Protein 1V8B (pdb70)

Foldseek 3Di:
DAADADDLVLQVVLVVVLVVLVLLQLLLVVLCVPLQVVLLCAPFEEFEAAQQFSLVLSLLVSNVSSHYAFEYEYNDQQQHDRSSQSNSCPDPNYHYYYYHNDDLLSRVVSLVVSQACDDDAQRGGQEYEYELCPNVCLLLVLLVQLVVCVPVVDAQALVPVPDPSVSSSSVVSRVVCVVPSCVSVNHLQNHLEYEYQDPNNVVVQQVCVVVVSQSHEYEDLCPQCLRLQQQLAQQLLPLVVVLVCLQPVDQLAQAEAEEEDQDSNNNNVVVNSVVSHHQYEYEYDDPVSQVVCVVVVHHYDQLVVCLQRHQEYEYAHLDACRAEPVSVLRHAAAREYEYQHADQGNHPLVCQVPDPPKDWADPDFQWIWIQHNVGGIYIYGNSRHRSSSNSHNGGRSNSVSSSSSSVVVVVSVSSVCSVDPPTDSHYHYDDPLSSVVSVVSCCVVVVHDDDFQDPVRCVVQVADRSDPSDDPPDDD/DAADADDLVLQVVLVVVLVVLVLLQLLLVVLCVPLQVVLLCAPFEEFEEAQQFSLVLSLLVSNVSSHYAFEYEYNDQQQHDRSSQSNSSPDPNYHYYYYHNDDLLSRVVSLVVSQACDDDAQRGGQEYEYELCPNVCLLLVLLVQLVVCVPVVDAQALVPVPDPSVSSSSVVSRVVCVVPSCVSVNHLQNHLEYEYQDPNNVVVQQVCVVVVSQSHEYEDLCVQCLRLQQCLAQQLLPLVVVLVCLQPVDQLAQAEAEEEDQDSNNNNVVVNSVVSHHQYEYEYPDPVSVVVQVVVVHHYDQLVVCLQRHQEYEYAHLDAQRAEPVSVLRHAAAREYEYQHADQGNHPLVCQVPDPPKDWADPDFQWIWIQHNVGGIYIYGNSRHRSSSNRHNGGRSNSVSSSSSSNVVVVSVSSVCSVDPPGDSHYHYDDLLSNVVSVVSCCVVVVHDDDFQDPVRCVVQVADRSDPSDDPPDDD/DAADADDLVLQVVLVVVLVVLVLLQLLLVVLCVPLQVVLLCAPFEEFEAAQQFSLVLSLLVSNVSSHYAFEYEYNDQQQHDRSSQSNSCPDPNYHYYYYHNDDLLSRVVSLVVSQACDDDAQRGGQEYEYELCPNVCLLLVLLVQLVVCVPVVDAQALVPVPDPSVSSSSVVSRVVCVVPSCVSVNHLQNHLEYEYQDPNNVVVQQVCVVVVSQSHEYEDLCPQCLRLQQCLAQQLLPLVVVLVCLQPVDQLAQAEAEEEDQDSNNNNVVVNSVVSHHQYEYEYDDPVSQVVQVVVVHHYDQLVVCLQRHQEYEYAHSDAQRAEPVSVLRHAAAREYEYQHADQGPHPLVCQVPDPPKDWADPDFQWIWIQHNVGGIYIYGNSRHRSSSRSHNGGRSNSVSSSSSSVVVVVSVSSVCSVDPPGDSHYHYDDPLSSVVSVVSCCVVVVHDDDFQDPVRCVVQVADRSDPSDDPPDDD/DAADADDLVLQVVLVVVLVVLVLLQLLLVVLCVPLQVVLLCAPFEEFEAAQQFSLVLSLLVSNVSSHYAFQYEYNDQQQHDRSSQSNSSPDPNYHYQYYHNDDLLSRVVSLVVSQACDDDAQGGGQEYEYELCPNVCLLLVLLVQLVVCVPVVDAQALVPVPDPSVSSSSVVSRVVCVVPSCVSVNHLQNHLEYEYQDPNNVVVQVVCVVVPSQSHEYEDLCPQCLRLQQCLAQQLLPLVVVLVCLQPVDQLAQAEAEEEDQDSNNNNVVVNSVVSHHQYEYEYDDPVSQVVCVVVVHHYDQLVVCLQRHQEYEYAHSDAQRAEPVSVLRHAAAREYEYQHADQGPHPLVCQVPDPPKDWADPDFQWIWIQHNVGGIYIYGNSRHRSSSNRHNGGRSNSVSSSSSSNVVVSSVSSVCSVDPPTDSHYHYDDPLSNVVSVVSCCVVVVHDDDFQDPVRCVVQVADRSDPSDDPPDDD

Secondary structure (DSSP, 8-state):
---B-S-GGGHHHHHHHHHHHGGG-HHHHHHHHHSTTT-TTTT-EEEEES--SHHHHHHHHHHHHTT-EEEEE-SSSS---HHHHHHHTTSTTEEEE--TT--HHHHHHHHHHHH--SSSSS-S-SEEEESSSHHHHHHHHHHHHHHHHHHH-----GGG-SSHHHHHHHHHHHHHHTT-TTHHHHHHTT--EEEE-SHHHHHHHHHHHHTT---SEEEE-TTSHHHHTTIIIIIHHHHHHHHHHHHH----TTSEEEEE--SHHHHHHHHHHHHHT-EEEEE-S-HHHHHHHHTTTPEE--HHHHTTT-SEEEE--SSSSSB-HHHHTTPPTT-EEEE-SSTTTSB-HHHHHTSTT-EEEEEETTEEEEE-TTS-EEEEEGGGSBHHHHSS--S-HHHHHHHHHHHHHHHHHHHHTTTSSS--SSEE---HHHHHHHHHHHHGGGT--PPPPPHHHHHHHT--TTS--S-TT---/---B-S-GGGHHHHHHHHHHHGGG-HHHHHHHHHSTTT-TTTT-EEEEES--SHHHHHHHHHHHHTT-EEEEE-SSSS---HHHHHHHTTSTTEEEE--TT--HHHHHHHHHHHH--SSSSS-S-SEEEESSSHHHHHHHHHHHHHHHHHHH-----GGG-SSHHHHHHHHHHHHHHTT-TTHHHHHHTT--EEEE-SHHHHHHHHHHHHTT---SEEEE-TTSHHHHTTIIIIIHHHHHHHHHHHHH----TTSEEEEE--SHHHHHHHHHHHHHT-EEEEE-S-HHHHHHHHTTTPEE--HHHHTTT-SEEEE-S-SS-SB-HHHHTTPPTT-EEEE-SSTTTSB-HHHHHTSTT-EEEEEETTEEEEE-TTS-EEEEEGGGSBHHHHTS--S-HHHHHHHHHHHHHHHHHHHHTTTSSS--SSEE---HHHHHHHHHHHHTTTT--PPPPPHHHHHHHT--TTS--S-TT---/---B-S-GGGHHHHHHHHHHHGGG-HHHHHHHHHSTTT-TTTT-EEEEES--SHHHHHHHHHHHHTT-EEEEE-SSTTT--HHHHHHHTTSTTEEEE--TT--HHHHHHHHHHHH--SSSSS-S-SEEEESSSHHHHHHHHHHHHHHHHHHH-----GGG-SSHHHHHHHHHHHHHHTT-TTHHHHHHTT--EEEE-SHHHHHHHHHHHHTT---SEEEE-TTSHHHHTTIIIIIHHHHHHHHHHHHH----TTSEEEEE--SHHHHHHHHHHHHHT-EEEEE-S-HHHHHHHHTTTPEE--HHHHTTT-SEEEE--SSSSSB-HHHHTTPPTT-EEEE-SSTTTSB-HHHHHTSTT-EEEEEETTEEEEE-TTS-EEEEEGGGSBHHHHSS--S-HHHHHHHHHHHHHHHHHHHHTTTSSS--SSEE---HHHHHHHHHHHHTTTT--PPPPPHHHHHHHT--TTS--S-TT---/---B-S-GGGHHHHHHHHHHHGGG-HHHHHHHHHSTTT-TTTT-EEEEES--SHHHHHHHHHHHHTT-EEEEE-SSTTT--HHHHHHHTTSTTEEEE--TT--HHHHHHHHHHHH--SSSSS-S-SEEEESSSHHHHHHHHHHHHHHHHHHH-----GGG-SSHHHHHHHHHHHHHHTT-TTHHHHHHTT--EEEE-SHHHHHHHHHHHHTT---SEEEESTTSHHHHTTIIIIIHHHHHHHHHHHHH----TT-EEEEE--SHHHHHHHHHHHHHT-EEEEE-S-HHHHHHHHTTTPEE--HHHHTTT-SEEEE----SSSB-HHHHTTPPTT-EEEE-SSTTTSB-HHHHHTSTT-EEEEEETTEEEEE-TTS-EEEEEGGGSBHHHHTS--S-HHHHHHHHHHHHHHHHHHHHTTTSSS--SSEE---HHHHHHHHHHHHGGGT--PPPPPHHHHHHHT--TTS--S-TT---

Solvent-accessible surface area: 64092 Å² total; per-residue (Å²): 169,169,24,93,30,135,51,99,74,57,12,92,63,0,70,28,20,6,78,10,11,54,65,5,0,25,0,0,33,75,0,32,121,68,60,11,153,96,65,23,0,114,105,0,40,0,0,0,0,5,18,0,12,13,13,0,0,0,1,0,19,0,0,36,88,0,11,2,70,2,29,0,0,1,16,14,12,21,5,2,17,20,54,0,0,0,0,0,20,74,32,136,97,10,7,0,9,0,30,62,77,4,75,30,130,61,6,3,107,1,1,31,17,0,0,25,36,57,126,63,135,82,21,3,1,29,0,0,1,0,20,6,4,6,0,2,35,0,0,15,63,0,26,90,34,0,108,60,55,104,96,122,110,95,46,0,50,15,135,106,33,176,53,99,39,42,113,19,12,9,51,23,0,67,72,5,2,102,163,65,52,66,29,0,33,77,2,7,131,102,10,47,0,0,0,0,6,40,82,19,0,4,45,62,1,75,68,24,39,156,127,128,72,12,64,4,7,0,1,1,0,2,32,10,1,0,6,14,20,2,8,10,21,14,0,7,10,6,0,0,2,0,0,3,2,44,5,14,23,9,0,2,3,0,4,2,0,0,0,1,7,9,16,22,34,0,41,0,0,0,33,1,0,51,25,10,2,5,11,11,22,0,10,13,33,0,1,0,0,0,1,10,0,0,3,47,22,9,30,0,15,31,14,83,103,5,0,84,88,0,12,2,0,2,0,14,47,24,7,20,35,27,0,56,29,98,12,0,42,91,0,47,55,13,1,3,0,2,0,11,24,8,52,18,61,0,2,28,6,65,87,0,28,126,74,166,70,27,95,58,51,91,8,40,90,14,3,8,11,0,24,2,77,103,41,36,58,0,3,2,0,0,100,0,29,27,0,6,21,4,20,14,33,2,24,2,4,0,1,22,0,4,0,2,0,0,1,0,10,0,1,8,32,2,26,103,30,82,132,75,140,105,39,102,73,91,30,50,96,23,60,28,100,20,10,6,55,0,0,82,15,0,9,169,42,1,48,11,38,49,46,130,6,58,98,94,15,18,156,63,47,51,39,97,87,91,15,54,28,47,52,114,119,44,30,6,142,165,15,98,29,131,53,99,75,57,13,92,64,0,69,25,17,6,72,8,10,55,59,6,0,24,0,0,31,65,0,33,124,66,58,10,151,95,67,23,0,112,107,0,38,0,1,0,0,5,21,0,12,12,10,0,0,0,1,0,19,0,1,36,89,0,12,2,67,2,16,0,1,2,16,18,15,24,5,2,19,20,54,0,0,0,0,0,18,76,32,134,98,10,21,0,5,0,29,58,79,4,75,29,129,60,7,3,105,0,1,30,17,0,0,24,35,52,123,64,136,84,20,4,0,28,0,0,0,0,21,8,3,6,0,1,36,0,0,14,65,0,25,90,37,0,107,59,55,102,97,123,110,94,47,0,50,16,134,107,32,176,68,101,43,42,113,19,12,8,52,24,0,67,74,5,2,102,161,64,51,66,27,0,34,79,3,7,130,100,10,47,0,0,0,0,4,39,81,25,0,4,50,61,1,72,75,25,40,157,127,128,73,11,64,4,6,0,2,1,0,2,28,10,2,0,6,13,21,2,8,11,21,13,0,7,13,6,0,0,1,0,0,3,3,44,6,16,31,14,1,2,2,0,5,2,0,0,0,0,8,9,15,20,34,0,40,0,0,0,33,0,0,52,24,8,2,5,12,10,22,0,10,13,33,0,1,0,0,0,1,8,0,0,3,47,22,9,30,0,15,32,13,81,104,5,0,85,88,0,13,2,1,2,0,13,48,22,8,22,37,27,0,59,29,100,13,1,45,92,1,44,52,13,1,3,0,2,0,11,24,9,64,24,63,0,3,28,5,75,86,0,29,128,74,167,68,28,97,57,48,94,12,48,97,18,3,8,12,0,24,3,77,102,40,37,56,0,5,2,0,0,105,1,38,26,0,6,24,6,19,15,33,2,24,2,3,0,2,23,0,3,0,2,0,1,1,0,9,0,0,7,30,2,28,104,30,84,131,72,140,102,37,106,78,91,28,51,96,21,53,27,100,19,11,7,57,0,0,80,13,0,9,167,39,1,48,11,38,51,46,132,6,55,101,93,16,16,155,55,43,46,39,96,87,91,14,54,29,48,51,114,118,43,31,5,162,177,23,98,29,132,52,98,74,57,12,93,66,0,68,28,20,6,78,10,11,54,63,4,0,26,0,0,32,72,0,32,122,69,61,11,151,96,66,23,0,113,106,0,39,0,0,0,0,4,18,0,13,12,12,0,0,0,1,0,20,0,1,37,88,0,11,2,70,2,25,0,0,1,16,14,13,23,5,2,19,20,55,0,0,0,0,0,18,72,34,133,100,10,8,0,10,0,28,62,77,3,76,29,130,60,6,3,104,0,0,31,18,0,0,26,38,55,126,63,135,81,22,4,0,28,0,0,1,0,21,6,3,5,0,1,35,0,0,15,64,0,25,90,37,0,109,60,54,101,100,125,110,94,46,1,49,15,133,107,33,175,53,97,38,42,113,20,12,9,51,24,0,68,73,4,2,101,163,65,53,65,29,0,34,76,2,6,131,101,12,47,0,0,0,0,6,39,84,19,0,5,43,61,1,71,66,25,39,152,126,127,71,11,64,4,6,0,1,1,0,3,27,9,1,0,7,13,19,1,9,9,20,14,0,6,12,6,0,0,1,0,0,3,2,44,5,12,24,10,1,2,3,0,4,2,0,0,0,0,8,9,15,21,32,0,39,0,0,0,33,1,0,51,25,12,1,5,12,11,22,0,10,13,35,0,1,0,0,0,1,8,0,0,3,45,21,9,30,1,15,29,14,84,102,5,0,86,89,0,12,2,0,2,0,14,46,22,7,21,36,28,0,57,28,98,13,1,44,92,0,46,57,13,0,3,0,2,0,11,23,8,50,17,60,0,2,29,5,67,87,0,29,129,71,165,68,26,95,58,53,93,9,39,90,14,2,7,11,0,24,2,78,102,41,36,57,0,3,2,0,0,101,0,31,28,0,6,22,5,18,14,34,2,24,2,4,0,1,22,0,4,0,2,0,0,1,0,9,0,0,6,31,2,27,102,30,83,131,75,140,103,38,103,75,90,30,52,89,22,57,28,100,18,9,6,52,0,0,80,13,0,10,169,39,1,47,12,40,51,45,130,5,56,100,96,16,17,157,56,39,36,37,97,89,92,14,54,28,48,46,114,113,42,27,5,147,181,22,95,30,131,53,99,75,56,12,90,68,0,69,34,29,6,84,8,12,54,70,6,0,26,0,0,32,72,0,33,124,67,62,11,153,94,67,20,0,112,105,0,39,0,0,0,0,5,19,0,15,12,17,0,0,0,1,0,19,0,0,36,89,0,10,2,68,2,18,0,1,1,16,16,13,24,6,2,19,21,60,0,0,0,0,0,18,74,31,135,97,10,15,0,7,0,29,65,82,3,75,30,129,62,6,3,106,0,1,31,18,0,0,24,32,55,124,63,136,83,21,4,0,28,0,0,0,0,21,6,2,5,0,1,35,0,0,15,66,0,25,90,35,0,106,59,54,102,98,124,109,95,48,0,51,16,132,106,32,176,53,98,38,43,111,21,13,8,52,23,0,66,73,5,2,102,164,63,52,64,28,0,34,77,4,7,130,103,11,49,0,0,0,0,6,39,80,20,0,4,42,60,1,70,59,24,41,145,128,129,73,12,63,2,5,0,1,1,0,3,24,8,1,0,5,12,20,1,9,8,21,14,0,6,11,6,0,0,1,0,0,4,2,44,5,12,21,9,0,2,3,0,4,1,0,0,0,0,7,10,15,20,32,0,40,0,0,0,31,1,0,53,24,8,2,5,10,11,23,0,11,14,35,0,1,0,0,0,1,9,0,0,4,46,22,8,29,0,14,31,14,82,103,4,0,84,87,0,14,2,1,2,0,14,49,20,7,21,38,29,0,59,29,100,14,1,43,92,0,45,49,11,1,3,0,2,0,11,24,7,51,18,60,0,2,28,5,67,86,0,29,128,74,167,68,28,95,58,53,96,8,37,92,17,2,8,10,0,22,3,77,104,41,37,56,0,3,2,0,0,102,0,32,28,0,6,24,5,21,14,40,2,25,2,7,0,1,25,0,4,0,2,0,0,1,0,8,0,0,7,29,2,26,101,31,84,133,74,140,100,39,102,78,94,29,52,89,20,51,27,98,17,10,6,50,0,0,79,12,0,9,169,42,1,49,11,39,51,46,132,6,56,101,94,15,18,157,56,41,42,39,98,88,90,14,54,29,47,48,117,117,44,29,3

Sequence (1904 aa):
NKSKVKDISLAPFGKMQMEISENEMPGLMRIREEYGKDQPLKNAKITGCLHMTVECALLIETLQKLGAQIRWCSCNIYSTADYAAAAVSTLENVTVFAWKNETLEEYWWCVESALTWGDGDDNGPDMIVDDGGDATLLVHKGVEYEKLYEEKNILPDPEKAKNEEERCFLTLLKNSILKNPKKWTNIAKKIIGVSEETTTGVLRLKKMDKQNELLFTAINVNDAVTKQKYDNVYGCRHSLPDGLMRATDFLISGKIVVICGYGDVGKGCASSMKGLGARVYITEIDPICAIQAVMEGFNVVTLDEIVDKGDFFITCTGNVDVIKLEHLLKMKNNAVVGNIGHFDDEIQVNELFNYKGIHIENVKPQVDRITLPNGNKIIVLARGRLLNLGCATGHPAFVMSFSFCNQTFAQLDLWQNKDTNKYENKVYLLPKHLDEKVALYHLKKLNASLTELDDNQCQFLGVNKSGPFKSNEYRYNKSKVKDISLAPFGKMQMEISENEMPGLMRIREEYGKDQPLKNAKITGCLHMTVECALLIETLQKLGAQIRWCSCNIYSTADYAAAAVSTLENVTVFAWKNETLEEYWWCVESALTWGDGDDNGPDMIVDDGGDATLLVHKGVEYEKLYEEKNILPDPEKAKNEEERCFLTLLKNSILKNPKKWTNIAKKIIGVSEETTTGVLRLKKMDKQNELLFTAINVNDAVTKQKYDNVYGCRHSLPDGLMRATDFLISGKIVVICGYGDVGKGCASSMKGLGARVYITEIDPICAIQAVMEGFNVVTLDEIVDKGDFFITCTGNVDVIKLEHLLKMKNNAVVGNIGHFDDEIQVNELFNYKGIHIENVKPQVDRITLPNGNKIIVLARGRLLNLGCATGHPAFVMSFSFCNQTFAQLDLWQNKDTNKYENKVYLLPKHLDEKVALYHLKKLNASLTELDDNQCQFLGVNKSGPFKSNEYRYNKSKVKDISLAPFGKMQMEISENEMPGLMRIREEYGKDQPLKNAKITGCLHMTVECALLIETLQKLGAQIRWCSCNIYSTADYAAAAVSTLENVTVFAWKNETLEEYWWCVESALTWGDGDDNGPDMIVDDGGDATLLVHKGVEYEKLYEEKNILPDPEKAKNEEERCFLTLLKNSILKNPKKWTNIAKKIIGVSEETTTGVLRLKKMDKQNELLFTAINVNDAVTKQKYDNVYGCRHSLPDGLMRATDFLISGKIVVICGYGDVGKGCASSMKGLGARVYITEIDPICAIQAVMEGFNVVTLDEIVDKGDFFITCTGNVDVIKLEHLLKMKNNAVVGNIGHFDDEIQVNELFNYKGIHIENVKPQVDRITLPNGNKIIVLARGRLLNLGCATGHPAFVMSFSFCNQTFAQLDLWQNKDTNKYENKVYLLPKHLDEKVALYHLKKLNASLTELDDNQCQFLGVNKSGPFKSNEYRYNKSKVKDISLAPFGKMQMEISENEMPGLMRIREEYGKDQPLKNAKITGCLHMTVECALLIETLQKLGAQIRWCSCNIYSTADYAAAAVSTLENVTVFAWKNETLEEYWWCVESALTWGDGDDNGPDMIVDDGGDATLLVHKGVEYEKLYEEKNILPDPEKAKNEEERCFLTLLKNSILKNPKKWTNIAKKIIGVSEETTTGVLRLKKMDKQNELLFTAINVNDAVTKQKYDNVYGCRHSLPDGLMRATDFLISGKIVVICGYGDVGKGCASSMKGLGARVYITEIDPICAIQAVMEGFNVVTLDEIVDKGDFFITCTGNVDVIKLEHLLKMKNNAVVGNIGHFDDEIQVNELFNYKGIHIENVKPQVDRITLPNGNKIIVLARGRLLNLGCATGHPAFVMSFSFCNQTFAQLDLWQNKDTNKYENKVYLLPKHLDEKVALYHLKKLNASLTELDDNQCQFLGVNKSGPFKSNEYRY

InterPro domains:
  IPR000043 Adenosylhomocysteinase-like [MF_00563] (1-471)
  IPR000043 Adenosylhomocysteinase-like [PF05221] (7-478)
  IPR000043 Adenosylhomocysteinase-like [PIRSF001109] (4-479)
  IPR000043 Adenosylhomocysteinase-like [PTHR23420] (4-479)
  IPR000043 Adenosylhomocysteinase-like [SM00996] (5-478)
  IPR000043 Adenosylhomocysteinase-like [TIGR00936] (7-471)
  IPR000043 Adenosylhomocysteinase-like [cd00401] (15-467)
  IPR015878 S-adenosyl-L-homocysteine hydrolase, NAD binding domain [PF00670] (235-397)
  IPR015878 S-adenosyl-L-homocysteine hydrolase, NAD binding domain [SM00997] (235-397)
  IPR020082 S-adenosyl-L-homocysteine hydrolase, conserved site [PS00738] (77-91)
  IPR020082 S-adenosyl-L-homocysteine hydrolase, conserved site [PS00739] (257-274)
  IPR036291 NAD(P)-binding domain superfamily [SSF51735] (235-397)
  IPR042172 Adenosylhomocysteinase-like superfamily [G3DSA:3.40.50.1480] (7-479)

Radius of gyration: 36.86 Å; Cα contacts (8 Å, |Δi|>4): 4460; chains: 4; bounding box: 95×100×90 Å

Organism: Plasmodium falciparum (isolate 3D7) (NCBI:txid36329)

CATH classification: 3.40.50.1480 (+1 more: 3.40.50.720)

Nearest PDB structures (foldseek):
  1v8b-assembly1_D  TM=1.001E+00  e=9.497E-91  Plasmodium falciparum 3D7
  5utu-assembly2_H  TM=9.697E-01  e=5.002E-62  Cryptosporidium parvum Iowa II
  5utu-assembly1_C  TM=9.689E-01  e=4.061E-62  Cryptosporidium parvum Iowa II
  5v96-assembly1_A  TM=9.818E-01  e=4.703E-61  Naegleria fowleri
  6uk3-assembly2_D  TM=9.795E-01  e=4.907E-60  Acanthamoeba castellanii str. Neff

B-factor: mean 31.06, std 13.35, range [5.22, 86.13]

Structure (mmCIF, N/CA/C/O backbone):
data_1V8B
#
_entry.id   1V8B
#
_cell.length_a   77.090
_cell.length_b   86.150
_cell.length_c   333.800
_cell.angle_alpha   90.00
_cell.angle_beta   90.00
_cell.angle_gamma   90.00
#
_symmetry.space_group_name_H-M   'P 21 21 21'
#
loop_
_entity.id
_entity.type
_entity.pdbx_description
1 polymer adenosylhomocysteinase
2 non-polymer NICOTINAMIDE-ADENINE-DINUCLEOTIDE
3 non-polymer ADENOSINE
4 water water
#
loop_
_atom_site.group_PDB
_atom_site.id
_atom_site.type_symbol
_atom_site.label_atom_id
_atom_site.label_alt_id
_atom_site.label_comp_id
_atom_site.label_asym_id
_atom_site.label_entity_id
_atom_site.label_seq_id
_atom_site.pdbx_PDB_ins_code
_atom_site.Cartn_x
_atom_site.Cartn_y
_atom_site.Cartn_z
_atom_site.occupancy
_atom_site.B_iso_or_equiv
_atom_site.auth_seq_id
_atom_site.auth_comp_id
_atom_site.auth_asym_id
_atom_site.auth_atom_id
_atom_site.pdbx_PDB_model_num
ATOM 1 N N . ASN A 1 4 ? 33.626 17.771 84.648 1.00 43.39 4 ASN A N 1
ATOM 2 C CA . ASN A 1 4 ? 32.358 17.568 83.887 1.00 43.13 4 ASN A CA 1
ATOM 3 C C . ASN A 1 4 ? 31.380 18.702 84.230 1.00 40.59 4 ASN A C 1
ATOM 4 O O . ASN A 1 4 ? 30.160 18.547 84.147 1.00 41.12 4 ASN A O 1
ATOM 9 N N . LYS A 1 5 ? 31.940 19.841 84.622 1.00 36.68 5 LYS A N 1
ATOM 10 C CA . LYS A 1 5 ? 31.158 21.013 84.989 1.00 33.78 5 LYS A CA 1
ATOM 11 C C . LYS A 1 5 ? 31.249 22.099 83.914 1.00 31.91 5 LYS A C 1
ATOM 12 O O . LYS A 1 5 ? 32.294 22.725 83.746 1.00 32.65 5 LYS A O 1
ATOM 18 N N . SER A 1 6 ? 30.164 22.329 83.187 1.00 28.35 6 SER A N 1
ATOM 19 C CA . SER A 1 6 ? 30.176 23.365 82.173 1.00 26.30 6 SER A CA 1
ATOM 20 C C . SER A 1 6 ? 30.331 24.724 82.820 1.00 25.77 6 SER A C 1
ATOM 21 O O . SER A 1 6 ? 29.967 24.919 83.981 1.00 25.63 6 SER A O 1
ATOM 24 N N . LYS A 1 7 ? 30.854 25.665 82.047 1.00 26.42 7 LYS A N 1
ATOM 25 C CA . LYS A 1 7 ? 31.044 27.024 82.516 1.00 28.55 7 LYS A CA 1
ATOM 26 C C . LYS A 1 7 ? 30.381 27.977 81.523 1.00 29.48 7 LYS A C 1
ATOM 27 O O . LYS A 1 7 ? 30.869 28.178 80.407 1.00 29.26 7 LYS A O 1
ATOM 33 N N . VAL A 1 8 ? 29.255 28.549 81.940 1.00 31.35 8 VAL A N 1
ATOM 34 C CA . VAL A 1 8 ? 28.493 29.482 81.119 1.00 31.31 8 VAL A CA 1
ATOM 35 C C . VAL A 1 8 ? 28.088 30.699 81.938 1.00 32.25 8 VAL A C 1
ATOM 36 O O . VAL A 1 8 ? 28.071 30.659 83.164 1.00 34.28 8 VAL A O 1
ATOM 40 N N . LYS A 1 9 ? 27.760 31.778 81.245 1.00 33.54 9 LYS A N 1
ATOM 41 C CA . LYS A 1 9 ? 27.364 33.021 81.887 1.00 34.38 9 LYS A CA 1
ATOM 42 C C . LYS A 1 9 ? 26.220 32.805 82.887 1.00 35.37 9 LYS A C 1
ATOM 43 O O . LYS A 1 9 ? 26.411 32.920 84.095 1.00 36.42 9 LYS A O 1
ATOM 49 N N . ASP A 1 10 ? 25.037 32.472 82.384 1.00 35.77 10 ASP A N 1
ATOM 50 C CA . ASP A 1 10 ? 23.877 32.274 83.246 1.00 36.38 10 ASP A CA 1
ATOM 51 C C . ASP A 1 10 ? 23.002 31.116 82.777 1.00 35.88 10 ASP A C 1
ATOM 52 O O . ASP A 1 10 ? 22.323 31.199 81.754 1.00 37.17 10 ASP A O 1
ATOM 57 N N . ILE A 1 11 ? 23.009 30.039 83.552 1.00 35.40 11 ILE A N 1
ATOM 58 C CA . ILE A 1 11 ? 22.253 28.845 83.211 1.00 33.20 11 ILE A CA 1
ATOM 59 C C . ILE A 1 11 ? 20.738 29.041 83.167 1.00 31.27 11 ILE A C 1
ATOM 60 O O . ILE A 1 11 ? 20.018 28.191 82.656 1.00 30.72 11 ILE A O 1
ATOM 65 N N . SER A 1 12 ? 20.247 30.158 83.684 1.00 29.41 12 SER A N 1
ATOM 66 C CA . SER A 1 12 ? 18.808 30.380 83.680 1.00 28.86 12 SER A CA 1
ATOM 67 C C . SER A 1 12 ? 18.266 30.763 82.297 1.00 28.43 12 SER A C 1
ATOM 68 O O . SER A 1 12 ? 17.053 30.802 82.088 1.00 27.04 12 SER A O 1
ATOM 71 N N . LEU A 1 13 ? 19.157 31.049 81.355 1.00 27.95 13 LEU A N 1
ATOM 72 C CA . LEU A 1 13 ? 18.732 31.415 80.009 1.00 27.69 13 LEU A CA 1
ATOM 73 C C . LEU A 1 13 ? 18.413 30.160 79.188 1.00 28.13 13 LEU A C 1
ATOM 74 O O . LEU A 1 13 ? 17.942 30.257 78.057 1.00 30.50 13 LEU A O 1
ATOM 79 N N . ALA A 1 14 ? 18.662 28.987 79.762 1.00 25.96 14 ALA A N 1
ATOM 80 C CA . ALA A 1 14 ? 18.410 27.730 79.071 1.00 25.89 14 ALA A CA 1
ATOM 81 C C . ALA A 1 14 ? 17.051 27.659 78.373 1.00 27.07 14 ALA A C 1
ATOM 82 O O . ALA A 1 14 ? 16.967 27.287 77.204 1.00 27.13 14 ALA A O 1
ATOM 84 N N . PRO A 1 15 ? 15.961 27.998 79.080 1.00 28.09 15 PRO A N 1
ATOM 85 C CA . PRO A 1 15 ? 14.648 27.936 78.429 1.00 26.68 15 PRO A CA 1
ATOM 86 C C . PRO A 1 15 ? 14.526 28.822 77.170 1.00 27.10 15 PRO A C 1
ATOM 87 O O . PRO A 1 15 ? 13.935 28.403 76.167 1.00 26.51 15 PRO A O 1
ATOM 91 N N . PHE A 1 16 ? 15.081 30.034 77.218 1.00 25.00 16 PHE A N 1
ATOM 92 C CA . PHE A 1 16 ? 15.029 30.938 76.073 1.00 24.92 16 PHE A CA 1
ATOM 93 C C . PHE A 1 16 ? 15.780 30.307 74.908 1.00 24.22 16 PHE A C 1
ATOM 94 O O . PHE A 1 16 ? 15.329 30.362 73.765 1.00 24.23 16 PHE A O 1
ATOM 102 N N . GLY A 1 17 ? 16.925 29.702 75.211 1.00 23.91 17 GLY A N 1
ATOM 103 C CA . GLY A 1 17 ? 17.721 29.062 74.184 1.00 22.04 17 GLY A CA 1
ATOM 104 C C . GLY A 1 17 ? 16.997 27.869 73.606 1.00 24.08 17 GLY A C 1
ATOM 105 O O . GLY A 1 17 ? 17.039 27.629 72.396 1.00 25.42 17 GLY A O 1
ATOM 106 N N . LYS A 1 18 ? 16.322 27.122 74.474 1.00 24.55 18 LYS A N 1
ATOM 107 C CA . LYS A 1 18 ? 15.569 25.940 74.056 1.00 24.85 18 LYS A CA 1
ATOM 108 C C . LYS A 1 18 ? 14.477 26.294 73.042 1.00 22.88 18 LYS A C 1
ATOM 109 O O . LYS A 1 18 ? 14.266 25.574 72.072 1.00 20.37 18 LYS A O 1
ATOM 115 N N . MET A 1 19 ? 13.780 27.399 73.289 1.00 23.19 19 MET A N 1
ATOM 116 C CA . MET A 1 19 ? 12.718 27.863 72.409 1.00 24.44 19 MET A CA 1
ATOM 117 C C . MET A 1 19 ? 13.305 28.209 71.035 1.00 24.56 19 MET A C 1
ATOM 118 O O . MET A 1 19 ? 12.734 27.862 70.005 1.00 22.50 19 MET A O 1
ATOM 123 N N . GLN A 1 20 ? 14.452 28.884 71.029 1.00 25.53 20 GLN A N 1
ATOM 124 C CA . GLN A 1 20 ? 15.119 29.245 69.785 1.00 26.50 20 GLN A CA 1
ATOM 125 C C . GLN A 1 20 ? 15.525 27.992 69.022 1.00 26.90 20 GLN A C 1
ATOM 126 O O . GLN A 1 20 ? 15.371 27.922 67.802 1.00 27.01 20 GLN A O 1
ATOM 132 N N . MET A 1 21 ? 16.041 26.998 69.740 1.00 26.84 21 MET A N 1
ATOM 133 C CA . MET A 1 21 ? 16.468 25.759 69.103 1.00 27.89 21 MET A CA 1
ATOM 134 C C . MET A 1 21 ? 15.301 25.026 68.462 1.00 28.26 21 MET A C 1
ATOM 135 O O . MET A 1 21 ? 15.422 24.486 67.364 1.00 30.30 21 MET A O 1
ATOM 140 N N . GLU A 1 22 ? 14.169 25.007 69.151 1.00 28.76 22 GLU A N 1
ATOM 141 C CA . GLU A 1 22 ? 12.990 24.318 68.643 1.00 29.66 22 GLU A CA 1
ATOM 142 C C . GLU A 1 22 ? 12.502 24.964 67.345 1.00 28.47 22 GLU A C 1
ATOM 143 O O . GLU A 1 22 ? 12.092 24.277 66.408 1.00 27.25 22 GLU A O 1
ATOM 149 N N . ILE A 1 23 ? 12.557 26.287 67.295 1.00 25.33 23 ILE A N 1
ATOM 150 C CA . ILE A 1 23 ? 12.136 26.996 66.110 1.00 25.02 23 ILE A CA 1
ATOM 151 C C . ILE A 1 23 ? 13.120 26.817 64.949 1.00 25.40 23 ILE A C 1
ATOM 152 O O . ILE A 1 23 ? 12.719 26.496 63.829 1.00 26.01 23 ILE A O 1
ATOM 157 N N . SER A 1 24 ? 14.407 27.004 65.211 1.00 26.01 24 SER A N 1
ATOM 158 C CA . SER A 1 24 ? 15.403 26.878 64.156 1.00 26.26 24 SER A CA 1
ATOM 159 C C . SER A 1 24 ? 15.443 25.474 63.575 1.00 26.15 24 SER A C 1
ATOM 160 O O . SER A 1 24 ? 15.992 25.262 62.497 1.00 26.18 24 SER A O 1
ATOM 163 N N . GLU A 1 25 ? 14.846 24.521 64.282 1.00 26.67 25 GLU A N 1
ATOM 164 C CA . GLU A 1 25 ? 14.804 23.143 63.819 1.00 28.27 25 GLU A CA 1
ATOM 165 C C . GLU A 1 25 ? 14.134 23.066 62.459 1.00 28.77 25 GLU A C 1
ATOM 166 O O . GLU A 1 25 ? 14.554 22.304 61.595 1.00 30.26 25 GLU A O 1
ATOM 172 N N . ASN A 1 26 ? 13.088 23.858 62.266 1.00 29.00 26 ASN A N 1
ATOM 173 C CA . ASN A 1 26 ? 12.383 23.855 60.990 1.00 29.04 26 ASN A CA 1
ATOM 174 C C . ASN A 1 26 ? 13.220 24.494 59.874 1.00 27.54 26 ASN A C 1
ATOM 175 O O . ASN A 1 26 ? 12.993 24.232 58.691 1.00 27.46 26 ASN A O 1
ATOM 180 N N . GLU A 1 27 ? 14.200 25.311 60.252 1.00 25.24 27 GLU A N 1
ATOM 181 C CA . GLU A 1 27 ? 15.064 25.965 59.274 1.00 24.09 27 GLU A CA 1
ATOM 182 C C . GLU A 1 27 ? 16.286 25.117 58.912 1.00 23.96 27 GLU A C 1
ATOM 183 O O . GLU A 1 27 ? 17.087 25.512 58.063 1.00 23.52 27 GLU A O 1
ATOM 189 N N . MET A 1 28 ? 16.428 23.955 59.544 1.00 21.83 28 MET A N 1
ATOM 190 C CA . MET A 1 28 ? 17.568 23.093 59.264 1.00 22.90 28 MET A CA 1
ATOM 191 C C . MET A 1 28 ? 17.118 21.700 58.872 1.00 23.94 28 MET A C 1
ATOM 192 O O . MET A 1 28 ? 17.382 20.731 59.579 1.00 25.65 28 MET A O 1
ATOM 197 N N . PRO A 1 29 ? 16.433 21.580 57.724 1.00 25.45 29 PRO A N 1
ATOM 198 C CA . PRO A 1 29 ? 15.953 20.274 57.261 1.00 26.13 29 PRO A CA 1
ATOM 199 C C . PRO A 1 29 ? 17.079 19.272 57.008 1.00 25.94 29 PRO A C 1
ATOM 200 O O . PRO A 1 29 ? 16.858 18.069 57.069 1.00 26.28 29 PRO A O 1
ATOM 204 N N . GLY A 1 30 ? 18.279 19.772 56.726 1.00 26.16 30 GLY A N 1
ATOM 205 C CA . GLY A 1 30 ? 19.408 18.889 56.492 1.00 26.98 30 GLY A CA 1
ATOM 206 C C . GLY A 1 30 ? 19.810 18.138 57.758 1.00 27.92 30 GLY A C 1
ATOM 207 O O . GLY A 1 30 ? 19.885 16.911 57.757 1.00 27.16 30 GLY A O 1
ATOM 208 N N . LEU A 1 31 ? 20.066 18.868 58.841 1.00 27.30 31 LEU A N 1
ATOM 209 C CA . LEU A 1 31 ? 20.451 18.235 60.087 1.00 28.17 31 LEU A CA 1
ATOM 210 C C . LEU A 1 31 ? 19.363 17.322 60.605 1.00 29.88 31 LEU A C 1
ATOM 211 O O . LEU A 1 31 ? 19.647 16.242 61.134 1.00 30.97 31 LEU A O 1
ATOM 216 N N . MET A 1 32 ? 18.114 17.753 60.469 1.00 30.74 32 MET A N 1
ATOM 217 C CA . MET A 1 32 ? 16.993 16.947 60.943 1.00 32.23 32 MET A CA 1
ATOM 218 C C . MET A 1 32 ? 16.906 15.637 60.164 1.00 33.91 32 MET A C 1
ATOM 219 O O . MET A 1 32 ? 16.509 14.619 60.721 1.00 34.99 32 MET A O 1
ATOM 224 N N . ARG A 1 33 ? 17.276 15.665 58.884 1.00 34.41 33 ARG A N 1
ATOM 225 C CA . ARG A 1 33 ? 17.245 14.460 58.065 1.00 36.60 33 ARG A CA 1
ATOM 226 C C . ARG A 1 33 ? 18.310 13.480 58.535 1.00 36.95 33 ARG A C 1
ATOM 227 O O . ARG A 1 33 ? 18.112 12.262 58.490 1.00 37.19 33 ARG A O 1
ATOM 235 N N . ILE A 1 34 ? 19.444 14.015 58.977 1.00 36.88 34 ILE A N 1
ATOM 236 C CA . ILE A 1 34 ? 20.534 13.182 59.471 1.00 37.85 34 ILE A CA 1
ATOM 237 C C . ILE A 1 34 ? 20.056 12.433 60.715 1.00 37.90 34 ILE A C 1
ATOM 238 O O . ILE A 1 34 ? 20.306 11.241 60.861 1.00 37.85 34 ILE A O 1
ATOM 243 N N . ARG A 1 35 ? 19.372 13.143 61.608 1.00 37.33 35 ARG A N 1
ATOM 244 C CA . ARG A 1 35 ? 18.861 12.537 62.825 1.00 40.13 35 ARG A CA 1
ATOM 245 C C . ARG A 1 35 ? 17.866 11.418 62.527 1.00 43.89 35 ARG A C 1
ATOM 246 O O . ARG A 1 35 ? 17.788 10.431 63.260 1.00 42.92 35 ARG A O 1
ATOM 254 N N . GLU A 1 36 ? 17.097 11.579 61.455 1.00 47.75 36 GLU A N 1
ATOM 255 C CA . GLU A 1 36 ? 16.102 10.589 61.072 1.00 51.86 36 GLU A CA 1
ATOM 256 C C . GLU A 1 36 ? 16.710 9.342 60.449 1.00 53.55 36 GLU A C 1
ATOM 257 O O . GLU A 1 36 ? 16.136 8.266 60.553 1.00 54.24 36 GLU A O 1
ATOM 263 N N . GLU A 1 37 ? 17.862 9.481 59.798 1.00 56.20 37 GLU A N 1
ATOM 264 C CA . GLU A 1 37 ? 18.511 8.336 59.169 1.00 59.44 37 GLU A CA 1
ATOM 265 C C . GLU A 1 37 ? 19.478 7.611 60.098 1.00 60.31 37 GLU A C 1
ATOM 266 O O . GLU A 1 37 ? 19.297 6.431 60.386 1.00 60.68 37 GLU A O 1
ATOM 272 N N . TYR A 1 38 ? 20.503 8.320 60.563 1.00 61.70 38 TYR A N 1
ATOM 273 C CA . TYR A 1 38 ? 21.502 7.729 61.447 1.00 63.15 38 TYR A CA 1
ATOM 274 C C . TYR A 1 38 ? 21.136 7.945 62.911 1.00 63.59 38 TYR A C 1
ATOM 275 O O . TYR A 1 38 ? 22.000 7.922 63.786 1.00 64.44 38 TYR A O 1
ATOM 284 N N . GLY A 1 39 ? 19.850 8.145 63.176 1.00 64.06 39 GLY A N 1
ATOM 285 C CA . GLY A 1 39 ? 19.405 8.382 64.540 1.00 64.06 39 GLY A CA 1
ATOM 286 C C . GLY A 1 39 ? 19.437 7.185 65.471 1.00 63.78 39 GLY A C 1
ATOM 287 O O . GLY A 1 39 ? 20.322 7.072 66.321 1.00 64.84 39 GLY A O 1
ATOM 288 N N . LYS A 1 40 ? 18.469 6.289 65.318 1.00 63.04 40 LYS A N 1
ATOM 289 C CA . LYS A 1 40 ? 18.387 5.107 66.166 1.00 62.46 40 LYS A CA 1
ATOM 290 C C . LYS A 1 40 ? 19.574 4.158 66.012 1.00 60.77 40 LYS A C 1
ATOM 291 O O . LYS A 1 40 ? 19.707 3.198 66.770 1.00 60.56 40 LYS A O 1
ATOM 297 N N . ASP A 1 41 ? 20.438 4.434 65.040 1.00 58.63 41 ASP A N 1
ATOM 298 C CA . ASP A 1 41 ? 21.610 3.602 64.793 1.00 55.81 41 ASP A CA 1
ATOM 299 C C . ASP A 1 41 ? 22.750 3.904 65.767 1.00 53.28 41 ASP A C 1
ATOM 300 O O . ASP A 1 41 ? 23.540 3.020 66.096 1.00 52.48 41 ASP A O 1
ATOM 305 N N . GLN A 1 42 ? 22.835 5.154 66.220 1.00 50.34 42 GLN A N 1
ATOM 306 C CA . GLN A 1 42 ? 23.884 5.573 67.152 1.00 46.48 42 GLN A CA 1
ATOM 307 C C . GLN A 1 42 ? 25.286 5.256 66.622 1.00 43.47 42 GLN A C 1
ATOM 308 O O . GLN A 1 42 ? 26.084 4.621 67.307 1.00 43.32 42 GLN A O 1
ATOM 314 N N . PRO A 1 43 ? 25.611 5.722 65.401 1.00 41.09 43 PRO A N 1
ATOM 315 C CA . PRO A 1 43 ? 26.920 5.476 64.786 1.00 38.62 43 PRO A CA 1
ATOM 316 C C . PRO A 1 43 ? 28.100 6.143 65.495 1.00 37.36 43 PRO A C 1
ATOM 317 O O . PRO A 1 43 ? 29.237 5.717 65.327 1.00 36.89 43 PRO A O 1
ATOM 321 N N . LEU A 1 44 ? 27.839 7.184 66.278 1.00 34.25 44 LEU A N 1
ATOM 322 C CA . LEU A 1 44 ? 28.925 7.854 66.975 1.00 33.38 44 LEU A CA 1
ATOM 323 C C . LEU A 1 44 ? 28.983 7.434 68.437 1.00 32.55 44 LEU A C 1
ATOM 324 O O . LEU A 1 44 ? 29.621 8.095 69.252 1.00 30.61 44 LEU A O 1
ATOM 329 N N . LYS A 1 45 ? 28.331 6.322 68.764 1.00 33.14 45 LYS A N 1
ATOM 330 C CA . LYS A 1 45 ? 28.300 5.833 70.140 1.00 33.42 45 LYS A CA 1
ATOM 331 C C . LYS A 1 45 ? 29.698 5.654 70.721 1.00 32.56 45 LYS A C 1
ATOM 332 O O . LYS A 1 45 ? 30.549 5.005 70.114 1.00 32.05 45 LYS A O 1
ATOM 338 N N . ASN A 1 46 ? 29.917 6.238 71.898 1.00 32.45 46 ASN A N 1
ATOM 339 C CA . ASN A 1 46 ? 31.194 6.164 72.611 1.00 33.11 46 ASN A CA 1
ATOM 340 C C . ASN A 1 46 ? 32.283 7.076 72.038 1.00 31.80 46 ASN A C 1
ATOM 341 O O . ASN A 1 46 ? 33.420 7.075 72.515 1.00 32.87 46 ASN A O 1
ATOM 346 N N . ALA A 1 47 ? 31.945 7.845 71.009 1.00 28.76 47 ALA A N 1
ATOM 347 C CA . ALA A 1 47 ? 32.922 8.752 70.421 1.00 25.47 47 ALA A CA 1
ATOM 348 C C . ALA A 1 47 ? 33.026 10.008 71.288 1.00 24.47 47 ALA A C 1
ATOM 349 O O . ALA A 1 47 ? 32.017 10.517 71.774 1.00 24.50 47 ALA A O 1
ATOM 351 N N . LYS A 1 48 ? 34.252 10.482 71.495 1.00 21.66 48 LYS A N 1
ATOM 352 C CA . LYS A 1 48 ? 34.498 11.676 72.289 1.00 22.52 48 LYS A CA 1
ATOM 353 C C . LYS A 1 48 ? 34.853 12.798 71.323 1.00 22.40 48 LYS A C 1
ATOM 354 O O . LYS A 1 48 ? 35.920 12.787 70.706 1.00 23.61 48 LYS A O 1
ATOM 360 N N . ILE A 1 49 ? 33.950 13.761 71.189 1.00 19.54 49 ILE A N 1
ATOM 361 C CA . ILE A 1 49 ? 34.161 14.859 70.270 1.00 16.29 49 ILE A CA 1
ATOM 362 C C . ILE A 1 49 ? 34.321 16.199 70.976 1.00 16.05 49 ILE A C 1
ATOM 363 O O . ILE A 1 49 ? 33.505 16.565 71.820 1.00 16.11 49 ILE A O 1
ATOM 368 N N . THR A 1 50 ? 35.394 16.908 70.631 1.00 15.19 50 THR A N 1
ATOM 369 C CA . THR A 1 50 ? 35.669 18.228 71.179 1.00 15.97 50 THR A CA 1
ATOM 370 C C . THR A 1 50 ? 35.447 19.216 70.048 1.00 18.46 50 THR A C 1
ATOM 371 O O . THR A 1 50 ? 35.968 19.044 68.946 1.00 18.08 50 THR A O 1
ATOM 375 N N . GLY A 1 51 ? 34.668 20.252 70.313 1.00 19.16 51 GLY A N 1
ATOM 376 C CA . GLY A 1 51 ? 34.416 21.227 69.277 1.00 18.83 51 GLY A CA 1
ATOM 377 C C . GLY A 1 51 ? 34.924 22.589 69.683 1.00 19.51 51 GLY A C 1
ATOM 378 O O . GLY A 1 51 ? 35.003 22.905 70.870 1.00 19.84 51 GLY A O 1
ATOM 379 N N . CYS A 1 52 ? 35.292 23.383 68.687 1.00 18.98 52 CYS A N 1
ATOM 380 C CA . CYS A 1 52 ? 35.778 24.740 68.897 1.00 20.10 52 CYS A CA 1
ATOM 381 C C . CYS A 1 52 ? 35.138 25.529 67.751 1.00 22.07 52 CYS A C 1
ATOM 382 O O . CYS A 1 52 ? 35.751 25.771 66.712 1.00 21.82 52 CYS A O 1
ATOM 385 N N . LEU A 1 53 ? 33.889 25.912 67.961 1.00 22.23 53 LEU A N 1
ATOM 386 C CA . LEU A 1 53 ? 33.127 26.611 66.959 1.00 23.24 53 LEU A CA 1
ATOM 387 C C . LEU A 1 53 ? 32.126 27.559 67.616 1.00 23.39 53 LEU A C 1
ATOM 388 O O . LEU A 1 53 ? 31.569 27.246 68.671 1.00 25.26 53 LEU A O 1
ATOM 393 N N . HIS A 1 54 ? 31.907 28.711 66.987 1.00 21.00 54 HIS A N 1
ATOM 394 C CA . HIS A 1 54 ? 30.976 29.714 67.494 1.00 20.99 54 HIS A CA 1
ATOM 395 C C . HIS A 1 54 ? 29.782 29.089 68.201 1.00 22.96 54 HIS A C 1
ATOM 396 O O . HIS A 1 54 ? 28.981 28.370 67.590 1.00 23.42 54 HIS A O 1
ATOM 403 N N . MET A 1 55 ? 29.660 29.376 69.490 1.00 21.51 55 MET A N 1
ATOM 404 C CA . MET A 1 55 ? 28.580 28.827 70.293 1.00 22.11 55 MET A CA 1
ATOM 405 C C . MET A 1 55 ? 27.289 29.610 70.090 1.00 21.12 55 MET A C 1
ATOM 406 O O . MET A 1 55 ? 26.879 30.391 70.947 1.00 22.55 55 MET A O 1
ATOM 411 N N . THR A 1 56 ? 26.653 29.385 68.949 1.00 19.67 56 THR A N 1
ATOM 412 C CA . THR A 1 56 ? 25.405 30.053 68.590 1.00 17.46 56 THR A CA 1
ATOM 413 C C . THR A 1 56 ? 24.270 29.043 68.618 1.00 16.49 56 THR A C 1
ATOM 414 O O . THR A 1 56 ? 24.498 27.866 68.871 1.00 13.26 56 THR A O 1
ATOM 418 N N . VAL A 1 57 ? 23.056 29.510 68.341 1.00 17.19 57 VAL A N 1
ATOM 419 C CA . VAL A 1 57 ? 21.894 28.634 68.291 1.00 19.16 57 VAL A CA 1
ATOM 420 C C . VAL A 1 57 ? 22.065 27.550 67.224 1.00 19.09 57 VAL A C 1
ATOM 421 O O . VAL A 1 57 ? 21.724 26.401 67.458 1.00 19.95 57 VAL A O 1
ATOM 425 N N . GLU A 1 58 ? 22.591 27.919 66.060 1.00 19.56 58 GLU A N 1
ATOM 426 C CA . GLU A 1 58 ? 22.788 26.962 64.979 1.00 20.34 58 GLU A CA 1
ATOM 427 C C . GLU A 1 58 ? 23.781 25.894 65.422 1.00 21.55 58 GLU A C 1
ATOM 428 O O . GLU A 1 58 ? 23.662 24.721 65.064 1.00 22.10 58 GLU A O 1
ATOM 434 N N . CYS A 1 59 ? 24.771 26.316 66.201 1.00 21.75 59 CYS A N 1
ATOM 435 C CA . CYS A 1 59 ? 25.788 25.407 66.701 1.00 20.72 59 CYS A CA 1
ATOM 436 C C . CYS A 1 59 ? 25.182 24.470 67.739 1.00 19.32 59 CYS A C 1
ATOM 437 O O . CYS A 1 59 ? 25.571 23.293 67.848 1.00 15.79 59 CYS A O 1
ATOM 440 N N . ALA A 1 60 ? 24.228 24.997 68.501 1.00 16.56 60 ALA A N 1
ATOM 441 C CA . ALA A 1 60 ? 23.555 24.201 69.522 1.00 18.52 60 ALA A CA 1
ATOM 442 C C . ALA A 1 60 ? 22.867 23.009 68.851 1.00 19.84 60 ALA A C 1
ATOM 443 O O . ALA A 1 60 ? 22.935 21.885 69.347 1.00 19.22 60 ALA A O 1
ATOM 445 N N . LEU A 1 61 ? 22.217 23.263 67.715 1.00 19.95 61 LEU A N 1
ATOM 446 C CA . LEU A 1 61 ? 21.532 22.216 66.976 1.00 20.12 61 LEU A CA 1
ATOM 447 C C . LEU A 1 61 ? 22.508 21.201 66.390 1.00 21.47 61 LEU A C 1
ATOM 448 O O . LEU A 1 61 ? 22.149 20.040 66.188 1.00 23.46 61 LEU A O 1
ATOM 453 N N . LEU A 1 62 ? 23.734 21.630 66.105 1.00 20.48 62 LEU A N 1
ATOM 454 C CA . LEU A 1 62 ? 24.728 20.705 65.591 1.00 18.25 62 LEU A CA 1
ATOM 455 C C . LEU A 1 62 ? 25.147 19.802 66.762 1.00 18.25 62 LEU A C 1
ATOM 456 O O . LEU A 1 62 ? 25.221 18.591 66.603 1.00 17.03 62 LEU A O 1
ATOM 461 N N . ILE A 1 63 ? 25.390 20.393 67.936 1.00 20.65 63 ILE A N 1
ATOM 462 C CA . ILE A 1 63 ? 25.784 19.634 69.126 1.00 21.85 63 ILE A CA 1
ATOM 463 C C . ILE A 1 63 ? 24.730 18.575 69.423 1.00 22.92 63 ILE A C 1
ATOM 464 O O . ILE A 1 63 ? 25.050 17.406 69.616 1.00 23.01 63 ILE A O 1
ATOM 469 N N . GLU A 1 64 ? 23.474 19.003 69.471 1.00 23.15 64 GLU A N 1
ATOM 470 C CA . GLU A 1 64 ? 22.364 18.111 69.766 1.00 24.13 64 GLU A CA 1
ATOM 471 C C . GLU A 1 64 ? 22.285 16.957 68.768 1.00 23.59 64 GLU A C 1
ATOM 472 O O . GLU A 1 64 ? 21.947 15.830 69.135 1.00 25.48 64 GLU A O 1
ATOM 478 N N . THR A 1 65 ? 22.608 17.232 67.510 1.00 22.51 65 THR A N 1
ATOM 479 C CA . THR A 1 65 ? 22.595 16.198 66.484 1.00 20.15 65 THR A CA 1
ATOM 480 C C . THR A 1 65 ? 23.694 15.173 66.763 1.00 21.63 65 THR A C 1
ATOM 481 O O . THR A 1 65 ? 23.454 13.967 66.707 1.00 23.30 65 THR A O 1
ATOM 485 N N . LEU A 1 66 ? 24.896 15.656 67.064 1.00 21.56 66 LEU A N 1
ATOM 486 C CA . LEU A 1 66 ? 26.013 14.770 67.356 1.00 21.56 66 LEU A CA 1
ATOM 487 C C . LEU A 1 66 ? 25.709 13.907 68.589 1.00 22.89 66 LEU A C 1
ATOM 488 O O . LEU A 1 66 ? 25.950 12.701 68.579 1.00 22.90 66 LEU A O 1
ATOM 493 N N . GLN A 1 67 ? 25.162 14.507 69.640 1.00 24.16 67 GLN A N 1
ATOM 494 C CA . GLN A 1 67 ? 24.868 13.733 70.837 1.00 28.15 67 GLN A CA 1
ATOM 495 C C . GLN A 1 67 ? 23.711 12.765 70.585 1.00 28.59 67 GLN A C 1
ATOM 496 O O . GLN A 1 67 ? 23.705 11.650 71.111 1.00 27.58 67 GLN A O 1
ATOM 502 N N . LYS A 1 68 ? 22.753 13.171 69.754 1.00 28.53 68 LYS A N 1
ATOM 503 C CA . LYS A 1 68 ? 21.639 12.295 69.430 1.00 27.85 68 LYS A CA 1
ATOM 504 C C . LYS A 1 68 ? 22.157 11.142 68.585 1.00 27.90 68 LYS A C 1
ATOM 505 O O . LYS A 1 68 ? 21.466 10.148 68.386 1.00 28.26 68 LYS A O 1
ATOM 511 N N . LEU A 1 69 ? 23.372 11.284 68.074 1.00 27.43 69 LEU A N 1
ATOM 512 C CA . LEU A 1 69 ? 23.974 10.228 67.278 1.00 28.21 69 LEU A CA 1
ATOM 513 C C . LEU A 1 69 ? 24.771 9.297 68.189 1.00 28.46 69 LEU A C 1
ATOM 514 O O . LEU A 1 69 ? 25.382 8.340 67.718 1.00 27.30 69 LEU A O 1
ATOM 519 N N . GLY A 1 70 ? 24.786 9.614 69.484 1.00 28.37 70 GLY A N 1
ATOM 520 C CA . GLY A 1 70 ? 25.473 8.784 70.454 1.00 29.07 70 GLY A CA 1
ATOM 521 C C . GLY A 1 70 ? 26.829 9.229 70.953 1.00 28.75 70 GLY A C 1
ATOM 522 O O . GLY A 1 70 ? 27.485 8.485 71.679 1.00 30.89 70 GLY A O 1
ATOM 523 N N . ALA A 1 71 ? 27.257 10.433 70.592 1.00 29.13 71 ALA A N 1
ATOM 524 C CA . ALA A 1 71 ? 28.575 10.923 71.011 1.00 27.59 71 ALA A CA 1
ATOM 525 C C . ALA A 1 71 ? 28.592 11.781 72.270 1.00 26.21 71 ALA A C 1
ATOM 526 O O . ALA A 1 71 ? 27.574 12.338 72.670 1.00 25.61 71 ALA A O 1
ATOM 528 N N . GLN A 1 72 ? 29.768 11.874 72.887 1.00 25.82 72 GLN A N 1
ATOM 529 C CA . GLN A 1 72 ? 29.961 12.696 74.079 1.00 26.83 72 GLN A CA 1
ATOM 530 C C . GLN A 1 72 ? 30.671 13.928 73.545 1.00 24.53 72 GLN A C 1
ATOM 531 O O . GLN A 1 72 ? 31.539 13.823 72.672 1.00 23.25 72 GLN A O 1
ATOM 537 N N . ILE A 1 73 ? 30.310 15.084 74.084 1.00 20.85 73 ILE A N 1
ATOM 538 C CA . ILE A 1 73 ? 30.852 16.331 73.603 1.00 20.60 73 ILE A CA 1
ATOM 539 C C . ILE A 1 73 ? 31.343 17.317 74.646 1.00 19.67 73 ILE A C 1
ATOM 540 O O . ILE A 1 73 ? 30.737 17.463 75.702 1.00 20.23 73 ILE A O 1
ATOM 545 N N . ARG A 1 74 ? 32.452 17.984 74.333 1.00 17.51 74 ARG A N 1
ATOM 546 C CA . ARG A 1 74 ? 33.009 19.042 75.176 1.00 17.93 74 ARG A CA 1
ATOM 547 C C . ARG A 1 74 ? 33.134 20.137 74.131 1.00 17.56 74 ARG A C 1
ATOM 548 O O . ARG A 1 74 ? 33.632 19.900 73.033 1.00 17.59 74 ARG A O 1
ATOM 556 N N . TRP A 1 75 ? 32.685 21.336 74.459 1.00 15.78 75 TRP A N 1
ATOM 557 C CA . TRP A 1 75 ? 32.694 22.379 73.465 1.00 15.80 75 TRP A CA 1
ATOM 558 C C . TRP A 1 75 ? 33.134 23.731 73.988 1.00 16.25 75 TRP A C 1
ATOM 559 O O . TRP A 1 75 ? 33.014 24.013 75.177 1.00 16.87 75 TRP A O 1
ATOM 570 N N . CYS A 1 76 ? 33.665 24.553 73.086 1.00 16.09 76 CYS A N 1
ATOM 571 C CA . CYS A 1 76 ? 34.094 25.911 73.409 1.00 17.98 76 CYS A CA 1
ATOM 572 C C . CYS A 1 76 ? 33.861 26.751 72.162 1.00 17.98 76 CYS A C 1
ATOM 573 O O . CYS A 1 76 ? 33.662 26.212 71.073 1.00 18.37 76 CYS A O 1
ATOM 576 N N . SER A 1 77 ? 33.863 28.067 72.318 1.00 19.15 77 SER A N 1
ATOM 577 C CA . SER A 1 77 ? 33.644 28.959 71.184 1.00 22.43 77 SER A CA 1
ATOM 578 C C . SER A 1 77 ? 34.992 29.243 70.533 1.00 22.55 77 SER A C 1
ATOM 579 O O . SER A 1 77 ? 36.020 29.080 71.178 1.00 23.85 77 SER A O 1
ATOM 582 N N . CYS A 1 78 ? 35.004 29.650 69.265 1.00 23.77 78 CYS A N 1
ATOM 583 C CA . CYS A 1 78 ? 36.276 29.948 68.598 1.00 25.16 78 CYS A CA 1
ATOM 584 C C . CYS A 1 78 ? 36.491 31.451 68.462 1.00 25.37 78 CYS A C 1
ATOM 585 O O . CYS A 1 78 ? 37.410 31.898 67.779 1.00 26.67 78 CYS A O 1
ATOM 588 N N . ASN A 1 79 ? 35.637 32.218 69.131 1.00 25.18 79 ASN A N 1
ATOM 589 C CA . ASN A 1 79 ? 35.707 33.671 69.113 1.00 24.20 79 ASN A CA 1
ATOM 590 C C . ASN A 1 79 ? 35.158 34.193 70.444 1.00 23.84 79 ASN A C 1
ATOM 591 O O . ASN A 1 79 ? 34.179 33.661 70.960 1.00 24.64 79 ASN A O 1
ATOM 596 N N . ILE A 1 80 ? 35.770 35.235 70.993 1.00 21.82 80 ILE A N 1
ATOM 597 C CA . ILE A 1 80 ? 35.336 35.769 72.282 1.00 22.91 80 ILE A CA 1
ATOM 598 C C . ILE A 1 80 ? 34.061 36.599 72.293 1.00 23.99 80 ILE A C 1
ATOM 599 O O . ILE A 1 80 ? 33.640 37.029 73.360 1.00 25.46 80 ILE A O 1
ATOM 604 N N . TYR A 1 81 ? 33.455 36.834 71.131 1.00 23.61 81 TYR A N 1
ATOM 605 C CA . TYR A 1 81 ? 32.229 37.634 71.051 1.00 23.25 81 TYR A CA 1
ATOM 606 C C . TYR A 1 81 ? 31.085 36.892 70.382 1.00 23.57 81 TYR A C 1
ATOM 607 O O . TYR A 1 81 ? 29.939 37.305 70.493 1.00 25.28 81 TYR A O 1
ATOM 616 N N . SER A 1 82 ? 31.390 35.796 69.697 1.00 24.09 82 SER A N 1
ATOM 617 C CA . SER A 1 82 ? 30.368 35.073 68.948 1.00 25.04 82 SER A CA 1
ATOM 618 C C . SER A 1 82 ? 29.394 34.215 69.732 1.00 25.05 82 SER A C 1
ATOM 619 O O . SER A 1 82 ? 28.361 33.820 69.199 1.00 25.66 82 SER A O 1
ATOM 622 N N . THR A 1 83 ? 29.708 33.926 70.987 1.00 24.14 83 THR A N 1
ATOM 623 C CA . THR A 1 83 ? 28.839 33.095 71.811 1.00 22.42 83 THR A CA 1
ATOM 624 C C . THR A 1 83 ? 27.490 33.706 72.182 1.00 22.63 83 THR A C 1
ATOM 625 O O . THR A 1 83 ? 27.406 34.853 72.619 1.00 23.18 83 THR A O 1
ATOM 629 N N . ALA A 1 84 ? 26.426 32.936 72.001 1.00 21.76 84 ALA A N 1
ATOM 630 C CA . ALA A 1 84 ? 25.104 33.401 72.403 1.00 22.26 84 ALA A CA 1
ATOM 631 C C . ALA A 1 84 ? 24.867 32.694 73.750 1.00 22.54 84 ALA A C 1
ATOM 632 O O . ALA A 1 84 ? 24.670 31.473 73.797 1.00 21.63 84 ALA A O 1
ATOM 634 N N . ASP A 1 85 ? 24.900 33.465 74.834 1.00 22.24 85 ASP A N 1
ATOM 635 C CA . ASP A 1 85 ? 24.730 32.935 76.183 1.00 21.69 85 ASP A CA 1
ATOM 636 C C . ASP A 1 85 ? 23.528 32.019 76.364 1.00 21.28 85 ASP A C 1
ATOM 637 O O . ASP A 1 85 ? 23.626 30.982 77.035 1.00 21.59 85 ASP A O 1
ATOM 642 N N . TYR A 1 86 ? 22.396 32.394 75.779 1.00 19.20 86 TYR A N 1
ATOM 643 C CA . TYR A 1 86 ? 21.204 31.571 75.886 1.00 18.32 86 TYR A CA 1
ATOM 644 C C . TYR A 1 86 ? 21.395 30.249 75.163 1.00 18.64 86 TYR A C 1
ATOM 645 O O . TYR A 1 86 ? 20.794 29.245 75.539 1.00 19.43 86 TYR A O 1
ATOM 654 N N . ALA A 1 87 ? 22.241 30.230 74.135 1.00 18.80 87 ALA A N 1
ATOM 655 C CA . ALA A 1 87 ? 22.495 28.984 73.406 1.00 18.80 87 ALA A CA 1
ATOM 656 C C . ALA A 1 87 ? 23.441 28.091 74.205 1.00 18.77 87 ALA A C 1
ATOM 657 O O . ALA A 1 87 ? 23.268 26.875 74.255 1.00 18.02 87 ALA A O 1
ATOM 659 N N . ALA A 1 88 ? 24.450 28.711 74.813 1.00 19.48 88 ALA A N 1
ATOM 660 C CA . ALA A 1 88 ? 25.424 27.987 75.614 1.00 19.79 88 ALA A CA 1
ATOM 661 C C . ALA A 1 88 ? 24.722 27.334 76.805 1.00 19.79 88 ALA A C 1
ATOM 662 O O . ALA A 1 88 ? 24.978 26.180 77.131 1.00 19.46 88 ALA A O 1
ATOM 664 N N . ALA A 1 89 ? 23.837 28.081 77.451 1.00 20.12 89 ALA A N 1
ATOM 665 C CA . ALA A 1 89 ? 23.112 27.558 78.596 1.00 20.23 89 ALA A CA 1
ATOM 666 C C . ALA A 1 89 ? 22.222 26.386 78.174 1.00 21.61 89 ALA A C 1
ATOM 667 O O . ALA A 1 89 ? 22.193 25.351 78.838 1.00 22.22 89 ALA A O 1
ATOM 669 N N . ALA A 1 90 ? 21.511 26.539 77.060 1.00 21.06 90 ALA A N 1
ATOM 670 C CA . ALA A 1 90 ? 20.627 25.480 76.575 1.00 21.15 90 ALA A CA 1
ATOM 671 C C . ALA A 1 90 ? 21.374 24.196 76.219 1.00 21.37 90 ALA A C 1
ATOM 672 O O . ALA A 1 90 ? 20.935 23.104 76.556 1.00 21.83 90 ALA A O 1
ATOM 674 N N . VAL A 1 91 ? 22.496 24.321 75.527 1.00 21.95 91 VAL A N 1
ATOM 675 C CA . VAL A 1 91 ? 23.244 23.139 75.136 1.00 22.94 91 VAL A CA 1
ATOM 676 C C . VAL A 1 91 ? 23.945 22.471 76.324 1.00 22.65 91 VAL A C 1
ATOM 677 O O . VAL A 1 91 ? 24.074 21.252 76.365 1.00 22.80 91 VAL A O 1
ATOM 681 N N . SER A 1 92 ? 24.383 23.262 77.294 1.00 22.79 92 SER A N 1
ATOM 682 C CA . SER A 1 92 ? 25.054 22.708 78.463 1.00 25.00 92 SER A CA 1
ATOM 683 C C . SER A 1 92 ? 24.090 21.850 79.274 1.00 27.48 92 SER A C 1
ATOM 684 O O . SER A 1 92 ? 24.492 21.162 80.210 1.00 29.79 92 SER A O 1
ATOM 687 N N . THR A 1 93 ? 22.814 21.903 78.918 1.00 28.63 93 THR A N 1
ATOM 688 C CA . THR A 1 93 ? 21.784 21.132 79.597 1.00 30.21 93 THR A CA 1
ATOM 689 C C . THR A 1 93 ? 21.726 19.689 79.106 1.00 32.03 93 THR A C 1
ATOM 690 O O . THR A 1 93 ? 21.367 18.796 79.863 1.00 31.29 93 THR A O 1
ATOM 694 N N . LEU A 1 94 ? 22.064 19.466 77.837 1.00 33.98 94 LEU A N 1
ATOM 695 C CA . LEU A 1 94 ? 22.024 18.125 77.265 1.00 36.51 94 LEU A CA 1
ATOM 696 C C . LEU A 1 94 ? 22.936 17.137 77.994 1.00 37.17 94 LEU A C 1
ATOM 697 O O . LEU A 1 94 ? 23.924 17.523 78.623 1.00 36.87 94 LEU A O 1
ATOM 702 N N . GLU A 1 95 ? 22.581 15.859 77.910 1.00 37.70 95 GLU A N 1
ATOM 703 C CA . GLU A 1 95 ? 23.342 14.795 78.548 1.00 38.50 95 GLU A CA 1
ATOM 704 C C . GLU A 1 95 ? 24.623 14.569 77.761 1.00 35.89 95 GLU A C 1
ATOM 705 O O . GLU A 1 95 ? 24.616 14.615 76.534 1.00 34.83 95 GLU A O 1
ATOM 711 N N . ASN A 1 96 ? 25.721 14.320 78.464 1.00 33.04 96 ASN A N 1
ATOM 712 C CA . ASN A 1 96 ? 26.995 14.063 77.807 1.00 30.61 96 ASN A CA 1
ATOM 713 C C . ASN A 1 96 ? 27.539 15.251 77.019 1.00 26.43 96 ASN A C 1
ATOM 714 O O . ASN A 1 96 ? 28.298 15.074 76.070 1.00 24.53 96 ASN A O 1
ATOM 719 N N . VAL A 1 97 ? 27.152 16.461 77.409 1.00 24.03 97 VAL A N 1
ATOM 720 C CA . VAL A 1 97 ? 27.635 17.659 76.733 1.00 19.83 97 VAL A CA 1
ATOM 721 C C . VAL A 1 97 ? 28.150 18.653 77.766 1.00 18.15 97 VAL A C 1
ATOM 722 O O . VAL A 1 97 ? 27.436 19.009 78.694 1.00 18.35 97 VAL A O 1
ATOM 726 N N . THR A 1 98 ? 29.401 19.075 77.622 1.00 17.50 98 THR A N 1
ATOM 727 C CA . THR A 1 98 ? 29.984 20.040 78.547 1.00 17.19 98 THR A CA 1
ATOM 728 C C . THR A 1 98 ? 30.438 21.209 77.686 1.00 16.61 98 THR A C 1
ATOM 729 O O . THR A 1 98 ? 31.048 21.027 76.628 1.00 13.02 98 THR A O 1
ATOM 733 N N . VAL A 1 99 ? 30.141 22.409 78.162 1.00 16.13 99 VAL A N 1
ATOM 734 C CA . VAL A 1 99 ? 30.434 23.623 77.431 1.00 16.75 99 VAL A CA 1
ATOM 735 C C . VAL A 1 99 ? 31.221 24.652 78.229 1.00 17.65 99 VAL A C 1
ATOM 736 O O . VAL A 1 99 ? 30.947 24.871 79.406 1.00 18.63 99 VAL A O 1
ATOM 740 N N . PHE A 1 100 ? 32.195 25.286 77.579 1.00 18.11 100 PHE A N 1
ATOM 741 C CA . PHE A 1 100 ? 33.003 26.335 78.203 1.00 17.00 100 PHE A CA 1
ATOM 742 C C . PHE A 1 100 ? 32.998 27.506 77.227 1.00 18.47 100 PHE A C 1
ATOM 743 O O . PHE A 1 100 ? 33.838 27.581 76.334 1.00 18.46 100 PHE A O 1
ATOM 751 N N . ALA A 1 101 ? 32.035 28.408 77.391 1.00 19.88 101 ALA A N 1
ATOM 752 C CA . ALA A 1 101 ? 31.912 29.557 76.505 1.00 19.57 101 ALA A CA 1
ATOM 753 C C . ALA A 1 101 ? 30.909 30.598 76.994 1.00 20.37 101 ALA A C 1
ATOM 754 O O . ALA A 1 101 ? 29.879 30.273 77.592 1.00 20.03 101 ALA A O 1
ATOM 756 N N . TRP A 1 102 ? 31.227 31.857 76.724 1.00 21.28 102 TRP A N 1
ATOM 757 C CA . TRP A 1 102 ? 30.371 32.968 77.098 1.00 22.94 102 TRP A CA 1
ATOM 758 C C . TRP A 1 102 ? 30.803 34.205 76.330 1.00 24.77 102 TRP A C 1
ATOM 759 O O . TRP A 1 102 ? 31.974 34.351 75.976 1.00 24.15 102 TRP A O 1
ATOM 770 N N . LYS A 1 103 ? 29.844 35.083 76.059 1.00 26.23 103 LYS A N 1
ATOM 771 C CA . LYS A 1 103 ? 30.102 36.314 75.327 1.00 28.44 103 LYS A CA 1
ATOM 772 C C . LYS A 1 103 ? 30.990 37.264 76.137 1.00 28.38 103 LYS A C 1
ATOM 773 O O . LYS A 1 103 ? 30.855 37.364 77.355 1.00 28.20 103 LYS A O 1
ATOM 779 N N . ASN A 1 104 ? 31.902 37.942 75.444 1.00 29.37 104 ASN A N 1
ATOM 780 C CA . ASN A 1 104 ? 32.825 38.903 76.041 1.00 30.13 104 ASN A CA 1
ATOM 781 C C . ASN A 1 104 ? 33.886 38.292 76.950 1.00 29.78 104 ASN A C 1
ATOM 782 O O . ASN A 1 104 ? 34.246 38.877 77.968 1.00 28.69 104 ASN A O 1
ATOM 787 N N . GLU A 1 105 ? 34.388 37.117 76.591 1.00 29.67 105 GLU A N 1
ATOM 788 C CA . GLU A 1 105 ? 35.428 36.483 77.392 1.00 30.96 105 GLU A CA 1
ATOM 789 C C . GLU A 1 105 ? 36.772 37.141 77.085 1.00 30.41 105 GLU A C 1
ATOM 790 O O . GLU A 1 105 ? 36.974 37.687 75.992 1.00 30.52 105 GLU A O 1
ATOM 796 N N . THR A 1 106 ? 37.680 37.118 78.055 1.00 28.62 106 THR A N 1
ATOM 797 C CA . THR A 1 106 ? 39.001 37.703 77.858 1.00 27.10 106 THR A CA 1
ATOM 798 C C . THR A 1 106 ? 39.841 36.690 77.094 1.00 27.09 106 THR A C 1
ATOM 799 O O . THR A 1 106 ? 39.487 35.510 77.020 1.00 25.20 106 THR A O 1
ATOM 803 N N . LEU A 1 107 ? 40.958 37.151 76.540 1.00 26.96 107 LEU A N 1
ATOM 804 C CA . LEU A 1 107 ? 41.848 36.279 75.780 1.00 28.78 107 LEU A CA 1
ATOM 805 C C . LEU A 1 107 ? 42.416 35.153 76.647 1.00 29.78 107 LEU A C 1
ATOM 806 O O . LEU A 1 107 ? 42.608 34.027 76.175 1.00 28.92 107 LEU A O 1
ATOM 811 N N . GLU A 1 108 ? 42.672 35.453 77.917 1.00 31.11 108 GLU A N 1
ATOM 812 C CA . GLU A 1 108 ? 43.189 34.452 78.843 1.00 31.63 108 GLU A CA 1
ATOM 813 C C . GLU A 1 108 ? 42.107 33.390 79.031 1.00 30.02 108 GLU A C 1
ATOM 814 O O . GLU A 1 108 ? 42.378 32.191 78.972 1.00 28.60 108 GLU A O 1
ATOM 820 N N . GLU A 1 109 ? 40.875 33.842 79.243 1.00 28.27 109 GLU A N 1
ATOM 821 C CA . GLU A 1 109 ? 39.761 32.924 79.442 1.00 28.30 109 GLU A CA 1
ATOM 822 C C . GLU A 1 109 ? 39.472 32.102 78.190 1.00 26.90 109 GLU A C 1
ATOM 823 O O . GLU A 1 109 ? 39.026 30.949 78.274 1.00 25.82 109 GLU A O 1
ATOM 829 N N . TYR A 1 110 ? 39.733 32.703 77.031 1.00 23.76 110 TYR A N 1
ATOM 830 C CA . TYR A 1 110 ? 39.507 32.045 75.750 1.00 20.82 110 TYR A CA 1
ATOM 831 C C . TYR A 1 110 ? 40.357 30.780 75.610 1.00 19.08 110 TYR A C 1
ATOM 832 O O . TYR A 1 110 ? 39.849 29.704 75.291 1.00 18.47 110 TYR A O 1
ATOM 841 N N . TRP A 1 111 ? 41.656 30.903 75.840 1.00 17.53 111 TRP A N 1
ATOM 842 C CA . TRP A 1 111 ? 42.520 29.740 75.711 1.00 18.61 111 TRP A CA 1
ATOM 843 C C . TRP A 1 111 ? 42.238 28.692 76.797 1.00 18.43 111 TRP A C 1
ATOM 844 O O . TRP A 1 111 ? 42.396 27.489 76.576 1.00 17.34 111 TRP A O 1
ATOM 855 N N . TRP A 1 112 ? 41.794 29.162 77.957 1.00 18.08 112 TRP A N 1
ATOM 856 C CA . TRP A 1 112 ? 41.438 28.280 79.049 1.00 18.27 112 TRP A CA 1
ATOM 857 C C . TRP A 1 112 ? 40.301 27.360 78.584 1.00 17.64 112 TRP A C 1
ATOM 858 O O . TRP A 1 112 ? 40.326 26.161 78.840 1.00 16.35 112 TRP A O 1
ATOM 869 N N . CYS A 1 113 ? 39.313 27.933 77.896 1.00 17.45 113 CYS A N 1
ATOM 870 C CA . CYS A 1 113 ? 38.168 27.184 77.387 1.00 16.87 113 CYS A CA 1
ATOM 871 C C . CYS A 1 113 ? 38.577 26.177 76.332 1.00 17.52 113 CYS A C 1
ATOM 872 O O . CYS A 1 113 ? 38.079 25.052 76.311 1.00 19.08 113 CYS A O 1
ATOM 875 N N . VAL A 1 114 ? 39.478 26.583 75.447 1.00 17.51 114 VAL A N 1
ATOM 876 C CA . VAL A 1 114 ? 39.946 25.686 74.411 1.00 17.64 114 VAL A CA 1
ATOM 877 C C . VAL A 1 114 ? 40.604 24.491 75.082 1.00 19.04 114 VAL A C 1
ATOM 878 O O . VAL A 1 114 ? 40.279 23.345 74.773 1.00 20.80 114 VAL A O 1
ATOM 882 N N . GLU A 1 115 ? 41.530 24.770 75.998 1.00 19.68 115 GLU A N 1
ATOM 883 C CA . GLU A 1 115 ? 42.254 23.719 76.718 1.00 21.98 115 GLU A CA 1
ATOM 884 C C . GLU A 1 115 ? 41.294 22.814 77.497 1.00 20.91 115 GLU A C 1
ATOM 885 O O . GLU A 1 115 ? 41.409 21.590 77.445 1.00 19.60 115 GLU A O 1
ATOM 891 N N . SER A 1 116 ? 40.348 23.424 78.205 1.00 19.21 116 SER A N 1
ATOM 892 C CA . SER A 1 116 ? 39.372 22.668 78.966 1.00 19.28 116 SER A CA 1
ATOM 893 C C . SER A 1 116 ? 38.554 21.768 78.033 1.00 20.39 116 SER A C 1
ATOM 894 O O . SER A 1 116 ? 38.267 20.607 78.356 1.00 20.98 116 SER A O 1
ATOM 897 N N . ALA A 1 117 ? 38.182 22.286 76.867 1.00 18.89 117 ALA A N 1
ATOM 898 C CA . ALA A 1 117 ? 37.400 21.493 75.922 1.00 18.66 117 ALA A CA 1
ATOM 899 C C . ALA A 1 117 ? 38.186 20.301 75.376 1.00 20.06 117 ALA A C 1
ATOM 900 O O . ALA A 1 117 ? 37.615 19.251 75.093 1.00 21.18 117 ALA A O 1
ATOM 902 N N . LEU A 1 118 ? 39.496 20.456 75.217 1.00 21.20 118 LEU A N 1
ATOM 903 C CA . LEU A 1 118 ? 40.325 19.361 74.699 1.00 20.87 118 LEU A CA 1
ATOM 904 C C . LEU A 1 118 ? 40.737 18.352 75.773 1.00 21.50 118 LEU A C 1
ATOM 905 O O . LEU A 1 118 ? 41.157 17.242 75.458 1.00 20.43 118 LEU A O 1
ATOM 910 N N . THR A 1 119 ? 40.613 18.735 77.038 1.00 23.44 119 THR A N 1
ATOM 911 C CA . THR A 1 119 ? 41.011 17.857 78.127 1.00 26.13 119 THR A CA 1
ATOM 912 C C . THR A 1 119 ? 39.866 17.021 78.707 1.00 27.02 119 THR A C 1
ATOM 913 O O . THR A 1 119 ? 38.982 17.537 79.379 1.00 26.62 119 THR A O 1
ATOM 917 N N . TRP A 1 120 ? 39.890 15.723 78.430 1.00 30.31 120 TRP A N 1
ATOM 918 C CA . TRP A 1 120 ? 38.867 14.815 78.923 1.00 35.16 120 TRP A CA 1
ATOM 919 C C . TRP A 1 120 ? 39.321 14.057 80.169 1.00 39.74 120 TRP A C 1
ATOM 920 O O . TRP A 1 120 ? 39.694 12.884 80.092 1.00 40.79 120 TRP A O 1
ATOM 931 N N . GLY A 1 121 ? 39.302 14.728 81.314 1.00 44.89 121 GLY A N 1
ATOM 932 C CA . GLY A 1 121 ? 39.702 14.075 82.546 1.00 51.71 121 GLY A CA 1
ATOM 933 C C . GLY A 1 121 ? 41.179 14.165 82.877 1.00 56.65 121 GLY A C 1
ATOM 934 O O . GLY A 1 121 ? 41.747 15.255 82.931 1.00 58.32 121 GLY A O 1
ATOM 935 N N . ASP A 1 122 ? 41.803 13.013 83.108 1.00 60.71 122 ASP A N 1
ATOM 936 C CA . ASP A 1 122 ? 43.226 12.966 83.444 1.00 64.14 122 ASP A CA 1
ATOM 937 C C . ASP A 1 122 ? 43.811 11.563 83.302 1.00 65.41 122 ASP A C 1
ATOM 938 O O . ASP A 1 122 ? 43.093 10.567 83.393 1.00 65.31 122 ASP A O 1
ATOM 943 N N . GLY A 1 123 ? 45.119 11.493 83.075 1.00 66.96 123 GLY A N 1
ATOM 944 C CA . GLY A 1 123 ? 45.775 10.209 82.926 1.00 68.88 123 GLY A CA 1
ATOM 945 C C . GLY A 1 123 ? 45.703 9.677 81.509 1.00 70.03 123 GLY A C 1
ATOM 946 O O . GLY A 1 123 ? 45.793 10.438 80.542 1.00 70.54 123 GLY A O 1
ATOM 947 N N . ASP A 1 124 ? 45.539 8.364 81.388 1.00 70.80 124 ASP A N 1
ATOM 948 C CA . ASP A 1 124 ? 45.456 7.708 80.087 1.00 71.60 124 ASP A CA 1
ATOM 949 C C . ASP A 1 124 ? 44.235 8.219 79.315 1.00 70.03 124 ASP A C 1
ATOM 950 O O . ASP A 1 124 ? 43.175 8.448 79.903 1.00 70.42 124 ASP A O 1
ATOM 955 N N . ASP A 1 125 ? 44.386 8.394 78.005 1.00 66.85 125 ASP A N 1
ATOM 956 C CA . ASP A 1 125 ? 43.292 8.883 77.172 1.00 63.75 125 ASP A CA 1
ATOM 957 C C . ASP A 1 125 ? 42.720 10.153 77.777 1.00 59.90 125 ASP A C 1
ATOM 958 O O . ASP A 1 125 ? 41.605 10.170 78.294 1.00 60.09 125 ASP A O 1
ATOM 963 N N . ASN A 1 126 ? 43.499 11.221 77.698 1.00 54.87 126 ASN A N 1
ATOM 964 C CA . ASN A 1 126 ? 43.105 12.493 78.256 1.00 50.31 126 ASN A CA 1
ATOM 965 C C . ASN A 1 126 ? 42.591 13.439 77.166 1.00 47.08 126 ASN A C 1
ATOM 966 O O . ASN A 1 126 ? 42.192 14.567 77.452 1.00 46.05 126 ASN A O 1
ATOM 971 N N . GLY A 1 127 ? 42.586 12.969 75.919 1.00 43.56 127 GLY A N 1
ATOM 972 C CA . GLY A 1 127 ? 42.129 13.799 74.814 1.00 38.89 127 GLY A CA 1
ATOM 973 C C . GLY A 1 127 ? 40.920 13.265 74.065 1.00 35.99 127 GLY A C 1
ATOM 974 O O . GLY A 1 127 ? 40.421 12.192 74.383 1.00 36.44 127 GLY A O 1
ATOM 975 N N . PRO A 1 128 ? 40.422 13.991 73.054 1.00 33.31 128 PRO A N 1
ATOM 976 C CA . PRO A 1 128 ? 39.256 13.548 72.282 1.00 31.15 128 PRO A CA 1
ATOM 977 C C . PRO A 1 128 ? 39.570 12.560 71.162 1.00 30.18 128 PRO A C 1
ATOM 978 O O . PRO A 1 128 ? 40.730 12.315 70.849 1.00 29.91 128 PRO A O 1
ATOM 982 N N . ASP A 1 129 ? 38.524 11.985 70.574 1.00 28.81 129 ASP A N 1
ATOM 983 C CA . ASP A 1 129 ? 38.692 11.058 69.467 1.00 28.74 129 ASP A CA 1
ATOM 984 C C . ASP A 1 129 ? 38.673 11.851 68.157 1.00 29.10 129 ASP A C 1
ATOM 985 O O . ASP A 1 129 ? 39.385 11.515 67.210 1.00 28.36 129 ASP A O 1
ATOM 990 N N . MET A 1 130 ? 37.856 12.903 68.108 1.00 27.60 130 MET A N 1
ATOM 991 C CA . MET A 1 130 ? 37.737 13.731 66.913 1.00 25.67 130 MET A CA 1
ATOM 992 C C . MET A 1 130 ? 37.539 15.188 67.281 1.00 24.53 130 MET A C 1
ATOM 993 O O . MET A 1 130 ? 37.053 15.511 68.362 1.00 23.25 130 MET A O 1
ATOM 998 N N . ILE A 1 131 ? 37.912 16.072 66.370 1.00 23.22 131 ILE A N 1
ATOM 999 C CA . ILE A 1 131 ? 37.775 17.488 66.627 1.00 22.12 131 ILE A CA 1
ATOM 1000 C C . ILE A 1 131 ? 37.019 18.215 65.528 1.00 22.35 131 ILE A C 1
ATOM 1001 O O . ILE A 1 131 ? 37.180 17.915 64.344 1.00 21.87 131 ILE A O 1
ATOM 1006 N N . VAL A 1 132 ? 36.175 19.158 65.942 1.00 21.78 132 VAL A N 1
ATOM 1007 C CA . VAL A 1 132 ? 35.427 19.999 65.017 1.00 21.28 132 VAL A CA 1
ATOM 1008 C C . VAL A 1 132 ? 36.002 21.382 65.287 1.00 22.91 132 VAL A C 1
ATOM 1009 O O . VAL A 1 132 ? 35.819 21.938 66.371 1.00 21.07 132 VAL A O 1
ATOM 1013 N N . ASP A 1 133 ? 36.729 21.916 64.312 1.00 25.46 133 ASP A N 1
ATOM 1014 C CA . ASP A 1 133 ? 37.359 23.219 64.470 1.00 29.06 133 ASP A CA 1
ATOM 1015 C C . ASP A 1 133 ? 36.812 24.237 63.483 1.00 30.99 133 ASP A C 1
ATOM 1016 O O . ASP A 1 133 ? 36.263 23.898 62.428 1.00 30.26 133 ASP A O 1
ATOM 1021 N N . ASP A 1 134 ? 36.987 25.499 63.840 1.00 32.59 134 ASP A N 1
ATOM 1022 C CA . ASP A 1 134 ? 36.542 26.598 63.013 1.00 33.64 134 ASP A CA 1
ATOM 1023 C C . ASP A 1 134 ? 37.585 27.696 63.171 1.00 32.53 134 ASP A C 1
ATOM 1024 O O . ASP A 1 134 ? 37.445 28.579 64.013 1.00 32.97 134 ASP A O 1
ATOM 1029 N N . GLY A 1 135 ? 38.636 27.624 62.360 1.00 31.20 135 GLY A N 1
ATOM 1030 C CA . GLY A 1 135 ? 39.698 28.604 62.438 1.00 29.70 135 GLY A CA 1
ATOM 1031 C C . GLY A 1 135 ? 40.993 27.898 62.770 1.00 30.74 135 GLY A C 1
ATOM 1032 O O . GLY A 1 135 ? 42.073 28.442 62.551 1.00 31.38 135 GLY A O 1
ATOM 1033 N N . GLY A 1 136 ? 40.880 26.687 63.315 1.00 29.86 136 GLY A N 1
ATOM 1034 C CA . GLY A 1 136 ? 42.058 25.903 63.652 1.00 29.36 136 GLY A CA 1
ATOM 1035 C C . GLY A 1 136 ? 42.732 26.162 64.990 1.00 29.26 136 GLY A C 1
ATOM 1036 O O . GLY A 1 136 ? 43.843 25.687 65.205 1.00 29.55 136 GLY A O 1
ATOM 1037 N N . ASP A 1 137 ? 42.089 26.904 65.888 1.00 28.63 137 ASP A N 1
ATOM 1038 C CA . ASP A 1 137 ? 42.700 27.174 67.187 1.00 27.76 137 ASP A CA 1
ATOM 1039 C C . ASP A 1 137 ? 42.912 25.901 68.025 1.00 27.97 137 ASP A C 1
ATOM 1040 O O . ASP A 1 137 ? 43.963 25.738 68.639 1.00 27.63 137 ASP A O 1
ATOM 1045 N N . ALA A 1 138 ? 41.932 25.001 68.049 1.00 27.58 138 ALA A N 1
ATOM 1046 C CA . ALA A 1 138 ? 42.079 23.764 68.808 1.00 26.72 138 ALA A CA 1
ATOM 1047 C C . ALA A 1 138 ? 43.211 22.939 68.192 1.00 26.83 138 ALA A C 1
ATOM 1048 O O . ALA A 1 138 ? 44.075 22.419 68.891 1.00 28.02 138 ALA A O 1
ATOM 1050 N N . THR A 1 139 ? 43.202 22.834 66.872 1.00 25.97 139 THR A N 1
ATOM 1051 C CA . THR A 1 139 ? 44.216 22.077 66.158 1.00 25.89 139 THR A CA 1
ATOM 1052 C C . THR A 1 139 ? 45.594 22.697 66.390 1.00 26.38 139 THR A C 1
ATOM 1053 O O . THR A 1 139 ? 46.592 21.989 66.518 1.00 27.32 139 THR A O 1
ATOM 1057 N N . LEU A 1 140 ? 45.640 24.023 66.443 1.00 26.26 140 LEU A N 1
ATOM 1058 C CA . LEU A 1 140 ? 46.886 24.749 66.665 1.00 27.61 140 LEU A CA 1
ATOM 1059 C C . LEU A 1 140 ? 47.479 24.394 68.037 1.00 28.51 140 LEU A C 1
ATOM 1060 O O . LEU A 1 140 ? 48.646 24.005 68.146 1.00 27.96 140 LEU A O 1
ATOM 1065 N N . LEU A 1 141 ? 46.662 24.541 69.079 1.00 28.61 141 LEU A N 1
ATOM 1066 C CA . LEU A 1 141 ? 47.074 24.248 70.449 1.00 27.91 141 LEU A CA 1
ATOM 1067 C C . LEU A 1 141 ? 47.698 22.862 70.541 1.00 27.26 141 LEU A C 1
ATOM 1068 O O . LEU A 1 141 ? 48.735 22.681 71.167 1.00 28.08 141 LEU A O 1
ATOM 1073 N N . VAL A 1 142 ? 47.068 21.885 69.903 1.00 27.22 142 VAL A N 1
ATOM 1074 C CA . VAL A 1 142 ? 47.582 20.528 69.937 1.00 26.53 142 VAL A CA 1
ATOM 1075 C C . VAL A 1 142 ? 48.917 20.404 69.211 1.00 26.80 142 VAL A C 1
ATOM 1076 O O . VAL A 1 142 ? 49.854 19.828 69.751 1.00 27.41 142 VAL A O 1
ATOM 1080 N N . HIS A 1 143 ? 49.013 20.943 67.998 1.00 26.87 143 HIS A N 1
ATOM 1081 C CA . HIS A 1 143 ? 50.264 20.864 67.246 1.00 27.68 143 HIS A CA 1
ATOM 1082 C C . HIS A 1 143 ? 51.395 21.645 67.901 1.00 27.29 143 HIS A C 1
ATOM 1083 O O . HIS A 1 143 ? 52.526 21.172 67.934 1.00 27.40 143 HIS A O 1
ATOM 1090 N N . LYS A 1 144 ? 51.101 22.840 68.406 1.00 26.70 144 LYS A N 1
ATOM 1091 C CA . LYS A 1 144 ? 52.122 23.647 69.070 1.00 29.11 144 LYS A CA 1
ATOM 1092 C C . LYS A 1 144 ? 52.514 22.999 70.388 1.00 29.94 144 LYS A C 1
ATOM 1093 O O . LYS A 1 144 ? 53.675 23.040 70.796 1.00 29.50 144 LYS A O 1
ATOM 1099 N N . GLY A 1 145 ? 51.529 22.405 71.055 1.00 30.63 145 GLY A N 1
ATOM 1100 C CA . GLY A 1 145 ? 51.785 21.751 72.321 1.00 30.44 145 GLY A CA 1
ATOM 1101 C C . GLY A 1 145 ? 52.785 20.635 72.132 1.00 29.61 145 GLY A C 1
ATOM 1102 O O . GLY A 1 145 ? 53.724 20.498 72.902 1.00 30.07 145 GLY A O 1
ATOM 1103 N N . VAL A 1 146 ? 52.581 19.835 71.097 1.00 29.32 146 VAL A N 1
ATOM 1104 C CA . VAL A 1 146 ? 53.477 18.734 70.815 1.00 30.36 146 VAL A CA 1
ATOM 1105 C C . VAL A 1 146 ? 54.844 19.243 70.388 1.00 33.09 146 VAL A C 1
ATOM 1106 O O . VAL A 1 146 ? 55.862 18.641 70.717 1.00 34.19 146 VAL A O 1
ATOM 1110 N N . GLU A 1 147 ? 54.863 20.353 69.656 1.00 35.28 147 GLU A N 1
ATOM 1111 C CA . GLU A 1 147 ? 56.108 20.940 69.178 1.00 36.75 147 GLU A CA 1
ATOM 1112 C C . GLU A 1 147 ? 56.967 21.456 70.335 1.00 36.29 147 GLU A C 1
ATOM 1113 O O . GLU A 1 147 ? 58.153 21.148 70.419 1.00 34.81 147 GLU A O 1
ATOM 1119 N N . TYR A 1 148 ? 56.364 22.239 71.223 1.00 36.11 148 TYR A N 1
ATOM 1120 C CA . TYR A 1 148 ? 57.086 22.783 72.365 1.00 35.72 148 TYR A CA 1
ATOM 1121 C C . TYR A 1 148 ? 57.441 21.723 73.410 1.00 34.87 148 TYR A C 1
ATOM 1122 O O . TYR A 1 148 ? 58.418 21.873 74.137 1.00 32.27 148 TYR A O 1
ATOM 1131 N N . GLU A 1 149 ? 56.649 20.661 73.495 1.00 34.20 149 GLU A N 1
ATOM 1132 C CA . GLU A 1 149 ? 56.935 19.607 74.449 1.00 34.68 149 GLU A CA 1
ATOM 1133 C C . GLU A 1 149 ? 58.201 18.894 74.034 1.00 35.73 149 GLU A C 1
ATOM 1134 O O . GLU A 1 149 ? 58.967 18.440 74.880 1.00 34.75 149 GLU A O 1
ATOM 1140 N N . LYS A 1 150 ? 58.427 18.800 72.728 1.00 38.02 150 LYS A N 1
ATOM 1141 C CA . LYS A 1 150 ? 59.629 18.143 72.228 1.00 39.81 150 LYS A CA 1
ATOM 1142 C C . LYS A 1 150 ? 60.842 19.058 72.395 1.00 39.55 150 LYS A C 1
ATOM 1143 O O . LYS A 1 150 ? 61.941 18.595 72.695 1.00 39.29 150 LYS A O 1
ATOM 1149 N N . LEU A 1 151 ? 60.623 20.357 72.222 1.00 39.27 151 LEU A N 1
ATOM 1150 C CA . LEU A 1 151 ? 61.681 21.347 72.354 1.00 40.11 151 LEU A CA 1
ATOM 1151 C C . LEU A 1 151 ? 62.176 21.371 73.795 1.00 40.81 151 LEU A C 1
ATOM 1152 O O . LEU A 1 151 ? 63.358 21.571 74.058 1.00 40.71 151 LEU A O 1
ATOM 1157 N N . TYR A 1 152 ? 61.256 21.168 74.728 1.00 41.70 152 TYR A N 1
ATOM 1158 C CA . TYR A 1 152 ? 61.592 21.164 76.144 1.00 42.20 152 TYR A CA 1
ATOM 1159 C C . TYR A 1 152 ? 62.309 19.867 76.531 1.00 42.97 152 TYR A C 1
ATOM 1160 O O . TYR A 1 152 ? 63.220 19.879 77.349 1.00 41.02 152 TYR A O 1
ATOM 1169 N N . GLU A 1 153 ? 61.897 18.760 75.925 1.00 46.31 153 GLU A N 1
ATOM 1170 C CA . GLU A 1 153 ? 62.488 17.458 76.193 1.00 50.33 153 GLU A CA 1
ATOM 1171 C C . GLU A 1 153 ? 63.863 17.308 75.549 1.00 51.78 153 GLU A C 1
ATOM 1172 O O . GLU A 1 153 ? 64.511 16.281 75.709 1.00 53.65 153 GLU A O 1
ATOM 1178 N N . GLU A 1 154 ? 64.309 18.325 74.819 1.00 53.50 154 GLU A N 1
ATOM 1179 C CA . GLU A 1 154 ? 65.604 18.262 74.150 1.00 54.53 154 GLU A CA 1
ATOM 1180 C C . GLU A 1 154 ? 66.563 19.371 74.552 1.00 53.36 154 GLU A C 1
ATOM 1181 O O . GLU A 1 154 ? 67.727 19.113 74.839 1.00 52.80 154 GLU A O 1
ATOM 1187 N N . LYS A 1 155 ? 66.074 20.605 74.565 1.00 53.46 155 LYS A N 1
ATOM 1188 C CA . LYS A 1 155 ? 66.904 21.752 74.918 1.00 53.63 155 LYS A CA 1
ATOM 1189 C C . LYS A 1 155 ? 66.442 22.356 76.240 1.00 52.98 155 LYS A C 1
ATOM 1190 O O . LYS A 1 155 ? 66.977 23.363 76.694 1.00 52.88 155 LYS A O 1
ATOM 1196 N N . ASN A 1 156 ? 65.441 21.736 76.851 1.00 53.11 156 ASN A N 1
ATOM 1197 C CA . ASN A 1 156 ? 64.896 22.221 78.114 1.00 53.20 156 ASN A CA 1
ATOM 1198 C C . ASN A 1 156 ? 64.477 23.674 77.989 1.00 53.53 156 ASN A C 1
ATOM 1199 O O . ASN A 1 156 ? 64.624 24.455 78.928 1.00 53.40 156 ASN A O 1
ATOM 1204 N N . ILE A 1 157 ? 63.948 24.026 76.822 1.00 54.09 157 ILE A N 1
ATOM 1205 C CA . ILE A 1 157 ? 63.501 25.388 76.559 1.00 54.72 157 ILE A CA 1
ATOM 1206 C C . ILE A 1 157 ? 61.976 25.513 76.599 1.00 53.87 157 ILE A C 1
ATOM 1207 O O . ILE A 1 157 ? 61.260 24.685 76.041 1.00 52.91 157 ILE A O 1
ATOM 1212 N N . LEU A 1 158 ? 61.491 26.555 77.264 1.00 53.91 158 LEU A N 1
ATOM 1213 C CA . LEU A 1 158 ? 60.058 26.782 77.387 1.00 55.22 158 LEU A CA 1
ATOM 1214 C C . LEU A 1 158 ? 59.586 27.955 76.547 1.00 56.43 158 LEU A C 1
ATOM 1215 O O . LEU A 1 158 ? 60.345 28.884 76.285 1.00 56.44 158 LEU A O 1
ATOM 1220 N N . PRO A 1 159 ? 58.320 27.921 76.104 1.00 58.01 159 PRO A N 1
ATOM 1221 C CA . PRO A 1 159 ? 57.776 29.013 75.294 1.00 60.06 159 PRO A CA 1
ATOM 1222 C C . PRO A 1 159 ? 57.624 30.272 76.146 1.00 62.86 159 PRO A C 1
ATOM 1223 O O . PRO A 1 159 ? 56.810 30.306 77.069 1.00 63.23 159 PRO A O 1
ATOM 1227 N N . ASP A 1 160 ? 58.406 31.305 75.846 1.00 65.79 160 ASP A N 1
ATOM 1228 C CA . ASP A 1 160 ? 58.339 32.542 76.620 1.00 68.69 160 ASP A CA 1
ATOM 1229 C C . ASP A 1 160 ? 57.342 33.547 76.052 1.00 69.61 160 ASP A C 1
ATOM 1230 O O . ASP A 1 160 ? 57.449 33.967 74.899 1.00 69.08 160 ASP A O 1
ATOM 1235 N N . PRO A 1 161 ? 56.354 33.945 76.865 1.00 70.73 161 PRO A N 1
ATOM 1236 C CA . PRO A 1 161 ? 55.351 34.909 76.416 1.00 72.49 161 PRO A CA 1
ATOM 1237 C C . PRO A 1 161 ? 55.977 36.286 76.206 1.00 73.82 161 PRO A C 1
ATOM 1238 O O . PRO A 1 161 ? 55.291 37.252 75.877 1.00 74.16 161 PRO A O 1
ATOM 1242 N N . GLU A 1 162 ? 57.290 36.360 76.396 1.00 75.53 162 GLU A N 1
ATOM 1243 C CA . GLU A 1 162 ? 58.033 37.602 76.229 1.00 77.22 162 GLU A CA 1
ATOM 1244 C C . GLU A 1 162 ? 58.042 37.959 74.746 1.00 77.11 162 GLU A C 1
ATOM 1245 O O . GLU A 1 162 ? 57.790 39.100 74.369 1.00 76.96 162 GLU A O 1
ATOM 1251 N N . LYS A 1 163 ? 58.340 36.962 73.916 1.00 77.38 163 LYS A N 1
ATOM 1252 C CA . LYS A 1 163 ? 58.397 37.124 72.464 1.00 77.27 163 LYS A CA 1
ATOM 1253 C C . LYS A 1 163 ? 56.997 37.208 71.865 1.00 77.21 163 LYS A C 1
ATOM 1254 O O . LYS A 1 163 ? 56.787 36.879 70.694 1.00 75.90 163 LYS A O 1
ATOM 1260 N N . ALA A 1 164 ? 56.042 37.643 72.679 1.00 77.75 164 ALA A N 1
ATOM 1261 C CA . ALA A 1 164 ? 54.660 37.767 72.239 1.00 78.12 164 ALA A CA 1
ATOM 1262 C C . ALA A 1 164 ? 54.500 38.888 71.218 1.00 78.22 164 ALA A C 1
ATOM 1263 O O . ALA A 1 164 ? 54.630 40.069 71.544 1.00 78.08 164 ALA A O 1
ATOM 1265 N N . LYS A 1 165 ? 54.215 38.502 69.980 1.00 78.03 165 LYS A N 1
ATOM 1266 C CA . LYS A 1 165 ? 54.027 39.449 68.890 1.00 78.01 165 LYS A CA 1
ATOM 1267 C C . LYS A 1 165 ? 52.585 39.947 68.899 1.00 77.16 165 LYS A C 1
ATOM 1268 O O . LYS A 1 165 ? 52.134 40.608 67.962 1.00 76.72 165 LYS A O 1
ATOM 1274 N N . ASN A 1 166 ? 51.871 39.622 69.971 1.00 76.65 166 ASN A N 1
ATOM 1275 C CA . ASN A 1 166 ? 50.475 40.004 70.119 1.00 75.41 166 ASN A CA 1
ATOM 1276 C C . ASN A 1 166 ? 49.957 39.616 71.506 1.00 73.67 166 ASN A C 1
ATOM 1277 O O . ASN A 1 166 ? 50.484 38.703 72.139 1.00 73.71 166 ASN A O 1
ATOM 1282 N N . GLU A 1 167 ? 48.924 40.312 71.969 1.00 71.51 167 GLU A N 1
ATOM 1283 C CA . GLU A 1 167 ? 48.337 40.056 73.282 1.00 69.67 167 GLU A CA 1
ATOM 1284 C C . GLU A 1 167 ? 47.735 38.647 73.365 1.00 66.89 167 GLU A C 1
ATOM 1285 O O . GLU A 1 167 ? 47.910 37.938 74.355 1.00 66.02 167 GLU A O 1
ATOM 1291 N N . GLU A 1 168 ? 47.028 38.250 72.316 1.00 63.73 168 GLU A N 1
ATOM 1292 C CA . GLU A 1 168 ? 46.405 36.941 72.276 1.00 61.26 168 GLU A CA 1
ATOM 1293 C C . GLU A 1 168 ? 47.452 35.836 72.211 1.00 59.53 168 GLU A C 1
ATOM 1294 O O . GLU A 1 168 ? 47.241 34.739 72.725 1.00 58.77 168 GLU A O 1
ATOM 1300 N N . GLU A 1 169 ? 48.583 36.127 71.577 1.00 57.66 169 GLU A N 1
ATOM 1301 C CA . GLU A 1 169 ? 49.660 35.149 71.454 1.00 55.62 169 GLU A CA 1
ATOM 1302 C C . GLU A 1 169 ? 50.376 35.013 72.792 1.00 53.16 169 GLU A C 1
ATOM 1303 O O . GLU A 1 169 ? 50.935 33.962 73.110 1.00 52.09 169 GLU A O 1
ATOM 1309 N N . ARG A 1 170 ? 50.353 36.085 73.573 1.00 50.16 170 ARG A N 1
ATOM 1310 C CA . ARG A 1 170 ? 50.984 36.068 74.878 1.00 48.77 170 ARG A CA 1
ATOM 1311 C C . ARG A 1 170 ? 50.231 35.069 75.752 1.00 45.47 170 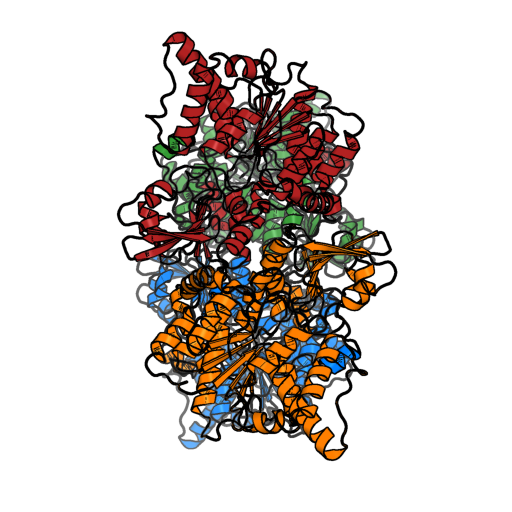ARG A C 1
ATOM 1312 O O . ARG A 1 170 ? 50.837 34.224 76.404 1.00 44.39 170 ARG A O 1
ATOM 1320 N N . CYS A 1 171 ? 48.907 35.160 75.752 1.00 42.15 171 CYS A N 1
ATOM 1321 C CA . CYS A 1 171 ? 48.096 34.254 76.544 1.00 40.93 171 CYS A CA 1
ATOM 1322 C C . CYS A 1 171 ? 48.236 32.823 76.059 1.00 38.18 171 CYS A C 1
ATOM 1323 O O . CYS A 1 171 ? 48.164 31.889 76.848 1.00 38.65 171 CYS A O 1
ATOM 1326 N N . PHE A 1 172 ? 48.437 32.663 74.757 1.00 35.68 172 PHE A N 1
ATOM 1327 C CA . PHE A 1 172 ? 48.588 31.346 74.148 1.00 33.99 172 PHE A CA 1
ATOM 1328 C C . PHE A 1 172 ? 49.882 30.670 74.594 1.00 33.82 172 PHE A C 1
ATOM 1329 O O . PHE A 1 172 ? 49.897 29.490 74.937 1.00 34.18 172 PHE A O 1
ATOM 1337 N N . LEU A 1 173 ? 50.970 31.430 74.570 1.00 33.44 173 LEU A N 1
ATOM 1338 C CA . LEU A 1 173 ? 52.263 30.919 74.965 1.00 32.46 173 LEU A CA 1
ATOM 1339 C C . LEU A 1 173 ? 52.287 30.702 76.468 1.00 31.66 173 LEU A C 1
ATOM 1340 O O . LEU A 1 173 ? 52.928 29.773 76.955 1.00 33.27 173 LEU A O 1
ATOM 1345 N N . THR A 1 174 ? 51.583 31.554 77.204 1.00 30.50 174 THR A N 1
ATOM 1346 C CA . THR A 1 174 ? 51.514 31.423 78.655 1.00 29.49 174 THR A CA 1
ATOM 1347 C C . THR A 1 174 ? 50.829 30.102 78.982 1.00 29.23 174 THR A C 1
ATOM 1348 O O . THR A 1 174 ? 51.307 29.332 79.812 1.00 29.36 174 THR A O 1
ATOM 1352 N N . LEU A 1 175 ? 49.707 29.847 78.314 1.00 28.97 175 LEU A N 1
ATOM 1353 C CA . LEU A 1 175 ? 48.939 28.620 78.512 1.00 29.18 175 LEU A CA 1
ATOM 1354 C C . LEU A 1 175 ? 49.803 27.395 78.240 1.00 29.79 175 LEU A C 1
ATOM 1355 O O . LEU A 1 175 ? 49.767 26.418 78.991 1.00 28.20 175 LEU A O 1
ATOM 1360 N N . LEU A 1 176 ? 50.573 27.450 77.156 1.00 30.76 176 LEU A N 1
ATOM 1361 C CA . LEU A 1 176 ? 51.438 26.335 76.792 1.00 32.52 176 LEU A CA 1
ATOM 1362 C C . LEU A 1 176 ? 52.586 26.149 77.772 1.00 31.78 176 LEU A C 1
ATOM 1363 O O . LEU A 1 176 ? 52.941 25.027 78.108 1.00 31.80 176 LEU A O 1
ATOM 1368 N N . LYS A 1 177 ? 53.171 27.252 78.223 1.00 33.26 177 LYS A N 1
ATOM 1369 C CA . LYS A 1 177 ? 54.270 27.182 79.170 1.00 34.16 177 LYS A CA 1
ATOM 1370 C C . LYS A 1 177 ? 53.804 26.495 80.453 1.00 33.63 177 LYS A C 1
ATOM 1371 O O . LYS A 1 177 ? 54.460 25.581 80.955 1.00 33.35 177 LYS A O 1
ATOM 1377 N N . ASN A 1 178 ? 52.665 26.936 80.977 1.00 33.47 178 ASN A N 1
ATOM 1378 C CA . ASN A 1 178 ? 52.106 26.363 82.199 1.00 33.99 178 ASN A CA 1
ATOM 1379 C C . ASN A 1 178 ? 51.708 24.917 82.000 1.00 33.34 178 ASN A C 1
ATOM 1380 O O . ASN A 1 178 ? 51.830 24.092 82.907 1.00 33.89 178 ASN A O 1
ATOM 1385 N N . SER A 1 179 ? 51.219 24.617 80.807 1.00 32.35 179 SER A N 1
ATOM 1386 C CA . SER A 1 179 ? 50.812 23.264 80.483 1.00 31.86 179 SER A CA 1
ATOM 1387 C C . SER A 1 179 ? 52.013 22.312 80.556 1.00 32.45 179 SER A C 1
ATOM 1388 O O . SER A 1 179 ? 51.916 21.225 81.122 1.00 31.96 179 SER A O 1
ATOM 1391 N N . ILE A 1 180 ? 53.144 22.737 79.997 1.00 32.80 180 ILE A N 1
ATOM 1392 C CA . ILE A 1 180 ? 54.353 21.922 79.979 1.00 34.37 180 ILE A CA 1
ATOM 1393 C C . ILE A 1 180 ? 54.989 21.778 81.369 1.00 35.32 180 ILE A C 1
ATOM 1394 O O . ILE A 1 180 ? 55.533 20.724 81.699 1.00 34.38 180 ILE A O 1
ATOM 1399 N N . LEU A 1 181 ? 54.898 22.823 82.188 1.00 36.28 181 LEU A N 1
ATOM 1400 C CA . LEU A 1 181 ? 55.450 22.784 83.538 1.00 37.48 181 LEU A CA 1
ATOM 1401 C C . LEU A 1 181 ? 54.580 21.932 84.452 1.00 37.85 181 LEU A C 1
ATOM 1402 O O . LEU A 1 181 ? 54.922 21.685 85.611 1.00 39.81 181 LEU A O 1
ATOM 1407 N N . LYS A 1 182 ? 53.444 21.488 83.937 1.00 37.23 182 LYS A N 1
ATOM 1408 C CA . LYS A 1 182 ? 52.544 20.673 84.734 1.00 36.20 182 LYS A CA 1
ATOM 1409 C C . LYS A 1 182 ? 52.608 19.224 84.267 1.00 34.21 182 LYS A C 1
ATOM 1410 O O . LYS A 1 182 ? 52.533 18.301 85.078 1.00 32.92 182 LYS A O 1
ATOM 1416 N N . ASN A 1 183 ? 52.759 19.047 82.957 1.00 31.41 183 ASN A N 1
ATOM 1417 C CA . ASN A 1 183 ? 52.849 17.733 82.335 1.00 31.06 183 ASN A CA 1
ATOM 1418 C C . ASN A 1 183 ? 53.423 17.908 80.928 1.00 31.65 183 ASN A C 1
ATOM 1419 O O . ASN A 1 183 ? 52.690 18.159 79.974 1.00 33.13 183 ASN A O 1
ATOM 1424 N N . PRO A 1 184 ? 54.750 17.780 80.789 1.00 31.76 184 PRO A N 1
ATOM 1425 C CA . PRO A 1 184 ? 55.490 17.916 79.532 1.00 31.37 184 PRO A CA 1
ATOM 1426 C C . PRO A 1 184 ? 55.226 16.854 78.471 1.00 31.19 184 PRO A C 1
ATOM 1427 O O . PRO A 1 184 ? 55.961 16.763 77.491 1.00 32.93 184 PRO A O 1
ATOM 1431 N N . LYS A 1 185 ? 54.190 16.049 78.662 1.00 30.32 185 LYS A N 1
ATOM 1432 C CA . LYS A 1 185 ? 53.863 15.031 77.676 1.00 31.16 185 LYS A CA 1
ATOM 1433 C C . LYS A 1 185 ? 52.361 14.976 77.405 1.00 29.96 185 LYS A C 1
ATOM 1434 O O . LYS A 1 185 ? 51.873 14.101 76.687 1.00 29.75 185 LYS A O 1
ATOM 1440 N N . LYS A 1 186 ? 51.637 15.939 77.964 1.00 29.61 186 LYS A N 1
ATOM 1441 C CA . LYS A 1 186 ? 50.186 16.015 77.808 1.00 28.55 186 LYS A CA 1
ATOM 1442 C C . LYS A 1 186 ? 49.723 15.982 76.362 1.00 27.92 186 LYS A C 1
ATOM 1443 O O . LYS A 1 186 ? 48.984 15.082 75.961 1.00 29.00 186 LYS A O 1
ATOM 1449 N N . TRP A 1 187 ? 50.156 16.970 75.584 1.00 27.17 187 TRP A N 1
ATOM 1450 C CA . TRP A 1 187 ? 49.754 17.065 74.179 1.00 27.77 187 TRP A CA 1
ATOM 1451 C C . TRP A 1 187 ? 50.317 15.963 73.281 1.00 27.46 187 TRP A C 1
ATOM 1452 O O . TRP A 1 187 ? 49.650 15.505 72.347 1.00 25.90 187 TRP A O 1
ATOM 1463 N N . THR A 1 188 ? 51.534 15.526 73.573 1.00 27.48 188 THR A N 1
ATOM 1464 C CA . THR A 1 188 ? 52.144 14.469 72.784 1.00 29.97 188 THR A CA 1
ATOM 1465 C C . THR A 1 188 ? 51.284 13.210 72.885 1.00 30.03 188 THR A C 1
ATOM 1466 O O . THR A 1 188 ? 51.011 12.549 71.882 1.00 30.51 188 THR A O 1
ATOM 1470 N N . ASN A 1 189 ? 50.837 12.892 74.095 1.00 28.98 189 ASN A N 1
ATOM 1471 C CA . ASN A 1 189 ? 50.003 11.714 74.301 1.00 29.46 189 ASN A CA 1
ATOM 1472 C C . ASN A 1 189 ? 48.610 11.866 73.709 1.00 28.37 189 ASN A C 1
ATOM 1473 O O . ASN A 1 189 ? 48.066 10.924 73.139 1.00 29.91 189 ASN A O 1
ATOM 1478 N N . ILE A 1 190 ? 48.045 13.058 73.841 1.00 28.42 190 ILE A N 1
ATOM 1479 C CA . ILE A 1 190 ? 46.724 13.340 73.302 1.00 28.46 190 ILE A CA 1
ATOM 1480 C C . ILE A 1 190 ? 46.675 13.237 71.771 1.00 28.64 190 ILE A C 1
ATOM 1481 O O . ILE A 1 190 ? 45.818 12.545 71.221 1.00 29.01 190 ILE A O 1
ATOM 1486 N N . ALA A 1 191 ? 47.606 13.905 71.095 1.00 29.26 191 ALA A N 1
ATOM 1487 C CA . ALA A 1 191 ? 47.661 13.895 69.637 1.00 30.54 191 ALA A CA 1
ATOM 1488 C C . ALA A 1 191 ? 47.698 12.492 69.052 1.00 31.66 191 ALA A C 1
ATOM 1489 O O . ALA A 1 191 ? 47.243 12.265 67.932 1.00 32.61 191 ALA A O 1
ATOM 1491 N N . LYS A 1 192 ? 48.231 11.545 69.812 1.00 34.13 192 LYS A N 1
ATOM 1492 C CA . LYS A 1 192 ? 48.334 10.172 69.336 1.00 35.68 192 LYS A CA 1
ATOM 1493 C C . LYS A 1 192 ? 47.008 9.423 69.243 1.00 35.04 192 LYS A C 1
ATOM 1494 O O . LYS A 1 192 ? 46.886 8.465 68.476 1.00 33.43 192 LYS A O 1
ATOM 1500 N N . LYS A 1 193 ? 46.011 9.864 70.004 1.00 34.95 193 LYS A N 1
ATOM 1501 C CA . LYS A 1 193 ? 44.707 9.200 69.994 1.00 33.99 193 LYS A CA 1
ATOM 1502 C C . LYS A 1 193 ? 43.660 9.878 69.101 1.00 32.25 193 LYS A C 1
ATOM 1503 O O . LYS A 1 193 ? 42.587 9.317 68.866 1.00 31.70 193 LYS A O 1
ATOM 1509 N N . ILE A 1 194 ? 43.974 11.072 68.600 1.00 29.60 194 ILE A N 1
ATOM 1510 C CA . ILE A 1 194 ? 43.056 11.816 67.737 1.00 26.44 194 ILE A CA 1
ATOM 1511 C C . ILE A 1 194 ? 42.910 11.189 66.345 1.00 24.88 194 ILE A C 1
ATOM 1512 O O . ILE A 1 194 ? 43.870 11.101 65.587 1.00 24.27 194 ILE A O 1
ATOM 1517 N N . ILE A 1 195 ? 41.696 10.744 66.035 1.00 24.43 195 ILE A N 1
ATOM 1518 C CA . ILE A 1 195 ? 41.371 10.126 64.755 1.00 24.71 195 ILE A CA 1
ATOM 1519 C C . ILE A 1 195 ? 41.546 11.153 63.637 1.00 26.13 195 ILE A C 1
ATOM 1520 O O . ILE A 1 195 ? 42.101 10.855 62.579 1.00 27.60 195 ILE A O 1
ATOM 1525 N N . GLY A 1 196 ? 41.048 12.362 63.881 1.00 24.72 196 GLY A N 1
ATOM 1526 C CA . GLY A 1 196 ? 41.134 13.415 62.892 1.00 23.89 196 GLY A CA 1
ATOM 1527 C C . GLY A 1 196 ? 40.320 14.642 63.258 1.00 24.51 196 GLY A C 1
ATOM 1528 O O . GLY A 1 196 ? 39.621 14.669 64.275 1.00 23.13 196 GLY A O 1
ATOM 1529 N N . VAL A 1 197 ? 40.427 15.669 62.422 1.00 24.03 197 VAL A N 1
ATOM 1530 C CA . VAL A 1 197 ? 39.713 16.923 62.621 1.00 23.64 197 VAL A CA 1
ATOM 1531 C C . VAL A 1 197 ? 39.057 17.357 61.308 1.00 24.70 197 VAL A C 1
ATOM 1532 O O . VAL A 1 197 ? 39.495 16.973 60.219 1.00 23.96 197 VAL A O 1
ATOM 1536 N N . SER A 1 198 ? 37.999 18.152 61.407 1.00 25.85 198 SER A N 1
ATOM 1537 C CA . SER A 1 198 ? 37.326 18.659 60.212 1.00 26.76 198 SER A CA 1
ATOM 1538 C C . SER A 1 198 ? 37.248 20.178 60.342 1.00 26.80 198 SER A C 1
ATOM 1539 O O . SER A 1 198 ? 36.657 20.689 61.287 1.00 27.24 198 SER A O 1
ATOM 1542 N N . GLU A 1 199 ? 37.877 20.880 59.399 1.00 28.85 199 GLU A N 1
ATOM 1543 C CA . GLU A 1 199 ? 37.939 22.347 59.371 1.00 28.61 199 GLU A CA 1
ATOM 1544 C C . GLU A 1 199 ? 36.772 22.972 58.629 1.00 28.59 199 GLU A C 1
ATOM 1545 O O . GLU A 1 199 ? 36.458 22.595 57.503 1.00 27.91 199 GLU A O 1
ATOM 1551 N N . GLU A 1 200 ? 36.191 23.979 59.262 1.00 29.71 200 GLU A N 1
ATOM 1552 C CA . GLU A 1 200 ? 35.037 24.699 58.757 1.00 30.76 200 GLU A CA 1
ATOM 1553 C C . GLU A 1 200 ? 35.328 25.920 57.866 1.00 30.07 200 GLU A C 1
ATOM 1554 O O . GLU A 1 200 ? 34.634 26.158 56.874 1.00 28.67 200 GLU A O 1
ATOM 1560 N N . THR A 1 201 ? 36.357 26.686 58.208 1.00 28.77 201 THR A N 1
ATOM 1561 C CA . THR A 1 201 ? 36.647 27.906 57.471 1.00 26.49 201 THR A CA 1
ATOM 1562 C C . THR A 1 201 ? 37.923 27.979 56.629 1.00 24.43 201 THR A C 1
ATOM 1563 O O . THR A 1 201 ? 38.882 27.237 56.833 1.00 23.77 201 THR A O 1
ATOM 1567 N N . THR A 1 202 ? 37.912 28.902 55.676 1.00 23.44 202 THR A N 1
ATOM 1568 C CA . THR A 1 202 ? 39.026 29.106 54.759 1.00 24.47 202 THR A CA 1
ATOM 1569 C C . THR A 1 202 ? 40.356 29.343 55.464 1.00 24.10 202 THR A C 1
ATOM 1570 O O . THR A 1 202 ? 41.395 28.844 55.034 1.00 23.68 202 THR A O 1
ATOM 1574 N N . THR A 1 203 ? 40.325 30.116 56.543 1.00 25.12 203 THR A N 1
ATOM 1575 C CA . THR A 1 203 ? 41.532 30.409 57.303 1.00 23.50 203 THR A CA 1
ATOM 1576 C C . THR A 1 203 ? 42.109 29.157 57.960 1.00 23.42 203 THR A C 1
ATOM 1577 O O . THR A 1 203 ? 43.315 28.935 57.927 1.00 23.22 203 THR A O 1
ATOM 1581 N N . GLY A 1 204 ? 41.246 28.343 58.559 1.00 22.44 204 GLY A N 1
ATOM 1582 C CA . GLY A 1 204 ? 41.718 27.132 59.191 1.00 22.37 204 GLY A CA 1
ATOM 1583 C C . GLY A 1 204 ? 42.308 26.196 58.154 1.00 24.73 204 GLY A C 1
ATOM 1584 O O . GLY A 1 204 ? 43.312 25.534 58.419 1.00 25.14 204 GLY A O 1
ATOM 1585 N N . VAL A 1 205 ? 41.696 26.143 56.971 1.00 24.07 205 VAL A N 1
ATOM 1586 C CA . VAL A 1 205 ? 42.184 25.273 55.916 1.00 25.62 205 VAL A CA 1
ATOM 1587 C C . VAL A 1 205 ? 43.555 25.728 55.449 1.00 26.06 205 VAL A C 1
ATOM 1588 O O . VAL A 1 205 ? 44.435 24.915 55.162 1.00 26.38 205 VAL A O 1
ATOM 1592 N N . LEU A 1 206 ? 43.749 27.035 55.385 1.00 27.56 206 LEU A N 1
ATOM 1593 C CA . LEU A 1 206 ? 45.034 27.559 54.967 1.00 29.14 206 LEU A CA 1
ATOM 1594 C C . LEU A 1 206 ? 46.099 27.076 55.954 1.00 30.13 206 LEU A C 1
ATOM 1595 O O . LEU A 1 206 ? 47.187 26.671 55.547 1.00 30.21 206 LEU A O 1
ATOM 1600 N N . ARG A 1 207 ? 45.775 27.091 57.249 1.00 30.79 207 ARG A N 1
ATOM 1601 C CA . ARG A 1 207 ? 46.708 26.627 58.278 1.00 31.17 207 ARG A CA 1
ATOM 1602 C C . ARG A 1 207 ? 47.042 25.145 58.113 1.00 29.37 207 ARG A C 1
ATOM 1603 O O . ARG A 1 207 ? 48.199 24.748 58.227 1.00 27.64 207 ARG A O 1
ATOM 1611 N N . LEU A 1 208 ? 46.022 24.332 57.859 1.00 29.13 208 LEU A N 1
ATOM 1612 C CA . LEU A 1 208 ? 46.214 22.895 57.692 1.00 31.43 208 LEU A CA 1
ATOM 1613 C C . LEU A 1 208 ? 47.062 22.576 56.473 1.00 32.43 208 LEU A C 1
ATOM 1614 O O . LEU A 1 208 ? 47.932 21.709 56.524 1.00 31.94 208 LEU A O 1
ATOM 1619 N N . LYS A 1 209 ? 46.798 23.277 55.376 1.00 34.48 209 LYS A N 1
ATOM 1620 C CA . LYS A 1 209 ? 47.549 23.062 54.150 1.00 36.49 209 LYS A CA 1
ATOM 1621 C C . LYS A 1 209 ? 49.024 23.394 54.342 1.00 36.63 209 LYS A C 1
ATOM 1622 O O . LYS A 1 209 ? 49.886 22.723 53.780 1.00 37.17 209 LYS A O 1
ATOM 1628 N N . LYS A 1 210 ? 49.321 24.421 55.131 1.00 37.20 210 LYS A N 1
ATOM 1629 C CA . LYS A 1 210 ? 50.714 24.786 55.359 1.00 39.61 210 LYS A CA 1
ATOM 1630 C C . LYS A 1 210 ? 51.410 23.753 56.231 1.00 39.31 210 LYS A C 1
ATOM 1631 O O . LYS A 1 210 ? 52.589 23.463 56.035 1.00 38.66 210 LYS A O 1
ATOM 1637 N N . MET A 1 211 ? 50.684 23.185 57.185 1.00 40.43 211 MET A N 1
ATOM 1638 C CA . MET A 1 211 ? 51.274 22.161 58.035 1.00 42.30 211 MET A CA 1
ATOM 1639 C C . MET A 1 211 ? 51.483 20.885 57.218 1.00 42.73 211 MET A C 1
ATOM 1640 O O . MET A 1 211 ? 52.529 20.250 57.312 1.00 41.45 211 MET A O 1
ATOM 1645 N N . ASP A 1 212 ? 50.483 20.527 56.416 1.00 43.97 212 ASP A N 1
ATOM 1646 C CA . ASP A 1 212 ? 50.541 19.335 55.582 1.00 46.81 212 ASP A CA 1
ATOM 1647 C C . ASP A 1 212 ? 51.653 19.450 54.549 1.00 48.44 212 ASP A C 1
ATOM 1648 O O . ASP A 1 212 ? 52.281 18.460 54.167 1.00 48.68 212 ASP A O 1
ATOM 1653 N N . LYS A 1 213 ? 51.893 20.672 54.101 1.00 50.04 213 LYS A N 1
ATOM 1654 C CA . LYS A 1 213 ? 52.925 20.921 53.115 1.00 51.74 213 LYS A CA 1
ATOM 1655 C C . LYS A 1 213 ? 54.292 20.640 53.734 1.00 52.14 213 LYS A C 1
ATOM 1656 O O . LYS A 1 213 ? 55.194 20.144 53.064 1.00 51.71 213 LYS A O 1
ATOM 1662 N N . GLN A 1 214 ? 54.439 20.950 55.017 1.00 52.64 214 GLN A N 1
ATOM 1663 C CA . GLN A 1 214 ? 55.701 20.712 55.706 1.00 54.34 214 GLN A CA 1
ATOM 1664 C C . GLN A 1 214 ? 55.663 19.425 56.523 1.00 53.62 214 GLN A C 1
ATOM 1665 O O . GLN A 1 214 ? 56.502 19.206 57.397 1.00 53.19 214 GLN A O 1
ATOM 1671 N N . ASN A 1 215 ? 54.685 18.576 56.223 1.00 52.57 215 ASN A N 1
ATOM 1672 C CA . ASN A 1 215 ? 54.510 17.309 56.920 1.00 51.99 215 ASN A CA 1
ATOM 1673 C C . ASN A 1 215 ? 54.506 17.472 58.436 1.00 50.14 215 ASN A C 1
ATOM 1674 O O . ASN A 1 215 ? 55.240 16.788 59.141 1.00 50.07 215 ASN A O 1
ATOM 1679 N N . GLU A 1 216 ? 53.677 18.382 58.934 1.00 48.19 216 GLU A N 1
ATOM 1680 C CA . GLU A 1 216 ? 53.581 18.603 60.368 1.00 46.76 216 GLU A CA 1
ATOM 1681 C C . GLU A 1 216 ? 52.273 18.061 60.928 1.00 44.69 216 GLU A C 1
ATOM 1682 O O . GLU A 1 216 ? 52.101 17.997 62.141 1.00 44.72 216 GLU A O 1
ATOM 1688 N N . LEU A 1 217 ? 51.356 17.671 60.046 1.00 42.13 217 LEU A N 1
ATOM 1689 C CA . LEU A 1 217 ? 50.075 17.123 60.477 1.00 40.54 217 LEU A CA 1
ATOM 1690 C C . LEU A 1 217 ? 50.245 15.862 61.315 1.00 39.49 217 LEU A C 1
ATOM 1691 O O . LEU A 1 217 ? 50.890 14.906 60.885 1.00 40.64 217 LEU A O 1
ATOM 1696 N N . LEU A 1 218 ? 49.645 15.859 62.503 1.00 37.19 218 LEU A N 1
ATOM 1697 C CA . LEU A 1 218 ? 49.731 14.716 63.406 1.00 34.52 218 LEU A CA 1
ATOM 1698 C C . LEU A 1 218 ? 48.568 13.751 63.218 1.00 32.78 218 LEU A C 1
ATOM 1699 O O . LEU A 1 218 ? 48.612 12.617 63.698 1.00 32.39 218 LEU A O 1
ATOM 1704 N N . PHE A 1 219 ? 47.531 14.205 62.519 1.00 29.92 219 PHE A N 1
ATOM 1705 C CA . PHE A 1 219 ? 46.360 13.378 62.286 1.00 27.10 219 PHE A CA 1
ATOM 1706 C C . PHE A 1 219 ? 45.588 13.831 61.062 1.00 26.69 219 PHE A C 1
ATOM 1707 O O . PHE A 1 219 ? 45.896 14.870 60.481 1.00 28.28 219 PHE A O 1
ATOM 1715 N N . THR A 1 220 ? 44.597 13.039 60.663 1.00 24.73 220 THR A N 1
ATOM 1716 C CA . THR A 1 220 ? 43.784 13.350 59.496 1.00 22.39 220 THR A CA 1
ATOM 1717 C C . THR A 1 220 ? 43.007 14.652 59.628 1.00 22.56 220 THR A C 1
ATOM 1718 O O . THR A 1 220 ? 42.512 14.994 60.703 1.00 22.31 220 THR A O 1
ATOM 1722 N N . ALA A 1 221 ? 42.897 15.372 58.521 1.00 21.91 221 ALA A N 1
ATOM 1723 C CA . ALA A 1 221 ? 42.162 16.623 58.504 1.00 22.86 221 ALA A CA 1
ATOM 1724 C C . ALA A 1 221 ? 41.214 16.617 57.320 1.00 24.55 221 ALA A C 1
ATOM 1725 O O . ALA A 1 221 ? 41.608 16.315 56.190 1.00 24.96 221 ALA A O 1
ATOM 1727 N N . ILE A 1 222 ? 39.951 16.917 57.574 1.00 26.60 222 ILE A N 1
ATOM 1728 C CA . ILE A 1 222 ? 38.995 16.960 56.482 1.00 26.41 222 ILE A CA 1
ATOM 1729 C C . ILE A 1 222 ? 38.638 18.405 56.203 1.00 25.43 222 ILE A C 1
ATOM 1730 O O . ILE A 1 222 ? 38.226 19.138 57.101 1.00 25.98 222 ILE A O 1
ATOM 1735 N N . ASN A 1 223 ? 38.816 18.799 54.948 1.00 25.49 223 ASN A N 1
ATOM 1736 C CA . ASN A 1 223 ? 38.540 20.154 54.488 1.00 25.33 223 ASN A CA 1
ATOM 1737 C C . ASN A 1 223 ? 37.051 20.294 54.175 1.00 25.64 223 ASN A C 1
ATOM 1738 O O . ASN A 1 223 ? 36.610 20.032 53.058 1.00 26.56 223 ASN A O 1
ATOM 1743 N N . VAL A 1 224 ? 36.283 20.711 55.173 1.00 25.42 224 VAL A N 1
ATOM 1744 C CA . VAL A 1 224 ? 34.843 20.875 55.030 1.00 23.52 224 VAL A CA 1
ATOM 1745 C C . VAL A 1 224 ? 34.528 22.168 54.290 1.00 24.15 224 VAL A C 1
ATOM 1746 O O . VAL A 1 224 ? 33.525 22.263 53.581 1.00 24.63 224 VAL A O 1
ATOM 1750 N N . ASN A 1 225 ? 35.396 23.162 54.444 1.00 23.93 225 ASN A N 1
ATOM 1751 C CA . ASN A 1 225 ? 35.184 24.449 53.790 1.00 25.42 225 ASN A CA 1
ATOM 1752 C C . ASN A 1 225 ? 35.199 24.425 52.249 1.00 25.90 225 ASN A C 1
ATOM 1753 O O . ASN A 1 225 ? 34.501 25.213 51.626 1.00 24.99 225 ASN A O 1
ATOM 1758 N N . ASP A 1 226 ? 35.974 23.541 51.627 1.00 27.39 226 ASP A N 1
ATOM 1759 C CA . ASP A 1 226 ? 36.010 23.495 50.167 1.00 29.46 226 ASP A CA 1
ATOM 1760 C C . ASP A 1 226 ? 34.871 22.668 49.549 1.00 29.46 226 ASP A C 1
ATOM 1761 O O . ASP A 1 226 ? 34.854 22.424 48.341 1.00 30.62 226 ASP A O 1
ATOM 1766 N N . ALA A 1 227 ? 33.929 22.217 50.369 1.00 27.74 227 ALA A N 1
ATOM 1767 C CA . ALA A 1 227 ? 32.806 21.463 49.836 1.00 26.09 227 ALA A CA 1
ATOM 1768 C C . ALA A 1 227 ? 31.925 22.495 49.118 1.00 26.26 227 ALA A C 1
ATOM 1769 O O . ALA A 1 227 ? 31.722 23.602 49.622 1.00 22.90 227 ALA A O 1
ATOM 1771 N N . VAL A 1 228 ? 31.410 22.135 47.944 1.00 24.49 228 VAL A N 1
ATOM 1772 C CA . VAL A 1 228 ? 30.564 23.036 47.169 1.00 24.25 228 VAL A CA 1
ATOM 1773 C C . VAL A 1 228 ? 29.404 23.625 47.975 1.00 24.57 228 VAL A C 1
ATOM 1774 O O . VAL A 1 228 ? 29.218 24.846 48.021 1.00 24.13 228 VAL A O 1
ATOM 1778 N N . THR A 1 229 ? 28.627 22.753 48.609 1.00 25.37 229 THR A N 1
ATOM 1779 C CA . THR A 1 229 ? 27.477 23.184 49.391 1.00 26.59 229 THR A CA 1
ATOM 1780 C C . THR A 1 229 ? 27.873 23.937 50.648 1.00 27.57 229 THR A C 1
ATOM 1781 O O . THR A 1 229 ? 27.051 24.185 51.535 1.00 29.37 229 THR A O 1
ATOM 1785 N N . LYS A 1 230 ? 29.138 24.308 50.732 1.00 25.53 230 LYS A N 1
ATOM 1786 C CA . LYS A 1 230 ? 29.580 25.062 51.882 1.00 23.89 230 LYS A CA 1
ATOM 1787 C C . LYS A 1 230 ? 30.158 26.386 51.401 1.00 23.04 230 LYS A C 1
ATOM 1788 O O . LYS A 1 230 ? 29.617 27.443 51.701 1.00 24.42 230 LYS A O 1
ATOM 1794 N N . GLN A 1 231 ? 31.241 26.341 50.642 1.00 21.98 231 GLN A N 1
ATOM 1795 C CA . GLN A 1 231 ? 31.831 27.581 50.174 1.00 24.90 231 GLN A CA 1
ATOM 1796 C C . GLN A 1 231 ? 30.885 28.396 49.271 1.00 25.77 231 GLN A C 1
ATOM 1797 O O . GLN A 1 231 ? 30.887 29.616 49.340 1.00 26.75 231 GLN A O 1
ATOM 1803 N N . LYS A 1 232 ? 30.070 27.731 48.449 1.00 25.85 232 LYS A N 1
ATOM 1804 C CA . LYS A 1 232 ? 29.144 28.420 47.558 1.00 24.78 232 LYS A CA 1
ATOM 1805 C C . LYS A 1 232 ? 27.853 28.894 48.219 1.00 24.85 232 LYS A C 1
ATOM 1806 O O . LYS A 1 232 ? 27.177 29.764 47.684 1.00 27.86 232 LYS A O 1
ATOM 1812 N N . TYR A 1 233 ? 27.499 28.323 49.365 1.00 23.61 233 TYR A N 1
ATOM 1813 C CA . TYR A 1 233 ? 26.256 28.697 50.038 1.00 23.51 233 TYR A CA 1
ATOM 1814 C C . TYR A 1 233 ? 26.524 29.533 51.293 1.00 24.37 233 TYR A C 1
ATOM 1815 O O . TYR A 1 233 ? 26.083 30.685 51.404 1.00 23.13 233 TYR A O 1
ATOM 1824 N N . ASP A 1 234 ? 27.254 28.927 52.228 1.00 22.64 234 ASP A N 1
ATOM 1825 C CA . ASP A 1 234 ? 27.632 29.541 53.496 1.00 22.62 234 ASP A CA 1
ATOM 1826 C C . ASP A 1 234 ? 28.388 30.856 53.284 1.00 23.51 234 ASP A C 1
ATOM 1827 O O . ASP A 1 234 ? 27.925 31.930 53.679 1.00 23.12 234 ASP A O 1
ATOM 1832 N N . ASN A 1 235 ? 29.549 30.759 52.646 1.00 22.13 235 ASN A N 1
ATOM 1833 C CA . ASN A 1 235 ? 30.385 31.921 52.418 1.00 22.54 235 ASN A CA 1
ATOM 1834 C C . ASN A 1 235 ? 29.736 33.031 51.593 1.00 23.46 235 ASN A C 1
ATOM 1835 O O . ASN A 1 235 ? 30.074 34.201 51.766 1.00 23.59 235 ASN A O 1
ATOM 1840 N N . VAL A 1 236 ? 28.808 32.677 50.708 1.00 21.89 236 VAL A N 1
ATOM 1841 C CA . VAL A 1 236 ? 28.137 33.660 49.864 1.00 19.05 236 VAL A CA 1
ATOM 1842 C C . VAL A 1 236 ? 26.812 34.165 50.433 1.00 19.24 236 VAL A C 1
ATOM 1843 O O . VAL A 1 236 ? 26.689 35.325 50.838 1.00 18.82 236 VAL A O 1
ATOM 1847 N N . TYR A 1 237 ? 25.824 33.280 50.473 1.00 19.16 237 TYR A N 1
ATOM 1848 C CA . TYR A 1 237 ? 24.500 33.632 50.957 1.00 18.19 237 TYR A CA 1
ATOM 1849 C C . TYR A 1 237 ? 24.457 33.965 52.441 1.00 16.50 237 TYR A C 1
ATOM 1850 O O . TYR A 1 237 ? 23.654 34.796 52.861 1.00 16.41 237 TYR A O 1
ATOM 1859 N N . GLY A 1 238 ? 25.315 33.323 53.229 1.00 14.52 238 GLY A N 1
ATOM 1860 C CA . GLY A 1 238 ? 25.350 33.601 54.655 1.00 12.65 238 GLY A CA 1
ATOM 1861 C C . GLY A 1 238 ? 25.826 35.017 54.948 1.00 14.47 238 GLY A C 1
ATOM 1862 O O . GLY A 1 238 ? 25.230 35.739 55.749 1.00 12.79 238 GLY A O 1
ATOM 1863 N N . CYS A 1 239 ? 26.905 35.431 54.294 1.00 14.75 239 CYS A N 1
ATOM 1864 C CA . CYS A 1 239 ? 27.425 36.767 54.520 1.00 15.91 239 CYS A CA 1
ATOM 1865 C C . CYS A 1 239 ? 26.506 37.807 53.910 1.00 14.54 239 CYS A C 1
ATOM 1866 O O . CYS A 1 239 ? 26.438 38.932 54.395 1.00 13.91 239 CYS A O 1
ATOM 1869 N N . ARG A 1 240 ? 25.800 37.434 52.848 1.00 13.61 240 ARG A N 1
ATOM 1870 C CA . ARG A 1 240 ? 24.856 38.350 52.225 1.00 13.86 240 ARG A CA 1
ATOM 1871 C C . ARG A 1 240 ? 23.812 38.707 53.277 1.00 15.65 240 ARG A C 1
ATOM 1872 O O . ARG A 1 240 ? 23.264 39.805 53.290 1.00 16.61 240 ARG A O 1
ATOM 1880 N N . HIS A 1 241 ? 23.534 37.761 54.166 1.00 15.87 241 HIS A N 1
ATOM 1881 C CA . HIS A 1 241 ? 22.562 37.986 55.220 1.00 15.04 241 HIS A CA 1
ATOM 1882 C C . HIS A 1 241 ? 23.167 38.611 56.488 1.00 13.34 241 HIS A C 1
ATOM 1883 O O . HIS A 1 241 ? 22.688 39.635 56.956 1.00 14.36 241 HIS A O 1
ATOM 1890 N N . SER A 1 242 ? 24.218 38.018 57.046 1.00 12.24 242 SER A N 1
ATOM 1891 C CA . SER A 1 242 ? 24.767 38.554 58.287 1.00 12.29 242 SER A CA 1
ATOM 1892 C C . SER A 1 242 ? 25.619 39.810 58.221 1.00 11.57 242 SER A C 1
ATOM 1893 O O . SER A 1 242 ? 25.879 40.401 59.257 1.00 11.14 242 SER A O 1
ATOM 1896 N N . LEU A 1 243 ? 26.057 40.235 57.037 1.00 12.87 243 LEU A N 1
ATOM 1897 C CA . LEU A 1 243 ? 26.854 41.461 56.978 1.00 13.12 243 LEU A CA 1
ATOM 1898 C C . LEU A 1 243 ? 25.973 42.659 57.301 1.00 13.78 243 LEU A C 1
ATOM 1899 O O . LEU A 1 243 ? 26.234 43.395 58.259 1.00 14.27 243 LEU A O 1
ATOM 1904 N N . PRO A 1 244 ? 24.905 42.869 56.517 1.00 14.66 244 PRO A N 1
ATOM 1905 C CA . PRO A 1 244 ? 24.043 44.015 56.811 1.00 15.19 244 PRO A CA 1
ATOM 1906 C C . PRO A 1 244 ? 23.389 43.914 58.188 1.00 17.08 244 PRO A C 1
ATOM 1907 O O . PRO A 1 244 ? 23.170 44.919 58.862 1.00 17.67 244 PRO A O 1
ATOM 1911 N N . ASP A 1 245 ? 23.105 42.692 58.619 1.00 19.53 245 ASP A N 1
ATOM 1912 C CA . ASP A 1 245 ? 22.488 42.494 59.923 1.00 19.86 245 ASP A CA 1
ATOM 1913 C C . ASP A 1 245 ? 23.411 42.973 61.038 1.00 18.35 245 ASP A C 1
ATOM 1914 O O . ASP A 1 245 ? 22.972 43.657 61.961 1.00 19.96 245 ASP A O 1
ATOM 1919 N N . GLY A 1 246 ? 24.687 42.619 60.949 1.00 16.59 246 GLY A N 1
ATOM 1920 C CA . GLY A 1 246 ? 25.635 43.048 61.960 1.00 13.93 246 GLY A CA 1
ATOM 1921 C C . GLY A 1 246 ? 25.812 44.547 61.899 1.00 13.89 246 GLY A C 1
ATOM 1922 O O . GLY A 1 246 ? 25.889 45.212 62.926 1.00 15.16 246 GLY A O 1
ATOM 1923 N N . LEU A 1 247 ? 25.866 45.087 60.688 1.00 14.76 247 LEU A N 1
ATOM 1924 C CA . LEU A 1 247 ? 26.032 46.518 60.507 1.00 15.30 247 LEU A CA 1
ATOM 1925 C C . LEU A 1 247 ? 24.859 47.283 61.088 1.00 16.68 247 LEU A C 1
ATOM 1926 O O . LEU A 1 247 ? 25.047 48.272 61.798 1.00 18.66 247 LEU A O 1
ATOM 1931 N N . MET A 1 248 ? 23.648 46.820 60.799 1.00 18.18 248 MET A N 1
ATOM 1932 C CA . MET A 1 248 ? 22.444 47.488 61.298 1.00 20.94 248 MET A CA 1
ATOM 1933 C C . MET A 1 248 ? 22.296 47.459 62.815 1.00 21.44 248 MET A C 1
ATOM 1934 O O . MET A 1 248 ? 21.918 48.464 63.415 1.00 22.70 248 MET A O 1
ATOM 1939 N N . ARG A 1 249 ? 22.587 46.319 63.437 1.00 21.36 249 ARG A N 1
ATOM 1940 C CA . ARG A 1 249 ? 22.460 46.224 64.887 1.00 22.35 249 ARG A CA 1
ATOM 1941 C C . ARG A 1 249 ? 23.521 47.014 65.614 1.00 21.83 249 ARG A C 1
ATOM 1942 O O . ARG A 1 249 ? 23.267 47.588 66.670 1.00 23.68 249 ARG A O 1
ATOM 1950 N N . ALA A 1 250 ? 24.709 47.065 65.034 1.00 22.42 250 ALA A N 1
ATOM 1951 C CA . ALA A 1 250 ? 25.813 47.772 65.650 1.00 19.88 250 ALA A CA 1
ATOM 1952 C C . ALA A 1 250 ? 25.728 49.282 65.529 1.00 20.16 250 ALA A C 1
ATOM 1953 O O . ALA A 1 250 ? 26.096 49.988 66.454 1.00 21.12 250 ALA A O 1
ATOM 1955 N N . THR A 1 251 ? 25.244 49.785 64.400 1.00 19.70 251 THR A N 1
ATOM 1956 C CA . THR A 1 251 ? 25.196 51.234 64.208 1.00 18.06 251 THR A CA 1
ATOM 1957 C C . THR A 1 251 ? 23.826 51.825 63.866 1.00 20.00 251 THR A C 1
ATOM 1958 O O . THR A 1 251 ? 23.569 52.996 64.144 1.00 20.57 251 THR A O 1
ATOM 1962 N N . ASP A 1 252 ? 22.953 51.024 63.266 1.00 20.37 252 ASP A N 1
ATOM 1963 C CA . ASP A 1 252 ? 21.648 51.500 62.846 1.00 21.10 252 ASP A CA 1
ATOM 1964 C C . ASP A 1 252 ? 21.801 52.550 61.742 1.00 21.62 252 ASP A C 1
ATOM 1965 O O . ASP A 1 252 ? 20.860 53.290 61.469 1.00 23.72 252 ASP A O 1
ATOM 1970 N N . PHE A 1 253 ? 22.973 52.624 61.111 1.00 18.86 253 PHE A N 1
ATOM 1971 C CA . PHE A 1 253 ? 23.196 53.600 60.044 1.00 18.24 253 PHE A CA 1
ATOM 1972 C C . PHE A 1 253 ? 22.562 53.178 58.725 1.00 18.57 253 PHE A C 1
ATOM 1973 O O . PHE A 1 253 ? 22.404 51.990 58.444 1.00 19.58 253 PHE A O 1
ATOM 1981 N N . LEU A 1 254 ? 22.225 54.163 57.905 1.00 18.38 254 LEU A N 1
ATOM 1982 C CA . LEU A 1 254 ? 21.649 53.897 56.598 1.00 19.15 254 LEU A CA 1
ATOM 1983 C C . LEU A 1 254 ? 22.770 53.344 55.727 1.00 19.13 254 LEU A C 1
ATOM 1984 O O . LEU A 1 254 ? 23.913 53.770 55.852 1.00 20.95 254 LEU A O 1
ATOM 1989 N N . ILE A 1 255 ? 22.453 52.388 54.861 1.00 20.13 255 ILE A N 1
ATOM 1990 C CA . ILE A 1 255 ? 23.459 51.817 53.970 1.00 19.96 255 ILE A CA 1
ATOM 1991 C C . ILE A 1 255 ? 23.266 52.327 52.540 1.00 20.12 255 ILE A C 1
ATOM 1992 O O . ILE A 1 255 ? 24.242 52.574 51.836 1.00 20.83 255 ILE A O 1
ATOM 1997 N N . SER A 1 256 ? 22.011 52.512 52.129 1.00 19.03 256 SER A N 1
ATOM 1998 C CA . SER A 1 256 ? 21.695 53.008 50.791 1.00 16.95 256 SER A CA 1
ATOM 1999 C C . SER A 1 256 ? 22.329 54.366 50.547 1.00 15.99 256 SER A C 1
ATOM 2000 O O . SER A 1 256 ? 22.272 55.240 51.412 1.00 15.66 256 SER A O 1
ATOM 2003 N N . GLY A 1 257 ? 22.912 54.548 49.366 1.00 13.74 257 GLY A N 1
ATOM 2004 C CA . GLY A 1 257 ? 23.527 55.822 49.044 1.00 16.85 257 GLY A CA 1
ATOM 2005 C C . GLY A 1 257 ? 24.871 56.057 49.705 1.00 16.89 257 GLY A C 1
ATOM 2006 O O . GLY A 1 257 ? 25.539 57.052 49.428 1.00 19.58 257 GLY A O 1
ATOM 2007 N N . LYS A 1 258 ? 25.276 55.145 50.579 1.00 17.02 258 LYS A N 1
ATOM 2008 C CA . LYS A 1 258 ? 26.560 55.279 51.268 1.00 17.23 258 LYS A CA 1
ATOM 2009 C C . LYS A 1 258 ? 27.675 54.584 50.492 1.00 16.55 258 LYS A C 1
ATOM 2010 O O . LYS A 1 258 ? 27.438 53.637 49.738 1.00 16.65 258 LYS A O 1
ATOM 2016 N N . ILE A 1 259 ? 28.896 55.061 50.687 1.00 15.25 259 ILE A N 1
ATOM 2017 C CA . ILE A 1 259 ? 30.045 54.474 50.034 1.00 13.44 259 ILE A CA 1
ATOM 2018 C C . ILE A 1 259 ? 30.541 53.318 50.895 1.00 13.22 259 ILE A C 1
ATOM 2019 O O . ILE A 1 259 ? 30.938 53.499 52.054 1.00 11.26 259 ILE A O 1
ATOM 2024 N N . VAL A 1 260 ? 30.475 52.123 50.324 1.00 12.15 260 VAL A N 1
ATOM 2025 C CA . VAL A 1 260 ? 30.898 50.918 51.023 1.00 14.56 260 VAL A CA 1
ATOM 2026 C C . VAL A 1 260 ? 32.118 50.340 50.339 1.00 14.63 260 VAL A C 1
ATOM 2027 O O . VAL A 1 260 ? 32.087 50.065 49.149 1.00 16.76 260 VAL A O 1
ATOM 2031 N N . VAL A 1 261 ? 33.189 50.159 51.100 1.00 15.09 261 VAL A N 1
ATOM 2032 C CA . VAL A 1 261 ? 34.425 49.634 50.565 1.00 13.35 261 VAL A CA 1
ATOM 2033 C C . VAL A 1 261 ? 34.585 48.215 51.071 1.00 14.84 261 VAL A C 1
ATOM 2034 O O . VAL A 1 261 ? 34.609 47.980 52.279 1.00 17.14 261 VAL A O 1
ATOM 2038 N N . ILE A 1 262 ? 34.641 47.271 50.138 1.00 14.55 262 ILE A N 1
ATOM 2039 C CA . ILE A 1 262 ? 34.818 45.862 50.461 1.00 15.28 262 ILE A CA 1
ATOM 2040 C C . ILE A 1 262 ? 36.219 45.469 49.984 1.00 16.22 262 ILE A C 1
ATOM 2041 O O . ILE A 1 262 ? 36.557 45.669 48.813 1.00 18.15 262 ILE A O 1
ATOM 2046 N N . CYS A 1 263 ? 37.044 44.934 50.877 1.00 16.71 263 CYS A N 1
ATOM 2047 C CA . CYS A 1 263 ? 38.386 44.505 50.485 1.00 16.83 263 CYS A CA 1
ATOM 2048 C C . CYS A 1 263 ? 38.331 43.002 50.290 1.00 15.61 263 CYS A C 1
ATOM 2049 O O . CYS A 1 263 ? 38.001 42.260 51.212 1.00 17.10 263 CYS A O 1
ATOM 2052 N N . GLY A 1 264 ? 38.647 42.555 49.085 1.00 13.09 264 GLY A N 1
ATOM 2053 C CA . GLY A 1 264 ? 38.588 41.133 48.817 1.00 14.86 264 GLY A CA 1
ATOM 2054 C C . GLY A 1 264 ? 37.285 40.790 48.112 1.00 15.33 264 GLY A C 1
ATOM 2055 O O . GLY A 1 264 ? 36.206 41.174 48.573 1.00 15.55 264 GLY A O 1
ATOM 2056 N N . TYR A 1 265 ? 37.373 40.091 46.987 1.00 13.93 265 TYR A N 1
ATOM 2057 C CA . TYR A 1 265 ? 36.174 39.721 46.259 1.00 14.73 265 TYR A CA 1
ATOM 2058 C C . TYR A 1 265 ? 36.159 38.223 45.959 1.00 15.08 265 TYR A C 1
ATOM 2059 O O . TYR A 1 265 ? 36.001 37.802 44.813 1.00 15.66 265 TYR A O 1
ATOM 2068 N N . GLY A 1 266 ? 36.346 37.434 47.010 1.00 13.90 266 GLY A N 1
ATOM 2069 C CA . GLY A 1 266 ? 36.307 35.994 46.898 1.00 14.37 266 GLY A CA 1
ATOM 2070 C C . GLY A 1 266 ? 34.892 35.614 47.293 1.00 15.23 266 GLY A C 1
ATOM 2071 O O . GLY A 1 266 ? 33.974 36.410 47.114 1.00 15.63 266 GLY A O 1
ATOM 2072 N N . ASP A 1 267 ? 34.696 34.430 47.861 1.00 17.05 267 ASP A N 1
ATOM 2073 C CA . ASP A 1 267 ? 33.351 34.011 48.248 1.00 18.76 267 ASP A CA 1
ATOM 2074 C C . ASP A 1 267 ? 32.618 34.975 49.188 1.00 17.95 267 ASP A C 1
ATOM 2075 O O . ASP A 1 267 ? 31.482 35.380 48.916 1.00 18.02 267 ASP A O 1
ATOM 2080 N N . VAL A 1 268 ? 33.266 35.359 50.279 1.00 14.72 268 VAL A N 1
ATOM 2081 C CA . VAL A 1 268 ? 32.665 36.270 51.241 1.00 12.61 268 VAL A CA 1
ATOM 2082 C C . VAL A 1 268 ? 32.433 37.662 50.649 1.00 14.34 268 VAL A C 1
ATOM 2083 O O . VAL A 1 268 ? 31.372 38.256 50.842 1.00 14.25 268 VAL A O 1
ATOM 2087 N N . GLY A 1 269 ? 33.431 38.184 49.939 1.00 14.43 269 GLY A N 1
ATOM 2088 C CA . GLY A 1 269 ? 33.295 39.497 49.330 1.00 13.93 269 GLY A CA 1
ATOM 2089 C C . GLY A 1 269 ? 32.143 39.530 48.347 1.00 13.67 269 GLY A C 1
ATOM 2090 O O . GLY A 1 269 ? 31.397 40.502 48.311 1.00 13.71 269 GLY A O 1
ATOM 2091 N N . LYS A 1 270 ? 31.995 38.481 47.541 1.00 15.05 270 LYS A N 1
ATOM 2092 C CA . LYS A 1 270 ? 30.900 38.418 46.579 1.00 15.64 270 LYS A CA 1
ATOM 2093 C C . LYS A 1 270 ? 29.554 38.491 47.303 1.00 15.96 270 LYS A C 1
ATOM 2094 O O . LYS A 1 270 ? 28.653 39.209 46.872 1.00 16.81 270 LYS A O 1
ATOM 2100 N N . GLY A 1 271 ? 29.427 37.756 48.408 1.00 17.40 271 GLY A N 1
ATOM 2101 C CA . GLY A 1 271 ? 28.184 37.756 49.166 1.00 15.51 271 GLY A CA 1
ATOM 2102 C C . GLY A 1 271 ? 27.909 39.103 49.808 1.00 14.82 271 GLY A C 1
ATOM 2103 O O . GLY A 1 271 ? 26.800 39.627 49.735 1.00 16.76 271 GLY A O 1
ATOM 2104 N N . CYS A 1 272 ? 28.926 39.678 50.432 1.00 14.34 272 CYS A N 1
ATOM 2105 C CA . CYS A 1 272 ? 28.777 40.977 51.066 1.00 16.36 272 CYS A CA 1
ATOM 2106 C C . CYS A 1 272 ? 28.377 42.035 50.056 1.00 15.69 272 CYS A C 1
ATOM 2107 O O . CYS A 1 272 ? 27.455 42.820 50.286 1.00 14.77 272 CYS A O 1
ATOM 2110 N N . ALA A 1 273 ? 29.074 42.055 48.929 1.00 15.33 273 ALA A N 1
ATOM 2111 C CA . ALA A 1 273 ? 28.785 43.047 47.903 1.00 15.56 273 ALA A CA 1
ATOM 2112 C C . ALA A 1 273 ? 27.383 42.897 47.336 1.00 15.79 273 ALA A C 1
ATOM 2113 O O . ALA A 1 273 ? 26.728 43.898 47.046 1.00 16.90 273 ALA A O 1
ATOM 2115 N N . SER A 1 274 ? 26.907 41.661 47.189 1.00 16.42 274 SER A N 1
ATOM 2116 C CA . SER A 1 274 ? 25.565 41.472 46.641 1.00 17.07 274 SER A CA 1
ATOM 2117 C C . SER A 1 274 ? 24.485 42.097 47.533 1.00 17.73 274 SER A C 1
ATOM 2118 O O . SER A 1 274 ? 23.550 42.724 47.035 1.00 18.42 274 SER A O 1
ATOM 2121 N N . SER A 1 275 ? 24.615 41.945 48.848 1.00 18.26 275 SER A N 1
ATOM 2122 C CA . SER A 1 275 ? 23.617 42.513 49.744 1.00 20.01 275 SER A CA 1
ATOM 2123 C C . SER A 1 275 ? 23.728 44.040 49.765 1.00 19.13 275 SER A C 1
ATOM 2124 O O . SER A 1 275 ? 22.718 44.729 49.717 1.00 19.25 275 SER A O 1
ATOM 2127 N N . MET A 1 276 ? 24.945 44.572 49.821 1.00 19.95 276 MET A N 1
ATOM 2128 C CA . MET A 1 276 ? 25.129 46.020 49.814 1.00 19.67 276 MET A CA 1
ATOM 2129 C C . MET A 1 276 ? 24.576 46.615 48.517 1.00 19.99 276 MET A C 1
ATOM 2130 O O . MET A 1 276 ? 23.975 47.686 48.521 1.00 21.85 276 MET A O 1
ATOM 2135 N N . LYS A 1 277 ? 24.776 45.930 47.398 1.00 21.31 277 LYS A N 1
ATOM 2136 C CA . LYS A 1 277 ? 24.263 46.428 46.119 1.00 21.78 277 LYS A CA 1
ATOM 2137 C C . LYS A 1 277 ? 22.742 46.462 46.119 1.00 21.29 277 LYS A C 1
ATOM 2138 O O . LYS A 1 277 ? 22.150 47.420 45.642 1.00 21.56 277 LYS A O 1
ATOM 2144 N N . GLY A 1 278 ? 22.124 45.405 46.649 1.00 20.53 278 GLY A N 1
ATOM 2145 C CA . GLY A 1 278 ? 20.674 45.321 46.704 1.00 18.73 278 GLY A CA 1
ATOM 2146 C C . GLY A 1 278 ? 20.015 46.388 47.561 1.00 19.96 278 GLY A C 1
ATOM 2147 O O . GLY A 1 278 ? 18.856 46.732 47.337 1.00 20.05 278 GLY A O 1
ATOM 2148 N N . LEU A 1 279 ? 20.747 46.900 48.547 1.00 18.37 279 LEU A N 1
ATOM 2149 C CA . LEU A 1 279 ? 20.245 47.943 49.423 1.00 19.14 279 LEU A CA 1
ATOM 2150 C C . LEU A 1 279 ? 20.399 49.328 48.802 1.00 19.06 279 LEU A C 1
ATOM 2151 O O . LEU A 1 279 ? 19.797 50.295 49.270 1.00 19.16 279 LEU A O 1
ATOM 2156 N N . GLY A 1 280 ? 21.227 49.435 47.769 1.00 16.38 280 GLY A N 1
ATOM 2157 C CA . GLY A 1 280 ? 21.417 50.722 47.123 1.00 13.41 280 GLY A CA 1
ATOM 2158 C C . GLY A 1 280 ? 22.690 51.457 47.498 1.00 12.57 280 GLY A C 1
ATOM 2159 O O . GLY A 1 280 ? 22.779 52.672 47.321 1.00 13.97 280 GLY A O 1
ATOM 2160 N N . ALA A 1 281 ? 23.682 50.740 48.011 1.00 11.95 281 ALA A N 1
ATOM 2161 C CA . ALA A 1 281 ? 24.940 51.372 48.373 1.00 12.02 281 ALA A CA 1
ATOM 2162 C C . ALA A 1 281 ? 25.842 51.516 47.147 1.00 13.33 281 ALA A C 1
ATOM 2163 O O . ALA A 1 281 ? 25.624 50.873 46.125 1.00 11.44 281 ALA A O 1
ATOM 2165 N N . ARG A 1 282 ? 26.844 52.383 47.247 1.00 15.59 282 ARG A N 1
ATOM 2166 C CA . ARG A 1 282 ? 27.802 52.554 46.164 1.00 17.24 282 ARG A CA 1
ATOM 2167 C C . ARG A 1 282 ? 28.972 51.689 46.584 1.00 17.99 282 ARG A C 1
ATOM 2168 O O . ARG A 1 282 ? 29.698 52.021 47.530 1.00 19.70 282 ARG A O 1
ATOM 2176 N N . VAL A 1 283 ? 29.149 50.577 45.882 1.00 15.42 283 VAL A N 1
ATOM 2177 C CA . VAL A 1 283 ? 30.188 49.620 46.233 1.00 16.63 283 VAL A CA 1
ATOM 2178 C C . VAL A 1 283 ? 31.538 49.793 45.548 1.00 15.89 283 VAL A C 1
ATOM 2179 O O . VAL A 1 283 ? 31.621 49.953 44.335 1.00 15.11 283 VAL A O 1
ATOM 2183 N N . TYR A 1 284 ? 32.593 49.770 46.355 1.00 14.17 284 TYR A N 1
ATOM 2184 C CA . TYR A 1 284 ? 33.954 49.868 45.856 1.00 13.92 284 TYR A CA 1
ATOM 2185 C C . TYR A 1 284 ? 34.651 48.612 46.326 1.00 12.71 284 TYR A C 1
ATOM 2186 O O . TYR A 1 284 ? 34.485 48.192 47.466 1.00 14.26 284 TYR A O 1
ATOM 2195 N N . ILE A 1 285 ? 35.425 48.010 45.440 1.00 12.46 285 ILE A N 1
ATOM 2196 C CA . ILE A 1 285 ? 36.114 46.772 45.752 1.00 10.24 285 ILE A CA 1
ATOM 2197 C C . ILE A 1 285 ? 37.629 46.926 45.613 1.00 10.97 285 ILE A C 1
ATOM 2198 O O . ILE A 1 285 ? 38.106 47.658 44.740 1.00 8.51 285 ILE A O 1
ATOM 2203 N N . THR A 1 286 ? 38.381 46.260 46.488 1.00 10.41 286 THR A N 1
ATOM 2204 C CA . THR A 1 286 ? 39.839 46.257 46.366 1.00 13.04 286 THR A CA 1
ATOM 2205 C C . THR A 1 286 ? 40.169 44.782 46.163 1.00 14.13 286 THR A C 1
ATOM 2206 O O . THR A 1 286 ? 39.516 43.920 46.741 1.00 16.15 286 THR A O 1
ATOM 2210 N N . GLU A 1 287 ? 41.164 44.494 45.335 1.00 14.50 287 GLU A N 1
ATOM 2211 C CA . GLU A 1 287 ? 41.540 43.121 45.068 1.00 15.28 287 GLU A CA 1
ATOM 2212 C C . GLU A 1 287 ? 42.989 43.038 44.653 1.00 16.07 287 GLU A C 1
ATOM 2213 O O . GLU A 1 287 ? 43.547 44.004 44.132 1.00 19.81 287 GLU A O 1
ATOM 2219 N N . ILE A 1 288 ? 43.588 41.873 44.872 1.00 13.69 288 ILE A N 1
ATOM 2220 C CA . ILE A 1 288 ? 44.962 41.630 44.456 1.00 13.54 288 ILE A CA 1
ATOM 2221 C C . ILE A 1 288 ? 44.953 40.643 43.283 1.00 14.85 288 ILE A C 1
ATOM 2222 O O . ILE A 1 288 ? 45.926 40.547 42.545 1.00 16.16 288 ILE A O 1
ATOM 2227 N N . ASP A 1 289 ? 43.851 39.911 43.128 1.00 15.80 289 ASP A N 1
ATOM 2228 C CA . ASP A 1 289 ? 43.704 38.907 42.075 1.00 16.49 289 ASP A CA 1
ATOM 2229 C C . ASP A 1 289 ? 42.944 39.479 40.876 1.00 18.23 289 ASP A C 1
ATOM 2230 O O . ASP A 1 289 ? 41.766 39.801 40.975 1.00 19.75 289 ASP A O 1
ATOM 2235 N N . PRO A 1 290 ? 43.611 39.586 39.711 1.00 18.80 290 PRO A N 1
ATOM 2236 C CA . PRO A 1 290 ? 42.982 40.133 38.494 1.00 19.41 290 PRO A CA 1
ATOM 2237 C C . PRO A 1 290 ? 41.681 39.474 38.019 1.00 18.94 290 PRO A C 1
ATOM 2238 O O . PRO A 1 290 ? 40.819 40.144 37.457 1.00 18.89 290 PRO A O 1
ATOM 2242 N N . ILE A 1 291 ? 41.546 38.172 38.239 1.00 17.49 291 ILE A N 1
ATOM 2243 C CA . ILE A 1 291 ? 40.353 37.464 37.814 1.00 17.58 291 ILE A CA 1
ATOM 2244 C C . ILE A 1 291 ? 39.143 37.910 38.631 1.00 18.78 291 ILE A C 1
ATOM 2245 O O . ILE A 1 291 ? 38.076 38.185 38.082 1.00 19.03 291 ILE A O 1
ATOM 2250 N N . CYS A 1 292 ? 39.315 37.985 39.946 1.00 19.19 292 CYS A N 1
ATOM 2251 C CA . CYS A 1 292 ? 38.241 38.418 40.827 1.00 19.40 292 CYS A CA 1
ATOM 2252 C C . CYS A 1 292 ? 37.921 39.888 40.555 1.00 19.11 292 CYS A C 1
ATOM 2253 O O . CYS A 1 292 ? 36.758 40.297 40.612 1.00 20.55 292 CYS A O 1
ATOM 2256 N N . ALA A 1 293 ? 38.945 40.682 40.250 1.00 16.73 293 ALA A N 1
ATOM 2257 C CA . ALA A 1 293 ? 38.733 42.099 39.982 1.00 14.95 293 ALA A CA 1
ATOM 2258 C C . ALA A 1 293 ? 37.800 42.309 38.797 1.00 13.46 293 ALA A C 1
ATOM 2259 O O . ALA A 1 293 ? 36.941 43.185 38.819 1.00 14.56 293 ALA A O 1
ATOM 2261 N N . ILE A 1 294 ? 37.968 41.510 37.756 1.00 13.14 294 ILE A N 1
ATOM 2262 C CA . ILE A 1 294 ? 37.101 41.640 36.595 1.00 15.30 294 ILE A CA 1
ATOM 2263 C C . ILE A 1 294 ? 35.673 41.210 36.951 1.00 14.07 294 ILE A C 1
ATOM 2264 O O . ILE A 1 294 ? 34.709 41.795 36.467 1.00 12.16 294 ILE A O 1
ATOM 2269 N N . GLN A 1 295 ? 35.532 40.202 37.807 1.00 12.17 295 GLN A N 1
ATOM 2270 C CA . GLN A 1 295 ? 34.201 39.779 38.192 1.00 11.62 295 GLN A CA 1
ATOM 2271 C C . GLN A 1 295 ? 33.534 40.953 38.891 1.00 11.20 295 GLN A C 1
ATOM 2272 O O . GLN A 1 295 ? 32.370 41.232 38.666 1.00 13.47 295 GLN A O 1
ATOM 2278 N N . ALA A 1 296 ? 34.284 41.641 39.741 1.00 8.37 296 ALA A N 1
ATOM 2279 C CA . ALA A 1 296 ? 33.744 42.777 40.467 1.00 9.79 296 ALA A CA 1
ATOM 2280 C C . ALA A 1 296 ? 33.294 43.899 39.525 1.00 11.37 296 ALA A C 1
ATOM 2281 O O . ALA A 1 296 ? 32.236 44.502 39.724 1.00 12.35 296 ALA A O 1
ATOM 2283 N N . VAL A 1 297 ? 34.088 44.179 38.500 1.00 11.97 297 VAL A N 1
ATOM 2284 C CA . VAL A 1 297 ? 33.740 45.234 37.558 1.00 14.12 297 VAL A CA 1
ATOM 2285 C C . VAL A 1 297 ? 32.499 44.874 36.754 1.00 16.15 297 VAL A C 1
ATOM 2286 O O . VAL A 1 297 ? 31.661 45.729 36.489 1.00 16.27 297 VAL A O 1
ATOM 2290 N N . MET A 1 298 ? 32.382 43.605 36.371 1.00 17.81 298 MET A N 1
ATOM 2291 C CA . MET A 1 298 ? 31.241 43.161 35.592 1.00 18.55 298 MET A CA 1
ATOM 2292 C C . MET A 1 298 ? 29.921 43.184 36.363 1.00 20.48 298 MET A C 1
ATOM 2293 O O . MET A 1 298 ? 28.859 42.948 35.780 1.00 20.61 298 MET A O 1
ATOM 2298 N N . GLU A 1 299 ? 29.977 43.454 37.666 1.00 19.39 299 GLU A N 1
ATOM 2299 C CA . GLU A 1 299 ? 28.757 43.535 38.460 1.00 21.10 299 GLU A CA 1
ATOM 2300 C C . GLU A 1 299 ? 28.387 44.982 38.701 1.00 19.82 299 GLU A C 1
ATOM 2301 O O . GLU A 1 299 ? 27.427 45.270 39.408 1.00 19.70 299 GLU A O 1
ATOM 2307 N N . GLY A 1 300 ? 29.165 45.888 38.113 1.00 20.94 300 GLY A N 1
ATOM 2308 C CA . GLY A 1 300 ? 28.909 47.312 38.261 1.00 19.42 300 GLY A CA 1
ATOM 2309 C C . GLY A 1 300 ? 29.671 47.973 39.394 1.00 19.27 300 GLY A C 1
ATOM 2310 O O . GLY A 1 300 ? 29.432 49.138 39.710 1.00 19.93 300 GLY A O 1
ATOM 2311 N N . PHE A 1 301 ? 30.598 47.237 39.997 1.00 19.27 301 PHE A N 1
ATOM 2312 C CA . PHE A 1 301 ? 31.384 47.755 41.116 1.00 19.54 301 PHE A CA 1
ATOM 2313 C C . PHE A 1 301 ? 32.658 48.432 40.634 1.00 20.38 301 PHE A C 1
ATOM 2314 O O . PHE A 1 301 ? 33.202 48.069 39.598 1.00 21.92 301 PHE A O 1
ATOM 2322 N N . ASN A 1 302 ? 33.136 49.418 41.384 1.00 19.33 302 ASN A N 1
ATOM 2323 C CA . ASN A 1 302 ? 34.359 50.109 41.010 1.00 19.37 302 ASN A CA 1
ATOM 2324 C C . ASN A 1 302 ? 35.552 49.506 41.764 1.00 17.93 302 ASN A C 1
ATOM 2325 O O . ASN A 1 302 ? 35.576 49.505 42.992 1.00 19.49 302 ASN A O 1
ATOM 2330 N N . VAL A 1 303 ? 36.528 48.979 41.031 1.00 15.21 303 VAL A N 1
ATOM 2331 C CA . VAL A 1 303 ? 37.705 48.387 41.652 1.00 14.79 303 VAL A CA 1
ATOM 2332 C C . VAL A 1 303 ? 38.787 49.459 41.812 1.00 16.09 303 VAL A C 1
ATOM 2333 O O . VAL A 1 303 ? 39.172 50.117 40.842 1.00 18.83 303 VAL A O 1
ATOM 2337 N N . VAL A 1 304 ? 39.257 49.644 43.045 1.00 14.94 304 VAL A N 1
ATOM 2338 C CA . VAL A 1 304 ? 40.272 50.658 43.347 1.00 13.97 304 VAL A CA 1
ATOM 2339 C C . VAL A 1 304 ? 41.198 50.213 44.469 1.00 14.96 304 VAL A C 1
ATOM 2340 O O . VAL A 1 304 ? 40.991 49.167 45.093 1.00 13.71 304 VAL A O 1
ATOM 2344 N N . THR A 1 305 ? 42.227 51.016 44.716 1.00 15.33 305 THR A N 1
ATOM 2345 C CA . THR A 1 305 ? 43.143 50.734 45.809 1.00 18.41 305 THR A CA 1
ATOM 2346 C C . THR A 1 305 ? 42.578 51.512 46.997 1.00 19.31 305 THR A C 1
ATOM 2347 O O . THR A 1 305 ? 41.940 52.552 46.823 1.00 17.97 305 THR A O 1
ATOM 2351 N N . LEU A 1 306 ? 42.785 50.989 48.197 1.00 21.57 306 LEU A N 1
ATOM 2352 C CA . LEU A 1 306 ? 42.278 51.625 49.396 1.00 24.64 306 LEU A CA 1
ATOM 2353 C C . LEU A 1 306 ? 42.685 53.097 49.446 1.00 25.49 306 LEU A C 1
ATOM 2354 O O . LEU A 1 306 ? 41.864 53.963 49.732 1.00 26.63 306 LEU A O 1
ATOM 2359 N N . ASP A 1 307 ? 43.942 53.383 49.139 1.00 27.42 307 ASP A N 1
ATOM 2360 C CA . ASP A 1 307 ? 44.449 54.754 49.152 1.00 31.43 307 ASP A CA 1
ATOM 2361 C C . ASP A 1 307 ? 43.595 55.724 48.354 1.00 30.54 307 ASP A C 1
ATOM 2362 O O . ASP A 1 307 ? 43.526 56.903 48.687 1.00 31.43 307 ASP A O 1
ATOM 2367 N N . GLU A 1 308 ? 42.953 55.224 47.301 1.00 29.82 308 GLU A N 1
ATOM 2368 C CA . GLU A 1 308 ? 42.114 56.050 46.434 1.00 28.16 308 GLU A CA 1
ATOM 2369 C C . GLU A 1 308 ? 40.733 56.388 47.003 1.00 27.26 308 GLU A C 1
ATOM 2370 O O . GLU A 1 308 ? 40.155 57.411 46.644 1.00 25.91 308 GLU A O 1
ATOM 2376 N N . ILE A 1 309 ? 40.206 55.551 47.896 1.00 25.35 309 ILE A N 1
ATOM 2377 C CA . ILE A 1 309 ? 38.865 55.782 48.434 1.00 24.41 309 ILE A CA 1
ATOM 2378 C C . ILE A 1 309 ? 38.780 55.963 49.960 1.00 23.90 309 ILE A C 1
ATOM 2379 O O . ILE A 1 309 ? 37.747 56.378 50.483 1.00 24.29 309 ILE A O 1
ATOM 2384 N N . VAL A 1 310 ? 39.869 55.673 50.661 1.00 24.41 310 VAL A N 1
ATOM 2385 C CA . VAL A 1 310 ? 39.901 55.769 52.115 1.00 25.59 310 VAL A CA 1
ATOM 2386 C C . VAL A 1 310 ? 39.453 57.106 52.706 1.00 27.46 310 VAL A C 1
ATOM 2387 O O . VAL A 1 310 ? 39.134 57.172 53.884 1.00 29.89 310 VAL A O 1
ATOM 2391 N N . ASP A 1 311 ? 39.417 58.161 51.901 1.00 29.44 311 ASP A N 1
ATOM 2392 C CA . ASP A 1 311 ? 39.003 59.471 52.390 1.00 30.48 311 ASP A CA 1
ATOM 2393 C C . ASP A 1 311 ? 37.501 59.723 52.379 1.00 29.60 311 ASP A C 1
ATOM 2394 O O . ASP A 1 311 ? 37.005 60.516 53.174 1.00 29.71 311 ASP A O 1
ATOM 2399 N N . LYS A 1 312 ? 36.777 59.076 51.471 1.00 28.45 312 LYS A N 1
ATOM 2400 C CA . LYS A 1 312 ? 35.337 59.287 51.385 1.00 27.80 312 LYS A CA 1
ATOM 2401 C C . LYS A 1 312 ? 34.503 58.088 51.833 1.00 24.80 312 LYS A C 1
ATOM 2402 O O . LYS A 1 312 ? 33.287 58.202 51.970 1.00 25.15 312 LYS A O 1
ATOM 2408 N N . GLY A 1 313 ? 35.145 56.948 52.065 1.00 21.13 313 GLY A N 1
ATOM 2409 C CA . GLY A 1 313 ? 34.411 55.763 52.472 1.00 18.60 313 GLY A CA 1
ATOM 2410 C C . GLY A 1 313 ? 33.604 55.902 53.741 1.00 17.52 313 GLY A C 1
ATOM 2411 O O . GLY A 1 313 ? 34.068 56.510 54.704 1.00 17.31 313 GLY A O 1
ATOM 2412 N N . ASP A 1 314 ? 32.387 55.358 53.743 1.00 18.04 314 ASP A N 1
ATOM 2413 C CA . ASP A 1 314 ? 31.516 55.415 54.933 1.00 17.72 314 ASP A CA 1
ATOM 2414 C C . ASP A 1 314 ? 31.628 54.110 55.719 1.00 17.30 314 ASP A C 1
ATOM 2415 O O . ASP A 1 314 ? 31.537 54.105 56.951 1.00 17.55 314 ASP A O 1
ATOM 2420 N N . PHE A 1 315 ? 31.802 53.007 54.992 1.00 15.08 315 PHE A N 1
ATOM 2421 C CA . PHE A 1 315 ? 31.943 51.692 55.600 1.00 16.53 315 PHE A CA 1
ATOM 2422 C C . PHE A 1 315 ? 33.143 50.991 54.972 1.00 17.03 315 PHE A C 1
ATOM 2423 O O . PHE A 1 315 ? 33.339 51.058 53.759 1.00 18.83 315 PHE A O 1
ATOM 2431 N N . PHE A 1 316 ? 33.940 50.332 55.806 1.00 15.93 316 PHE A N 1
ATOM 2432 C CA . PHE A 1 316 ? 35.100 49.587 55.342 1.00 16.03 316 PHE A CA 1
ATOM 2433 C C . PHE A 1 316 ? 35.006 48.193 55.902 1.00 16.45 316 PHE A C 1
ATOM 2434 O O . PHE A 1 316 ? 35.093 48.028 57.108 1.00 14.97 316 PHE A O 1
ATOM 2442 N N . ILE A 1 317 ? 34.817 47.207 55.025 1.00 15.45 317 ILE A N 1
ATOM 2443 C CA . ILE A 1 317 ? 34.690 45.817 55.425 1.00 16.20 317 ILE A CA 1
ATOM 2444 C C . ILE A 1 317 ? 35.788 44.984 54.772 1.00 16.68 317 ILE A C 1
ATOM 2445 O O . ILE A 1 317 ? 35.963 45.019 53.554 1.00 19.50 317 ILE A O 1
ATOM 2450 N N . THR A 1 318 ? 36.530 44.240 55.584 1.00 13.44 318 THR A N 1
ATOM 2451 C CA . THR A 1 318 ? 37.603 43.393 55.090 1.00 12.46 318 THR A CA 1
ATOM 2452 C C . THR A 1 318 ? 37.135 41.928 55.015 1.00 13.94 318 THR A C 1
ATOM 2453 O O . THR A 1 318 ? 36.624 41.388 55.997 1.00 13.90 318 THR A O 1
ATOM 2457 N N . CYS A 1 319 ? 37.312 41.297 53.850 1.00 16.12 319 CYS A N 1
ATOM 2458 C CA . CYS A 1 319 ? 36.921 39.890 53.617 1.00 18.91 319 CYS A CA 1
ATOM 2459 C C . CYS A 1 319 ? 38.057 39.168 52.899 1.00 18.64 319 CYS A C 1
ATOM 2460 O O . CYS A 1 319 ? 37.805 38.309 52.056 1.00 17.79 319 CYS A O 1
ATOM 2463 N N . THR A 1 320 ? 39.297 39.507 53.223 1.00 19.26 320 THR A N 1
ATOM 2464 C CA . THR A 1 320 ? 40.434 38.916 52.528 1.00 21.19 320 THR A CA 1
ATOM 2465 C C . THR A 1 320 ? 41.017 37.660 53.146 1.00 22.55 320 THR A C 1
ATOM 2466 O O . THR A 1 320 ? 41.544 36.799 52.439 1.00 23.27 320 THR A O 1
ATOM 2470 N N . GLY A 1 321 ? 40.923 37.550 54.466 1.00 24.76 321 GLY A N 1
ATOM 2471 C CA . GLY A 1 321 ? 41.501 36.403 55.136 1.00 24.36 321 GLY A CA 1
ATOM 2472 C C . GLY A 1 321 ? 43.017 36.541 55.117 1.00 25.33 321 GLY A C 1
ATOM 2473 O O . GLY A 1 321 ? 43.732 35.558 55.288 1.00 24.10 321 GLY A O 1
ATOM 2474 N N . ASN A 1 322 ? 43.497 37.774 54.925 1.00 27.17 322 ASN A N 1
ATOM 2475 C CA . ASN A 1 322 ? 44.929 38.102 54.853 1.00 27.28 322 ASN A CA 1
ATOM 2476 C C . ASN A 1 322 ? 45.281 38.987 56.052 1.00 27.78 322 ASN A C 1
ATOM 2477 O O . ASN A 1 322 ? 44.442 39.207 56.920 1.00 28.96 322 ASN A O 1
ATOM 2482 N N . VAL A 1 323 ? 46.507 39.502 56.098 1.00 27.02 323 VAL A N 1
ATOM 2483 C CA . VAL A 1 323 ? 46.919 40.363 57.202 1.00 26.85 323 VAL A CA 1
ATOM 2484 C C . VAL A 1 323 ? 47.249 41.783 56.748 1.00 26.53 323 VAL A C 1
ATOM 2485 O O . VAL A 1 323 ? 47.622 42.012 55.599 1.00 25.33 323 VAL A O 1
ATOM 2489 N N . ASP A 1 324 ? 47.106 42.734 57.664 1.00 26.70 324 ASP A N 1
ATOM 2490 C CA . ASP A 1 324 ? 47.408 44.134 57.384 1.00 28.29 324 ASP A CA 1
ATOM 2491 C C . ASP A 1 324 ? 46.764 44.692 56.109 1.00 27.29 324 ASP A C 1
ATOM 2492 O O . ASP A 1 324 ? 47.427 45.341 55.301 1.00 26.76 324 ASP A O 1
ATOM 2497 N N . VAL A 1 325 ? 45.472 44.459 55.935 1.00 25.44 325 VAL A N 1
ATOM 2498 C CA . VAL A 1 325 ? 44.786 44.959 54.759 1.00 24.62 325 VAL A CA 1
ATOM 2499 C C . VAL A 1 325 ? 44.490 46.435 54.949 1.00 24.40 325 VAL A C 1
ATOM 2500 O O . VAL A 1 325 ? 44.669 47.229 54.038 1.00 26.38 325 VAL A O 1
ATOM 2504 N N . ILE A 1 326 ? 44.028 46.797 56.139 1.00 26.22 326 ILE A N 1
ATOM 2505 C CA . ILE A 1 326 ? 43.748 48.193 56.450 1.00 26.38 326 ILE A CA 1
ATOM 2506 C C . ILE A 1 326 ? 44.733 48.582 57.545 1.00 26.89 326 ILE A C 1
ATOM 2507 O O . ILE A 1 326 ? 44.541 48.259 58.716 1.00 25.79 326 ILE A O 1
ATOM 2512 N N . LYS A 1 327 ? 45.805 49.257 57.141 1.00 28.60 327 LYS A N 1
ATOM 2513 C CA . LYS A 1 327 ? 46.852 49.662 58.064 1.00 29.98 327 LYS A CA 1
ATOM 2514 C C . LYS A 1 327 ? 46.508 50.910 58.859 1.00 29.58 327 LYS A C 1
ATOM 2515 O O . LYS A 1 327 ? 45.506 51.579 58.598 1.00 29.00 327 LYS A O 1
ATOM 2521 N N . LEU A 1 328 ? 47.361 51.219 59.831 1.00 30.86 328 LEU A N 1
ATOM 2522 C CA . LEU A 1 328 ? 47.178 52.382 60.682 1.00 30.88 328 LEU A CA 1
ATOM 2523 C C . LEU A 1 328 ? 47.116 53.657 59.850 1.00 31.29 328 LEU A C 1
ATOM 2524 O O . LEU A 1 328 ? 46.279 54.516 60.101 1.00 32.95 328 LEU A O 1
ATOM 2529 N N . GLU A 1 329 ? 47.983 53.775 58.850 1.00 32.56 329 GLU A N 1
ATOM 2530 C CA . GLU A 1 329 ? 47.996 54.965 57.999 1.00 34.37 329 GLU A CA 1
ATOM 2531 C C . GLU A 1 329 ? 46.675 55.171 57.249 1.00 33.59 329 GLU A C 1
ATOM 2532 O O . GLU A 1 329 ? 46.355 56.290 56.846 1.00 34.79 329 GLU A O 1
ATOM 2538 N N . HIS A 1 330 ? 45.911 54.099 57.046 1.00 31.10 330 HIS A N 1
ATOM 2539 C CA . HIS A 1 330 ? 44.626 54.227 56.362 1.00 27.47 330 HIS A CA 1
ATOM 2540 C C . HIS A 1 330 ? 43.574 54.698 57.362 1.00 24.90 330 HIS A C 1
ATOM 2541 O O . HIS A 1 330 ? 42.790 55.592 57.068 1.00 23.74 330 HIS A O 1
ATOM 2548 N N . LEU A 1 331 ? 43.558 54.082 58.539 1.00 23.74 331 LEU A N 1
ATOM 2549 C CA . LEU A 1 331 ? 42.600 54.441 59.571 1.00 24.51 331 LEU A CA 1
ATOM 2550 C C . LEU A 1 331 ? 42.697 55.914 59.937 1.00 24.56 331 LEU A C 1
ATOM 2551 O O . LEU A 1 331 ? 41.682 56.573 60.131 1.00 25.42 331 LEU A O 1
ATOM 2556 N N . LEU A 1 332 ? 43.915 56.439 60.012 1.00 25.60 332 LEU A N 1
ATOM 2557 C CA . LEU A 1 332 ? 44.110 57.844 60.364 1.00 27.35 332 LEU A CA 1
ATOM 2558 C C . LEU A 1 332 ? 43.574 58.829 59.338 1.00 26.88 332 LEU A C 1
ATOM 2559 O O . LEU A 1 332 ? 43.418 60.004 59.647 1.00 26.81 332 LEU A O 1
ATOM 2564 N N . LYS A 1 333 ? 43.282 58.360 58.128 1.00 26.85 333 LYS A N 1
ATOM 2565 C CA . LYS A 1 333 ? 42.779 59.244 57.074 1.00 26.49 333 LYS A CA 1
ATOM 2566 C C . LYS A 1 333 ? 41.274 59.163 56.828 1.00 25.58 333 LYS A C 1
ATOM 2567 O O . LYS A 1 333 ? 40.742 59.855 55.956 1.00 24.44 333 LYS A O 1
ATOM 2573 N N . MET A 1 334 ? 40.588 58.323 57.598 1.00 24.94 334 MET A N 1
ATOM 2574 C CA . MET A 1 334 ? 39.148 58.156 57.426 1.00 23.40 334 MET A CA 1
ATOM 2575 C C . MET A 1 334 ? 38.332 59.348 57.905 1.00 22.75 334 MET A C 1
ATOM 2576 O O . MET A 1 334 ? 38.737 60.068 58.813 1.00 23.26 334 MET A O 1
ATOM 2581 N N . LYS A 1 335 ? 37.178 59.537 57.276 1.00 23.03 335 LYS A N 1
ATOM 2582 C CA . LYS A 1 335 ? 36.272 60.628 57.591 1.00 22.57 335 LYS A CA 1
ATOM 2583 C C . LYS A 1 335 ? 35.601 60.406 58.936 1.00 22.79 335 LYS A C 1
ATOM 2584 O O . LYS A 1 335 ? 35.671 59.322 59.526 1.00 19.21 335 LYS A O 1
ATOM 2590 N N . ASN A 1 336 ? 34.926 61.444 59.404 1.00 23.51 336 ASN A N 1
ATOM 2591 C CA . ASN A 1 336 ? 34.232 61.370 60.667 1.00 24.03 336 ASN A CA 1
ATOM 2592 C C . ASN A 1 336 ? 33.009 60.462 60.558 1.00 24.07 336 ASN A C 1
ATOM 2593 O O . ASN A 1 336 ? 32.260 60.524 59.583 1.00 26.66 336 ASN A O 1
ATOM 2598 N N . ASN A 1 337 ? 32.831 59.603 61.555 1.00 23.90 337 ASN A N 1
ATOM 2599 C CA . ASN A 1 337 ? 31.712 58.660 61.611 1.00 24.46 337 ASN A CA 1
ATOM 2600 C C . ASN A 1 337 ? 31.852 57.452 60.670 1.00 23.34 337 ASN A C 1
ATOM 2601 O O . ASN A 1 337 ? 30.897 56.696 60.483 1.00 23.36 337 ASN A O 1
ATOM 2606 N N . ALA A 1 338 ? 33.030 57.272 60.076 1.00 20.87 338 ALA A N 1
ATOM 2607 C CA . ALA A 1 338 ? 33.257 56.129 59.190 1.00 17.87 338 ALA A CA 1
ATOM 2608 C C . ALA A 1 338 ? 33.202 54.868 60.042 1.00 16.23 338 ALA A C 1
ATOM 2609 O O . ALA A 1 338 ? 33.601 54.886 61.202 1.00 15.50 338 ALA A O 1
ATOM 2611 N N . VAL A 1 339 ? 32.707 53.778 59.467 1.00 15.31 339 VAL A N 1
ATOM 2612 C CA . VAL A 1 339 ? 32.609 52.524 60.192 1.00 14.22 339 VAL A CA 1
ATOM 2613 C C . VAL A 1 339 ? 33.600 51.528 59.646 1.00 15.85 339 VAL A C 1
ATOM 2614 O O . VAL A 1 339 ? 33.730 51.384 58.436 1.00 17.72 339 VAL A O 1
ATOM 2618 N N . VAL A 1 340 ? 34.293 50.838 60.546 1.00 16.76 340 VAL A N 1
ATOM 2619 C CA . VAL A 1 340 ? 35.296 49.857 60.158 1.00 16.54 340 VAL A CA 1
ATOM 2620 C C . VAL A 1 340 ? 35.007 48.516 60.833 1.00 16.82 340 VAL A C 1
ATOM 2621 O O . VAL A 1 340 ? 34.793 48.451 62.040 1.00 16.28 340 VAL A O 1
ATOM 2625 N N . GLY A 1 341 ? 35.010 47.450 60.044 1.00 15.00 341 GLY A N 1
ATOM 2626 C CA . GLY A 1 341 ? 34.730 46.141 60.585 1.00 15.87 341 GLY A CA 1
ATOM 2627 C C . GLY A 1 341 ? 35.388 45.077 59.743 1.00 16.03 341 GLY A C 1
ATOM 2628 O O . GLY A 1 341 ? 35.624 45.274 58.551 1.00 17.02 341 GLY A O 1
ATOM 2629 N N . ASN A 1 342 ? 35.696 43.953 60.379 1.00 15.33 342 ASN A N 1
ATOM 2630 C CA . ASN A 1 342 ? 36.334 42.815 59.726 1.00 15.09 342 ASN A CA 1
ATOM 2631 C C . ASN A 1 342 ? 35.370 41.636 59.744 1.00 16.45 342 ASN A C 1
ATOM 2632 O O . ASN A 1 342 ? 34.699 41.398 60.739 1.00 17.07 342 ASN A O 1
ATOM 2637 N N . ILE A 1 343 ? 35.285 40.903 58.644 1.00 20.65 343 ILE A N 1
ATOM 2638 C CA . ILE A 1 343 ? 34.395 39.751 58.602 1.00 23.14 343 ILE A CA 1
ATOM 2639 C C . ILE A 1 343 ? 35.206 38.564 58.115 1.00 24.67 343 ILE A C 1
ATOM 2640 O O . ILE A 1 343 ? 34.669 37.501 57.829 1.00 25.15 343 ILE A O 1
ATOM 2645 N N . GLY A 1 344 ? 36.514 38.770 58.027 1.00 27.62 344 GLY A N 1
ATOM 2646 C CA . GLY A 1 344 ? 37.405 37.722 57.575 1.00 32.27 344 GLY A CA 1
ATOM 2647 C C . GLY A 1 344 ? 37.920 36.855 58.708 1.00 35.71 344 GLY A C 1
ATOM 2648 O O . GLY A 1 344 ? 37.169 36.062 59.271 1.00 37.66 344 GLY A O 1
ATOM 2649 N N . HIS A 1 345 ? 39.190 37.001 59.071 1.00 37.46 345 HIS A N 1
ATOM 2650 C CA . HIS A 1 345 ? 39.728 36.169 60.135 1.00 40.82 345 HIS A CA 1
ATOM 2651 C C . HIS A 1 345 ? 40.350 36.945 61.278 1.00 41.53 345 HIS A C 1
ATOM 2652 O O . HIS A 1 345 ? 40.966 37.996 61.086 1.00 41.64 345 HIS A O 1
ATOM 2659 N N . PHE A 1 346 ? 40.183 36.399 62.474 1.00 42.78 346 PHE A N 1
ATOM 2660 C CA . PHE A 1 346 ? 40.725 36.987 63.685 1.00 44.79 346 PHE A CA 1
ATOM 2661 C C . PHE A 1 346 ? 40.651 38.508 63.682 1.00 44.39 346 PHE A C 1
ATOM 2662 O O . PHE A 1 346 ? 39.609 39.079 63.376 1.00 44.37 346 PHE A O 1
ATOM 2670 N N . ASP A 1 347 ? 41.750 39.165 64.031 1.00 43.63 347 ASP A N 1
ATOM 2671 C CA . ASP A 1 347 ? 41.776 40.623 64.055 1.00 43.81 347 ASP A CA 1
ATOM 2672 C C . ASP A 1 347 ? 43.036 41.135 63.377 1.00 42.16 347 ASP A C 1
ATOM 2673 O O . ASP A 1 347 ? 43.528 42.215 63.695 1.00 42.10 347 ASP A O 1
ATOM 2678 N N . ASP A 1 348 ? 43.544 40.353 62.431 1.00 40.77 348 ASP A N 1
ATOM 2679 C CA . ASP A 1 348 ? 44.753 40.706 61.699 1.00 39.81 348 ASP A CA 1
ATOM 2680 C C . ASP A 1 348 ? 44.499 41.586 60.477 1.00 36.60 348 ASP A C 1
ATOM 2681 O O . ASP A 1 348 ? 45.333 42.410 60.129 1.00 35.43 348 ASP A O 1
ATOM 2686 N N . GLU A 1 349 ? 43.354 41.412 59.827 1.00 34.62 349 GLU A N 1
ATOM 2687 C CA . GLU A 1 349 ? 43.046 42.182 58.626 1.00 31.52 349 GLU A CA 1
ATOM 2688 C C . GLU A 1 349 ? 43.123 43.682 58.842 1.00 29.34 349 GLU A C 1
ATOM 2689 O O . GLU A 1 349 ? 43.602 44.415 57.980 1.00 27.39 349 GLU A O 1
ATOM 2695 N N . ILE A 1 350 ? 42.654 44.137 59.997 1.00 28.55 350 ILE A N 1
ATOM 2696 C CA . ILE A 1 350 ? 42.691 45.556 60.317 1.00 27.39 350 ILE A CA 1
ATOM 2697 C C . ILE A 1 350 ? 43.598 45.759 61.518 1.00 28.12 350 ILE A C 1
ATOM 2698 O O . ILE A 1 350 ? 43.518 45.016 62.491 1.00 27.00 350 ILE A O 1
ATOM 2703 N N . GLN A 1 351 ? 44.464 46.763 61.448 1.00 29.77 351 GLN A N 1
ATOM 2704 C CA . GLN A 1 351 ? 45.397 47.035 62.536 1.00 30.85 351 GLN A CA 1
ATOM 2705 C C . GLN A 1 351 ? 44.739 47.778 63.689 1.00 30.79 351 GLN A C 1
ATOM 2706 O O . GLN A 1 351 ? 45.159 48.877 64.052 1.00 31.67 351 GLN A O 1
ATOM 2712 N N . VAL A 1 352 ? 43.704 47.171 64.258 1.00 30.68 352 VAL A N 1
ATOM 2713 C CA . VAL A 1 352 ? 42.986 47.770 65.374 1.00 32.94 352 VAL A CA 1
ATOM 2714 C C . VAL A 1 352 ? 43.934 47.994 66.552 1.00 34.18 352 VAL A C 1
ATOM 2715 O O . VAL A 1 352 ? 43.896 49.042 67.195 1.00 34.76 352 VAL A O 1
ATOM 2719 N N . ASN A 1 353 ? 44.790 47.011 66.819 1.00 34.91 353 ASN A N 1
ATOM 2720 C CA . ASN A 1 353 ? 45.743 47.108 67.913 1.00 36.24 353 ASN A CA 1
ATOM 2721 C C . ASN A 1 353 ? 46.658 48.310 67.767 1.00 35.66 353 ASN A C 1
ATOM 2722 O O . ASN A 1 353 ? 46.817 49.088 68.706 1.00 35.54 353 ASN A O 1
ATOM 2727 N N . GLU A 1 354 ? 47.262 48.465 66.594 1.00 35.41 354 GLU A N 1
ATOM 2728 C CA . GLU A 1 354 ? 48.144 49.599 66.362 1.00 36.27 354 GLU A CA 1
ATOM 2729 C C . GLU A 1 354 ? 47.397 50.908 66.611 1.00 35.41 354 GLU A C 1
ATOM 2730 O O . GLU A 1 354 ? 47.939 51.834 67.206 1.00 35.53 354 GLU A O 1
ATOM 2736 N N . LEU A 1 355 ? 46.148 50.977 66.167 1.00 33.33 355 LEU A N 1
ATOM 2737 C CA . LEU A 1 355 ? 45.357 52.184 66.343 1.00 33.24 355 LEU A CA 1
ATOM 2738 C C . LEU A 1 355 ? 45.031 52.430 67.809 1.00 34.61 355 LEU A C 1
ATOM 2739 O O . LEU A 1 355 ? 45.145 53.552 68.306 1.00 32.99 355 LEU A O 1
ATOM 2744 N N . PHE A 1 356 ? 44.618 51.375 68.501 1.00 36.56 356 PHE A N 1
ATOM 2745 C CA . PHE A 1 356 ? 44.259 51.488 69.909 1.00 40.63 356 PHE A CA 1
ATOM 2746 C C . PHE A 1 356 ? 45.438 51.884 70.792 1.00 41.82 356 PHE A C 1
ATOM 2747 O O . PHE A 1 356 ? 45.244 52.453 71.861 1.00 42.93 356 PHE A O 1
ATOM 2755 N N . ASN A 1 357 ? 46.654 51.596 70.339 1.00 43.26 357 ASN A N 1
ATOM 2756 C CA . ASN A 1 357 ? 47.849 51.934 71.101 1.00 44.28 357 ASN A CA 1
ATOM 2757 C C . ASN A 1 357 ? 48.612 53.099 70.499 1.00 44.65 357 ASN A C 1
ATOM 2758 O O . ASN A 1 357 ? 49.778 53.318 70.822 1.00 45.15 357 ASN A O 1
ATOM 2763 N N . TYR A 1 358 ? 47.955 53.845 69.621 1.00 45.24 358 TYR A N 1
ATOM 2764 C CA . TYR A 1 358 ? 48.591 54.987 68.983 1.00 46.30 358 TYR A CA 1
ATOM 2765 C C . TYR A 1 358 ? 48.540 56.186 69.922 1.00 46.39 358 TYR A C 1
ATOM 2766 O O . TYR A 1 358 ? 47.583 56.351 70.673 1.00 46.48 358 TYR A O 1
ATOM 2775 N N . LYS A 1 359 ? 49.573 57.019 69.874 1.00 47.89 359 LYS A N 1
ATOM 2776 C CA . LYS A 1 359 ? 49.653 58.203 70.723 1.00 49.97 359 LYS A CA 1
ATOM 2777 C C . LYS A 1 359 ? 48.573 59.238 70.391 1.00 50.36 359 LYS A C 1
ATOM 2778 O O . LYS A 1 359 ? 48.409 59.633 69.233 1.00 52.09 359 LYS A O 1
ATOM 2784 N N . GLY A 1 360 ? 47.832 59.668 71.409 1.00 49.75 360 GLY A N 1
ATOM 2785 C CA . GLY A 1 360 ? 46.796 60.670 71.199 1.00 49.91 360 GLY A CA 1
ATOM 2786 C C . GLY A 1 360 ? 45.450 60.140 70.739 1.00 49.74 360 GLY A C 1
ATOM 2787 O O . GLY A 1 360 ? 44.603 60.896 70.247 1.00 49.55 360 GLY A O 1
ATOM 2788 N N . ILE A 1 361 ? 45.251 58.838 70.902 1.00 47.94 361 ILE A N 1
ATOM 2789 C CA . ILE A 1 361 ? 44.002 58.206 70.504 1.00 47.09 361 ILE A CA 1
ATOM 2790 C C . ILE A 1 361 ? 43.095 57.980 71.706 1.00 46.28 361 ILE A C 1
ATOM 2791 O O . ILE A 1 361 ? 43.525 57.444 72.725 1.00 44.19 361 ILE A O 1
ATOM 2796 N N . HIS A 1 362 ? 41.837 58.386 71.569 1.00 46.31 362 HIS A N 1
ATOM 2797 C CA . HIS A 1 362 ? 40.845 58.225 72.624 1.00 45.85 362 HIS A CA 1
ATOM 2798 C C . HIS A 1 362 ? 39.836 57.139 72.222 1.00 43.60 362 HIS A C 1
ATOM 2799 O O . HIS A 1 362 ? 39.219 57.218 71.160 1.00 43.47 362 HIS A O 1
ATOM 2806 N N . ILE A 1 363 ? 39.683 56.128 73.069 1.00 40.79 363 ILE A N 1
ATOM 2807 C CA . ILE A 1 363 ? 38.748 55.047 72.806 1.00 38.67 363 ILE A CA 1
ATOM 2808 C C . ILE A 1 363 ? 37.548 55.181 73.726 1.00 38.48 363 ILE A C 1
ATOM 2809 O O . ILE A 1 363 ? 37.688 55.214 74.945 1.00 37.74 363 ILE A O 1
ATOM 2814 N N . GLU A 1 364 ? 36.362 55.247 73.136 1.00 39.01 364 GLU A N 1
ATOM 2815 C CA . GLU A 1 364 ? 35.135 55.415 73.902 1.00 37.11 364 GLU A CA 1
ATOM 2816 C C . GLU A 1 364 ? 34.131 54.336 73.524 1.00 35.34 364 GLU A C 1
ATOM 2817 O O . GLU A 1 364 ? 33.699 54.259 72.372 1.00 34.48 364 GLU A O 1
ATOM 2823 N N . ASN A 1 365 ? 33.756 53.508 74.494 1.00 32.84 365 ASN A N 1
ATOM 2824 C CA . ASN A 1 365 ? 32.805 52.428 74.252 1.00 31.08 365 ASN A CA 1
ATOM 2825 C C . ASN A 1 365 ? 31.377 52.940 74.124 1.00 29.64 365 ASN A C 1
ATOM 2826 O O . ASN A 1 365 ? 30.884 53.629 75.007 1.00 29.50 365 ASN A O 1
ATOM 2831 N N . VAL A 1 366 ? 30.733 52.606 73.008 1.00 28.30 366 VAL A N 1
ATOM 2832 C CA . VAL A 1 366 ? 29.361 53.021 72.713 1.00 26.43 366 VAL A CA 1
ATOM 2833 C C . VAL A 1 366 ? 28.398 51.962 73.228 1.00 25.86 366 VAL A C 1
ATOM 2834 O O . VAL A 1 366 ? 27.399 52.270 73.868 1.00 26.45 366 VAL A O 1
ATOM 2838 N N . LYS A 1 367 ? 28.705 50.707 72.937 1.00 25.25 367 LYS A N 1
ATOM 2839 C CA . LYS A 1 367 ? 27.874 49.604 73.375 1.00 24.97 367 LYS A CA 1
ATOM 2840 C C . LYS A 1 367 ? 28.722 48.362 73.174 1.00 25.56 367 LYS A C 1
ATOM 2841 O O . LYS A 1 367 ? 29.832 48.445 72.639 1.00 27.30 367 LYS A O 1
ATOM 2847 N N . PRO A 1 368 ? 28.221 47.196 73.605 1.00 24.66 368 PRO A N 1
ATOM 2848 C CA . PRO A 1 368 ? 28.973 45.947 73.446 1.00 25.43 368 PRO A CA 1
ATOM 2849 C C . PRO A 1 368 ? 29.469 45.755 72.009 1.00 24.92 368 PRO A C 1
ATOM 2850 O O . PRO A 1 368 ? 28.694 45.883 71.066 1.00 26.21 368 PRO A O 1
ATOM 2854 N N . GLN A 1 369 ? 30.760 45.462 71.852 1.00 24.15 369 GLN A N 1
ATOM 2855 C CA . GLN A 1 369 ? 31.369 45.254 70.535 1.00 23.48 369 GLN A CA 1
ATOM 2856 C C . GLN A 1 369 ? 31.351 46.479 69.620 1.00 21.35 369 GLN A C 1
ATOM 2857 O O . GLN A 1 369 ? 31.573 46.366 68.416 1.00 20.30 369 GLN A O 1
ATOM 2863 N N . VAL A 1 370 ? 31.076 47.649 70.178 1.00 18.66 370 VAL A N 1
ATOM 2864 C CA . VAL A 1 370 ? 31.087 48.857 69.371 1.00 18.96 370 VAL A CA 1
ATOM 2865 C C . VAL A 1 370 ? 31.835 49.977 70.076 1.00 19.77 370 VAL A C 1
ATOM 2866 O O . VAL A 1 370 ? 31.417 50.460 71.126 1.00 19.26 370 VAL A O 1
ATOM 2870 N N . ASP A 1 371 ? 32.952 50.387 69.492 1.00 21.56 371 ASP A N 1
ATOM 2871 C CA . ASP A 1 371 ? 33.752 51.449 70.079 1.00 23.33 371 ASP A CA 1
ATOM 2872 C C . ASP A 1 371 ? 33.889 52.644 69.150 1.00 22.55 371 ASP A C 1
ATOM 2873 O O . ASP A 1 371 ? 33.815 52.510 67.934 1.00 22.17 371 ASP A O 1
ATOM 2878 N N . ARG A 1 372 ? 34.071 53.816 69.742 1.00 22.63 372 ARG A N 1
ATOM 2879 C CA . ARG A 1 372 ? 34.253 55.027 68.975 1.00 24.23 372 ARG A CA 1
ATOM 2880 C C . ARG A 1 372 ? 35.646 55.552 69.307 1.00 25.52 372 ARG A C 1
ATOM 2881 O O . ARG A 1 372 ? 35.975 55.810 70.474 1.00 24.28 372 ARG A O 1
ATOM 2889 N N . ILE A 1 373 ? 36.460 55.685 68.263 1.00 25.59 373 ILE A N 1
ATOM 2890 C CA . ILE A 1 373 ? 37.838 56.140 68.378 1.00 25.61 373 ILE A CA 1
ATOM 2891 C C . ILE A 1 373 ? 37.998 57.567 67.889 1.00 26.42 373 ILE A C 1
ATOM 2892 O O . ILE A 1 373 ? 37.571 57.892 66.793 1.00 28.84 373 ILE A O 1
ATOM 2897 N N . THR A 1 374 ? 38.612 58.419 68.701 1.00 26.75 374 THR A N 1
ATOM 2898 C CA . THR A 1 374 ? 38.837 59.797 68.299 1.00 26.44 374 THR A CA 1
ATOM 2899 C C . THR A 1 374 ? 40.237 59.852 67.693 1.00 27.64 374 THR A C 1
ATOM 2900 O O . THR A 1 374 ? 41.220 59.539 68.368 1.00 28.17 374 THR A O 1
ATOM 2904 N N . LEU A 1 375 ? 40.328 60.216 66.417 1.00 28.71 375 LEU A N 1
ATOM 2905 C CA . LEU A 1 375 ? 41.624 60.298 65.737 1.00 30.44 375 LEU A CA 1
ATOM 2906 C C . LEU A 1 375 ? 42.351 61.589 66.107 1.00 32.24 375 LEU A C 1
ATOM 2907 O O . LEU A 1 375 ? 41.731 62.549 66.569 1.00 34.50 375 LEU A O 1
ATOM 2912 N N . PRO A 1 376 ? 43.678 61.634 65.900 1.00 33.17 376 PRO A N 1
ATOM 2913 C CA . PRO A 1 376 ? 44.488 62.817 66.217 1.00 33.39 376 PRO A CA 1
ATOM 2914 C C . PRO A 1 376 ? 43.941 64.125 65.645 1.00 32.39 376 PRO A C 1
ATOM 2915 O O . PRO A 1 376 ? 44.060 65.177 66.267 1.00 31.56 376 PRO A O 1
ATOM 2919 N N . ASN A 1 377 ? 43.341 64.055 64.462 1.00 32.32 377 ASN A N 1
ATOM 2920 C CA . ASN A 1 377 ? 42.782 65.242 63.819 1.00 31.26 377 ASN A CA 1
ATOM 2921 C C . ASN A 1 377 ? 41.365 65.554 64.295 1.00 30.41 377 ASN A C 1
ATOM 2922 O O . ASN A 1 377 ? 40.720 66.458 63.771 1.00 30.55 377 ASN A O 1
ATOM 2927 N N . GLY A 1 378 ? 40.877 64.794 65.270 1.00 28.91 378 GLY A N 1
ATOM 2928 C CA . GLY A 1 378 ? 39.542 65.039 65.786 1.00 28.81 378 GLY A CA 1
ATOM 2929 C C . GLY A 1 378 ? 38.406 64.187 65.236 1.00 29.50 378 GLY A C 1
ATOM 2930 O O . GLY A 1 378 ? 37.318 64.152 65.819 1.00 29.90 378 GLY A O 1
ATOM 2931 N N . ASN A 1 379 ? 38.634 63.503 64.119 1.00 28.38 379 ASN A N 1
ATOM 2932 C CA . ASN A 1 379 ? 37.595 62.660 63.536 1.00 26.67 379 ASN A CA 1
ATOM 2933 C C . ASN A 1 379 ? 37.305 61.467 64.415 1.00 26.03 379 ASN A C 1
ATOM 2934 O O . ASN A 1 379 ? 38.220 60.855 64.962 1.00 26.63 379 ASN A O 1
ATOM 2939 N N . LYS A 1 380 ? 36.031 61.128 64.543 1.00 24.83 380 LYS A N 1
ATOM 2940 C CA . LYS A 1 380 ? 35.658 59.989 65.365 1.00 25.87 380 LYS A CA 1
ATOM 2941 C C . LYS A 1 380 ? 35.149 58.878 64.467 1.00 24.59 380 LYS A C 1
ATOM 2942 O O . LYS A 1 380 ? 34.170 59.053 63.758 1.00 25.82 380 LYS A O 1
ATOM 2948 N N . ILE A 1 381 ? 35.831 57.742 64.478 1.00 22.15 381 ILE A N 1
ATOM 2949 C CA . ILE A 1 381 ? 35.406 56.629 63.657 1.00 21.38 381 ILE A CA 1
ATOM 2950 C C . ILE A 1 381 ? 34.843 55.535 64.545 1.00 20.80 381 ILE A C 1
ATOM 2951 O O . ILE A 1 381 ? 35.052 55.534 65.755 1.00 20.64 381 ILE A O 1
ATOM 2956 N N . ILE A 1 382 ? 34.124 54.602 63.938 1.00 20.62 382 ILE A N 1
ATOM 2957 C CA . ILE A 1 382 ? 33.527 53.510 64.678 1.00 19.62 382 ILE A CA 1
ATOM 2958 C C . ILE A 1 382 ? 34.181 52.194 64.288 1.00 19.23 382 ILE A C 1
ATOM 2959 O O . ILE A 1 382 ? 34.326 51.870 63.107 1.00 19.82 382 ILE A O 1
ATOM 2964 N N . VAL A 1 383 ? 34.593 51.447 65.300 1.00 18.42 383 VAL A N 1
ATOM 2965 C CA . VAL A 1 383 ? 35.224 50.160 65.083 1.00 18.98 383 VAL A CA 1
ATOM 2966 C C . VAL A 1 383 ? 34.330 49.094 65.700 1.00 19.62 383 VAL A C 1
ATOM 2967 O O . VAL A 1 383 ? 33.880 49.224 66.838 1.00 19.93 383 VAL A O 1
ATOM 2971 N N . LEU A 1 384 ? 34.078 48.036 64.941 1.00 18.93 384 LEU A N 1
ATOM 2972 C CA . LEU A 1 384 ? 33.216 46.952 65.389 1.00 17.19 384 LEU A CA 1
ATOM 2973 C C . LEU A 1 384 ? 33.981 45.724 65.891 1.00 16.68 384 LEU A C 1
ATOM 2974 O O . LEU A 1 384 ? 34.947 45.292 65.261 1.00 15.28 384 LEU A O 1
ATOM 2979 N N . ALA A 1 385 ? 33.529 45.174 67.018 1.00 16.04 385 ALA A N 1
ATOM 2980 C CA . ALA A 1 385 ? 34.115 43.982 67.632 1.00 16.91 385 ALA A CA 1
ATOM 2981 C C . ALA A 1 385 ? 35.632 43.999 67.692 1.00 18.48 385 ALA A C 1
ATOM 2982 O O . ALA A 1 385 ? 36.276 42.952 67.590 1.00 20.38 385 ALA A O 1
ATOM 2984 N N . ARG A 1 386 ? 36.195 45.192 67.851 1.00 20.21 386 ARG A N 1
ATOM 2985 C CA . ARG A 1 386 ? 37.641 45.365 67.915 1.00 22.61 386 ARG A CA 1
ATOM 2986 C C . ARG A 1 386 ? 38.407 44.623 66.830 1.00 22.68 386 ARG A C 1
ATOM 2987 O O . ARG A 1 386 ? 39.459 44.042 67.093 1.00 23.39 386 ARG A O 1
ATOM 2995 N N . GLY A 1 387 ? 37.872 44.628 65.615 1.00 22.45 387 GLY A N 1
ATOM 2996 C CA . GLY A 1 387 ? 38.551 43.958 64.523 1.00 21.89 387 GLY A CA 1
ATOM 2997 C C . GLY A 1 387 ? 38.231 42.491 64.336 1.00 21.41 387 GLY A C 1
ATOM 2998 O O . GLY A 1 387 ? 38.817 41.847 63.474 1.00 21.44 387 GLY A O 1
ATOM 2999 N N . ARG A 1 388 ? 37.315 41.956 65.134 1.00 21.51 388 ARG A N 1
ATOM 3000 C CA . ARG A 1 388 ? 36.930 40.551 65.018 1.00 21.77 388 ARG A CA 1
ATOM 3001 C C . ARG A 1 388 ? 35.608 40.398 64.253 1.00 21.06 388 ARG A C 1
ATOM 3002 O O . ARG A 1 388 ? 34.912 41.383 64.040 1.00 21.17 388 ARG A O 1
ATOM 3010 N N . LEU A 1 389 ? 35.262 39.175 63.845 1.00 20.73 389 LEU A N 1
ATOM 3011 C CA . LEU A 1 389 ? 34.031 38.927 63.080 1.00 19.71 389 LEU A CA 1
ATOM 3012 C C . LEU A 1 389 ? 32.875 39.796 63.533 1.00 19.84 389 LEU A C 1
ATOM 3013 O O . LEU A 1 389 ? 32.331 39.612 64.623 1.00 20.67 389 LEU A O 1
ATOM 3018 N N . LEU A 1 390 ? 32.485 40.741 62.686 1.00 21.04 390 LEU A N 1
ATOM 3019 C CA . LEU A 1 390 ? 31.415 41.661 63.040 1.00 19.23 390 LEU A CA 1
ATOM 3020 C C . LEU A 1 390 ? 30.044 41.011 62.959 1.00 18.19 390 LEU A C 1
ATOM 3021 O O . LEU A 1 390 ? 29.163 41.334 63.744 1.00 19.94 390 LEU A O 1
ATOM 3026 N N . ASN A 1 391 ? 29.862 40.089 62.022 1.00 18.49 391 ASN A N 1
ATOM 3027 C CA . ASN A 1 391 ? 28.564 39.440 61.888 1.00 19.79 391 ASN A CA 1
ATOM 3028 C C . ASN A 1 391 ? 28.226 38.549 63.082 1.00 20.79 391 ASN A C 1
ATOM 3029 O O . ASN A 1 391 ? 27.062 38.424 63.449 1.00 24.04 391 ASN A O 1
ATOM 3034 N N . LEU A 1 392 ? 29.237 37.954 63.704 1.00 21.78 392 LEU A N 1
ATOM 3035 C CA . LEU A 1 392 ? 29.024 37.077 64.852 1.00 20.90 392 LEU A CA 1
ATOM 3036 C C . LEU A 1 392 ? 29.188 37.818 66.160 1.00 22.04 392 LEU A C 1
ATOM 3037 O O . LEU A 1 392 ? 28.729 37.360 67.203 1.00 23.19 392 LEU A O 1
ATOM 3042 N N . GLY A 1 393 ? 29.853 38.964 66.104 1.00 21.86 393 GLY A N 1
ATOM 3043 C CA . GLY A 1 393 ? 30.054 39.738 67.309 1.00 23.19 393 GLY A CA 1
ATOM 3044 C C . GLY A 1 393 ? 28.961 40.760 67.539 1.00 23.99 393 GLY A C 1
ATOM 3045 O O . GLY A 1 393 ? 28.525 40.962 68.669 1.00 24.79 393 GLY A O 1
ATOM 3046 N N . CYS A 1 394 ? 28.510 41.405 66.469 1.00 23.40 394 CYS A N 1
ATOM 3047 C CA . CYS A 1 394 ? 27.473 42.416 66.586 1.00 24.35 394 CYS A CA 1
ATOM 3048 C C . CYS A 1 394 ? 26.092 41.867 66.300 1.00 24.62 394 CYS A C 1
ATOM 3049 O O . CYS A 1 394 ? 25.099 42.530 66.575 1.00 25.99 394 CYS A O 1
ATOM 3052 N N . ALA A 1 395 ? 26.033 40.657 65.750 1.00 24.78 395 ALA A N 1
ATOM 3053 C CA . ALA A 1 395 ? 24.761 40.027 65.429 1.00 23.44 395 ALA A CA 1
ATOM 3054 C C . ALA A 1 395 ? 24.776 38.546 65.815 1.00 23.75 395 ALA A C 1
ATOM 3055 O O . ALA A 1 395 ? 25.435 38.164 66.785 1.00 25.69 395 ALA A O 1
ATOM 3057 N N . THR A 1 396 ? 24.066 37.720 65.049 1.00 22.45 396 THR A N 1
ATOM 3058 C CA . THR A 1 396 ? 23.952 36.297 65.337 1.00 20.99 396 THR A CA 1
ATOM 3059 C C . THR A 1 396 ? 24.496 35.398 64.232 1.00 19.60 396 THR A C 1
ATOM 3060 O O . THR A 1 396 ? 24.083 34.242 64.098 1.00 17.25 396 THR A O 1
ATOM 3064 N N . GLY A 1 397 ? 25.415 35.929 63.438 1.00 17.63 397 GLY A N 1
ATOM 3065 C CA . GLY A 1 397 ? 25.997 35.150 62.361 1.00 14.93 397 GLY A CA 1
ATOM 3066 C C . GLY A 1 397 ? 24.978 34.736 61.324 1.00 15.12 397 GLY A C 1
ATOM 3067 O O . GLY A 1 397 ? 23.865 35.254 61.290 1.00 16.73 397 GLY A O 1
ATOM 3068 N N . HIS A 1 398 ? 25.361 33.793 60.474 1.00 14.05 398 HIS A N 1
ATOM 3069 C CA . HIS A 1 398 ? 24.484 33.300 59.423 1.00 13.99 398 HIS A CA 1
ATOM 3070 C C . HIS A 1 398 ? 23.205 32.702 59.985 1.00 14.94 398 HIS A C 1
ATOM 3071 O O . HIS A 1 398 ? 23.185 32.209 61.113 1.00 15.01 398 HIS A O 1
ATOM 3078 N N . PRO A 1 399 ? 22.124 32.726 59.193 1.00 14.58 399 PRO A N 1
ATOM 3079 C CA . PRO A 1 399 ? 20.832 32.168 59.598 1.00 13.24 399 PRO A CA 1
ATOM 3080 C C . PRO A 1 399 ? 20.903 30.646 59.580 1.00 13.03 399 PRO A C 1
ATOM 3081 O O . PRO A 1 399 ? 21.703 30.061 58.859 1.00 12.46 399 PRO A O 1
ATOM 3085 N N . ALA A 1 400 ? 20.030 30.018 60.353 1.00 13.69 400 ALA A N 1
ATOM 3086 C CA . ALA A 1 400 ? 19.995 28.570 60.474 1.00 13.43 400 ALA A CA 1
ATOM 3087 C C . ALA A 1 400 ? 19.935 27.786 59.163 1.00 14.27 400 ALA A C 1
ATOM 3088 O O . ALA A 1 400 ? 20.559 26.725 59.039 1.00 12.90 400 ALA A O 1
ATOM 3090 N N . PHE A 1 401 ? 19.193 28.296 58.182 1.00 15.09 401 PHE A N 1
ATOM 3091 C CA . PHE A 1 401 ? 19.072 27.592 56.903 1.00 14.71 401 PHE A CA 1
ATOM 3092 C C . PHE A 1 401 ? 20.400 27.451 56.141 1.00 15.07 401 PHE A C 1
ATOM 3093 O O . PHE A 1 401 ? 20.641 26.436 55.462 1.00 14.12 401 PHE A O 1
ATOM 3101 N N . VAL A 1 402 ? 21.244 28.478 56.237 1.00 12.78 402 VAL A N 1
ATOM 3102 C CA . VAL A 1 402 ? 22.546 28.465 55.582 1.00 12.61 402 VAL A CA 1
ATOM 3103 C C . VAL A 1 402 ? 23.464 27.534 56.363 1.00 14.64 402 VAL A C 1
ATOM 3104 O O . VAL A 1 402 ? 24.140 26.689 55.779 1.00 15.64 402 VAL A O 1
ATOM 3108 N N . MET A 1 403 ? 23.477 27.686 57.685 1.00 13.75 403 MET A N 1
ATOM 3109 C CA . MET A 1 403 ? 24.323 26.848 58.521 1.00 15.94 403 MET A CA 1
ATOM 3110 C C . MET A 1 403 ? 23.971 25.363 58.418 1.00 17.45 403 MET A C 1
ATOM 3111 O O . MET A 1 403 ? 24.785 24.504 58.753 1.00 18.47 403 MET A O 1
ATOM 3116 N N . SER A 1 404 ? 22.770 25.064 57.935 1.00 16.77 404 SER A N 1
ATOM 3117 C CA . SER A 1 404 ? 22.348 23.687 57.798 1.00 16.69 404 SER A CA 1
ATOM 3118 C C . SER A 1 404 ? 23.212 22.980 56.760 1.00 18.20 404 SER A C 1
ATOM 3119 O O . SER A 1 404 ? 23.529 21.796 56.901 1.00 18.36 404 SER A O 1
ATOM 3122 N N . PHE A 1 405 ? 23.596 23.693 55.709 1.00 19.23 405 PHE A N 1
ATOM 3123 C CA . PHE A 1 405 ? 24.451 23.088 54.699 1.00 21.41 405 PHE A CA 1
ATOM 3124 C C . PHE A 1 405 ? 25.822 22.781 55.285 1.00 22.80 405 PHE A C 1
ATOM 3125 O O . PHE A 1 405 ? 26.349 21.682 55.127 1.00 24.78 405 PHE A O 1
ATOM 3133 N N . SER A 1 406 ? 26.388 23.764 55.970 1.00 22.71 406 SER A N 1
ATOM 3134 C CA . SER A 1 406 ? 27.694 23.618 56.575 1.00 22.47 406 SER A CA 1
ATOM 3135 C C . SER A 1 406 ? 27.736 22.517 57.621 1.00 21.92 406 SER A C 1
ATOM 3136 O O . SER A 1 406 ? 28.628 21.682 57.607 1.00 24.39 406 SER A O 1
ATOM 3139 N N . PHE A 1 407 ? 26.771 22.517 58.530 1.00 20.89 407 PHE A N 1
ATOM 3140 C CA . PHE A 1 407 ? 26.763 21.524 59.578 1.00 19.51 407 PHE A CA 1
ATOM 3141 C C . PHE A 1 407 ? 26.419 20.130 59.078 1.00 21.28 407 PHE A C 1
ATOM 3142 O O . PHE A 1 407 ? 26.686 19.138 59.754 1.00 22.71 407 PHE A O 1
ATOM 3150 N N . CYS A 1 408 ? 25.831 20.034 57.893 1.00 22.64 408 CYS A N 1
ATOM 3151 C CA . CYS A 1 408 ? 25.538 18.713 57.353 1.00 22.93 408 CYS A CA 1
ATOM 3152 C C . CYS A 1 408 ? 26.863 18.130 56.885 1.00 23.88 408 CYS A C 1
ATOM 3153 O O . CYS A 1 408 ? 27.129 16.954 57.097 1.00 23.90 408 CYS A O 1
ATOM 3156 N N . ASN A 1 409 ? 27.698 18.959 56.261 1.00 23.87 409 ASN A N 1
ATOM 3157 C CA . ASN A 1 409 ? 28.992 18.496 55.787 1.00 25.22 409 ASN A CA 1
ATOM 3158 C C . ASN A 1 409 ? 29.913 18.183 56.968 1.00 26.61 409 ASN A C 1
ATOM 3159 O O . ASN A 1 409 ? 30.748 17.282 56.886 1.00 29.15 409 ASN A O 1
ATOM 3164 N N . GLN A 1 410 ? 29.756 18.920 58.067 1.00 26.80 410 GLN A N 1
ATOM 3165 C CA . GLN A 1 410 ? 30.544 18.672 59.277 1.00 27.24 410 GLN A CA 1
ATOM 3166 C C . GLN A 1 410 ? 30.177 17.300 59.845 1.00 26.19 410 GLN A C 1
ATOM 3167 O O . GLN A 1 410 ? 31.043 16.487 60.155 1.00 26.56 410 GLN A O 1
ATOM 3173 N N . THR A 1 411 ? 28.879 17.059 59.982 1.00 25.03 411 THR A N 1
ATOM 3174 C CA . THR A 1 411 ? 28.408 15.804 60.533 1.00 26.05 411 THR A CA 1
ATOM 3175 C C . THR A 1 411 ? 28.882 14.621 59.690 1.00 25.81 411 THR A C 1
ATOM 3176 O O . THR A 1 411 ? 29.329 13.611 60.235 1.00 26.68 411 THR A O 1
ATOM 3180 N N . PHE A 1 412 ? 28.784 14.745 58.370 1.00 23.79 412 PHE A N 1
ATOM 3181 C CA . PHE A 1 412 ? 29.225 13.683 57.482 1.00 23.66 412 PHE A CA 1
ATOM 3182 C C . PHE A 1 412 ? 30.726 13.506 57.594 1.00 23.77 412 PHE A C 1
ATOM 3183 O O . PHE A 1 412 ? 31.246 12.403 57.410 1.00 23.58 412 PHE A O 1
ATOM 3191 N N . ALA A 1 413 ? 31.424 14.599 57.886 1.00 23.29 413 ALA A N 1
ATOM 3192 C CA . ALA A 1 413 ? 32.874 14.543 58.037 1.00 24.28 413 ALA A CA 1
ATOM 3193 C C . ALA A 1 413 ? 33.216 13.749 59.307 1.00 24.12 413 ALA A C 1
ATOM 3194 O O . ALA A 1 413 ? 34.110 12.896 59.303 1.00 23.23 413 ALA A O 1
ATOM 3196 N N . GLN A 1 414 ? 32.494 14.026 60.389 1.00 24.32 414 GLN A N 1
ATOM 3197 C CA . GLN A 1 414 ? 32.706 13.315 61.642 1.00 25.59 414 GLN A CA 1
ATOM 3198 C C . GLN A 1 414 ? 32.316 11.845 61.466 1.00 26.43 414 GLN A C 1
ATOM 3199 O O . GLN A 1 414 ? 33.037 10.956 61.903 1.00 26.58 414 GLN A O 1
ATOM 3205 N N . LEU A 1 415 ? 31.181 11.594 60.818 1.00 27.78 415 LEU A N 1
ATOM 3206 C CA . LEU A 1 415 ? 30.730 10.226 60.600 1.00 30.24 415 LEU A CA 1
ATOM 3207 C C . LEU A 1 415 ? 31.741 9.400 59.822 1.00 30.58 415 LEU A C 1
ATOM 3208 O O . LEU A 1 415 ? 32.095 8.292 60.224 1.00 31.30 415 LEU A O 1
ATOM 3213 N N . ASP A 1 416 ? 32.212 9.943 58.708 1.00 30.75 416 ASP A N 1
ATOM 3214 C CA . ASP A 1 416 ? 33.169 9.227 57.874 1.00 32.28 416 ASP A CA 1
ATOM 3215 C C . ASP A 1 416 ? 34.500 8.996 58.573 1.00 32.29 416 ASP A C 1
ATOM 3216 O O . ASP A 1 416 ? 35.135 7.948 58.411 1.00 31.65 416 ASP A O 1
ATOM 3221 N N . LEU A 1 417 ? 34.914 9.985 59.352 1.00 31.53 417 LEU A N 1
ATOM 3222 C CA . LEU A 1 417 ? 36.164 9.905 60.082 1.00 32.19 417 LEU A CA 1
ATOM 3223 C C . LEU A 1 417 ? 36.090 8.821 61.160 1.00 32.32 417 LEU A C 1
ATOM 3224 O O . LEU A 1 417 ? 37.025 8.039 61.332 1.00 31.66 417 LEU A O 1
ATOM 3229 N N . TRP A 1 418 ? 34.970 8.766 61.871 1.00 32.45 418 TRP A N 1
ATOM 3230 C CA . TRP A 1 418 ? 34.792 7.778 62.930 1.00 34.04 418 TRP A CA 1
ATOM 3231 C C . TRP A 1 418 ? 34.563 6.360 62.413 1.00 35.99 418 TRP A C 1
ATOM 3232 O O . TRP A 1 418 ? 35.033 5.405 63.016 1.00 36.91 418 TRP A O 1
ATOM 3243 N N . GLN A 1 419 ? 33.849 6.228 61.300 1.00 38.45 419 GLN A N 1
ATOM 3244 C CA . GLN A 1 419 ? 33.573 4.919 60.723 1.00 41.35 419 GLN A CA 1
ATOM 3245 C C . GLN A 1 419 ? 34.789 4.301 60.034 1.00 42.47 419 GLN A C 1
ATOM 3246 O O . GLN A 1 419 ? 34.807 3.105 59.740 1.00 42.66 419 GLN A O 1
ATOM 3252 N N . ASN A 1 420 ? 35.803 5.115 59.767 1.00 42.62 420 ASN A N 1
ATOM 3253 C CA . ASN A 1 420 ? 37.008 4.624 59.121 1.00 42.05 420 ASN A CA 1
ATOM 3254 C C . ASN A 1 420 ? 38.221 4.701 60.048 1.00 43.68 420 ASN A C 1
ATOM 3255 O O . ASN A 1 420 ? 39.360 4.692 59.583 1.00 44.71 420 ASN A O 1
ATOM 3260 N N . LYS A 1 421 ? 37.979 4.764 61.356 1.00 44.65 421 LYS A N 1
ATOM 3261 C CA . LYS A 1 421 ? 39.069 4.853 62.323 1.00 46.30 421 LYS A CA 1
ATOM 3262 C C . LYS A 1 421 ? 39.892 3.577 62.404 1.00 48.00 421 LYS A C 1
ATOM 3263 O O . LYS A 1 421 ? 41.075 3.613 62.733 1.00 48.47 421 LYS A O 1
ATOM 3269 N N . ASP A 1 422 ? 39.263 2.449 62.105 1.00 49.51 422 ASP A N 1
ATOM 3270 C CA . ASP A 1 422 ? 39.951 1.166 62.158 1.00 51.26 422 ASP A CA 1
ATOM 3271 C C . ASP A 1 422 ? 40.452 0.739 60.777 1.00 51.01 422 ASP A C 1
ATOM 3272 O O . ASP A 1 422 ? 40.895 -0.395 60.589 1.00 51.07 422 ASP A O 1
ATOM 3277 N N . THR A 1 423 ? 40.379 1.652 59.812 1.00 50.95 423 THR A N 1
ATOM 3278 C CA . THR A 1 423 ? 40.845 1.360 58.463 1.00 49.68 423 THR A CA 1
ATOM 3279 C C . THR A 1 423 ? 42.014 2.267 58.120 1.00 50.10 423 THR A C 1
ATOM 3280 O O . THR A 1 423 ? 42.448 3.084 58.933 1.00 50.58 423 THR A O 1
ATOM 3284 N N . ASN A 1 424 ? 42.536 2.113 56.916 1.00 50.42 424 ASN A N 1
ATOM 3285 C CA . ASN A 1 424 ? 43.649 2.934 56.488 1.00 51.59 424 ASN A CA 1
ATOM 3286 C C . ASN A 1 424 ? 43.225 3.784 55.292 1.00 50.31 424 ASN A C 1
ATOM 3287 O O . ASN A 1 424 ? 43.976 3.968 54.330 1.00 50.09 424 ASN A O 1
ATOM 3292 N N . LYS A 1 425 ? 42.002 4.298 55.369 1.00 47.52 425 LYS A N 1
ATOM 3293 C CA . LYS A 1 425 ? 41.452 5.138 54.319 1.00 44.75 425 LYS A CA 1
ATOM 3294 C C . LYS A 1 425 ? 42.024 6.544 54.385 1.00 43.13 425 LYS A C 1
ATOM 3295 O O . LYS A 1 425 ? 42.222 7.186 53.356 1.00 42.93 425 LYS A O 1
ATOM 3301 N N . TYR A 1 426 ? 42.287 7.008 55.603 1.00 40.84 426 TYR A N 1
ATOM 3302 C CA . TYR A 1 426 ? 42.808 8.348 55.831 1.00 40.18 426 TYR A CA 1
ATOM 3303 C C . TYR A 1 426 ? 44.171 8.402 56.499 1.00 40.52 426 TYR A C 1
ATOM 3304 O O . TYR A 1 426 ? 44.382 7.781 57.545 1.00 41.68 426 TYR A O 1
ATOM 3313 N N . GLU A 1 427 ? 45.081 9.166 55.899 1.00 39.56 427 GLU A N 1
ATOM 3314 C CA . GLU A 1 427 ? 46.427 9.355 56.437 1.00 39.06 427 GLU A CA 1
ATOM 3315 C C . GLU A 1 427 ? 46.489 10.731 57.095 1.00 36.26 427 GLU A C 1
ATOM 3316 O O . GLU A 1 427 ? 45.464 11.375 57.287 1.00 34.00 427 GLU A O 1
ATOM 3322 N N . ASN A 1 428 ? 47.693 11.169 57.450 1.00 34.64 428 ASN A N 1
ATOM 3323 C CA . ASN A 1 428 ? 47.867 12.475 58.062 1.00 34.09 428 ASN A CA 1
ATOM 3324 C C . ASN A 1 428 ? 47.959 13.540 56.978 1.00 33.87 428 ASN A C 1
ATOM 3325 O O . ASN A 1 428 ? 48.986 14.205 56.816 1.00 32.38 428 ASN A O 1
ATOM 3330 N N . LYS A 1 429 ? 46.867 13.682 56.232 1.00 34.23 429 LYS A N 1
ATOM 3331 C CA . LYS A 1 429 ? 46.775 14.645 55.143 1.00 35.22 429 LYS A CA 1
ATOM 3332 C C . LYS A 1 429 ? 45.407 15.305 55.154 1.00 33.81 429 LYS A C 1
ATOM 3333 O O . LYS A 1 429 ? 44.533 14.943 55.943 1.00 33.40 429 LYS A O 1
ATOM 3339 N N . VAL A 1 430 ? 45.231 16.271 54.262 1.00 32.80 430 VAL A N 1
ATOM 3340 C CA . VAL A 1 430 ? 43.973 16.988 54.133 1.00 31.46 430 VAL A CA 1
ATOM 3341 C C . VAL A 1 430 ? 43.150 16.320 53.035 1.00 30.75 430 VAL A C 1
ATOM 3342 O O . VAL A 1 430 ? 43.622 16.153 51.912 1.00 31.16 430 VAL A O 1
ATOM 3346 N N . TYR A 1 431 ? 41.927 15.923 53.370 1.00 29.73 431 TYR A N 1
ATOM 3347 C CA . TYR A 1 431 ? 41.045 15.279 52.407 1.00 29.19 431 TYR A CA 1
ATOM 3348 C C . TYR A 1 431 ? 39.763 16.079 52.204 1.00 30.45 431 TYR A C 1
ATOM 3349 O O . TYR A 1 431 ? 39.457 16.997 52.964 1.00 29.52 431 TYR A O 1
ATOM 3358 N N . LEU A 1 432 ? 39.013 15.703 51.173 1.00 32.25 432 LEU A N 1
ATOM 3359 C CA . LEU A 1 432 ? 37.754 16.355 50.844 1.00 34.82 432 LEU A CA 1
ATOM 3360 C C . LEU A 1 432 ? 36.613 15.336 50.793 1.00 36.05 432 LEU A C 1
ATOM 3361 O O . LEU A 1 432 ? 36.842 14.159 50.537 1.00 38.01 432 LEU A O 1
ATOM 3366 N N . LEU A 1 433 ? 35.386 15.792 51.033 1.00 37.30 433 LEU A N 1
ATOM 3367 C CA . LEU A 1 433 ? 34.211 14.926 50.988 1.00 36.62 433 LEU A CA 1
ATOM 3368 C C . LEU A 1 433 ? 33.844 14.651 49.531 1.00 37.34 433 LEU A C 1
ATOM 3369 O O . LEU A 1 433 ? 33.954 15.535 48.679 1.00 38.65 433 LEU A O 1
ATOM 3374 N N . PRO A 1 434 ? 33.392 13.424 49.227 1.00 37.40 434 PRO A N 1
ATOM 3375 C CA . PRO A 1 434 ? 33.007 13.038 47.865 1.00 37.47 434 PRO A CA 1
ATOM 3376 C C . PRO A 1 434 ? 31.907 13.903 47.258 1.00 37.45 434 PRO A C 1
ATOM 3377 O O . PRO A 1 434 ? 31.120 14.511 47.974 1.00 36.01 434 PRO A O 1
ATOM 3381 N N . LYS A 1 435 ? 31.867 13.942 45.931 1.00 38.26 435 LYS A N 1
ATOM 3382 C CA . LYS A 1 435 ? 30.892 14.728 45.190 1.00 40.20 435 LYS A CA 1
ATOM 3383 C C . LYS A 1 435 ? 29.450 14.342 45.482 1.00 40.24 435 LYS A C 1
ATOM 3384 O O . LYS A 1 435 ? 28.595 15.212 45.624 1.00 39.87 435 LYS A O 1
ATOM 3390 N N . HIS A 1 436 ? 29.172 13.044 45.568 1.00 40.65 436 HIS A N 1
ATOM 3391 C CA . HIS A 1 436 ? 27.801 12.610 45.804 1.00 40.61 436 HIS A CA 1
ATOM 3392 C C . HIS A 1 436 ? 27.212 13.146 47.102 1.00 38.26 436 HIS A C 1
ATOM 3393 O O . HIS A 1 436 ? 26.008 13.370 47.177 1.00 37.92 436 HIS A O 1
ATOM 3400 N N . LEU A 1 437 ? 28.050 13.351 48.116 1.00 36.25 437 LEU A N 1
ATOM 3401 C CA . LEU A 1 437 ? 27.575 13.877 49.391 1.00 35.30 437 LEU A CA 1
ATOM 3402 C C . LEU A 1 437 ? 27.116 15.316 49.260 1.00 35.49 437 LEU A C 1
ATOM 3403 O O . LEU A 1 437 ? 26.146 15.727 49.899 1.00 35.65 437 LEU A O 1
ATOM 3408 N N . ASP A 1 438 ? 27.827 16.085 48.440 1.00 35.44 438 ASP A N 1
ATOM 3409 C CA . ASP A 1 438 ? 27.481 17.483 48.206 1.00 35.52 438 ASP A CA 1
ATOM 3410 C C . ASP A 1 438 ? 26.082 17.578 47.590 1.00 34.48 438 ASP A C 1
ATOM 3411 O O . ASP A 1 438 ? 25.262 18.392 48.020 1.00 31.97 438 ASP A O 1
ATOM 3416 N N . GLU A 1 439 ? 25.812 16.735 46.596 1.00 33.20 439 GLU A N 1
ATOM 3417 C CA . GLU A 1 439 ? 24.506 16.725 45.949 1.00 33.85 439 GLU A CA 1
ATOM 3418 C C . GLU A 1 439 ? 23.438 16.220 46.911 1.00 32.24 439 GLU A C 1
ATOM 3419 O O . GLU A 1 439 ? 22.285 16.660 46.867 1.00 31.90 439 GLU A O 1
ATOM 3425 N N . LYS A 1 440 ? 23.826 15.291 47.777 1.00 30.36 440 LYS A N 1
ATOM 3426 C CA . LYS A 1 440 ? 22.907 14.737 48.755 1.00 30.47 440 LYS A CA 1
ATOM 3427 C C . LYS A 1 440 ? 22.440 15.856 49.683 1.00 28.58 440 LYS A C 1
ATOM 3428 O O . LYS A 1 440 ? 21.246 16.042 49.885 1.00 28.18 440 LYS A O 1
ATOM 3434 N N . VAL A 1 441 ? 23.390 16.606 50.234 1.00 26.10 441 VAL A N 1
ATOM 3435 C CA . VAL A 1 441 ? 23.070 17.694 51.139 1.00 24.32 441 VAL A CA 1
ATOM 3436 C C . VAL A 1 441 ? 22.117 18.664 50.465 1.00 24.17 441 VAL A C 1
ATOM 3437 O O . VAL A 1 441 ? 21.127 19.082 51.061 1.00 21.66 441 VAL A O 1
ATOM 3441 N N . ALA A 1 442 ? 22.421 19.016 49.219 1.00 22.83 442 ALA A N 1
ATOM 3442 C CA . ALA A 1 442 ? 21.582 19.937 48.462 1.00 23.09 442 ALA A CA 1
ATOM 3443 C C . ALA A 1 442 ? 20.163 19.381 48.318 1.00 22.87 442 ALA A C 1
ATOM 3444 O O . ALA A 1 442 ? 19.183 20.102 48.515 1.00 22.88 442 ALA A O 1
ATOM 3446 N N . LEU A 1 443 ? 20.055 18.101 47.979 1.00 23.18 443 LEU A N 1
ATOM 3447 C CA . LEU A 1 443 ? 18.750 17.457 47.819 1.00 26.46 443 LEU A CA 1
ATOM 3448 C C . LEU A 1 443 ? 17.860 17.562 49.057 1.00 27.71 443 LEU A C 1
ATOM 3449 O O . LEU A 1 443 ? 16.642 17.720 48.944 1.00 29.49 443 LEU A O 1
ATOM 3454 N N . TYR A 1 444 ? 18.460 17.464 50.238 1.00 27.17 444 TYR A N 1
ATOM 3455 C CA . TYR A 1 444 ? 17.695 17.553 51.479 1.00 27.57 444 TYR A CA 1
ATOM 3456 C C . TYR A 1 444 ? 16.998 18.898 51.669 1.00 25.90 444 TYR A C 1
ATOM 3457 O O . TYR A 1 444 ? 15.985 18.982 52.359 1.00 25.35 444 TYR A O 1
ATOM 3466 N N . HIS A 1 445 ? 17.530 19.952 51.063 1.00 24.67 445 HIS A N 1
ATOM 3467 C CA . HIS A 1 445 ? 16.936 21.269 51.239 1.00 25.61 445 HIS A CA 1
ATOM 3468 C C . HIS A 1 445 ? 15.988 21.744 50.138 1.00 26.37 445 HIS A C 1
ATOM 3469 O O . HIS A 1 445 ? 15.374 22.806 50.257 1.00 27.37 445 HIS A O 1
ATOM 3476 N N . LEU A 1 446 ? 15.859 20.957 49.077 1.00 26.58 446 LEU A N 1
ATOM 3477 C CA . LEU A 1 446 ? 14.987 21.318 47.972 1.00 27.78 446 LEU A CA 1
ATOM 3478 C C . LEU A 1 446 ? 13.510 21.454 48.336 1.00 28.69 446 LEU A C 1
ATOM 3479 O O . LEU A 1 446 ? 12.870 22.433 47.955 1.00 28.40 446 LEU A O 1
ATOM 3484 N N . LYS A 1 447 ? 12.966 20.481 49.063 1.00 30.47 447 LYS A N 1
ATOM 3485 C CA . LYS A 1 447 ? 11.557 20.518 49.462 1.00 32.99 447 LYS A CA 1
ATOM 3486 C C . LYS A 1 447 ? 11.202 21.783 50.229 1.00 33.06 447 LYS A C 1
ATOM 3487 O O . LYS A 1 447 ? 10.186 22.419 49.952 1.00 33.21 447 LYS A O 1
ATOM 3493 N N . LYS A 1 448 ? 12.038 22.138 51.198 1.00 32.46 448 LYS A N 1
ATOM 3494 C CA . LYS A 1 448 ? 11.794 23.317 52.005 1.00 34.28 448 LYS A CA 1
ATOM 3495 C C . LYS A 1 448 ? 11.757 24.577 51.140 1.00 34.31 448 LYS A C 1
ATOM 3496 O O . LYS A 1 448 ? 11.073 25.544 51.468 1.00 34.94 448 LYS A O 1
ATOM 3502 N N . LEU A 1 449 ? 12.483 24.553 50.026 1.00 33.36 449 LEU A N 1
ATOM 3503 C CA . LEU A 1 449 ? 12.552 25.693 49.126 1.00 31.67 449 LEU A CA 1
ATOM 3504 C C . LEU A 1 449 ? 11.521 25.656 48.002 1.00 31.46 449 LEU A C 1
ATOM 3505 O O . LEU A 1 449 ? 11.517 26.530 47.140 1.00 31.38 449 LEU A O 1
ATOM 3510 N N . ASN A 1 450 ? 10.658 24.644 48.005 1.00 31.74 450 ASN A N 1
ATOM 3511 C CA . ASN A 1 450 ? 9.626 24.507 46.976 1.00 31.86 450 ASN A CA 1
ATOM 3512 C C . ASN A 1 450 ? 10.237 24.396 45.590 1.00 31.22 450 ASN A C 1
ATOM 3513 O O . ASN A 1 450 ? 9.667 24.874 44.617 1.00 31.62 450 ASN A O 1
ATOM 3518 N N . ALA A 1 451 ? 11.395 23.760 45.505 1.00 29.86 451 ALA A N 1
ATOM 3519 C CA . ALA A 1 451 ? 12.079 23.616 44.235 1.00 29.61 451 ALA A CA 1
ATOM 3520 C C . ALA A 1 451 ? 11.860 22.235 43.636 1.00 30.44 451 ALA A C 1
ATOM 3521 O O . ALA A 1 451 ? 12.181 21.225 44.260 1.00 31.47 451 ALA A O 1
ATOM 3523 N N . SER A 1 452 ? 11.325 22.194 42.421 1.00 30.34 452 SER A N 1
ATOM 3524 C CA . SER A 1 452 ? 11.082 20.927 41.744 1.00 29.88 452 SER A CA 1
ATOM 3525 C C . SER A 1 452 ? 12.228 20.586 40.809 1.00 29.71 452 SER A C 1
ATOM 3526 O O . SER A 1 452 ? 12.452 21.269 39.813 1.00 31.13 452 SER A O 1
ATOM 3529 N N . LEU A 1 453 ? 12.946 19.523 41.136 1.00 28.31 453 LEU A N 1
ATOM 3530 C CA . LEU A 1 453 ? 14.068 19.082 40.330 1.00 28.83 453 LEU A CA 1
ATOM 3531 C C . LEU A 1 453 ? 13.543 18.267 39.143 1.00 29.11 453 LEU A C 1
ATOM 3532 O O . LEU A 1 453 ? 12.516 17.598 39.255 1.00 30.03 453 LEU A O 1
ATOM 3537 N N . THR A 1 454 ? 14.233 18.337 38.009 1.00 28.50 454 THR A N 1
ATOM 3538 C CA . THR A 1 454 ? 13.825 17.595 36.822 1.00 29.08 454 THR A CA 1
ATOM 3539 C C . THR A 1 454 ? 14.591 16.282 36.731 1.00 30.17 454 THR A C 1
ATOM 3540 O O . THR A 1 454 ? 15.791 16.225 37.005 1.00 29.46 454 THR A O 1
ATOM 3544 N N . GLU A 1 455 ? 13.877 15.228 36.355 1.00 33.06 455 GLU A N 1
ATOM 3545 C CA . GLU A 1 455 ? 14.457 13.898 36.224 1.00 36.46 455 GLU A CA 1
ATOM 3546 C C . GLU A 1 455 ? 15.091 13.745 34.857 1.00 36.74 455 GLU A C 1
ATOM 3547 O O . GLU A 1 455 ? 14.461 13.993 33.829 1.00 35.56 455 GLU A O 1
ATOM 3553 N N . LEU A 1 456 ? 16.346 13.328 34.855 1.00 37.92 456 LEU A N 1
ATOM 3554 C CA . LEU A 1 456 ? 17.076 13.132 33.621 1.00 39.25 456 LEU A CA 1
ATOM 3555 C C . LEU A 1 456 ? 16.515 11.903 32.925 1.00 41.71 456 LEU A C 1
ATOM 3556 O O . LEU A 1 456 ? 16.229 10.885 33.558 1.00 43.12 456 LEU A O 1
ATOM 3561 N N . ASP A 1 457 ? 16.362 12.010 31.613 1.00 43.92 457 ASP A N 1
ATOM 3562 C CA . ASP A 1 457 ? 15.822 10.932 30.799 1.00 46.04 457 ASP A CA 1
ATOM 3563 C C . ASP A 1 457 ? 16.897 9.922 30.391 1.00 46.11 457 ASP A C 1
ATOM 3564 O O . ASP A 1 457 ? 18.091 10.188 30.528 1.00 46.19 457 ASP A O 1
ATOM 3569 N N . ASP A 1 458 ? 16.472 8.767 29.882 1.00 45.84 458 ASP A N 1
ATOM 3570 C CA . ASP A 1 458 ? 17.407 7.721 29.455 1.00 46.11 458 ASP A CA 1
ATOM 3571 C C . ASP A 1 458 ? 18.385 8.175 28.363 1.00 44.57 458 ASP A C 1
ATOM 3572 O O . ASP A 1 458 ? 19.589 7.921 28.453 1.00 42.96 458 ASP A O 1
ATOM 3577 N N . ASN A 1 459 ? 17.868 8.831 27.328 1.00 42.98 459 ASN A N 1
ATOM 3578 C CA . ASN A 1 459 ? 18.713 9.329 26.245 1.00 42.28 459 ASN A CA 1
ATOM 3579 C C . ASN A 1 459 ? 19.646 10.412 26.769 1.00 40.49 459 ASN A C 1
ATOM 3580 O O . ASN A 1 459 ? 20.825 10.465 26.414 1.00 38.62 459 ASN A O 1
ATOM 3585 N N . GLN A 1 460 ? 19.096 11.274 27.617 1.00 38.43 460 GLN A N 1
ATOM 3586 C CA . GLN A 1 460 ? 19.841 12.372 28.214 1.00 36.82 460 GLN A CA 1
ATOM 3587 C C . GLN A 1 460 ? 20.985 11.883 29.096 1.00 37.39 460 GLN A C 1
ATOM 3588 O O . GLN A 1 460 ? 22.056 12.491 29.124 1.00 36.24 460 GLN A O 1
ATOM 3594 N N . CYS A 1 461 ? 20.755 10.786 29.812 1.00 38.56 461 CYS A N 1
ATOM 3595 C CA . CYS A 1 461 ? 21.776 10.205 30.676 1.00 40.01 461 CYS A CA 1
ATOM 3596 C C . CYS A 1 461 ? 22.970 9.736 29.864 1.00 40.69 461 CYS A C 1
ATOM 3597 O O . CYS A 1 461 ? 24.106 10.042 30.198 1.00 41.25 461 CYS A O 1
ATOM 3600 N N . GLN A 1 462 ? 22.706 8.975 28.806 1.00 42.21 462 GLN A N 1
ATOM 3601 C CA . GLN A 1 462 ? 23.774 8.455 27.968 1.00 43.72 462 GLN A CA 1
ATOM 3602 C C . GLN A 1 462 ? 24.545 9.562 27.269 1.00 43.53 462 GLN A C 1
ATOM 3603 O O . GLN A 1 462 ? 25.767 9.495 27.147 1.00 44.57 462 GLN A O 1
ATOM 3609 N N . PHE A 1 463 ? 23.828 10.576 26.800 1.00 42.62 463 PHE A N 1
ATOM 3610 C CA . PHE A 1 463 ? 24.456 11.693 26.103 1.00 41.21 463 PHE A CA 1
ATOM 3611 C C . PHE A 1 463 ? 25.412 12.453 27.019 1.00 41.05 463 PHE A C 1
ATOM 3612 O O . PHE A 1 463 ? 26.550 12.738 26.639 1.00 40.81 463 PHE A O 1
ATOM 3620 N N . LEU A 1 464 ? 24.954 12.782 28.224 1.00 41.40 464 LEU A N 1
ATOM 3621 C CA . LEU A 1 464 ? 25.789 13.509 29.187 1.00 42.10 464 LEU A CA 1
ATOM 3622 C C . LEU A 1 464 ? 26.834 12.590 29.806 1.00 41.56 464 LEU A C 1
ATOM 3623 O O . LEU A 1 464 ? 27.851 13.050 30.327 1.00 41.44 464 LEU A O 1
ATOM 3628 N N . GLY A 1 465 ? 26.577 11.288 29.743 1.00 41.00 465 GLY A N 1
ATOM 3629 C CA . GLY A 1 465 ? 27.505 10.331 30.311 1.00 40.07 465 GLY A CA 1
ATOM 3630 C C . GLY A 1 465 ? 27.510 10.410 31.824 1.00 39.89 465 GLY A C 1
ATOM 3631 O O . GLY A 1 465 ? 28.568 10.443 32.448 1.00 39.14 465 GLY A O 1
ATOM 3632 N N . VAL A 1 466 ? 26.319 10.454 32.413 1.00 40.03 466 VAL A N 1
ATOM 3633 C CA . VAL A 1 466 ? 26.180 10.516 33.862 1.00 41.48 466 VAL A CA 1
ATOM 3634 C C . VAL A 1 466 ? 25.035 9.624 34.330 1.00 42.26 466 VAL A C 1
ATOM 3635 O O . VAL A 1 466 ? 24.186 9.213 33.538 1.00 42.69 466 VAL A O 1
ATOM 3639 N N . ASN A 1 467 ? 25.013 9.335 35.626 1.00 44.09 467 ASN A N 1
ATOM 3640 C CA . ASN A 1 467 ? 23.973 8.493 36.199 1.00 45.09 467 ASN A CA 1
ATOM 3641 C C . ASN A 1 467 ? 22.760 9.355 36.503 1.00 44.47 467 ASN A C 1
ATOM 3642 O O . ASN A 1 467 ? 22.890 10.541 36.793 1.00 43.92 467 ASN A O 1
ATOM 3647 N N . LYS A 1 468 ? 21.579 8.758 36.437 1.00 44.41 468 LYS A N 1
ATOM 3648 C CA . LYS A 1 468 ? 20.347 9.491 36.680 1.00 44.45 468 LYS A CA 1
ATOM 3649 C C . LYS A 1 468 ? 20.248 10.054 38.101 1.00 45.00 468 LYS A C 1
ATOM 3650 O O . LYS A 1 468 ? 19.392 10.893 38.388 1.00 44.70 468 LYS A O 1
ATOM 3656 N N . SER A 1 469 ? 21.131 9.594 38.983 1.00 44.73 469 SER A N 1
ATOM 3657 C CA . SER A 1 469 ? 21.146 10.037 40.375 1.00 44.82 469 SER A CA 1
ATOM 3658 C C . SER A 1 469 ? 22.321 10.966 40.672 1.00 43.96 469 SER A C 1
ATOM 3659 O O . SER A 1 469 ? 22.417 11.513 41.769 1.00 43.44 469 SER A O 1
ATOM 3662 N N . GLY A 1 470 ? 23.214 11.123 39.697 1.00 42.73 470 GLY A N 1
ATOM 3663 C CA . GLY A 1 470 ? 24.375 11.980 39.868 1.00 41.83 470 GLY A CA 1
ATOM 3664 C C . GLY A 1 470 ? 25.615 11.200 40.265 1.00 41.10 470 GLY A C 1
ATOM 3665 O O . GLY A 1 470 ? 25.546 9.985 40.425 1.00 39.85 470 GLY A O 1
ATOM 3666 N N . PRO A 1 471 ? 26.778 11.860 40.406 1.00 41.13 471 PRO A N 1
ATOM 3667 C CA . PRO A 1 471 ? 27.010 13.301 40.244 1.00 40.43 471 PRO A CA 1
ATOM 3668 C C . PRO A 1 471 ? 26.703 13.767 38.816 1.00 39.92 471 PRO A C 1
ATOM 3669 O O . PRO A 1 471 ? 26.786 12.985 37.867 1.00 39.25 471 PRO A O 1
ATOM 3673 N N . PHE A 1 472 ? 26.366 15.045 38.670 1.00 37.77 472 PHE A N 1
ATOM 3674 C CA . PHE A 1 472 ? 26.038 15.587 37.361 1.00 36.44 472 PHE A CA 1
ATOM 3675 C C . PHE A 1 472 ? 27.143 16.430 36.748 1.00 36.34 472 PHE A C 1
ATOM 3676 O O . PHE A 1 472 ? 27.099 16.749 35.559 1.00 36.21 472 PHE A O 1
ATOM 3684 N N . LYS A 1 473 ? 28.136 16.781 37.559 1.00 36.01 473 LYS A N 1
ATOM 3685 C CA . LYS A 1 473 ? 29.264 17.600 37.111 1.00 35.55 473 LYS A CA 1
ATOM 3686 C C . LYS A 1 473 ? 30.588 16.883 37.393 1.00 36.81 473 LYS A C 1
ATOM 3687 O O . LYS A 1 473 ? 30.624 15.921 38.158 1.00 37.34 473 LYS A O 1
ATOM 3693 N N . SER A 1 474 ? 31.671 17.347 36.775 1.00 38.15 474 SER A N 1
ATOM 3694 C CA . SER A 1 474 ? 32.996 16.765 37.009 1.00 39.21 474 SER A CA 1
ATOM 3695 C C . SER A 1 474 ? 33.583 17.409 38.269 1.00 39.05 474 SER A C 1
ATOM 3696 O O . SER A 1 474 ? 33.074 18.426 38.740 1.00 38.94 474 SER A O 1
ATOM 3699 N N . ASN A 1 475 ? 34.656 16.835 38.807 1.00 39.72 475 ASN A N 1
ATOM 3700 C CA . ASN A 1 475 ? 35.268 17.375 40.021 1.00 40.21 475 ASN A CA 1
ATOM 3701 C C . ASN A 1 475 ? 35.847 18.761 39.816 1.00 38.81 475 ASN A C 1
ATOM 3702 O O . ASN A 1 475 ? 36.040 19.499 40.778 1.00 38.27 475 ASN A O 1
ATOM 3707 N N . GLU A 1 476 ? 36.133 19.110 38.565 1.00 36.82 476 GLU A N 1
ATOM 3708 C CA . GLU A 1 476 ? 36.704 20.416 38.260 1.00 36.76 476 GLU A CA 1
ATOM 3709 C C . GLU A 1 476 ? 35.649 21.502 38.075 1.00 33.45 476 GLU A C 1
ATOM 3710 O O . GLU A 1 476 ? 35.991 22.674 37.964 1.00 33.78 476 GLU A O 1
ATOM 3716 N N . TYR A 1 477 ? 34.376 21.118 38.037 1.00 30.50 477 TYR A N 1
ATOM 3717 C CA . TYR A 1 477 ? 33.302 22.091 37.836 1.00 28.04 477 TYR A CA 1
ATOM 3718 C C . TYR A 1 477 ? 33.304 23.197 38.897 1.00 26.51 477 TYR A C 1
ATOM 3719 O O . TYR A 1 477 ? 33.362 22.926 40.098 1.00 25.59 477 TYR A O 1
ATOM 3728 N N . ARG A 1 478 ? 33.222 24.445 38.443 1.00 24.47 478 ARG A N 1
ATOM 3729 C CA . ARG A 1 478 ? 33.271 25.591 39.346 1.00 24.87 478 ARG A CA 1
ATOM 3730 C C . ARG A 1 478 ? 31.953 26.122 39.877 1.00 23.55 478 ARG A C 1
ATOM 3731 O O . ARG A 1 478 ? 31.944 26.922 40.810 1.00 24.11 478 ARG A O 1
ATOM 3739 N N . TYR A 1 479 ? 30.844 25.666 39.309 1.00 24.55 479 TYR A N 1
ATOM 3740 C CA . TYR A 1 479 ? 29.521 26.128 39.733 1.00 26.90 479 TYR A CA 1
ATOM 3741 C C . TYR A 1 479 ? 29.405 27.653 39.678 1.00 29.08 479 TYR A C 1
ATOM 3742 O O . TYR A 1 479 ? 30.197 28.278 38.929 1.00 30.79 479 TYR A O 1
ATOM 3752 N N . ASN B 1 4 ? 43.380 28.412 -5.190 1.00 49.69 4 ASN B N 1
ATOM 3753 C CA . ASN B 1 4 ? 42.283 28.216 -4.199 1.00 49.39 4 ASN B CA 1
ATOM 3754 C C . ASN B 1 4 ? 41.924 29.555 -3.537 1.00 47.98 4 ASN B C 1
ATOM 3755 O O . ASN B 1 4 ? 42.681 30.079 -2.717 1.00 47.16 4 ASN B O 1
ATOM 3760 N N . LYS B 1 5 ? 40.765 30.096 -3.913 1.00 45.57 5 LYS B N 1
ATOM 3761 C CA . LYS B 1 5 ? 40.270 31.373 -3.400 1.00 42.49 5 LYS B CA 1
ATOM 3762 C C . LYS B 1 5 ? 39.167 31.207 -2.353 1.00 39.55 5 LYS B C 1
ATOM 3763 O O . LYS B 1 5 ? 38.662 30.105 -2.132 1.00 38.57 5 LYS B O 1
ATOM 3769 N N . SER B 1 6 ? 38.793 32.319 -1.723 1.00 35.24 6 SER B N 1
ATOM 3770 C CA . SER B 1 6 ? 37.753 32.311 -0.705 1.00 32.90 6 SER B CA 1
ATOM 3771 C C . SER B 1 6 ? 36.370 32.253 -1.330 1.00 31.30 6 SER B C 1
ATOM 3772 O O . SER B 1 6 ? 36.177 32.632 -2.485 1.00 30.27 6 SER B O 1
ATOM 3775 N N . LYS B 1 7 ? 35.407 31.767 -0.559 1.00 30.86 7 LYS B N 1
ATOM 3776 C CA . LYS B 1 7 ? 34.035 31.684 -1.031 1.00 30.84 7 LYS B CA 1
ATOM 3777 C C . LYS B 1 7 ? 33.154 32.387 -0.006 1.00 29.00 7 LYS B C 1
ATOM 3778 O O . LYS B 1 7 ? 32.930 31.878 1.094 1.00 28.50 7 LYS B O 1
ATOM 3784 N N . VAL B 1 8 ? 32.684 33.571 -0.380 1.00 28.16 8 VAL B N 1
ATOM 3785 C CA . VAL B 1 8 ? 31.835 34.387 0.475 1.00 30.32 8 VAL B CA 1
ATOM 3786 C C . VAL B 1 8 ? 30.628 34.913 -0.291 1.00 32.33 8 VAL B C 1
ATOM 3787 O O . VAL B 1 8 ? 30.617 34.938 -1.519 1.00 34.82 8 VAL B O 1
ATOM 3791 N N . LYS B 1 9 ? 29.612 35.338 0.446 1.00 35.12 9 LYS B N 1
ATOM 3792 C CA . LYS B 1 9 ? 28.396 35.855 -0.157 1.00 37.57 9 LYS B CA 1
ATOM 3793 C C . LYS B 1 9 ? 28.705 37.014 -1.116 1.00 38.33 9 LYS B C 1
ATOM 3794 O O . LYS B 1 9 ? 28.579 36.863 -2.327 1.00 38.79 9 LYS B O 1
ATOM 3800 N N . ASP B 1 10 ? 29.127 38.160 -0.583 1.00 39.69 10 ASP B N 1
ATOM 3801 C CA . ASP B 1 10 ? 29.440 39.331 -1.416 1.00 40.53 10 ASP B CA 1
ATOM 3802 C C . ASP B 1 10 ? 30.698 40.068 -0.951 1.00 38.20 10 ASP B C 1
ATOM 3803 O O . ASP B 1 10 ? 30.698 40.738 0.080 1.00 37.15 10 ASP B O 1
ATOM 3808 N N . ILE B 1 11 ? 31.758 39.967 -1.739 1.00 36.02 11 ILE B N 1
ATOM 3809 C CA . ILE B 1 11 ? 33.019 40.583 -1.382 1.00 35.32 11 ILE B CA 1
ATOM 3810 C C . ILE B 1 11 ? 32.961 42.107 -1.275 1.00 34.78 11 ILE B C 1
ATOM 3811 O O . ILE B 1 11 ? 33.869 42.725 -0.716 1.00 34.64 11 ILE B O 1
ATOM 3816 N N . SER B 1 12 ? 31.900 42.725 -1.791 1.00 33.68 12 SER B N 1
ATOM 3817 C CA . SER B 1 12 ? 31.814 44.189 -1.739 1.00 33.78 12 SER B CA 1
ATOM 3818 C C . SER B 1 12 ? 31.467 44.727 -0.351 1.00 31.97 12 SER B C 1
ATOM 3819 O O . SER B 1 12 ? 31.477 45.934 -0.127 1.00 32.45 12 SER B O 1
ATOM 3822 N N . LEU B 1 13 ? 31.178 43.830 0.584 1.00 31.46 13 LEU B N 1
ATOM 3823 C CA . LEU B 1 13 ? 30.856 44.231 1.950 1.00 29.12 13 LEU B CA 1
ATOM 3824 C C . LEU B 1 13 ? 32.135 44.388 2.756 1.00 28.31 13 LEU B C 1
ATOM 3825 O O . LEU B 1 13 ? 32.103 44.805 3.917 1.00 28.38 13 LEU B O 1
ATOM 3830 N N . ALA B 1 14 ? 33.262 44.049 2.138 1.00 27.64 14 ALA B N 1
ATOM 3831 C CA . ALA B 1 14 ? 34.557 44.151 2.806 1.00 28.47 14 ALA B CA 1
ATOM 3832 C C . ALA B 1 14 ? 34.794 45.483 3.546 1.00 29.30 14 ALA B C 1
ATOM 3833 O O . ALA B 1 14 ? 35.239 45.476 4.692 1.00 30.15 14 ALA B O 1
ATOM 3835 N N . PRO B 1 15 ? 34.503 46.639 2.907 1.00 28.98 15 PRO B N 1
ATOM 3836 C CA . PRO B 1 15 ? 34.712 47.938 3.567 1.00 29.35 15 PRO B CA 1
ATOM 3837 C C . PRO B 1 15 ? 33.887 48.142 4.843 1.00 29.06 15 PRO B C 1
ATOM 3838 O O . PRO B 1 15 ? 34.374 48.701 5.835 1.00 27.94 15 PRO B O 1
ATOM 3842 N N . PHE B 1 16 ? 32.639 47.694 4.814 1.00 27.14 16 PHE B N 1
ATOM 3843 C CA . PHE B 1 16 ? 31.769 47.807 5.973 1.00 26.27 16 PHE B CA 1
ATOM 3844 C C . PHE B 1 16 ? 32.356 46.946 7.100 1.00 25.97 16 PHE B C 1
ATOM 3845 O O . PHE B 1 16 ? 32.406 47.363 8.259 1.00 24.59 16 PHE B O 1
ATOM 3853 N N . GLY B 1 17 ? 32.800 45.742 6.744 1.00 25.27 17 GLY B N 1
ATOM 3854 C CA . GLY B 1 17 ? 33.390 44.847 7.719 1.00 23.96 17 GLY B CA 1
ATOM 3855 C C . GLY B 1 17 ? 34.679 45.406 8.287 1.00 24.35 17 GLY B C 1
ATOM 3856 O O . GLY B 1 17 ? 34.956 45.239 9.476 1.00 23.73 17 GLY B O 1
ATOM 3857 N N . LYS B 1 18 ? 35.461 46.069 7.437 1.00 24.96 18 LYS B N 1
ATOM 3858 C CA . LYS B 1 18 ? 36.734 46.672 7.840 1.00 27.05 18 LYS B CA 1
ATOM 3859 C C . LYS B 1 18 ? 36.509 47.758 8.886 1.00 26.15 18 LYS B C 1
ATOM 3860 O O . LYS B 1 18 ? 37.274 47.880 9.833 1.00 27.30 18 LYS B O 1
ATOM 3866 N N . MET B 1 19 ? 35.458 48.546 8.697 1.00 26.50 19 MET B N 1
ATOM 3867 C CA . MET B 1 19 ? 35.129 49.612 9.622 1.00 26.38 19 MET B CA 1
ATOM 3868 C C . MET B 1 19 ? 34.753 48.995 10.964 1.00 25.95 19 MET B C 1
ATOM 3869 O O . MET B 1 19 ? 35.170 49.482 12.005 1.00 26.01 19 MET B O 1
ATOM 3874 N N . GLN B 1 20 ? 33.973 47.917 10.945 1.00 25.03 20 GLN B N 1
ATOM 3875 C CA . GLN B 1 20 ? 33.581 47.261 12.187 1.00 24.12 20 GLN B CA 1
ATOM 3876 C C . GLN B 1 20 ? 34.791 46.703 12.928 1.00 22.89 20 GLN B C 1
ATOM 3877 O O . GLN B 1 20 ? 34.854 46.786 14.150 1.00 21.49 20 GLN B O 1
ATOM 3883 N N . MET B 1 21 ? 35.750 46.136 12.196 1.00 22.90 21 MET B N 1
ATOM 3884 C CA . MET B 1 21 ? 36.959 45.568 12.810 1.00 23.04 21 MET B CA 1
ATOM 3885 C C . MET B 1 21 ? 37.831 46.641 13.444 1.00 24.31 21 MET B C 1
ATOM 3886 O O . MET B 1 21 ? 38.428 46.426 14.496 1.00 22.39 21 MET B O 1
ATOM 3891 N N . GLU B 1 22 ? 37.916 47.790 12.782 1.00 25.78 22 GLU B N 1
ATOM 3892 C CA . GLU B 1 22 ? 38.710 48.892 13.288 1.00 29.70 22 GLU B CA 1
ATOM 3893 C C . GLU B 1 22 ? 38.139 49.409 14.606 1.00 28.69 22 GLU B C 1
ATOM 3894 O O . GLU B 1 22 ? 38.886 49.736 15.527 1.00 30.36 22 GLU B O 1
ATOM 3900 N N . ILE B 1 23 ? 36.815 49.475 14.691 1.00 27.80 23 ILE B N 1
ATOM 3901 C CA . ILE B 1 23 ? 36.161 49.947 15.897 1.00 27.43 23 ILE B CA 1
ATOM 3902 C C . ILE B 1 23 ? 36.225 48.909 17.018 1.00 27.72 23 ILE B C 1
ATOM 3903 O O . ILE B 1 23 ? 36.528 49.258 18.153 1.00 29.10 23 ILE B O 1
ATOM 3908 N N . SER B 1 24 ? 35.962 47.642 16.706 1.00 27.01 24 SER B N 1
ATOM 3909 C CA . SER B 1 24 ? 35.987 46.595 17.727 1.00 29.29 24 SER B CA 1
ATOM 3910 C C . SER B 1 24 ? 37.390 46.392 18.282 1.00 29.57 24 SER B C 1
ATOM 3911 O O . SER B 1 24 ? 37.577 45.787 19.341 1.00 27.98 24 SER B O 1
ATOM 3914 N N . GLU B 1 25 ? 38.380 46.916 17.574 1.00 30.93 25 GLU B N 1
ATOM 3915 C CA . GLU B 1 25 ? 39.763 46.810 18.023 1.00 32.35 25 GLU B CA 1
ATOM 3916 C C . GLU B 1 25 ? 39.952 47.441 19.401 1.00 31.40 25 GLU B C 1
ATOM 3917 O O . GLU B 1 25 ? 40.726 46.940 20.213 1.00 31.85 25 GLU B O 1
ATOM 3923 N N . ASN B 1 26 ? 39.256 48.543 19.658 1.00 29.37 26 ASN B N 1
ATOM 3924 C CA . ASN B 1 26 ? 39.363 49.213 20.947 1.00 29.15 26 ASN B CA 1
ATOM 3925 C C . ASN B 1 26 ? 38.655 48.401 22.038 1.00 28.27 26 ASN B C 1
ATOM 3926 O O . ASN B 1 26 ? 38.953 48.552 23.219 1.00 29.60 26 ASN B O 1
ATOM 3931 N N . GLU B 1 27 ? 37.736 47.529 21.632 1.00 26.39 27 GLU B N 1
ATOM 3932 C CA . GLU B 1 27 ? 37.006 46.691 22.572 1.00 26.29 27 GLU B CA 1
ATOM 3933 C C . GLU B 1 27 ? 37.729 45.371 22.887 1.00 25.10 27 GLU B C 1
ATOM 3934 O O . GLU B 1 27 ? 37.253 44.566 23.689 1.00 25.33 27 GLU B O 1
ATOM 3940 N N . MET B 1 28 ? 38.876 45.133 22.264 1.00 23.23 28 MET B N 1
ATOM 3941 C CA . MET B 1 28 ? 39.602 43.897 22.539 1.00 23.55 28 MET B CA 1
ATOM 3942 C C . MET B 1 28 ? 41.046 44.164 22.937 1.00 23.16 28 MET B C 1
ATOM 3943 O O . MET B 1 28 ? 41.975 43.706 22.271 1.00 22.43 28 MET B O 1
ATOM 3948 N N . PRO B 1 29 ? 41.252 44.877 24.059 1.00 22.98 29 PRO B N 1
ATOM 3949 C CA . PRO B 1 29 ? 42.605 45.193 24.518 1.00 22.97 29 PRO B CA 1
ATOM 3950 C C . PRO B 1 29 ? 43.488 43.970 24.721 1.00 24.24 29 PRO B C 1
ATOM 3951 O O . PRO B 1 29 ? 44.712 44.059 24.625 1.00 25.73 29 PRO B O 1
ATOM 3955 N N . GLY B 1 30 ? 42.866 42.826 24.983 1.00 22.77 30 GLY B N 1
ATOM 3956 C CA . GLY B 1 30 ? 43.626 41.611 25.183 1.00 22.97 30 GLY B CA 1
ATOM 3957 C C . GLY B 1 30 ? 44.325 41.177 23.913 1.00 24.75 30 GLY B C 1
ATOM 3958 O O . GLY B 1 30 ? 45.541 40.998 23.910 1.00 24.05 30 GLY B O 1
ATOM 3959 N N . LEU B 1 31 ? 43.567 40.991 22.834 1.00 25.70 31 LEU B N 1
ATOM 3960 C CA . LEU B 1 31 ? 44.155 40.589 21.556 1.00 27.23 31 LEU B CA 1
ATOM 3961 C C . LEU B 1 31 ? 45.157 41.611 21.047 1.00 28.42 31 LEU B C 1
ATOM 3962 O O . LEU B 1 31 ? 46.181 41.240 20.479 1.00 30.38 31 LEU B O 1
ATOM 3967 N N . MET B 1 32 ? 44.858 42.893 21.235 1.00 29.48 32 MET B N 1
ATOM 3968 C CA . MET B 1 32 ? 45.759 43.940 20.773 1.00 31.87 32 MET B CA 1
ATOM 3969 C C . MET B 1 32 ? 47.077 43.884 21.545 1.00 32.38 32 MET B C 1
ATOM 3970 O O . MET B 1 32 ? 48.129 44.194 20.999 1.00 33.72 32 MET B O 1
ATOM 3975 N N . ARG B 1 33 ? 47.026 43.483 22.810 1.00 33.02 33 ARG B N 1
ATOM 3976 C CA . ARG B 1 33 ? 48.241 43.379 23.608 1.00 34.36 33 ARG B CA 1
ATOM 3977 C C . ARG B 1 33 ? 49.120 42.251 23.075 1.00 34.54 33 ARG B C 1
ATOM 3978 O O . ARG B 1 33 ? 50.343 42.346 23.084 1.00 33.14 33 ARG B O 1
ATOM 3986 N N . ILE B 1 34 ? 48.484 41.178 22.618 1.00 35.19 34 ILE B N 1
ATOM 3987 C CA . ILE B 1 34 ? 49.197 40.032 22.073 1.00 36.85 34 ILE B CA 1
ATOM 3988 C C . ILE B 1 34 ? 49.978 40.464 20.832 1.00 38.57 34 ILE B C 1
ATOM 3989 O O . ILE B 1 34 ? 51.144 40.111 20.667 1.00 36.59 34 ILE B O 1
ATOM 3994 N N . ARG B 1 35 ? 49.323 41.224 19.956 1.00 40.79 35 ARG B N 1
ATOM 3995 C CA . ARG B 1 35 ? 49.961 41.708 18.736 1.00 43.30 35 ARG B CA 1
ATOM 3996 C C . ARG B 1 35 ? 51.162 42.593 19.070 1.00 46.74 35 ARG B C 1
ATOM 3997 O O . ARG B 1 35 ? 52.159 42.580 18.358 1.00 47.13 35 ARG B O 1
ATOM 4005 N N . GLU B 1 36 ? 51.064 43.363 20.150 1.00 50.50 36 GLU B N 1
ATOM 4006 C CA . GLU B 1 36 ? 52.151 44.250 20.550 1.00 54.83 36 GLU B CA 1
ATOM 4007 C C . GLU B 1 36 ? 53.346 43.493 21.123 1.00 57.01 36 GLU B C 1
ATOM 4008 O O . GLU B 1 36 ? 54.481 43.927 20.968 1.00 57.60 36 GLU B O 1
ATOM 4014 N N . GLU B 1 37 ? 53.097 42.361 21.775 1.00 59.81 37 GLU B N 1
ATOM 4015 C CA . GLU B 1 37 ? 54.180 41.579 22.361 1.00 62.74 37 GLU B CA 1
ATOM 4016 C C . GLU B 1 37 ? 54.789 40.574 21.390 1.00 64.01 37 GLU B C 1
ATOM 4017 O O . GLU B 1 37 ? 55.978 40.646 21.088 1.00 64.74 37 GLU B O 1
ATOM 4023 N N . TYR B 1 38 ? 53.979 39.636 20.905 1.00 65.31 38 TYR B N 1
ATOM 4024 C CA . TYR B 1 38 ? 54.463 38.615 19.974 1.00 66.53 38 TYR B CA 1
ATOM 4025 C C . TYR B 1 38 ? 54.243 39.039 18.527 1.00 67.17 38 TYR B C 1
ATOM 4026 O O . TYR B 1 38 ? 54.121 38.195 17.643 1.00 67.53 38 TYR B O 1
ATOM 4035 N N . GLY B 1 39 ? 54.195 40.346 18.289 1.00 68.04 39 GLY B N 1
ATOM 4036 C CA . GLY B 1 39 ? 53.967 40.847 16.943 1.00 68.15 39 GLY B CA 1
ATOM 4037 C C . GLY B 1 39 ? 55.142 40.730 15.989 1.00 68.33 39 GLY B C 1
ATOM 4038 O O . GLY B 1 39 ? 55.148 39.875 15.100 1.00 67.91 39 GLY B O 1
ATOM 4039 N N . LYS B 1 40 ? 56.140 41.592 16.170 1.00 67.94 40 LYS B N 1
ATOM 4040 C CA . LYS B 1 40 ? 57.319 41.591 15.309 1.00 67.01 40 LYS B CA 1
ATOM 4041 C C . LYS B 1 40 ? 58.162 40.322 15.437 1.00 65.57 40 LYS B C 1
ATOM 4042 O O . LYS B 1 40 ? 59.132 40.133 14.702 1.00 65.88 40 LYS B O 1
ATOM 4048 N N . ASP B 1 41 ? 57.785 39.449 16.364 1.00 63.05 41 ASP B N 1
ATOM 4049 C CA . ASP B 1 41 ? 58.510 38.206 16.576 1.00 60.10 41 ASP B CA 1
ATOM 4050 C C . ASP B 1 41 ? 58.083 37.123 15.579 1.00 57.29 41 ASP B C 1
ATOM 4051 O O . ASP B 1 41 ? 58.875 36.244 15.234 1.00 57.07 41 ASP B O 1
ATOM 4056 N N . GLN B 1 42 ? 56.832 37.186 15.124 1.00 53.34 42 GLN B N 1
ATOM 4057 C CA . GLN B 1 42 ? 56.303 36.209 14.170 1.00 49.27 42 GLN B CA 1
ATOM 4058 C C . GLN B 1 42 ? 56.499 34.778 14.670 1.00 46.14 42 GLN B C 1
ATOM 4059 O O . GLN B 1 42 ? 57.085 33.946 13.987 1.00 46.41 42 GLN B O 1
ATOM 4065 N N . PRO B 1 43 ? 55.994 34.472 15.874 1.00 43.25 43 PRO B N 1
ATOM 4066 C CA . PRO B 1 43 ? 56.137 33.129 16.441 1.00 41.95 43 PRO B CA 1
ATOM 4067 C C . PRO B 1 43 ? 55.359 32.032 15.710 1.00 39.79 43 PRO B C 1
ATOM 4068 O O . PRO B 1 43 ? 55.692 30.858 15.832 1.00 39.97 43 PRO B O 1
ATOM 4072 N N . LEU B 1 44 ? 54.333 32.403 14.950 1.00 37.89 44 LEU B N 1
ATOM 4073 C CA . LEU B 1 44 ? 53.545 31.406 14.231 1.00 36.06 44 LEU B CA 1
ATOM 4074 C C . LEU B 1 44 ? 53.922 31.357 12.756 1.00 35.60 44 LEU B C 1
ATOM 4075 O O . LEU B 1 44 ? 53.176 30.828 11.936 1.00 34.96 44 LEU B O 1
ATOM 4080 N N . LYS B 1 45 ? 55.089 31.902 12.425 1.00 36.41 45 LYS B N 1
ATOM 4081 C CA . LYS B 1 45 ? 55.559 31.928 11.041 1.00 38.32 45 LYS B CA 1
ATOM 4082 C C . LYS B 1 45 ? 55.590 30.531 10.414 1.00 38.19 45 LYS B C 1
ATOM 4083 O O . LYS B 1 45 ? 56.129 29.588 10.995 1.00 38.87 45 LYS B O 1
ATOM 4089 N N . ASN B 1 46 ? 55.006 30.413 9.226 1.00 37.52 46 ASN B N 1
ATOM 4090 C CA . ASN B 1 46 ? 54.951 29.150 8.486 1.00 37.40 46 ASN B CA 1
ATOM 4091 C C . ASN B 1 46 ? 53.934 28.147 9.027 1.00 36.26 46 ASN B C 1
ATOM 4092 O O . ASN B 1 46 ? 53.806 27.043 8.487 1.00 37.58 46 ASN B O 1
ATOM 4097 N N . ALA B 1 47 ? 53.214 28.509 10.086 1.00 32.38 47 ALA B N 1
ATOM 4098 C CA . ALA B 1 47 ? 52.215 27.602 10.647 1.00 28.86 47 ALA B CA 1
ATOM 4099 C C . ALA B 1 47 ? 50.923 27.656 9.840 1.00 26.24 47 ALA B C 1
ATOM 4100 O O . ALA B 1 47 ? 50.468 28.732 9.449 1.00 24.58 47 ALA B O 1
ATOM 4102 N N . LYS B 1 48 ? 50.346 26.486 9.585 1.00 24.11 48 LYS B N 1
ATOM 4103 C CA . LYS B 1 48 ? 49.101 26.388 8.833 1.00 22.61 48 LYS B CA 1
ATOM 4104 C C . LYS B 1 48 ? 47.989 26.113 9.828 1.00 21.55 48 LYS B C 1
ATOM 4105 O O . LYS B 1 48 ? 47.941 25.052 10.457 1.00 21.15 48 LYS B O 1
ATOM 4111 N N . ILE B 1 49 ? 47.098 27.086 9.974 1.00 21.87 49 ILE B N 1
ATOM 4112 C CA . ILE B 1 49 ? 45.996 26.965 10.910 1.00 19.67 49 ILE B CA 1
ATOM 4113 C C . ILE B 1 49 ? 44.644 26.954 10.222 1.00 20.07 49 ILE B C 1
ATOM 4114 O O . ILE B 1 49 ? 44.339 27.825 9.404 1.00 21.15 49 ILE B O 1
ATOM 4119 N N . THR B 1 50 ? 43.854 25.932 10.537 1.00 17.94 50 THR B N 1
ATOM 4120 C CA . THR B 1 50 ? 42.506 25.803 10.005 1.00 19.16 50 THR B CA 1
ATOM 4121 C C . THR B 1 50 ? 41.561 26.110 11.159 1.00 20.01 50 THR B C 1
ATOM 4122 O O . THR B 1 50 ? 41.707 25.573 12.265 1.00 19.23 50 THR B O 1
ATOM 4126 N N . GLY B 1 51 ? 40.591 26.978 10.904 1.00 19.40 51 GLY B N 1
ATOM 4127 C CA . GLY B 1 51 ? 39.655 27.345 11.949 1.00 19.11 51 GLY B CA 1
ATOM 4128 C C . GLY B 1 51 ? 38.229 26.995 11.601 1.00 19.03 51 GLY B C 1
ATOM 4129 O O . GLY B 1 51 ? 37.838 27.025 10.439 1.00 17.77 51 GLY B O 1
ATOM 4130 N N . CYS B 1 52 ? 37.452 26.649 12.616 1.00 21.29 52 CYS B N 1
ATOM 4131 C CA . CYS B 1 52 ? 36.053 26.303 12.430 1.00 23.81 52 CYS B CA 1
ATOM 4132 C C . CYS B 1 52 ? 35.311 26.948 13.585 1.00 24.87 52 CYS B C 1
ATOM 4133 O O . CYS B 1 52 ? 34.975 26.302 14.582 1.00 26.11 52 CYS B O 1
ATOM 4136 N N . LEU B 1 53 ? 35.065 28.240 13.433 1.00 26.30 53 LEU B N 1
ATOM 4137 C CA . LEU B 1 53 ? 34.418 29.015 14.464 1.00 25.70 53 LEU B CA 1
ATOM 4138 C C . LEU B 1 53 ? 33.570 30.117 13.831 1.00 26.05 53 LEU B C 1
ATOM 4139 O O . LEU B 1 53 ? 33.903 30.630 12.765 1.00 25.80 53 LEU B O 1
ATOM 4144 N N . HIS B 1 54 ? 32.460 30.445 14.484 1.00 25.84 54 HIS B N 1
ATOM 4145 C CA . HIS B 1 54 ? 31.542 31.484 14.031 1.00 25.43 54 HIS B CA 1
ATOM 4146 C C . HIS B 1 54 ? 32.290 32.624 13.343 1.00 25.40 54 HIS B C 1
ATOM 4147 O O . HIS B 1 54 ? 33.115 33.301 13.964 1.00 27.57 54 HIS B O 1
ATOM 4154 N N . MET B 1 55 ? 31.989 32.843 12.066 1.00 23.81 55 MET B N 1
ATOM 4155 C CA . MET B 1 55 ? 32.647 33.891 11.290 1.00 23.97 55 MET B CA 1
ATOM 4156 C C . MET B 1 55 ? 32.004 35.257 11.546 1.00 21.99 55 MET B C 1
ATOM 4157 O O . MET B 1 55 ? 31.251 35.767 10.719 1.00 23.32 55 MET B O 1
ATOM 4162 N N . THR B 1 56 ? 32.307 35.837 12.701 1.00 19.49 56 THR B N 1
ATOM 4163 C CA . THR B 1 56 ? 31.768 37.133 13.098 1.00 18.44 56 THR B CA 1
ATOM 4164 C C . THR B 1 56 ? 32.882 38.156 13.088 1.00 17.88 56 THR B C 1
ATOM 4165 O O . THR B 1 56 ? 34.035 37.835 12.823 1.00 17.95 56 THR B O 1
ATOM 4169 N N . VAL B 1 57 ? 32.533 3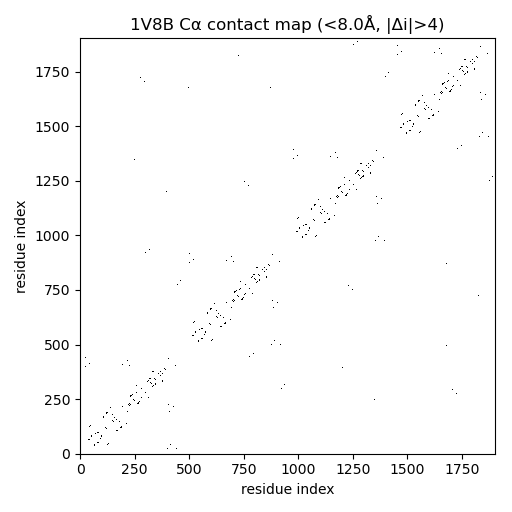9.394 13.401 1.00 19.48 57 VAL B N 1
ATOM 4170 C CA . VAL B 1 57 ? 33.516 40.465 13.459 1.00 19.20 57 VAL B CA 1
ATOM 4171 C C . VAL B 1 57 ? 34.616 40.145 14.487 1.00 18.29 57 VAL B C 1
ATOM 4172 O O . VAL B 1 57 ? 35.795 40.328 14.199 1.00 17.79 57 VAL B O 1
ATOM 4176 N N . GLU B 1 58 ? 34.222 39.676 15.673 1.00 17.53 58 GLU B N 1
ATOM 4177 C CA . GLU B 1 58 ? 35.170 39.344 16.737 1.00 19.26 58 GLU B CA 1
ATOM 4178 C C . GLU B 1 58 ? 36.110 38.249 16.264 1.00 19.16 58 GLU B C 1
ATOM 4179 O O . GLU B 1 58 ? 37.282 38.210 16.637 1.00 17.73 58 GLU B O 1
ATOM 4185 N N . CYS B 1 59 ? 35.569 37.335 15.467 1.00 20.28 59 CYS B N 1
ATOM 4186 C CA . CYS B 1 59 ? 36.343 36.229 14.930 1.00 21.49 59 CYS B CA 1
ATOM 4187 C C . CYS B 1 59 ? 37.338 36.736 13.885 1.00 19.94 59 CYS B C 1
ATOM 4188 O O . CYS B 1 59 ? 38.450 36.214 13.772 1.00 18.25 59 CYS B O 1
ATOM 4191 N N . ALA B 1 60 ? 36.935 37.755 13.128 1.00 19.23 60 ALA B N 1
ATOM 4192 C CA . ALA B 1 60 ? 37.810 38.347 12.115 1.00 19.18 60 ALA B CA 1
ATOM 4193 C C . ALA B 1 60 ? 39.042 38.948 12.805 1.00 19.94 60 ALA B C 1
ATOM 4194 O O . ALA B 1 60 ? 40.161 38.841 12.300 1.00 19.60 60 ALA B O 1
ATOM 4196 N N . LEU B 1 61 ? 38.836 39.567 13.966 1.00 19.36 61 LEU B N 1
ATOM 4197 C CA . LEU B 1 61 ? 39.943 40.160 14.695 1.00 19.36 61 LEU B CA 1
ATOM 4198 C C . LEU B 1 61 ? 40.872 39.072 15.231 1.00 18.96 61 LEU B C 1
ATOM 4199 O O . LEU B 1 61 ? 42.057 39.318 15.427 1.00 19.20 61 LEU B O 1
ATOM 4204 N N . LEU B 1 62 ? 40.344 37.870 15.461 1.00 19.68 62 LEU B N 1
ATOM 4205 C CA . LEU B 1 62 ? 41.172 36.749 15.925 1.00 20.24 62 LEU B CA 1
ATOM 4206 C C . LEU B 1 62 ? 42.031 36.283 14.734 1.00 21.08 62 LEU B C 1
ATOM 4207 O O . LEU B 1 62 ? 43.238 36.076 14.874 1.00 19.94 62 LEU B O 1
ATOM 4212 N N . ILE B 1 63 ? 41.403 36.131 13.566 1.00 22.99 63 ILE B N 1
ATOM 4213 C CA . ILE B 1 63 ? 42.104 35.721 12.337 1.00 25.26 63 ILE B CA 1
ATOM 4214 C C . ILE B 1 63 ? 43.249 36.694 12.052 1.00 26.79 63 ILE B C 1
ATOM 4215 O O . ILE B 1 63 ? 44.389 36.290 11.825 1.00 28.53 63 ILE B O 1
ATOM 4220 N N . GLU B 1 64 ? 42.929 37.984 12.050 1.00 26.91 64 GLU B N 1
ATOM 4221 C CA . GLU B 1 64 ? 43.922 39.013 11.785 1.00 27.32 64 GLU B CA 1
ATOM 4222 C C . GLU B 1 64 ? 45.079 38.928 12.776 1.00 25.85 64 GLU B C 1
ATOM 4223 O O . GLU B 1 64 ? 46.229 39.166 12.415 1.00 27.24 64 GLU B O 1
ATOM 4229 N N . THR B 1 65 ? 44.781 38.577 14.020 1.00 23.19 65 THR B N 1
ATOM 4230 C CA . THR B 1 65 ? 45.830 38.464 15.019 1.00 22.77 65 THR B CA 1
ATOM 4231 C C . THR B 1 65 ? 46.735 37.271 14.696 1.00 22.35 65 THR B C 1
ATOM 4232 O O . THR B 1 65 ? 47.959 37.388 14.728 1.00 21.94 65 THR B O 1
ATOM 4236 N N . LEU B 1 66 ? 46.141 36.127 14.370 1.00 23.48 66 LEU B N 1
ATOM 4237 C CA . LEU B 1 66 ? 46.942 34.949 14.043 1.00 23.33 66 LEU B CA 1
ATOM 4238 C C . LEU B 1 66 ? 47.812 35.219 12.810 1.00 23.03 66 LEU B C 1
ATOM 4239 O O . LEU B 1 66 ? 49.007 34.905 12.804 1.00 20.56 66 LEU B O 1
ATOM 4244 N N . GLN B 1 67 ? 47.230 35.815 11.775 1.00 24.14 67 GLN B N 1
ATOM 4245 C CA . GLN B 1 67 ? 48.005 36.100 10.576 1.00 26.94 67 GLN B CA 1
ATOM 4246 C C . GLN B 1 67 ? 49.094 37.152 10.865 1.00 28.22 67 GLN B C 1
ATOM 4247 O O . GLN B 1 67 ? 50.202 37.060 10.335 1.00 29.36 67 GLN B O 1
ATOM 4253 N N . LYS B 1 68 ? 48.798 38.132 11.719 1.00 27.38 68 LYS B N 1
ATOM 4254 C CA . LYS B 1 68 ? 49.794 39.141 12.057 1.00 27.69 68 LYS B CA 1
ATOM 4255 C C . LYS B 1 68 ? 50.909 38.506 12.871 1.00 27.60 68 LYS B C 1
ATOM 4256 O O . LYS B 1 68 ? 51.942 39.129 13.109 1.00 27.96 68 LYS B O 1
ATOM 4262 N N . LEU B 1 69 ? 50.691 37.273 13.322 1.00 27.10 69 LEU B N 1
ATOM 4263 C CA . LEU B 1 69 ? 51.705 36.562 14.098 1.00 25.56 69 LEU B CA 1
ATOM 4264 C C . LEU B 1 69 ? 52.530 35.712 13.137 1.00 26.72 69 LEU B C 1
ATOM 4265 O O . LEU B 1 69 ? 53.464 35.018 13.540 1.00 27.24 69 LEU B O 1
ATOM 4270 N N . GLY B 1 70 ? 52.164 35.765 11.858 1.00 27.23 70 GLY B N 1
ATOM 4271 C CA . GLY B 1 70 ? 52.905 35.038 10.839 1.00 26.01 70 GLY B CA 1
ATOM 4272 C C . GLY B 1 70 ? 52.342 33.724 10.331 1.00 25.71 70 GLY B C 1
ATOM 4273 O O . GLY B 1 70 ? 53.027 33.007 9.603 1.00 25.88 70 GLY B O 1
ATOM 4274 N N . ALA B 1 71 ? 51.102 33.407 10.682 1.00 24.90 71 ALA B N 1
ATOM 4275 C CA . ALA B 1 71 ? 50.503 32.156 10.244 1.00 23.97 71 ALA B CA 1
ATOM 4276 C C . ALA B 1 71 ? 49.647 32.289 8.999 1.00 23.88 71 ALA B C 1
ATOM 4277 O O . ALA B 1 71 ? 49.240 33.385 8.625 1.00 25.12 71 ALA B O 1
ATOM 4279 N N . GLN B 1 72 ? 49.384 31.155 8.359 1.00 23.88 72 GLN B N 1
ATOM 4280 C CA . GLN B 1 72 ? 48.517 31.122 7.188 1.00 24.86 72 GLN B CA 1
ATOM 4281 C C . GLN B 1 72 ? 47.219 30.521 7.712 1.00 24.01 72 GLN B C 1
ATOM 4282 O O . GLN B 1 72 ? 47.238 29.631 8.564 1.00 22.21 72 GLN B O 1
ATOM 4288 N N . ILE B 1 73 ? 46.095 30.988 7.188 1.00 23.88 73 ILE B N 1
ATOM 4289 C CA . ILE B 1 73 ? 44.809 30.526 7.675 1.00 23.27 73 ILE B CA 1
ATOM 4290 C C . ILE B 1 73 ? 43.762 30.153 6.625 1.00 21.99 73 ILE B C 1
ATOM 4291 O O . ILE B 1 73 ? 43.667 30.776 5.570 1.00 23.21 73 ILE B O 1
ATOM 4296 N N . ARG B 1 74 ? 42.993 29.114 6.930 1.00 20.42 74 ARG B N 1
ATOM 4297 C CA . ARG B 1 74 ? 41.871 28.691 6.100 1.00 18.99 74 ARG B CA 1
ATOM 4298 C C . ARG B 1 74 ? 40.786 28.637 7.161 1.00 19.08 74 ARG B C 1
ATOM 4299 O O . ARG B 1 74 ? 40.990 28.070 8.236 1.00 18.31 74 ARG B O 1
ATOM 4307 N N . TRP B 1 75 ? 39.635 29.222 6.870 1.00 17.89 75 TRP B N 1
ATOM 4308 C CA . TRP B 1 75 ? 38.599 29.279 7.875 1.00 19.04 75 TRP B CA 1
ATOM 4309 C C . TRP B 1 75 ? 37.204 29.016 7.365 1.00 19.72 75 TRP B C 1
ATOM 4310 O O . TRP B 1 75 ? 36.898 29.251 6.197 1.00 18.61 75 TRP B O 1
ATOM 4321 N N . CYS B 1 76 ? 36.359 28.536 8.269 1.00 19.81 76 CYS B N 1
ATOM 4322 C CA . CYS B 1 76 ? 34.963 28.278 7.962 1.00 22.41 76 CYS B CA 1
ATOM 4323 C C . CYS B 1 76 ? 34.140 28.548 9.225 1.00 22.72 76 CYS B C 1
ATOM 4324 O O . CYS B 1 76 ? 34.690 28.669 10.322 1.00 22.42 76 CYS B O 1
ATOM 4327 N N . SER B 1 77 ? 32.825 28.657 9.075 1.00 23.55 77 SER B N 1
ATOM 4328 C CA . SER B 1 77 ? 31.969 28.907 10.225 1.00 24.60 77 SER B CA 1
ATOM 4329 C C . SER B 1 77 ? 31.506 27.578 10.824 1.00 25.74 77 SER B C 1
ATOM 4330 O O . SER B 1 77 ? 31.419 26.580 10.121 1.00 27.20 77 SER B O 1
ATOM 4333 N N . CYS B 1 78 ? 31.214 27.559 12.120 1.00 25.46 78 CYS B N 1
ATOM 4334 C CA . CYS B 1 78 ? 30.784 26.325 12.752 1.00 27.25 78 CYS B CA 1
ATOM 4335 C C . CYS B 1 78 ? 29.267 26.244 12.918 1.00 28.18 78 CYS B C 1
ATOM 4336 O O . CYS B 1 78 ? 28.748 25.342 13.579 1.00 27.66 78 CYS B O 1
ATOM 4339 N N . ASN B 1 79 ? 28.561 27.184 12.298 1.00 28.70 79 ASN B N 1
ATOM 4340 C CA . ASN B 1 79 ? 27.103 27.251 12.368 1.00 27.43 79 ASN B CA 1
ATOM 4341 C C . ASN B 1 79 ? 26.605 27.890 11.073 1.00 27.18 79 ASN B C 1
ATOM 4342 O O . ASN B 1 79 ? 27.206 28.841 10.586 1.00 28.32 79 ASN B O 1
ATOM 4347 N N . ILE B 1 80 ? 25.506 27.386 10.526 1.00 26.51 80 ILE B N 1
ATOM 4348 C CA . ILE B 1 80 ? 24.984 27.903 9.262 1.00 27.87 80 ILE B CA 1
ATOM 4349 C C . ILE B 1 80 ? 24.250 29.247 9.299 1.00 28.81 80 ILE B C 1
ATOM 4350 O O . ILE B 1 80 ? 23.764 29.709 8.266 1.00 28.02 80 ILE B O 1
ATOM 4355 N N . TYR B 1 81 ? 24.174 29.879 10.468 1.00 29.12 81 TYR B N 1
ATOM 4356 C CA . TYR B 1 81 ? 23.486 31.164 10.595 1.00 29.92 81 TYR B CA 1
ATOM 4357 C C . TYR B 1 81 ? 24.349 32.204 11.275 1.00 29.70 81 TYR B C 1
ATOM 4358 O O . TYR B 1 81 ? 24.067 33.399 11.198 1.00 32.45 81 TYR B O 1
ATOM 4367 N N . SER B 1 82 ? 25.405 31.757 11.939 1.00 28.82 82 SER B N 1
ATOM 4368 C CA . SER B 1 82 ? 26.247 32.680 12.687 1.00 27.97 82 SER B CA 1
ATOM 4369 C C . SER B 1 82 ? 27.179 33.592 11.899 1.00 26.50 82 SER B C 1
ATOM 4370 O O . SER B 1 82 ? 27.667 34.575 12.442 1.00 28.53 82 SER B O 1
ATOM 4373 N N . THR B 1 83 ? 27.425 33.284 10.633 1.00 25.39 83 THR B N 1
ATOM 4374 C CA . THR B 1 83 ? 28.332 34.097 9.827 1.00 23.45 83 THR B CA 1
ATOM 4375 C C . THR B 1 83 ? 27.833 35.513 9.535 1.00 24.32 83 THR B C 1
ATOM 4376 O O . THR B 1 83 ? 26.670 35.718 9.189 1.00 23.95 83 THR B O 1
ATOM 4380 N N . ALA B 1 84 ? 28.717 36.489 9.696 1.00 23.85 84 ALA B N 1
ATOM 4381 C CA . ALA B 1 84 ? 28.381 37.864 9.366 1.00 24.51 84 ALA B CA 1
ATOM 4382 C C . ALA B 1 84 ? 29.072 38.053 8.016 1.00 23.98 84 ALA B C 1
ATOM 4383 O O . ALA B 1 84 ? 30.302 38.111 7.951 1.00 23.23 84 ALA B O 1
ATOM 4385 N N . ASP B 1 85 ? 28.283 38.112 6.943 1.00 24.36 85 ASP B N 1
ATOM 4386 C CA . ASP B 1 85 ? 28.828 38.270 5.597 1.00 24.63 85 ASP B CA 1
ATOM 4387 C C . ASP B 1 85 ? 29.833 39.412 5.468 1.00 24.16 85 ASP B C 1
ATOM 4388 O O . ASP B 1 85 ? 30.842 39.259 4.786 1.00 24.74 85 ASP B O 1
ATOM 4393 N N . TYR B 1 86 ? 29.572 40.553 6.104 1.00 23.22 86 TYR B N 1
ATOM 4394 C CA . TYR B 1 86 ? 30.508 41.663 5.996 1.00 23.16 86 TYR B CA 1
ATOM 4395 C C . TYR B 1 86 ? 31.834 41.350 6.673 1.00 21.73 86 TYR B C 1
ATOM 4396 O O . TYR B 1 86 ? 32.869 41.890 6.286 1.00 22.57 86 TYR B O 1
ATOM 4405 N N . ALA B 1 87 ? 31.805 40.468 7.669 1.00 19.70 87 ALA B N 1
ATOM 4406 C CA . ALA B 1 87 ? 33.029 40.078 8.360 1.00 18.59 87 ALA B CA 1
ATOM 4407 C C . ALA B 1 87 ? 33.790 39.037 7.525 1.00 18.60 87 ALA B C 1
ATOM 4408 O O . ALA B 1 87 ? 35.026 39.058 7.460 1.00 17.88 87 ALA B O 1
ATOM 4410 N N . ALA B 1 88 ? 33.053 38.126 6.888 1.00 18.28 88 ALA B N 1
ATOM 4411 C CA . ALA B 1 88 ? 33.671 37.101 6.038 1.00 20.16 88 ALA B CA 1
ATOM 4412 C C . ALA B 1 88 ? 34.372 37.768 4.856 1.00 20.08 88 ALA B C 1
ATOM 4413 O O . ALA B 1 88 ? 35.484 37.386 4.492 1.00 21.90 88 ALA B O 1
ATOM 4415 N N . ALA B 1 89 ? 33.721 38.770 4.268 1.00 20.10 89 ALA B N 1
ATOM 4416 C CA . ALA B 1 89 ? 34.287 39.494 3.133 1.00 20.91 89 ALA B CA 1
ATOM 4417 C C . ALA B 1 89 ? 35.553 40.247 3.543 1.00 21.52 89 ALA B C 1
ATOM 4418 O O . ALA B 1 89 ? 36.586 40.157 2.874 1.00 21.11 89 ALA B O 1
ATOM 4420 N N . ALA B 1 90 ? 35.468 40.980 4.651 1.00 20.61 90 ALA B N 1
ATOM 4421 C CA . ALA B 1 90 ? 36.607 41.733 5.155 1.00 21.79 90 ALA B CA 1
ATOM 4422 C C . ALA B 1 90 ? 37.809 40.832 5.475 1.00 22.93 90 ALA B C 1
ATOM 4423 O O . ALA B 1 90 ? 38.933 41.133 5.074 1.00 25.02 90 ALA B O 1
ATOM 4425 N N . VAL B 1 91 ? 37.588 39.732 6.188 1.00 23.01 91 VAL B N 1
ATOM 4426 C CA . VAL B 1 91 ? 38.697 38.852 6.537 1.00 23.31 91 VAL B CA 1
ATOM 4427 C C . VAL B 1 91 ? 39.298 38.124 5.324 1.00 21.28 91 VAL B C 1
ATOM 4428 O O . VAL B 1 91 ? 40.502 37.911 5.283 1.00 22.18 91 VAL B O 1
ATOM 4432 N N . SER B 1 92 ? 38.481 37.771 4.333 1.00 21.47 92 SER B N 1
ATOM 4433 C CA . SER B 1 92 ? 38.973 37.068 3.130 1.00 21.51 92 SER B CA 1
ATOM 4434 C C . SER B 1 92 ? 39.937 37.930 2.317 1.00 24.57 92 SER B C 1
ATOM 4435 O O . SER B 1 92 ? 40.578 37.463 1.374 1.00 26.68 92 SER B O 1
ATOM 4438 N N . THR B 1 93 ? 40.029 39.195 2.697 1.00 26.77 93 THR B N 1
ATOM 4439 C CA . THR B 1 93 ? 40.886 40.158 2.030 1.00 27.99 93 THR B CA 1
ATOM 4440 C C . THR B 1 93 ? 42.329 40.054 2.497 1.00 28.24 93 THR B C 1
ATOM 4441 O O . THR B 1 93 ? 43.253 40.297 1.725 1.00 28.43 93 THR B O 1
ATOM 4445 N N . LEU B 1 94 ? 42.519 39.702 3.763 1.00 30.06 94 LEU B N 1
ATOM 4446 C CA . LEU B 1 94 ? 43.859 39.589 4.322 1.00 32.16 94 LEU B CA 1
ATOM 4447 C C . LEU B 1 94 ? 44.730 38.613 3.529 1.00 33.96 94 LEU B C 1
ATOM 4448 O O . LEU B 1 94 ? 44.229 37.690 2.871 1.00 33.26 94 LEU B O 1
ATOM 4453 N N . GLU B 1 95 ? 46.039 38.836 3.593 1.00 35.76 95 GLU B N 1
ATOM 4454 C CA . GLU B 1 95 ? 47.023 37.996 2.909 1.00 36.13 95 GLU B CA 1
ATOM 4455 C C . GLU B 1 95 ? 47.142 36.686 3.673 1.00 34.90 95 GLU B C 1
ATOM 4456 O O . GLU B 1 95 ? 47.156 36.682 4.903 1.00 35.16 95 GLU B O 1
ATOM 4462 N N . ASN B 1 96 ? 47.247 35.582 2.944 1.00 32.51 96 ASN B N 1
ATOM 4463 C CA . ASN B 1 96 ? 47.394 34.266 3.558 1.00 31.81 96 ASN B CA 1
ATOM 4464 C C . ASN B 1 96 ? 46.173 33.833 4.355 1.00 28.86 96 ASN B C 1
ATOM 4465 O O . ASN B 1 96 ? 46.290 33.055 5.297 1.00 26.98 96 ASN B O 1
ATOM 4470 N N . VAL B 1 97 ? 45.006 34.344 3.981 1.00 25.65 97 VAL B N 1
ATOM 4471 C CA . VAL B 1 97 ? 43.771 33.981 4.655 1.00 23.54 97 VAL B CA 1
ATOM 4472 C C . VAL B 1 97 ? 42.719 33.588 3.628 1.00 23.08 97 VAL B C 1
ATOM 4473 O O . VAL B 1 97 ? 42.419 34.359 2.722 1.00 23.91 97 VAL B O 1
ATOM 4477 N N . THR B 1 98 ? 42.181 32.378 3.748 1.00 22.41 98 THR B N 1
ATOM 4478 C CA . THR B 1 98 ? 41.138 31.919 2.834 1.00 21.75 98 THR B CA 1
ATOM 4479 C C . THR B 1 98 ? 39.922 31.581 3.698 1.00 20.83 98 THR B C 1
ATOM 4480 O O . THR B 1 98 ? 40.038 30.934 4.740 1.00 18.61 98 THR B O 1
ATOM 4484 N N . VAL B 1 99 ? 38.757 32.040 3.266 1.00 20.97 99 VAL B N 1
ATOM 4485 C CA . VAL B 1 99 ? 37.532 31.827 4.017 1.00 21.54 99 VAL B CA 1
ATOM 4486 C C . VAL B 1 99 ? 36.429 31.155 3.200 1.00 22.51 99 VAL B C 1
ATOM 4487 O O . VAL B 1 99 ? 36.241 31.466 2.020 1.00 21.25 99 VAL B O 1
ATOM 4491 N N . PHE B 1 100 ? 35.712 30.227 3.837 1.00 22.02 100 PHE B N 1
ATOM 4492 C CA . PHE B 1 100 ? 34.594 29.515 3.211 1.00 22.17 100 PHE B CA 1
ATOM 4493 C C . PHE B 1 100 ? 33.409 29.598 4.175 1.00 22.64 100 PHE B C 1
ATOM 4494 O O . PHE B 1 100 ? 33.220 28.708 5.007 1.00 24.13 100 PHE B O 1
ATOM 4502 N N . ALA B 1 101 ? 32.620 30.666 4.066 1.00 23.00 101 ALA B N 1
ATOM 4503 C CA . ALA B 1 101 ? 31.481 30.868 4.965 1.00 21.24 101 ALA B CA 1
ATOM 4504 C C . ALA B 1 101 ? 30.544 31.990 4.530 1.00 22.44 101 ALA B C 1
ATOM 4505 O O . ALA B 1 101 ? 30.969 33.007 3.972 1.00 22.29 101 ALA B O 1
ATOM 4507 N N . TRP B 1 102 ? 29.260 31.789 4.792 1.00 23.39 102 TRP B N 1
ATOM 4508 C CA . TRP B 1 102 ? 28.242 32.773 4.463 1.00 25.34 102 TRP B CA 1
ATOM 4509 C C . TRP B 1 102 ? 26.985 32.438 5.261 1.00 26.87 102 TRP B C 1
ATOM 4510 O O . TRP B 1 102 ? 26.777 31.290 5.656 1.00 26.23 102 TRP B O 1
ATOM 4521 N N . LYS B 1 103 ? 26.163 33.449 5.517 1.00 28.88 103 LYS B N 1
ATOM 4522 C CA . LYS B 1 103 ? 24.946 33.261 6.292 1.00 29.99 103 LYS B CA 1
ATOM 4523 C C . LYS B 1 103 ? 23.896 32.496 5.503 1.00 31.20 103 LYS B C 1
ATOM 4524 O O . LYS B 1 103 ? 23.764 32.675 4.291 1.00 30.89 103 LYS B O 1
ATOM 4530 N N . ASN B 1 104 ? 23.156 31.640 6.204 1.00 32.27 104 ASN B N 1
ATOM 4531 C CA . ASN B 1 104 ? 22.098 30.827 5.605 1.00 33.41 104 ASN B CA 1
ATOM 4532 C C . ASN B 1 104 ? 22.590 29.756 4.637 1.00 33.06 104 ASN B C 1
ATOM 4533 O O . ASN B 1 104 ? 21.974 29.525 3.600 1.00 32.41 104 ASN B O 1
ATOM 4538 N N . GLU B 1 105 ? 23.699 29.107 4.975 1.00 33.23 105 GLU B N 1
ATOM 4539 C CA . GLU B 1 105 ? 24.232 28.045 4.136 1.00 33.58 105 GLU B CA 1
ATOM 4540 C C . GLU B 1 105 ? 23.476 26.750 4.422 1.00 33.88 105 GLU B C 1
ATOM 4541 O O . GLU B 1 105 ? 22.986 26.535 5.537 1.00 34.91 105 GLU B O 1
ATOM 4547 N N . THR B 1 106 ? 23.356 25.900 3.409 1.00 33.09 106 THR B N 1
ATOM 4548 C CA . THR B 1 106 ? 22.667 24.626 3.573 1.00 33.02 106 THR B CA 1
ATOM 4549 C C . THR B 1 106 ? 23.598 23.674 4.308 1.00 32.19 106 THR B C 1
ATOM 4550 O O . THR B 1 106 ? 24.801 23.914 4.383 1.00 31.34 106 THR B O 1
ATOM 4554 N N . LEU B 1 107 ? 23.044 22.591 4.841 1.00 32.56 107 LEU B N 1
ATOM 4555 C CA . LEU B 1 107 ? 23.848 21.615 5.565 1.00 33.82 107 LEU B CA 1
ATOM 4556 C C . LEU B 1 107 ? 24.892 20.988 4.660 1.00 33.15 107 LEU B C 1
ATOM 4557 O O . LEU B 1 107 ? 26.000 20.686 5.101 1.00 34.42 107 LEU B O 1
ATOM 4562 N N . GLU B 1 108 ? 24.540 20.798 3.393 1.00 33.77 108 GLU B N 1
ATOM 4563 C CA . GLU B 1 108 ? 25.467 20.214 2.429 1.00 34.06 108 GLU B CA 1
ATOM 4564 C C . GLU B 1 108 ? 26.648 21.164 2.233 1.00 32.51 108 GLU B C 1
ATOM 4565 O O . GLU B 1 108 ? 27.809 20.744 2.246 1.00 33.17 108 GLU B O 1
ATOM 4571 N N . GLU B 1 109 ? 26.344 22.447 2.054 1.00 30.11 109 GLU B N 1
ATOM 4572 C CA . GLU B 1 109 ? 27.379 23.468 1.863 1.00 29.79 109 GLU B CA 1
ATOM 4573 C C . GLU B 1 109 ? 28.245 23.626 3.118 1.00 27.79 109 GLU B C 1
ATOM 4574 O O . GLU B 1 109 ? 29.444 23.919 3.030 1.00 25.95 109 GLU B O 1
ATOM 4580 N N . TYR B 1 110 ? 27.626 23.427 4.281 1.00 25.90 110 TYR B N 1
ATOM 4581 C CA . TYR B 1 110 ? 28.318 23.537 5.564 1.00 26.22 110 TYR B CA 1
ATOM 4582 C C . TYR B 1 110 ? 29.478 22.560 5.676 1.00 24.39 110 TYR B C 1
ATOM 4583 O O . TYR B 1 110 ? 30.590 22.943 6.027 1.00 24.43 110 TYR B O 1
ATOM 4592 N N . TRP B 1 111 ? 29.227 21.290 5.389 1.00 24.68 111 TRP B N 1
ATOM 4593 C CA . TRP B 1 111 ? 30.298 20.313 5.500 1.00 24.06 111 TRP B CA 1
ATOM 4594 C C . TRP B 1 111 ? 31.347 20.541 4.430 1.00 23.23 111 TRP B C 1
ATOM 4595 O O . TRP B 1 111 ? 32.535 20.325 4.661 1.00 22.99 111 TRP B O 1
ATOM 4606 N N . TRP B 1 112 ? 30.900 20.999 3.265 1.00 23.94 112 TRP B N 1
ATOM 4607 C CA . TRP B 1 112 ? 31.809 21.308 2.169 1.00 24.74 112 TRP B CA 1
ATOM 4608 C C . TRP B 1 112 ? 32.820 22.362 2.670 1.00 25.08 112 TRP B C 1
ATOM 4609 O O . TRP B 1 112 ? 34.023 22.243 2.427 1.00 27.07 112 TRP B O 1
ATOM 4620 N N . CYS B 1 113 ? 32.334 23.386 3.375 1.00 22.69 113 CYS B N 1
ATOM 4621 C CA . CYS B 1 113 ? 33.216 24.436 3.897 1.00 22.65 113 CYS B CA 1
ATOM 4622 C C . CYS B 1 113 ? 34.207 23.908 4.923 1.00 20.67 113 CYS B C 1
ATOM 4623 O O . CYS B 1 113 ? 35.362 24.336 4.952 1.00 21.62 113 CYS B O 1
ATOM 4626 N N . VAL B 1 114 ? 33.752 22.993 5.773 1.00 18.76 114 VAL B N 1
ATOM 4627 C CA . VAL B 1 114 ? 34.622 22.403 6.785 1.00 17.90 114 VAL B CA 1
ATOM 4628 C C . VAL B 1 114 ? 35.747 21.647 6.072 1.00 18.91 114 VAL B C 1
ATOM 4629 O O . VAL B 1 114 ? 36.931 21.862 6.349 1.00 18.92 114 VAL B O 1
ATOM 4633 N N . GLU B 1 115 ? 35.370 20.771 5.142 1.00 20.13 115 GLU B N 1
ATOM 4634 C CA . GLU B 1 115 ? 36.338 19.986 4.381 1.00 21.21 115 GLU B CA 1
ATOM 4635 C C . GLU B 1 115 ? 37.295 20.895 3.614 1.00 22.02 115 GLU B C 1
ATOM 4636 O O . GLU B 1 115 ? 38.502 20.673 3.616 1.00 21.38 115 GLU B O 1
ATOM 4642 N N . SER B 1 116 ? 36.756 21.921 2.956 1.00 22.24 116 SER B N 1
ATOM 4643 C CA . SER B 1 116 ? 37.592 22.850 2.204 1.00 22.75 116 SER B CA 1
ATOM 4644 C C . SER B 1 116 ? 38.584 23.567 3.129 1.00 22.36 116 SER B C 1
ATOM 4645 O O . SER B 1 116 ? 39.743 23.775 2.771 1.00 21.80 116 SER B O 1
ATOM 4648 N N . ALA B 1 117 ? 38.138 23.946 4.322 1.00 22.54 117 ALA B N 1
ATOM 4649 C CA . ALA B 1 117 ? 39.029 24.632 5.257 1.00 23.52 117 ALA B CA 1
ATOM 4650 C C . ALA B 1 117 ? 40.151 23.710 5.766 1.00 23.45 117 ALA B C 1
ATOM 4651 O O . ALA B 1 117 ? 41.270 24.174 6.015 1.00 23.54 117 ALA B O 1
ATOM 4653 N N . LEU B 1 118 ? 39.857 22.416 5.920 1.00 22.81 118 LEU B N 1
ATOM 4654 C CA . LEU B 1 118 ? 40.851 21.444 6.395 1.00 23.88 118 LEU B CA 1
ATOM 4655 C C . LEU B 1 118 ? 41.814 20.974 5.313 1.00 24.89 118 LEU B C 1
ATOM 4656 O O . LEU B 1 118 ? 42.894 20.465 5.614 1.00 25.24 118 LEU B O 1
ATOM 4661 N N . THR B 1 119 ? 41.420 21.151 4.058 1.00 25.26 119 THR B N 1
ATOM 4662 C CA . THR B 1 119 ? 42.234 20.706 2.938 1.00 26.61 119 THR B CA 1
ATOM 4663 C C . THR B 1 119 ? 43.157 21.788 2.387 1.00 29.02 119 THR B C 1
ATOM 4664 O O . THR B 1 119 ? 42.708 22.747 1.762 1.00 29.14 119 THR B O 1
ATOM 4668 N N . TRP B 1 120 ? 44.453 21.611 2.610 1.00 32.17 120 TRP B N 1
ATOM 4669 C CA . TRP B 1 120 ? 45.448 22.555 2.139 1.00 36.83 120 TRP B CA 1
ATOM 4670 C C . TRP B 1 120 ? 46.156 22.094 0.861 1.00 41.37 120 TRP B C 1
ATOM 4671 O O . TRP B 1 120 ? 47.310 21.665 0.900 1.00 41.27 120 TRP B O 1
ATOM 4682 N N . GLY B 1 121 ? 45.469 22.182 -0.272 1.00 46.30 121 GLY B N 1
ATOM 4683 C CA . GLY B 1 121 ? 46.083 21.770 -1.523 1.00 53.32 121 GLY B CA 1
ATOM 4684 C C . GLY B 1 121 ? 45.852 20.314 -1.882 1.00 57.64 121 GLY B C 1
ATOM 4685 O O . GLY B 1 121 ? 44.715 19.845 -1.898 1.00 59.26 121 GLY B O 1
ATOM 4686 N N . ASP B 1 122 ? 46.931 19.592 -2.172 1.00 61.10 122 ASP B N 1
ATOM 4687 C CA . ASP B 1 122 ? 46.822 18.182 -2.537 1.00 65.09 122 ASP B CA 1
ATOM 4688 C C . ASP B 1 122 ? 48.155 17.447 -2.429 1.00 66.09 122 ASP B C 1
ATOM 4689 O O . ASP B 1 122 ? 49.221 18.057 -2.506 1.00 66.63 122 ASP B O 1
ATOM 4694 N N . GLY B 1 123 ? 48.085 16.132 -2.246 1.00 67.49 123 GLY B N 1
ATOM 4695 C CA . GLY B 1 123 ? 49.292 15.334 -2.135 1.00 69.12 123 GLY B CA 1
ATOM 4696 C C . GLY B 1 123 ? 49.852 15.288 -0.727 1.00 70.08 123 GLY B C 1
ATOM 4697 O O . GLY B 1 123 ? 49.104 15.169 0.245 1.00 69.48 123 GLY B O 1
ATOM 4698 N N . ASP B 1 124 ? 51.177 15.378 -0.624 1.00 71.28 124 ASP B N 1
ATOM 4699 C CA . ASP B 1 124 ? 51.872 15.352 0.660 1.00 72.49 124 ASP B CA 1
ATOM 4700 C C . ASP B 1 124 ? 51.500 16.596 1.474 1.00 71.96 124 ASP B C 1
ATOM 4701 O O . ASP B 1 124 ? 51.395 17.695 0.923 1.00 72.97 124 ASP B O 1
ATOM 4706 N N . ASP B 1 125 ? 51.312 16.426 2.780 1.00 69.66 125 ASP B N 1
ATOM 4707 C CA . ASP B 1 125 ? 50.948 17.543 3.650 1.00 67.04 125 ASP B CA 1
ATOM 4708 C C . ASP B 1 125 ? 49.741 18.256 3.069 1.00 63.01 125 ASP B C 1
ATOM 4709 O O . ASP B 1 125 ? 49.834 19.376 2.565 1.00 62.68 125 ASP B O 1
ATOM 4714 N N . ASN B 1 126 ? 48.602 17.590 3.154 1.00 57.98 126 ASN B N 1
ATOM 4715 C CA . ASN B 1 126 ? 47.371 18.125 2.626 1.00 52.53 126 ASN B CA 1
ATOM 4716 C C . ASN B 1 126 ? 46.509 18.720 3.737 1.00 49.14 126 ASN B C 1
ATOM 4717 O O . ASN B 1 126 ? 45.437 19.269 3.478 1.00 46.71 126 ASN B O 1
ATOM 4722 N N . GLY B 1 127 ? 46.994 18.621 4.972 1.00 45.04 127 GLY B N 1
ATOM 4723 C CA . GLY B 1 127 ? 46.247 19.134 6.105 1.00 40.96 127 GLY B CA 1
ATOM 4724 C C . GLY B 1 127 ? 46.907 20.266 6.869 1.00 38.19 127 GLY B C 1
ATOM 4725 O O . GLY B 1 127 ? 48.021 20.677 6.547 1.00 36.64 127 GLY B O 1
ATOM 4726 N N . PRO B 1 128 ? 46.239 20.785 7.911 1.00 36.36 128 PRO B N 1
ATOM 4727 C CA . PRO B 1 128 ? 46.783 21.881 8.711 1.00 35.40 128 PRO B CA 1
ATOM 4728 C C . PRO B 1 128 ? 47.734 21.437 9.822 1.00 35.06 128 PRO B C 1
ATOM 4729 O O . PRO B 1 128 ? 47.833 20.253 10.139 1.00 35.64 128 PRO B O 1
ATOM 4733 N N . ASP B 1 129 ? 48.428 22.403 10.414 1.00 33.37 129 ASP B N 1
ATOM 4734 C CA . ASP B 1 129 ? 49.338 22.105 11.506 1.00 32.96 129 ASP B CA 1
ATOM 4735 C C . ASP B 1 129 ? 48.573 22.143 12.830 1.00 30.82 129 ASP B C 1
ATOM 4736 O O . ASP B 1 129 ? 48.844 21.358 13.736 1.00 30.68 129 ASP B O 1
ATOM 4741 N N . MET B 1 130 ? 47.621 23.063 12.942 1.00 28.97 130 MET B N 1
ATOM 4742 C CA . MET B 1 130 ? 46.819 23.192 14.158 1.00 27.88 130 MET B CA 1
ATOM 4743 C C . MET B 1 130 ? 45.384 23.559 13.811 1.00 26.18 130 MET B C 1
ATOM 4744 O O . MET B 1 130 ? 45.108 24.134 12.753 1.00 24.04 130 MET B O 1
ATOM 4749 N N . ILE B 1 131 ? 44.472 23.248 14.721 1.00 24.04 131 ILE B N 1
ATOM 4750 C CA . ILE B 1 131 ? 43.066 23.538 14.499 1.00 23.09 131 ILE B CA 1
ATOM 4751 C C . ILE B 1 131 ? 42.414 24.337 15.636 1.00 22.09 131 ILE B C 1
ATOM 4752 O O . ILE B 1 131 ? 42.673 24.103 16.816 1.00 21.19 131 ILE B O 1
ATOM 4757 N N . VAL B 1 132 ? 41.577 25.292 15.252 1.00 21.01 132 VAL B N 1
ATOM 4758 C CA . VAL B 1 132 ? 40.824 26.107 16.190 1.00 21.87 132 VAL B CA 1
ATOM 4759 C C . VAL B 1 132 ? 39.373 25.686 15.940 1.00 24.47 132 VAL B C 1
ATOM 4760 O O . VAL B 1 132 ? 38.801 25.995 14.887 1.00 23.86 132 VAL B O 1
ATOM 4764 N N . ASP B 1 133 ? 38.790 24.959 16.895 1.00 27.46 133 ASP B N 1
ATOM 4765 C CA . ASP B 1 133 ? 37.421 24.461 16.753 1.00 29.57 133 ASP B CA 1
ATOM 4766 C C . ASP B 1 133 ? 36.483 25.086 17.769 1.00 29.90 133 ASP B C 1
ATOM 4767 O O . ASP B 1 133 ? 36.901 25.620 18.796 1.00 28.12 133 ASP B O 1
ATOM 4772 N N . ASP B 1 134 ? 35.200 24.999 17.464 1.00 30.58 134 ASP B N 1
ATOM 4773 C CA . ASP B 1 134 ? 34.168 25.537 18.322 1.00 33.30 134 ASP B CA 1
ATOM 4774 C C . ASP B 1 134 ? 32.974 24.600 18.162 1.00 32.93 134 ASP B C 1
ATOM 4775 O O . ASP B 1 134 ? 32.087 24.835 17.340 1.00 34.23 134 ASP B O 1
ATOM 4780 N N . GLY B 1 135 ? 32.965 23.529 18.948 1.00 31.28 135 GLY B N 1
ATOM 4781 C CA . GLY B 1 135 ? 31.897 22.555 18.848 1.00 30.67 135 GLY B CA 1
ATOM 4782 C C . GLY B 1 135 ? 32.468 21.209 18.436 1.00 31.34 135 GLY B C 1
ATOM 4783 O O . GLY B 1 135 ? 31.816 20.174 18.590 1.00 32.78 135 GLY B O 1
ATOM 4784 N N . GLY B 1 136 ? 33.684 21.226 17.895 1.00 30.59 136 GLY B N 1
ATOM 4785 C CA . GLY B 1 136 ? 34.342 19.997 17.489 1.00 30.93 136 GLY B CA 1
ATOM 4786 C C . GLY B 1 136 ? 33.995 19.395 16.137 1.00 30.49 136 GLY B C 1
ATOM 4787 O O . GLY B 1 136 ? 34.349 18.245 15.885 1.00 30.37 136 GLY B O 1
ATOM 4788 N N . ASP B 1 137 ? 33.317 20.141 15.265 1.00 31.23 137 ASP B N 1
ATOM 4789 C CA . ASP B 1 137 ? 32.959 19.615 13.945 1.00 31.17 137 ASP B CA 1
ATOM 4790 C C . ASP B 1 137 ? 34.186 19.320 13.074 1.00 31.22 137 ASP B C 1
ATOM 4791 O O . ASP B 1 137 ? 34.245 18.280 12.421 1.00 31.06 137 ASP B O 1
ATOM 4796 N N . ALA B 1 138 ? 35.169 20.217 13.061 1.00 30.86 138 ALA B N 1
ATOM 4797 C CA . ALA B 1 138 ? 36.380 19.977 12.272 1.00 31.16 138 ALA B CA 1
ATOM 4798 C C . ALA B 1 138 ? 37.118 18.756 12.842 1.00 30.76 138 ALA B C 1
ATOM 4799 O O . ALA B 1 138 ? 37.588 17.896 12.094 1.00 30.20 138 ALA B O 1
ATOM 4801 N N . THR B 1 139 ? 37.216 18.695 14.169 1.00 29.93 139 THR B N 1
ATOM 4802 C CA . THR B 1 139 ? 37.870 17.584 14.850 1.00 28.97 139 THR B CA 1
ATOM 4803 C C . THR B 1 139 ? 37.112 16.283 14.588 1.00 27.86 139 THR B C 1
ATOM 4804 O O . THR B 1 139 ? 37.715 15.227 14.428 1.00 26.28 139 THR B O 1
ATOM 4808 N N . LEU B 1 140 ? 35.788 16.372 14.540 1.00 27.60 140 LEU B N 1
ATOM 4809 C CA . LEU B 1 140 ? 34.939 15.215 14.305 1.00 28.84 140 LEU B CA 1
ATOM 4810 C C . LEU B 1 140 ? 35.203 14.623 12.928 1.00 30.74 140 LEU B C 1
ATOM 4811 O O . LEU B 1 140 ? 35.445 13.425 12.796 1.00 32.44 140 LEU B O 1
ATOM 4816 N N . LEU B 1 141 ? 35.145 15.480 11.910 1.00 31.09 141 LEU B N 1
ATOM 4817 C CA . LEU B 1 141 ? 35.373 15.082 10.529 1.00 30.77 141 LEU B CA 1
ATOM 4818 C C . LEU B 1 141 ? 36.691 14.333 10.379 1.00 30.58 141 LEU B C 1
ATOM 4819 O O . LEU B 1 141 ? 36.761 13.320 9.687 1.00 31.55 141 LEU B O 1
ATOM 4824 N N . VAL B 1 142 ? 37.736 14.827 11.033 1.00 29.67 142 VAL B N 1
ATOM 4825 C CA . VAL B 1 142 ? 39.040 14.188 10.945 1.00 28.31 142 VAL B CA 1
ATOM 4826 C C . VAL B 1 142 ? 39.045 12.823 11.624 1.00 28.52 142 VAL B C 1
ATOM 4827 O O . VAL B 1 142 ? 39.532 11.862 11.050 1.00 28.98 142 VAL B O 1
ATOM 4831 N N . HIS B 1 143 ? 38.500 12.745 12.837 1.00 27.68 143 HIS B N 1
ATOM 4832 C CA . HIS B 1 143 ? 38.453 11.491 13.570 1.00 28.61 143 HIS B CA 1
ATOM 4833 C C . HIS B 1 143 ? 37.567 10.443 12.903 1.00 30.00 143 HIS B C 1
ATOM 4834 O O . HIS B 1 143 ? 37.916 9.268 12.868 1.00 29.52 143 HIS B O 1
ATOM 4841 N N . LYS B 1 144 ? 36.419 10.868 12.384 1.00 30.50 144 LYS B N 1
ATOM 4842 C CA . LYS B 1 144 ? 35.500 9.960 11.719 1.00 31.31 144 LYS B CA 1
ATOM 4843 C C . LYS B 1 144 ? 36.062 9.538 10.375 1.00 32.95 144 LYS B C 1
ATOM 4844 O O . LYS B 1 144 ? 35.879 8.398 9.939 1.00 31.83 144 LYS B O 1
ATOM 4850 N N . GLY B 1 145 ? 36.743 10.468 9.715 1.00 32.98 145 GLY B N 1
ATOM 4851 C CA . GLY B 1 145 ? 37.346 10.166 8.432 1.00 33.89 145 GLY B CA 1
ATOM 4852 C C . GLY B 1 145 ? 38.371 9.059 8.597 1.00 35.30 145 GLY B C 1
ATOM 4853 O O . GLY B 1 145 ? 38.396 8.099 7.827 1.00 33.64 145 GLY B O 1
ATOM 4854 N N . VAL B 1 146 ? 39.223 9.192 9.609 1.00 36.78 146 VAL B N 1
ATOM 4855 C CA . VAL B 1 146 ? 40.249 8.190 9.883 1.00 38.74 146 VAL B CA 1
ATOM 4856 C C . VAL 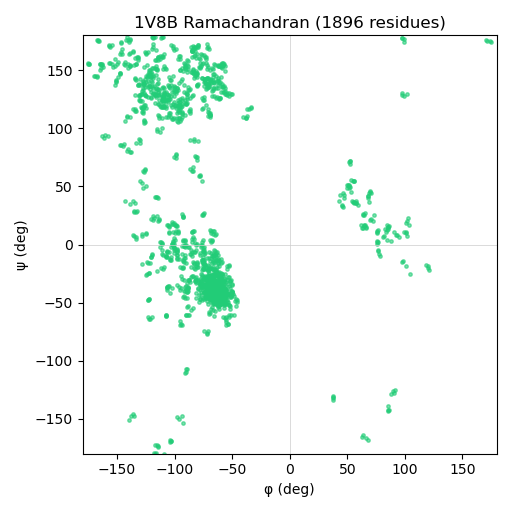B 1 146 ? 39.625 6.852 10.272 1.00 40.02 146 VAL B C 1
ATOM 4857 O O . VAL B 1 146 ? 40.131 5.789 9.898 1.00 40.04 146 VAL B O 1
ATOM 4861 N N . GLU B 1 147 ? 38.526 6.919 11.021 1.00 40.91 147 GLU B N 1
ATOM 4862 C CA . GLU B 1 147 ? 37.819 5.731 11.478 1.00 41.77 147 GLU B CA 1
ATOM 4863 C C . GLU B 1 147 ? 37.207 4.979 10.302 1.00 41.23 147 GLU B C 1
ATOM 4864 O O . GLU B 1 147 ? 37.395 3.774 10.172 1.00 41.90 147 GLU B O 1
ATOM 4870 N N . TYR B 1 148 ? 36.488 5.694 9.442 1.00 41.46 148 TYR B N 1
ATOM 4871 C CA . TYR B 1 148 ? 35.862 5.067 8.290 1.00 42.35 148 TYR B CA 1
ATOM 4872 C C . TYR B 1 148 ? 36.861 4.623 7.219 1.00 41.68 148 TYR B C 1
ATOM 4873 O O . TYR B 1 148 ? 36.589 3.685 6.471 1.00 41.13 148 TYR B O 1
ATOM 4882 N N . GLU B 1 149 ? 38.008 5.292 7.137 1.00 40.73 149 GLU B N 1
ATOM 4883 C CA . GLU B 1 149 ? 39.019 4.917 6.157 1.00 39.69 149 GLU B CA 1
ATOM 4884 C C . GLU B 1 149 ? 39.619 3.571 6.530 1.00 40.87 149 GLU B C 1
ATOM 4885 O O . GLU B 1 149 ? 39.994 2.784 5.657 1.00 40.22 149 GLU B O 1
ATOM 4891 N N . LYS B 1 150 ? 39.702 3.303 7.828 1.00 42.54 150 LYS B N 1
ATOM 4892 C CA . LYS B 1 150 ? 40.232 2.033 8.293 1.00 44.69 150 LYS B CA 1
ATOM 4893 C C . LYS B 1 150 ? 39.181 0.940 8.108 1.00 45.55 150 LYS B C 1
ATOM 4894 O O . LYS B 1 150 ? 39.510 -0.192 7.757 1.00 46.14 150 LYS B O 1
ATOM 4900 N N . LEU B 1 151 ? 37.919 1.293 8.325 1.00 46.38 151 LEU B N 1
ATOM 4901 C CA . LEU B 1 151 ? 36.824 0.345 8.178 1.00 48.28 151 LEU B CA 1
ATOM 4902 C C . LEU B 1 151 ? 36.717 -0.106 6.719 1.00 49.26 151 LEU B C 1
ATOM 4903 O O . LEU B 1 151 ? 36.353 -1.249 6.434 1.00 49.45 151 LEU B O 1
ATOM 4908 N N . TYR B 1 152 ? 37.039 0.799 5.800 1.00 49.71 152 TYR B N 1
ATOM 4909 C CA . TYR B 1 152 ? 36.987 0.502 4.371 1.00 50.81 152 TYR B CA 1
ATOM 4910 C C . TYR B 1 152 ? 38.211 -0.313 3.937 1.00 52.02 152 TYR B C 1
ATOM 4911 O O . TYR B 1 152 ? 38.129 -1.172 3.059 1.00 51.82 152 TYR B O 1
ATOM 4920 N N . GLU B 1 153 ? 39.343 -0.043 4.569 1.00 54.00 153 GLU B N 1
ATOM 4921 C CA . GLU B 1 153 ? 40.574 -0.739 4.252 1.00 56.85 153 GLU B CA 1
ATOM 4922 C C . GLU B 1 153 ? 40.608 -2.145 4.854 1.00 58.09 153 GLU B C 1
ATOM 4923 O O . GLU B 1 153 ? 41.578 -2.880 4.672 1.00 58.38 153 GLU B O 1
ATOM 4929 N N . GLU B 1 154 ? 39.551 -2.518 5.568 1.00 59.54 154 GLU B N 1
ATOM 4930 C CA . GLU B 1 154 ? 39.492 -3.830 6.203 1.00 61.10 154 GLU B CA 1
ATOM 4931 C C . GLU B 1 154 ? 38.283 -4.665 5.798 1.00 61.33 154 GLU B C 1
ATOM 4932 O O . GLU B 1 154 ? 38.417 -5.846 5.475 1.00 62.08 154 GLU B O 1
ATOM 4938 N N . LYS B 1 155 ? 37.105 -4.050 5.826 1.00 61.18 155 LYS B N 1
ATOM 4939 C CA . LYS B 1 155 ? 35.870 -4.742 5.471 1.00 61.22 155 LYS B CA 1
ATOM 4940 C C . LYS B 1 155 ? 35.299 -4.196 4.165 1.00 61.14 155 LYS B C 1
ATOM 4941 O O . LYS B 1 155 ? 34.234 -4.621 3.712 1.00 61.72 155 LYS B O 1
ATOM 4947 N N . ASN B 1 156 ? 36.019 -3.254 3.567 1.00 61.13 156 ASN B N 1
ATOM 4948 C CA . ASN B 1 156 ? 35.591 -2.629 2.324 1.00 61.13 156 ASN B CA 1
ATOM 4949 C C . ASN B 1 156 ? 34.185 -2.073 2.487 1.00 60.72 156 ASN B C 1
ATOM 4950 O O . ASN B 1 156 ? 33.371 -2.123 1.564 1.00 61.44 156 ASN B O 1
ATOM 4955 N N . ILE B 1 157 ? 33.909 -1.542 3.672 1.00 59.91 157 ILE B N 1
ATOM 4956 C CA . ILE B 1 157 ? 32.603 -0.974 3.971 1.00 60.03 157 ILE B CA 1
ATOM 4957 C C . ILE B 1 157 ? 32.651 0.554 3.966 1.00 60.23 157 ILE B C 1
ATOM 4958 O O . ILE B 1 157 ? 33.581 1.156 4.501 1.00 60.05 157 ILE B O 1
ATOM 4963 N N . LEU B 1 158 ? 31.645 1.170 3.348 1.00 60.71 158 LEU B N 1
ATOM 4964 C CA . LEU B 1 158 ? 31.553 2.626 3.250 1.00 61.13 158 LEU B CA 1
ATOM 4965 C C . LEU B 1 158 ? 30.422 3.181 4.109 1.00 62.22 158 LEU B C 1
ATOM 4966 O O . LEU B 1 158 ? 29.419 2.505 4.342 1.00 62.78 158 LEU B O 1
ATOM 4971 N N . PRO B 1 159 ? 30.570 4.425 4.588 1.00 63.35 159 PRO B N 1
ATOM 4972 C CA . PRO B 1 159 ? 29.541 5.053 5.420 1.00 65.23 159 PRO B CA 1
ATOM 4973 C C . PRO B 1 159 ? 28.286 5.354 4.602 1.00 67.20 159 PRO B C 1
ATOM 4974 O O . PRO B 1 159 ? 28.308 6.214 3.728 1.00 68.52 159 PRO B O 1
ATOM 4978 N N . ASP B 1 160 ? 27.194 4.648 4.881 1.00 69.36 160 ASP B N 1
ATOM 4979 C CA . ASP B 1 160 ? 25.950 4.853 4.142 1.00 71.21 160 ASP B CA 1
ATOM 4980 C C . ASP B 1 160 ? 25.061 5.929 4.754 1.00 71.00 160 ASP B C 1
ATOM 4981 O O . ASP B 1 160 ? 24.660 5.839 5.913 1.00 70.36 160 ASP B O 1
ATOM 4986 N N . PRO B 1 161 ? 24.738 6.966 3.971 1.00 71.55 161 PRO B N 1
ATOM 4987 C CA . PRO B 1 161 ? 23.887 8.048 4.465 1.00 73.09 161 PRO B CA 1
ATOM 4988 C C . PRO B 1 161 ? 22.455 7.563 4.679 1.00 74.38 161 PRO B C 1
ATOM 4989 O O . PRO B 1 161 ? 21.565 8.342 5.026 1.00 74.56 161 PRO B O 1
ATOM 4993 N N . GLU B 1 162 ? 22.248 6.266 4.470 1.00 75.97 162 GLU B N 1
ATOM 4994 C CA . GLU B 1 162 ? 20.937 5.644 4.637 1.00 77.36 162 GLU B CA 1
ATOM 4995 C C . GLU B 1 162 ? 20.598 5.618 6.125 1.00 77.34 162 GLU B C 1
ATOM 4996 O O . GLU B 1 162 ? 19.485 5.957 6.526 1.00 76.85 162 GLU B O 1
ATOM 5002 N N . LYS B 1 163 ? 21.576 5.207 6.929 1.00 77.68 163 LYS B N 1
ATOM 5003 C CA . LYS B 1 163 ? 21.430 5.117 8.381 1.00 78.19 163 LYS B CA 1
ATOM 5004 C C . LYS B 1 163 ? 21.498 6.502 9.018 1.00 77.85 163 LYS B C 1
ATOM 5005 O O . LYS B 1 163 ? 21.869 6.645 10.187 1.00 77.77 163 LYS B O 1
ATOM 5011 N N . ALA B 1 164 ? 21.142 7.519 8.241 1.00 77.65 164 ALA B N 1
ATOM 5012 C CA . ALA B 1 164 ? 21.167 8.893 8.723 1.00 77.60 164 ALA B CA 1
ATOM 5013 C C . ALA B 1 164 ? 20.085 9.126 9.769 1.00 77.56 164 ALA B C 1
ATOM 5014 O O . ALA B 1 164 ? 18.893 9.116 9.462 1.00 77.50 164 ALA B O 1
ATOM 5016 N N . LYS B 1 165 ? 20.516 9.330 11.009 1.00 77.85 165 LYS B N 1
ATOM 5017 C CA . LYS B 1 165 ? 19.607 9.570 12.123 1.00 78.26 165 LYS B CA 1
ATOM 5018 C C . LYS B 1 165 ? 19.261 11.053 12.164 1.00 77.85 165 LYS B C 1
ATOM 5019 O O . LYS B 1 165 ? 18.667 11.539 13.127 1.00 78.16 165 LYS B O 1
ATOM 5025 N N . ASN B 1 166 ? 19.640 11.762 11.105 1.00 77.04 166 ASN B N 1
ATOM 5026 C CA . ASN B 1 166 ? 19.396 13.193 11.001 1.00 76.43 166 ASN B CA 1
ATOM 5027 C C . ASN B 1 166 ? 19.809 13.710 9.623 1.00 75.12 166 ASN B C 1
ATOM 5028 O O . ASN B 1 166 ? 20.661 13.120 8.958 1.00 75.04 166 ASN B O 1
ATOM 5033 N N . GLU B 1 167 ? 19.200 14.814 9.201 1.00 73.40 167 GLU B N 1
ATOM 5034 C CA . GLU B 1 167 ? 19.485 15.418 7.899 1.00 71.52 167 GLU B CA 1
ATOM 5035 C C . GLU B 1 167 ? 20.939 15.895 7.812 1.00 69.56 167 GLU B C 1
ATOM 5036 O O . GLU B 1 167 ? 21.606 15.699 6.798 1.00 68.70 167 GLU B O 1
ATOM 5042 N N . GLU B 1 168 ? 21.420 16.524 8.880 1.00 67.67 168 GLU B N 1
ATOM 5043 C CA . GLU B 1 168 ? 22.787 17.021 8.921 1.00 65.45 168 GLU B CA 1
ATOM 5044 C C . GLU B 1 168 ? 23.783 15.864 8.918 1.00 63.51 168 GLU B C 1
ATOM 5045 O O . GLU B 1 168 ? 24.872 15.977 8.358 1.00 63.01 168 GLU B O 1
ATOM 5051 N N . GLU B 1 169 ? 23.405 14.751 9.543 1.00 61.55 169 GLU B N 1
ATOM 5052 C CA . GLU B 1 169 ? 24.271 13.576 9.605 1.00 59.01 169 GLU B CA 1
ATOM 5053 C C . GLU B 1 169 ? 24.329 12.898 8.241 1.00 56.61 169 GLU B C 1
ATOM 5054 O O . GLU B 1 169 ? 25.319 12.259 7.887 1.00 55.88 169 GLU B O 1
ATOM 5060 N N . ARG B 1 170 ? 23.255 13.040 7.477 1.00 54.04 170 ARG B N 1
ATOM 5061 C CA . ARG B 1 170 ? 23.196 12.454 6.155 1.00 51.75 170 ARG B CA 1
ATOM 5062 C C . ARG B 1 170 ? 24.245 13.118 5.277 1.00 49.87 170 ARG B C 1
ATOM 5063 O O . ARG B 1 170 ? 24.999 12.439 4.581 1.00 48.73 170 ARG B O 1
ATOM 5071 N N . CYS B 1 171 ? 24.296 14.448 5.310 1.00 46.88 171 CYS B N 1
ATOM 5072 C CA . CYS B 1 171 ? 25.271 15.188 4.505 1.00 43.52 171 CYS B CA 1
ATOM 5073 C C . CYS B 1 171 ? 26.692 14.890 4.962 1.00 40.54 171 CYS B C 1
ATOM 5074 O O . CYS B 1 171 ? 27.613 14.853 4.148 1.00 38.44 171 CYS B O 1
ATOM 5077 N N . PHE B 1 172 ? 26.851 14.673 6.266 1.00 38.25 172 PHE B N 1
ATOM 5078 C CA . PHE B 1 172 ? 28.149 14.363 6.858 1.00 36.87 172 PHE B CA 1
ATOM 5079 C C . PHE B 1 172 ? 28.677 13.027 6.339 1.00 37.11 172 PHE B C 1
ATOM 5080 O O . PHE B 1 172 ? 29.831 12.926 5.912 1.00 37.71 172 PHE B O 1
ATOM 5088 N N . LEU B 1 173 ? 27.824 12.004 6.381 1.00 36.32 173 LEU B N 1
ATOM 5089 C CA . LEU B 1 173 ? 28.193 10.669 5.920 1.00 34.59 173 LEU B CA 1
ATOM 5090 C C . LEU B 1 173 ? 28.385 10.686 4.405 1.00 34.22 173 LEU B C 1
ATOM 5091 O O . LEU B 1 173 ? 29.265 10.005 3.872 1.00 32.39 173 LEU B O 1
ATOM 5096 N N . THR B 1 174 ? 27.568 11.468 3.708 1.00 34.03 174 THR B N 1
ATOM 5097 C CA . THR B 1 174 ? 27.695 11.580 2.256 1.00 33.72 174 THR B CA 1
ATOM 5098 C C . THR B 1 174 ? 29.069 12.158 1.921 1.00 33.79 174 THR B C 1
ATOM 5099 O O . THR B 1 174 ? 29.753 11.670 1.022 1.00 33.58 174 THR B O 1
ATOM 5103 N N . LEU B 1 175 ? 29.465 13.200 2.652 1.00 33.94 175 LEU B N 1
ATOM 5104 C CA . LEU B 1 175 ? 30.759 13.851 2.447 1.00 33.59 175 LEU B CA 1
ATOM 5105 C C . LEU B 1 175 ? 31.907 12.883 2.703 1.00 33.13 175 LEU B C 1
ATOM 5106 O O . LEU B 1 175 ? 32.887 12.867 1.966 1.00 32.63 175 LEU B O 1
ATOM 5111 N N . LEU B 1 176 ? 31.793 12.089 3.763 1.00 34.95 176 LEU B N 1
ATOM 5112 C CA . LEU B 1 176 ? 32.834 11.114 4.102 1.00 36.16 176 LEU B CA 1
ATOM 5113 C C . LEU B 1 176 ? 32.911 9.985 3.076 1.00 36.56 176 LEU B C 1
ATOM 5114 O O . LEU B 1 176 ? 34.000 9.539 2.723 1.00 35.95 176 LEU B O 1
ATOM 5119 N N . LYS B 1 177 ? 31.752 9.528 2.606 1.00 37.89 177 LYS B N 1
ATOM 5120 C CA . LYS B 1 177 ? 31.692 8.460 1.616 1.00 38.75 177 LYS B CA 1
ATOM 5121 C C . LYS B 1 177 ? 32.400 8.904 0.344 1.00 38.25 177 LYS B C 1
ATOM 5122 O O . LYS B 1 177 ? 33.261 8.191 -0.173 1.00 36.18 177 LYS B O 1
ATOM 5128 N N . ASN B 1 178 ? 32.036 10.086 -0.154 1.00 37.77 178 ASN B N 1
ATOM 5129 C CA . ASN B 1 178 ? 32.650 10.625 -1.370 1.00 38.01 178 ASN B CA 1
ATOM 5130 C C . ASN B 1 178 ? 34.134 10.864 -1.169 1.00 37.40 178 ASN B C 1
ATOM 5131 O O . ASN B 1 178 ? 34.939 10.649 -2.077 1.00 37.60 178 ASN B O 1
ATOM 5136 N N . SER B 1 179 ? 34.495 11.301 0.028 1.00 36.34 179 SER B N 1
ATOM 5137 C CA . SER B 1 179 ? 35.887 11.557 0.328 1.00 36.26 179 SER B CA 1
ATOM 5138 C C . SER B 1 179 ? 36.711 10.276 0.223 1.00 37.12 179 SER B C 1
ATOM 5139 O O . SER B 1 179 ? 37.797 10.284 -0.347 1.00 37.17 179 SER B O 1
ATOM 5142 N N . ILE B 1 180 ? 36.187 9.178 0.764 1.00 37.73 180 ILE B N 1
ATOM 5143 C CA . ILE B 1 180 ? 36.886 7.889 0.743 1.00 38.13 180 ILE B CA 1
ATOM 5144 C C . ILE B 1 180 ? 36.938 7.263 -0.659 1.00 38.17 180 ILE B C 1
ATOM 5145 O O . ILE B 1 180 ? 37.908 6.590 -1.005 1.00 37.51 180 ILE B O 1
ATOM 5150 N N . LEU B 1 181 ? 35.908 7.492 -1.467 1.00 39.29 181 LEU B N 1
ATOM 5151 C CA . LEU B 1 181 ? 35.872 6.952 -2.826 1.00 40.37 181 LEU B CA 1
ATOM 5152 C C . LEU B 1 181 ? 36.801 7.747 -3.741 1.00 41.17 181 LEU B C 1
ATOM 5153 O O . LEU B 1 181 ? 36.986 7.397 -4.903 1.00 42.94 181 LEU B O 1
ATOM 5158 N N . LYS B 1 182 ? 37.372 8.826 -3.217 1.00 42.02 182 LYS B N 1
ATOM 5159 C CA . LYS B 1 182 ? 38.276 9.671 -3.994 1.00 42.01 182 LYS B CA 1
ATOM 5160 C C . LYS B 1 182 ? 39.717 9.452 -3.532 1.00 41.41 182 LYS B C 1
ATOM 5161 O O . LYS B 1 182 ? 40.647 9.418 -4.336 1.00 40.51 182 LYS B O 1
ATOM 5167 N N . ASN B 1 183 ? 39.885 9.303 -2.223 1.00 41.10 183 ASN B N 1
ATOM 5168 C CA . ASN B 1 183 ? 41.189 9.070 -1.613 1.00 40.92 183 ASN B CA 1
ATOM 5169 C C . ASN B 1 183 ? 40.947 8.472 -0.227 1.00 40.71 183 ASN B C 1
ATOM 5170 O O . ASN B 1 183 ? 40.726 9.196 0.743 1.00 41.03 183 ASN B O 1
ATOM 5175 N N . PRO B 1 184 ? 40.970 7.133 -0.130 1.00 41.60 184 PRO B N 1
ATOM 5176 C CA . PRO B 1 184 ? 40.756 6.364 1.101 1.00 40.58 184 PRO B CA 1
ATOM 5177 C C . PRO B 1 184 ? 41.830 6.506 2.178 1.00 40.47 184 PRO B C 1
ATOM 5178 O O . PRO B 1 184 ? 41.823 5.769 3.164 1.00 41.59 184 PRO B O 1
ATOM 5182 N N . LYS B 1 185 ? 42.753 7.443 1.991 1.00 40.01 185 LYS B N 1
ATOM 5183 C CA . LYS B 1 185 ? 43.804 7.654 2.976 1.00 39.22 185 LYS B CA 1
ATOM 5184 C C . LYS B 1 185 ? 44.027 9.134 3.279 1.00 38.63 185 LYS B C 1
ATOM 5185 O O . LYS B 1 185 ? 44.960 9.500 4.002 1.00 38.16 185 LYS B O 1
ATOM 5191 N N . LYS B 1 186 ? 43.149 9.977 2.737 1.00 37.01 186 LYS B N 1
ATOM 5192 C CA . LYS B 1 186 ? 43.225 11.417 2.941 1.00 35.19 186 LYS B CA 1
ATOM 5193 C C . LYS B 1 186 ? 43.302 11.804 4.417 1.00 34.32 186 LYS B C 1
ATOM 5194 O O . LYS B 1 186 ? 44.296 12.385 4.854 1.00 34.94 186 LYS B O 1
ATOM 5200 N N . TRP B 1 187 ? 42.267 11.471 5.186 1.00 33.67 187 TRP B N 1
ATOM 5201 C CA . TRP B 1 187 ? 42.229 11.829 6.606 1.00 32.33 187 TRP B CA 1
ATOM 5202 C C . TRP B 1 187 ? 43.255 11.127 7.476 1.00 32.91 187 TRP B C 1
ATOM 5203 O O . TRP B 1 187 ? 43.731 11.703 8.455 1.00 33.31 187 TRP B O 1
ATOM 5214 N N . THR B 1 188 ? 43.601 9.890 7.131 1.00 33.13 188 THR B N 1
ATOM 5215 C CA . THR B 1 188 ? 44.594 9.165 7.909 1.00 32.87 188 THR B CA 1
ATOM 5216 C C . THR B 1 188 ? 45.936 9.911 7.822 1.00 32.93 188 THR B C 1
ATOM 5217 O O . THR B 1 188 ? 46.616 10.108 8.828 1.00 31.78 188 THR B O 1
ATOM 5221 N N . ASN B 1 189 ? 46.301 10.347 6.618 1.00 34.00 189 ASN B N 1
ATOM 5222 C CA . ASN B 1 189 ? 47.560 11.070 6.411 1.00 34.89 189 ASN B CA 1
ATOM 5223 C C . ASN B 1 189 ? 47.551 12.478 7.020 1.00 35.21 189 ASN B C 1
ATOM 5224 O O . ASN B 1 189 ? 48.573 12.962 7.519 1.00 33.34 189 ASN B O 1
ATOM 5229 N N . ILE B 1 190 ? 46.400 13.138 6.966 1.00 34.25 190 ILE B N 1
ATOM 5230 C CA . ILE B 1 190 ? 46.266 14.473 7.530 1.00 32.77 190 ILE B CA 1
ATOM 5231 C C . ILE B 1 190 ? 46.364 14.453 9.061 1.00 33.31 190 ILE B C 1
ATOM 5232 O O . ILE B 1 190 ? 47.087 15.260 9.651 1.00 32.80 190 ILE B O 1
ATOM 5237 N N . ALA B 1 191 ? 45.643 13.531 9.699 1.00 34.15 191 ALA B N 1
ATOM 5238 C CA . ALA B 1 191 ? 45.645 13.423 11.160 1.00 34.96 191 ALA B CA 1
ATOM 5239 C C . ALA B 1 191 ? 47.042 13.241 11.735 1.00 35.67 191 ALA B C 1
ATOM 5240 O O . ALA B 1 191 ? 47.326 13.669 12.857 1.00 35.85 191 ALA B O 1
ATOM 5242 N N . LYS B 1 192 ? 47.919 12.618 10.960 1.00 37.18 192 LYS B N 1
ATOM 5243 C CA . LYS B 1 192 ? 49.282 12.376 11.411 1.00 38.18 192 LYS B CA 1
ATOM 5244 C C . LYS B 1 192 ? 50.157 13.630 11.520 1.00 37.39 192 LYS B C 1
ATOM 5245 O O . LYS B 1 192 ? 51.121 13.643 12.285 1.00 36.33 192 LYS B O 1
ATOM 5251 N N . LYS B 1 193 ? 49.821 14.680 10.771 1.00 36.98 193 LYS B N 1
ATOM 5252 C CA . LYS B 1 193 ? 50.604 15.922 10.795 1.00 36.34 193 LYS B CA 1
ATOM 5253 C C . LYS B 1 193 ? 50.034 17.013 11.713 1.00 34.09 193 LYS B C 1
ATOM 5254 O O . LYS B 1 193 ? 50.662 18.053 11.899 1.00 33.82 193 LYS B O 1
ATOM 5260 N N . ILE B 1 194 ? 48.855 16.777 12.284 1.00 32.30 194 ILE B N 1
ATOM 5261 C CA . ILE B 1 194 ? 48.220 17.757 13.165 1.00 30.11 194 ILE B CA 1
ATOM 5262 C C . ILE B 1 194 ? 48.859 17.804 14.552 1.00 29.43 194 ILE B C 1
ATOM 5263 O O . ILE B 1 194 ? 48.830 16.832 15.305 1.00 28.61 194 ILE B O 1
ATOM 5268 N N . ILE B 1 195 ? 49.439 18.957 14.873 1.00 29.27 195 ILE B N 1
ATOM 5269 C CA . ILE B 1 195 ? 50.098 19.183 16.156 1.00 28.58 195 ILE B CA 1
ATOM 5270 C C . ILE B 1 195 ? 49.088 19.098 17.297 1.00 27.61 195 ILE B C 1
ATOM 5271 O O . ILE B 1 195 ? 49.371 18.513 18.346 1.00 27.55 195 ILE B O 1
ATOM 5276 N N . GLY B 1 196 ? 47.926 19.717 17.089 1.00 26.13 196 GLY B N 1
ATOM 5277 C CA . GLY B 1 196 ? 46.885 19.725 18.098 1.00 23.33 196 GLY B CA 1
ATOM 5278 C C . GLY B 1 196 ? 45.725 20.641 17.766 1.00 22.53 196 GLY B C 1
ATOM 5279 O O . GLY B 1 196 ? 45.742 21.358 16.763 1.00 21.29 196 GLY B O 1
ATOM 5280 N N . VAL B 1 197 ? 44.705 20.607 18.614 1.00 22.29 197 VAL B N 1
ATOM 5281 C CA . VAL B 1 197 ? 43.527 21.441 18.423 1.00 22.60 197 VAL B CA 1
ATOM 5282 C C . VAL B 1 197 ? 43.158 22.112 19.743 1.00 23.51 197 VAL B C 1
ATOM 5283 O O . VAL B 1 197 ? 43.499 21.620 20.814 1.00 24.06 197 VAL B O 1
ATOM 5287 N N . SER B 1 198 ? 42.469 23.242 19.676 1.00 25.33 198 SER B N 1
ATOM 5288 C CA . SER B 1 198 ? 42.050 23.920 20.898 1.00 26.95 198 SER B CA 1
ATOM 5289 C C . SER B 1 198 ? 40.540 24.117 20.827 1.00 28.49 198 SER B C 1
ATOM 5290 O O . SER B 1 198 ? 40.054 24.783 19.921 1.00 31.13 198 SER B O 1
ATOM 5293 N N . GLU B 1 199 ? 39.809 23.508 21.766 1.00 30.99 199 GLU B N 1
ATOM 5294 C CA . GLU B 1 199 ? 38.342 23.587 21.819 1.00 33.13 199 GLU B CA 1
ATOM 5295 C C . GLU B 1 199 ? 37.847 24.795 22.606 1.00 33.70 199 GLU B C 1
ATOM 5296 O O . GLU B 1 199 ? 38.271 25.032 23.741 1.00 33.35 199 GLU B O 1
ATOM 5302 N N . GLU B 1 200 ? 36.892 25.497 22.005 1.00 34.06 200 GLU B N 1
ATOM 5303 C CA . GLU B 1 200 ? 36.287 26.712 22.540 1.00 33.79 200 GLU B CA 1
ATOM 5304 C C . GLU B 1 200 ? 35.044 26.544 23.423 1.00 33.02 200 GLU B C 1
ATOM 5305 O O . GLU B 1 200 ? 34.881 27.261 24.407 1.00 32.23 200 GLU B O 1
ATOM 5311 N N . THR B 1 201 ? 34.172 25.602 23.082 1.00 32.14 201 THR B N 1
ATOM 5312 C CA . THR B 1 201 ? 32.941 25.445 23.835 1.00 31.50 201 THR B CA 1
ATOM 5313 C C . THR B 1 201 ? 32.776 24.158 24.655 1.00 32.32 201 THR B C 1
ATOM 5314 O O . THR B 1 201 ? 33.466 23.156 24.428 1.00 31.25 201 THR B O 1
ATOM 5318 N N . THR B 1 202 ? 31.843 24.206 25.605 1.00 31.99 202 THR B N 1
ATOM 5319 C CA . THR B 1 202 ? 31.558 23.092 26.508 1.00 32.92 202 THR B CA 1
ATOM 5320 C C . THR B 1 202 ? 31.195 21.809 25.779 1.00 34.01 202 THR B C 1
ATOM 5321 O O . THR B 1 202 ? 31.613 20.710 26.169 1.00 33.77 202 THR B O 1
ATOM 5325 N N . THR B 1 203 ? 30.420 21.953 24.712 1.00 34.38 203 THR B N 1
ATOM 5326 C CA . THR B 1 203 ? 29.996 20.806 23.911 1.00 35.05 203 THR B CA 1
ATOM 5327 C C . THR B 1 203 ? 31.178 20.117 23.219 1.00 34.12 203 THR B C 1
ATOM 5328 O O . THR B 1 203 ? 31.279 18.890 23.218 1.00 32.54 203 THR B O 1
ATOM 5332 N N . GLY B 1 204 ? 32.071 20.912 22.640 1.00 34.23 204 GLY B N 1
ATOM 5333 C CA . GLY B 1 204 ? 33.228 20.342 21.977 1.00 33.04 204 GLY B CA 1
ATOM 5334 C C . GLY B 1 204 ? 34.148 19.640 22.961 1.00 32.85 204 GLY B C 1
ATOM 5335 O O . GLY B 1 204 ? 34.783 18.639 22.627 1.00 32.67 204 GLY B O 1
ATOM 5336 N N . VAL B 1 205 ? 34.223 20.165 24.179 1.00 33.01 205 VAL B N 1
ATOM 5337 C CA . VAL B 1 205 ? 35.073 19.579 25.207 1.00 33.45 205 VAL B CA 1
ATOM 5338 C C . VAL B 1 205 ? 34.503 18.237 25.657 1.00 33.67 205 VAL B C 1
ATOM 5339 O O . VAL B 1 205 ? 35.247 17.304 25.939 1.00 34.24 205 VAL B O 1
ATOM 5343 N N . LEU B 1 206 ? 33.180 18.152 25.716 1.00 34.51 206 LEU B N 1
ATOM 5344 C CA . LEU B 1 206 ? 32.509 16.933 26.113 1.00 34.70 206 LEU B CA 1
ATOM 5345 C C . LEU B 1 206 ? 32.835 15.849 25.088 1.00 35.49 206 LEU B C 1
ATOM 5346 O O . LEU B 1 206 ? 33.035 14.685 25.446 1.00 34.57 206 LEU B O 1
ATOM 5351 N N . ARG B 1 207 ? 32.902 16.240 23.816 1.00 36.05 207 ARG B N 1
ATOM 5352 C CA . ARG B 1 207 ? 33.232 15.307 22.734 1.00 36.89 207 ARG B CA 1
ATOM 5353 C C . ARG B 1 207 ? 34.672 14.831 22.881 1.00 37.19 207 ARG B C 1
ATOM 5354 O O . ARG B 1 207 ? 34.955 13.635 22.766 1.00 37.49 207 ARG B O 1
ATOM 5362 N N . LEU B 1 208 ? 35.579 15.773 23.133 1.00 36.01 208 LEU B N 1
ATOM 5363 C CA . LEU B 1 208 ? 36.990 15.437 23.283 1.00 36.77 208 LEU B CA 1
ATOM 5364 C C . LEU B 1 208 ? 37.221 14.511 24.466 1.00 36.58 208 LEU B C 1
ATOM 5365 O O . LEU B 1 208 ? 37.980 13.549 24.367 1.00 35.47 208 LEU B O 1
ATOM 5370 N N . LYS B 1 209 ? 36.564 14.803 25.583 1.00 37.66 209 LYS B N 1
ATOM 5371 C CA . LYS B 1 209 ? 36.714 13.987 26.780 1.00 39.96 209 LYS B CA 1
ATOM 5372 C C . LYS B 1 209 ? 36.249 12.552 26.555 1.00 41.21 209 LYS B C 1
ATOM 5373 O O . LYS B 1 209 ? 36.855 11.613 27.070 1.00 41.67 209 LYS B O 1
ATOM 5379 N N . LYS B 1 210 ? 35.176 12.379 25.790 1.00 43.13 210 LYS B N 1
ATOM 5380 C CA . LYS B 1 210 ? 34.677 11.039 25.514 1.00 45.14 210 LYS B CA 1
ATOM 5381 C C . LYS B 1 210 ? 35.629 10.269 24.607 1.00 45.81 210 LYS B C 1
ATOM 5382 O O . LYS B 1 210 ? 35.792 9.059 24.760 1.00 46.50 210 LYS B O 1
ATOM 5388 N N . MET B 1 211 ? 36.266 10.971 23.674 1.00 46.60 211 MET B N 1
ATOM 5389 C CA . MET B 1 211 ? 37.219 10.335 22.779 1.00 47.55 211 MET B CA 1
ATOM 5390 C C . MET B 1 211 ? 38.487 9.976 23.548 1.00 47.87 211 MET B C 1
ATOM 5391 O O . MET B 1 211 ? 39.039 8.895 23.371 1.00 48.61 211 MET B O 1
ATOM 5396 N N . ASP B 1 212 ? 38.937 10.890 24.404 1.00 47.81 212 ASP B N 1
ATOM 5397 C CA . ASP B 1 212 ? 40.143 10.686 25.198 1.00 49.47 212 ASP B CA 1
ATOM 5398 C C . ASP B 1 212 ? 39.933 9.566 26.206 1.00 50.45 212 ASP B C 1
ATOM 5399 O O . ASP B 1 212 ? 40.867 8.844 26.566 1.00 51.18 212 ASP B O 1
ATOM 5404 N N . LYS B 1 213 ? 38.695 9.420 26.655 1.00 51.06 213 LYS B N 1
ATOM 5405 C CA . LYS B 1 213 ? 38.361 8.388 27.619 1.00 52.65 213 LYS B CA 1
ATOM 5406 C C . LYS B 1 213 ? 38.507 7.015 26.970 1.00 52.71 213 LYS B C 1
ATOM 5407 O O . LYS B 1 213 ? 38.915 6.050 27.619 1.00 51.76 213 LYS B O 1
ATOM 5413 N N . GLN B 1 214 ? 38.181 6.941 25.682 1.00 53.02 214 GLN B N 1
ATOM 5414 C CA . GLN B 1 214 ? 38.274 5.694 24.930 1.00 54.29 214 GLN B CA 1
ATOM 5415 C C . GLN B 1 214 ? 39.537 5.625 24.086 1.00 53.90 214 GLN B C 1
ATOM 5416 O O . GLN B 1 214 ? 39.643 4.804 23.176 1.00 53.80 214 GLN B O 1
ATOM 5422 N N . ASN B 1 215 ? 40.494 6.489 24.409 1.00 54.26 215 ASN B N 1
ATOM 5423 C CA . ASN B 1 215 ? 41.767 6.570 23.697 1.00 54.60 215 ASN B CA 1
ATOM 5424 C C . ASN B 1 215 ? 41.593 6.642 22.180 1.00 53.54 215 ASN B C 1
ATOM 5425 O O . ASN B 1 215 ? 42.208 5.884 21.428 1.00 53.32 215 ASN B O 1
ATOM 5430 N N . GLU B 1 216 ? 40.754 7.573 21.740 1.00 51.94 216 GLU B N 1
ATOM 5431 C CA . GLU B 1 216 ? 40.506 7.760 20.322 1.00 50.29 216 GLU B CA 1
ATOM 5432 C C . GLU B 1 216 ? 41.151 9.029 19.783 1.00 47.59 216 GLU B C 1
ATOM 5433 O O . GLU B 1 216 ? 41.200 9.227 18.574 1.00 47.89 216 GLU B O 1
ATOM 5439 N N . LEU B 1 217 ? 41.639 9.887 20.675 1.00 45.10 217 LEU B N 1
ATOM 5440 C CA . LEU B 1 217 ? 42.296 11.125 20.261 1.00 41.99 217 LEU B CA 1
ATOM 5441 C C . LEU B 1 217 ? 43.533 10.863 19.416 1.00 39.27 217 LEU B C 1
ATOM 5442 O O . LEU B 1 217 ? 44.445 10.150 19.837 1.00 38.88 217 LEU B O 1
ATOM 5447 N N . LEU B 1 218 ? 43.568 11.460 18.230 1.00 36.71 218 LEU B N 1
ATOM 5448 C CA . LEU B 1 218 ? 44.694 11.288 17.323 1.00 35.15 218 LEU B CA 1
ATOM 5449 C C . LEU B 1 218 ? 45.770 12.336 17.548 1.00 34.09 218 LEU B C 1
ATOM 5450 O O . LEU B 1 218 ? 46.904 12.180 17.097 1.00 35.85 218 LEU B O 1
ATOM 5455 N N . PHE B 1 219 ? 45.417 13.404 18.253 1.00 32.32 219 PHE B N 1
ATOM 5456 C CA . PHE B 1 219 ? 46.369 14.474 18.515 1.00 29.97 219 PHE B CA 1
ATOM 5457 C C . PHE B 1 219 ? 46.017 15.252 19.777 1.00 29.40 219 PHE B C 1
ATOM 5458 O O . PHE B 1 219 ? 44.958 15.048 20.368 1.00 28.38 219 PHE B O 1
ATOM 5466 N N . THR B 1 220 ? 46.924 16.130 20.191 1.00 29.43 220 THR B N 1
ATOM 5467 C CA . THR B 1 220 ? 46.738 16.945 21.390 1.00 27.85 220 THR B CA 1
ATOM 5468 C C . THR B 1 220 ? 45.526 17.871 21.308 1.00 27.64 220 THR B C 1
ATOM 5469 O O . THR B 1 220 ? 45.265 18.482 20.268 1.00 27.49 220 THR B O 1
ATOM 5473 N N . ALA B 1 221 ? 44.793 17.979 22.410 1.00 26.12 221 ALA B N 1
ATOM 5474 C CA . ALA B 1 221 ? 43.629 18.854 22.451 1.00 25.56 221 ALA B CA 1
ATOM 5475 C C . ALA B 1 221 ? 43.720 19.762 23.662 1.00 25.37 221 ALA B C 1
ATOM 5476 O O . ALA B 1 221 ? 43.956 19.302 24.782 1.00 24.90 221 ALA B O 1
ATOM 5478 N N . ILE B 1 222 ? 43.549 21.058 23.444 1.00 25.85 222 ILE B N 1
ATOM 5479 C CA . ILE B 1 222 ? 43.599 21.984 24.558 1.00 25.06 222 ILE B CA 1
ATOM 5480 C C . ILE B 1 222 ? 42.204 22.474 24.908 1.00 24.87 222 ILE B C 1
ATOM 5481 O O . ILE B 1 222 ? 41.491 23.019 24.063 1.00 25.22 222 ILE B O 1
ATOM 5486 N N . ASN B 1 223 ? 41.821 22.255 26.163 1.00 24.74 223 ASN B N 1
ATOM 5487 C CA . ASN B 1 223 ? 40.509 22.655 26.672 1.00 24.38 223 ASN B CA 1
ATOM 5488 C C . ASN B 1 223 ? 40.519 24.149 26.999 1.00 24.94 223 ASN B C 1
ATOM 5489 O O . ASN B 1 223 ? 40.831 24.540 28.118 1.00 24.81 223 ASN B O 1
ATOM 5494 N N . VAL B 1 224 ? 40.182 24.977 26.016 1.00 25.62 224 VAL B N 1
ATOM 5495 C CA . VAL B 1 224 ? 40.157 26.418 26.213 1.00 26.50 224 VAL B CA 1
ATOM 5496 C C . VAL B 1 224 ? 38.912 26.847 26.985 1.00 28.03 224 VAL B C 1
ATOM 5497 O O . VAL B 1 224 ? 38.944 27.818 27.753 1.00 29.29 224 VAL B O 1
ATOM 5501 N N . ASN B 1 225 ? 37.822 26.104 26.806 1.00 27.95 225 ASN B N 1
ATOM 5502 C CA . ASN B 1 225 ? 36.561 26.426 27.475 1.00 27.98 225 ASN B CA 1
ATOM 5503 C C . ASN B 1 225 ? 36.565 26.328 28.993 1.00 29.10 225 ASN B C 1
ATOM 5504 O O . ASN B 1 225 ? 35.947 27.157 29.669 1.00 28.40 225 ASN B O 1
ATOM 5509 N N . ASP B 1 226 ? 37.225 25.314 29.540 1.00 28.85 226 ASP B N 1
ATOM 5510 C CA . ASP B 1 226 ? 37.268 25.177 30.993 1.00 30.36 226 ASP B CA 1
ATOM 5511 C C . ASP B 1 226 ? 38.231 26.182 31.645 1.00 29.30 226 ASP B C 1
ATOM 5512 O O . ASP B 1 226 ? 38.442 26.145 32.855 1.00 29.79 226 ASP B O 1
ATOM 5517 N N . ALA B 1 227 ? 38.813 27.076 30.848 1.00 27.61 227 ALA B N 1
ATOM 5518 C CA . ALA B 1 227 ? 39.715 28.092 31.387 1.00 24.72 227 ALA B CA 1
ATOM 5519 C C . ALA B 1 227 ? 38.856 29.117 32.136 1.00 23.83 227 ALA B C 1
ATOM 5520 O O . ALA B 1 227 ? 37.836 29.573 31.629 1.00 23.87 227 ALA B O 1
ATOM 5522 N N . VAL B 1 228 ? 39.271 29.486 33.337 1.00 21.48 228 VAL B N 1
ATOM 5523 C CA . VAL B 1 228 ? 38.515 30.436 34.133 1.00 20.22 228 VAL B CA 1
ATOM 5524 C C . VAL B 1 228 ? 38.060 31.680 33.380 1.00 20.84 228 VAL B C 1
ATOM 5525 O O . VAL B 1 228 ? 36.879 32.023 33.398 1.00 16.88 228 VAL B O 1
ATOM 5529 N N . THR B 1 229 ? 39.006 32.360 32.736 1.00 22.54 229 THR B N 1
ATOM 5530 C CA . THR B 1 229 ? 38.719 33.580 31.996 1.00 23.88 229 THR B CA 1
ATOM 5531 C C . THR B 1 229 ? 37.899 33.353 30.747 1.00 25.00 229 THR B C 1
ATOM 5532 O O . THR B 1 229 ? 37.785 34.244 29.914 1.00 26.70 229 THR B O 1
ATOM 5536 N N . LYS B 1 230 ? 37.334 32.159 30.620 1.00 25.71 230 LYS B N 1
ATOM 5537 C CA . LYS B 1 230 ? 36.504 31.844 29.480 1.00 25.22 230 LYS B CA 1
ATOM 5538 C C . LYS B 1 230 ? 35.122 31.417 29.982 1.00 27.51 230 LYS B C 1
ATOM 5539 O O . LYS B 1 230 ? 34.128 32.093 29.714 1.00 28.76 230 LYS B O 1
ATOM 5545 N N . GLN B 1 231 ? 35.047 30.323 30.735 1.00 27.53 231 GLN B N 1
ATOM 5546 C CA . GLN B 1 231 ? 33.748 29.863 31.225 1.00 28.43 231 GLN B CA 1
ATOM 5547 C C . GLN B 1 231 ? 33.107 30.840 32.204 1.00 27.12 231 GLN B C 1
ATOM 5548 O O . GLN B 1 231 ? 31.889 30.924 32.273 1.00 28.15 231 GLN B O 1
ATOM 5554 N N . LYS B 1 232 ? 33.919 31.575 32.955 1.00 26.79 232 LYS B N 1
ATOM 5555 C CA . LYS B 1 232 ? 33.396 32.536 33.918 1.00 27.28 232 LYS B CA 1
ATOM 5556 C C . LYS B 1 232 ? 33.087 33.898 33.317 1.00 26.69 232 LYS B C 1
ATOM 5557 O O . LYS B 1 232 ? 32.353 34.674 33.912 1.00 29.42 232 LYS B O 1
ATOM 5563 N N . TYR B 1 233 ? 33.653 34.206 32.157 1.00 24.75 233 TYR B N 1
ATOM 5564 C CA . TYR B 1 233 ? 33.398 35.499 31.532 1.00 24.03 233 TYR B CA 1
ATOM 5565 C C . TYR B 1 233 ? 32.501 35.367 30.304 1.00 22.56 233 TYR B C 1
ATOM 5566 O O . TYR B 1 233 ? 31.407 35.931 30.254 1.00 23.86 233 TYR B O 1
ATOM 5575 N N . ASP B 1 234 ? 32.985 34.622 29.318 1.00 21.48 234 ASP B N 1
ATOM 5576 C CA . ASP B 1 234 ? 32.277 34.370 28.072 1.00 19.09 234 ASP B CA 1
ATOM 5577 C C . ASP B 1 234 ? 30.896 33.769 28.315 1.00 18.77 234 ASP B C 1
ATOM 5578 O O . ASP B 1 234 ? 29.883 34.375 27.985 1.00 19.24 234 ASP B O 1
ATOM 5583 N N . ASN B 1 235 ? 30.852 32.582 28.908 1.00 18.18 235 ASN B N 1
ATOM 5584 C CA . ASN B 1 235 ? 29.577 31.912 29.141 1.00 18.95 235 ASN B CA 1
ATOM 5585 C C . ASN B 1 235 ? 28.590 32.681 30.019 1.00 19.67 235 ASN B C 1
ATOM 5586 O O . ASN B 1 235 ? 27.385 32.529 29.867 1.00 20.74 235 ASN B O 1
ATOM 5591 N N . VAL B 1 236 ? 29.091 33.507 30.930 1.00 18.72 236 VAL B N 1
ATOM 5592 C CA . VAL B 1 236 ? 28.222 34.256 31.823 1.00 18.57 236 VAL B CA 1
ATOM 5593 C C . VAL B 1 236 ? 27.885 35.646 31.301 1.00 20.78 236 VAL B C 1
ATOM 5594 O O . VAL B 1 236 ? 26.744 35.915 30.920 1.00 20.31 236 VAL B O 1
ATOM 5598 N N . TYR B 1 237 ? 28.883 36.524 31.273 1.00 21.35 237 TYR B N 1
ATOM 5599 C CA . TYR B 1 237 ? 28.684 37.901 30.821 1.00 23.13 237 TYR B CA 1
ATOM 5600 C C . TYR B 1 237 ? 28.338 38.015 29.336 1.00 22.03 237 TYR B C 1
ATOM 5601 O O . TYR B 1 237 ? 27.624 38.929 28.922 1.00 23.25 237 TYR B O 1
ATOM 5610 N N . GLY B 1 238 ? 28.840 37.088 28.534 1.00 21.57 238 GLY B N 1
ATOM 5611 C CA . GLY B 1 238 ? 28.545 37.127 27.117 1.00 20.12 238 GLY B CA 1
ATOM 5612 C C . GLY B 1 238 ? 27.076 36.865 26.862 1.00 20.73 238 GLY B C 1
ATOM 5613 O O . GLY B 1 238 ? 26.437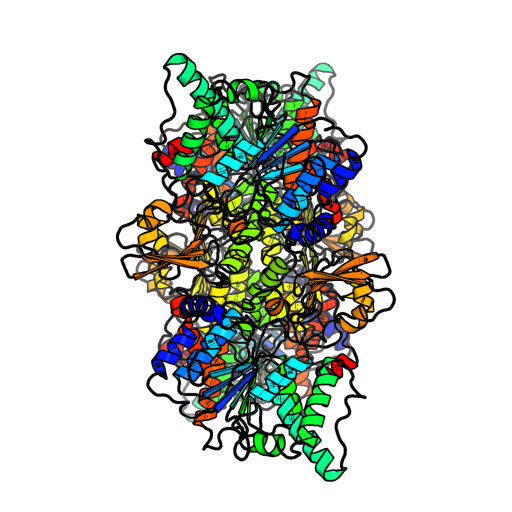 37.589 26.104 1.00 21.58 238 GLY B O 1
ATOM 5614 N N . CYS B 1 239 ? 26.532 35.827 27.490 1.00 20.48 239 CYS B N 1
ATOM 5615 C CA . CYS B 1 239 ? 25.131 35.498 27.298 1.00 21.09 239 CYS B CA 1
ATOM 5616 C C . CYS B 1 239 ? 24.219 36.526 27.950 1.00 20.35 239 CYS B C 1
ATOM 5617 O O . CYS B 1 239 ? 23.101 36.747 27.493 1.00 20.38 239 CYS B O 1
ATOM 5620 N N . ARG B 1 240 ? 24.697 37.156 29.016 1.00 17.59 240 ARG B N 1
ATOM 5621 C CA . ARG B 1 240 ? 23.907 38.161 29.685 1.00 16.37 240 ARG B CA 1
ATOM 5622 C C . ARG B 1 240 ? 23.665 39.272 28.675 1.00 16.74 240 ARG B C 1
ATOM 5623 O O . ARG B 1 240 ? 22.648 39.952 28.715 1.00 17.51 240 ARG B O 1
ATOM 5631 N N . HIS B 1 241 ? 24.607 39.436 27.752 1.00 16.45 241 HIS B N 1
ATOM 5632 C CA . HIS B 1 241 ? 24.510 40.474 26.729 1.00 16.68 241 HIS B CA 1
ATOM 5633 C C . HIS B 1 241 ? 23.777 40.030 25.470 1.00 16.53 241 HIS B C 1
ATOM 5634 O O . HIS B 1 241 ? 22.830 40.688 25.030 1.00 16.30 241 HIS B O 1
ATOM 5641 N N . SER B 1 242 ? 24.211 38.923 24.874 1.00 15.33 242 SER B N 1
ATOM 5642 C CA . SER B 1 242 ? 23.585 38.483 23.629 1.00 15.96 242 SER B CA 1
ATOM 5643 C C . SER B 1 242 ? 22.204 37.819 23.700 1.00 15.07 242 SER B C 1
ATOM 5644 O O . SER B 1 242 ? 21.520 37.759 22.686 1.00 15.97 242 SER B O 1
ATOM 5647 N N . LEU B 1 243 ? 21.777 37.334 24.864 1.00 14.62 243 LEU B N 1
ATOM 5648 C CA . LEU B 1 243 ? 20.450 36.729 24.943 1.00 13.52 243 LEU B CA 1
ATOM 5649 C C . LEU B 1 243 ? 19.382 37.784 24.691 1.00 14.86 243 LEU B C 1
ATOM 5650 O O . LEU B 1 243 ? 18.626 37.677 23.721 1.00 15.55 243 LEU B O 1
ATOM 5655 N N . PRO B 1 244 ? 19.307 38.825 25.550 1.00 14.69 244 PRO B N 1
ATOM 5656 C CA . PRO B 1 244 ? 18.284 39.847 25.320 1.00 15.60 244 PRO B CA 1
ATOM 5657 C C . PRO B 1 244 ? 18.415 40.545 23.961 1.00 16.53 244 PRO B C 1
ATOM 5658 O O . PRO B 1 244 ? 17.419 40.929 23.350 1.00 18.98 244 PRO B O 1
ATOM 5662 N N . ASP B 1 245 ? 19.643 40.702 23.481 1.00 18.99 245 ASP B N 1
ATOM 5663 C CA . ASP B 1 245 ? 19.875 41.343 22.187 1.00 20.03 245 ASP B CA 1
ATOM 5664 C C . ASP B 1 245 ? 19.245 40.489 21.080 1.00 20.50 245 ASP B C 1
ATOM 5665 O O . ASP B 1 245 ? 18.553 41.014 20.204 1.00 22.26 245 ASP B O 1
ATOM 5670 N N . GLY B 1 246 ? 19.464 39.176 21.142 1.00 18.99 246 GLY B N 1
ATOM 5671 C CA . GLY B 1 246 ? 18.895 38.280 20.150 1.00 18.89 246 GLY B CA 1
ATOM 5672 C C . GLY B 1 246 ? 17.378 38.284 20.203 1.00 20.46 246 GLY B C 1
ATOM 5673 O O . GLY B 1 246 ? 16.704 38.256 19.172 1.00 21.05 246 GLY B O 1
ATOM 5674 N N . LEU B 1 247 ? 16.835 38.326 21.414 1.00 21.72 247 LEU B N 1
ATOM 5675 C CA . LEU B 1 247 ? 15.387 38.348 21.609 1.00 22.15 247 LEU B CA 1
ATOM 5676 C C . LEU B 1 247 ? 14.779 39.645 21.094 1.00 22.71 247 LEU B C 1
ATOM 5677 O O . LEU B 1 247 ? 13.742 39.630 20.444 1.00 23.84 247 LEU B O 1
ATOM 5682 N N . MET B 1 248 ? 15.430 40.765 21.388 1.00 22.76 248 MET B N 1
ATOM 5683 C CA . MET B 1 248 ? 14.926 42.064 20.962 1.00 24.23 248 MET B CA 1
ATOM 5684 C C . MET B 1 248 ? 14.933 42.252 19.443 1.00 22.97 248 MET B C 1
ATOM 5685 O O . MET B 1 248 ? 13.966 42.755 18.874 1.00 21.71 248 MET B O 1
ATOM 5690 N N . ARG B 1 249 ? 16.015 41.853 18.782 1.00 21.84 249 ARG B N 1
ATOM 5691 C CA . ARG B 1 249 ? 16.074 42.000 17.334 1.00 21.82 249 ARG B CA 1
ATOM 5692 C C . ARG B 1 249 ? 15.131 41.047 16.621 1.00 21.32 249 ARG B C 1
ATOM 5693 O O . ARG B 1 249 ? 14.545 41.382 15.588 1.00 20.67 249 ARG B O 1
ATOM 5701 N N . ALA B 1 250 ? 14.970 39.857 17.174 1.00 20.62 250 ALA B N 1
ATOM 5702 C CA . ALA B 1 250 ? 14.098 38.875 16.554 1.00 22.22 250 ALA B CA 1
ATOM 5703 C C . ALA B 1 250 ? 12.612 39.177 16.722 1.00 22.60 250 ALA B C 1
ATOM 5704 O O . ALA B 1 250 ? 11.840 39.011 15.784 1.00 22.88 250 ALA B O 1
ATOM 5706 N N . THR B 1 251 ? 12.203 39.632 17.901 1.00 22.34 251 THR B N 1
ATOM 5707 C CA . THR B 1 251 ? 10.783 39.865 18.130 1.00 22.28 251 THR B CA 1
ATOM 5708 C C . THR B 1 251 ? 10.360 41.264 18.527 1.00 22.97 251 THR B C 1
ATOM 5709 O O . THR B 1 251 ? 9.207 41.628 18.320 1.00 23.79 251 THR B O 1
ATOM 5713 N N . ASP B 1 252 ? 11.275 42.030 19.114 1.00 23.23 252 ASP B N 1
ATOM 5714 C CA . ASP B 1 252 ? 10.973 43.380 19.597 1.00 22.54 252 ASP B CA 1
ATOM 5715 C C . ASP B 1 252 ? 9.947 43.327 20.733 1.00 20.80 252 ASP B C 1
ATOM 5716 O O . ASP B 1 252 ? 9.335 44.341 21.063 1.00 22.60 252 ASP B O 1
ATOM 5721 N N . PHE B 1 253 ? 9.748 42.154 21.330 1.00 18.29 253 PHE B N 1
ATOM 5722 C CA . PHE B 1 253 ? 8.781 42.031 22.428 1.00 16.94 253 PHE B CA 1
ATOM 5723 C C . PHE B 1 253 ? 9.316 42.569 23.755 1.00 15.79 253 PHE B C 1
ATOM 5724 O O . PHE B 1 253 ? 10.517 42.552 24.004 1.00 15.44 253 PHE B O 1
ATOM 5732 N N . LEU B 1 254 ? 8.409 43.033 24.607 1.00 15.02 254 LEU B N 1
ATOM 5733 C CA . LEU B 1 254 ? 8.780 43.520 25.921 1.00 14.73 254 LEU B CA 1
ATOM 5734 C C . LEU B 1 254 ? 9.187 42.289 26.733 1.00 16.43 254 LEU B C 1
ATOM 5735 O O . LEU B 1 254 ? 8.604 41.215 26.566 1.00 17.40 254 LEU B O 1
ATOM 5740 N N . ILE B 1 255 ? 10.190 42.437 27.590 1.00 15.95 255 ILE B N 1
ATOM 5741 C CA . ILE B 1 255 ? 10.657 41.339 28.420 1.00 17.10 255 ILE B CA 1
ATOM 5742 C C . ILE B 1 255 ? 10.219 41.558 29.873 1.00 17.06 255 ILE B C 1
ATOM 5743 O O . ILE B 1 255 ? 9.878 40.605 30.579 1.00 17.55 255 ILE B O 1
ATOM 5748 N N . SER B 1 256 ? 10.218 42.817 30.307 1.00 14.87 256 SER B N 1
ATOM 5749 C CA . SER B 1 256 ? 9.798 43.183 31.659 1.00 15.38 256 SER B CA 1
ATOM 5750 C C . SER B 1 256 ? 8.373 42.697 31.903 1.00 16.54 256 SER B C 1
ATOM 5751 O O . SER B 1 256 ? 7.509 42.859 31.045 1.00 17.47 256 SER B O 1
ATOM 5754 N N . GLY B 1 257 ? 8.134 42.116 33.073 1.00 15.67 257 GLY B N 1
ATOM 5755 C CA . GLY B 1 257 ? 6.804 41.659 33.410 1.00 14.95 257 GLY B CA 1
ATOM 5756 C C . GLY B 1 257 ? 6.424 40.350 32.753 1.00 17.21 257 GLY B C 1
ATOM 5757 O O . GLY B 1 257 ? 5.404 39.749 33.087 1.00 17.75 257 GLY B O 1
ATOM 5758 N N . LYS B 1 258 ? 7.247 39.891 31.822 1.00 17.47 258 LYS B N 1
ATOM 5759 C CA . LYS B 1 258 ? 6.949 38.645 31.135 1.00 16.86 258 LYS B CA 1
ATOM 5760 C C . LYS B 1 258 ? 7.526 37.447 31.862 1.00 16.22 258 LYS B C 1
ATOM 5761 O O . LYS B 1 258 ? 8.514 37.562 32.586 1.00 16.64 258 LYS B O 1
ATOM 5767 N N . ILE B 1 259 ? 6.898 36.297 31.652 1.00 15.22 259 ILE B N 1
ATOM 5768 C CA . ILE B 1 259 ? 7.338 35.051 32.249 1.00 14.69 259 ILE B CA 1
ATOM 5769 C C . ILE B 1 259 ? 8.389 34.408 31.339 1.00 13.59 259 ILE B C 1
ATOM 5770 O O . ILE B 1 259 ? 8.099 33.993 30.220 1.00 14.27 259 ILE B O 1
ATOM 5775 N N . VAL B 1 260 ? 9.618 34.350 31.826 1.00 13.33 260 VAL B N 1
ATOM 5776 C CA . VAL B 1 260 ? 10.729 33.786 31.078 1.00 12.94 260 VAL B CA 1
ATOM 5777 C C . VAL B 1 260 ? 11.125 32.473 31.742 1.00 14.85 260 VAL B C 1
ATOM 5778 O O . VAL B 1 260 ? 11.380 32.432 32.949 1.00 17.53 260 VAL B O 1
ATOM 5782 N N . VAL B 1 261 ? 11.158 31.404 30.960 1.00 13.10 261 VAL B N 1
ATOM 5783 C CA . VAL B 1 261 ? 11.526 30.094 31.463 1.00 15.15 261 VAL B CA 1
ATOM 5784 C C . VAL B 1 261 ? 12.921 29.749 30.939 1.00 17.43 261 VAL B C 1
ATOM 5785 O O . VAL B 1 261 ? 13.134 29.659 29.725 1.00 21.38 261 VAL B O 1
ATOM 5789 N N . ILE B 1 262 ? 13.879 29.578 31.842 1.00 17.72 262 ILE B N 1
ATOM 5790 C CA . ILE B 1 262 ? 15.241 29.215 31.436 1.00 16.77 262 ILE B CA 1
ATOM 5791 C C . ILE B 1 262 ? 15.481 27.762 31.856 1.00 18.24 262 ILE B C 1
ATOM 5792 O O . ILE B 1 262 ? 15.297 27.402 33.019 1.00 18.61 262 ILE B O 1
ATOM 5797 N N . CYS B 1 263 ? 15.883 26.929 30.908 1.00 18.38 263 CYS B N 1
ATOM 5798 C CA . CYS B 1 263 ? 16.156 25.529 31.198 1.00 18.98 263 CYS B CA 1
ATOM 5799 C C . CYS B 1 263 ? 17.660 25.381 31.349 1.00 17.93 263 CYS B C 1
ATOM 5800 O O . CYS B 1 263 ? 18.416 25.638 30.410 1.00 17.22 263 CYS B O 1
ATOM 5803 N N . GLY B 1 264 ? 18.087 24.957 32.533 1.00 18.41 264 GLY B N 1
ATOM 5804 C CA . GLY B 1 264 ? 19.507 24.821 32.802 1.00 17.69 264 GLY B CA 1
ATOM 5805 C C . GLY B 1 264 ? 20.025 26.049 33.544 1.00 18.14 264 GLY B C 1
ATOM 5806 O O . GLY B 1 264 ? 19.783 27.181 33.118 1.00 18.18 264 GLY B O 1
ATOM 5807 N N . TYR B 1 265 ? 20.712 25.841 34.664 1.00 16.77 265 TYR B N 1
ATOM 5808 C CA . TYR B 1 265 ? 21.259 26.956 35.419 1.00 16.49 265 TYR B CA 1
ATOM 5809 C C . TYR B 1 265 ? 22.759 26.780 35.635 1.00 17.38 265 TYR B C 1
ATOM 5810 O O . TYR B 1 265 ? 23.253 26.852 36.762 1.00 17.52 265 TYR B O 1
ATOM 5819 N N . GLY B 1 266 ? 23.472 26.501 34.552 1.00 18.27 266 GLY B N 1
ATOM 5820 C CA . GLY B 1 266 ? 24.913 26.369 34.622 1.00 19.16 266 GLY B CA 1
ATOM 5821 C C . GLY B 1 266 ? 25.483 27.746 34.287 1.00 20.11 266 GLY B C 1
ATOM 5822 O O . GLY B 1 266 ? 24.846 28.753 34.583 1.00 20.12 266 GLY B O 1
ATOM 5823 N N . ASP B 1 267 ? 26.651 27.809 33.655 1.00 20.91 267 ASP B N 1
ATOM 5824 C CA . ASP B 1 267 ? 27.264 29.087 33.318 1.00 23.07 267 ASP B CA 1
ATOM 5825 C C . ASP B 1 267 ? 26.398 29.974 32.422 1.00 22.81 267 ASP B C 1
ATOM 5826 O O . ASP B 1 267 ? 26.214 31.159 32.716 1.00 23.32 267 ASP B O 1
ATOM 5831 N N . VAL B 1 268 ? 25.878 29.405 31.333 1.00 20.46 268 VAL B N 1
ATOM 5832 C CA . VAL B 1 268 ? 25.021 30.125 30.389 1.00 18.08 268 VAL B CA 1
ATOM 5833 C C . VAL B 1 268 ? 23.687 30.536 31.029 1.00 17.90 268 VAL B C 1
ATOM 5834 O O . VAL B 1 268 ? 23.231 31.674 30.862 1.00 18.01 268 VAL B O 1
ATOM 5838 N N . GLY B 1 269 ? 23.078 29.605 31.763 1.00 15.44 269 GLY B N 1
ATOM 5839 C CA . GLY B 1 269 ? 21.814 29.878 32.420 1.00 12.76 269 GLY B CA 1
ATOM 5840 C C . GLY B 1 269 ? 21.930 30.997 33.437 1.00 13.74 269 GLY B C 1
ATOM 5841 O O . GLY B 1 269 ? 21.043 31.840 33.555 1.00 12.92 269 GLY B O 1
ATOM 5842 N N . LYS B 1 270 ? 23.023 31.008 34.187 1.00 13.69 270 LYS B N 1
ATOM 5843 C CA . LYS B 1 270 ? 23.235 32.055 35.173 1.00 14.75 270 LYS B CA 1
ATOM 5844 C C . LYS B 1 270 ? 23.320 33.418 34.481 1.00 15.32 270 LYS B C 1
ATOM 5845 O O . LYS B 1 270 ? 22.763 34.402 34.960 1.00 15.44 270 LYS B O 1
ATOM 5851 N N . GLY B 1 271 ? 24.015 33.472 33.348 1.00 16.79 271 GLY B N 1
ATOM 5852 C CA . GLY B 1 271 ? 24.163 34.729 32.628 1.00 15.50 271 GLY B CA 1
ATOM 5853 C C . GLY B 1 271 ? 22.848 35.189 32.030 1.00 15.82 271 GLY B C 1
ATOM 5854 O O . GLY B 1 271 ? 22.483 36.358 32.124 1.00 14.16 271 GLY B O 1
ATOM 5855 N N . CYS B 1 272 ? 22.138 34.261 31.397 1.00 14.93 272 CYS B N 1
ATOM 5856 C CA . CYS B 1 272 ? 20.856 34.581 30.799 1.00 17.03 272 CYS B CA 1
ATOM 5857 C C . CYS B 1 272 ? 19.882 35.097 31.857 1.00 16.78 272 CYS B C 1
ATOM 5858 O O . CYS B 1 272 ? 19.239 36.130 31.668 1.00 16.79 272 CYS B O 1
ATOM 5861 N N . ALA B 1 273 ? 19.772 34.375 32.970 1.00 14.33 273 ALA B N 1
ATOM 5862 C CA . ALA B 1 273 ? 18.858 34.774 34.022 1.00 14.06 273 ALA B CA 1
ATOM 5863 C C . ALA B 1 273 ? 19.222 36.135 34.611 1.00 14.57 273 ALA B C 1
ATOM 5864 O O . ALA B 1 273 ? 18.341 36.942 34.910 1.00 14.17 273 ALA B O 1
ATOM 5866 N N . SER B 1 274 ? 20.509 36.414 34.767 1.00 15.52 274 SER B N 1
ATOM 5867 C CA . SER B 1 274 ? 20.887 37.709 35.335 1.00 18.64 274 SER B CA 1
ATOM 5868 C C . SER B 1 274 ? 20.386 38.868 34.467 1.00 19.32 274 SER B C 1
ATOM 5869 O O . SER B 1 274 ? 19.933 39.890 34.992 1.00 19.81 274 SER B O 1
ATOM 5872 N N . SER B 1 275 ? 20.443 38.724 33.146 1.00 18.47 275 SER B N 1
ATOM 5873 C CA . SER B 1 275 ? 19.978 39.824 32.306 1.00 21.99 275 SER B CA 1
ATOM 5874 C C . SER B 1 275 ? 18.448 39.932 32.344 1.00 22.50 275 SER B C 1
ATOM 5875 O O . SER B 1 275 ? 17.905 41.026 32.441 1.00 23.55 275 SER B O 1
ATOM 5878 N N . MET B 1 276 ? 17.754 38.799 32.291 1.00 23.42 276 MET B N 1
ATOM 5879 C CA . MET B 1 276 ? 16.300 38.804 32.344 1.00 22.20 276 MET B CA 1
ATOM 5880 C C . MET B 1 276 ? 15.821 39.410 33.666 1.00 22.58 276 MET B C 1
ATOM 5881 O O . MET B 1 276 ? 14.851 40.163 33.696 1.00 21.79 276 MET B O 1
ATOM 5886 N N . LYS B 1 277 ? 16.507 39.087 34.759 1.00 22.74 277 LYS B N 1
ATOM 5887 C CA . LYS B 1 277 ? 16.140 39.614 36.070 1.00 23.26 277 LYS B CA 1
ATOM 5888 C C . LYS B 1 277 ? 16.318 41.129 36.112 1.00 21.94 277 LYS B C 1
ATOM 5889 O O . LYS B 1 277 ? 15.470 41.839 36.638 1.00 21.90 277 LYS B O 1
ATOM 5895 N N . GLY B 1 278 ? 17.425 41.611 35.559 1.00 22.00 278 GLY B N 1
ATOM 5896 C CA . GLY B 1 278 ? 17.692 43.039 35.545 1.00 20.91 278 GLY B CA 1
ATOM 5897 C C . GLY B 1 278 ? 16.668 43.836 34.760 1.00 20.69 278 GLY B C 1
ATOM 5898 O O . GLY B 1 278 ? 16.419 45.011 35.056 1.00 21.20 278 GLY B O 1
ATOM 5899 N N . LEU B 1 279 ? 16.072 43.202 33.753 1.00 18.87 279 LEU B N 1
ATOM 5900 C CA . LEU B 1 279 ? 15.061 43.861 32.929 1.00 17.79 279 LEU B CA 1
ATOM 5901 C C . LEU B 1 279 ? 13.673 43.879 33.575 1.00 16.01 279 LEU B C 1
ATOM 5902 O O . LEU B 1 279 ? 12.791 44.630 33.153 1.00 17.50 279 LEU B O 1
ATOM 5907 N N . GLY B 1 280 ? 13.476 43.043 34.587 1.00 14.67 280 GLY B N 1
ATOM 5908 C CA . GLY B 1 280 ? 12.189 43.008 35.258 1.00 13.44 280 GLY B CA 1
ATOM 5909 C C . GLY B 1 280 ? 11.304 41.826 34.897 1.00 13.34 280 GLY B C 1
ATOM 5910 O O . GLY B 1 280 ? 10.099 41.842 35.151 1.00 13.52 280 GLY B O 1
ATOM 5911 N N . ALA B 1 281 ? 11.881 40.793 34.301 1.00 12.24 281 ALA B N 1
ATOM 5912 C CA . ALA B 1 281 ? 11.089 39.626 33.945 1.00 12.93 281 ALA B CA 1
ATOM 5913 C C . ALA B 1 281 ? 10.892 38.697 35.138 1.00 13.14 281 ALA B C 1
ATOM 5914 O O . ALA B 1 281 ? 11.615 38.773 36.127 1.00 11.93 281 ALA B O 1
ATOM 5916 N N . ARG B 1 282 ? 9.882 37.843 35.060 1.00 14.93 282 ARG B N 1
ATOM 5917 C CA . ARG B 1 282 ? 9.639 36.875 36.120 1.00 17.08 282 ARG B CA 1
ATOM 5918 C C . ARG B 1 282 ? 10.335 35.608 35.647 1.00 16.65 282 ARG B C 1
ATOM 5919 O O . ARG B 1 282 ? 9.866 34.940 34.732 1.00 19.83 282 ARG B O 1
ATOM 5927 N N . VAL B 1 283 ? 11.466 35.298 36.265 1.00 15.07 283 VAL B N 1
ATOM 5928 C CA . VAL B 1 283 ? 12.250 34.139 35.878 1.00 16.02 283 VAL B CA 1
ATOM 5929 C C . VAL B 1 283 ? 11.929 32.808 36.559 1.00 17.76 283 VAL B C 1
ATOM 5930 O O . VAL B 1 283 ? 11.841 32.711 37.784 1.00 19.58 283 VAL B O 1
ATOM 5934 N N . TYR B 1 284 ? 11.751 31.785 35.727 1.00 18.05 284 TYR B N 1
ATOM 5935 C CA . TYR B 1 284 ? 11.493 30.429 36.177 1.00 16.05 284 TYR B CA 1
ATOM 5936 C C . TYR B 1 284 ? 12.639 29.593 35.646 1.00 16.13 284 TYR B C 1
ATOM 5937 O O . TYR B 1 284 ? 13.029 29.730 34.491 1.00 17.00 284 TYR B O 1
ATOM 5946 N N . ILE B 1 285 ? 13.166 28.718 36.489 1.00 14.51 285 ILE B N 1
ATOM 5947 C CA . ILE B 1 285 ? 14.304 27.891 36.119 1.00 15.06 285 ILE B CA 1
ATOM 5948 C C . ILE B 1 285 ? 13.991 26.385 36.202 1.00 15.86 285 ILE B C 1
ATOM 5949 O O . ILE B 1 285 ? 13.286 25.947 37.112 1.00 14.47 285 ILE B O 1
ATOM 5954 N N . THR B 1 286 ? 14.491 25.596 35.255 1.00 14.43 286 THR B N 1
ATOM 5955 C CA . THR B 1 286 ? 14.317 24.150 35.353 1.00 18.54 286 THR B CA 1
ATOM 5956 C C . THR B 1 286 ? 15.742 23.622 35.531 1.00 19.47 286 THR B C 1
ATOM 5957 O O . THR B 1 286 ? 16.676 24.167 34.948 1.00 21.80 286 THR B O 1
ATOM 5961 N N . GLU B 1 287 ? 15.916 22.589 36.348 1.00 18.50 287 GLU B N 1
ATOM 5962 C CA . GLU B 1 287 ? 17.237 22.007 36.571 1.00 17.62 287 GLU B CA 1
ATOM 5963 C C . GLU B 1 287 ? 17.116 20.527 36.917 1.00 17.92 287 GLU B C 1
ATOM 5964 O O . GLU B 1 287 ? 16.061 20.062 37.353 1.00 16.48 287 GLU B O 1
ATOM 5970 N N . ILE B 1 288 ? 18.221 19.808 36.727 1.00 17.79 288 ILE B N 1
ATOM 5971 C CA . ILE B 1 288 ? 18.316 18.391 37.044 1.00 18.35 288 ILE B CA 1
ATOM 5972 C C . ILE B 1 288 ? 19.333 18.260 38.164 1.00 19.15 288 ILE B C 1
ATOM 5973 O O . ILE B 1 288 ? 19.341 17.276 38.898 1.00 20.43 288 ILE B O 1
ATOM 5978 N N . ASP B 1 289 ? 20.205 19.255 38.281 1.00 18.80 289 ASP B N 1
ATOM 5979 C CA . ASP B 1 289 ? 21.246 19.244 39.311 1.00 19.85 289 ASP B CA 1
ATOM 5980 C C . ASP B 1 289 ? 20.749 20.031 40.530 1.00 18.51 289 ASP B C 1
ATOM 5981 O O . ASP B 1 289 ? 20.427 21.209 40.422 1.00 19.00 289 ASP B O 1
ATOM 5986 N N . PRO B 1 290 ? 20.665 19.375 41.700 1.00 17.23 290 PRO B N 1
ATOM 5987 C CA . PRO B 1 290 ? 20.197 20.026 42.931 1.00 16.26 290 PRO B CA 1
ATOM 5988 C C . PRO B 1 290 ? 21.044 21.205 43.417 1.00 16.34 290 PRO B C 1
ATOM 5989 O O . PRO B 1 290 ? 20.523 22.148 44.008 1.00 15.82 290 PRO B O 1
ATOM 5993 N N . ILE B 1 291 ? 22.345 21.157 43.163 1.00 17.19 291 ILE B N 1
ATOM 5994 C CA . ILE B 1 291 ? 23.224 22.221 43.609 1.00 18.44 291 ILE B CA 1
ATOM 5995 C C . ILE B 1 291 ? 22.950 23.499 42.839 1.00 19.88 291 ILE B C 1
ATOM 5996 O O . ILE B 1 291 ? 22.898 24.582 43.427 1.00 19.05 291 ILE B O 1
ATOM 6001 N N . CYS B 1 292 ? 22.776 23.376 41.526 1.00 19.70 292 CYS B N 1
ATOM 6002 C CA . CYS B 1 292 ? 22.484 24.541 40.693 1.00 21.50 292 CYS B CA 1
ATOM 6003 C C . CYS B 1 292 ? 21.079 25.053 41.016 1.00 20.88 292 CYS B C 1
ATOM 6004 O O . CYS B 1 292 ? 20.831 26.263 41.000 1.00 22.39 292 CYS B O 1
ATOM 6007 N N . ALA B 1 293 ? 20.169 24.132 41.321 1.00 17.37 293 ALA B N 1
ATOM 6008 C CA . ALA B 1 293 ? 18.801 24.514 41.641 1.00 17.03 293 ALA B CA 1
ATOM 6009 C C . ALA B 1 293 ? 18.738 25.442 42.854 1.00 16.56 293 ALA B C 1
ATOM 6010 O O . ALA B 1 293 ? 17.972 26.407 42.867 1.00 16.62 293 ALA B O 1
ATOM 6012 N N . ILE B 1 294 ? 19.536 25.151 43.875 1.00 15.56 294 ILE B N 1
ATOM 6013 C CA . ILE B 1 294 ? 19.538 25.984 45.069 1.00 16.52 294 ILE B CA 1
ATOM 6014 C C . ILE B 1 294 ? 20.143 27.352 44.751 1.00 16.66 294 ILE B C 1
ATOM 6015 O O . ILE B 1 294 ? 19.705 28.372 45.281 1.00 17.59 294 ILE B O 1
ATOM 6020 N N . GLN B 1 295 ? 21.153 27.382 43.892 1.00 16.23 295 GLN B N 1
ATOM 6021 C CA . GLN B 1 295 ? 21.735 28.661 43.528 1.00 17.80 295 GLN B CA 1
ATOM 6022 C C . GLN B 1 295 ? 20.657 29.530 42.897 1.00 17.73 295 GLN B C 1
ATOM 6023 O O . GLN B 1 295 ? 20.566 30.721 43.191 1.00 18.54 295 GLN B O 1
ATOM 6029 N N . ALA B 1 296 ? 19.836 28.915 42.046 1.00 15.86 296 ALA B N 1
ATOM 6030 C CA . ALA B 1 296 ? 18.760 29.606 41.352 1.00 14.41 296 ALA B CA 1
ATOM 6031 C C . ALA B 1 296 ? 17.698 30.134 42.300 1.00 14.99 296 ALA B C 1
ATOM 6032 O O . ALA B 1 296 ? 17.163 31.224 42.094 1.00 14.81 296 ALA B O 1
ATOM 6034 N N . VAL B 1 297 ? 17.394 29.371 43.344 1.00 15.44 297 VAL B N 1
ATOM 6035 C CA . VAL B 1 297 ? 16.378 29.791 44.292 1.00 16.10 297 VAL B CA 1
ATOM 6036 C C . VAL B 1 297 ? 16.910 30.943 45.115 1.00 18.51 297 VAL B C 1
ATOM 6037 O O . VAL B 1 297 ? 16.181 31.887 45.413 1.00 19.95 297 VAL B O 1
ATOM 6041 N N . MET B 1 298 ? 18.189 30.876 45.475 1.00 20.57 298 MET B N 1
ATOM 6042 C CA . MET B 1 298 ? 18.789 31.941 46.275 1.00 21.61 298 MET B CA 1
ATOM 6043 C C . MET B 1 298 ? 18.892 33.277 45.530 1.00 22.61 298 MET B C 1
ATOM 6044 O O . MET B 1 298 ? 19.240 34.299 46.126 1.00 23.44 298 MET B O 1
ATOM 6049 N N . GLU B 1 299 ? 18.589 33.280 44.234 1.00 21.84 299 GLU B N 1
ATOM 6050 C CA . GLU B 1 299 ? 18.631 34.523 43.471 1.00 21.59 299 GLU B CA 1
ATOM 6051 C C . GLU B 1 299 ? 17.224 35.077 43.282 1.00 19.41 299 GLU B C 1
ATOM 6052 O O . GLU B 1 299 ? 17.038 36.091 42.616 1.00 20.70 299 GLU B O 1
ATOM 6058 N N . GLY B 1 300 ? 16.238 34.397 43.862 1.00 17.56 300 GLY B N 1
ATOM 6059 C CA . GLY B 1 300 ? 14.861 34.846 43.769 1.00 13.60 300 GLY B CA 1
ATOM 6060 C C . GLY B 1 300 ? 14.072 34.210 42.650 1.00 14.36 300 GLY B C 1
ATOM 6061 O O . GLY B 1 300 ? 12.926 34.586 42.390 1.00 15.44 300 GLY B O 1
ATOM 6062 N N . PHE B 1 301 ? 14.684 33.242 41.983 1.00 11.71 301 PHE B N 1
ATOM 6063 C CA . PHE B 1 301 ? 14.037 32.560 40.877 1.00 12.71 301 PHE B CA 1
ATOM 6064 C C . PHE B 1 301 ? 13.218 31.371 41.366 1.00 14.20 301 PHE B C 1
ATOM 6065 O O . PHE B 1 301 ? 13.524 30.749 42.385 1.00 15.00 301 PHE B O 1
ATOM 6073 N N . ASN B 1 302 ? 12.167 31.047 40.635 1.00 15.34 302 ASN B N 1
ATOM 6074 C CA . ASN B 1 302 ? 11.343 29.922 41.024 1.00 17.50 302 ASN B CA 1
ATOM 6075 C C . ASN B 1 302 ? 11.767 28.681 40.221 1.00 16.99 302 ASN B C 1
ATOM 6076 O O . ASN B 1 302 ? 11.763 28.700 38.993 1.00 18.11 302 ASN B O 1
ATOM 6081 N N . VAL B 1 303 ? 12.164 27.618 40.915 1.00 15.23 303 VAL B N 1
ATOM 6082 C CA . VAL B 1 303 ? 12.579 26.398 40.237 1.00 16.24 303 VAL B CA 1
ATOM 6083 C C . VAL B 1 303 ? 11.396 25.443 40.101 1.00 17.66 303 VAL B C 1
ATOM 6084 O O . VAL B 1 303 ? 10.803 25.023 41.097 1.00 18.81 303 VAL B O 1
ATOM 6088 N N . VAL B 1 304 ? 11.050 25.115 38.856 1.00 18.00 304 VAL B N 1
ATOM 6089 C CA . VAL B 1 304 ? 9.924 24.235 38.554 1.00 16.46 304 VAL B CA 1
ATOM 6090 C C . VAL B 1 304 ? 10.264 23.287 37.406 1.00 18.65 304 VAL B C 1
ATOM 6091 O O . VAL B 1 304 ? 11.357 23.370 36.832 1.00 17.82 304 VAL B O 1
ATOM 6095 N N . THR B 1 305 ? 9.337 22.373 37.102 1.00 20.38 305 THR B N 1
ATOM 6096 C CA . THR B 1 305 ? 9.494 21.443 35.980 1.00 21.68 305 THR B CA 1
ATOM 6097 C C . THR B 1 305 ? 8.745 22.126 34.836 1.00 23.02 305 THR B C 1
ATOM 6098 O O . THR B 1 305 ? 7.787 22.874 35.071 1.00 20.26 305 THR B O 1
ATOM 6102 N N . LEU B 1 306 ? 9.188 21.886 33.605 1.00 24.76 306 LEU B N 1
ATOM 6103 C CA . LEU B 1 306 ? 8.581 22.513 32.432 1.00 25.80 306 LEU B CA 1
ATOM 6104 C C . LEU B 1 306 ? 7.062 22.341 32.396 1.00 28.64 306 LEU B C 1
ATOM 6105 O O . LEU B 1 306 ? 6.321 23.296 32.138 1.00 27.95 306 LEU B O 1
ATOM 6110 N N . ASP B 1 307 ? 6.609 21.123 32.670 1.00 30.25 307 ASP B N 1
ATOM 6111 C CA . ASP B 1 307 ? 5.191 20.801 32.686 1.00 34.22 307 ASP B CA 1
ATOM 6112 C C . ASP B 1 307 ? 4.377 21.759 33.564 1.00 33.90 307 ASP B C 1
ATOM 6113 O O . ASP B 1 307 ? 3.215 22.026 33.278 1.00 34.94 307 ASP B O 1
ATOM 6118 N N . GLU B 1 308 ? 4.990 22.274 34.624 1.00 33.57 308 GLU B N 1
ATOM 6119 C CA . GLU B 1 308 ? 4.309 23.175 35.548 1.00 32.17 308 GLU B CA 1
ATOM 6120 C C . GLU B 1 308 ? 4.135 24.599 35.031 1.00 30.62 308 GLU B C 1
ATOM 6121 O O . GLU B 1 308 ? 3.213 25.295 35.447 1.00 29.93 308 GLU B O 1
ATOM 6127 N N . ILE B 1 309 ? 5.005 25.040 34.129 1.00 29.18 309 ILE B N 1
ATOM 6128 C CA . ILE B 1 309 ? 4.931 26.415 33.634 1.00 27.99 309 ILE B CA 1
ATOM 6129 C C . ILE B 1 309 ? 4.717 26.558 32.117 1.00 28.06 309 ILE B C 1
ATOM 6130 O O . ILE B 1 309 ? 4.427 27.652 31.632 1.00 27.96 309 ILE B O 1
ATOM 6135 N N . VAL B 1 310 ? 4.835 25.458 31.377 1.00 29.11 310 VAL B N 1
ATOM 6136 C CA . VAL B 1 310 ? 4.688 25.500 29.924 1.00 30.12 310 VAL B CA 1
ATOM 6137 C C . VAL B 1 310 ? 3.401 26.158 29.418 1.00 32.45 310 VAL B C 1
ATOM 6138 O O . VAL B 1 310 ? 3.325 26.577 28.264 1.00 33.80 310 VAL B O 1
ATOM 6142 N N . ASP B 1 311 ? 2.398 26.282 30.273 1.00 34.34 311 ASP B N 1
ATOM 6143 C CA . ASP B 1 311 ? 1.141 26.893 29.855 1.00 36.38 311 ASP B CA 1
ATOM 6144 C C . ASP B 1 311 ? 1.076 28.414 29.906 1.00 35.13 311 ASP B C 1
ATOM 6145 O O . ASP B 1 311 ? 0.305 29.021 29.170 1.00 35.18 311 ASP B O 1
ATOM 6150 N N . LYS B 1 312 ? 1.859 29.034 30.779 1.00 34.77 312 LYS B N 1
ATOM 6151 C CA . LYS B 1 312 ? 1.826 30.490 30.903 1.00 32.46 312 LYS B CA 1
ATOM 6152 C C . LYS B 1 312 ? 3.111 31.178 30.441 1.00 29.61 312 LYS B C 1
ATOM 6153 O O . LYS B 1 312 ? 3.204 32.407 30.452 1.00 29.91 312 LYS B O 1
ATOM 6159 N N . GLY B 1 313 ? 4.094 30.381 30.044 1.00 25.80 313 GLY B N 1
ATOM 6160 C CA . GLY B 1 313 ? 5.366 30.930 29.619 1.00 23.48 313 GLY B CA 1
ATOM 6161 C C . GLY B 1 313 ? 5.342 31.804 28.381 1.00 22.91 313 GLY B C 1
ATOM 6162 O O . GLY B 1 313 ? 4.730 31.453 27.375 1.00 22.10 313 GLY B O 1
ATOM 6163 N N . ASP B 1 314 ? 6.027 32.943 28.447 1.00 21.20 314 ASP B N 1
ATOM 6164 C CA . ASP B 1 314 ? 6.084 33.864 27.315 1.00 20.22 314 ASP B CA 1
ATOM 6165 C C . ASP B 1 314 ? 7.352 33.616 26.505 1.00 17.28 314 ASP B C 1
ATOM 6166 O O . ASP B 1 314 ? 7.347 33.741 25.283 1.00 14.90 314 ASP B O 1
ATOM 6171 N N . PHE B 1 315 ? 8.439 33.285 27.196 1.00 17.09 315 PHE B N 1
ATOM 6172 C CA . PHE B 1 315 ? 9.721 32.994 26.544 1.00 15.88 315 PHE B CA 1
ATOM 6173 C C . PHE B 1 315 ? 10.272 31.703 27.113 1.00 14.13 315 PHE B C 1
ATOM 6174 O O . PHE B 1 315 ? 10.206 31.483 28.312 1.00 17.09 315 PHE B O 1
ATOM 6182 N N . PHE B 1 316 ? 10.792 30.847 26.243 1.00 14.48 316 PHE B N 1
ATOM 6183 C CA . PHE B 1 316 ? 11.384 29.585 26.656 1.00 13.47 316 PHE B CA 1
ATOM 6184 C C . PHE B 1 316 ? 12.763 29.545 26.037 1.00 14.05 316 PHE B C 1
ATOM 6185 O O . PHE B 1 316 ? 12.896 29.557 24.815 1.00 12.24 316 PHE B O 1
ATOM 6193 N N . ILE B 1 317 ? 13.786 29.511 26.884 1.00 16.46 317 ILE B N 1
ATOM 6194 C CA . ILE B 1 317 ? 15.172 29.481 26.427 1.00 19.00 317 ILE B CA 1
ATOM 6195 C C . ILE B 1 317 ? 15.870 28.277 27.029 1.00 19.02 317 ILE B C 1
ATOM 6196 O O . ILE B 1 317 ? 15.839 28.084 28.242 1.00 21.59 317 ILE B O 1
ATOM 6201 N N . THR B 1 318 ? 16.495 27.470 26.183 1.00 19.40 318 THR B N 1
ATOM 6202 C CA . THR B 1 318 ? 17.220 26.295 26.657 1.00 21.76 318 THR B CA 1
ATOM 6203 C C . THR B 1 318 ? 18.719 26.594 26.699 1.00 21.83 318 THR B C 1
ATOM 6204 O O . THR B 1 318 ? 19.268 27.146 25.744 1.00 21.73 318 THR B O 1
ATOM 6208 N N . CYS B 1 319 ? 19.367 26.246 27.812 1.00 22.68 319 CYS B N 1
ATOM 6209 C CA . CYS B 1 319 ? 20.812 26.460 27.998 1.00 23.74 319 CYS B CA 1
ATOM 6210 C C . CYS B 1 319 ? 21.391 25.230 28.672 1.00 23.46 319 CYS B C 1
ATOM 6211 O O . CYS B 1 319 ? 22.312 25.347 29.481 1.00 22.83 319 CYS B O 1
ATOM 6214 N N . THR B 1 320 ? 20.860 24.059 28.353 1.00 22.92 320 THR B N 1
ATOM 6215 C CA . THR B 1 320 ? 21.325 22.842 28.998 1.00 24.53 320 THR B CA 1
ATOM 6216 C C . THR B 1 320 ? 22.491 22.141 28.317 1.00 24.95 320 THR B C 1
ATOM 6217 O O . THR B 1 320 ? 23.343 21.542 28.984 1.00 24.98 320 THR B O 1
ATOM 6221 N N . GLY B 1 321 ? 22.540 22.230 26.992 1.00 27.24 321 GLY B N 1
ATOM 6222 C CA . GLY B 1 321 ? 23.587 21.548 26.248 1.00 28.68 321 GLY B CA 1
ATOM 6223 C C . GLY B 1 321 ? 23.265 20.057 26.262 1.00 28.39 321 GLY B C 1
ATOM 6224 O O . GLY B 1 321 ? 24.149 19.215 26.138 1.00 30.20 321 GLY B O 1
ATOM 6225 N N . ASN B 1 322 ? 21.982 19.738 26.423 1.00 28.00 322 ASN B N 1
ATOM 6226 C CA . ASN B 1 322 ? 21.502 18.358 26.468 1.00 28.21 322 ASN B CA 1
ATOM 6227 C C . ASN B 1 322 ? 20.559 18.154 25.278 1.00 28.65 322 ASN B C 1
ATOM 6228 O O . ASN B 1 322 ? 20.418 19.038 24.433 1.00 29.54 322 ASN B O 1
ATOM 6233 N N . VAL B 1 323 ? 19.900 17.002 25.223 1.00 27.95 323 VAL B N 1
ATOM 6234 C CA . VAL B 1 323 ? 18.964 16.731 24.141 1.00 27.40 323 VAL B CA 1
ATOM 6235 C C . VAL B 1 323 ? 17.531 16.564 24.639 1.00 27.14 323 VAL B C 1
ATOM 6236 O O . VAL B 1 323 ? 17.303 16.148 25.775 1.00 26.73 323 VAL B O 1
ATOM 6240 N N . ASP B 1 324 ? 16.575 16.910 23.780 1.00 26.70 324 ASP B N 1
ATOM 6241 C CA . ASP B 1 324 ? 15.154 16.771 24.089 1.00 27.60 324 ASP B CA 1
ATOM 6242 C C . ASP B 1 324 ? 14.688 17.429 25.384 1.00 27.16 324 ASP B C 1
ATOM 6243 O O . ASP B 1 324 ? 13.942 16.835 26.165 1.00 28.01 324 ASP B O 1
ATOM 6248 N N . VAL B 1 325 ? 15.118 18.661 25.613 1.00 25.82 325 VAL B N 1
ATOM 6249 C CA . VAL B 1 325 ? 14.714 19.363 26.818 1.00 24.37 325 VAL B CA 1
ATOM 6250 C C . VAL B 1 325 ? 13.269 19.828 26.671 1.00 25.28 325 VAL B C 1
ATOM 6251 O O . VAL B 1 325 ? 12.458 19.670 27.586 1.00 26.69 325 VAL B O 1
ATOM 6255 N N . ILE B 1 326 ? 12.956 20.402 25.515 1.00 24.55 326 ILE B N 1
ATOM 6256 C CA . ILE B 1 326 ? 11.607 20.866 25.221 1.00 26.03 326 ILE B CA 1
ATOM 6257 C C . ILE B 1 326 ? 11.055 19.975 24.109 1.00 28.11 326 ILE B C 1
ATOM 6258 O O . ILE B 1 326 ? 11.332 20.186 22.931 1.00 28.91 326 ILE B O 1
ATOM 6263 N N . LYS B 1 327 ? 10.284 18.967 24.500 1.00 31.41 327 LYS B N 1
ATOM 6264 C CA . LYS B 1 327 ? 9.717 18.018 23.555 1.00 33.12 327 LYS B CA 1
ATOM 6265 C C . LYS B 1 327 ? 8.484 18.563 22.842 1.00 33.79 327 LYS B C 1
ATOM 6266 O O . LYS B 1 327 ? 7.935 19.604 23.208 1.00 34.43 327 LYS B O 1
ATOM 6272 N N . LEU B 1 328 ? 8.056 17.832 21.821 1.00 33.61 328 LEU B N 1
ATOM 6273 C CA . LEU B 1 328 ? 6.891 18.193 21.038 1.00 33.48 328 LEU B CA 1
ATOM 6274 C C . LEU B 1 328 ? 5.650 18.374 21.928 1.00 33.97 328 LEU B C 1
ATOM 6275 O O . LEU B 1 328 ? 4.883 19.313 21.736 1.00 33.63 328 LEU B O 1
ATOM 6280 N N . GLU B 1 329 ? 5.464 17.498 22.914 1.00 34.88 329 GLU B N 1
ATOM 6281 C CA . GLU B 1 329 ? 4.304 17.601 23.791 1.00 35.46 329 GLU B CA 1
ATOM 6282 C C . GLU B 1 329 ? 4.288 18.927 24.547 1.00 33.80 329 GLU B C 1
ATOM 6283 O O . GLU B 1 329 ? 3.224 19.430 24.898 1.00 33.32 329 GLU B O 1
ATOM 6289 N N . HIS B 1 330 ? 5.464 19.498 24.793 1.00 32.26 330 HIS B N 1
ATOM 6290 C CA . HIS B 1 330 ? 5.544 20.776 25.498 1.00 29.75 330 HIS B CA 1
ATOM 6291 C C . HIS B 1 330 ? 5.158 21.905 24.547 1.00 27.97 330 HIS B C 1
ATOM 6292 O O . HIS B 1 330 ? 4.343 22.756 24.890 1.00 26.13 330 HIS B O 1
ATOM 6299 N N . LEU B 1 331 ? 5.733 21.898 23.346 1.00 27.12 331 LEU B N 1
ATOM 6300 C CA . LEU B 1 331 ? 5.447 22.929 22.353 1.00 27.45 331 LEU B CA 1
ATOM 6301 C C . LEU B 1 331 ? 3.959 23.036 22.030 1.00 28.30 331 LEU B C 1
ATOM 6302 O O . LEU B 1 331 ? 3.430 24.135 21.847 1.00 26.36 331 LEU B O 1
ATOM 6307 N N . LEU B 1 332 ? 3.284 21.891 21.971 1.00 29.59 332 LEU B N 1
ATOM 6308 C CA . LEU B 1 332 ? 1.857 21.864 21.659 1.00 29.70 332 LEU B CA 1
ATOM 6309 C C . LEU B 1 332 ? 0.965 22.488 22.728 1.00 30.57 332 LEU B C 1
ATOM 6310 O O . LEU B 1 332 ? -0.203 22.799 22.466 1.00 30.99 332 LEU B O 1
ATOM 6315 N N . LYS B 1 333 ? 1.509 22.688 23.926 1.00 30.78 333 LYS B N 1
ATOM 6316 C CA . LYS B 1 333 ? 0.721 23.270 25.010 1.00 30.72 333 LYS B CA 1
ATOM 6317 C C . LYS B 1 333 ? 1.016 24.744 25.273 1.00 30.02 333 LYS B C 1
ATOM 6318 O O . LYS B 1 333 ? 0.396 25.356 26.141 1.00 29.54 333 LYS B O 1
ATOM 6324 N N . MET B 1 334 ? 1.929 25.325 24.502 1.00 28.39 334 MET B N 1
ATOM 6325 C CA . MET B 1 334 ? 2.286 26.723 24.709 1.00 27.71 334 MET B CA 1
ATOM 6326 C C . MET B 1 334 ? 1.191 27.696 24.304 1.00 27.77 334 MET B C 1
ATOM 6327 O O . MET B 1 334 ? 0.380 27.406 23.426 1.00 28.11 334 MET B O 1
ATOM 6332 N N . LYS B 1 335 ? 1.193 28.856 24.956 1.00 26.25 335 LYS B N 1
ATOM 6333 C CA . LYS B 1 335 ? 0.212 29.899 24.718 1.00 26.67 335 LYS B CA 1
ATOM 6334 C C . LYS B 1 335 ? 0.448 30.576 23.380 1.00 26.73 335 LYS B C 1
ATOM 6335 O O . LYS B 1 335 ? 1.456 30.349 22.702 1.00 27.51 335 LYS B O 1
ATOM 6341 N N . ASN B 1 336 ? -0.483 31.434 23.006 1.00 25.63 336 ASN B N 1
ATOM 6342 C CA . ASN B 1 336 ? -0.346 32.128 21.754 1.00 26.50 336 ASN B CA 1
ATOM 6343 C C . ASN B 1 336 ? 0.718 33.225 21.852 1.00 26.36 336 ASN B C 1
ATOM 6344 O O . ASN B 1 336 ? 0.787 33.954 22.846 1.00 25.88 336 ASN B O 1
ATOM 6349 N N . ASN B 1 337 ? 1.563 33.316 20.828 1.00 25.13 337 ASN B N 1
ATOM 6350 C CA . ASN B 1 337 ? 2.629 34.317 20.773 1.00 25.84 337 ASN B CA 1
ATOM 6351 C C . ASN B 1 337 ? 3.825 33.993 21.678 1.00 23.93 337 ASN B C 1
ATOM 6352 O O . ASN B 1 337 ? 4.681 34.841 21.898 1.00 23.42 337 ASN B O 1
ATOM 6357 N N . ALA B 1 338 ? 3.877 32.771 22.204 1.00 22.10 338 ALA B N 1
ATOM 6358 C CA . ALA B 1 338 ? 4.993 32.359 23.049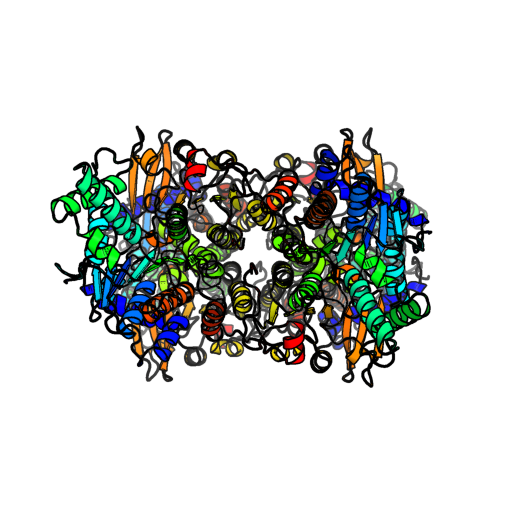 1.00 19.62 338 ALA B CA 1
ATOM 6359 C C . ALA B 1 338 ? 6.242 32.271 22.166 1.00 19.02 338 ALA B C 1
ATOM 6360 O O . ALA B 1 338 ? 6.165 31.837 21.017 1.00 18.76 338 ALA B O 1
ATOM 6362 N N . VAL B 1 339 ? 7.388 32.677 22.699 1.00 16.85 339 VAL B N 1
ATOM 6363 C CA . VAL B 1 339 ? 8.623 32.619 21.940 1.00 15.25 339 VAL B CA 1
ATOM 6364 C C . VAL B 1 339 ? 9.481 31.472 22.443 1.00 16.49 339 VAL B C 1
ATOM 6365 O O . VAL B 1 339 ? 9.607 31.264 23.653 1.00 16.47 339 VAL B O 1
ATOM 6369 N N . VAL B 1 340 ? 10.076 30.734 21.508 1.00 16.21 340 VAL B N 1
ATOM 6370 C CA . VAL B 1 340 ? 10.922 29.600 21.854 1.00 18.32 340 VAL B CA 1
ATOM 6371 C C . VAL B 1 340 ? 12.257 29.715 21.158 1.00 17.75 340 VAL B C 1
ATOM 6372 O O . VAL B 1 340 ? 12.314 29.909 19.948 1.00 19.82 340 VAL B O 1
ATOM 6376 N N . GLY B 1 341 ? 13.332 29.581 21.923 1.00 18.31 341 GLY B N 1
ATOM 6377 C CA . GLY B 1 341 ? 14.658 29.690 21.345 1.00 19.08 341 GLY B CA 1
ATOM 6378 C C . GLY B 1 341 ? 15.677 28.882 22.119 1.00 18.95 341 GLY B C 1
ATOM 6379 O O . GLY B 1 341 ? 15.524 28.638 23.310 1.00 19.87 341 GLY B O 1
ATOM 6380 N N . ASN B 1 342 ? 16.730 28.475 21.429 1.00 19.32 342 ASN B N 1
ATOM 6381 C CA . ASN B 1 342 ? 17.785 27.685 22.018 1.00 18.95 342 ASN B CA 1
ATOM 6382 C C . ASN B 1 342 ? 19.074 28.498 22.017 1.00 20.71 342 ASN B C 1
ATOM 6383 O O . ASN B 1 342 ? 19.374 29.213 21.054 1.00 19.36 342 ASN B O 1
ATOM 6388 N N . ILE B 1 343 ? 19.830 28.408 23.102 1.00 22.22 343 ILE B N 1
ATOM 6389 C CA . ILE B 1 343 ? 21.085 29.127 23.154 1.00 25.66 343 ILE B CA 1
ATOM 6390 C C . ILE B 1 343 ? 22.194 28.161 23.554 1.00 28.33 343 ILE B C 1
ATOM 6391 O O . ILE B 1 343 ? 23.337 28.560 23.767 1.00 28.21 343 ILE B O 1
ATOM 6396 N N . GLY B 1 344 ? 21.847 26.877 23.618 1.00 31.18 344 GLY B N 1
ATOM 6397 C CA . GLY B 1 344 ? 22.814 25.855 23.981 1.00 35.91 344 GLY B CA 1
ATOM 6398 C C . GLY B 1 344 ? 23.582 25.266 22.806 1.00 39.30 344 GLY B C 1
ATOM 6399 O O . GLY B 1 344 ? 24.453 25.922 22.240 1.00 39.25 344 GLY B O 1
ATOM 6400 N N . HIS B 1 345 ? 23.274 24.030 22.426 1.00 42.17 345 HIS B N 1
ATOM 6401 C CA . HIS B 1 345 ? 23.986 23.416 21.316 1.00 45.11 345 HIS B CA 1
ATOM 6402 C C . HIS B 1 345 ? 23.080 22.941 20.187 1.00 45.75 345 HIS B C 1
ATOM 6403 O O . HIS B 1 345 ? 21.957 22.470 20.408 1.00 45.34 345 HIS B O 1
ATOM 6410 N N . PHE B 1 346 ? 23.597 23.070 18.972 1.00 46.86 346 PHE B N 1
ATOM 6411 C CA . PHE B 1 346 ? 22.899 22.646 17.774 1.00 48.57 346 PHE B CA 1
ATOM 6412 C C . PHE B 1 346 ? 21.403 22.905 17.829 1.00 48.93 346 PHE B C 1
ATOM 6413 O O . PHE B 1 346 ? 20.972 23.991 18.201 1.00 50.62 346 PHE B O 1
ATOM 6421 N N . ASP B 1 347 ? 20.608 21.916 17.441 1.00 49.95 347 ASP B N 1
ATOM 6422 C CA . ASP B 1 347 ? 19.158 22.070 17.470 1.00 50.82 347 ASP B CA 1
ATOM 6423 C C . ASP B 1 347 ? 18.515 20.860 18.127 1.00 49.72 347 ASP B C 1
ATOM 6424 O O . ASP B 1 347 ? 17.376 20.507 17.824 1.00 50.48 347 ASP B O 1
ATOM 6429 N N . ASP B 1 348 ? 19.252 20.236 19.041 1.00 48.00 348 ASP B N 1
ATOM 6430 C CA . ASP B 1 348 ? 18.770 19.051 19.743 1.00 46.46 348 ASP B CA 1
ATOM 6431 C C . ASP B 1 348 ? 17.972 19.369 20.999 1.00 43.19 348 ASP B C 1
ATOM 6432 O O . ASP B 1 348 ? 17.075 18.611 21.377 1.00 42.71 348 ASP B O 1
ATOM 6437 N N . GLU B 1 349 ? 18.303 20.483 21.647 1.00 38.82 349 GLU B N 1
ATOM 6438 C CA . GLU B 1 349 ? 17.626 20.880 22.875 1.00 34.78 349 GLU B CA 1
ATOM 6439 C C . GLU B 1 349 ? 16.124 20.988 22.704 1.00 31.96 349 GLU B C 1
ATOM 6440 O O . GLU B 1 349 ? 15.364 20.550 23.565 1.00 29.83 349 GLU B O 1
ATOM 6446 N N . ILE B 1 350 ? 15.701 21.563 21.585 1.00 30.03 350 ILE B N 1
ATOM 6447 C CA . ILE B 1 350 ? 14.281 21.719 21.290 1.00 29.79 350 ILE B CA 1
ATOM 6448 C C . ILE B 1 350 ? 13.921 20.865 20.068 1.00 30.27 350 ILE B C 1
ATOM 6449 O O . ILE B 1 350 ? 14.625 20.885 19.058 1.00 29.75 350 ILE B O 1
ATOM 6454 N N . GLN B 1 351 ? 12.825 20.121 20.164 1.00 30.62 351 GLN B N 1
ATOM 6455 C CA . GLN B 1 351 ? 12.387 19.268 19.072 1.00 31.26 351 GLN B CA 1
ATOM 6456 C C . GLN B 1 351 ? 11.697 20.061 17.974 1.00 31.43 351 GLN B C 1
ATOM 6457 O O . GLN B 1 351 ? 10.531 19.824 17.662 1.00 31.27 351 GLN B O 1
ATOM 6463 N N . VAL B 1 352 ? 12.427 21.005 17.391 1.00 32.59 352 VAL B N 1
ATOM 6464 C CA . VAL B 1 352 ? 11.891 21.840 16.322 1.00 35.19 352 VAL B CA 1
ATOM 6465 C C . VAL B 1 352 ? 11.488 20.993 15.117 1.00 36.11 352 VAL B C 1
ATOM 6466 O O . VAL B 1 352 ? 10.442 21.222 14.504 1.00 34.51 352 VAL B O 1
ATOM 6470 N N . ASN B 1 353 ? 12.330 20.018 14.784 1.00 38.62 353 ASN B N 1
ATOM 6471 C CA . ASN B 1 353 ? 12.081 19.122 13.658 1.00 41.01 353 ASN B CA 1
ATOM 6472 C C . ASN B 1 353 ? 10.779 18.358 13.833 1.00 40.79 353 ASN B C 1
ATOM 6473 O O . ASN B 1 353 ? 9.962 18.304 12.915 1.00 40.95 353 ASN B O 1
ATOM 6478 N N . GLU B 1 354 ? 10.589 17.765 15.007 1.00 40.37 354 GLU B N 1
ATOM 6479 C CA . GLU B 1 354 ? 9.370 17.020 15.281 1.00 40.66 354 GLU B CA 1
ATOM 6480 C C . GLU B 1 354 ? 8.153 17.914 15.086 1.00 40.24 354 GLU B C 1
ATOM 6481 O O . GLU B 1 354 ? 7.151 17.493 14.508 1.00 39.44 354 GLU B O 1
ATOM 6487 N N . LEU B 1 355 ? 8.248 19.151 15.569 1.00 39.79 355 LEU B N 1
ATOM 6488 C CA . LEU B 1 355 ? 7.152 20.114 15.459 1.00 39.97 355 LEU B CA 1
ATOM 6489 C C . LEU B 1 355 ? 6.893 20.549 14.021 1.00 40.99 355 LEU B C 1
ATOM 6490 O O . LEU B 1 355 ? 5.742 20.658 13.592 1.00 40.98 355 LEU B O 1
ATOM 6495 N N . PHE B 1 356 ? 7.969 20.811 13.287 1.00 42.35 356 PHE B N 1
ATOM 6496 C CA . PHE B 1 356 ? 7.869 21.242 11.897 1.00 44.94 356 PHE B CA 1
ATOM 6497 C C . PHE B 1 356 ? 7.292 20.161 10.984 1.00 46.08 356 PHE B C 1
ATOM 6498 O O . PHE B 1 356 ? 6.706 20.471 9.946 1.00 45.51 356 PHE B O 1
ATOM 6506 N N . ASN B 1 357 ? 7.454 18.901 11.382 1.00 47.06 357 ASN B N 1
ATOM 6507 C CA . ASN B 1 357 ? 6.953 17.771 10.602 1.00 48.80 357 ASN B CA 1
ATOM 6508 C C . ASN B 1 357 ? 5.719 17.148 11.228 1.00 49.17 357 ASN B C 1
ATOM 6509 O O . ASN B 1 357 ? 5.354 16.026 10.891 1.00 49.50 357 ASN B O 1
ATOM 6514 N N . TYR B 1 358 ? 5.079 17.875 12.137 1.00 49.96 358 TYR B N 1
ATOM 6515 C CA . TYR B 1 358 ? 3.886 17.365 12.793 1.00 50.43 358 TYR B CA 1
ATOM 6516 C C . TYR B 1 358 ? 2.669 17.619 11.921 1.00 51.29 358 TYR B C 1
ATOM 6517 O O . TYR B 1 358 ? 2.600 18.618 11.206 1.00 50.80 358 TYR B O 1
ATOM 6526 N N . LYS B 1 359 ? 1.708 16.705 11.997 1.00 52.55 359 LYS B N 1
ATOM 6527 C CA . LYS B 1 359 ? 0.487 16.798 11.214 1.00 53.03 359 LYS B CA 1
ATOM 6528 C C . LYS B 1 359 ? -0.390 17.971 11.635 1.00 52.88 359 LYS B C 1
ATOM 6529 O O . LYS B 1 359 ? -0.713 18.131 12.815 1.00 51.55 359 LYS B O 1
ATOM 6535 N N . GLY B 1 360 ? -0.772 18.792 10.658 1.00 52.87 360 GLY B N 1
ATOM 6536 C CA . GLY B 1 360 ? -1.622 19.942 10.933 1.00 52.57 360 GLY B CA 1
ATOM 6537 C C . GLY B 1 360 ? -0.885 21.196 11.375 1.00 52.40 360 GLY B C 1
ATOM 6538 O O . GLY B 1 360 ? -1.495 22.128 11.899 1.00 52.51 360 GLY B O 1
ATOM 6539 N N . ILE B 1 361 ? 0.427 21.221 11.162 1.00 51.87 361 ILE B N 1
ATOM 6540 C CA . ILE B 1 361 ? 1.240 22.364 11.542 1.00 50.24 361 ILE B CA 1
ATOM 6541 C C . ILE B 1 361 ? 1.510 23.275 10.353 1.00 49.96 361 ILE B C 1
ATOM 6542 O O . ILE B 1 361 ? 1.884 22.814 9.278 1.00 50.04 361 ILE B O 1
ATOM 6547 N N . HIS B 1 362 ? 1.306 24.571 10.553 1.00 49.93 362 HIS B N 1
ATOM 6548 C CA . HIS B 1 362 ? 1.548 25.557 9.509 1.00 50.30 362 HIS B CA 1
ATOM 6549 C C . HIS B 1 362 ? 2.763 26.413 9.877 1.00 48.70 362 HIS B C 1
ATOM 6550 O O . HIS B 1 362 ? 2.789 27.036 10.935 1.00 48.55 362 HIS B O 1
ATOM 6557 N N . ILE B 1 363 ? 3.762 26.446 9.003 1.00 47.22 363 ILE B N 1
ATOM 6558 C CA . ILE B 1 363 ? 4.958 27.237 9.253 1.00 45.94 363 ILE B CA 1
ATOM 6559 C C . ILE B 1 363 ? 4.935 28.488 8.384 1.00 45.47 363 ILE B C 1
ATOM 6560 O O . ILE B 1 363 ? 4.797 28.409 7.166 1.00 45.82 363 ILE B O 1
ATOM 6565 N N . GLU B 1 364 ? 5.070 29.647 9.017 1.00 45.19 364 GLU B N 1
ATOM 6566 C CA . GLU B 1 364 ? 5.045 30.913 8.300 1.00 43.45 364 GLU B CA 1
ATOM 6567 C C . GLU B 1 364 ? 6.264 31.746 8.664 1.00 42.04 364 GLU B C 1
ATOM 6568 O O . GLU B 1 364 ? 6.447 32.124 9.822 1.00 41.71 364 GLU B O 1
ATOM 6574 N N . ASN B 1 365 ? 7.098 32.033 7.673 1.00 39.92 365 ASN B N 1
ATOM 6575 C CA . ASN B 1 365 ? 8.301 32.817 7.914 1.00 38.48 365 ASN B CA 1
ATOM 6576 C C . ASN B 1 365 ? 7.991 34.294 8.113 1.00 36.74 365 ASN B C 1
ATOM 6577 O O . ASN B 1 365 ? 7.361 34.934 7.276 1.00 35.96 365 ASN B O 1
ATOM 6582 N N . VAL B 1 366 ? 8.435 34.826 9.244 1.00 35.88 366 VAL B N 1
ATOM 6583 C CA . VAL B 1 366 ? 8.208 36.224 9.573 1.00 33.88 366 VAL B CA 1
ATOM 6584 C C . VAL B 1 366 ? 9.354 37.072 9.029 1.00 32.83 366 VAL B C 1
ATOM 6585 O O . VAL B 1 366 ? 9.134 38.115 8.425 1.00 32.65 366 VAL B O 1
ATOM 6589 N N . LYS B 1 367 ? 10.576 36.609 9.250 1.00 32.11 367 LYS B N 1
ATOM 6590 C CA . LYS B 1 367 ? 11.764 37.304 8.792 1.00 30.99 367 LYS B CA 1
ATOM 6591 C C . LYS B 1 367 ? 12.895 36.291 8.935 1.00 31.13 367 LYS B C 1
ATOM 6592 O O . LYS B 1 367 ? 12.684 35.188 9.429 1.00 31.46 367 LYS B O 1
ATOM 6598 N N . PRO B 1 368 ? 14.111 36.650 8.499 1.00 31.74 368 PRO B N 1
ATOM 6599 C CA . PRO B 1 368 ? 15.253 35.734 8.607 1.00 29.91 368 PRO B CA 1
ATOM 6600 C C . PRO B 1 368 ? 15.420 35.173 10.031 1.00 29.26 368 PRO B C 1
ATOM 6601 O O . PRO B 1 368 ? 15.426 35.925 11.010 1.00 28.33 368 PRO B O 1
ATOM 6605 N N . GLN B 1 369 ? 15.548 33.852 10.132 1.00 27.97 369 GLN B N 1
ATOM 6606 C CA . GLN B 1 369 ? 15.716 33.175 11.415 1.00 27.50 369 GLN B CA 1
ATOM 6607 C C . GLN B 1 369 ? 14.547 33.315 12.371 1.00 25.59 369 GLN B C 1
ATOM 6608 O O . GLN B 1 369 ? 14.686 33.033 13.553 1.00 25.96 369 GLN B O 1
ATOM 6614 N N . VAL B 1 370 ? 13.398 33.759 11.876 1.00 24.46 370 VAL B N 1
ATOM 6615 C CA . VAL B 1 370 ? 12.231 33.887 12.736 1.00 23.20 370 VAL B CA 1
ATOM 6616 C C . VAL B 1 370 ? 11.018 33.319 12.029 1.00 24.56 370 VAL B C 1
ATOM 6617 O O . VAL B 1 370 ? 10.600 33.827 10.984 1.00 24.20 370 VAL B O 1
ATOM 6621 N N . ASP B 1 371 ? 10.458 32.259 12.601 1.00 24.04 371 ASP B N 1
ATOM 6622 C CA . ASP B 1 371 ? 9.289 31.627 12.013 1.00 27.11 371 ASP B CA 1
ATOM 6623 C C . ASP B 1 371 ? 8.100 31.588 12.956 1.00 27.35 371 ASP B C 1
ATOM 6624 O O . ASP B 1 371 ? 8.261 31.502 14.167 1.00 29.40 371 ASP B O 1
ATOM 6629 N N . ARG B 1 372 ? 6.901 31.664 12.394 1.00 26.78 372 ARG B N 1
ATOM 6630 C CA . ARG B 1 372 ? 5.703 31.603 13.201 1.00 26.29 372 ARG B CA 1
ATOM 6631 C C . ARG B 1 372 ? 4.964 30.300 12.881 1.00 26.30 372 ARG B C 1
ATOM 6632 O O . ARG B 1 372 ? 4.567 30.061 11.740 1.00 25.34 372 ARG B O 1
ATOM 6640 N N . ILE B 1 373 ? 4.807 29.458 13.901 1.00 26.24 373 ILE B N 1
ATOM 6641 C CA . ILE B 1 373 ? 4.146 28.164 13.769 1.00 26.38 373 ILE B CA 1
ATOM 6642 C C . ILE B 1 373 ? 2.728 28.154 14.317 1.00 27.47 373 ILE B C 1
ATOM 6643 O O . ILE B 1 373 ? 2.487 28.544 15.460 1.00 26.36 373 ILE B O 1
ATOM 6648 N N . THR B 1 374 ? 1.786 27.694 13.497 1.00 29.61 374 THR B N 1
ATOM 6649 C CA . THR B 1 374 ? 0.390 27.608 13.920 1.00 29.78 374 THR B CA 1
ATOM 6650 C C . THR B 1 374 ? 0.139 26.212 14.466 1.00 30.33 374 THR B C 1
ATOM 6651 O O . THR B 1 374 ? 0.209 25.232 13.730 1.00 31.83 374 THR B O 1
ATOM 6655 N N . LEU B 1 375 ? -0.136 26.128 15.763 1.00 31.03 375 LEU B N 1
ATOM 6656 C CA . LEU B 1 375 ? -0.392 24.849 16.416 1.00 32.93 375 LEU B CA 1
ATOM 6657 C C . LEU B 1 375 ? -1.766 24.309 16.041 1.00 35.03 375 LEU B C 1
ATOM 6658 O O . LEU B 1 375 ? -2.629 25.056 15.586 1.00 35.19 375 LEU B O 1
ATOM 6663 N N . PRO B 1 376 ? -1.985 22.999 16.233 1.00 36.97 376 PRO B N 1
ATOM 6664 C CA . PRO B 1 376 ? -3.268 22.371 15.905 1.00 37.43 376 PRO B CA 1
ATOM 6665 C C . PRO B 1 376 ? -4.464 23.075 16.538 1.00 37.46 376 PRO B C 1
ATOM 6666 O O . PRO B 1 376 ? -5.530 23.166 15.928 1.00 37.55 376 PRO B O 1
ATOM 6670 N N . ASN B 1 377 ? -4.283 23.581 17.755 1.00 37.29 377 ASN B N 1
ATOM 6671 C CA . ASN B 1 377 ? -5.367 24.258 18.465 1.00 37.27 377 ASN B CA 1
ATOM 6672 C C . ASN B 1 377 ? -5.559 25.706 18.026 1.00 36.91 377 ASN B C 1
ATOM 6673 O O . ASN B 1 377 ? -6.430 26.408 18.540 1.00 37.88 377 ASN B O 1
ATOM 6678 N N . GLY B 1 378 ? -4.746 26.155 17.081 1.00 35.75 378 GLY B N 1
ATOM 6679 C CA . GLY B 1 378 ? -4.877 27.520 16.609 1.00 35.86 378 GLY B CA 1
ATOM 6680 C C . GLY B 1 378 ? -3.810 28.480 17.105 1.00 35.61 378 GLY B C 1
ATOM 6681 O O . GLY B 1 378 ? -3.540 29.480 16.449 1.00 36.32 378 GLY B O 1
ATOM 6682 N N . ASN B 1 379 ? -3.200 28.188 18.251 1.00 35.24 379 ASN B N 1
ATOM 6683 C CA . ASN B 1 379 ? -2.162 29.058 18.801 1.00 32.42 379 ASN B CA 1
ATOM 6684 C C . ASN B 1 379 ? -0.956 29.176 17.899 1.00 31.44 379 ASN B C 1
ATOM 6685 O O . ASN B 1 379 ? -0.462 28.184 17.362 1.00 31.11 379 ASN B O 1
ATOM 6690 N N . LYS B 1 380 ? -0.466 30.401 17.776 1.00 30.75 380 LYS B N 1
ATOM 6691 C CA . LYS B 1 380 ? 0.689 30.682 16.952 1.00 29.67 380 LYS B CA 1
ATOM 6692 C C . LYS B 1 380 ? 1.875 31.025 17.837 1.00 28.69 380 LYS B C 1
ATOM 6693 O O . LYS B 1 380 ? 1.838 31.996 18.589 1.00 29.77 380 LYS B O 1
ATOM 6699 N N . ILE B 1 381 ? 2.921 30.211 17.755 1.00 26.37 381 ILE B N 1
ATOM 6700 C CA . ILE B 1 381 ? 4.110 30.452 18.546 1.00 24.30 381 ILE B CA 1
ATOM 6701 C C . ILE B 1 381 ? 5.239 30.891 17.626 1.00 24.23 381 ILE B C 1
ATOM 6702 O O . ILE B 1 381 ? 5.181 30.677 16.414 1.00 24.51 381 ILE B O 1
ATOM 6707 N N . ILE B 1 382 ? 6.258 31.516 18.206 1.00 21.63 382 ILE B N 1
ATOM 6708 C CA . ILE B 1 382 ? 7.401 31.985 17.449 1.00 18.98 382 ILE B CA 1
ATOM 6709 C C . ILE B 1 382 ? 8.616 31.125 17.767 1.00 19.28 382 ILE B C 1
ATOM 6710 O O . ILE B 1 382 ? 8.913 30.865 18.929 1.00 18.73 382 ILE B O 1
ATOM 6715 N N . VAL B 1 383 ? 9.296 30.652 16.725 1.00 20.08 383 VAL B N 1
ATOM 6716 C CA . VAL B 1 383 ? 10.490 29.824 16.892 1.00 19.83 383 VAL B CA 1
ATOM 6717 C C . VAL B 1 383 ? 11.687 30.558 16.290 1.00 20.02 383 VAL B C 1
ATOM 6718 O O . VAL B 1 383 ? 11.632 31.012 15.147 1.00 20.68 383 VAL B O 1
ATOM 6722 N N . LEU B 1 384 ? 12.768 30.670 17.057 1.00 20.10 384 LEU B N 1
ATOM 6723 C CA . LEU B 1 384 ? 13.962 31.388 16.598 1.00 21.00 384 LEU B CA 1
ATOM 6724 C C . LEU B 1 384 ? 15.082 30.510 16.032 1.00 21.71 384 LEU B C 1
ATOM 6725 O O . LEU B 1 384 ? 15.434 29.480 16.610 1.00 19.15 384 LEU B O 1
ATOM 6730 N N . ALA B 1 385 ? 15.630 30.939 14.893 1.00 22.32 385 ALA B N 1
ATOM 6731 C CA . ALA B 1 385 ? 16.722 30.242 14.217 1.00 23.17 385 ALA B CA 1
ATOM 6732 C C . ALA B 1 385 ? 16.513 28.732 14.119 1.00 22.79 385 ALA B C 1
ATOM 6733 O O . ALA B 1 385 ? 17.473 27.955 14.170 1.00 21.82 385 ALA B O 1
ATOM 6735 N N . ARG B 1 386 ? 15.257 28.329 13.974 1.00 23.49 386 ARG B N 1
ATOM 6736 C CA . ARG B 1 386 ? 14.907 26.920 13.876 1.00 27.24 386 ARG B CA 1
ATOM 6737 C C . ARG B 1 386 ? 15.608 26.053 14.925 1.00 26.09 386 ARG B C 1
ATOM 6738 O O . ARG B 1 386 ? 16.140 24.987 14.612 1.00 25.64 386 ARG B O 1
ATOM 6746 N N . GLY B 1 387 ? 15.627 26.525 16.165 1.00 25.97 387 GLY B N 1
ATOM 6747 C CA . GLY B 1 387 ? 16.254 25.764 17.225 1.00 25.69 387 GLY B CA 1
ATOM 6748 C C . GLY B 1 387 ? 17.763 25.866 17.328 1.00 26.24 387 GLY B C 1
ATOM 6749 O O . GLY B 1 387 ? 18.365 25.135 18.108 1.00 25.80 387 GLY B O 1
ATOM 6750 N N . ARG B 1 388 ? 18.386 26.740 16.544 1.00 26.02 388 ARG B N 1
ATOM 6751 C CA . ARG B 1 388 ? 19.836 26.910 16.617 1.00 26.92 388 ARG B CA 1
ATOM 6752 C C . ARG B 1 388 ? 20.166 28.174 17.424 1.00 26.93 388 ARG B C 1
ATOM 6753 O O . ARG B 1 388 ? 19.272 28.964 17.711 1.00 26.71 388 ARG B O 1
ATOM 6761 N N . LEU B 1 389 ? 21.435 28.361 17.788 1.00 26.99 389 LEU B N 1
ATOM 6762 C CA . LEU B 1 389 ? 21.857 29.519 18.586 1.00 29.57 389 LEU B CA 1
ATOM 6763 C C . LEU B 1 389 ? 21.130 30.809 18.219 1.00 29.09 389 LEU B C 1
ATOM 6764 O O . LEU B 1 389 ? 21.366 31.390 17.160 1.00 30.86 389 LEU B O 1
ATOM 6769 N N . LEU B 1 390 ? 20.253 31.270 19.101 1.00 27.24 390 LEU B N 1
ATOM 6770 C CA . LEU B 1 390 ? 19.501 32.474 18.800 1.00 26.20 390 LEU B CA 1
ATOM 6771 C C . LEU B 1 390 ? 20.350 33.748 18.898 1.00 25.85 390 LEU B C 1
ATOM 6772 O O . LEU B 1 390 ? 20.159 34.683 18.115 1.00 27.02 390 LEU B O 1
ATOM 6777 N N . ASN B 1 391 ? 21.297 33.795 19.830 1.00 25.03 391 ASN B N 1
ATOM 6778 C CA . ASN B 1 391 ? 22.123 34.995 19.962 1.00 27.25 391 ASN B CA 1
ATOM 6779 C C . ASN B 1 391 ? 23.027 35.244 18.752 1.00 28.12 391 ASN B C 1
ATOM 6780 O O . ASN B 1 391 ? 23.315 36.391 18.410 1.00 27.98 391 ASN B O 1
ATOM 6785 N N . LEU B 1 392 ? 23.473 34.173 18.104 1.00 28.84 392 LEU B N 1
ATOM 6786 C CA . LEU B 1 392 ? 24.325 34.307 16.932 1.00 28.94 392 LEU B CA 1
ATOM 6787 C C . LEU B 1 392 ? 23.519 34.298 15.641 1.00 30.82 392 LEU B C 1
ATOM 6788 O O . LEU B 1 392 ? 23.990 34.772 14.606 1.00 32.73 392 LEU B O 1
ATOM 6793 N N . GLY B 1 393 ? 22.302 33.766 15.709 1.00 31.25 393 GLY B N 1
ATOM 6794 C CA . GLY B 1 393 ? 21.458 33.694 14.532 1.00 31.83 393 GLY B CA 1
ATOM 6795 C C . GLY B 1 393 ? 20.591 34.921 14.353 1.00 32.90 393 GLY B C 1
ATOM 6796 O O . GLY B 1 393 ? 20.429 35.408 13.235 1.00 33.83 393 GLY B O 1
ATOM 6797 N N . CYS B 1 394 ? 20.043 35.425 15.456 1.00 32.89 394 CYS B N 1
ATOM 6798 C CA . CYS B 1 394 ? 19.175 36.596 15.417 1.00 33.60 394 CYS B CA 1
ATOM 6799 C C . CYS B 1 394 ? 19.908 37.882 15.763 1.00 33.02 394 CYS B C 1
ATOM 6800 O O . CYS B 1 394 ? 19.374 38.971 15.575 1.00 34.99 394 CYS B O 1
ATOM 6803 N N . ALA B 1 395 ? 21.121 37.755 16.286 1.00 31.60 395 ALA B N 1
ATOM 6804 C CA . ALA B 1 395 ? 21.915 38.923 16.631 1.00 29.28 395 ALA B CA 1
ATOM 6805 C C . ALA B 1 395 ? 23.355 38.737 16.147 1.00 29.32 395 ALA B C 1
ATOM 6806 O O . ALA B 1 395 ? 23.591 38.095 15.120 1.00 32.28 395 ALA B O 1
ATOM 6808 N N . THR B 1 396 ? 24.314 39.294 16.879 1.00 27.96 396 THR B N 1
ATOM 6809 C CA . THR B 1 396 ? 25.721 39.218 16.495 1.00 26.20 396 THR B CA 1
ATOM 6810 C C . THR B 1 396 ? 26.569 38.497 17.534 1.00 25.60 396 THR B C 1
ATOM 6811 O O . THR B 1 396 ? 27.790 38.681 17.579 1.00 27.14 396 THR B O 1
ATOM 6815 N N . GLY B 1 397 ? 25.926 37.695 18.376 1.00 22.66 397 GLY B N 1
ATOM 6816 C CA . GLY B 1 397 ? 26.652 36.973 19.405 1.00 21.36 397 GLY B CA 1
ATOM 6817 C C . GLY B 1 397 ? 27.267 37.890 20.448 1.00 20.85 397 GLY B C 1
ATOM 6818 O O . GLY B 1 397 ? 26.938 39.073 20.525 1.00 20.94 397 GLY B O 1
ATOM 6819 N N . HIS B 1 398 ? 28.169 37.340 21.253 1.00 19.21 398 HIS B N 1
ATOM 6820 C CA . HIS B 1 398 ? 28.847 38.097 22.306 1.00 18.19 398 HIS B CA 1
ATOM 6821 C C . HIS B 1 398 ? 29.574 39.326 21.802 1.00 16.80 398 HIS B C 1
ATOM 6822 O O . HIS B 1 398 ? 30.062 39.353 20.677 1.00 17.73 398 HIS B O 1
ATOM 6829 N N . PRO B 1 399 ? 29.665 40.363 22.642 1.00 16.03 399 PRO B N 1
ATOM 6830 C CA . PRO B 1 399 ? 30.359 41.577 22.229 1.00 13.69 399 PRO B CA 1
ATOM 6831 C C . PRO B 1 399 ? 31.854 41.323 22.190 1.00 14.63 399 PRO B C 1
ATOM 6832 O O . PRO B 1 399 ? 32.360 40.387 22.817 1.00 15.14 399 PRO B O 1
ATOM 6836 N N . ALA B 1 400 ? 32.546 42.169 21.443 1.00 13.77 400 ALA B N 1
ATOM 6837 C CA . ALA B 1 400 ? 33.988 42.081 21.268 1.00 14.91 400 ALA B CA 1
ATOM 6838 C C . ALA B 1 400 ? 34.822 41.990 22.546 1.00 15.19 400 ALA B C 1
ATOM 6839 O O . ALA B 1 400 ? 35.778 41.211 22.614 1.00 17.05 400 ALA B O 1
ATOM 6841 N N . PHE B 1 401 ? 34.476 42.793 23.547 1.00 15.69 401 PHE B N 1
ATOM 6842 C CA . PHE B 1 401 ? 35.219 42.798 24.803 1.00 15.69 401 PHE B CA 1
ATOM 6843 C C . PHE B 1 401 ? 35.198 41.431 25.503 1.00 16.53 401 PHE B C 1
ATOM 6844 O O . PHE B 1 401 ? 36.193 41.007 26.091 1.00 17.03 401 PHE B O 1
ATOM 6852 N N . VAL B 1 402 ? 34.064 40.744 25.451 1.00 15.82 402 VAL B N 1
ATOM 6853 C CA . VAL B 1 402 ? 33.967 39.436 26.075 1.00 15.64 402 VAL B CA 1
ATOM 6854 C C . VAL B 1 402 ? 34.752 38.430 25.251 1.00 17.08 402 VAL B C 1
ATOM 6855 O O . VAL B 1 402 ? 35.472 37.597 25.806 1.00 17.22 402 VAL B O 1
ATOM 6859 N N . MET B 1 403 ? 34.624 38.504 23.927 1.00 17.56 403 MET B N 1
ATOM 6860 C CA . MET B 1 403 ? 35.328 37.559 23.055 1.00 17.20 403 MET B CA 1
ATOM 6861 C C . MET B 1 403 ? 36.837 37.748 23.125 1.00 17.86 403 MET B C 1
ATOM 6862 O O . MET B 1 403 ? 37.595 36.846 22.778 1.00 19.00 403 MET B O 1
ATOM 6867 N N . SER B 1 404 ? 37.261 38.918 23.589 1.00 17.76 404 SER B N 1
ATOM 6868 C CA . SER B 1 404 ? 38.673 39.212 23.733 1.00 17.95 404 SER B CA 1
ATOM 6869 C C . SER B 1 404 ? 39.305 38.231 24.730 1.00 19.45 404 SER B C 1
ATOM 6870 O O . SER B 1 404 ? 40.437 37.791 24.535 1.00 20.29 404 SER B O 1
ATOM 6873 N N . PHE B 1 405 ? 38.586 37.893 25.801 1.00 20.84 405 PHE B N 1
ATOM 6874 C CA . PHE B 1 405 ? 39.110 36.944 26.791 1.00 22.39 405 PHE B CA 1
ATOM 6875 C C . PHE B 1 405 ? 39.255 35.544 26.190 1.00 22.34 405 PHE B C 1
ATOM 6876 O O . PHE B 1 405 ? 40.289 34.893 26.349 1.00 22.65 405 PHE B O 1
ATOM 6884 N N . SER B 1 406 ? 38.218 35.085 25.497 1.00 22.50 406 SER B N 1
ATOM 6885 C CA . SER B 1 406 ? 38.236 33.760 24.882 1.00 23.95 406 SER B CA 1
ATOM 6886 C C . SER B 1 406 ? 39.317 33.670 23.812 1.00 24.54 406 SER B C 1
ATOM 6887 O O . SER B 1 406 ? 40.104 32.732 23.795 1.00 24.05 406 SER B O 1
ATOM 6890 N N . PHE B 1 407 ? 39.363 34.653 22.920 1.00 25.46 407 PHE B N 1
ATOM 6891 C CA . PHE B 1 407 ? 40.351 34.628 21.855 1.00 26.15 407 PHE B CA 1
ATOM 6892 C C . PHE B 1 407 ? 41.783 34.819 22.337 1.00 26.72 407 PHE B C 1
ATOM 6893 O O . PHE B 1 407 ? 42.724 34.465 21.627 1.00 27.26 407 PHE B O 1
ATOM 6901 N N . CYS B 1 408 ? 41.962 35.383 23.528 1.00 26.31 408 CYS B N 1
ATOM 6902 C CA . CYS B 1 408 ? 43.310 35.519 24.061 1.00 27.07 408 CYS B CA 1
ATOM 6903 C C . CYS B 1 408 ? 43.746 34.128 24.502 1.00 27.14 408 CYS B C 1
ATOM 6904 O O . CYS B 1 408 ? 44.891 33.744 24.293 1.00 27.95 408 CYS B O 1
ATOM 6907 N N . ASN B 1 409 ? 42.837 33.365 25.110 1.00 26.95 409 ASN B N 1
ATOM 6908 C CA . ASN B 1 409 ? 43.183 32.011 25.542 1.00 27.11 409 ASN B CA 1
ATOM 6909 C C . ASN B 1 409 ? 43.385 31.102 24.330 1.00 27.05 409 ASN B C 1
ATOM 6910 O O . ASN B 1 409 ? 44.172 30.153 24.380 1.00 27.04 409 ASN B O 1
ATOM 6915 N N . GLN B 1 410 ? 42.684 31.397 23.237 1.00 26.85 410 GLN B N 1
ATOM 6916 C CA . GLN B 1 410 ? 42.811 30.609 22.004 1.00 26.74 410 GLN B CA 1
ATOM 6917 C C . GLN B 1 410 ? 44.201 30.838 21.410 1.00 26.14 410 GLN B C 1
ATOM 6918 O O . GLN B 1 410 ? 44.915 29.891 21.067 1.00 25.38 410 GLN B O 1
ATOM 6924 N N . THR B 1 411 ? 44.572 32.108 21.290 1.00 24.98 411 THR B N 1
ATOM 6925 C CA . THR B 1 411 ? 45.866 32.468 20.749 1.00 25.16 411 THR B CA 1
ATOM 6926 C C . THR B 1 411 ? 46.991 31.851 21.572 1.00 25.63 411 THR B C 1
ATOM 6927 O O . THR B 1 411 ? 47.947 31.304 21.018 1.00 25.77 411 THR B O 1
ATOM 6931 N N . PHE B 1 412 ? 46.884 31.930 22.894 1.00 25.63 412 PHE B N 1
ATOM 6932 C CA . PHE B 1 412 ? 47.912 31.342 23.755 1.00 27.86 412 PHE B CA 1
ATOM 6933 C C . PHE B 1 412 ? 47.961 29.827 23.590 1.00 27.49 412 PHE B C 1
ATOM 6934 O O . PHE B 1 412 ? 49.024 29.225 23.707 1.00 27.50 412 PHE B O 1
ATOM 6942 N N . ALA B 1 413 ? 46.814 29.213 23.320 1.00 27.62 413 ALA B N 1
ATOM 6943 C CA . ALA B 1 413 ? 46.757 27.765 23.131 1.00 28.10 413 ALA B CA 1
ATOM 6944 C C . ALA B 1 413 ? 47.468 27.384 21.830 1.00 27.32 413 ALA B C 1
ATOM 6945 O O . ALA B 1 413 ? 48.159 26.369 21.765 1.00 26.99 413 ALA B O 1
ATOM 6947 N N . GLN B 1 414 ? 47.292 28.201 20.796 1.00 27.13 414 GLN B N 1
ATOM 6948 C CA . GLN B 1 414 ? 47.932 27.948 19.509 1.00 27.61 414 GLN B CA 1
ATOM 6949 C C . GLN B 1 414 ? 49.433 28.200 19.644 1.00 29.02 414 GLN B C 1
ATOM 6950 O O . GLN B 1 414 ? 50.248 27.434 19.133 1.00 29.03 414 GLN B O 1
ATOM 6956 N N . LEU B 1 415 ? 49.798 29.278 20.335 1.00 29.68 415 LEU B N 1
ATOM 6957 C CA . LEU B 1 415 ? 51.206 29.596 20.530 1.00 31.49 415 LEU B CA 1
ATOM 6958 C C . LEU B 1 415 ? 51.935 28.481 21.277 1.00 32.30 415 LEU B C 1
ATOM 6959 O O . LEU B 1 415 ? 52.984 28.017 20.847 1.00 32.13 415 LEU B O 1
ATOM 6964 N N . ASP B 1 416 ? 51.370 28.043 22.394 1.00 32.43 416 ASP B N 1
ATOM 6965 C CA . ASP B 1 416 ? 51.997 27.001 23.181 1.00 34.83 416 ASP B CA 1
ATOM 6966 C C . ASP B 1 416 ? 52.070 25.672 22.432 1.00 35.41 416 ASP B C 1
ATOM 6967 O O . ASP B 1 416 ? 53.041 24.926 22.558 1.00 36.12 416 ASP B O 1
ATOM 6972 N N . LEU B 1 417 ? 51.037 25.383 21.652 1.00 34.45 417 LEU B N 1
ATOM 6973 C CA . LEU B 1 417 ? 50.972 24.144 20.899 1.00 33.88 417 LEU B CA 1
ATOM 6974 C C . LEU B 1 417 ? 52.046 24.128 19.806 1.00 33.91 417 LEU B C 1
ATOM 6975 O O . LEU B 1 417 ? 52.733 23.127 19.606 1.00 33.25 417 LEU B O 1
ATOM 6980 N N . TRP B 1 418 ? 52.202 25.254 19.120 1.00 33.71 418 TRP B N 1
ATOM 6981 C CA . TRP B 1 418 ? 53.186 25.374 18.053 1.00 33.34 418 TRP B CA 1
ATOM 6982 C C . TRP B 1 418 ? 54.631 25.439 18.557 1.00 34.84 418 TRP B C 1
ATOM 6983 O O . TRP B 1 418 ? 55.541 24.899 17.924 1.00 34.23 418 TRP B O 1
ATOM 6994 N N . GLN B 1 419 ? 54.838 26.096 19.694 1.00 36.89 419 GLN B N 1
ATOM 6995 C CA . GLN B 1 419 ? 56.166 26.220 20.279 1.00 40.10 419 GLN B CA 1
ATOM 6996 C C . GLN B 1 419 ? 56.655 24.936 20.932 1.00 40.78 419 GLN B C 1
ATOM 6997 O O . GLN B 1 419 ? 57.833 24.815 21.249 1.00 41.21 419 GLN B O 1
ATOM 7003 N N . ASN B 1 420 ? 55.758 23.981 21.139 1.00 42.10 420 ASN B N 1
ATOM 7004 C CA . ASN B 1 420 ? 56.140 22.719 21.758 1.00 43.59 420 ASN B CA 1
ATOM 7005 C C . ASN B 1 420 ? 55.906 21.559 20.807 1.00 44.93 420 ASN B C 1
ATOM 7006 O O . ASN B 1 420 ? 55.759 20.419 21.244 1.00 45.04 420 ASN B O 1
ATOM 7011 N N . LYS B 1 421 ? 55.871 21.849 19.508 1.00 46.31 421 LYS B N 1
ATOM 7012 C CA . LYS B 1 421 ? 55.648 20.806 18.509 1.00 48.18 421 LYS B CA 1
ATOM 7013 C C . LYS B 1 421 ? 56.834 19.857 18.375 1.00 49.14 421 LYS B C 1
ATOM 7014 O O . LYS B 1 421 ? 56.668 18.699 17.991 1.00 49.58 421 LYS B O 1
ATOM 7020 N N . ASP B 1 422 ? 58.026 20.352 18.686 1.00 50.42 422 ASP B N 1
ATOM 7021 C CA . ASP B 1 422 ? 59.238 19.546 18.597 1.00 52.33 422 ASP B CA 1
ATOM 7022 C C . ASP B 1 422 ? 59.643 18.987 19.966 1.00 52.94 422 ASP B C 1
ATOM 7023 O O . ASP B 1 422 ? 60.754 18.479 20.134 1.00 53.48 422 ASP B O 1
ATOM 7028 N N . THR B 1 423 ? 58.746 19.092 20.944 1.00 52.99 423 THR B N 1
ATOM 7029 C CA . THR B 1 423 ? 59.016 18.579 22.282 1.00 52.45 423 THR B CA 1
ATOM 7030 C C . THR B 1 423 ? 57.986 17.514 22.600 1.00 53.30 423 THR B C 1
ATOM 7031 O O . THR B 1 423 ? 57.097 17.243 21.796 1.00 53.87 423 THR B O 1
ATOM 7035 N N . ASN B 1 424 ? 58.105 16.912 23.776 1.00 54.27 424 ASN B N 1
ATOM 7036 C CA . ASN B 1 424 ? 57.172 15.877 24.190 1.00 54.56 424 ASN B CA 1
ATOM 7037 C C . ASN B 1 424 ? 56.374 16.340 25.407 1.00 53.28 424 ASN B C 1
ATOM 7038 O O . ASN B 1 424 ? 56.119 15.573 26.337 1.00 53.98 424 ASN B O 1
ATOM 7043 N N . LYS B 1 425 ? 55.981 17.609 25.384 1.00 51.48 425 LYS B N 1
ATOM 7044 C CA . LYS B 1 425 ? 55.208 18.204 26.467 1.00 48.90 425 LYS B CA 1
ATOM 7045 C C . LYS B 1 425 ? 53.746 17.782 26.382 1.00 47.16 425 LYS B C 1
ATOM 7046 O O . LYS B 1 425 ? 53.079 17.616 27.403 1.00 46.78 425 LYS B O 1
ATOM 7052 N N . TYR B 1 426 ? 53.255 17.602 25.160 1.00 45.67 426 TYR B N 1
ATOM 7053 C CA . TYR B 1 426 ? 51.862 17.225 24.944 1.00 44.69 426 TYR B CA 1
ATOM 7054 C C . TYR B 1 426 ? 51.666 15.888 24.248 1.00 43.89 426 TYR B C 1
ATOM 7055 O O . TYR B 1 426 ? 52.267 15.620 23.210 1.00 44.14 426 TYR B O 1
ATOM 7064 N N . GLU B 1 427 ? 50.812 15.055 24.834 1.00 43.95 427 GLU B N 1
ATOM 7065 C CA . GLU B 1 427 ? 50.491 13.748 24.276 1.00 43.97 427 GLU B CA 1
ATOM 7066 C C . GLU B 1 427 ? 49.112 13.855 23.638 1.00 42.11 427 GLU B C 1
ATOM 7067 O O . GLU B 1 427 ? 48.580 14.952 23.494 1.00 42.01 427 GLU B O 1
ATOM 7073 N N . ASN B 1 428 ? 48.538 12.722 23.253 1.00 41.11 428 ASN B N 1
ATOM 7074 C CA . ASN B 1 428 ? 47.214 12.715 22.646 1.00 40.12 428 ASN B CA 1
ATOM 7075 C C . ASN B 1 428 ? 46.165 12.708 23.743 1.00 39.07 428 ASN B C 1
ATOM 7076 O O . ASN B 1 428 ? 45.394 11.758 23.884 1.00 39.47 428 ASN B O 1
ATOM 7081 N N . LYS B 1 429 ? 46.151 13.783 24.522 1.00 38.19 429 LYS B N 1
ATOM 7082 C CA . LYS B 1 429 ? 45.215 13.931 25.623 1.00 36.77 429 LYS B CA 1
ATOM 7083 C C . LYS B 1 429 ? 44.682 15.356 25.662 1.00 34.52 429 LYS B C 1
ATOM 7084 O O . LYS B 1 429 ? 45.087 16.210 24.872 1.00 32.85 429 LYS B O 1
ATOM 7090 N N . VAL B 1 430 ? 43.768 15.598 26.591 1.00 33.17 430 VAL B N 1
ATOM 7091 C CA . VAL B 1 430 ? 43.178 16.912 26.760 1.00 33.12 430 VAL B CA 1
ATOM 7092 C C . VAL B 1 430 ? 43.927 17.633 27.871 1.00 33.32 430 VAL B C 1
ATOM 7093 O O . VAL B 1 430 ? 44.026 17.131 28.989 1.00 34.33 430 VAL B O 1
ATOM 7097 N N . TYR B 1 431 ? 44.473 18.801 27.556 1.00 33.29 431 TYR B N 1
ATOM 7098 C CA . TYR B 1 431 ? 45.205 19.577 28.543 1.00 33.56 431 TYR B CA 1
ATOM 7099 C C . TYR B 1 431 ? 44.536 20.912 28.825 1.00 34.31 431 TYR B C 1
ATOM 7100 O O . TYR B 1 431 ? 43.631 21.338 28.106 1.00 33.44 431 TYR B O 1
ATOM 7109 N N . LEU B 1 432 ? 44.985 21.567 29.887 1.00 35.77 432 LEU B N 1
ATOM 7110 C CA . LEU B 1 432 ? 44.452 22.867 30.250 1.00 36.83 432 LEU B CA 1
ATOM 7111 C C . LEU B 1 432 ? 45.571 23.867 30.311 1.00 37.04 432 LEU B C 1
ATOM 7112 O O . LEU B 1 432 ? 46.705 23.552 30.675 1.00 37.26 432 LEU B O 1
ATOM 7117 N N . LEU B 1 433 ? 45.236 25.085 29.943 1.00 35.83 433 LEU B N 1
ATOM 7118 C CA . LEU B 1 433 ? 46.198 26.155 29.993 1.00 35.53 433 LEU B CA 1
ATOM 7119 C C . LEU B 1 433 ? 46.549 26.414 31.457 1.00 34.78 433 LEU B C 1
ATOM 7120 O O . LEU B 1 433 ? 45.677 26.380 32.329 1.00 33.57 433 LEU B O 1
ATOM 7125 N N . PRO B 1 434 ? 47.836 26.675 31.745 1.00 34.38 434 PRO B N 1
ATOM 7126 C CA . PRO B 1 434 ? 48.308 26.944 33.109 1.00 33.95 434 PRO B CA 1
ATOM 7127 C C . PRO B 1 434 ? 47.614 28.141 33.770 1.00 34.97 434 PRO B C 1
ATOM 7128 O O . PRO B 1 434 ? 47.123 29.053 33.097 1.00 33.53 434 PRO B O 1
ATOM 7132 N N . LYS B 1 435 ? 47.589 28.127 35.098 1.00 34.77 435 LYS B N 1
ATOM 7133 C CA . LYS B 1 435 ? 46.954 29.182 35.880 1.00 35.78 435 LYS B CA 1
ATOM 7134 C C . LYS B 1 435 ? 47.502 30.572 35.617 1.00 35.61 435 LYS B C 1
ATOM 7135 O O . LYS B 1 435 ? 46.742 31.530 35.513 1.00 33.94 435 LYS B O 1
ATOM 7141 N N . HIS B 1 436 ? 48.820 30.689 35.527 1.00 36.58 436 HIS B N 1
ATOM 7142 C CA . HIS B 1 436 ? 49.415 31.990 35.305 1.00 38.94 436 HIS B CA 1
ATOM 7143 C C . HIS B 1 436 ? 48.915 32.655 34.019 1.00 38.33 436 HIS B C 1
ATOM 7144 O O . HIS B 1 436 ? 48.826 33.873 33.962 1.00 38.43 436 HIS B O 1
ATOM 7151 N N . LEU B 1 437 ? 48.587 31.870 32.995 1.00 37.18 437 LEU B N 1
ATOM 7152 C CA . LEU B 1 437 ? 48.090 32.440 31.746 1.00 37.58 437 LEU B CA 1
ATOM 7153 C C . LEU B 1 437 ? 46.713 33.071 31.904 1.00 36.88 437 LEU B C 1
ATOM 7154 O O . LEU B 1 437 ? 46.407 34.082 31.273 1.00 35.53 437 LEU B O 1
ATOM 7159 N N . ASP B 1 438 ? 45.880 32.455 32.738 1.00 36.67 438 ASP B N 1
ATOM 7160 C CA . ASP B 1 438 ? 44.536 32.951 33.003 1.00 36.36 438 ASP B CA 1
ATOM 7161 C C . ASP B 1 438 ? 44.625 34.328 33.652 1.00 34.86 438 ASP B C 1
ATOM 7162 O O . ASP B 1 438 ? 43.906 35.251 33.269 1.00 34.18 438 ASP B O 1
ATOM 7167 N N . GLU B 1 439 ? 45.512 34.457 34.634 1.00 33.19 439 GLU B N 1
ATOM 7168 C CA . GLU B 1 439 ? 45.698 35.725 35.322 1.00 32.43 439 GLU B CA 1
ATOM 7169 C C . GLU B 1 439 ? 46.306 36.745 34.370 1.00 31.12 439 GLU B C 1
ATOM 7170 O O . GLU B 1 439 ? 46.017 37.937 34.452 1.00 30.91 439 GLU B O 1
ATOM 7176 N N . LYS B 1 440 ? 47.157 36.269 33.470 1.00 29.46 440 LYS B N 1
ATOM 7177 C CA . LYS B 1 440 ? 47.801 37.149 32.509 1.00 29.13 440 LYS B CA 1
ATOM 7178 C C . LYS B 1 440 ? 46.722 37.778 31.633 1.00 27.84 440 LYS B C 1
ATOM 7179 O O . LYS B 1 440 ? 46.667 39.001 31.459 1.00 27.40 440 LYS B O 1
ATOM 7185 N N . VAL B 1 441 ? 45.854 36.932 31.091 1.00 24.46 441 VAL B N 1
ATOM 7186 C CA . VAL B 1 441 ? 44.776 37.409 30.243 1.00 23.14 441 VAL B CA 1
ATOM 7187 C C . VAL B 1 441 ? 43.961 38.466 30.988 1.00 22.87 441 VAL B C 1
ATOM 7188 O O . VAL B 1 441 ? 43.703 39.551 30.462 1.00 21.60 441 VAL B O 1
ATOM 7192 N N . ALA B 1 442 ? 43.566 38.156 32.216 1.00 20.72 442 ALA B N 1
ATOM 7193 C CA . ALA B 1 442 ? 42.782 39.094 32.997 1.00 21.53 442 ALA B CA 1
ATOM 7194 C C . ALA B 1 442 ? 43.516 40.424 33.175 1.00 22.21 442 ALA B C 1
ATOM 7195 O O . ALA B 1 442 ? 42.919 41.487 33.023 1.00 21.29 442 ALA B O 1
ATOM 7197 N N . LEU B 1 443 ? 44.806 40.362 33.490 1.00 23.46 443 LEU B N 1
ATOM 7198 C CA . LEU B 1 443 ? 45.620 41.562 33.670 1.00 25.96 443 LEU B CA 1
ATOM 7199 C C . LEU B 1 443 ? 45.597 42.506 32.471 1.00 26.13 443 LEU B C 1
ATOM 7200 O O . LEU B 1 443 ? 45.592 43.724 32.640 1.00 27.07 443 LEU B O 1
ATOM 7205 N N . TYR B 1 444 ? 45.597 41.939 31.267 1.00 25.93 444 TYR B N 1
ATOM 7206 C CA . TYR B 1 444 ? 45.587 42.727 30.040 1.00 26.89 444 TYR B CA 1
ATOM 7207 C C . TYR B 1 444 ? 44.348 43.603 29.882 1.00 26.77 444 TYR B C 1
ATOM 7208 O O . TYR B 1 444 ? 44.398 44.621 29.197 1.00 26.91 444 TYR B O 1
ATOM 7217 N N . HIS B 1 445 ? 43.248 43.217 30.523 1.00 26.13 445 HIS B N 1
ATOM 7218 C CA . HIS B 1 445 ? 41.992 43.946 30.393 1.00 24.79 445 HIS B CA 1
ATOM 7219 C C . HIS B 1 445 ? 41.668 44.905 31.522 1.00 24.86 445 HIS B C 1
ATOM 7220 O O . HIS B 1 445 ? 40.673 45.624 31.457 1.00 24.55 445 HIS B O 1
ATOM 7227 N N . LEU B 1 446 ? 42.508 44.925 32.545 1.00 24.11 446 LEU B N 1
ATOM 7228 C CA . LEU B 1 446 ? 42.278 45.793 33.682 1.00 25.90 446 LEU B CA 1
ATOM 7229 C C . LEU B 1 446 ? 42.321 47.289 33.372 1.00 27.55 446 LEU B C 1
ATOM 7230 O O . LEU B 1 446 ? 41.443 48.026 33.809 1.00 26.65 446 LEU B O 1
ATOM 7235 N N . LYS B 1 447 ? 43.323 47.744 32.623 1.00 30.71 447 LYS B N 1
ATOM 7236 C CA . LYS B 1 447 ? 43.436 49.171 32.291 1.00 34.17 447 LYS B CA 1
ATOM 7237 C C . LYS B 1 447 ? 42.204 49.695 31.557 1.00 33.15 447 LYS B C 1
ATOM 7238 O O . LYS B 1 447 ? 41.693 50.765 31.874 1.00 34.23 447 LYS B O 1
ATOM 7244 N N . LYS B 1 448 ? 41.741 48.939 30.572 1.00 32.46 448 LYS B N 1
ATOM 7245 C CA . LYS B 1 448 ? 40.583 49.338 29.793 1.00 33.24 448 LYS B CA 1
ATOM 7246 C C . LYS B 1 448 ? 39.365 49.519 30.688 1.00 32.66 448 LYS B C 1
ATOM 7247 O O . LYS B 1 448 ? 38.496 50.347 30.410 1.00 33.32 448 LYS B O 1
ATOM 7253 N N . LEU B 1 449 ? 39.314 48.742 31.765 1.00 31.26 449 LEU B N 1
ATOM 7254 C CA . LEU B 1 449 ? 38.201 48.786 32.707 1.00 30.14 449 LEU B CA 1
ATOM 7255 C C . LEU B 1 449 ? 38.408 49.763 33.861 1.00 29.64 449 LEU B C 1
ATOM 7256 O O . LEU B 1 449 ? 37.570 49.840 34.754 1.00 29.16 449 LEU B O 1
ATOM 7261 N N . ASN B 1 450 ? 39.515 50.498 33.851 1.00 29.29 450 ASN B N 1
ATOM 7262 C CA . ASN B 1 450 ? 39.796 51.456 34.914 1.00 30.60 450 ASN B CA 1
ATOM 7263 C C . ASN B 1 450 ? 39.815 50.785 36.280 1.00 29.19 450 ASN B C 1
ATOM 7264 O O . ASN B 1 450 ? 39.371 51.362 37.266 1.00 29.73 450 ASN B O 1
ATOM 7269 N N . ALA B 1 451 ? 40.338 49.567 36.330 1.00 28.23 451 ALA B N 1
ATOM 7270 C CA . ALA B 1 451 ? 40.402 48.808 37.566 1.00 26.43 451 ALA B CA 1
ATOM 7271 C C . ALA B 1 451 ? 41.810 48.831 38.143 1.00 26.98 451 ALA B C 1
ATOM 7272 O O . ALA B 1 451 ? 42.752 48.372 37.490 1.00 29.16 451 ALA B O 1
ATOM 7274 N N . SER B 1 452 ? 41.957 49.353 39.360 1.00 25.70 452 SER B N 1
ATOM 7275 C CA . SER B 1 452 ? 43.271 49.408 40.011 1.00 26.47 452 SER B CA 1
ATOM 7276 C C . SER B 1 452 ? 43.516 48.197 40.900 1.00 25.55 452 SER B C 1
ATOM 7277 O O . SER B 1 452 ? 42.865 48.026 41.925 1.00 26.71 452 SER B O 1
ATOM 7280 N N . LEU B 1 453 ? 44.476 47.370 40.517 1.00 24.60 453 LEU B N 1
ATOM 7281 C CA . LEU B 1 453 ? 44.798 46.182 41.289 1.00 24.81 453 LEU B CA 1
ATOM 7282 C C . LEU B 1 453 ? 45.693 46.547 42.477 1.00 25.33 453 LEU B C 1
ATOM 7283 O O . LEU B 1 453 ? 46.503 47.468 42.400 1.00 26.64 453 LEU B O 1
ATOM 7288 N N . THR B 1 454 ? 45.541 45.832 43.582 1.00 26.40 454 THR B N 1
ATOM 7289 C CA . THR B 1 454 ? 46.352 46.112 44.752 1.00 26.27 454 THR B CA 1
ATOM 7290 C C . THR B 1 454 ? 47.582 45.215 44.742 1.00 28.13 454 THR B C 1
ATOM 7291 O O . THR B 1 454 ? 47.516 44.053 44.328 1.00 26.78 454 THR B O 1
ATOM 7295 N N . GLU B 1 455 ? 48.709 45.772 45.174 1.00 31.22 455 GLU B N 1
ATOM 7296 C CA . GLU B 1 455 ? 49.975 45.044 45.224 1.00 34.32 455 GLU B CA 1
ATOM 7297 C C . GLU B 1 455 ? 50.106 44.356 46.561 1.00 32.90 455 GLU B C 1
ATOM 7298 O O . GLU B 1 455 ? 49.997 44.985 47.610 1.00 32.31 455 GLU B O 1
ATOM 7304 N N . LEU B 1 456 ? 50.360 43.061 46.512 1.00 32.13 456 LEU B N 1
ATOM 7305 C CA . LEU B 1 456 ? 50.515 42.284 47.716 1.00 32.26 456 LEU B CA 1
ATOM 7306 C C . LEU B 1 456 ? 51.820 42.670 48.396 1.00 33.92 456 LEU B C 1
ATOM 7307 O O . LEU B 1 456 ? 52.845 42.837 47.742 1.00 34.05 456 LEU B O 1
ATOM 7312 N N . ASP B 1 457 ? 51.763 42.821 49.714 1.00 36.67 457 ASP B N 1
ATOM 7313 C CA . ASP B 1 457 ? 52.916 43.201 50.520 1.00 39.11 457 ASP B CA 1
ATOM 7314 C C . ASP B 1 457 ? 53.792 41.993 50.846 1.00 38.64 457 ASP B C 1
ATOM 7315 O O . ASP B 1 457 ? 53.398 40.846 50.613 1.00 37.82 457 ASP B O 1
ATOM 7320 N N . ASP B 1 458 ? 54.978 42.249 51.390 1.00 38.09 458 ASP B N 1
ATOM 7321 C CA . ASP B 1 458 ? 55.904 41.171 51.743 1.00 38.92 458 ASP B CA 1
ATOM 7322 C C . ASP B 1 458 ? 55.348 40.235 52.814 1.00 36.88 458 ASP B C 1
ATOM 7323 O O . ASP B 1 458 ? 55.425 39.017 52.670 1.00 36.85 458 ASP B O 1
ATOM 7328 N N . ASN B 1 459 ? 54.798 40.798 53.886 1.00 35.30 459 ASN B N 1
ATOM 7329 C CA . ASN B 1 459 ? 54.235 39.975 54.949 1.00 35.05 459 ASN B CA 1
ATOM 7330 C C . ASN B 1 459 ? 53.041 39.191 54.413 1.00 33.25 459 ASN B C 1
ATOM 7331 O O . ASN B 1 459 ? 52.885 38.003 54.687 1.00 33.39 459 ASN B O 1
ATOM 7336 N N . GLN B 1 460 ? 52.209 39.876 53.639 1.00 31.59 460 GLN B N 1
ATOM 7337 C CA . GLN B 1 460 ? 51.016 39.288 53.048 1.00 30.99 460 GLN B CA 1
ATOM 7338 C C . GLN B 1 460 ? 51.327 38.114 52.122 1.00 31.39 460 GLN B C 1
ATOM 7339 O O . GLN B 1 460 ? 50.571 37.150 52.072 1.00 30.87 460 GLN B O 1
ATOM 7345 N N . CYS B 1 461 ? 52.442 38.197 51.403 1.00 32.55 461 CYS B N 1
ATOM 7346 C CA . CYS B 1 461 ? 52.853 37.134 50.496 1.00 33.62 461 CYS B CA 1
ATOM 7347 C C . CYS B 1 461 ? 53.227 35.880 51.262 1.00 34.22 461 CYS B C 1
ATOM 7348 O O . CYS B 1 461 ? 52.825 34.776 50.897 1.00 31.47 461 CYS B O 1
ATOM 7351 N N . GLN B 1 462 ? 54.008 36.049 52.326 1.00 36.57 462 GLN B N 1
ATOM 7352 C CA . GLN B 1 462 ? 54.441 34.906 53.115 1.00 40.18 462 GLN B CA 1
ATOM 7353 C C . GLN B 1 462 ? 53.250 34.266 53.799 1.00 38.99 462 GLN B C 1
ATOM 7354 O O . GLN B 1 462 ? 53.131 33.045 53.836 1.00 39.24 462 GLN B O 1
ATOM 7360 N N . PHE B 1 463 ? 52.362 35.100 54.326 1.00 37.91 463 PHE B N 1
ATOM 7361 C CA . PHE B 1 463 ? 51.181 34.604 55.014 1.00 38.04 463 PHE B CA 1
ATOM 7362 C C . PHE B 1 463 ? 50.287 33.758 54.107 1.00 37.95 463 PHE B C 1
ATOM 7363 O O . PHE B 1 463 ? 49.869 32.658 54.478 1.00 38.84 463 PHE B O 1
ATOM 7371 N N . LEU B 1 464 ? 49.986 34.281 52.925 1.00 38.45 464 LEU B N 1
ATOM 7372 C CA . LEU B 1 464 ? 49.146 33.571 51.969 1.00 38.62 464 LEU B CA 1
ATOM 7373 C C . LEU B 1 464 ? 49.925 32.444 51.301 1.00 39.07 464 LEU B C 1
ATOM 7374 O O . LEU B 1 464 ? 49.337 31.505 50.762 1.00 38.82 464 LEU B O 1
ATOM 7379 N N . GLY B 1 465 ? 51.252 32.544 51.346 1.00 39.01 465 GLY B N 1
ATOM 7380 C CA . GLY B 1 465 ? 52.093 31.534 50.731 1.00 39.32 465 GLY B CA 1
ATOM 7381 C C . GLY B 1 465 ? 52.014 31.550 49.213 1.00 39.54 465 GLY B C 1
ATOM 7382 O O . GLY B 1 465 ? 51.918 30.501 48.573 1.00 40.35 465 GLY B O 1
ATOM 7383 N N . VAL B 1 466 ? 52.053 32.747 48.635 1.00 39.95 466 VAL B N 1
ATOM 7384 C CA . VAL B 1 466 ? 51.989 32.909 47.187 1.00 40.66 466 VAL B CA 1
ATOM 7385 C C . VAL B 1 466 ? 53.016 33.928 46.728 1.00 40.51 466 VAL B C 1
ATOM 7386 O O . VAL B 1 466 ? 53.577 34.662 47.538 1.00 39.95 466 VAL B O 1
ATOM 7390 N N . ASN B 1 467 ? 53.251 33.972 45.421 1.00 41.25 467 ASN B N 1
ATOM 7391 C CA . ASN B 1 467 ? 54.205 34.913 44.847 1.00 41.08 467 ASN B CA 1
ATOM 7392 C C . ASN B 1 467 ? 53.494 36.241 44.598 1.00 40.18 467 ASN B C 1
ATOM 7393 O O . ASN B 1 467 ? 52.302 36.263 44.311 1.00 40.27 467 ASN B O 1
ATOM 7398 N N . LYS B 1 468 ? 54.227 37.343 44.707 1.00 39.37 468 LYS B N 1
ATOM 7399 C CA . LYS B 1 468 ? 53.650 38.663 44.509 1.00 39.75 468 LYS B CA 1
ATOM 7400 C C . LYS B 1 468 ? 53.053 38.852 43.115 1.00 39.67 468 LYS B C 1
ATOM 7401 O O . LYS B 1 468 ? 52.271 39.771 42.889 1.00 40.01 468 LYS B O 1
ATOM 7407 N N . SER B 1 469 ? 53.404 37.968 42.189 1.00 39.13 469 SER B N 1
ATOM 7408 C CA . SER B 1 469 ? 52.912 38.058 40.819 1.00 40.18 469 SER B CA 1
ATOM 7409 C C . SER B 1 469 ? 51.833 37.029 40.504 1.00 39.58 469 SER B C 1
ATOM 7410 O O . SER B 1 469 ? 51.250 37.057 39.420 1.00 40.48 469 SER B O 1
ATOM 7413 N N . GLY B 1 470 ? 51.581 36.120 41.443 1.00 39.01 470 GLY B N 1
ATOM 7414 C CA . GLY B 1 470 ? 50.575 35.088 41.242 1.00 37.52 470 GLY B CA 1
ATOM 7415 C C . GLY B 1 470 ? 51.186 33.766 40.809 1.00 37.12 470 GLY B C 1
ATOM 7416 O O . GLY B 1 470 ? 52.402 33.689 40.626 1.00 37.39 470 GLY B O 1
ATOM 7417 N N . PRO B 1 471 ? 50.382 32.698 40.645 1.00 36.42 471 PRO B N 1
ATOM 7418 C CA . PRO B 1 471 ? 48.929 32.629 40.851 1.00 34.99 471 PRO B CA 1
ATOM 7419 C C . PRO B 1 471 ? 48.548 32.938 42.292 1.00 32.50 471 PRO B C 1
ATOM 7420 O O . PRO B 1 471 ? 49.339 32.719 43.204 1.00 33.37 471 PRO B O 1
ATOM 7424 N N . PHE B 1 472 ? 47.333 33.431 42.492 1.00 30.26 472 PHE B N 1
ATOM 7425 C CA . PHE B 1 472 ? 46.873 33.776 43.825 1.00 29.01 472 PHE B CA 1
ATOM 7426 C C . PHE B 1 472 ? 45.915 32.758 44.408 1.00 29.22 472 PHE B C 1
ATOM 7427 O O . PHE B 1 472 ? 45.637 32.781 45.605 1.00 30.54 472 PHE B O 1
ATOM 7435 N N . LYS B 1 473 ? 45.411 31.867 43.566 1.00 27.79 473 LYS B N 1
ATOM 7436 C CA . LYS B 1 473 ? 44.476 30.846 44.014 1.00 28.72 473 LYS B CA 1
ATOM 7437 C C . LYS B 1 473 ? 45.017 29.467 43.681 1.00 30.61 473 LYS B C 1
ATOM 7438 O O . LYS B 1 473 ? 45.956 29.340 42.896 1.00 31.06 473 LYS B O 1
ATOM 7444 N N . SER B 1 474 ? 44.424 28.437 44.280 1.00 32.72 474 SER B N 1
ATOM 7445 C CA . SER B 1 474 ? 44.837 27.058 44.022 1.00 34.93 474 SER B CA 1
ATOM 7446 C C . SER B 1 474 ? 44.112 26.586 42.771 1.00 34.91 474 SER B C 1
ATOM 7447 O O . SER B 1 474 ? 43.168 27.235 42.322 1.00 34.31 474 SER B O 1
ATOM 7450 N N . ASN B 1 475 ? 44.543 25.461 42.207 1.00 36.00 475 ASN B N 1
ATOM 7451 C CA . ASN B 1 475 ? 43.903 24.942 41.000 1.00 36.56 475 ASN B CA 1
ATOM 7452 C C . ASN B 1 475 ? 42.447 24.553 41.227 1.00 34.81 475 ASN B C 1
ATOM 7453 O O . ASN B 1 475 ? 41.654 24.557 40.294 1.00 33.96 475 ASN B O 1
ATOM 7458 N N . GLU B 1 476 ? 42.095 24.239 42.469 1.00 33.75 476 GLU B N 1
ATOM 7459 C CA . GLU B 1 476 ? 40.729 23.841 42.791 1.00 33.23 476 GLU B CA 1
ATOM 7460 C C . GLU B 1 476 ? 39.774 25.012 43.045 1.00 31.11 476 GLU B C 1
ATOM 7461 O O . GLU B 1 476 ? 38.569 24.807 43.214 1.00 31.09 476 GLU B O 1
ATOM 7467 N N . TYR B 1 477 ? 40.300 26.232 43.080 1.00 27.04 477 TYR B N 1
ATOM 7468 C CA . TYR B 1 477 ? 39.464 27.399 43.341 1.00 24.48 477 TYR B CA 1
ATOM 7469 C C . TYR B 1 477 ? 38.356 27.565 42.293 1.00 23.13 477 TYR B C 1
ATOM 7470 O O . TYR B 1 477 ? 38.600 27.523 41.086 1.00 22.17 477 TYR B O 1
ATOM 7479 N N . ARG B 1 478 ? 37.134 27.765 42.771 1.00 22.55 478 ARG B N 1
ATOM 7480 C CA . ARG B 1 478 ? 35.972 27.890 41.901 1.00 22.01 478 ARG B CA 1
ATOM 7481 C C . ARG B 1 478 ? 35.595 29.301 41.445 1.00 21.49 478 ARG B C 1
ATOM 7482 O O . ARG B 1 478 ? 34.724 29.459 40.591 1.00 20.63 478 ARG B O 1
ATOM 7490 N N . TYR B 1 479 ? 36.232 30.319 42.014 1.00 21.41 479 TYR B N 1
ATOM 7491 C CA . TYR B 1 479 ? 35.925 31.703 41.667 1.00 22.78 479 TYR B CA 1
ATOM 7492 C C . TYR B 1 479 ? 34.438 31.978 41.728 1.00 24.10 479 TYR B C 1
ATOM 7493 O O . TYR B 1 479 ? 33.738 31.257 42.467 1.00 25.16 479 TYR B O 1
ATOM 7503 N N . ASN C 1 4 ? 4.426 67.606 86.267 1.00 47.23 4 ASN C N 1
ATOM 7504 C CA . ASN C 1 4 ? 5.468 68.060 85.302 1.00 45.99 4 ASN C CA 1
ATOM 7505 C C . ASN C 1 4 ? 6.661 67.111 85.339 1.00 43.48 4 ASN C C 1
ATOM 7506 O O . ASN C 1 4 ? 7.723 67.407 84.799 1.00 44.29 4 ASN C O 1
ATOM 7511 N N . LYS C 1 5 ? 6.467 65.971 85.988 1.00 38.30 5 LYS C N 1
ATOM 7512 C CA . LYS C 1 5 ? 7.504 64.963 86.110 1.00 34.81 5 LYS C CA 1
ATOM 7513 C C . LYS C 1 5 ? 7.390 63.912 84.995 1.00 32.39 5 LYS C C 1
ATOM 7514 O O . LYS C 1 5 ? 6.332 63.307 84.805 1.00 30.15 5 LYS C O 1
ATOM 7520 N N . SER C 1 6 ? 8.473 63.691 84.255 1.00 29.48 6 SER C N 1
ATOM 7521 C CA . SER C 1 6 ? 8.443 62.694 83.189 1.00 28.71 6 SER C CA 1
ATOM 7522 C C . SER C 1 6 ? 8.253 61.304 83.755 1.00 27.35 6 SER C C 1
ATOM 7523 O O . SER C 1 6 ? 8.610 61.034 84.893 1.00 28.59 6 SER C O 1
ATOM 7526 N N . LYS C 1 7 ? 7.701 60.417 82.944 1.00 29.34 7 LYS C N 1
ATOM 7527 C CA . LYS C 1 7 ? 7.489 59.051 83.372 1.00 30.42 7 LYS C CA 1
ATOM 7528 C C . LYS C 1 7 ? 8.139 58.129 82.348 1.00 30.81 7 LYS C C 1
ATOM 7529 O O . LYS C 1 7 ? 7.629 57.952 81.240 1.00 30.70 7 LYS C O 1
ATOM 7535 N N . VAL C 1 8 ? 9.282 57.567 82.732 1.00 31.77 8 VAL C N 1
ATOM 7536 C CA . VAL C 1 8 ? 10.045 56.666 81.884 1.00 30.76 8 VAL C CA 1
ATOM 7537 C C . VAL C 1 8 ? 10.426 55.416 82.657 1.00 32.25 8 VAL C C 1
ATOM 7538 O O . VAL C 1 8 ? 10.407 55.397 83.887 1.00 33.91 8 VAL C O 1
ATOM 7542 N N . LYS C 1 9 ? 10.778 54.374 81.920 1.00 33.49 9 LYS C N 1
ATOM 7543 C CA . LYS C 1 9 ? 11.150 53.107 82.514 1.00 34.03 9 LYS C CA 1
ATOM 7544 C C . LYS C 1 9 ? 12.282 53.276 83.524 1.00 35.44 9 LYS C C 1
ATOM 7545 O O . LYS C 1 9 ? 12.079 53.095 84.725 1.00 35.91 9 LYS C O 1
ATOM 7551 N N . ASP C 1 10 ? 13.468 53.642 83.042 1.00 35.77 10 ASP C N 1
ATOM 7552 C CA . ASP C 1 10 ? 14.633 53.793 83.913 1.00 34.88 10 ASP C CA 1
ATOM 7553 C C . ASP C 1 10 ? 15.540 54.954 83.521 1.00 33.43 10 ASP C C 1
ATOM 7554 O O . ASP C 1 10 ? 16.295 54.883 82.554 1.00 32.60 10 ASP C O 1
ATOM 7559 N N . ILE C 1 11 ? 15.482 56.017 84.308 1.00 33.42 11 ILE C N 1
ATOM 7560 C CA . ILE C 1 11 ? 16.264 57.212 84.035 1.00 33.05 11 ILE C CA 1
ATOM 7561 C C . ILE C 1 11 ? 17.787 57.031 84.002 1.00 32.18 11 ILE C C 1
ATOM 7562 O O . ILE C 1 11 ? 18.505 57.925 83.555 1.00 31.75 11 ILE C O 1
ATOM 7567 N N . SER C 1 12 ? 18.287 55.889 84.467 1.00 30.90 12 SER C N 1
ATOM 7568 C CA . SER C 1 12 ? 19.730 55.667 84.458 1.00 29.31 12 SER C CA 1
ATOM 7569 C C . SER C 1 12 ? 20.258 55.294 83.067 1.00 28.89 12 SER C C 1
ATOM 7570 O O . SER C 1 12 ? 21.466 55.209 82.863 1.00 26.98 12 SER C O 1
ATOM 7573 N N . LEU C 1 13 ? 19.361 55.067 82.110 1.00 28.92 13 LEU C N 1
ATOM 7574 C CA . LEU C 1 13 ? 19.781 54.736 80.755 1.00 27.43 13 LEU C CA 1
ATOM 7575 C C . LEU C 1 13 ? 20.107 56.011 79.990 1.00 27.43 13 LEU C C 1
ATOM 7576 O O . LEU C 1 13 ? 20.608 55.952 78.870 1.00 29.01 13 LEU C O 1
ATOM 7581 N N . ALA C 1 14 ? 19.833 57.165 80.594 1.00 27.20 14 ALA C N 1
ATOM 7582 C CA . ALA C 1 14 ? 20.091 58.453 79.939 1.00 27.03 14 ALA C CA 1
ATOM 7583 C C . ALA C 1 14 ? 21.463 58.565 79.259 1.00 27.36 14 ALA C C 1
ATOM 7584 O O . ALA C 1 14 ? 21.554 59.011 78.124 1.00 26.72 14 ALA C O 1
ATOM 7586 N N . PRO C 1 15 ? 22.551 58.180 79.952 1.00 28.08 15 PRO C N 1
ATOM 7587 C CA . PRO C 1 15 ? 23.872 58.278 79.315 1.00 27.11 15 PRO C CA 1
ATOM 7588 C C . PRO C 1 15 ? 24.009 57.460 78.022 1.00 26.39 15 PRO C C 1
ATOM 7589 O O . PRO C 1 15 ? 24.580 57.940 77.037 1.00 24.76 15 PRO C O 1
ATOM 7593 N N . PHE C 1 16 ? 23.488 56.235 78.027 1.00 24.28 16 PHE C N 1
ATOM 7594 C CA . PHE C 1 16 ? 23.546 55.388 76.847 1.00 23.29 16 PHE C CA 1
ATOM 7595 C C . PHE C 1 16 ? 22.810 56.095 75.708 1.00 23.62 16 PHE C C 1
ATOM 7596 O O . PHE C 1 16 ? 23.285 56.141 74.576 1.00 23.79 16 PHE C O 1
ATOM 7604 N N . GLY C 1 17 ? 21.651 56.657 76.029 1.00 22.79 17 GLY C N 1
ATOM 7605 C CA . GLY C 1 17 ? 20.865 57.353 75.035 1.00 22.82 17 GLY C CA 1
ATOM 7606 C C . GLY C 1 17 ? 21.576 58.583 74.526 1.00 24.60 17 GLY C C 1
ATOM 7607 O O . GLY C 1 17 ? 21.500 58.880 73.339 1.00 25.62 17 GLY C O 1
ATOM 7608 N N . LYS C 1 18 ? 22.261 59.295 75.420 1.00 25.25 18 LYS C N 1
ATOM 7609 C CA . LYS C 1 18 ? 22.994 60.500 75.053 1.00 25.54 18 LYS C CA 1
ATOM 7610 C C . LYS C 1 18 ? 24.088 60.185 74.035 1.00 24.77 18 LYS C C 1
ATOM 7611 O O . LYS C 1 18 ? 24.324 60.945 73.096 1.00 22.16 18 LYS C O 1
ATOM 7617 N N . MET C 1 19 ? 24.766 59.065 74.244 1.00 25.67 19 MET C N 1
ATOM 7618 C CA . MET C 1 19 ? 25.820 58.631 73.346 1.00 27.79 19 MET C CA 1
ATOM 7619 C C . MET C 1 19 ? 25.215 58.328 71.970 1.00 27.98 19 MET C C 1
ATOM 7620 O O . MET C 1 19 ? 25.774 58.711 70.942 1.00 28.55 19 MET C O 1
ATOM 7625 N N . GLN C 1 20 ? 24.069 57.653 71.944 1.00 26.88 20 GLN C N 1
ATOM 7626 C CA . GLN C 1 20 ? 23.427 57.341 70.673 1.00 27.99 20 GLN C CA 1
ATOM 7627 C C . GLN C 1 20 ? 23.046 58.607 69.927 1.00 27.73 20 GLN C C 1
ATOM 7628 O O . GLN C 1 20 ? 23.219 58.682 68.708 1.00 26.20 20 GLN C O 1
ATOM 7634 N N . MET C 1 21 ? 22.537 59.598 70.661 1.00 28.38 21 MET C N 1
ATOM 7635 C CA . MET C 1 21 ? 22.120 60.869 70.071 1.00 28.98 21 MET C CA 1
ATOM 7636 C C . MET C 1 21 ? 23.296 61.617 69.466 1.00 28.95 21 MET C C 1
ATOM 7637 O O . MET C 1 21 ? 23.196 62.179 68.377 1.00 29.78 21 MET C O 1
ATOM 7642 N N . GLU C 1 22 ? 24.417 61.611 70.173 1.00 28.71 22 GLU C N 1
ATOM 7643 C CA . GLU C 1 22 ? 25.600 62.307 69.702 1.00 28.92 22 GLU C CA 1
ATOM 7644 C C . GLU C 1 22 ? 26.079 61.701 68.386 1.00 27.10 22 GLU C C 1
ATOM 7645 O O . GLU C 1 22 ? 26.503 62.404 67.468 1.00 24.60 22 GLU C O 1
ATOM 7651 N N . ILE C 1 23 ? 26.007 60.385 68.292 1.00 25.52 23 ILE C N 1
ATOM 7652 C CA . ILE C 1 23 ? 26.432 59.727 67.077 1.00 25.42 23 ILE C CA 1
ATOM 7653 C C . ILE C 1 23 ? 25.463 59.984 65.915 1.00 24.99 23 ILE C C 1
ATOM 7654 O O . ILE C 1 23 ? 25.876 60.415 64.841 1.00 24.63 23 ILE C O 1
ATOM 7659 N N . SER C 1 24 ? 24.177 59.753 66.137 1.00 24.53 24 SER C N 1
ATOM 7660 C CA . SER C 1 24 ? 23.191 59.964 65.093 1.00 24.16 24 SER C CA 1
ATOM 7661 C C . SER C 1 24 ? 23.171 61.399 64.581 1.00 24.44 24 SER C C 1
ATOM 7662 O O . SER C 1 24 ? 22.612 61.678 63.524 1.00 25.88 24 SER C O 1
ATOM 7665 N N . GLU C 1 25 ? 23.785 62.305 65.326 1.00 25.83 25 GLU C N 1
ATOM 7666 C CA . GLU C 1 25 ? 23.829 63.706 64.935 1.00 28.23 25 GLU C CA 1
ATOM 7667 C C . GLU C 1 25 ? 24.519 63.853 63.590 1.00 28.76 25 GLU C C 1
ATOM 7668 O O . GLU C 1 25 ? 24.134 64.682 62.768 1.00 28.10 25 GLU C O 1
ATOM 7674 N N . ASN C 1 26 ? 25.539 63.039 63.360 1.00 28.85 26 ASN C N 1
ATOM 7675 C CA . ASN C 1 26 ? 26.256 63.098 62.098 1.00 29.56 26 ASN C CA 1
ATOM 7676 C C . ASN C 1 26 ? 25.435 62.483 60.963 1.00 28.35 26 ASN C C 1
ATOM 7677 O O . ASN C 1 26 ? 25.708 62.726 59.791 1.00 29.02 26 ASN C O 1
ATOM 7682 N N . GLU C 1 27 ? 24.423 61.699 61.312 1.00 25.88 27 GLU C N 1
ATOM 7683 C CA . GLU C 1 27 ? 23.566 61.090 60.308 1.00 25.28 27 GLU C CA 1
ATOM 7684 C C . GLU C 1 27 ? 22.350 61.968 59.976 1.00 24.57 27 GLU C C 1
ATOM 7685 O O . GLU C 1 27 ? 21.544 61.617 59.116 1.00 23.51 27 GLU C O 1
ATOM 7691 N N . MET C 1 28 ? 22.212 63.102 60.655 1.00 23.00 28 MET C N 1
ATOM 7692 C CA . MET C 1 28 ? 21.082 63.982 60.403 1.00 23.73 28 MET C CA 1
ATOM 7693 C C . MET C 1 28 ? 21.523 65.412 60.068 1.00 25.35 28 MET C C 1
ATOM 7694 O O . MET C 1 28 ? 21.214 66.369 60.796 1.00 24.34 28 MET C O 1
ATOM 7699 N N . PRO C 1 29 ? 22.238 65.576 58.942 1.00 25.55 29 PRO C N 1
ATOM 7700 C CA . PRO C 1 29 ? 22.711 66.895 58.524 1.00 27.53 29 PRO C CA 1
ATOM 7701 C C . PRO C 1 29 ? 21.578 67.893 58.304 1.00 29.06 29 PRO C C 1
ATOM 7702 O O . PRO C 1 29 ? 21.788 69.098 58.384 1.00 30.21 29 PRO C O 1
ATOM 7706 N N . GLY C 1 30 ? 20.382 67.388 58.023 1.00 30.26 30 GLY C N 1
ATOM 7707 C CA . GLY C 1 30 ? 19.248 68.268 57.810 1.00 29.70 30 GLY C CA 1
ATOM 7708 C C . GLY C 1 30 ? 18.833 68.972 59.087 1.00 29.54 30 GLY C C 1
ATOM 7709 O O . GLY C 1 30 ? 18.764 70.205 59.146 1.00 29.98 30 GLY C O 1
ATOM 7710 N N . LEU C 1 31 ? 18.548 68.193 60.121 1.00 29.05 31 LEU C N 1
ATOM 7711 C CA . LEU C 1 31 ? 18.150 68.784 61.390 1.00 29.23 31 LEU C CA 1
ATOM 7712 C C . LEU C 1 31 ? 19.247 69.679 61.951 1.00 29.64 31 LEU C C 1
ATOM 7713 O O . LEU C 1 31 ? 18.957 70.733 62.520 1.00 30.22 31 LEU C O 1
ATOM 7718 N N . MET C 1 32 ? 20.499 69.252 61.795 1.00 29.13 32 MET C N 1
ATOM 7719 C CA . MET C 1 32 ? 21.625 70.024 62.297 1.00 29.88 32 MET C CA 1
ATOM 7720 C C . MET C 1 32 ? 21.737 71.365 61.585 1.00 31.97 32 MET C C 1
ATOM 7721 O O . MET C 1 32 ? 22.142 72.360 62.186 1.00 33.10 32 MET C O 1
ATOM 7726 N N . ARG C 1 33 ? 21.382 71.400 60.306 1.00 32.92 33 ARG C N 1
ATOM 7727 C CA . ARG C 1 33 ? 21.428 72.648 59.556 1.00 35.70 33 ARG C CA 1
ATOM 7728 C C . ARG C 1 33 ? 20.371 73.604 60.089 1.00 35.71 33 ARG C C 1
ATOM 7729 O O . ARG C 1 33 ? 20.593 74.810 60.140 1.00 35.55 33 ARG C O 1
ATOM 7737 N N . ILE C 1 34 ? 19.220 73.059 60.481 1.00 36.69 34 ILE C N 1
ATOM 7738 C CA . ILE C 1 34 ? 18.127 73.871 61.012 1.00 37.72 34 ILE C CA 1
ATOM 7739 C C . ILE C 1 34 ? 18.575 74.577 62.282 1.00 37.85 34 ILE C C 1
ATOM 7740 O O . ILE C 1 34 ? 18.289 75.752 62.475 1.00 37.52 34 ILE C O 1
ATOM 7745 N N . ARG C 1 35 ? 19.271 73.844 63.144 1.00 39.66 35 ARG C N 1
ATOM 7746 C CA . ARG C 1 35 ? 19.769 74.392 64.396 1.00 41.12 35 ARG C CA 1
ATOM 7747 C C . ARG C 1 35 ? 20.774 75.507 64.132 1.00 43.62 35 ARG C C 1
ATOM 7748 O O . ARG C 1 35 ? 20.851 76.466 64.889 1.00 43.92 35 ARG C O 1
ATOM 7756 N N . GLU C 1 36 ? 21.548 75.377 63.061 1.00 47.85 36 GLU C N 1
ATOM 7757 C CA . GLU C 1 36 ? 22.539 76.385 62.721 1.00 52.05 36 GLU C CA 1
ATOM 7758 C C . GLU C 1 36 ? 21.915 77.657 62.158 1.00 53.36 36 GLU C C 1
ATOM 7759 O O . GLU C 1 36 ? 22.457 78.741 62.345 1.00 54.32 36 GLU C O 1
ATOM 7765 N N . GLU C 1 37 ? 20.784 77.537 61.475 1.00 55.10 37 GLU C N 1
ATOM 7766 C CA . GLU C 1 37 ? 20.139 78.714 60.908 1.00 58.65 37 GLU C CA 1
ATOM 7767 C C . GLU C 1 37 ? 19.176 79.407 61.860 1.00 59.75 37 GLU C C 1
ATOM 7768 O O . GLU C 1 37 ? 19.367 80.574 62.193 1.00 60.18 37 GLU C O 1
ATOM 7774 N N . TYR C 1 38 ? 18.145 78.689 62.295 1.00 61.21 38 TYR C N 1
ATOM 7775 C CA . TYR C 1 38 ? 17.146 79.250 63.201 1.00 62.41 38 TYR C CA 1
ATOM 7776 C C . TYR C 1 38 ? 17.501 78.978 64.655 1.00 63.31 38 TYR C C 1
ATOM 7777 O O . TYR C 1 38 ? 16.629 78.981 65.520 1.00 64.55 38 TYR C O 1
ATOM 7786 N N . GLY C 1 39 ? 18.782 78.752 64.922 1.00 63.49 39 GLY C N 1
ATOM 7787 C CA . GLY C 1 39 ? 19.212 78.457 66.280 1.00 64.23 39 GLY C CA 1
ATOM 7788 C C . GLY C 1 39 ? 19.178 79.609 67.267 1.00 64.33 39 GLY C C 1
ATOM 7789 O O . GLY C 1 39 ? 18.303 79.673 68.133 1.00 64.35 39 GLY C O 1
ATOM 7790 N N . LYS C 1 40 ? 20.139 80.520 67.144 1.00 64.25 40 LYS C N 1
ATOM 7791 C CA . LYS C 1 40 ? 20.226 81.663 68.041 1.00 63.68 40 LYS C CA 1
ATOM 7792 C C . LYS C 1 40 ? 19.047 82.618 67.908 1.00 62.34 40 LYS C C 1
ATOM 7793 O O . LYS C 1 40 ? 18.917 83.566 68.680 1.00 62.50 40 LYS C O 1
ATOM 7799 N N . ASP C 1 41 ? 18.183 82.360 66.934 1.00 60.22 41 ASP C N 1
ATOM 7800 C CA . ASP C 1 41 ? 17.018 83.205 66.714 1.00 57.74 41 ASP C CA 1
ATOM 7801 C C . ASP C 1 41 ? 15.873 82.859 67.674 1.00 54.90 41 ASP C C 1
ATOM 7802 O O . ASP C 1 41 ? 15.085 83.728 68.050 1.00 55.74 41 ASP C O 1
ATOM 7807 N N . GLN C 1 42 ? 15.785 81.591 68.069 1.00 50.80 42 GLN C N 1
ATOM 7808 C CA . GLN C 1 42 ? 14.736 81.142 68.980 1.00 45.97 42 GLN C CA 1
ATOM 7809 C C . GLN C 1 42 ? 13.347 81.482 68.447 1.00 41.90 42 GLN C C 1
ATOM 7810 O O . GLN C 1 42 ? 12.546 82.107 69.134 1.00 42.24 42 GLN C O 1
ATOM 7816 N N . PRO C 1 43 ? 13.036 81.053 67.216 1.00 39.04 43 PRO C N 1
ATOM 7817 C CA . PRO C 1 43 ? 11.726 81.335 66.618 1.00 36.39 43 PRO C CA 1
ATOM 7818 C C . PRO C 1 43 ? 10.533 80.668 67.314 1.00 34.28 43 PRO C C 1
ATOM 7819 O O . PRO C 1 43 ? 9.414 81.153 67.207 1.00 34.00 43 PRO C O 1
ATOM 7823 N N . LEU C 1 44 ? 10.767 79.572 68.030 1.00 31.45 44 LEU C N 1
ATOM 7824 C CA . LEU C 1 44 ? 9.677 78.890 68.714 1.00 30.15 44 LEU C CA 1
ATOM 7825 C C . LEU C 1 44 ? 9.628 79.226 70.205 1.00 30.48 44 LEU C C 1
ATOM 7826 O O . LEU C 1 44 ? 9.014 78.509 70.999 1.00 30.73 44 LEU C O 1
ATOM 7831 N N . LYS C 1 45 ? 10.272 80.321 70.583 1.00 31.35 45 LYS C N 1
ATOM 7832 C CA . LYS C 1 45 ? 10.301 80.749 71.978 1.00 32.37 45 LYS C CA 1
ATOM 7833 C C . LYS C 1 45 ? 8.898 80.919 72.569 1.00 31.83 45 LYS C C 1
ATOM 7834 O O . LYS C 1 45 ? 8.050 81.606 71.998 1.00 30.14 45 LYS C O 1
ATOM 7840 N N . ASN C 1 46 ? 8.674 80.303 73.725 1.00 31.87 46 ASN C N 1
ATOM 7841 C CA . ASN C 1 46 ? 7.389 80.355 74.419 1.00 33.21 46 ASN C CA 1
ATOM 7842 C C . ASN C 1 46 ? 6.314 79.460 73.797 1.00 32.69 46 ASN C C 1
ATOM 7843 O O . ASN C 1 46 ? 5.165 79.455 74.255 1.00 34.31 46 ASN C O 1
ATOM 7848 N N . ALA C 1 47 ? 6.671 78.712 72.757 1.00 30.23 47 ALA C N 1
ATOM 7849 C CA . ALA C 1 47 ? 5.711 77.827 72.105 1.00 27.64 47 ALA C CA 1
ATOM 7850 C C . ALA C 1 47 ? 5.566 76.544 72.903 1.00 26.07 47 ALA C C 1
ATOM 7851 O O . ALA C 1 47 ? 6.555 75.989 73.374 1.00 26.17 47 ALA C O 1
ATOM 7853 N N . LYS C 1 48 ? 4.333 76.084 73.081 1.00 25.19 48 LYS C N 1
ATOM 7854 C CA . LYS C 1 48 ? 4.101 74.842 73.817 1.00 23.33 48 LYS C CA 1
ATOM 7855 C C . LYS C 1 48 ? 3.772 73.774 72.786 1.00 22.00 48 LYS C C 1
ATOM 7856 O O . LYS C 1 48 ? 2.742 73.840 72.122 1.00 23.30 48 LYS C O 1
ATOM 7862 N N . ILE C 1 49 ? 4.655 72.795 72.642 1.00 20.15 49 ILE C N 1
ATOM 7863 C CA . ILE C 1 49 ? 4.436 71.745 71.669 1.00 17.35 49 ILE C CA 1
ATOM 7864 C C . ILE C 1 49 ? 4.261 70.379 72.309 1.00 17.50 49 ILE C C 1
ATOM 7865 O O . ILE C 1 49 ? 5.054 69.966 73.153 1.00 16.79 49 ILE C O 1
ATOM 7870 N N . THR C 1 50 ? 3.190 69.700 71.918 1.00 17.86 50 THR C N 1
ATOM 7871 C CA . THR C 1 50 ? 2.908 68.361 72.408 1.00 18.50 50 THR C CA 1
ATOM 7872 C C . THR C 1 50 ? 3.143 67.434 71.227 1.00 19.31 50 THR C C 1
ATOM 7873 O O . THR C 1 50 ? 2.663 67.681 70.119 1.00 17.33 50 THR C O 1
ATOM 7877 N N . GLY C 1 51 ? 3.895 66.371 71.460 1.00 20.20 51 GLY C N 1
ATOM 7878 C CA . GLY C 1 51 ? 4.167 65.436 70.392 1.00 20.06 51 GLY C CA 1
ATOM 7879 C C . GLY C 1 51 ? 3.678 64.051 70.746 1.00 20.77 51 GLY C C 1
ATOM 7880 O O . GLY C 1 51 ? 3.660 63.656 71.915 1.00 19.99 51 GLY C O 1
ATOM 7881 N N . CYS C 1 52 ? 3.271 63.317 69.720 1.00 21.46 52 CYS C N 1
ATOM 7882 C CA . CYS C 1 52 ? 2.780 61.953 69.862 1.00 23.87 52 CYS C CA 1
ATOM 7883 C C . CYS C 1 52 ? 3.413 61.199 68.696 1.00 25.71 52 CYS C C 1
ATOM 7884 O O . CYS C 1 52 ? 2.785 60.977 67.663 1.00 26.57 52 CYS C O 1
ATOM 7887 N N . LEU C 1 53 ? 4.676 60.829 68.874 1.00 26.67 53 LEU C N 1
ATOM 7888 C CA . LEU C 1 53 ? 5.433 60.144 67.845 1.00 26.54 53 LEU C CA 1
ATOM 7889 C C . LEU C 1 53 ? 6.439 59.177 68.469 1.00 25.28 53 LEU C C 1
ATOM 7890 O O . LEU C 1 53 ? 6.964 59.437 69.557 1.00 26.43 53 LEU C O 1
ATOM 7895 N N . HIS C 1 54 ? 6.703 58.070 67.776 1.00 22.23 54 HIS C N 1
ATOM 7896 C CA . HIS C 1 54 ? 7.643 57.044 68.236 1.00 19.33 54 HIS C CA 1
ATOM 7897 C C . HIS C 1 54 ? 8.831 57.634 68.969 1.00 19.54 54 HIS C C 1
ATOM 7898 O O . HIS C 1 54 ? 9.633 58.384 68.400 1.00 18.75 54 HIS C O 1
ATOM 7905 N N . MET C 1 55 ? 8.941 57.283 70.241 1.00 19.54 55 MET C N 1
ATOM 7906 C CA . MET C 1 55 ? 10.009 57.791 71.088 1.00 18.97 55 MET C CA 1
ATOM 7907 C C . MET C 1 55 ? 11.291 57.002 70.873 1.00 16.93 55 MET C C 1
ATOM 7908 O O . MET C 1 55 ? 11.672 56.177 71.699 1.00 17.07 55 MET C O 1
ATOM 7913 N N . THR C 1 56 ? 11.945 57.268 69.748 1.00 16.55 56 THR C N 1
ATOM 7914 C CA . THR C 1 56 ? 13.195 56.610 69.372 1.00 14.77 56 THR C CA 1
ATOM 7915 C C . THR C 1 56 ? 14.312 57.637 69.431 1.00 15.86 56 THR C C 1
ATOM 7916 O O . THR C 1 56 ? 14.076 58.812 69.691 1.00 15.24 56 THR C O 1
ATOM 7920 N N . VAL C 1 57 ? 15.528 57.181 69.161 1.00 17.25 57 VAL C N 1
ATOM 7921 C CA . VAL C 1 57 ? 16.689 58.053 69.138 1.00 18.58 57 VAL C CA 1
ATOM 7922 C C . VAL C 1 57 ? 16.522 59.191 68.123 1.00 18.96 57 VAL C C 1
ATOM 7923 O O . VAL C 1 57 ? 16.847 60.338 68.423 1.00 19.35 57 VAL C O 1
ATOM 7927 N N . GLU C 1 58 ? 16.033 58.874 66.925 1.00 18.94 58 GLU C N 1
ATOM 7928 C CA . GLU C 1 58 ? 15.828 59.888 65.889 1.00 19.52 58 GLU C CA 1
ATOM 7929 C C . GLU C 1 58 ? 14.828 60.912 66.386 1.00 19.52 58 GLU C C 1
ATOM 7930 O O . GLU C 1 58 ? 14.942 62.092 66.087 1.00 20.02 58 GLU C O 1
ATOM 7936 N N . CYS C 1 59 ? 13.833 60.447 67.133 1.00 20.25 59 CYS C N 1
ATOM 7937 C CA . CYS C 1 59 ? 12.815 61.337 67.667 1.00 20.35 59 CYS C CA 1
ATOM 7938 C C . CYS C 1 59 ? 13.405 62.242 68.739 1.00 19.53 59 CYS C C 1
ATOM 7939 O O . CYS C 1 59 ? 12.983 63.391 68.892 1.00 18.72 59 CYS C O 1
ATOM 7942 N N . ALA C 1 60 ? 14.377 61.708 69.479 1.00 18.51 60 ALA C N 1
ATOM 7943 C CA . ALA C 1 60 ? 15.047 62.451 70.543 1.00 18.10 60 ALA C CA 1
ATOM 7944 C C . ALA C 1 60 ? 15.768 63.647 69.942 1.00 18.31 60 ALA C C 1
ATOM 7945 O O . ALA C 1 60 ? 15.784 64.734 70.522 1.00 18.27 60 ALA C O 1
ATOM 7947 N N . LEU C 1 61 ? 16.361 63.445 68.771 1.00 18.88 61 LEU C N 1
ATOM 7948 C CA . LEU C 1 61 ? 17.074 64.523 68.104 1.00 19.79 61 LEU C CA 1
ATOM 7949 C C . LEU C 1 61 ? 16.100 65.568 67.563 1.00 19.94 61 LEU C C 1
ATOM 7950 O O . LEU C 1 61 ? 16.456 66.744 67.420 1.00 20.66 61 LEU C O 1
ATOM 7955 N N . LEU C 1 62 ? 14.870 65.151 67.269 1.00 18.80 62 LEU C N 1
ATOM 7956 C CA . LEU C 1 62 ? 13.861 66.098 66.801 1.00 18.41 62 LEU C CA 1
ATOM 7957 C C . LEU C 1 62 ? 13.429 66.958 67.996 1.00 18.02 62 LEU C C 1
ATOM 7958 O O . LEU C 1 62 ? 13.320 68.172 67.872 1.00 17.01 62 LEU C O 1
ATOM 7963 N N . ILE C 1 63 ? 13.192 66.314 69.144 1.00 19.65 63 ILE C N 1
ATOM 7964 C CA . ILE C 1 63 ? 12.794 67.007 70.369 1.00 21.59 63 ILE C CA 1
ATOM 7965 C C . ILE C 1 63 ? 13.845 68.054 70.719 1.00 21.72 63 ILE C C 1
ATOM 7966 O O . ILE C 1 63 ? 13.523 69.210 70.967 1.00 22.35 63 ILE C O 1
ATOM 7971 N N . GLU C 1 64 ? 15.101 67.624 70.746 1.00 22.34 64 GLU C N 1
ATOM 7972 C CA . GLU C 1 64 ? 16.211 68.493 71.088 1.00 24.08 64 GLU C CA 1
ATOM 7973 C C . GLU C 1 64 ? 16.315 69.681 70.138 1.00 23.96 64 GLU C C 1
ATOM 7974 O O . GLU C 1 64 ? 16.671 70.785 70.552 1.00 26.10 64 GLU C O 1
ATOM 7980 N N . THR C 1 65 ? 15.996 69.459 68.870 1.00 21.88 65 THR C N 1
ATOM 7981 C CA . THR C 1 65 ? 16.028 70.537 67.891 1.00 20.87 65 THR C CA 1
ATOM 7982 C C . THR C 1 65 ? 14.925 71.549 68.192 1.00 21.39 65 THR C C 1
ATOM 7983 O O . THR C 1 65 ? 15.165 72.758 68.177 1.00 23.81 65 THR C O 1
ATOM 7987 N N . LEU C 1 66 ? 13.718 71.055 68.461 1.00 20.40 66 LEU C N 1
ATOM 7988 C CA . LEU C 1 66 ? 12.601 71.938 68.759 1.00 21.00 66 LEU C CA 1
ATOM 7989 C C . LEU C 1 66 ? 12.907 72.754 70.023 1.00 22.21 66 LEU C C 1
ATOM 7990 O O . LEU C 1 66 ? 12.720 73.964 70.032 1.00 21.63 66 LEU C O 1
ATOM 7995 N N . GLN C 1 67 ? 13.406 72.101 71.068 1.00 23.28 67 GLN C N 1
ATOM 7996 C CA . GLN C 1 67 ? 13.708 72.809 72.294 1.00 26.98 67 GLN C CA 1
ATOM 7997 C C . GLN C 1 67 ? 14.883 73.780 72.108 1.00 27.63 67 GLN C C 1
ATOM 7998 O O . GLN C 1 67 ? 14.923 74.830 72.743 1.00 28.45 67 GLN C O 1
ATOM 8004 N N . LYS C 1 68 ? 15.832 73.441 71.239 1.00 28.56 68 LYS C N 1
ATOM 8005 C CA . LYS C 1 68 ? 16.957 74.334 70.981 1.00 28.17 68 LYS C CA 1
ATOM 8006 C C . LYS C 1 68 ? 16.449 75.520 70.179 1.00 27.66 68 LYS C C 1
ATOM 8007 O O . LYS C 1 68 ? 17.154 76.513 70.000 1.00 27.94 68 LYS C O 1
ATOM 8013 N N . LEU C 1 69 ? 15.223 75.401 69.684 1.00 26.16 69 LEU C N 1
ATOM 8014 C CA . LEU C 1 69 ? 14.609 76.469 68.926 1.00 25.39 69 LEU C CA 1
ATOM 8015 C C . LEU C 1 69 ? 13.818 77.349 69.878 1.00 24.83 69 LEU C C 1
ATOM 8016 O O . LEU C 1 69 ? 13.211 78.334 69.461 1.00 23.52 69 LEU C O 1
ATOM 8021 N N . GLY C 1 70 ? 13.815 76.973 71.155 1.00 24.12 70 GLY C N 1
ATOM 8022 C CA . GLY C 1 70 ? 13.134 77.765 72.165 1.00 25.22 70 GLY C CA 1
ATOM 8023 C C . GLY C 1 70 ? 11.757 77.328 72.617 1.00 24.04 70 GLY C C 1
ATOM 8024 O O . GLY C 1 70 ? 11.089 78.074 73.328 1.00 26.27 70 GLY C O 1
ATOM 8025 N N . ALA C 1 71 ? 11.334 76.130 72.231 1.00 22.96 71 ALA C N 1
ATOM 8026 C CA . ALA C 1 71 ? 10.013 75.640 72.605 1.00 22.26 71 ALA C CA 1
ATOM 8027 C C . ALA C 1 71 ? 10.009 74.731 73.815 1.00 22.54 71 ALA C C 1
ATOM 8028 O O . ALA C 1 71 ? 11.038 74.164 74.180 1.00 22.84 71 ALA C O 1
ATOM 8030 N N . GLN C 1 72 ? 8.839 74.611 74.440 1.00 22.72 72 GLN C N 1
ATOM 8031 C CA . GLN C 1 72 ? 8.662 73.726 75.585 1.00 23.18 72 GLN C CA 1
ATOM 8032 C C . GLN C 1 72 ? 7.974 72.513 74.989 1.00 21.92 72 GLN C C 1
ATOM 8033 O O . GLN C 1 72 ? 7.158 72.642 74.073 1.00 19.65 72 GLN C O 1
ATOM 8039 N N . ILE C 1 73 ? 8.294 71.336 75.505 1.00 20.21 73 ILE C N 1
ATOM 8040 C CA . ILE C 1 73 ? 7.728 70.123 74.955 1.00 19.44 73 ILE C CA 1
ATOM 8041 C C . ILE C 1 73 ? 7.198 69.102 75.946 1.00 18.39 73 ILE C C 1
ATOM 8042 O O . ILE C 1 73 ? 7.754 68.914 77.024 1.00 19.01 73 ILE C O 1
ATOM 8047 N N . ARG C 1 74 ? 6.094 68.465 75.570 1.00 16.71 74 ARG C N 1
ATOM 8048 C CA . ARG C 1 74 ? 5.531 67.376 76.351 1.00 16.28 74 ARG C CA 1
ATOM 8049 C C . ARG C 1 74 ? 5.432 66.333 75.255 1.00 15.88 74 ARG C C 1
ATOM 8050 O O . ARG C 1 74 ? 5.004 66.637 74.145 1.00 16.63 74 ARG C O 1
ATOM 8058 N N . TRP C 1 75 ? 5.852 65.113 75.546 1.00 15.37 75 TRP C N 1
ATOM 8059 C CA . TRP C 1 75 ? 5.864 64.099 74.521 1.00 14.28 75 TRP C CA 1
ATOM 8060 C C . TRP C 1 75 ? 5.442 62.724 74.999 1.00 16.79 75 TRP C C 1
ATOM 8061 O O . TRP C 1 75 ? 5.605 62.374 76.174 1.00 15.00 75 TRP C O 1
ATOM 8072 N N . CYS C 1 76 ? 4.886 61.949 74.071 1.00 19.04 76 CYS C N 1
ATOM 8073 C CA . CYS C 1 76 ? 4.473 60.568 74.336 1.00 20.35 76 CYS C CA 1
ATOM 8074 C C . CYS C 1 76 ? 4.706 59.775 73.054 1.00 20.02 76 CYS C C 1
ATOM 8075 O O . CYS C 1 76 ? 4.888 60.354 71.990 1.00 21.37 76 CYS C O 1
ATOM 8078 N N . SER C 1 77 ? 4.714 58.456 73.149 1.00 21.64 77 SER C N 1
ATOM 8079 C CA . SER C 1 77 ? 4.933 57.635 71.967 1.00 24.24 77 SER C CA 1
ATOM 8080 C C . SER C 1 77 ? 3.581 57.352 71.321 1.00 25.43 77 SER C C 1
ATOM 8081 O O . SER C 1 77 ? 2.556 57.454 71.985 1.00 26.74 77 SER C O 1
ATOM 8084 N N . CYS C 1 78 ? 3.565 57.006 70.037 1.00 25.03 78 CYS C N 1
ATOM 8085 C CA . CYS C 1 78 ? 2.300 56.729 69.372 1.00 25.89 78 CYS C CA 1
ATOM 8086 C C . CYS C 1 78 ? 2.111 55.233 69.174 1.00 25.11 78 CYS C C 1
ATOM 8087 O O . CYS C 1 78 ? 1.209 54.792 68.468 1.00 25.77 78 CYS C O 1
ATOM 8090 N N . ASN C 1 79 ? 2.970 54.452 69.805 1.00 24.04 79 ASN C N 1
ATOM 8091 C CA . ASN C 1 79 ? 2.885 53.009 69.701 1.00 24.15 79 ASN C CA 1
ATOM 8092 C C . ASN C 1 79 ? 3.450 52.398 70.984 1.00 22.81 79 ASN C C 1
ATOM 8093 O O . ASN C 1 79 ? 4.484 52.839 71.478 1.00 22.16 79 ASN C O 1
ATOM 8098 N N . ILE C 1 80 ? 2.783 51.378 71.509 1.00 22.11 80 ILE C N 1
ATOM 8099 C CA . ILE C 1 80 ? 3.213 50.754 72.751 1.00 23.66 80 ILE C CA 1
ATOM 8100 C C . ILE C 1 80 ? 4.502 49.940 72.718 1.00 23.97 80 ILE C C 1
ATOM 8101 O O . ILE C 1 80 ? 4.970 49.498 73.765 1.00 24.94 80 ILE C O 1
ATOM 8106 N N . TYR C 1 81 ? 5.082 49.739 71.540 1.00 23.10 81 TYR C N 1
ATOM 8107 C CA . TYR C 1 81 ? 6.319 48.961 71.428 1.00 23.19 81 TYR C CA 1
ATOM 8108 C C . TYR C 1 81 ? 7.478 49.740 70.799 1.00 22.68 81 TYR C C 1
ATOM 8109 O O . TYR C 1 81 ? 8.628 49.331 70.909 1.00 24.10 81 TYR C O 1
ATOM 8118 N N . SER C 1 82 ? 7.185 50.860 70.149 1.00 23.00 82 SER C N 1
ATOM 8119 C CA . SER C 1 82 ? 8.229 51.621 69.465 1.00 24.67 82 SER C CA 1
ATOM 8120 C C . SER C 1 82 ? 9.202 52.427 70.324 1.00 25.28 82 SER C C 1
ATOM 8121 O O . SER C 1 82 ? 10.264 52.821 69.860 1.00 26.83 82 SER C O 1
ATOM 8124 N N . THR C 1 83 ? 8.848 52.679 71.572 1.00 25.20 83 THR C N 1
ATOM 8125 C CA . THR C 1 83 ? 9.712 53.458 72.442 1.00 23.42 83 THR C CA 1
ATOM 8126 C C . THR C 1 83 ? 11.043 52.784 72.780 1.00 23.43 83 THR C C 1
ATOM 8127 O O . THR C 1 83 ? 11.092 51.596 73.105 1.00 22.22 83 THR C O 1
ATOM 8131 N N . ALA C 1 84 ? 12.125 53.552 72.695 1.00 22.62 84 ALA C N 1
ATOM 8132 C CA . ALA C 1 84 ? 13.441 53.054 73.064 1.00 21.56 84 ALA C CA 1
ATOM 8133 C C . ALA C 1 84 ? 13.670 53.701 74.436 1.00 21.93 84 ALA C C 1
ATOM 8134 O O . ALA C 1 84 ? 13.838 54.921 74.540 1.00 20.73 84 ALA C O 1
ATOM 8136 N N . ASP C 1 85 ? 13.648 52.887 75.486 1.00 20.67 85 ASP C N 1
ATOM 8137 C CA . ASP C 1 85 ? 13.812 53.397 76.843 1.00 22.51 85 ASP C CA 1
ATOM 8138 C C . ASP C 1 85 ? 15.019 54.309 77.044 1.00 21.60 85 ASP C C 1
ATOM 8139 O O . ASP C 1 85 ? 14.922 55.326 77.740 1.00 21.51 85 ASP C O 1
ATOM 8144 N N . TYR C 1 86 ? 16.152 53.956 76.443 1.00 19.17 86 TYR C N 1
ATOM 8145 C CA . TYR C 1 86 ? 17.331 54.787 76.586 1.00 18.72 86 TYR C CA 1
ATOM 8146 C C . TYR C 1 86 ? 17.147 56.165 75.937 1.00 17.95 86 TYR C C 1
ATOM 8147 O O . TYR C 1 86 ? 17.726 57.144 76.395 1.00 18.56 86 TYR C O 1
ATOM 8156 N N . ALA C 1 87 ? 16.325 56.249 74.894 1.00 16.38 87 ALA C N 1
ATOM 8157 C CA . ALA C 1 87 ? 16.078 57.531 74.236 1.00 15.77 87 ALA C CA 1
ATOM 8158 C C . ALA C 1 87 ? 15.101 58.374 75.061 1.00 15.63 87 ALA C C 1
ATOM 8159 O O . ALA C 1 87 ? 15.241 59.598 75.159 1.00 13.73 87 ALA C O 1
ATOM 8161 N N . ALA C 1 88 ? 14.102 57.712 75.638 1.00 16.45 88 ALA C N 1
ATOM 8162 C CA . ALA C 1 88 ? 13.105 58.385 76.467 1.00 16.71 88 ALA C CA 1
ATOM 8163 C C . ALA C 1 88 ? 13.786 58.985 77.697 1.00 16.57 88 ALA C C 1
ATOM 8164 O O . ALA C 1 88 ? 13.491 60.112 78.085 1.00 15.11 88 ALA C O 1
ATOM 8166 N N . ALA C 1 89 ? 14.701 58.225 78.294 1.00 16.08 89 ALA C N 1
ATOM 8167 C CA . ALA C 1 89 ? 15.421 58.684 79.470 1.00 17.92 89 ALA C CA 1
ATOM 8168 C C . ALA C 1 89 ? 16.327 59.862 79.122 1.00 20.66 89 ALA C C 1
ATOM 8169 O O . ALA C 1 89 ? 16.374 60.853 79.848 1.00 20.89 89 ALA C O 1
ATOM 8171 N N . ALA C 1 90 ? 17.022 59.767 77.992 1.00 20.89 90 ALA C N 1
ATOM 8172 C CA . ALA C 1 90 ? 17.919 60.831 77.569 1.00 20.12 90 ALA C CA 1
ATOM 8173 C C . ALA C 1 90 ? 17.175 62.124 77.258 1.00 21.27 90 ALA C C 1
ATOM 8174 O O . ALA C 1 90 ? 17.598 63.209 77.659 1.00 23.36 90 ALA C O 1
ATOM 8176 N N . VAL C 1 91 ? 16.069 62.027 76.539 1.00 22.29 91 VAL C N 1
ATOM 8177 C CA . VAL C 1 91 ? 15.333 63.233 76.199 1.00 24.12 91 VAL C CA 1
ATOM 8178 C C . VAL C 1 91 ? 14.646 63.864 77.424 1.00 24.02 91 VAL C C 1
ATOM 8179 O O . VAL C 1 91 ? 14.562 65.085 77.524 1.00 21.58 91 VAL C O 1
ATOM 8183 N N . SER C 1 92 ? 14.178 63.037 78.362 1.00 25.36 92 SER C N 1
ATOM 8184 C CA . SER C 1 92 ? 13.494 63.535 79.565 1.00 25.21 92 SER C CA 1
ATOM 8185 C C . SER C 1 92 ? 14.425 64.376 80.431 1.00 26.95 92 SER C C 1
ATOM 8186 O O . SER C 1 92 ? 14.002 65.019 81.389 1.00 25.99 92 SER C O 1
ATOM 8189 N N . THR C 1 93 ? 15.698 64.353 80.077 1.00 29.06 93 THR C N 1
ATOM 8190 C CA . THR C 1 93 ? 16.731 65.088 80.778 1.00 30.46 93 THR C CA 1
ATOM 8191 C C . THR C 1 93 ? 16.804 66.548 80.343 1.00 31.07 93 THR C C 1
ATOM 8192 O O . THR C 1 93 ? 17.165 67.416 81.130 1.00 32.44 93 THR C O 1
ATOM 8196 N N . LEU C 1 94 ? 16.476 66.817 79.086 1.00 33.16 94 LEU C N 1
ATOM 8197 C CA . LEU C 1 94 ? 16.529 68.178 78.577 1.00 35.12 94 LEU C CA 1
ATOM 8198 C C . LEU C 1 94 ? 15.620 69.124 79.367 1.00 35.41 94 LEU C C 1
ATOM 8199 O O . LEU C 1 94 ? 14.655 68.700 80.017 1.00 33.73 94 LEU C O 1
ATOM 8204 N N . GLU C 1 95 ? 15.951 70.408 79.313 1.00 35.92 95 GLU C N 1
ATOM 8205 C CA . GLU C 1 95 ? 15.191 71.438 80.001 1.00 37.18 95 GLU C CA 1
ATOM 8206 C C . GLU C 1 95 ? 13.924 71.686 79.208 1.00 34.09 95 GLU C C 1
ATOM 8207 O O . GLU C 1 95 ? 13.936 71.648 77.981 1.00 34.86 95 GLU C O 1
ATOM 8213 N N . ASN C 1 96 ? 12.830 71.936 79.909 1.00 30.61 96 ASN C N 1
ATOM 8214 C CA . ASN C 1 96 ? 11.570 72.222 79.243 1.00 27.95 96 ASN C CA 1
ATOM 8215 C C . ASN C 1 96 ? 11.022 71.055 78.401 1.00 25.39 96 ASN C C 1
ATOM 8216 O O . ASN C 1 96 ? 10.271 71.256 77.444 1.00 21.34 96 ASN C O 1
ATOM 8221 N N . VAL C 1 97 ? 11.389 69.835 78.771 1.00 22.17 97 VAL C N 1
ATOM 8222 C CA . VAL C 1 97 ? 10.905 68.669 78.063 1.00 20.81 97 VAL C CA 1
ATOM 8223 C C . VAL C 1 97 ? 10.363 67.638 79.049 1.00 19.98 97 VAL C C 1
ATOM 8224 O O . VAL C 1 97 ? 11.046 67.234 79.986 1.00 20.33 97 VAL C O 1
ATOM 8228 N N . THR C 1 98 ? 9.113 67.236 78.865 1.00 19.70 98 THR C N 1
ATOM 8229 C CA . THR C 1 98 ? 8.529 66.225 79.741 1.00 20.10 98 THR C CA 1
ATOM 8230 C C . THR C 1 98 ? 8.095 65.098 78.812 1.00 19.01 98 THR C C 1
ATOM 8231 O O . THR C 1 98 ? 7.526 65.336 77.744 1.00 17.75 98 THR C O 1
ATOM 8235 N N . VAL C 1 99 ? 8.367 63.874 79.233 1.00 19.36 99 VAL C N 1
ATOM 8236 C CA . VAL C 1 99 ? 8.085 62.692 78.437 1.00 19.81 99 VAL C CA 1
ATOM 8237 C C . VAL C 1 99 ? 7.281 61.638 79.178 1.00 20.33 99 VAL C C 1
ATOM 8238 O O . VAL C 1 99 ? 7.529 61.374 80.351 1.00 22.26 99 VAL C O 1
ATOM 8242 N N . PHE C 1 100 ? 6.332 61.027 78.480 1.00 20.17 100 PHE C N 1
ATOM 8243 C CA . PHE C 1 100 ? 5.519 59.967 79.054 1.00 20.02 100 PHE C CA 1
ATOM 8244 C C . PHE C 1 100 ? 5.559 58.821 78.050 1.00 20.84 100 PHE C C 1
ATOM 8245 O O . PHE C 1 100 ? 4.723 58.746 77.148 1.00 21.72 100 PHE C O 1
ATOM 8253 N N . ALA C 1 101 ? 6.541 57.935 78.199 1.00 20.00 101 ALA C N 1
ATOM 8254 C CA . ALA C 1 101 ? 6.675 56.814 77.278 1.00 19.74 101 ALA C CA 1
ATOM 8255 C C . ALA C 1 101 ? 7.648 55.741 77.737 1.00 20.18 101 ALA C C 1
ATOM 8256 O O . ALA C 1 101 ? 8.663 56.030 78.369 1.00 20.63 101 ALA C O 1
ATOM 8258 N N . TRP C 1 102 ? 7.315 54.496 77.417 1.00 19.71 102 TRP C N 1
ATOM 8259 C CA . TRP C 1 102 ? 8.160 53.363 77.745 1.00 22.09 102 TRP C CA 1
ATOM 8260 C C . TRP C 1 102 ? 7.726 52.172 76.912 1.00 23.13 102 TRP C C 1
ATOM 8261 O O . TRP C 1 102 ? 6.565 52.075 76.507 1.00 22.81 102 TRP C O 1
ATOM 8272 N N . LYS C 1 103 ? 8.674 51.282 76.635 1.00 25.94 103 LYS C N 1
ATOM 8273 C CA . LYS C 1 103 ? 8.413 50.098 75.821 1.00 28.10 103 LYS C CA 1
ATOM 8274 C C . LYS C 1 103 ? 7.521 49.119 76.570 1.00 28.21 103 LYS C C 1
ATOM 8275 O O . LYS C 1 103 ? 7.647 48.965 77.782 1.00 30.02 103 LYS C O 1
ATOM 8281 N N . ASN C 1 104 ? 6.614 48.481 75.835 1.00 29.03 104 ASN C N 1
ATOM 8282 C CA . ASN C 1 104 ? 5.687 47.496 76.379 1.00 29.70 104 ASN C CA 1
ATOM 8283 C C . ASN C 1 104 ? 4.648 48.081 77.320 1.00 28.92 104 ASN C C 1
ATOM 8284 O O . ASN C 1 104 ? 4.340 47.504 78.359 1.00 28.71 104 ASN C O 1
ATOM 8289 N N . GLU C 1 105 ? 4.108 49.235 76.962 1.00 29.58 105 GLU C N 1
ATOM 8290 C CA . GLU C 1 105 ? 3.085 49.848 77.793 1.00 30.71 105 GLU C CA 1
ATOM 8291 C C . GLU C 1 105 ? 1.724 49.238 77.467 1.00 29.68 105 GLU C C 1
ATOM 8292 O O . GLU C 1 105 ? 1.479 48.816 76.338 1.00 29.58 105 GLU C O 1
ATOM 8298 N N . THR C 1 106 ? 0.849 49.158 78.462 1.00 28.12 106 THR C N 1
ATOM 8299 C CA . THR C 1 106 ? -0.477 48.606 78.231 1.00 27.35 106 THR C CA 1
ATOM 8300 C C . THR C 1 106 ? -1.315 49.655 77.501 1.00 26.78 106 THR C C 1
ATOM 8301 O O . THR C 1 106 ? -0.970 50.838 77.478 1.00 24.59 106 THR C O 1
ATOM 8305 N N . LEU C 1 107 ? -2.420 49.220 76.913 1.00 27.02 107 LEU C N 1
ATOM 8306 C CA . LEU C 1 107 ? -3.285 50.132 76.184 1.00 27.59 107 LEU C CA 1
ATOM 8307 C C . LEU C 1 107 ? -3.845 51.211 77.093 1.00 28.07 107 LEU C C 1
ATOM 8308 O O . LEU C 1 107 ? -4.042 52.343 76.661 1.00 28.41 107 LEU C O 1
ATOM 8313 N N . GLU C 1 108 ? -4.093 50.856 78.352 1.00 28.80 108 GLU C N 1
ATOM 8314 C CA . GLU C 1 108 ? -4.626 51.796 79.324 1.00 28.56 108 GLU C CA 1
ATOM 8315 C C . GLU C 1 108 ? -3.588 52.864 79.614 1.00 26.89 108 GLU C C 1
ATOM 8316 O O . GLU C 1 108 ? -3.909 54.049 79.736 1.00 25.74 108 GLU C O 1
ATOM 8322 N N . GLU C 1 109 ? -2.338 52.434 79.730 1.00 25.99 109 GLU C N 1
ATOM 8323 C CA . GLU C 1 109 ? -1.233 53.350 80.011 1.00 25.75 109 GLU C CA 1
ATOM 8324 C C . GLU C 1 109 ? -0.950 54.234 78.801 1.00 25.12 109 GLU C C 1
ATOM 8325 O O . GLU C 1 109 ? -0.573 55.403 78.950 1.00 22.71 109 GLU C O 1
ATOM 8331 N N . TYR C 1 110 ? -1.152 53.663 77.611 1.00 22.77 110 TYR C N 1
ATOM 8332 C CA . TYR C 1 110 ? -0.930 54.366 76.356 1.00 21.73 110 TYR C CA 1
ATOM 8333 C C . TYR C 1 110 ? -1.765 55.639 76.263 1.00 21.50 110 TYR C C 1
ATOM 8334 O O . TYR C 1 110 ? -1.241 56.722 75.989 1.00 20.35 110 TYR C O 1
ATOM 8343 N N . TRP C 1 111 ? -3.066 55.509 76.493 1.00 21.91 111 TRP C N 1
ATOM 8344 C CA . TRP C 1 111 ? -3.955 56.661 76.406 1.00 22.64 111 TRP C CA 1
ATOM 8345 C C . TRP C 1 111 ? -3.696 57.655 77.529 1.00 22.51 111 TRP C C 1
ATOM 8346 O O . TRP C 1 111 ? -3.892 58.858 77.357 1.00 23.87 111 TRP C O 1
ATOM 8357 N N . TRP C 1 112 ? -3.238 57.144 78.669 1.00 21.41 112 TRP C N 1
ATOM 8358 C CA . TRP C 1 112 ? -2.910 57.980 79.814 1.00 19.23 112 TRP C CA 1
ATOM 8359 C C . TRP C 1 112 ? -1.764 58.914 79.391 1.00 18.02 112 TRP C C 1
ATOM 8360 O O . TRP C 1 112 ? -1.786 60.110 79.681 1.00 16.80 112 TRP C O 1
ATOM 8371 N N . CYS C 1 113 ? -0.777 58.355 78.690 1.00 17.84 113 CYS C N 1
ATOM 8372 C CA . CYS C 1 113 ? 0.376 59.123 78.207 1.00 18.10 113 CYS C CA 1
ATOM 8373 C C . CYS C 1 113 ? -0.007 60.182 77.178 1.00 16.98 113 CYS C C 1
ATOM 8374 O O . CYS C 1 113 ? 0.546 61.288 77.174 1.00 17.52 113 CYS C O 1
ATOM 8377 N N . VAL C 1 114 ? -0.934 59.838 76.292 1.00 15.30 114 VAL C N 1
ATOM 8378 C CA . VAL C 1 114 ? -1.378 60.787 75.286 1.00 15.01 114 VAL C CA 1
ATOM 8379 C C . VAL C 1 114 ? -2.052 61.944 76.010 1.00 16.61 114 VAL C C 1
ATOM 8380 O O . VAL C 1 114 ? -1.733 63.111 75.766 1.00 17.64 114 VAL C O 1
ATOM 8384 N N . GLU C 1 115 ? -2.976 61.609 76.910 1.00 17.38 115 GLU C N 1
ATOM 8385 C CA . GLU C 1 115 ? -3.704 62.614 77.678 1.00 20.66 115 GLU C CA 1
ATOM 8386 C C . GLU C 1 115 ? -2.769 63.476 78.520 1.00 19.70 115 GLU C C 1
ATOM 8387 O O . GLU C 1 115 ? -2.928 64.694 78.575 1.00 20.25 115 GLU C O 1
ATOM 8393 N N . SER C 1 116 ? -1.803 62.840 79.175 1.00 17.42 116 SER C N 1
ATOM 8394 C CA . SER C 1 116 ? -0.850 63.571 79.993 1.00 17.71 116 SER C CA 1
ATOM 8395 C C . SER C 1 116 ? -0.010 64.500 79.128 1.00 17.87 116 SER C C 1
ATOM 8396 O O . SER C 1 116 ? 0.313 65.615 79.537 1.00 19.02 116 SER C O 1
ATOM 8399 N N . ALA C 1 117 ? 0.340 64.049 77.929 1.00 17.03 117 ALA C N 1
ATOM 8400 C CA . ALA C 1 117 ? 1.144 64.862 77.027 1.00 18.25 117 ALA C CA 1
ATOM 8401 C C . ALA C 1 117 ? 0.368 66.073 76.529 1.00 18.51 117 ALA C C 1
ATOM 8402 O O . ALA C 1 117 ? 0.946 67.127 76.283 1.00 20.94 117 ALA C O 1
ATOM 8404 N N . LEU C 1 118 ? -0.941 65.925 76.365 1.00 19.69 118 LEU C N 1
ATOM 8405 C CA . LEU C 1 118 ? -1.775 67.032 75.871 1.00 21.59 118 LEU C CA 1
ATOM 8406 C C . LEU C 1 118 ? -2.216 68.012 76.958 1.00 22.72 118 LEU C C 1
ATOM 8407 O O . LEU C 1 118 ? -2.683 69.111 76.659 1.00 21.15 118 LEU C O 1
ATOM 8412 N N . THR C 1 119 ? -2.076 67.603 78.214 1.00 23.78 119 THR C N 1
ATOM 8413 C CA . THR C 1 119 ? -2.496 68.430 79.341 1.00 26.29 119 THR C CA 1
ATOM 8414 C C . THR C 1 119 ? -1.358 69.244 79.942 1.00 27.79 119 THR C C 1
ATOM 8415 O O . THR C 1 119 ? -0.468 68.697 80.578 1.00 29.11 119 THR C O 1
ATOM 8419 N N . TRP C 1 120 ? -1.387 70.553 79.731 1.00 29.41 120 TRP C N 1
ATOM 8420 C CA . TRP C 1 120 ? -0.348 71.418 80.261 1.00 34.66 120 TRP C CA 1
ATOM 8421 C C . TRP C 1 120 ? -0.771 72.114 81.549 1.00 38.87 120 TRP C C 1
ATOM 8422 O O . TRP C 1 120 ? -1.072 73.305 81.547 1.00 40.15 120 TRP C O 1
ATOM 8433 N N . GLY C 1 121 ? -0.803 71.371 82.649 1.00 44.65 121 GLY C N 1
ATOM 8434 C CA . GLY C 1 121 ? -1.186 71.967 83.920 1.00 52.15 121 GLY C CA 1
ATOM 8435 C C . GLY C 1 121 ? -2.669 71.890 84.248 1.00 56.58 121 GLY C C 1
ATOM 8436 O O . GLY C 1 121 ? -3.257 70.805 84.263 1.00 57.23 121 GLY C O 1
ATOM 8437 N N . ASP C 1 122 ? -3.278 73.042 84.522 1.00 60.20 122 ASP C N 1
ATOM 8438 C CA . ASP C 1 122 ? -4.700 73.088 84.848 1.00 64.26 122 ASP C CA 1
ATOM 8439 C C . ASP C 1 122 ? -5.280 74.500 84.764 1.00 65.71 122 ASP C C 1
ATOM 8440 O O . ASP C 1 122 ? -4.561 75.490 84.899 1.00 65.80 122 ASP C O 1
ATOM 8445 N N . GLY C 1 123 ? -6.588 74.582 84.539 1.00 66.98 123 GLY C N 1
ATOM 8446 C CA . GLY C 1 123 ? -7.240 75.873 84.439 1.00 68.65 123 GLY C CA 1
ATOM 8447 C C . GLY C 1 123 ? -7.165 76.461 83.042 1.00 69.65 123 GLY C C 1
ATOM 8448 O O . GLY C 1 123 ? -7.255 75.738 82.046 1.00 69.59 123 GLY C O 1
ATOM 8449 N N . ASP C 1 124 ? -7.004 77.780 82.971 1.00 70.36 124 ASP C N 1
ATOM 8450 C CA . ASP C 1 124 ? -6.914 78.493 81.697 1.00 71.29 124 ASP C CA 1
ATOM 8451 C C . ASP C 1 124 ? -5.692 78.020 80.905 1.00 69.72 124 ASP C C 1
ATOM 8452 O O . ASP C 1 124 ? -4.630 77.786 81.483 1.00 71.14 124 ASP C O 1
ATOM 8457 N N . ASP C 1 125 ? -5.842 77.888 79.589 1.00 66.07 125 ASP C N 1
ATOM 8458 C CA . ASP C 1 125 ? -4.743 77.440 78.741 1.00 62.66 125 ASP C CA 1
ATOM 8459 C C . ASP C 1 125 ? -4.173 76.144 79.293 1.00 58.46 125 ASP C C 1
ATOM 8460 O O . ASP C 1 125 ? -3.053 76.098 79.798 1.00 58.79 125 ASP C O 1
ATOM 8465 N N . ASN C 1 126 ? -4.959 75.087 79.181 1.00 53.22 126 ASN C N 1
ATOM 8466 C CA . ASN C 1 126 ? -4.556 73.798 79.687 1.00 48.76 126 ASN C CA 1
ATOM 8467 C C . ASN C 1 126 ? -4.032 72.888 78.577 1.00 45.33 126 ASN C C 1
ATOM 8468 O O . ASN C 1 126 ? -3.648 71.746 78.832 1.00 44.78 126 ASN C O 1
ATOM 8473 N N . GLY C 1 127 ? -4.010 73.401 77.350 1.00 41.22 127 GLY C N 1
ATOM 8474 C CA . GLY C 1 127 ? -3.546 72.610 76.223 1.00 37.24 127 GLY C CA 1
ATOM 8475 C C . GLY C 1 127 ? -2.343 73.180 75.497 1.00 34.39 127 GLY C C 1
ATOM 8476 O O . GLY C 1 127 ? -1.864 74.253 75.839 1.00 34.44 127 GLY C O 1
ATOM 8477 N N . PRO C 1 128 ? -1.835 72.486 74.467 1.00 33.02 128 PRO C N 1
ATOM 8478 C CA . PRO C 1 128 ? -0.672 72.957 73.708 1.00 31.67 128 PRO C CA 1
ATOM 8479 C C . PRO C 1 128 ? -1.002 73.992 72.629 1.00 31.10 128 PRO C C 1
ATOM 8480 O O . PRO C 1 128 ? -2.167 74.219 72.313 1.00 30.00 128 PRO C O 1
ATOM 8484 N N . ASP C 1 129 ? 0.040 74.608 72.073 1.00 29.28 129 ASP C N 1
ATOM 8485 C CA . ASP C 1 129 ? -0.120 75.583 71.009 1.00 28.64 129 ASP C CA 1
ATOM 8486 C C . ASP C 1 129 ? -0.102 74.837 69.673 1.00 27.59 129 ASP C C 1
ATOM 8487 O O . ASP C 1 129 ? -0.839 75.193 68.758 1.00 26.93 129 ASP C O 1
ATOM 8492 N N . MET C 1 130 ? 0.735 73.804 69.570 1.00 25.73 130 MET C N 1
ATOM 8493 C CA . MET C 1 130 ? 0.854 73.026 68.339 1.00 25.44 130 MET C CA 1
ATOM 8494 C C . MET C 1 130 ? 1.058 71.559 68.641 1.00 24.86 130 MET C C 1
ATOM 8495 O O . MET C 1 130 ? 1.569 71.194 69.700 1.00 26.34 130 MET C O 1
ATOM 8500 N N . ILE C 1 131 ? 0.665 70.712 67.698 1.00 25.10 131 ILE C N 1
ATOM 8501 C CA . ILE C 1 131 ? 0.794 69.274 67.877 1.00 22.81 131 ILE C CA 1
ATOM 8502 C C . ILE C 1 131 ? 1.541 68.584 66.749 1.00 23.01 131 ILE C C 1
ATOM 8503 O O . ILE C 1 131 ? 1.353 68.907 65.579 1.00 22.73 131 ILE C O 1
ATOM 8508 N N . VAL C 1 132 ? 2.403 67.642 67.122 1.00 23.96 132 VAL C N 1
ATOM 8509 C CA . VAL C 1 132 ? 3.174 66.848 66.167 1.00 23.87 132 VAL C CA 1
ATOM 8510 C C . VAL C 1 132 ? 2.592 65.450 66.371 1.00 25.25 132 VAL C C 1
ATOM 8511 O O . VAL C 1 132 ? 2.766 64.846 67.431 1.00 23.92 132 VAL C O 1
ATOM 8515 N N . ASP C 1 133 ? 1.866 64.960 65.371 1.00 27.95 133 ASP C N 1
ATOM 8516 C CA . ASP C 1 133 ? 1.228 63.651 65.474 1.00 31.86 133 ASP C CA 1
ATOM 8517 C C . ASP C 1 133 ? 1.781 62.676 64.453 1.00 32.17 133 ASP C C 1
ATOM 8518 O O . ASP C 1 133 ? 2.346 63.067 63.431 1.00 33.73 133 ASP C O 1
ATOM 8523 N N . ASP C 1 134 ? 1.596 61.398 64.738 1.00 32.55 134 ASP C N 1
ATOM 8524 C CA . ASP C 1 134 ? 2.066 60.335 63.865 1.00 33.25 134 ASP C CA 1
ATOM 8525 C C . ASP C 1 134 ? 1.020 59.236 63.967 1.00 31.77 134 ASP C C 1
ATOM 8526 O O . ASP C 1 134 ? 1.161 58.311 64.765 1.00 32.67 134 ASP C O 1
ATOM 8531 N N . GLY C 1 135 ? -0.033 59.352 63.163 1.00 29.22 135 GLY C N 1
ATOM 8532 C CA . GLY C 1 135 ? -1.103 58.375 63.204 1.00 27.44 135 GLY C CA 1
ATOM 8533 C C . GLY C 1 135 ? -2.399 59.072 63.571 1.00 27.76 135 GLY C C 1
ATOM 8534 O O . GLY C 1 135 ? -3.482 58.533 63.356 1.00 27.70 135 GLY C O 1
ATOM 8535 N N . GLY C 1 136 ? -2.287 60.270 64.144 1.00 26.47 136 GLY C N 1
ATOM 8536 C CA . GLY C 1 136 ? -3.465 61.039 64.505 1.00 25.92 136 GLY C CA 1
ATOM 8537 C C . GLY C 1 136 ? -4.138 60.735 65.832 1.00 25.15 136 GLY C C 1
ATOM 8538 O O . GLY C 1 136 ? -5.237 61.228 66.078 1.00 23.99 136 GLY C O 1
ATOM 8539 N N . ASP C 1 137 ? -3.502 59.937 66.686 1.00 23.92 137 ASP C N 1
ATOM 8540 C CA . ASP C 1 137 ? -4.094 59.609 67.978 1.00 24.02 137 ASP C CA 1
ATOM 8541 C C . ASP C 1 137 ? -4.314 60.832 68.890 1.00 24.11 137 ASP C C 1
ATOM 8542 O O . ASP C 1 137 ? -5.359 60.949 69.524 1.00 24.02 137 ASP C O 1
ATOM 8547 N N . ALA C 1 138 ? -3.348 61.743 68.953 1.00 24.04 138 ALA C N 1
ATOM 8548 C CA . ALA C 1 138 ? -3.500 62.932 69.782 1.00 23.96 138 ALA C CA 1
ATOM 8549 C C . ALA C 1 138 ? -4.601 63.795 69.184 1.00 24.58 138 ALA C C 1
ATOM 8550 O O . ALA C 1 138 ? -5.433 64.351 69.901 1.00 24.99 138 ALA C O 1
ATOM 8552 N N . THR C 1 139 ? -4.598 63.910 67.861 1.00 25.14 139 THR C N 1
ATOM 8553 C CA . THR C 1 139 ? -5.605 64.700 67.159 1.00 25.86 139 THR C CA 1
ATOM 8554 C C . THR C 1 139 ? -6.986 64.086 67.382 1.00 25.20 139 THR C C 1
ATOM 8555 O O . THR C 1 139 ? -7.967 64.793 67.563 1.00 26.41 139 THR C O 1
ATOM 8559 N N . LEU C 1 140 ? -7.046 62.761 67.373 1.00 25.28 140 LEU C N 1
ATOM 8560 C CA . LEU C 1 140 ? -8.292 62.037 67.568 1.00 26.42 140 LEU C CA 1
ATOM 8561 C C . LEU C 1 140 ? -8.887 62.329 68.945 1.00 26.93 140 LEU C C 1
ATOM 8562 O O . LEU C 1 140 ? -10.053 62.704 69.063 1.00 27.22 140 LEU C O 1
ATOM 8567 N N . LEU C 1 141 ? -8.074 62.139 69.981 1.00 26.22 141 LEU C N 1
ATOM 8568 C CA . LEU C 1 141 ? -8.489 62.380 71.356 1.00 26.73 141 LEU C CA 1
ATOM 8569 C C . LEU C 1 141 ? -9.102 63.768 71.503 1.00 26.06 141 LEU C C 1
ATOM 8570 O O . LEU C 1 141 ? -10.130 63.941 72.153 1.00 25.82 141 LEU C O 1
ATOM 8575 N N . VAL C 1 142 ? -8.474 64.764 70.893 1.00 25.88 142 VAL C N 1
ATOM 8576 C CA . VAL C 1 142 ? -8.994 66.116 70.997 1.00 26.88 142 VAL C CA 1
ATOM 8577 C C . VAL C 1 142 ? -10.337 66.259 70.293 1.00 26.92 142 VAL C C 1
ATOM 8578 O O . VAL C 1 142 ? -11.282 66.777 70.877 1.00 28.04 142 VAL C O 1
ATOM 8582 N N . HIS C 1 143 ? -10.427 65.797 69.049 1.00 26.43 143 HIS C N 1
ATOM 8583 C CA . HIS C 1 143 ? -11.675 65.897 68.300 1.00 25.48 143 HIS C CA 1
ATOM 8584 C C . HIS C 1 143 ? -12.799 65.076 68.918 1.00 25.21 143 HIS C C 1
ATOM 8585 O O . HIS C 1 143 ? -13.935 65.529 68.976 1.00 25.44 143 HIS C O 1
ATOM 8592 N N . LYS C 1 144 ? -12.494 63.867 69.366 1.00 25.28 144 LYS C N 1
ATOM 8593 C CA . LYS C 1 144 ? -13.517 63.039 69.982 1.00 27.69 144 LYS C CA 1
ATOM 8594 C C . LYS C 1 144 ? -13.925 63.623 71.330 1.00 29.53 144 LYS C C 1
ATOM 8595 O O . LYS C 1 144 ? -15.095 63.567 71.715 1.00 29.96 144 LYS C O 1
ATOM 8601 N N . GLY C 1 145 ? -12.952 64.190 72.041 1.00 29.66 145 GLY C N 1
ATOM 8602 C CA . GLY C 1 145 ? -13.232 64.788 73.331 1.00 28.83 145 GLY C CA 1
ATOM 8603 C C . GLY C 1 145 ? -14.236 65.914 73.173 1.00 29.22 145 GLY C C 1
ATOM 8604 O O . GLY C 1 145 ? -15.198 66.015 73.931 1.00 27.69 145 GLY C O 1
ATOM 8605 N N . VAL C 1 146 ? -14.012 66.762 72.176 1.00 29.24 146 VAL C N 1
ATOM 8606 C CA . VAL C 1 146 ? -14.903 67.881 71.915 1.00 29.94 146 VAL C CA 1
ATOM 8607 C C . VAL C 1 146 ? -16.265 67.386 71.454 1.00 32.16 146 VAL C C 1
ATOM 8608 O O . VAL C 1 146 ? -17.295 67.967 71.791 1.00 33.00 146 VAL C O 1
ATOM 8612 N N . GLU C 1 147 ? -16.263 66.306 70.685 1.00 34.38 147 GLU C N 1
ATOM 8613 C CA . GLU C 1 147 ? -17.500 65.735 70.174 1.00 36.71 147 GLU C CA 1
ATOM 8614 C C . GLU C 1 147 ? -18.362 65.177 71.304 1.00 36.17 147 GLU C C 1
ATOM 8615 O O . GLU C 1 147 ? -19.549 65.486 71.393 1.00 35.86 147 GLU C O 1
ATOM 8621 N N . TYR C 1 148 ? -17.762 64.365 72.169 1.00 35.55 148 TYR C N 1
ATOM 8622 C CA . TYR C 1 148 ? -18.497 63.782 73.283 1.00 34.77 148 TYR C CA 1
ATOM 8623 C C . TYR C 1 148 ? -18.873 64.797 74.362 1.00 34.08 148 TYR C C 1
ATOM 8624 O O . TYR C 1 148 ? -19.868 64.614 75.057 1.00 32.02 148 TYR C O 1
ATOM 8633 N N . GLU C 1 149 ? -18.085 65.857 74.512 1.00 33.82 149 GLU C N 1
ATOM 8634 C CA . GLU C 1 149 ? -18.395 66.871 75.507 1.00 34.39 149 GLU C CA 1
ATOM 8635 C C . GLU C 1 149 ? -19.659 67.590 75.094 1.00 35.91 149 GLU C C 1
ATOM 8636 O O . GLU C 1 149 ? -20.457 67.983 75.938 1.00 35.76 149 GLU C O 1
ATOM 8642 N N . LYS C 1 150 ? -19.851 67.762 73.792 1.00 38.47 150 LYS C N 1
ATOM 8643 C CA . LYS C 1 150 ? -21.056 68.429 73.322 1.00 40.71 150 LYS C CA 1
ATOM 8644 C C . LYS C 1 150 ? -22.270 67.511 73.444 1.00 40.36 150 LYS C C 1
ATOM 8645 O O . LYS C 1 150 ? -23.369 67.963 73.759 1.00 39.45 150 LYS C O 1
ATOM 8651 N N . LEU C 1 151 ? -22.057 66.223 73.208 1.00 40.42 151 LEU C N 1
ATOM 8652 C CA . LEU C 1 151 ? -23.121 65.236 73.295 1.00 42.85 151 LEU C CA 1
ATOM 8653 C C . LEU C 1 151 ? -23.615 65.140 74.741 1.00 43.37 151 LEU C C 1
ATOM 8654 O O . LEU C 1 151 ? -24.794 64.908 74.991 1.00 42.59 151 LEU C O 1
ATOM 8659 N N . TYR C 1 152 ? -22.699 65.314 75.690 1.00 43.84 152 TYR C N 1
ATOM 8660 C CA . TYR C 1 152 ? -23.031 65.247 77.106 1.00 43.76 152 TYR C CA 1
ATOM 8661 C C . TYR C 1 152 ? -23.729 66.523 77.562 1.00 44.84 152 TYR C C 1
ATOM 8662 O O . TYR C 1 152 ? -24.606 66.485 78.415 1.00 43.35 152 TYR C O 1
ATOM 8671 N N . GLU C 1 153 ? -23.339 67.648 76.983 1.00 48.66 153 GLU C N 1
ATOM 8672 C CA . GLU C 1 153 ? -23.926 68.934 77.328 1.00 53.27 153 GLU C CA 1
ATOM 8673 C C . GLU C 1 153 ? -25.308 69.124 76.689 1.00 55.21 153 GLU C C 1
ATOM 8674 O O . GLU C 1 153 ? -25.959 70.146 76.905 1.00 56.14 153 GLU C O 1
ATOM 8680 N N . GLU C 1 154 ? -25.757 68.147 75.904 1.00 56.64 154 GLU C N 1
ATOM 8681 C CA . GLU C 1 154 ? -27.056 68.245 75.239 1.00 57.57 154 GLU C CA 1
ATOM 8682 C C . GLU C 1 154 ? -28.015 67.113 75.582 1.00 56.45 154 GLU C C 1
ATOM 8683 O O . GLU C 1 154 ? -29.177 67.360 75.886 1.00 56.20 154 GLU C O 1
ATOM 8689 N N . LYS C 1 155 ? -27.528 65.878 75.531 1.00 56.60 155 LYS C N 1
ATOM 8690 C CA . LYS C 1 155 ? -28.357 64.710 75.826 1.00 56.77 155 LYS C CA 1
ATOM 8691 C C . LYS C 1 155 ? -27.911 64.052 77.132 1.00 56.10 155 LYS C C 1
ATOM 8692 O O . LYS C 1 155 ? -28.473 63.043 77.551 1.00 55.81 155 LYS C O 1
ATOM 8698 N N . ASN C 1 156 ? -26.896 64.632 77.766 1.00 55.50 156 ASN C N 1
ATOM 8699 C CA . ASN C 1 156 ? -26.351 64.109 79.015 1.00 54.19 156 ASN C CA 1
ATOM 8700 C C . ASN C 1 156 ? -25.924 62.664 78.827 1.00 53.91 156 ASN C C 1
ATOM 8701 O O . ASN C 1 156 ? -26.069 61.841 79.730 1.00 53.64 156 ASN C O 1
ATOM 8706 N N . ILE C 1 157 ? -25.390 62.365 77.648 1.00 53.41 157 ILE C N 1
ATOM 8707 C CA . ILE C 1 157 ? -24.945 61.017 77.327 1.00 53.48 157 ILE C CA 1
ATOM 8708 C C . ILE C 1 157 ? -23.423 60.885 77.366 1.00 52.66 157 ILE C C 1
ATOM 8709 O O . ILE C 1 157 ? -22.703 61.736 76.854 1.00 51.60 157 ILE C O 1
ATOM 8714 N N . LEU C 1 158 ? -22.947 59.809 77.979 1.00 53.00 158 LEU C N 1
ATOM 8715 C CA . LEU C 1 158 ? -21.522 59.563 78.102 1.00 55.72 158 LEU C CA 1
ATOM 8716 C C . LEU C 1 158 ? -21.052 58.429 77.200 1.00 58.47 158 LEU C C 1
ATOM 8717 O O . LEU C 1 158 ? -21.813 57.520 76.878 1.00 58.51 158 LEU C O 1
ATOM 8722 N N . PRO C 1 159 ? -19.784 58.477 76.767 1.00 61.03 159 PRO C N 1
ATOM 8723 C CA . PRO C 1 159 ? -19.242 57.425 75.902 1.00 62.91 159 PRO C CA 1
ATOM 8724 C C . PRO C 1 159 ? -19.087 56.134 76.702 1.00 65.69 159 PRO C C 1
ATOM 8725 O O . PRO C 1 159 ? -18.264 56.060 77.611 1.00 66.72 159 PRO C O 1
ATOM 8729 N N . ASP C 1 160 ? -19.876 55.117 76.369 1.00 68.39 160 ASP C N 1
ATOM 8730 C CA . ASP C 1 160 ? -19.809 53.850 77.096 1.00 70.49 160 ASP C CA 1
ATOM 8731 C C . ASP C 1 160 ? -18.815 52.864 76.493 1.00 71.28 160 ASP C C 1
ATOM 8732 O O . ASP C 1 160 ? -18.939 52.471 75.334 1.00 70.31 160 ASP C O 1
ATOM 8737 N N . PRO C 1 161 ? -17.819 52.440 77.285 1.00 72.22 161 PRO C N 1
ATOM 8738 C CA . PRO C 1 161 ? -16.815 51.490 76.803 1.00 73.32 161 PRO C CA 1
ATOM 8739 C C . PRO C 1 161 ? -17.441 50.122 76.549 1.00 74.24 161 PRO C C 1
ATOM 8740 O O . PRO C 1 161 ? -16.751 49.166 76.208 1.00 74.51 161 PRO C O 1
ATOM 8744 N N . GLU C 1 162 ? -18.756 50.042 76.725 1.00 75.61 162 GLU C N 1
ATOM 8745 C CA . GLU C 1 162 ? -19.495 48.804 76.513 1.00 76.52 162 GLU C CA 1
ATOM 8746 C C . GLU C 1 162 ? -19.493 48.514 75.015 1.00 76.09 162 GLU C C 1
ATOM 8747 O O . GLU C 1 162 ? -19.217 47.397 74.589 1.00 76.13 162 GLU C O 1
ATOM 8753 N N . LYS C 1 163 ? -19.805 49.540 74.229 1.00 76.15 163 LYS C N 1
ATOM 8754 C CA . LYS C 1 163 ? -19.852 49.439 72.773 1.00 76.05 163 LYS C CA 1
ATOM 8755 C C . LYS C 1 163 ? -18.445 49.387 72.187 1.00 75.73 163 LYS C C 1
ATOM 8756 O O . LYS C 1 163 ? -18.218 49.798 71.049 1.00 75.04 163 LYS C O 1
ATOM 8762 N N . ALA C 1 164 ? -17.500 48.888 72.976 1.00 75.88 164 ALA C N 1
ATOM 8763 C CA . ALA C 1 164 ? -16.116 48.790 72.536 1.00 76.19 164 ALA C CA 1
ATOM 8764 C C . ALA C 1 164 ? -15.945 47.712 71.470 1.00 76.46 164 ALA C C 1
ATOM 8765 O O . ALA C 1 164 ? -16.055 46.517 71.749 1.00 76.32 164 ALA C O 1
ATOM 8767 N N . LYS C 1 165 ? -15.671 48.151 70.245 1.00 76.72 165 LYS C N 1
ATOM 8768 C CA . LYS C 1 165 ? -15.473 47.251 69.115 1.00 76.83 165 LYS C CA 1
ATOM 8769 C C . LYS C 1 165 ? -14.028 46.759 69.112 1.00 76.30 165 LYS C C 1
ATOM 8770 O O . LYS C 1 165 ? -13.565 46.159 68.142 1.00 76.16 165 LYS C O 1
ATOM 8776 N N . ASN C 1 166 ? -13.323 47.018 70.209 1.00 75.86 166 ASN C N 1
ATOM 8777 C CA . ASN C 1 166 ? -11.924 46.633 70.346 1.00 74.67 166 ASN C CA 1
ATOM 8778 C C . ASN C 1 166 ? -11.408 46.963 71.748 1.00 73.02 166 ASN C C 1
ATOM 8779 O O . ASN C 1 166 ? -11.931 47.853 72.416 1.00 73.62 166 ASN C O 1
ATOM 8784 N N . GLU C 1 167 ? -10.376 46.250 72.184 1.00 70.72 167 GLU C N 1
ATOM 8785 C CA . GLU C 1 167 ? -9.796 46.457 73.506 1.00 68.24 167 GLU C CA 1
ATOM 8786 C C . GLU C 1 167 ? -9.204 47.858 73.644 1.00 65.30 167 GLU C C 1
ATOM 8787 O O . GLU C 1 167 ? -9.399 48.535 74.652 1.00 63.90 167 GLU C O 1
ATOM 8793 N N . GLU C 1 168 ? -8.475 48.287 72.623 1.00 62.87 168 GLU C N 1
ATOM 8794 C CA . GLU C 1 168 ? -7.853 49.600 72.637 1.00 60.52 168 GLU C CA 1
ATOM 8795 C C . GLU C 1 168 ? -8.899 50.704 72.611 1.00 58.21 168 GLU C C 1
ATOM 8796 O O . GLU C 1 168 ? -8.683 51.779 73.165 1.00 57.55 168 GLU C O 1
ATOM 8802 N N . GLU C 1 169 ? -10.030 50.439 71.966 1.00 56.05 169 GLU C N 1
ATOM 8803 C CA . GLU C 1 169 ? -11.097 51.427 71.881 1.00 54.79 169 GLU C CA 1
ATOM 8804 C C . GLU C 1 169 ? -11.802 51.527 73.227 1.00 52.64 169 GLU C C 1
ATOM 8805 O O . GLU C 1 169 ? -12.322 52.579 73.590 1.00 51.50 169 GLU C O 1
ATOM 8811 N N . ARG C 1 170 ? -11.811 50.423 73.963 1.00 50.62 170 ARG C N 1
ATOM 8812 C CA . ARG C 1 170 ? -12.438 50.396 75.270 1.00 49.31 170 ARG C CA 1
ATOM 8813 C C . ARG C 1 170 ? -11.695 51.354 76.199 1.00 46.75 170 ARG C C 1
ATOM 8814 O O . ARG C 1 170 ? -12.310 52.161 76.891 1.00 46.50 170 ARG C O 1
ATOM 8822 N N . CYS C 1 171 ? -10.369 51.271 76.208 1.00 43.26 171 CYS C N 1
ATOM 8823 C CA . CYS C 1 171 ? -9.568 52.145 77.056 1.00 40.46 171 CYS C CA 1
ATOM 8824 C C . CYS C 1 171 ? -9.710 53.592 76.618 1.00 37.59 171 CYS C C 1
ATOM 8825 O O . CYS C 1 171 ? -9.652 54.500 77.439 1.00 37.29 171 CYS C O 1
ATOM 8828 N N . PHE C 1 172 ? -9.899 53.794 75.318 1.00 34.31 172 PHE C N 1
ATOM 8829 C CA . PHE C 1 172 ? -10.043 55.129 74.759 1.00 31.11 172 PHE C CA 1
ATOM 8830 C C . PHE C 1 172 ? -11.332 55.770 75.229 1.00 31.40 172 PHE C C 1
ATOM 8831 O O . PHE C 1 172 ? -11.352 56.932 75.651 1.00 31.50 172 PHE C O 1
ATOM 8839 N N . LEU C 1 173 ? -12.415 55.007 75.141 1.00 31.18 173 LEU C N 1
ATOM 8840 C CA . LEU C 1 173 ? -13.723 55.499 75.557 1.00 30.63 173 LEU C CA 1
ATOM 8841 C C . LEU C 1 173 ? -13.748 55.661 77.075 1.00 29.27 173 LEU C C 1
ATOM 8842 O O . LEU C 1 173 ? -14.378 56.584 77.591 1.00 29.78 173 LEU C O 1
ATOM 8847 N N . THR C 1 174 ? -13.045 54.779 77.782 1.00 27.58 174 THR C N 1
ATOM 8848 C CA . THR C 1 174 ? -12.985 54.864 79.229 1.00 27.95 174 THR C CA 1
ATOM 8849 C C . THR C 1 174 ? -12.304 56.173 79.607 1.00 28.47 174 THR C C 1
ATOM 8850 O O . THR C 1 174 ? -12.798 56.923 80.447 1.00 30.40 174 THR C O 1
ATOM 8854 N N . LEU C 1 175 ? -11.176 56.456 78.965 1.00 28.54 175 LEU C N 1
ATOM 8855 C CA . LEU C 1 175 ? -10.424 57.679 79.222 1.00 28.64 175 LEU C CA 1
ATOM 8856 C C . LEU C 1 175 ? -11.276 58.922 78.963 1.00 29.54 175 LEU C C 1
ATOM 8857 O O . LEU C 1 175 ? -11.207 59.897 79.712 1.00 28.13 175 LEU C O 1
ATOM 8862 N N . LEU C 1 176 ? -12.073 58.888 77.896 1.00 29.93 176 LEU C N 1
ATOM 8863 C CA . LEU C 1 176 ? -12.917 60.021 77.560 1.00 30.58 176 LEU C CA 1
ATOM 8864 C C . LEU C 1 176 ? -14.071 60.165 78.521 1.00 30.87 176 LEU C C 1
ATOM 8865 O O . LEU C 1 176 ? -14.461 61.278 78.857 1.00 31.05 176 LEU C O 1
ATOM 8870 N N . LYS C 1 177 ? -14.626 59.041 78.960 1.00 31.40 177 LYS C N 1
ATOM 8871 C CA . LYS C 1 177 ? -15.735 59.077 79.902 1.00 31.59 177 LYS C CA 1
ATOM 8872 C C . LYS C 1 177 ? -15.267 59.707 81.217 1.00 31.24 177 LYS C C 1
ATOM 8873 O O . LYS C 1 177 ? -15.910 60.615 81.736 1.00 31.74 177 LYS C O 1
ATOM 8879 N N . ASN C 1 178 ? -14.144 59.231 81.744 1.00 30.48 178 ASN C N 1
ATOM 8880 C CA . ASN C 1 178 ? -13.605 59.759 82.990 1.00 29.60 178 ASN C CA 1
ATOM 8881 C C . ASN C 1 178 ? -13.196 61.203 82.851 1.00 28.68 178 ASN C C 1
ATOM 8882 O O . ASN C 1 178 ? -13.280 61.973 83.804 1.00 29.76 178 ASN C O 1
ATOM 8887 N N . SER C 1 179 ? -12.740 61.563 81.660 1.00 27.20 179 SER C N 1
ATOM 8888 C CA . SER C 1 179 ? -12.306 62.923 81.403 1.00 27.02 179 SER C CA 1
ATOM 8889 C C . SER C 1 179 ? -13.482 63.891 81.523 1.00 27.96 179 SER C C 1
ATOM 8890 O O . SER C 1 179 ? -13.376 64.941 82.160 1.00 27.80 179 SER C O 1
ATOM 8893 N N . ILE C 1 180 ? -14.607 63.512 80.924 1.00 29.37 180 ILE C N 1
ATOM 8894 C CA . ILE C 1 180 ? -15.817 64.327 80.929 1.00 31.81 180 ILE C CA 1
ATOM 8895 C C . ILE C 1 180 ? -16.465 64.407 82.313 1.00 32.14 180 ILE C C 1
ATOM 8896 O O . ILE C 1 180 ? -17.030 65.437 82.679 1.00 31.56 180 ILE C O 1
ATOM 8901 N N . LEU C 1 181 ? -16.380 63.323 83.077 1.00 32.30 181 LEU C N 1
ATOM 8902 C CA . LEU C 1 181 ? -16.943 63.296 84.418 1.00 33.61 181 LEU C CA 1
ATOM 8903 C C . LEU C 1 181 ? -16.087 64.109 85.384 1.00 33.88 181 LEU C C 1
ATOM 8904 O O . LEU C 1 181 ? -16.458 64.312 86.538 1.00 36.45 181 LEU C O 1
ATOM 8909 N N . LYS C 1 182 ? -14.935 64.563 84.914 1.00 33.71 182 LYS C N 1
ATOM 8910 C CA . LYS C 1 182 ? -14.039 65.347 85.749 1.00 34.17 182 LYS C CA 1
ATOM 8911 C C . LYS C 1 182 ? -14.090 66.811 85.318 1.00 32.79 182 LYS C C 1
ATOM 8912 O O . LYS C 1 182 ? -14.024 67.709 86.152 1.00 31.49 182 LYS C O 1
ATOM 8918 N N . ASN C 1 183 ? -14.206 67.036 84.012 1.00 31.04 183 ASN C N 1
ATOM 8919 C CA . ASN C 1 183 ? -14.294 68.381 83.442 1.00 30.44 183 ASN C CA 1
ATOM 8920 C C . ASN C 1 183 ? -14.878 68.272 82.039 1.00 30.39 183 ASN C C 1
ATOM 8921 O O . ASN C 1 183 ? -14.151 68.094 81.067 1.00 30.71 183 ASN C O 1
ATOM 8926 N N . PRO C 1 184 ? -16.207 68.386 81.920 1.00 31.04 184 PRO C N 1
ATOM 8927 C CA . PRO C 1 184 ? -16.941 68.302 80.655 1.00 30.26 184 PRO C CA 1
ATOM 8928 C C . PRO C 1 184 ? -16.656 69.385 79.622 1.00 29.10 184 PRO C C 1
ATOM 8929 O O . PRO C 1 184 ? -17.351 69.473 78.606 1.00 29.59 184 PRO C O 1
ATOM 8933 N N . LYS C 1 185 ? -15.643 70.208 79.869 1.00 27.82 185 LYS C N 1
ATOM 8934 C CA . LYS C 1 185 ? -15.299 71.263 78.918 1.00 27.66 185 LYS C CA 1
ATOM 8935 C C . LYS C 1 185 ? -13.803 71.329 78.654 1.00 26.07 185 LYS C C 1
ATOM 8936 O O . LYS C 1 185 ? -13.317 72.214 77.944 1.00 24.67 185 LYS C O 1
ATOM 8942 N N . LYS C 1 186 ? -13.083 70.361 79.208 1.00 24.98 186 LYS C N 1
ATOM 8943 C CA . LYS C 1 186 ? -11.641 70.295 79.046 1.00 24.55 186 LYS C CA 1
ATOM 8944 C C . LYS C 1 186 ? -11.187 70.386 77.588 1.00 23.31 186 LYS C C 1
ATOM 8945 O O . LYS C 1 186 ? -10.468 71.308 77.209 1.00 24.70 186 LYS C O 1
ATOM 8951 N N . TRP C 1 187 ? -11.616 69.439 76.766 1.00 22.36 187 TRP C N 1
ATOM 8952 C CA . TRP C 1 187 ? -11.195 69.412 75.366 1.00 21.82 187 TRP C CA 1
ATOM 8953 C C . TRP C 1 187 ? -11.745 70.531 74.497 1.00 21.60 187 TRP C C 1
ATOM 8954 O O . TRP C 1 187 ? -11.089 70.990 73.556 1.00 20.89 187 TRP C O 1
ATOM 8965 N N . THR C 1 188 ? -12.948 70.983 74.810 1.00 23.95 188 THR C N 1
ATOM 8966 C CA . THR C 1 188 ? -13.552 72.061 74.042 1.00 25.63 188 THR C CA 1
ATOM 8967 C C . THR C 1 188 ? -12.704 73.322 74.211 1.00 26.61 188 THR C C 1
ATOM 8968 O O . THR C 1 188 ? -12.458 74.050 73.251 1.00 28.40 188 THR C O 1
ATOM 8972 N N . ASN C 1 189 ? -12.237 73.565 75.430 1.00 27.33 189 ASN C N 1
ATOM 8973 C CA . ASN C 1 189 ? -11.415 74.744 75.704 1.00 28.12 189 ASN C CA 1
ATOM 8974 C C . ASN C 1 189 ? -10.000 74.616 75.147 1.00 27.10 189 ASN C C 1
ATOM 8975 O O . ASN C 1 189 ? -9.415 75.594 74.681 1.00 26.77 189 ASN C O 1
ATOM 8980 N N . ILE C 1 190 ? -9.452 73.411 75.206 1.00 26.30 190 ILE C N 1
ATOM 8981 C CA . ILE C 1 190 ? -8.121 73.161 74.675 1.00 26.37 190 ILE C CA 1
ATOM 8982 C C . ILE C 1 190 ? -8.096 73.321 73.152 1.00 27.96 190 ILE C C 1
ATOM 8983 O O . ILE C 1 190 ? -7.260 74.039 72.624 1.00 28.76 190 ILE C O 1
ATOM 8988 N N . ALA C 1 191 ? -9.019 72.664 72.457 1.00 29.49 191 ALA C N 1
ATOM 8989 C CA . ALA C 1 191 ? -9.084 72.735 71.004 1.00 29.91 191 ALA C CA 1
ATOM 8990 C C . ALA C 1 191 ? -9.116 74.157 70.466 1.00 31.04 191 ALA C C 1
ATOM 8991 O O . ALA C 1 191 ? -8.660 74.417 69.355 1.00 33.34 191 ALA C O 1
ATOM 8993 N N . LYS C 1 192 ? -9.648 75.083 71.252 1.00 32.11 192 LYS C N 1
ATOM 8994 C CA . LYS C 1 192 ? -9.746 76.473 70.818 1.00 32.17 192 LYS C CA 1
ATOM 8995 C C . LYS C 1 192 ? -8.418 77.219 70.791 1.00 30.53 192 LYS C C 1
ATOM 8996 O O . LYS C 1 192 ? -8.295 78.225 70.113 1.00 29.07 192 LYS C O 1
ATOM 9002 N N . LYS C 1 193 ? -7.424 76.727 71.519 1.00 30.37 193 LYS C N 1
ATOM 9003 C CA . LYS C 1 193 ? -6.135 77.399 71.557 1.00 31.05 193 LYS C CA 1
ATOM 9004 C C . LYS C 1 193 ? -5.086 76.747 70.653 1.00 29.68 193 LYS C C 1
ATOM 9005 O O . LYS C 1 193 ? -3.990 77.279 70.484 1.00 29.85 193 LYS C O 1
ATOM 9011 N N . ILE C 1 194 ? -5.415 75.599 70.070 1.00 27.17 194 ILE C N 1
ATOM 9012 C CA . ILE C 1 194 ? -4.476 74.901 69.195 1.00 25.07 194 ILE C CA 1
ATOM 9013 C C . ILE C 1 194 ? -4.306 75.598 67.844 1.00 23.81 194 ILE C C 1
ATOM 9014 O O . ILE C 1 194 ? -5.263 75.775 67.095 1.00 25.23 194 ILE C O 1
ATOM 9019 N N . ILE C 1 195 ? -3.074 76.008 67.553 1.00 22.40 195 ILE C N 1
ATOM 9020 C CA . ILE C 1 195 ? -2.758 76.693 66.302 1.00 21.94 195 ILE C CA 1
ATOM 9021 C C . ILE C 1 195 ? -2.889 75.727 65.123 1.00 23.70 195 ILE C C 1
ATOM 9022 O O . ILE C 1 195 ? -3.405 76.081 64.065 1.00 24.86 195 ILE C O 1
ATOM 9027 N N . GLY C 1 196 ? -2.378 74.515 65.307 1.00 21.98 196 GLY C N 1
ATOM 9028 C CA . GLY C 1 196 ? -2.435 73.529 64.255 1.00 20.80 196 GLY C CA 1
ATOM 9029 C C . GLY C 1 196 ? -1.679 72.267 64.595 1.00 20.68 196 GLY C C 1
ATOM 9030 O O . GLY C 1 196 ? -1.030 72.162 65.638 1.00 20.48 196 GLY C O 1
ATOM 9031 N N . VAL C 1 197 ? -1.777 71.290 63.706 1.00 19.98 197 VAL C N 1
ATOM 9032 C CA . VAL C 1 197 ? -1.091 70.024 63.896 1.00 19.61 197 VAL C CA 1
ATOM 9033 C C . VAL C 1 197 ? -0.436 69.634 62.581 1.00 21.30 197 VAL C C 1
ATOM 9034 O O . VAL C 1 197 ? -0.866 70.052 61.503 1.00 19.60 197 VAL C O 1
ATOM 9038 N N . SER C 1 198 ? 0.625 68.847 62.668 1.00 22.60 198 SER C N 1
ATOM 9039 C CA . SER C 1 198 ? 1.302 68.394 61.466 1.00 24.61 198 SER C CA 1
ATOM 9040 C C . SER C 1 198 ? 1.357 66.879 61.548 1.00 25.06 198 SER C C 1
ATOM 9041 O O . SER C 1 198 ? 1.905 66.331 62.504 1.00 25.05 198 SER C O 1
ATOM 9044 N N . GLU C 1 199 ? 0.741 66.220 60.558 1.00 26.35 199 GLU C N 1
ATOM 9045 C CA . GLU C 1 199 ? 0.653 64.752 60.460 1.00 26.04 199 GLU C CA 1
ATOM 9046 C C . GLU C 1 199 ? 1.809 64.146 59.684 1.00 25.37 199 GLU C C 1
ATOM 9047 O O . GLU C 1 199 ? 2.100 64.547 58.559 1.00 23.28 199 GLU C O 1
ATOM 9053 N N . GLU C 1 200 ? 2.413 63.132 60.286 1.00 27.00 200 GLU C N 1
ATOM 9054 C CA . GLU C 1 200 ? 3.574 62.432 59.754 1.00 28.19 200 GLU C CA 1
ATOM 9055 C C . GLU C 1 200 ? 3.301 61.247 58.819 1.00 27.05 200 GLU C C 1
ATOM 9056 O O . GLU C 1 200 ? 4.027 61.041 57.851 1.00 24.89 200 GLU C O 1
ATOM 9062 N N . THR C 1 201 ? 2.258 60.473 59.101 1.00 27.34 201 THR C N 1
ATOM 9063 C CA . THR C 1 201 ? 1.987 59.284 58.301 1.00 26.66 201 THR C CA 1
ATOM 9064 C C . THR C 1 201 ? 0.709 59.250 57.463 1.00 24.72 201 THR C C 1
ATOM 9065 O O . THR C 1 201 ? -0.247 59.980 57.720 1.00 22.83 201 THR C O 1
ATOM 9069 N N . THR C 1 202 ? 0.722 58.381 56.453 1.00 23.87 202 THR C N 1
ATOM 9070 C CA . THR C 1 202 ? -0.387 58.209 55.520 1.00 23.09 202 THR C CA 1
ATOM 9071 C C . THR C 1 202 ? -1.711 57.948 56.231 1.00 22.84 202 THR C C 1
ATOM 9072 O O . THR C 1 202 ? -2.744 58.496 55.859 1.00 21.69 202 THR C O 1
ATOM 9076 N N . THR C 1 203 ? -1.676 57.101 57.250 1.00 23.26 203 THR C N 1
ATOM 9077 C CA . THR C 1 203 ? -2.873 56.778 58.002 1.00 23.63 203 THR C CA 1
ATOM 9078 C C . THR C 1 203 ? -3.438 58.003 58.718 1.00 23.32 203 THR C C 1
ATOM 9079 O O . THR C 1 203 ? -4.647 58.226 58.719 1.00 23.22 203 THR C O 1
ATOM 9083 N N . GLY C 1 204 ? -2.560 58.798 59.320 1.00 22.68 204 GLY C N 1
ATOM 9084 C CA . GLY C 1 204 ? -3.012 59.989 60.008 1.00 22.26 204 GLY C CA 1
ATOM 9085 C C . GLY C 1 204 ? -3.627 60.985 59.041 1.00 24.00 204 GLY C C 1
ATOM 9086 O O . GLY C 1 204 ? -4.612 61.644 59.370 1.00 24.44 204 GLY C O 1
ATOM 9087 N N . VAL C 1 205 ? -3.049 61.093 57.847 1.00 23.65 205 VAL C N 1
ATOM 9088 C CA . VAL C 1 205 ? -3.547 62.016 56.832 1.00 24.51 205 VAL C CA 1
ATOM 9089 C C . VAL C 1 205 ? -4.921 61.568 56.354 1.00 25.51 205 VAL C C 1
ATOM 9090 O O . VAL C 1 205 ? -5.811 62.390 56.119 1.00 26.36 205 VAL C O 1
ATOM 9094 N N . LEU C 1 206 ? -5.104 60.260 56.223 1.00 26.26 206 LEU C N 1
ATOM 9095 C CA . LEU C 1 206 ? -6.388 59.743 55.789 1.00 26.69 206 LEU C CA 1
ATOM 9096 C C . LEU C 1 206 ? -7.452 60.177 56.803 1.00 27.46 206 LEU C C 1
ATOM 9097 O O . LEU C 1 206 ? -8.548 60.569 56.420 1.00 26.98 206 LEU C O 1
ATOM 9102 N N . ARG C 1 207 ? -7.117 60.138 58.093 1.00 27.18 207 ARG C N 1
ATOM 9103 C CA . ARG C 1 207 ? -8.063 60.548 59.127 1.00 28.08 207 ARG C CA 1
ATOM 9104 C C . ARG C 1 207 ? -8.403 62.032 59.031 1.00 27.75 207 ARG C C 1
ATOM 9105 O O . ARG C 1 207 ? -9.561 62.419 59.179 1.00 26.71 207 ARG C O 1
ATOM 9113 N N . LEU C 1 208 ? -7.386 62.857 58.794 1.00 27.54 208 LEU C N 1
ATOM 9114 C CA . LEU C 1 208 ? -7.575 64.293 58.683 1.00 28.22 208 LEU C CA 1
ATOM 9115 C C . LEU C 1 208 ? -8.421 64.648 57.475 1.00 29.11 208 LEU C C 1
ATOM 9116 O O . LEU C 1 208 ? -9.312 65.491 57.561 1.00 27.44 208 LEU C O 1
ATOM 9121 N N . LYS C 1 209 ? -8.141 64.004 56.348 1.00 31.84 209 LYS C N 1
ATOM 9122 C CA . LYS C 1 209 ? -8.890 64.267 55.129 1.00 34.62 209 LYS C CA 1
ATOM 9123 C C . LYS C 1 209 ? -10.364 63.950 55.327 1.00 36.04 209 LYS C C 1
ATOM 9124 O O . LYS C 1 209 ? -11.227 64.698 54.870 1.00 37.24 209 LYS C O 1
ATOM 9130 N N . LYS C 1 210 ? -10.664 62.856 56.018 1.00 36.55 210 LYS C N 1
ATOM 9131 C CA . LYS C 1 210 ? -12.060 62.506 56.244 1.00 40.27 210 LYS C CA 1
ATOM 9132 C C . LYS C 1 210 ? -12.754 63.517 57.156 1.00 40.90 210 LYS C C 1
ATOM 9133 O O . LYS C 1 210 ? -13.927 63.831 56.958 1.00 40.61 210 LYS C O 1
ATOM 9139 N N . MET C 1 211 ? -12.035 64.034 58.146 1.00 42.26 211 MET C N 1
ATOM 9140 C CA . MET C 1 211 ? -12.616 65.029 59.041 1.00 43.19 211 MET C CA 1
ATOM 9141 C C . MET C 1 211 ? -12.816 66.336 58.296 1.00 42.64 211 MET C C 1
ATOM 9142 O O . MET C 1 211 ? -13.842 66.986 58.446 1.00 41.63 211 MET C O 1
ATOM 9147 N N . ASP C 1 212 ? -11.821 66.716 57.502 1.00 43.87 212 ASP C N 1
ATOM 9148 C CA . ASP C 1 212 ? -11.880 67.948 56.729 1.00 45.99 212 ASP C CA 1
ATOM 9149 C C . ASP C 1 212 ? -12.975 67.876 55.676 1.00 47.53 212 ASP C C 1
ATOM 9150 O O . ASP C 1 212 ? -13.582 68.887 55.326 1.00 48.28 212 ASP C O 1
ATOM 9155 N N . LYS C 1 213 ? -13.229 66.672 55.180 1.00 49.14 213 LYS C N 1
ATOM 9156 C CA . LYS C 1 213 ? -14.251 66.472 54.170 1.00 51.07 213 LYS C CA 1
ATOM 9157 C C . LYS C 1 213 ? -15.624 66.739 54.776 1.00 51.60 213 LYS C C 1
ATOM 9158 O O . LYS C 1 213 ? -16.505 67.286 54.119 1.00 51.74 213 LYS C O 1
ATOM 9164 N N . GLN C 1 214 ? -15.797 66.361 56.037 1.00 52.01 214 GLN C N 1
ATOM 9165 C CA . GLN C 1 214 ? -17.064 66.570 56.725 1.00 53.03 214 GLN C CA 1
ATOM 9166 C C . GLN C 1 214 ? -17.039 67.816 57.597 1.00 52.43 214 GLN C C 1
ATOM 9167 O O . GLN C 1 214 ? -17.889 67.990 58.468 1.00 51.97 214 GLN C O 1
ATOM 9173 N N . ASN C 1 215 ? -16.057 68.676 57.352 1.00 52.17 215 ASN C N 1
ATOM 9174 C CA . ASN C 1 215 ? -15.881 69.914 58.110 1.00 52.01 215 ASN C CA 1
ATOM 9175 C C . ASN C 1 215 ? -15.876 69.701 59.629 1.00 50.55 215 ASN C C 1
ATOM 9176 O O . ASN C 1 215 ? -16.591 70.377 60.362 1.00 50.05 215 ASN C O 1
ATOM 9181 N N . GLU C 1 216 ? -15.053 68.764 60.089 1.00 49.51 216 GLU C N 1
ATOM 9182 C CA . GLU C 1 216 ? -14.938 68.464 61.506 1.00 48.22 216 GLU C CA 1
ATOM 9183 C C . GLU C 1 216 ? -13.626 68.969 62.098 1.00 46.20 216 GLU C C 1
ATOM 9184 O O . GLU C 1 216 ? -13.450 68.955 63.313 1.00 46.59 216 GLU C O 1
ATOM 9190 N N . LEU C 1 217 ? -12.703 69.403 61.243 1.00 43.84 217 LEU C N 1
ATOM 9191 C CA . LEU C 1 217 ? -11.418 69.920 61.706 1.00 40.99 217 LEU C CA 1
ATOM 9192 C C . LEU C 1 217 ? -11.589 71.148 62.584 1.00 39.36 217 LEU C C 1
ATOM 9193 O O . LEU C 1 217 ? -12.217 72.131 62.183 1.00 40.05 217 LEU C O 1
ATOM 9198 N N . LEU C 1 218 ? -11.010 71.098 63.777 1.00 36.91 218 LEU C N 1
ATOM 9199 C CA . LEU C 1 218 ? -11.104 72.210 64.713 1.00 34.55 218 LEU C CA 1
ATOM 9200 C C . LEU C 1 218 ? -9.942 73.181 64.562 1.00 32.58 218 LEU C C 1
ATOM 9201 O O . LEU C 1 218 ? -9.995 74.304 65.058 1.00 33.17 218 LEU C O 1
ATOM 9206 N N . PHE C 1 219 ? -8.894 72.750 63.870 1.00 30.36 219 PHE C N 1
ATOM 9207 C CA . PHE C 1 219 ? -7.720 73.591 63.676 1.00 27.98 219 PHE C CA 1
ATOM 9208 C C . PHE C 1 219 ? -6.940 73.181 62.435 1.00 26.89 219 PHE C C 1
ATOM 9209 O O . PHE C 1 219 ? -7.212 72.142 61.838 1.00 27.83 219 PHE C O 1
ATOM 9217 N N . THR C 1 220 ? -5.977 74.010 62.053 1.00 24.58 220 THR C N 1
ATOM 9218 C CA . THR C 1 220 ? -5.152 73.763 60.880 1.00 23.51 220 THR C CA 1
ATOM 9219 C C . THR C 1 220 ? -4.389 72.453 60.983 1.00 22.28 220 THR C C 1
ATOM 9220 O O . THR C 1 220 ? -3.940 72.068 62.063 1.00 23.25 220 THR C O 1
ATOM 9224 N N . ALA C 1 221 ? -4.235 71.775 59.853 1.00 19.57 221 ALA C N 1
ATOM 9225 C CA . ALA C 1 221 ? -3.500 70.526 59.832 1.00 17.88 221 ALA C CA 1
ATOM 9226 C C . ALA C 1 221 ? -2.564 70.545 58.645 1.00 18.65 221 ALA C C 1
ATOM 9227 O O . ALA C 1 221 ? -2.975 70.836 57.528 1.00 18.99 221 ALA C O 1
ATOM 9229 N N . ILE C 1 222 ? -1.294 70.257 58.889 1.00 20.22 222 ILE C N 1
ATOM 9230 C CA . ILE C 1 222 ? -0.341 70.242 57.799 1.00 21.40 222 ILE C CA 1
ATOM 9231 C C . ILE C 1 222 ? -0.012 68.811 57.444 1.00 20.53 222 ILE C C 1
ATOM 9232 O O . ILE C 1 222 ? 0.310 68.006 58.310 1.00 21.14 222 ILE C O 1
ATOM 9237 N N . ASN C 1 223 ? -0.134 68.499 56.159 1.00 21.49 223 ASN C N 1
ATOM 9238 C CA . ASN C 1 223 ? 0.123 67.158 55.648 1.00 21.27 223 ASN C CA 1
ATOM 9239 C C . ASN C 1 223 ? 1.608 67.016 55.327 1.00 22.48 223 ASN C C 1
ATOM 9240 O O . ASN C 1 223 ? 2.049 67.307 54.216 1.00 24.52 223 ASN C O 1
ATOM 9245 N N . VAL C 1 224 ? 2.371 66.571 56.316 1.00 21.65 224 VAL C N 1
ATOM 9246 C CA . VAL C 1 224 ? 3.804 66.394 56.164 1.00 22.08 224 VAL C CA 1
ATOM 9247 C C . VAL C 1 224 ? 4.116 65.127 55.374 1.00 22.83 224 VAL C C 1
ATOM 9248 O O . VAL C 1 224 ? 5.109 65.060 54.654 1.00 23.41 224 VAL C O 1
ATOM 9252 N N . ASN C 1 225 ? 3.256 64.127 55.501 1.00 22.28 225 ASN C N 1
ATOM 9253 C CA . ASN C 1 225 ? 3.462 62.879 54.791 1.00 23.55 225 ASN C CA 1
ATOM 9254 C C . ASN C 1 225 ? 3.441 63.026 53.265 1.00 22.64 225 ASN C C 1
ATOM 9255 O O . ASN C 1 225 ? 4.152 62.310 52.574 1.00 22.80 225 ASN C O 1
ATOM 9260 N N . ASP C 1 226 ? 2.646 63.948 52.733 1.00 24.04 226 ASP C N 1
ATOM 9261 C CA . ASP C 1 226 ? 2.589 64.112 51.283 1.00 25.96 226 ASP C CA 1
ATOM 9262 C C . ASP C 1 226 ? 3.712 64.977 50.710 1.00 25.34 226 ASP C C 1
ATOM 9263 O O . ASP C 1 226 ? 3.706 65.282 49.523 1.00 27.40 226 ASP C O 1
ATOM 9268 N N . ALA C 1 227 ? 4.659 65.393 51.544 1.00 23.66 227 ALA C N 1
ATOM 9269 C CA . ALA C 1 227 ? 5.788 66.174 51.050 1.00 22.59 227 ALA C CA 1
ATOM 9270 C C . ALA C 1 227 ? 6.664 65.190 50.257 1.00 22.02 227 ALA C C 1
ATOM 9271 O O . ALA C 1 227 ? 6.878 64.060 50.694 1.00 21.71 227 ALA C O 1
ATOM 9273 N N . VAL C 1 228 ? 7.178 65.613 49.107 1.00 20.65 228 VAL C N 1
ATOM 9274 C CA . VAL C 1 228 ? 8.012 64.739 48.290 1.00 20.95 228 VAL C CA 1
ATOM 9275 C C . VAL C 1 228 ? 9.172 64.110 49.065 1.00 21.49 228 VAL C C 1
ATOM 9276 O O . VAL C 1 228 ? 9.353 62.893 49.042 1.00 18.65 228 VAL C O 1
ATOM 9280 N N . THR C 1 229 ? 9.951 64.946 49.748 1.00 23.68 229 THR C N 1
ATOM 9281 C CA . THR C 1 229 ? 11.107 64.479 50.506 1.00 25.50 229 THR C CA 1
ATOM 9282 C C . THR C 1 229 ? 10.734 63.641 51.713 1.00 26.39 229 THR C C 1
ATOM 9283 O O . THR C 1 229 ? 11.574 63.325 52.551 1.00 27.16 229 THR C O 1
ATOM 9287 N N . LYS C 1 230 ? 9.467 63.281 51.811 1.00 27.15 230 LYS C N 1
ATOM 9288 C CA . LYS C 1 230 ? 9.045 62.450 52.916 1.00 26.69 230 LYS C CA 1
ATOM 9289 C C . LYS C 1 230 ? 8.457 61.146 52.372 1.00 26.48 230 LYS C C 1
ATOM 9290 O O . LYS C 1 230 ? 8.999 60.079 52.624 1.00 26.10 230 LYS C O 1
ATOM 9296 N N . GLN C 1 231 ? 7.369 61.224 51.613 1.00 26.96 231 GLN C N 1
ATOM 9297 C CA . GLN C 1 231 ? 6.763 60.010 51.081 1.00 28.98 231 GLN C CA 1
ATOM 9298 C C . GLN C 1 231 ? 7.688 59.251 50.117 1.00 28.00 231 GLN C C 1
ATOM 9299 O O . GLN C 1 231 ? 7.656 58.033 50.080 1.00 30.11 231 GLN C O 1
ATOM 9305 N N . LYS C 1 232 ? 8.521 59.961 49.362 1.00 27.41 232 LYS C N 1
ATOM 9306 C CA . LYS C 1 232 ? 9.435 59.328 48.416 1.00 26.66 232 LYS C CA 1
ATOM 9307 C C . LYS C 1 232 ? 10.736 58.812 49.027 1.00 26.66 232 LYS C C 1
ATOM 9308 O O . LYS C 1 232 ? 11.409 57.974 48.432 1.00 26.46 232 LYS C O 1
ATOM 9314 N N . TYR C 1 233 ? 11.097 59.322 50.200 1.00 25.61 233 TYR C N 1
ATOM 9315 C CA . TYR C 1 233 ? 12.328 58.918 50.873 1.00 25.06 233 TYR C CA 1
ATOM 9316 C C . TYR C 1 233 ? 12.044 58.033 52.088 1.00 25.26 233 TYR C C 1
ATOM 9317 O O . TYR C 1 233 ? 12.469 56.877 52.153 1.00 26.76 233 TYR C O 1
ATOM 9326 N N . ASP C 1 234 ? 11.328 58.601 53.053 1.00 23.96 234 ASP C N 1
ATOM 9327 C CA . ASP C 1 234 ? 10.942 57.913 54.286 1.00 22.06 234 ASP C CA 1
ATOM 9328 C C . ASP C 1 234 ? 10.201 56.617 53.987 1.00 21.61 234 ASP C C 1
ATOM 9329 O O . ASP C 1 234 ? 10.694 55.531 54.280 1.00 21.23 234 ASP C O 1
ATOM 9334 N N . ASN C 1 235 ? 9.020 56.742 53.389 1.00 20.78 235 ASN C N 1
ATOM 9335 C CA . ASN C 1 235 ? 8.198 55.582 53.089 1.00 21.33 235 ASN C CA 1
ATOM 9336 C C . ASN C 1 235 ? 8.849 54.542 52.190 1.00 22.02 235 ASN C C 1
ATOM 9337 O O . ASN C 1 235 ? 8.498 53.377 52.275 1.00 25.74 235 ASN C O 1
ATOM 9342 N N . VAL C 1 236 ? 9.791 54.940 51.342 1.00 21.52 236 VAL C N 1
ATOM 9343 C CA . VAL C 1 236 ? 10.437 53.987 50.445 1.00 19.92 236 VAL C CA 1
ATOM 9344 C C . VAL C 1 236 ? 11.758 53.444 50.982 1.00 20.20 236 VAL C C 1
ATOM 9345 O O . VAL C 1 236 ? 11.861 52.271 51.333 1.00 21.24 236 VAL C O 1
ATOM 9349 N N . TYR C 1 237 ? 12.763 54.310 51.048 1.00 20.30 237 TYR C N 1
ATOM 9350 C CA . TYR C 1 237 ? 14.091 53.933 51.510 1.00 18.96 237 TYR C CA 1
ATOM 9351 C C . TYR C 1 237 ? 14.125 53.518 52.967 1.00 18.65 237 TYR C C 1
ATOM 9352 O O . TYR C 1 237 ? 14.931 52.673 53.355 1.00 17.96 237 TYR C O 1
ATOM 9361 N N . GLY C 1 238 ? 13.245 54.107 53.771 1.00 18.75 238 GLY C N 1
ATOM 9362 C CA . GLY C 1 238 ? 13.198 53.767 55.178 1.00 17.82 238 GLY C CA 1
ATOM 9363 C C . GLY C 1 238 ? 12.743 52.332 55.389 1.00 19.21 238 GLY C C 1
ATOM 9364 O O . GLY C 1 238 ? 13.364 51.573 56.134 1.00 19.69 238 GLY C O 1
ATOM 9365 N N . CYS C 1 239 ? 11.660 51.946 54.729 1.00 17.57 239 CYS C N 1
ATOM 9366 C CA . CYS C 1 239 ? 11.153 50.597 54.901 1.00 17.37 239 CYS C CA 1
ATOM 9367 C C . CYS C 1 239 ? 12.068 49.596 54.232 1.00 15.57 239 CYS C C 1
ATOM 9368 O O . CYS C 1 239 ? 12.142 48.447 54.650 1.00 12.38 239 CYS C O 1
ATOM 9371 N N . ARG C 1 240 ? 12.770 50.037 53.193 1.00 13.87 240 ARG C N 1
ATOM 9372 C CA . ARG C 1 240 ? 13.704 49.168 52.509 1.00 12.23 240 ARG C CA 1
ATOM 9373 C C . ARG C 1 240 ? 14.738 48.737 53.535 1.00 12.57 240 ARG C C 1
ATOM 9374 O O . ARG C 1 240 ? 15.261 47.632 53.481 1.00 12.97 240 ARG C O 1
ATOM 9382 N N . HIS C 1 241 ? 15.032 49.639 54.466 1.00 13.83 241 HIS C N 1
ATOM 9383 C CA . HIS C 1 241 ? 15.988 49.377 55.525 1.00 13.96 241 HIS C CA 1
ATOM 9384 C C . HIS C 1 241 ? 15.388 48.671 56.746 1.00 12.16 241 HIS C C 1
ATOM 9385 O O . HIS C 1 241 ? 15.853 47.611 57.133 1.00 12.92 241 HIS C O 1
ATOM 9392 N N . SER C 1 242 ? 14.356 49.240 57.357 1.00 11.61 242 SER C N 1
ATOM 9393 C CA . SER C 1 242 ? 13.821 48.633 58.566 1.00 10.37 242 SER C CA 1
ATOM 9394 C C . SER C 1 242 ? 12.972 47.375 58.454 1.00 12.08 242 SER C C 1
ATOM 9395 O O . SER C 1 242 ? 12.745 46.722 59.465 1.00 11.33 242 SER C O 1
ATOM 9398 N N . LEU C 1 243 ? 12.510 47.007 57.257 1.00 13.86 243 LEU C N 1
ATOM 9399 C CA . LEU C 1 243 ? 11.719 45.781 57.147 1.00 13.01 243 LEU C CA 1
ATOM 9400 C C . LEU C 1 243 ? 12.623 44.576 57.373 1.00 14.29 243 LEU C C 1
ATOM 9401 O O . LEU C 1 243 ? 12.395 43.767 58.279 1.00 16.88 243 LEU C O 1
ATOM 9406 N N . PRO C 1 244 ? 13.672 44.435 56.556 1.00 13.25 244 PRO C N 1
ATOM 9407 C CA . PRO C 1 244 ? 14.517 43.267 56.800 1.00 13.72 244 PRO C CA 1
ATOM 9408 C C . PRO C 1 244 ? 15.155 43.301 58.183 1.00 15.43 244 PRO C C 1
ATOM 9409 O O . PRO C 1 244 ? 15.310 42.268 58.828 1.00 15.99 244 PRO C O 1
ATOM 9413 N N . ASP C 1 245 ? 15.507 44.493 58.649 1.00 17.20 245 ASP C N 1
ATOM 9414 C CA . ASP C 1 245 ? 16.108 44.617 59.974 1.00 18.81 245 ASP C CA 1
ATOM 9415 C C . ASP C 1 245 ? 15.172 44.063 61.053 1.00 17.85 245 ASP C C 1
ATOM 9416 O O . ASP C 1 245 ? 15.593 43.284 61.912 1.00 19.06 245 ASP C O 1
ATOM 9421 N N . GLY C 1 246 ? 13.905 44.455 61.005 1.00 15.98 246 GLY C N 1
ATOM 9422 C CA . GLY C 1 246 ? 12.954 43.952 61.977 1.00 14.31 246 GLY C CA 1
ATOM 9423 C C . GLY C 1 246 ? 12.756 42.450 61.847 1.00 15.48 246 GLY C C 1
ATOM 9424 O O . GLY C 1 246 ? 12.630 41.738 62.841 1.00 15.83 246 GLY C O 1
ATOM 9425 N N . LEU C 1 247 ? 12.740 41.955 60.617 1.00 16.39 247 LEU C N 1
ATOM 9426 C CA . LEU C 1 247 ? 12.547 40.532 60.385 1.00 17.12 247 LEU C CA 1
ATOM 9427 C C . LEU C 1 247 ? 13.708 39.727 60.911 1.00 17.56 247 LEU C C 1
ATOM 9428 O O . LEU C 1 247 ? 13.513 38.675 61.515 1.00 18.46 247 LEU C O 1
ATOM 9433 N N . MET C 1 248 ? 14.920 40.226 60.690 1.00 19.30 248 MET C N 1
ATOM 9434 C CA . MET C 1 248 ? 16.128 39.521 61.138 1.00 19.82 248 MET C CA 1
ATOM 9435 C C . MET C 1 248 ? 16.298 39.501 62.659 1.00 20.08 248 MET C C 1
ATOM 9436 O O . MET C 1 248 ? 16.702 38.483 63.223 1.00 19.57 248 MET C O 1
ATOM 9441 N N . ARG C 1 249 ? 16.003 40.616 63.324 1.00 19.36 249 ARG C N 1
ATOM 9442 C CA . ARG C 1 249 ? 16.148 40.642 64.771 1.00 20.22 249 ARG C CA 1
ATOM 9443 C C . ARG C 1 249 ? 15.095 39.785 65.429 1.00 18.47 249 ARG C C 1
ATOM 9444 O O . ARG C 1 249 ? 15.367 39.085 66.401 1.00 18.46 249 ARG C O 1
ATOM 9452 N N . ALA C 1 250 ? 13.894 39.816 64.873 1.00 18.71 250 ALA C N 1
ATOM 9453 C CA . ALA C 1 250 ? 12.792 39.056 65.431 1.00 16.64 250 ALA C CA 1
ATOM 9454 C C . ALA C 1 250 ? 12.875 37.547 65.249 1.00 16.24 250 ALA C C 1
ATOM 9455 O O . ALA C 1 250 ? 12.546 36.806 66.165 1.00 15.01 250 ALA C O 1
ATOM 9457 N N . THR C 1 251 ? 13.332 37.086 64.091 1.00 17.34 251 THR C N 1
ATOM 9458 C CA . THR C 1 251 ? 13.355 35.651 63.824 1.00 17.19 251 THR C CA 1
ATOM 9459 C C . THR C 1 251 ? 14.701 35.055 63.442 1.00 18.64 251 THR C C 1
ATOM 9460 O O . THR C 1 251 ? 14.933 33.861 63.636 1.00 19.18 251 THR C O 1
ATOM 9464 N N . ASP C 1 252 ? 15.575 35.885 62.879 1.00 20.05 252 ASP C N 1
ATOM 9465 C CA . ASP C 1 252 ? 16.893 35.455 62.411 1.00 21.31 252 ASP C CA 1
ATOM 9466 C C . ASP C 1 252 ? 16.765 34.486 61.238 1.00 21.38 252 ASP C C 1
ATOM 9467 O O . ASP C 1 252 ? 17.728 33.791 60.898 1.00 21.72 252 ASP C O 1
ATOM 9472 N N . PHE C 1 253 ? 15.581 34.427 60.624 1.00 19.51 253 PHE C N 1
ATOM 9473 C CA . PHE C 1 253 ? 15.369 33.513 59.496 1.00 19.09 253 PHE C CA 1
ATOM 9474 C C . PHE C 1 253 ? 16.012 34.020 58.213 1.00 19.43 253 PHE C C 1
ATOM 9475 O O . PHE C 1 253 ? 16.228 35.216 58.021 1.00 18.82 253 PHE C O 1
ATOM 9483 N N . LEU C 1 254 ? 16.317 33.082 57.331 1.00 18.65 254 LEU C N 1
ATOM 9484 C CA . LEU C 1 254 ? 16.896 33.404 56.043 1.00 17.25 254 LEU C CA 1
ATOM 9485 C C . LEU C 1 254 ? 15.772 33.997 55.198 1.00 16.19 254 LEU C C 1
ATOM 9486 O O . LEU C 1 254 ? 14.629 33.553 55.285 1.00 16.96 254 LEU C O 1
ATOM 9491 N N . ILE C 1 255 ? 16.089 35.002 54.391 1.00 16.26 255 ILE C N 1
ATOM 9492 C CA . ILE C 1 255 ? 15.089 35.621 53.528 1.00 15.46 255 ILE C CA 1
ATOM 9493 C C . ILE C 1 255 ? 15.293 35.175 52.074 1.00 15.30 255 ILE C C 1
ATOM 9494 O O . ILE C 1 255 ? 14.333 34.970 51.349 1.00 15.22 255 ILE C O 1
ATOM 9499 N N . SER C 1 256 ? 16.544 34.999 51.670 1.00 14.93 256 SER C N 1
ATOM 9500 C CA . SER C 1 256 ? 16.861 34.553 50.324 1.00 18.26 256 SER C CA 1
ATOM 9501 C C . SER C 1 256 ? 16.216 33.213 50.021 1.00 18.29 256 SER C C 1
ATOM 9502 O O . SER C 1 256 ? 16.264 32.292 50.842 1.00 21.37 256 SER C O 1
ATOM 9505 N N . GLY C 1 257 ? 15.623 33.102 48.837 1.00 16.26 257 GLY C N 1
ATOM 9506 C CA . GLY C 1 257 ? 14.994 31.852 48.441 1.00 17.66 257 GLY C CA 1
ATOM 9507 C C . GLY C 1 257 ? 13.651 31.585 49.095 1.00 18.40 257 GLY C C 1
ATOM 9508 O O . GLY C 1 257 ? 12.984 30.605 48.773 1.00 20.19 257 GLY C O 1
ATOM 9509 N N . LYS C 1 258 ? 13.242 32.457 50.008 1.00 18.27 258 LYS C N 1
ATOM 9510 C CA . LYS C 1 258 ? 11.967 32.286 50.689 1.00 18.80 258 LYS C CA 1
ATOM 9511 C C . LYS C 1 258 ? 10.848 32.994 49.938 1.00 19.34 258 LYS C C 1
ATOM 9512 O O . LYS C 1 258 ? 11.088 33.943 49.192 1.00 19.20 258 LYS C O 1
ATOM 9518 N N . ILE C 1 259 ? 9.622 32.528 50.139 1.00 18.42 259 ILE C N 1
ATOM 9519 C CA . ILE C 1 259 ? 8.477 33.157 49.513 1.00 16.83 259 ILE C CA 1
ATOM 9520 C C . ILE C 1 259 ? 7.982 34.276 50.426 1.00 15.61 259 ILE C C 1
ATOM 9521 O O . ILE C 1 259 ? 7.531 34.036 51.545 1.00 14.99 259 ILE C O 1
ATOM 9526 N N . VAL C 1 260 ? 8.084 35.505 49.945 1.00 15.11 260 VAL C N 1
ATOM 9527 C CA . VAL C 1 260 ? 7.658 36.667 50.713 1.00 14.38 260 VAL C CA 1
ATOM 9528 C C . VAL C 1 260 ? 6.405 37.252 50.060 1.00 15.10 260 VAL C C 1
ATOM 9529 O O . VAL C 1 260 ? 6.392 37.521 48.859 1.00 15.88 260 VAL C O 1
ATOM 9533 N N . VAL C 1 261 ? 5.351 37.434 50.847 1.00 14.16 261 VAL C N 1
ATOM 9534 C CA . VAL C 1 261 ? 4.110 37.983 50.327 1.00 14.18 261 VAL C CA 1
ATOM 9535 C C . VAL C 1 261 ? 3.923 39.382 50.884 1.00 16.08 261 VAL C C 1
ATOM 9536 O O . VAL C 1 261 ? 3.854 39.566 52.096 1.00 16.82 261 VAL C O 1
ATOM 9540 N N . ILE C 1 262 ? 3.873 40.370 49.994 1.00 16.20 262 ILE C N 1
ATOM 9541 C CA . ILE C 1 262 ? 3.689 41.766 50.389 1.00 15.86 262 ILE C CA 1
ATOM 9542 C C . ILE C 1 262 ? 2.288 42.219 49.949 1.00 14.39 262 ILE C C 1
ATOM 9543 O O . ILE C 1 262 ? 1.963 42.163 48.768 1.00 13.42 262 ILE C O 1
ATOM 9548 N N . CYS C 1 263 ? 1.461 42.658 50.891 1.00 13.71 263 CYS C N 1
ATOM 9549 C CA . CYS C 1 263 ? 0.128 43.132 50.558 1.00 13.96 263 CYS C CA 1
ATOM 9550 C C . CYS C 1 263 ? 0.194 44.648 50.437 1.00 13.45 263 CYS C C 1
ATOM 9551 O O . CYS C 1 263 ? 0.554 45.338 51.394 1.00 13.38 263 CYS C O 1
ATOM 9554 N N . GLY C 1 264 ? -0.137 45.158 49.255 1.00 13.05 264 GLY C N 1
ATOM 9555 C CA . GLY C 1 264 ? -0.079 46.592 49.025 1.00 14.06 264 GLY C CA 1
ATOM 9556 C C . GLY C 1 264 ? 1.228 46.956 48.339 1.00 15.50 264 GLY C C 1
ATOM 9557 O O . GLY C 1 264 ? 2.300 46.532 48.784 1.00 15.08 264 GLY C O 1
ATOM 9558 N N . TYR C 1 265 ? 1.158 47.723 47.255 1.00 14.40 265 TYR C N 1
ATOM 9559 C CA . TYR C 1 265 ? 2.368 48.109 46.554 1.00 14.56 265 TYR C CA 1
ATOM 9560 C C . TYR C 1 265 ? 2.375 49.617 46.330 1.00 14.85 265 TYR C C 1
ATOM 9561 O O . TYR C 1 265 ? 2.485 50.100 45.205 1.00 16.45 265 TYR C O 1
ATOM 9570 N N . GLY C 1 266 ? 2.224 50.351 47.424 1.00 14.31 266 GLY C N 1
ATOM 9571 C CA . GLY C 1 266 ? 2.267 51.795 47.366 1.00 12.63 266 GLY C CA 1
ATOM 9572 C C . GLY C 1 266 ? 3.678 52.177 47.768 1.00 11.58 266 GLY C C 1
ATOM 9573 O O . GLY C 1 266 ? 4.598 51.417 47.524 1.00 13.91 266 GLY C O 1
ATOM 9574 N N . ASP C 1 267 ? 3.865 53.324 48.406 1.00 14.00 267 ASP C N 1
ATOM 9575 C CA . ASP C 1 267 ? 5.202 53.727 48.814 1.00 15.32 267 ASP C CA 1
ATOM 9576 C C . ASP C 1 267 ? 5.923 52.737 49.719 1.00 14.38 267 ASP C C 1
ATOM 9577 O O . ASP C 1 267 ? 7.073 52.397 49.465 1.00 14.70 267 ASP C O 1
ATOM 9582 N N . VAL C 1 268 ? 5.258 52.273 50.769 1.00 12.63 268 VAL C N 1
ATOM 9583 C CA . VAL C 1 268 ? 5.867 51.320 51.691 1.00 12.38 268 VAL C CA 1
ATOM 9584 C C . VAL C 1 268 ? 6.086 49.961 51.018 1.00 14.47 268 VAL C C 1
ATOM 9585 O O . VAL C 1 268 ? 7.150 49.349 51.164 1.00 14.97 268 VAL C O 1
ATOM 9589 N N . GLY C 1 269 ? 5.082 49.490 50.284 1.00 13.69 269 GLY C N 1
ATOM 9590 C CA . GLY C 1 269 ? 5.220 48.220 49.599 1.00 14.18 269 GLY C CA 1
ATOM 9591 C C . GLY C 1 269 ? 6.384 48.238 48.622 1.00 14.25 269 GLY C C 1
ATOM 9592 O O . GLY C 1 269 ? 7.151 47.274 48.530 1.00 14.48 269 GLY C O 1
ATOM 9593 N N . LYS C 1 270 ? 6.536 49.337 47.890 1.00 14.00 270 LYS C N 1
ATOM 9594 C CA . LYS C 1 270 ? 7.635 49.439 46.936 1.00 14.88 270 LYS C CA 1
ATOM 9595 C C . LYS C 1 270 ? 8.987 49.338 47.636 1.00 14.72 270 LYS C C 1
ATOM 9596 O O . LYS C 1 270 ? 9.901 48.699 47.127 1.00 17.01 270 LYS C O 1
ATOM 9602 N N . GLY C 1 271 ? 9.106 49.974 48.798 1.00 15.49 271 GLY C N 1
ATOM 9603 C CA . GLY C 1 271 ? 10.356 49.935 49.535 1.00 15.75 271 GLY C CA 1
ATOM 9604 C C . GLY C 1 271 ? 10.620 48.549 50.094 1.00 16.19 271 GLY C C 1
ATOM 9605 O O . GLY C 1 271 ? 11.732 48.017 49.990 1.00 17.94 271 GLY C O 1
ATOM 9606 N N . CYS C 1 272 ? 9.594 47.951 50.682 1.00 15.22 272 CYS C N 1
ATOM 9607 C CA . CYS C 1 272 ? 9.728 46.610 51.233 1.00 17.28 272 CYS C CA 1
ATOM 9608 C C . CYS C 1 272 ? 10.111 45.611 50.166 1.00 15.47 272 CYS C C 1
ATOM 9609 O O . CYS C 1 272 ? 11.031 44.810 50.350 1.00 16.12 272 CYS C O 1
ATOM 9612 N N . ALA C 1 273 ? 9.411 45.653 49.042 1.00 15.27 273 ALA C N 1
ATOM 9613 C CA . ALA C 1 273 ? 9.705 44.708 47.971 1.00 15.82 273 ALA C CA 1
ATOM 9614 C C . ALA C 1 273 ? 11.128 44.875 47.435 1.00 16.78 273 ALA C C 1
ATOM 9615 O O . ALA C 1 273 ? 11.787 43.877 47.146 1.00 16.89 273 ALA C O 1
ATOM 9617 N N . SER C 1 274 ? 11.612 46.117 47.325 1.00 15.98 274 SER C N 1
ATOM 9618 C CA . SER C 1 274 ? 12.962 46.331 46.812 1.00 16.65 274 SER C CA 1
ATOM 9619 C C . SER C 1 274 ? 14.022 45.661 47.677 1.00 18.19 274 SER C C 1
ATOM 9620 O O . SER C 1 274 ? 14.951 45.045 47.157 1.00 19.66 274 SER C O 1
ATOM 9623 N N . SER C 1 275 ? 13.892 45.753 48.997 1.00 20.19 275 SER C N 1
ATOM 9624 C CA . SER C 1 275 ? 14.890 45.121 49.847 1.00 22.02 275 SER C CA 1
ATOM 9625 C C . SER C 1 275 ? 14.772 43.592 49.777 1.00 21.99 275 SER C C 1
ATOM 9626 O O . SER C 1 275 ? 15.780 42.891 49.711 1.00 23.26 275 SER C O 1
ATOM 9629 N N . MET C 1 276 ? 13.552 43.067 49.765 1.00 22.14 276 MET C N 1
ATOM 9630 C CA . MET C 1 276 ? 13.373 41.619 49.684 1.00 22.06 276 MET C CA 1
ATOM 9631 C C . MET C 1 276 ? 13.920 41.068 48.367 1.00 20.76 276 MET C C 1
ATOM 9632 O O . MET C 1 276 ? 14.459 39.969 48.322 1.00 21.89 276 MET C O 1
ATOM 9637 N N . LYS C 1 277 ? 13.776 41.829 47.292 1.00 21.16 277 LYS C N 1
ATOM 9638 C CA . LYS C 1 277 ? 14.278 41.393 45.997 1.00 21.31 277 LYS C CA 1
ATOM 9639 C C . LYS C 1 277 ? 15.804 41.347 46.002 1.00 21.30 277 LYS C C 1
ATOM 9640 O O . LYS C 1 277 ? 16.404 40.397 45.508 1.00 21.89 277 LYS C O 1
ATOM 9646 N N . GLY C 1 278 ? 16.422 42.379 46.570 1.00 21.79 278 GLY C N 1
ATOM 9647 C CA . GLY C 1 278 ? 17.871 42.458 46.632 1.00 19.66 278 GLY C CA 1
ATOM 9648 C C . GLY C 1 278 ? 18.524 41.344 47.429 1.00 20.71 278 GLY C C 1
ATOM 9649 O O . GLY C 1 278 ? 19.680 41.001 47.178 1.00 19.78 278 GLY C O 1
ATOM 9650 N N . LEU C 1 279 ? 17.798 40.794 48.401 1.00 19.35 279 LEU C N 1
ATOM 9651 C CA . LEU C 1 279 ? 18.313 39.697 49.221 1.00 19.74 279 LEU C CA 1
ATOM 9652 C C . LEU C 1 279 ? 18.175 38.361 48.508 1.00 19.67 279 LEU C C 1
ATOM 9653 O O . LEU C 1 279 ? 18.842 37.389 48.867 1.00 19.76 279 LEU C O 1
ATOM 9658 N N . GLY C 1 280 ? 17.307 38.310 47.501 1.00 16.77 280 GLY C N 1
ATOM 9659 C CA . GLY C 1 280 ? 17.115 37.070 46.768 1.00 16.05 280 GLY C CA 1
ATOM 9660 C C . GLY C 1 280 ? 15.853 36.302 47.127 1.00 14.33 280 GLY C C 1
ATOM 9661 O O . GLY C 1 280 ? 15.781 35.096 46.922 1.00 13.06 280 GLY C O 1
ATOM 9662 N N . ALA C 1 281 ? 14.857 36.993 47.667 1.00 14.49 281 ALA C N 1
ATOM 9663 C CA . ALA C 1 281 ? 13.598 36.349 48.012 1.00 15.03 281 ALA C CA 1
ATOM 9664 C C . ALA C 1 281 ? 12.676 36.293 46.789 1.00 15.59 281 ALA C C 1
ATOM 9665 O O . ALA C 1 281 ? 12.884 37.009 45.811 1.00 13.89 281 ALA C O 1
ATOM 9667 N N . ARG C 1 282 ? 11.673 35.421 46.840 1.00 16.66 282 ARG C N 1
ATOM 9668 C CA . ARG C 1 282 ? 10.696 35.322 45.763 1.00 17.95 282 ARG C CA 1
ATOM 9669 C C . ARG C 1 282 ? 9.501 36.153 46.224 1.00 17.52 282 ARG C C 1
ATOM 9670 O O . ARG C 1 282 ? 8.733 35.748 47.100 1.00 16.66 282 ARG C O 1
ATOM 9678 N N . VAL C 1 283 ? 9.360 37.329 45.629 1.00 17.25 283 VAL C N 1
ATOM 9679 C CA . VAL C 1 283 ? 8.306 38.248 46.006 1.00 15.99 283 VAL C CA 1
ATOM 9680 C C . VAL C 1 283 ? 6.984 38.070 45.285 1.00 14.64 283 VAL C C 1
ATOM 9681 O O . VAL C 1 283 ? 6.938 37.896 44.069 1.00 14.05 283 VAL C O 1
ATOM 9685 N N . TYR C 1 284 ? 5.914 38.115 46.071 1.00 14.29 284 TYR C N 1
ATOM 9686 C CA . TYR C 1 284 ? 4.545 38.016 45.584 1.00 13.83 284 TYR C CA 1
ATOM 9687 C C . TYR C 1 284 ? 3.852 39.250 46.123 1.00 13.75 284 TYR C C 1
ATOM 9688 O O . TYR C 1 284 ? 4.009 39.593 47.290 1.00 16.29 284 TYR C O 1
ATOM 9697 N N . ILE C 1 285 ? 3.081 39.910 45.278 1.00 13.03 285 ILE C N 1
ATOM 9698 C CA . ILE C 1 285 ? 2.405 41.126 45.676 1.00 12.13 285 ILE C CA 1
ATOM 9699 C C . ILE C 1 285 ? 0.893 40.977 45.527 1.00 12.92 285 ILE C C 1
ATOM 9700 O O . ILE C 1 285 ? 0.421 40.289 44.619 1.00 14.29 285 ILE C O 1
ATOM 9705 N N . THR C 1 286 ? 0.135 41.599 46.426 1.00 11.09 286 THR C N 1
ATOM 9706 C CA . THR C 1 286 ? -1.321 41.593 46.307 1.00 12.74 286 THR C CA 1
ATOM 9707 C C . THR C 1 286 ? -1.662 43.074 46.163 1.00 13.76 286 THR C C 1
ATOM 9708 O O . THR C 1 286 ? -0.995 43.921 46.752 1.00 14.51 286 THR C O 1
ATOM 9712 N N . GLU C 1 287 ? -2.678 43.391 45.372 1.00 14.56 287 GLU C N 1
ATOM 9713 C CA . GLU C 1 287 ? -3.063 44.785 45.177 1.00 15.33 287 GLU C CA 1
ATOM 9714 C C . GLU C 1 287 ? -4.516 44.890 44.762 1.00 14.98 287 GLU C C 1
ATOM 9715 O O . GLU C 1 287 ? -5.082 43.950 44.211 1.00 14.42 287 GLU C O 1
ATOM 9721 N N . ILE C 1 288 ? -5.102 46.054 45.031 1.00 14.96 288 ILE C N 1
ATOM 9722 C CA . ILE C 1 288 ? -6.471 46.351 44.645 1.00 14.53 288 ILE C CA 1
ATOM 9723 C C . ILE C 1 288 ? -6.443 47.397 43.538 1.00 16.18 288 ILE C C 1
ATOM 9724 O O . ILE C 1 288 ? -7.408 47.546 42.804 1.00 17.70 288 ILE C O 1
ATOM 9729 N N . ASP C 1 289 ? -5.335 48.127 43.436 1.00 18.32 289 ASP C N 1
ATOM 9730 C CA . ASP C 1 289 ? -5.182 49.187 42.435 1.00 19.67 289 ASP C CA 1
ATOM 9731 C C . ASP C 1 289 ? -4.436 48.639 41.221 1.00 20.58 289 ASP C C 1
ATOM 9732 O O . ASP C 1 289 ? -3.284 48.211 41.323 1.00 21.13 289 ASP C O 1
ATOM 9737 N N . PRO C 1 290 ? -5.092 48.648 40.044 1.00 20.71 290 PRO C N 1
ATOM 9738 C CA . PRO C 1 290 ? -4.482 48.133 38.811 1.00 19.87 290 PRO C CA 1
ATOM 9739 C C . PRO C 1 290 ? -3.190 48.831 38.369 1.00 18.30 290 PRO C C 1
ATOM 9740 O O . PRO C 1 290 ? -2.302 48.206 37.785 1.00 18.93 290 PRO C O 1
ATOM 9744 N N . ILE C 1 291 ? -3.084 50.121 38.645 1.00 15.36 291 ILE C N 1
ATOM 9745 C CA . ILE C 1 291 ? -1.888 50.849 38.266 1.00 16.77 291 ILE C CA 1
ATOM 9746 C C . ILE C 1 291 ? -0.674 50.363 39.061 1.00 16.40 291 ILE C C 1
ATOM 9747 O O . ILE C 1 291 ? 0.410 50.145 38.503 1.00 15.89 291 ILE C O 1
ATOM 9752 N N . CYS C 1 292 ? -0.854 50.198 40.366 1.00 15.72 292 CYS C N 1
ATOM 9753 C CA . CYS C 1 292 ? 0.221 49.709 41.220 1.00 15.76 292 CYS C CA 1
ATOM 9754 C C . CYS C 1 292 ? 0.564 48.259 40.877 1.00 15.24 292 CYS C C 1
ATOM 9755 O O . CYS C 1 292 ? 1.724 47.868 40.932 1.00 16.22 292 CYS C O 1
ATOM 9758 N N . ALA C 1 293 ? -0.440 47.466 40.513 1.00 15.13 293 ALA C N 1
ATOM 9759 C CA . ALA C 1 293 ? -0.203 46.067 40.173 1.00 14.52 293 ALA C CA 1
ATOM 9760 C C . ALA C 1 293 ? 0.717 45.921 38.965 1.00 14.62 293 ALA C C 1
ATOM 9761 O O . ALA C 1 293 ? 1.565 45.034 38.931 1.00 16.50 293 ALA C O 1
ATOM 9763 N N . ILE C 1 294 ? 0.550 46.782 37.971 1.00 14.08 294 ILE C N 1
ATOM 9764 C CA . ILE C 1 294 ? 1.391 46.714 36.792 1.00 12.28 294 ILE C CA 1
ATOM 9765 C C . ILE C 1 294 ? 2.799 47.119 37.169 1.00 10.97 294 ILE C C 1
ATOM 9766 O O . ILE C 1 294 ? 3.755 46.534 36.688 1.00 11.64 294 ILE C O 1
ATOM 9771 N N . GLN C 1 295 ? 2.942 48.111 38.038 1.00 11.51 295 GLN C N 1
ATOM 9772 C CA . GLN C 1 295 ? 4.283 48.516 38.461 1.00 12.35 295 GLN C CA 1
ATOM 9773 C C . GLN C 1 295 ? 4.986 47.316 39.095 1.00 11.44 295 GLN C C 1
ATOM 9774 O O . GLN C 1 295 ? 6.163 47.090 38.862 1.00 11.93 295 GLN C O 1
ATOM 9780 N N . ALA C 1 296 ? 4.244 46.543 39.884 1.00 10.78 296 ALA C N 1
ATOM 9781 C CA . ALA C 1 296 ? 4.793 45.375 40.559 1.00 11.20 296 ALA C CA 1
ATOM 9782 C C . ALA C 1 296 ? 5.218 44.297 39.577 1.00 12.32 296 ALA C C 1
ATOM 9783 O O . ALA C 1 296 ? 6.261 43.670 39.743 1.00 12.90 296 ALA C O 1
ATOM 9785 N N . VAL C 1 297 ? 4.407 44.072 38.554 1.00 13.06 297 VAL C N 1
ATOM 9786 C CA . VAL C 1 297 ? 4.734 43.061 37.568 1.00 14.81 297 VAL C CA 1
ATOM 9787 C C . VAL C 1 297 ? 5.975 43.464 36.777 1.00 17.23 297 VAL C C 1
ATOM 9788 O O . VAL C 1 297 ? 6.818 42.624 36.458 1.00 16.53 297 VAL C O 1
ATOM 9792 N N . MET C 1 298 ? 6.084 44.752 36.457 1.00 18.30 298 MET C N 1
ATOM 9793 C CA . MET C 1 298 ? 7.227 45.247 35.700 1.00 19.59 298 MET C CA 1
ATOM 9794 C C . MET C 1 298 ? 8.553 45.173 36.459 1.00 20.84 298 MET C C 1
ATOM 9795 O O . MET C 1 298 ? 9.609 45.402 35.869 1.00 20.08 298 MET C O 1
ATOM 9800 N N . GLU C 1 299 ? 8.508 44.871 37.759 1.00 21.14 299 GLU C N 1
ATOM 9801 C CA . GLU C 1 299 ? 9.736 44.730 38.543 1.00 21.31 299 GLU C CA 1
ATOM 9802 C C . GLU C 1 299 ? 10.078 43.264 38.714 1.00 20.04 299 GLU C C 1
ATOM 9803 O O . GLU C 1 299 ? 11.000 42.930 39.450 1.00 21.05 299 GLU C O 1
ATOM 9809 N N . GLY C 1 300 ? 9.314 42.398 38.047 1.00 19.10 300 GLY C N 1
ATOM 9810 C CA . GLY C 1 300 ? 9.558 40.966 38.112 1.00 17.73 300 GLY C CA 1
ATOM 9811 C C . GLY C 1 300 ? 8.826 40.230 39.212 1.00 18.04 300 GLY C C 1
ATOM 9812 O O . GLY C 1 300 ? 9.111 39.057 39.469 1.00 18.01 300 GLY C O 1
ATOM 9813 N N . PHE C 1 301 ? 7.881 40.915 39.852 1.00 17.95 301 PHE C N 1
ATOM 9814 C CA . PHE C 1 301 ? 7.110 40.340 40.951 1.00 17.83 301 PHE C CA 1
ATOM 9815 C C . PHE C 1 301 ? 5.840 39.679 40.449 1.00 18.89 301 PHE C C 1
ATOM 9816 O O . PHE C 1 301 ? 5.287 40.070 39.431 1.00 19.13 301 PHE C O 1
ATOM 9824 N N . ASN C 1 302 ? 5.366 38.670 41.165 1.00 19.74 302 ASN C N 1
ATOM 9825 C CA . ASN C 1 302 ? 4.143 38.009 40.754 1.00 19.14 302 ASN C CA 1
ATOM 9826 C C . ASN C 1 302 ? 2.958 38.574 41.547 1.00 18.09 302 ASN C C 1
ATOM 9827 O O . ASN C 1 302 ? 2.933 38.490 42.775 1.00 19.37 302 ASN C O 1
ATOM 9832 N N . VAL C 1 303 ? 1.989 39.163 40.850 1.00 16.13 303 VAL C N 1
ATOM 9833 C CA . VAL C 1 303 ? 0.807 39.721 41.504 1.00 13.30 303 VAL C CA 1
ATOM 9834 C C . VAL C 1 303 ? -0.264 38.629 41.598 1.00 13.76 303 VAL C C 1
ATOM 9835 O O . VAL C 1 303 ? -0.634 38.016 40.595 1.00 12.91 303 VAL C O 1
ATOM 9839 N N . VAL C 1 304 ? -0.740 38.380 42.815 1.00 13.50 304 VAL C N 1
ATOM 9840 C CA . VAL C 1 304 ? -1.754 37.354 43.064 1.00 14.78 304 VAL C CA 1
ATOM 9841 C C . VAL C 1 304 ? -2.677 37.753 44.207 1.00 15.33 304 VAL C C 1
ATOM 9842 O O . VAL C 1 304 ? -2.467 38.776 44.855 1.00 13.93 304 VAL C O 1
ATOM 9846 N N . THR C 1 305 ? -3.705 36.944 44.439 1.00 16.87 305 THR C N 1
ATOM 9847 C CA . THR C 1 305 ? -4.615 37.189 45.543 1.00 19.22 305 THR C CA 1
ATOM 9848 C C . THR C 1 305 ? -4.046 36.350 46.683 1.00 20.40 305 THR C C 1
ATOM 9849 O O . THR C 1 305 ? -3.372 35.334 46.450 1.00 19.02 305 THR C O 1
ATOM 9853 N N . LEU C 1 306 ? -4.291 36.785 47.910 1.00 21.83 306 LEU C N 1
ATOM 9854 C CA . LEU C 1 306 ? -3.774 36.084 49.070 1.00 24.68 306 LEU C CA 1
ATOM 9855 C C . LEU C 1 306 ? -4.173 34.601 49.063 1.00 26.24 306 LEU C C 1
ATOM 9856 O O . LEU C 1 306 ? -3.344 33.729 49.313 1.00 26.06 306 LEU C O 1
ATOM 9861 N N . ASP C 1 307 ? -5.434 34.322 48.749 1.00 29.25 307 ASP C N 1
ATOM 9862 C CA . ASP C 1 307 ? -5.949 32.954 48.699 1.00 32.18 307 ASP C CA 1
ATOM 9863 C C . ASP C 1 307 ? -5.090 32.031 47.844 1.00 31.15 307 ASP C C 1
ATOM 9864 O O . ASP C 1 307 ? -4.996 30.831 48.115 1.00 30.48 307 ASP C O 1
ATOM 9869 N N . GLU C 1 308 ? -4.474 32.600 46.810 1.00 29.22 308 GLU C N 1
ATOM 9870 C CA . GLU C 1 308 ? -3.617 31.847 45.902 1.00 26.41 308 GLU C CA 1
ATOM 9871 C C . GLU C 1 308 ? -2.244 31.472 46.462 1.00 23.44 308 GLU C C 1
ATOM 9872 O O . GLU C 1 308 ? -1.683 30.454 46.072 1.00 24.43 308 GLU C O 1
ATOM 9878 N N . ILE C 1 309 ? -1.701 32.264 47.380 1.00 20.54 309 ILE C N 1
ATOM 9879 C CA . ILE C 1 309 ? -0.364 31.975 47.886 1.00 19.89 309 ILE C CA 1
ATOM 9880 C C . ILE C 1 309 ? -0.260 31.712 49.392 1.00 19.99 309 ILE C C 1
ATOM 9881 O O . ILE C 1 309 ? 0.786 31.280 49.872 1.00 19.56 309 ILE C O 1
ATOM 9886 N N . VAL C 1 310 ? -1.348 31.943 50.123 1.00 21.37 310 VAL C N 1
ATOM 9887 C CA . VAL C 1 310 ? -1.366 31.777 51.572 1.00 23.13 310 VAL C CA 1
ATOM 9888 C C . VAL C 1 310 ? -0.909 30.412 52.079 1.00 25.38 310 VAL C C 1
ATOM 9889 O O . VAL C 1 310 ? -0.542 30.285 53.240 1.00 26.05 310 VAL C O 1
ATOM 9893 N N . ASP C 1 311 ? -0.904 29.402 51.215 1.00 28.88 311 ASP C N 1
ATOM 9894 C CA . ASP C 1 311 ? -0.482 28.061 51.619 1.00 30.82 311 ASP C CA 1
ATOM 9895 C C . ASP C 1 311 ? 1.022 27.804 51.575 1.00 30.27 311 ASP C C 1
ATOM 9896 O O . ASP C 1 311 ? 1.519 26.944 52.302 1.00 30.20 311 ASP C O 1
ATOM 9901 N N . LYS C 1 312 ? 1.745 28.519 50.720 1.00 27.67 312 LYS C N 1
ATOM 9902 C CA . LYS C 1 312 ? 3.181 28.298 50.621 1.00 26.87 312 LYS C CA 1
ATOM 9903 C C . LYS C 1 312 ? 4.022 29.448 51.152 1.00 25.91 312 LYS C C 1
ATOM 9904 O O . LYS C 1 312 ? 5.238 29.320 51.275 1.00 26.43 312 LYS C O 1
ATOM 9910 N N . GLY C 1 313 ? 3.372 30.563 51.471 1.00 23.84 313 GLY C N 1
ATOM 9911 C CA . GLY C 1 313 ? 4.086 31.732 51.956 1.00 21.21 313 GLY C CA 1
ATOM 9912 C C . GLY C 1 313 ? 4.910 31.546 53.216 1.00 20.62 313 GLY C C 1
ATOM 9913 O O . GLY C 1 313 ? 4.451 30.935 54.169 1.00 18.38 313 GLY C O 1
ATOM 9914 N N . ASP C 1 314 ? 6.131 32.080 53.215 1.00 21.11 314 ASP C N 1
ATOM 9915 C CA . ASP C 1 314 ? 7.021 31.990 54.371 1.00 21.21 314 ASP C CA 1
ATOM 9916 C C . ASP C 1 314 ? 6.893 33.254 55.224 1.00 19.71 314 ASP C C 1
ATOM 9917 O O . ASP C 1 314 ? 6.923 33.193 56.459 1.00 19.82 314 ASP C O 1
ATOM 9922 N N . PHE C 1 315 ? 6.765 34.395 54.551 1.00 18.55 315 PHE C N 1
ATOM 9923 C CA . PHE C 1 315 ? 6.614 35.692 55.213 1.00 17.28 315 PHE C CA 1
ATOM 9924 C C . PHE C 1 315 ? 5.427 36.422 54.607 1.00 16.77 315 PHE C C 1
ATOM 9925 O O . PHE C 1 315 ? 5.251 36.416 53.393 1.00 15.81 315 PHE C O 1
ATOM 9933 N N . PHE C 1 316 ? 4.616 37.042 55.460 1.00 17.09 316 PHE C N 1
ATOM 9934 C CA . PHE C 1 316 ? 3.454 37.807 55.027 1.00 14.35 316 PHE C CA 1
ATOM 9935 C C . PHE C 1 316 ? 3.566 39.164 55.676 1.00 16.12 316 PHE C C 1
ATOM 9936 O O . PHE C 1 316 ? 3.492 39.277 56.900 1.00 15.68 316 PHE C O 1
ATOM 9944 N N . ILE C 1 317 ? 3.750 40.191 54.855 1.00 15.97 317 ILE C N 1
ATOM 9945 C CA . ILE C 1 317 ? 3.872 41.553 55.349 1.00 16.89 317 ILE C CA 1
ATOM 9946 C C . ILE C 1 317 ? 2.776 42.421 54.748 1.00 17.42 317 ILE C C 1
ATOM 9947 O O . ILE C 1 317 ? 2.620 42.477 53.531 1.00 18.24 317 ILE C O 1
ATOM 9952 N N . THR C 1 318 ? 2.017 43.098 55.603 1.00 16.91 318 THR C N 1
ATOM 9953 C CA . THR C 1 318 ? 0.948 43.980 55.141 1.00 15.68 318 THR C CA 1
ATOM 9954 C C . THR C 1 318 ? 1.440 45.428 55.132 1.00 16.35 318 THR C C 1
ATOM 9955 O O . THR C 1 318 ? 2.008 45.890 56.118 1.00 15.92 318 THR C O 1
ATOM 9959 N N . CYS C 1 319 ? 1.231 46.129 54.014 1.00 17.42 319 CYS C N 1
ATOM 9960 C CA . CYS C 1 319 ? 1.632 47.539 53.866 1.00 19.42 319 CYS C CA 1
ATOM 9961 C C . CYS C 1 319 ? 0.490 48.304 53.195 1.00 19.55 319 CYS C C 1
ATOM 9962 O O . CYS C 1 319 ? 0.729 49.192 52.382 1.00 20.52 319 CYS C O 1
ATOM 9965 N N . THR C 1 320 ? -0.746 47.977 53.534 1.00 20.24 320 THR C N 1
ATOM 9966 C CA . THR C 1 320 ? -1.875 48.611 52.867 1.00 20.61 320 THR C CA 1
ATOM 9967 C C . THR C 1 320 ? -2.480 49.831 53.545 1.00 22.45 320 THR C C 1
ATOM 9968 O O . THR C 1 320 ? -3.068 50.697 52.885 1.00 25.23 320 THR C O 1
ATOM 9972 N N . GLY C 1 321 ? -2.344 49.907 54.861 1.00 23.14 321 GLY C N 1
ATOM 9973 C CA . GLY C 1 321 ? -2.946 51.014 55.575 1.00 21.74 321 GLY C CA 1
ATOM 9974 C C . GLY C 1 321 ? -4.458 50.839 55.548 1.00 22.65 321 GLY C C 1
ATOM 9975 O O . GLY C 1 321 ? -5.200 51.794 55.751 1.00 21.40 321 GLY C O 1
ATOM 9976 N N . ASN C 1 322 ? -4.912 49.607 55.319 1.00 24.28 322 ASN C N 1
ATOM 9977 C CA . ASN C 1 322 ? -6.341 49.284 55.240 1.00 25.53 322 ASN C CA 1
ATOM 9978 C C . ASN C 1 322 ? -6.705 48.342 56.398 1.00 26.26 322 ASN C C 1
ATOM 9979 O O . ASN C 1 322 ? -5.878 48.092 57.269 1.00 25.71 322 ASN C O 1
ATOM 9984 N N . VAL C 1 323 ? -7.931 47.816 56.402 1.00 26.08 323 VAL C N 1
ATOM 9985 C CA . VAL C 1 323 ? -8.357 46.900 57.457 1.00 25.61 323 VAL C CA 1
ATOM 9986 C C . VAL C 1 323 ? -8.698 45.512 56.927 1.00 26.76 323 VAL C C 1
ATOM 9987 O O . VAL C 1 323 ? -9.102 45.350 55.772 1.00 26.11 323 VAL C O 1
ATOM 9991 N N . ASP C 1 324 ? -8.520 44.512 57.786 1.00 27.50 324 ASP C N 1
ATOM 9992 C CA . ASP C 1 324 ? -8.827 43.127 57.451 1.00 27.62 324 ASP C CA 1
ATOM 9993 C C . ASP C 1 324 ? -8.207 42.639 56.154 1.00 26.28 324 ASP C C 1
ATOM 9994 O O . ASP C 1 324 ? -8.881 42.040 55.318 1.00 27.12 324 ASP C O 1
ATOM 9999 N N . VAL C 1 325 ? -6.919 42.891 55.984 1.00 23.66 325 VAL C N 1
ATOM 10000 C CA . VAL C 1 325 ? -6.246 42.442 54.784 1.00 21.91 325 VAL C CA 1
ATOM 10001 C C . VAL C 1 325 ? -5.962 40.952 54.939 1.00 23.20 325 VAL C C 1
ATOM 10002 O O . VAL C 1 325 ? -6.207 40.170 54.027 1.00 24.45 325 VAL C O 1
ATOM 10006 N N . ILE C 1 326 ? -5.440 40.556 56.092 1.00 22.69 326 ILE C N 1
ATOM 10007 C CA . ILE C 1 326 ? -5.187 39.148 56.333 1.00 24.11 326 ILE C CA 1
ATOM 10008 C C . ILE C 1 326 ? -6.177 38.687 57.404 1.00 24.90 326 ILE C C 1
ATOM 10009 O O . ILE C 1 326 ? -5.998 38.946 58.593 1.00 24.85 326 ILE C O 1
ATOM 10014 N N . LYS C 1 327 ? -7.243 38.027 56.960 1.00 27.38 327 LYS C N 1
ATOM 10015 C CA . LYS C 1 327 ? -8.291 37.567 57.857 1.00 30.06 327 LYS C CA 1
ATOM 10016 C C . LYS C 1 327 ? -7.945 36.279 58.578 1.00 29.78 327 LYS C C 1
ATOM 10017 O O . LYS C 1 327 ? -6.960 35.604 58.262 1.00 29.46 327 LYS C O 1
ATOM 10023 N N . LEU C 1 328 ? -8.779 35.941 59.552 1.00 30.31 328 LEU C N 1
ATOM 10024 C CA . LEU C 1 328 ? -8.595 34.730 60.331 1.00 31.10 328 LEU C CA 1
ATOM 10025 C C . LEU C 1 328 ? -8.541 33.501 59.408 1.00 31.36 328 LEU C C 1
ATOM 10026 O O . LEU C 1 328 ? -7.676 32.638 59.565 1.00 31.96 328 LEU C O 1
ATOM 10031 N N . GLU C 1 329 ? -9.445 33.430 58.435 1.00 31.36 329 GLU C N 1
ATOM 10032 C CA . GLU C 1 329 ? -9.464 32.295 57.518 1.00 33.25 329 GLU C CA 1
ATOM 10033 C C . GLU C 1 329 ? -8.137 32.148 56.773 1.00 32.87 329 GLU C C 1
ATOM 10034 O O . GLU C 1 329 ? -7.795 31.053 56.329 1.00 34.86 329 GLU C O 1
ATOM 10040 N N . HIS C 1 330 ? -7.390 33.242 56.624 1.00 30.06 330 HIS C N 1
ATOM 10041 C CA . HIS C 1 330 ? -6.101 33.162 55.940 1.00 26.28 330 HIS C CA 1
ATOM 10042 C C . HIS C 1 330 ? -5.046 32.600 56.885 1.00 23.19 330 HIS C C 1
ATOM 10043 O O . HIS C 1 330 ? -4.312 31.680 56.531 1.00 22.62 330 HIS C O 1
ATOM 10050 N N . LEU C 1 331 ? -4.980 33.162 58.085 1.00 21.42 331 LEU C N 1
ATOM 10051 C CA . LEU C 1 331 ? -4.024 32.723 59.090 1.00 22.49 331 LEU C CA 1
ATOM 10052 C C . LEU C 1 331 ? -4.145 31.216 59.354 1.00 23.91 331 LEU C C 1
ATOM 10053 O O . LEU C 1 331 ? -3.138 30.517 59.446 1.00 23.92 331 LEU C O 1
ATOM 10058 N N . LEU C 1 332 ? -5.371 30.714 59.451 1.00 24.53 332 LEU C N 1
ATOM 10059 C CA . LEU C 1 332 ? -5.584 29.297 59.702 1.00 25.87 332 LEU C CA 1
ATOM 10060 C C . LEU C 1 332 ? -5.063 28.380 58.621 1.00 25.29 332 LEU C C 1
ATOM 10061 O O . LEU C 1 332 ? -4.918 27.175 58.848 1.00 24.76 332 LEU C O 1
ATOM 10066 N N . LYS C 1 333 ? -4.769 28.930 57.447 1.00 24.86 333 LYS C N 1
ATOM 10067 C CA . LYS C 1 333 ? -4.272 28.099 56.344 1.00 24.41 333 LYS C CA 1
ATOM 10068 C C . LYS C 1 333 ? -2.755 28.141 56.114 1.00 22.60 333 LYS C C 1
ATOM 10069 O O . LYS C 1 333 ? -2.226 27.409 55.276 1.00 22.23 333 LYS C O 1
ATOM 10075 N N . MET C 1 334 ? -2.062 28.967 56.888 1.00 21.68 334 MET C N 1
ATOM 10076 C CA . MET C 1 334 ? -0.623 29.114 56.750 1.00 20.73 334 MET C CA 1
ATOM 10077 C C . MET C 1 334 ? 0.190 27.885 57.129 1.00 21.06 334 MET C C 1
ATOM 10078 O O . MET C 1 334 ? -0.211 27.092 57.978 1.00 20.97 334 MET C O 1
ATOM 10083 N N . LYS C 1 335 ? 1.344 27.753 56.484 1.00 21.47 335 LYS C N 1
ATOM 10084 C CA . LYS C 1 335 ? 2.257 26.640 56.716 1.00 23.16 335 LYS C CA 1
ATOM 10085 C C . LYS C 1 335 ? 2.937 26.775 58.072 1.00 23.95 335 LYS C C 1
ATOM 10086 O O . LYS C 1 335 ? 2.879 27.823 58.720 1.00 23.79 335 LYS C O 1
ATOM 10092 N N . ASN C 1 336 ? 3.615 25.715 58.483 1.00 23.63 336 ASN C N 1
ATOM 10093 C CA . ASN C 1 336 ? 4.301 25.729 59.753 1.00 23.76 336 ASN C CA 1
ATOM 10094 C C . ASN C 1 336 ? 5.534 26.635 59.697 1.00 24.24 336 ASN C C 1
ATOM 10095 O O . ASN C 1 336 ? 6.289 26.613 58.723 1.00 24.13 336 ASN C O 1
ATOM 10100 N N . ASN C 1 337 ? 5.702 27.454 60.732 1.00 23.74 337 ASN C N 1
ATOM 10101 C CA . ASN C 1 337 ? 6.829 28.378 60.850 1.00 23.75 337 ASN C CA 1
ATOM 10102 C C . ASN C 1 337 ? 6.689 29.628 59.972 1.00 22.80 337 ASN C C 1
ATOM 10103 O O . ASN C 1 337 ? 7.654 30.372 59.790 1.00 23.84 337 ASN C O 1
ATOM 10108 N N . ALA C 1 338 ? 5.491 29.852 59.434 1.00 19.73 338 ALA C N 1
ATOM 10109 C CA . ALA C 1 338 ? 5.228 31.034 58.614 1.00 17.56 338 ALA C CA 1
ATOM 10110 C C . ALA C 1 338 ? 5.334 32.261 59.512 1.00 16.43 338 ALA C C 1
ATOM 10111 O O . ALA C 1 338 ? 4.964 32.211 60.679 1.00 16.71 338 ALA C O 1
ATOM 10113 N N . VAL C 1 339 ? 5.843 33.363 58.979 1.00 14.89 339 VAL C N 1
ATOM 10114 C CA . VAL C 1 339 ? 5.964 34.568 59.787 1.00 13.70 339 VAL C CA 1
ATOM 10115 C C . VAL C 1 339 ? 4.962 35.599 59.303 1.00 14.61 339 VAL C C 1
ATOM 10116 O O . VAL C 1 339 ? 4.818 35.812 58.099 1.00 14.74 339 VAL C O 1
ATOM 10120 N N . VAL C 1 340 ? 4.264 36.230 60.243 1.00 12.67 340 VAL C N 1
ATOM 10121 C CA . VAL C 1 340 ? 3.271 37.239 59.901 1.00 14.24 340 VAL C CA 1
ATOM 10122 C C . VAL C 1 340 ? 3.541 38.542 60.634 1.00 14.50 340 VAL C C 1
ATOM 10123 O O . VAL C 1 340 ? 3.700 38.549 61.850 1.00 14.81 340 VAL C O 1
ATOM 10127 N N . GLY C 1 341 ? 3.590 39.638 59.886 1.00 13.50 341 GLY C N 1
ATOM 10128 C CA . GLY C 1 341 ? 3.841 40.931 60.486 1.00 13.67 341 GLY C CA 1
ATOM 10129 C C . GLY C 1 341 ? 3.144 42.038 59.720 1.00 15.32 341 GLY C C 1
ATOM 10130 O O . GLY C 1 341 ? 2.829 41.893 58.536 1.00 15.05 341 GLY C O 1
ATOM 10131 N N . ASN C 1 342 ? 2.902 43.149 60.406 1.00 12.98 342 ASN C N 1
ATOM 10132 C CA . ASN C 1 342 ? 2.241 44.301 59.822 1.00 14.97 342 ASN C CA 1
ATOM 10133 C C . ASN C 1 342 ? 3.190 45.491 59.880 1.00 17.93 342 ASN C C 1
ATOM 10134 O O . ASN C 1 342 ? 3.834 45.729 60.899 1.00 19.52 342 ASN C O 1
ATOM 10139 N N . ILE C 1 343 ? 3.301 46.226 58.788 1.00 17.94 343 ILE C N 1
ATOM 10140 C CA . ILE C 1 343 ? 4.169 47.376 58.807 1.00 23.06 343 ILE C CA 1
ATOM 10141 C C . ILE C 1 343 ? 3.368 48.608 58.392 1.00 26.20 343 ILE C C 1
ATOM 10142 O O . ILE C 1 343 ? 3.918 49.680 58.151 1.00 27.10 343 ILE C O 1
ATOM 10147 N N . GLY C 1 344 ? 2.053 48.430 58.317 1.00 29.60 344 GLY C N 1
ATOM 10148 C CA . GLY C 1 344 ? 1.162 49.511 57.940 1.00 34.31 344 GLY C CA 1
ATOM 10149 C C . GLY C 1 344 ? 0.658 50.306 59.132 1.00 37.26 344 GLY C C 1
ATOM 10150 O O . GLY C 1 344 ? 1.428 51.018 59.778 1.00 38.49 344 GLY C O 1
ATOM 10151 N N . HIS C 1 345 ? -0.626 50.192 59.450 1.00 38.10 345 HIS C N 1
ATOM 10152 C CA . HIS C 1 345 ? -1.140 50.950 60.580 1.00 40.92 345 HIS C CA 1
ATOM 10153 C C . HIS C 1 345 ? -1.749 50.097 61.677 1.00 40.75 345 HIS C C 1
ATOM 10154 O O . HIS C 1 345 ? -2.336 49.044 61.424 1.00 39.64 345 HIS C O 1
ATOM 10161 N N . PHE C 1 346 ? -1.595 50.582 62.902 1.00 41.89 346 PHE C N 1
ATOM 10162 C CA . PHE C 1 346 ? -2.120 49.933 64.086 1.00 43.52 346 PHE C CA 1
ATOM 10163 C C . PHE C 1 346 ? -2.036 48.413 64.026 1.00 43.36 346 PHE C C 1
ATOM 10164 O O . PHE C 1 346 ? -0.980 47.857 63.731 1.00 43.23 346 PHE C O 1
ATOM 10172 N N . ASP C 1 347 ? -3.144 47.744 64.318 1.00 43.21 347 ASP C N 1
ATOM 10173 C CA . ASP C 1 347 ? -3.176 46.289 64.286 1.00 44.96 347 ASP C CA 1
ATOM 10174 C C . ASP C 1 347 ? -4.442 45.825 63.591 1.00 44.06 347 ASP C C 1
ATOM 10175 O O . ASP C 1 347 ? -4.951 44.735 63.861 1.00 44.06 347 ASP C O 1
ATOM 10180 N N . ASP C 1 348 ? -4.937 46.661 62.684 1.00 42.85 348 ASP C N 1
ATOM 10181 C CA . ASP C 1 348 ? -6.151 46.361 61.937 1.00 41.81 348 ASP C CA 1
ATOM 10182 C C . ASP C 1 348 ? -5.918 45.556 60.663 1.00 38.68 348 ASP C C 1
ATOM 10183 O O . ASP C 1 348 ? -6.779 44.784 60.261 1.00 39.16 348 ASP C O 1
ATOM 10188 N N . GLU C 1 349 ? -4.763 45.735 60.032 1.00 36.00 349 GLU C N 1
ATOM 10189 C CA . GLU C 1 349 ? -4.465 45.028 58.791 1.00 33.70 349 GLU C CA 1
ATOM 10190 C C . GLU C 1 349 ? -4.551 43.514 58.939 1.00 31.30 349 GLU C C 1
ATOM 10191 O O . GLU C 1 349 ? -5.057 42.833 58.054 1.00 29.25 349 GLU C O 1
ATOM 10197 N N . ILE C 1 350 ? -4.071 42.992 60.064 1.00 30.08 350 ILE C N 1
ATOM 10198 C CA . ILE C 1 350 ? -4.112 41.557 60.317 1.00 27.57 350 ILE C CA 1
ATOM 10199 C C . ILE C 1 350 ? -5.021 41.287 61.507 1.00 28.21 350 ILE C C 1
ATOM 10200 O O . ILE C 1 350 ? -4.934 41.970 62.520 1.00 27.80 350 ILE C O 1
ATOM 10205 N N . GLN C 1 351 ? -5.904 40.299 61.384 1.00 28.64 351 GLN C N 1
ATOM 10206 C CA . GLN C 1 351 ? -6.831 39.984 62.473 1.00 29.31 351 GLN C CA 1
ATOM 10207 C C . GLN C 1 351 ? -6.169 39.180 63.593 1.00 30.19 351 GLN C C 1
ATOM 10208 O O . GLN C 1 351 ? -6.594 38.068 63.914 1.00 29.83 351 GLN C O 1
ATOM 10214 N N . VAL C 1 352 ? -5.125 39.751 64.181 1.00 30.79 352 VAL C N 1
ATOM 10215 C CA . VAL C 1 352 ? -4.401 39.095 65.260 1.00 32.76 352 VAL C CA 1
ATOM 10216 C C . VAL C 1 352 ? -5.335 38.812 66.430 1.00 34.09 352 VAL C C 1
ATOM 10217 O O . VAL C 1 352 ? -5.267 37.749 67.042 1.00 33.28 352 VAL C O 1
ATOM 10221 N N . ASN C 1 353 ? -6.205 39.771 66.735 1.00 35.49 353 ASN C N 1
ATOM 10222 C CA . ASN C 1 353 ? -7.151 39.616 67.829 1.00 37.62 353 ASN C CA 1
ATOM 10223 C C . ASN C 1 353 ? -8.066 38.419 67.603 1.00 37.64 353 ASN C C 1
ATOM 10224 O O . ASN C 1 353 ? -8.213 37.572 68.482 1.00 38.45 353 ASN C O 1
ATOM 10229 N N . GLU C 1 354 ? -8.681 38.342 66.430 1.00 36.91 354 GLU C N 1
ATOM 10230 C CA . GLU C 1 354 ? -9.555 37.220 66.138 1.00 38.06 354 GLU C CA 1
ATOM 10231 C C . GLU C 1 354 ? -8.803 35.899 66.325 1.00 37.42 354 GLU C C 1
ATOM 10232 O O . GLU C 1 354 ? -9.331 34.956 66.910 1.00 36.62 354 GLU C O 1
ATOM 10238 N N . LEU C 1 355 ? -7.567 35.837 65.841 1.00 36.16 355 LEU C N 1
ATOM 10239 C CA . LEU C 1 355 ? -6.764 34.628 65.960 1.00 35.53 355 LEU C CA 1
ATOM 10240 C C . LEU C 1 355 ? -6.420 34.304 67.412 1.00 36.03 355 LEU C C 1
ATOM 10241 O O . LEU C 1 355 ? -6.504 33.156 67.834 1.00 35.56 355 LEU C O 1
ATOM 10246 N N . PHE C 1 356 ? -6.025 35.320 68.170 1.00 37.01 356 PHE C N 1
ATOM 10247 C CA . PHE C 1 356 ? -5.659 35.132 69.564 1.00 38.74 356 PHE C CA 1
ATOM 10248 C C . PHE C 1 356 ? -6.833 34.669 70.428 1.00 39.74 356 PHE C C 1
ATOM 10249 O O . PHE C 1 356 ? -6.635 34.002 71.438 1.00 39.48 356 PHE C O 1
ATOM 10257 N N . ASN C 1 357 ? -8.052 35.006 70.013 1.00 40.75 357 ASN C N 1
ATOM 10258 C CA . ASN C 1 357 ? -9.248 34.631 70.748 1.00 40.57 357 ASN C CA 1
ATOM 10259 C C . ASN C 1 357 ? -10.017 33.497 70.096 1.00 40.12 357 ASN C C 1
ATOM 10260 O O . ASN C 1 357 ? -11.171 33.246 70.429 1.00 39.40 357 ASN C O 1
ATOM 10265 N N . TYR C 1 358 ? -9.370 32.811 69.166 1.00 41.39 358 TYR C N 1
ATOM 10266 C CA . TYR C 1 358 ? -9.998 31.698 68.474 1.00 43.56 358 TYR C CA 1
ATOM 10267 C C . TYR C 1 358 ? -9.944 30.443 69.347 1.00 45.31 358 TYR C C 1
ATOM 10268 O O . TYR C 1 358 ? -8.970 30.218 70.063 1.00 46.52 358 TYR C O 1
ATOM 10277 N N . LYS C 1 359 ? -10.991 29.627 69.277 1.00 47.53 359 LYS C N 1
ATOM 10278 C CA . LYS C 1 359 ? -11.074 28.395 70.058 1.00 49.84 359 LYS C CA 1
ATOM 10279 C C . LYS C 1 359 ? -10.000 27.373 69.674 1.00 50.45 359 LYS C C 1
ATOM 10280 O O . LYS C 1 359 ? -9.864 27.015 68.503 1.00 51.25 359 LYS C O 1
ATOM 10286 N N . GLY C 1 360 ? -9.238 26.911 70.665 1.00 50.26 360 GLY C N 1
ATOM 10287 C CA . GLY C 1 360 ? -8.200 25.919 70.414 1.00 50.85 360 GLY C CA 1
ATOM 10288 C C . GLY C 1 360 ? -6.851 26.471 69.988 1.00 51.37 360 GLY C C 1
ATOM 10289 O O . GLY C 1 360 ? -5.993 25.737 69.482 1.00 52.38 360 GLY C O 1
ATOM 10290 N N . ILE C 1 361 ? -6.656 27.767 70.199 1.00 49.78 361 ILE C N 1
ATOM 10291 C CA . ILE C 1 361 ? -5.406 28.405 69.823 1.00 48.74 361 ILE C CA 1
ATOM 10292 C C . ILE C 1 361 ? -4.483 28.545 71.021 1.00 47.81 361 ILE C C 1
ATOM 10293 O O . ILE C 1 361 ? -4.896 28.993 72.082 1.00 47.72 361 ILE C O 1
ATOM 10298 N N . HIS C 1 362 ? -3.231 28.148 70.842 1.00 47.05 362 HIS C N 1
ATOM 10299 C CA . HIS C 1 362 ? -2.243 28.242 71.904 1.00 46.52 362 HIS C CA 1
ATOM 10300 C C . HIS C 1 362 ? -1.233 29.342 71.575 1.00 45.01 362 HIS C C 1
ATOM 10301 O O . HIS C 1 362 ? -0.596 29.314 70.518 1.00 45.34 362 HIS C O 1
ATOM 10308 N N . ILE C 1 363 ? -1.086 30.302 72.480 1.00 41.63 363 ILE C N 1
ATOM 10309 C CA . ILE C 1 363 ? -0.144 31.393 72.279 1.00 39.76 363 ILE C CA 1
ATOM 10310 C C . ILE C 1 363 ? 1.067 31.199 73.179 1.00 39.77 363 ILE C C 1
ATOM 10311 O O . ILE C 1 363 ? 0.940 31.069 74.396 1.00 40.60 363 ILE C O 1
ATOM 10316 N N . GLU C 1 364 ? 2.244 31.183 72.571 1.00 39.00 364 GLU C N 1
ATOM 10317 C CA . GLU C 1 364 ? 3.479 30.985 73.309 1.00 37.92 364 GLU C CA 1
ATOM 10318 C C . GLU C 1 364 ? 4.461 32.112 72.985 1.00 35.77 364 GLU C C 1
ATOM 10319 O O . GLU C 1 364 ? 4.840 32.297 71.834 1.00 35.68 364 GLU C O 1
ATOM 10325 N N . ASN C 1 365 ? 4.866 32.866 74.000 1.00 33.97 365 ASN C N 1
ATOM 10326 C CA . ASN C 1 365 ? 5.801 33.966 73.803 1.00 31.51 365 ASN C CA 1
ATOM 10327 C C . ASN C 1 365 ? 7.221 33.456 73.605 1.00 29.23 365 ASN C C 1
ATOM 10328 O O . ASN C 1 365 ? 7.732 32.700 74.423 1.00 30.09 365 ASN C O 1
ATOM 10333 N N . VAL C 1 366 ? 7.850 33.870 72.509 1.00 28.22 366 VAL C N 1
ATOM 10334 C CA . VAL C 1 366 ? 9.215 33.455 72.197 1.00 26.15 366 VAL C CA 1
ATOM 10335 C C . VAL C 1 366 ? 10.202 34.462 72.776 1.00 26.38 366 VAL C C 1
ATOM 10336 O O . VAL C 1 366 ? 11.213 34.096 73.375 1.00 25.47 366 VAL C O 1
ATOM 10340 N N . LYS C 1 367 ? 9.898 35.739 72.590 1.00 25.84 367 LYS C N 1
ATOM 10341 C CA . LYS C 1 367 ? 10.737 36.813 73.088 1.00 24.70 367 LYS C CA 1
ATOM 10342 C C . LYS C 1 367 ? 9.888 38.068 72.949 1.00 25.04 367 LYS C C 1
ATOM 10343 O O . LYS C 1 367 ? 8.773 38.021 72.418 1.00 26.07 367 LYS C O 1
ATOM 10349 N N . PRO C 1 368 ? 10.395 39.211 73.421 1.00 24.43 368 PRO C N 1
ATOM 10350 C CA . PRO C 1 368 ? 9.637 40.465 73.323 1.00 24.21 368 PRO C CA 1
ATOM 10351 C C . PRO C 1 368 ? 9.157 40.753 71.894 1.00 23.75 368 PRO C C 1
ATOM 10352 O O . PRO C 1 368 ? 9.947 40.736 70.949 1.00 22.17 368 PRO C O 1
ATOM 10356 N N . GLN C 1 369 ? 7.858 41.010 71.759 1.00 23.70 369 GLN C N 1
ATOM 10357 C CA . GLN C 1 369 ? 7.221 41.303 70.481 1.00 23.35 369 GLN C CA 1
ATOM 10358 C C . GLN C 1 369 ? 7.221 40.137 69.511 1.00 22.76 369 GLN C C 1
ATOM 10359 O O . GLN C 1 369 ? 6.957 40.315 68.329 1.00 25.30 369 GLN C O 1
ATOM 10365 N N . VAL C 1 370 ? 7.513 38.942 70.001 1.00 20.95 370 VAL C N 1
ATOM 10366 C CA . VAL C 1 370 ? 7.513 37.785 69.129 1.00 20.09 370 VAL C CA 1
ATOM 10367 C C . VAL C 1 370 ? 6.775 36.628 69.774 1.00 20.95 370 VAL C C 1
ATOM 10368 O O . VAL C 1 370 ? 7.202 36.109 70.806 1.00 21.95 370 VAL C O 1
ATOM 10372 N N . ASP C 1 371 ? 5.659 36.230 69.163 1.00 21.90 371 ASP C N 1
ATOM 10373 C CA . ASP C 1 371 ? 4.851 35.133 69.686 1.00 23.24 371 ASP C CA 1
ATOM 10374 C C . ASP C 1 371 ? 4.677 33.992 68.704 1.00 23.87 371 ASP C C 1
ATOM 10375 O O . ASP C 1 371 ? 4.674 34.183 67.484 1.00 24.80 371 ASP C O 1
ATOM 10380 N N . ARG C 1 372 ? 4.535 32.791 69.250 1.00 24.42 372 ARG C N 1
ATOM 10381 C CA . ARG C 1 372 ? 4.334 31.613 68.426 1.00 24.26 372 ARG C CA 1
ATOM 10382 C C . ARG C 1 372 ? 2.934 31.059 68.702 1.00 24.37 372 ARG C C 1
ATOM 10383 O O . ARG C 1 372 ? 2.592 30.718 69.835 1.00 23.15 372 ARG C O 1
ATOM 10391 N N . ILE C 1 373 ? 2.130 30.986 67.646 1.00 22.94 373 ILE C N 1
ATOM 10392 C CA . ILE C 1 373 ? 0.758 30.520 67.747 1.00 22.55 373 ILE C CA 1
ATOM 10393 C C . ILE C 1 373 ? 0.580 29.132 67.166 1.00 22.59 373 ILE C C 1
ATOM 10394 O O . ILE C 1 373 ? 1.000 28.859 66.046 1.00 23.30 373 ILE C O 1
ATOM 10399 N N . THR C 1 374 ? -0.048 28.255 67.938 1.00 23.13 374 THR C N 1
ATOM 10400 C CA . THR C 1 374 ? -0.293 26.902 67.485 1.00 22.60 374 THR C CA 1
ATOM 10401 C C . THR C 1 374 ? -1.694 26.874 66.905 1.00 24.18 374 THR C C 1
ATOM 10402 O O . THR C 1 374 ? -2.671 27.113 67.610 1.00 25.34 374 THR C O 1
ATOM 10406 N N . LEU C 1 375 ? -1.784 26.601 65.610 1.00 25.83 375 LEU C N 1
ATOM 10407 C CA . LEU C 1 375 ? -3.068 26.551 64.935 1.00 27.30 375 LEU C CA 1
ATOM 10408 C C . LEU C 1 375 ? -3.769 25.236 65.248 1.00 28.78 375 LEU C C 1
ATOM 10409 O O . LEU C 1 375 ? -3.130 24.258 65.641 1.00 29.70 375 LEU C O 1
ATOM 10414 N N . PRO C 1 376 ? -5.098 25.197 65.073 1.00 29.48 376 PRO C N 1
ATOM 10415 C CA . PRO C 1 376 ? -5.908 24.006 65.337 1.00 28.76 376 PRO C CA 1
ATOM 10416 C C . PRO C 1 376 ? -5.371 22.736 64.673 1.00 29.58 376 PRO C C 1
ATOM 10417 O O . PRO C 1 376 ? -5.500 21.640 65.225 1.00 28.96 376 PRO C O 1
ATOM 10421 N N . ASN C 1 377 ? -4.770 22.878 63.493 1.00 28.38 377 ASN C N 1
ATOM 10422 C CA . ASN C 1 377 ? -4.222 21.721 62.775 1.00 27.95 377 ASN C CA 1
ATOM 10423 C C . ASN C 1 377 ? -2.814 21.348 63.227 1.00 26.98 377 ASN C C 1
ATOM 10424 O O . ASN C 1 377 ? -2.201 20.424 62.683 1.00 25.25 377 ASN C O 1
ATOM 10429 N N . GLY C 1 378 ? -2.296 22.075 64.211 1.00 25.98 378 GLY C N 1
ATOM 10430 C CA . GLY C 1 378 ? -0.964 21.776 64.705 1.00 26.40 378 GLY C CA 1
ATOM 10431 C C . GLY C 1 378 ? 0.159 22.675 64.211 1.00 27.31 378 GLY C C 1
ATOM 10432 O O . GLY C 1 378 ? 1.232 22.712 64.817 1.00 27.95 378 GLY C O 1
ATOM 10433 N N . ASN C 1 379 ? -0.066 23.399 63.116 1.00 26.36 379 ASN C N 1
ATOM 10434 C CA . ASN C 1 379 ? 0.961 24.290 62.590 1.00 24.11 379 ASN C CA 1
ATOM 10435 C C . ASN C 1 379 ? 1.243 25.431 63.545 1.00 24.77 379 ASN C C 1
ATOM 10436 O O . ASN C 1 379 ? 0.329 26.001 64.143 1.00 24.67 379 ASN C O 1
ATOM 10441 N N . LYS C 1 380 ? 2.517 25.764 63.682 1.00 24.38 380 LYS C N 1
ATOM 10442 C CA . LYS C 1 380 ? 2.915 26.851 64.560 1.00 25.87 380 LYS C CA 1
ATOM 10443 C C . LYS C 1 380 ? 3.421 28.025 63.721 1.00 24.46 380 LYS C C 1
ATOM 10444 O O . LYS C 1 380 ? 4.400 27.899 62.993 1.00 24.99 380 LYS C O 1
ATOM 10450 N N . ILE C 1 381 ? 2.746 29.163 63.813 1.00 22.23 381 ILE C N 1
ATOM 10451 C CA . ILE C 1 381 ? 3.162 30.319 63.046 1.00 21.06 381 ILE C CA 1
ATOM 10452 C C . ILE C 1 381 ? 3.705 31.389 63.970 1.00 20.73 381 ILE C C 1
ATOM 10453 O O . ILE C 1 381 ? 3.443 31.376 65.174 1.00 18.86 381 ILE C O 1
ATOM 10458 N N . ILE C 1 382 ? 4.462 32.318 63.398 1.00 19.27 382 ILE C N 1
ATOM 10459 C CA . ILE C 1 382 ? 5.060 33.393 64.170 1.00 18.76 382 ILE C CA 1
ATOM 10460 C C . ILE C 1 382 ? 4.401 34.733 63.860 1.00 17.13 382 ILE C C 1
ATOM 10461 O O . ILE C 1 382 ? 4.244 35.108 62.707 1.00 17.40 382 ILE C O 1
ATOM 10466 N N . VAL C 1 383 ? 3.998 35.430 64.913 1.00 17.26 383 VAL C N 1
ATOM 10467 C CA . VAL C 1 383 ? 3.348 36.719 64.797 1.00 17.01 383 VAL C CA 1
ATOM 10468 C C . VAL C 1 383 ? 4.224 37.767 65.459 1.00 17.15 383 VAL C C 1
ATOM 10469 O O . VAL C 1 383 ? 4.642 37.619 66.619 1.00 15.75 383 VAL C O 1
ATOM 10473 N N . LEU C 1 384 ? 4.491 38.841 64.727 1.00 16.59 384 LEU C N 1
ATOM 10474 C CA . LEU C 1 384 ? 5.347 39.906 65.239 1.00 16.84 384 LEU C CA 1
ATOM 10475 C C . LEU C 1 384 ? 4.593 41.095 65.826 1.00 16.81 384 LEU C C 1
ATOM 10476 O O . LEU C 1 384 ? 3.626 41.575 65.242 1.00 16.98 384 LEU C O 1
ATOM 10481 N N . ALA C 1 385 ? 5.048 41.554 66.989 1.00 17.57 385 ALA C N 1
ATOM 10482 C CA . ALA C 1 385 ? 4.473 42.719 67.671 1.00 19.35 385 ALA C CA 1
ATOM 10483 C C . ALA C 1 385 ? 2.958 42.709 67.738 1.00 20.26 385 ALA C C 1
ATOM 10484 O O . ALA C 1 385 ? 2.323 43.770 67.706 1.00 19.91 385 ALA C O 1
ATOM 10486 N N . ARG C 1 386 ? 2.388 41.511 67.828 1.00 20.71 386 ARG C N 1
ATOM 10487 C CA . ARG C 1 386 ? 0.942 41.342 67.887 1.00 21.68 386 ARG C CA 1
ATOM 10488 C C . ARG C 1 386 ? 0.208 42.163 66.835 1.00 20.79 386 ARG C C 1
ATOM 10489 O O . ARG C 1 386 ? -0.808 42.804 67.120 1.00 21.27 386 ARG C O 1
ATOM 10497 N N . GLY C 1 387 ? 0.741 42.162 65.621 1.00 20.65 387 GLY C N 1
ATOM 10498 C CA . GLY C 1 387 ? 0.103 42.899 64.551 1.00 19.76 387 GLY C CA 1
ATOM 10499 C C . GLY C 1 387 ? 0.390 44.386 64.476 1.00 19.52 387 GLY C C 1
ATOM 10500 O O . GLY C 1 387 ? -0.247 45.086 63.695 1.00 20.84 387 GLY C O 1
ATOM 10501 N N . ARG C 1 388 ? 1.318 44.882 65.286 1.00 20.19 388 ARG C N 1
ATOM 10502 C CA . ARG C 1 388 ? 1.671 46.297 65.247 1.00 20.67 388 ARG C CA 1
ATOM 10503 C C . ARG C 1 388 ? 2.973 46.473 64.468 1.00 20.75 388 ARG C C 1
ATOM 10504 O O . ARG C 1 388 ? 3.622 45.482 64.136 1.00 20.69 388 ARG C O 1
ATOM 10512 N N . LEU C 1 389 ? 3.351 47.720 64.173 1.00 21.21 389 LEU C N 1
ATOM 10513 C CA . LEU C 1 389 ? 4.570 48.008 63.403 1.00 20.56 389 LEU C CA 1
ATOM 10514 C C . LEU C 1 389 ? 5.752 47.123 63.796 1.00 20.27 389 LEU C C 1
ATOM 10515 O O . LEU C 1 389 ? 6.326 47.268 64.874 1.00 20.36 389 LEU C O 1
ATOM 10520 N N . LEU C 1 390 ? 6.124 46.213 62.904 1.00 20.07 390 LEU C N 1
ATOM 10521 C CA . LEU C 1 390 ? 7.211 45.288 63.183 1.00 19.84 390 LEU C CA 1
ATOM 10522 C C . LEU C 1 390 ? 8.577 45.942 63.118 1.00 19.58 390 LEU C C 1
ATOM 10523 O O . LEU C 1 390 ? 9.472 45.577 63.876 1.00 21.05 390 LEU C O 1
ATOM 10528 N N . ASN C 1 391 ? 8.756 46.907 62.223 1.00 19.50 391 ASN C N 1
ATOM 10529 C CA . ASN C 1 391 ? 10.059 47.558 62.131 1.00 21.58 391 ASN C CA 1
ATOM 10530 C C . ASN C 1 391 ? 10.385 48.384 63.371 1.00 22.53 391 ASN C C 1
ATOM 10531 O O . ASN C 1 391 ? 11.545 48.481 63.763 1.00 23.40 391 ASN C O 1
ATOM 10536 N N . LEU C 1 392 ? 9.367 48.966 63.997 1.00 24.07 392 LEU C N 1
ATOM 10537 C CA . LEU C 1 392 ? 9.575 49.768 65.201 1.00 24.74 392 LEU C CA 1
ATOM 10538 C C . LEU C 1 392 ? 9.430 48.946 66.473 1.00 25.88 392 LEU C C 1
ATOM 10539 O O . LEU C 1 392 ? 9.916 49.337 67.531 1.00 28.95 392 LEU C O 1
ATOM 10544 N N . GLY C 1 393 ? 8.764 47.803 66.368 1.00 25.74 393 GLY C N 1
ATOM 10545 C CA . GLY C 1 393 ? 8.577 46.967 67.537 1.00 27.25 393 GLY C CA 1
ATOM 10546 C C . GLY C 1 393 ? 9.676 45.941 67.735 1.00 27.91 393 GLY C C 1
ATOM 10547 O O . GLY C 1 393 ? 10.108 45.702 68.861 1.00 28.55 393 GLY C O 1
ATOM 10548 N N . CYS C 1 394 ? 10.130 45.341 66.640 1.00 26.34 394 CYS C N 1
ATOM 10549 C CA . CYS C 1 394 ? 11.171 44.329 66.691 1.00 25.92 394 CYS C CA 1
ATOM 10550 C C . CYS C 1 394 ? 12.544 44.898 66.373 1.00 26.63 394 CYS C C 1
ATOM 10551 O O . CYS C 1 394 ? 13.550 44.210 66.521 1.00 28.56 394 CYS C O 1
ATOM 10554 N N . ALA C 1 395 ? 12.589 46.144 65.916 1.00 25.85 395 ALA C N 1
ATOM 10555 C CA . ALA C 1 395 ? 13.858 46.785 65.594 1.00 23.48 395 ALA C CA 1
ATOM 10556 C C . ALA C 1 395 ? 13.837 48.240 66.062 1.00 22.58 395 ALA C C 1
ATOM 10557 O O . ALA C 1 395 ? 13.142 48.567 67.018 1.00 24.01 395 ALA C O 1
ATOM 10559 N N . THR C 1 396 ? 14.581 49.107 65.379 1.00 21.51 396 THR C N 1
ATOM 10560 C CA . THR C 1 396 ? 14.673 50.517 65.756 1.00 19.90 396 THR C CA 1
ATOM 10561 C C . THR C 1 396 ? 14.104 51.479 64.718 1.00 19.84 396 THR C C 1
ATOM 10562 O O . THR C 1 396 ? 14.498 52.648 64.662 1.00 19.97 396 THR C O 1
ATOM 10566 N N . GLY C 1 397 ? 13.191 50.987 63.889 1.00 18.41 397 GLY C N 1
ATOM 10567 C CA . GLY C 1 397 ? 12.606 51.828 62.860 1.00 15.59 397 GLY C CA 1
ATOM 10568 C C . GLY C 1 397 ? 13.631 52.305 61.849 1.00 14.59 397 GLY C C 1
ATOM 10569 O O . GLY C 1 397 ? 14.745 51.775 61.759 1.00 13.81 397 GLY C O 1
ATOM 10570 N N . HIS C 1 398 ? 13.245 53.318 61.087 1.00 11.04 398 HIS C N 1
ATOM 10571 C CA . HIS C 1 398 ? 14.110 53.883 60.069 1.00 12.20 398 HIS C CA 1
ATOM 10572 C C . HIS C 1 398 ? 15.422 54.414 60.614 1.00 13.57 398 HIS C C 1
ATOM 10573 O O . HIS C 1 398 ? 15.513 54.810 61.771 1.00 15.09 398 HIS C O 1
ATOM 10580 N N . PRO C 1 399 ? 16.473 54.402 59.784 1.00 15.45 399 PRO C N 1
ATOM 10581 C CA . PRO C 1 399 ? 17.778 54.920 60.209 1.00 15.09 399 PRO C CA 1
ATOM 10582 C C . PRO C 1 399 ? 17.719 56.448 60.300 1.00 15.73 399 PRO C C 1
ATOM 10583 O O . PRO C 1 399 ? 16.926 57.099 59.624 1.00 16.24 399 PRO C O 1
ATOM 10587 N N . ALA C 1 400 ? 18.584 57.009 61.129 1.00 17.47 400 ALA C N 1
ATOM 10588 C CA . ALA C 1 400 ? 18.612 58.440 61.337 1.00 15.89 400 ALA C CA 1
ATOM 10589 C C . ALA C 1 400 ? 18.660 59.263 60.065 1.00 17.25 400 ALA C C 1
ATOM 10590 O O . ALA C 1 400 ? 17.993 60.299 59.958 1.00 19.26 400 ALA C O 1
ATOM 10592 N N . PHE C 1 401 ? 19.447 58.822 59.092 1.00 16.96 401 PHE C N 1
ATOM 10593 C CA . PHE C 1 401 ? 19.558 59.591 57.862 1.00 16.23 401 PHE C CA 1
ATOM 10594 C C . PHE C 1 401 ? 18.215 59.771 57.122 1.00 17.85 401 PHE C C 1
ATOM 10595 O O . PHE C 1 401 ? 17.962 60.827 56.526 1.00 15.39 401 PHE C O 1
ATOM 10603 N N . VAL C 1 402 ? 17.360 58.747 57.152 1.00 16.02 402 VAL C N 1
ATOM 10604 C CA . VAL C 1 402 ? 16.055 58.831 56.499 1.00 15.70 402 VAL C CA 1
ATOM 10605 C C . VAL C 1 402 ? 15.107 59.731 57.305 1.00 16.30 402 VAL C C 1
ATOM 10606 O O . VAL C 1 402 ? 14.423 60.587 56.744 1.00 16.43 402 VAL C O 1
ATOM 10610 N N . MET C 1 403 ? 15.089 59.540 58.622 1.00 16.33 403 MET C N 1
ATOM 10611 C CA . MET C 1 403 ? 14.251 60.338 59.507 1.00 17.11 403 MET C CA 1
ATOM 10612 C C . MET C 1 403 ? 14.628 61.811 59.487 1.00 16.14 403 MET C C 1
ATOM 10613 O O . MET C 1 403 ? 13.845 62.665 59.897 1.00 16.74 403 MET C O 1
ATOM 10618 N N . SER C 1 404 ? 15.838 62.104 59.030 1.00 16.74 404 SER C N 1
ATOM 10619 C CA . SER C 1 404 ? 16.294 63.486 58.941 1.00 18.18 404 SER C CA 1
ATOM 10620 C C . SER C 1 404 ? 15.416 64.244 57.936 1.00 18.61 404 SER C C 1
ATOM 10621 O O . SER C 1 404 ? 15.069 65.404 58.157 1.00 18.64 404 SER C O 1
ATOM 10624 N N . PHE C 1 405 ? 15.047 63.592 56.837 1.00 19.18 405 PHE C N 1
ATOM 10625 C CA . PHE C 1 405 ? 14.194 64.239 55.849 1.00 20.65 405 PHE C CA 1
ATOM 10626 C C . PHE C 1 405 ? 12.830 64.532 56.441 1.00 21.95 405 PHE C C 1
ATOM 10627 O O . PHE C 1 405 ? 12.324 65.651 56.333 1.00 22.03 405 PHE C O 1
ATOM 10635 N N . SER C 1 406 ? 12.246 63.520 57.075 1.00 20.89 406 SER C N 1
ATOM 10636 C CA . SER C 1 406 ? 10.924 63.642 57.676 1.00 21.17 406 SER C CA 1
ATOM 10637 C C . SER C 1 406 ? 10.884 64.693 58.762 1.00 20.99 406 SER C C 1
ATOM 10638 O O . SER C 1 406 ? 9.991 65.541 58.783 1.00 21.17 406 SER C O 1
ATOM 10641 N N . PHE C 1 407 ? 11.852 64.642 59.669 1.00 21.28 407 PHE C N 1
ATOM 10642 C CA . PHE C 1 407 ? 11.874 65.599 60.760 1.00 20.69 407 PHE C CA 1
ATOM 10643 C C . PHE C 1 407 ? 12.218 67.024 60.325 1.00 20.66 407 PHE C C 1
ATOM 10644 O O . PHE C 1 407 ? 11.948 67.976 61.043 1.00 21.01 407 PHE C O 1
ATOM 10652 N N . CYS C 1 408 ? 12.813 67.174 59.151 1.00 22.71 408 CYS C N 1
ATOM 10653 C CA . CYS C 1 408 ? 13.093 68.507 58.662 1.00 24.69 408 CYS C CA 1
ATOM 10654 C C . CYS C 1 408 ? 11.754 69.084 58.206 1.00 26.07 408 CYS C C 1
ATOM 10655 O O . CYS C 1 408 ? 11.453 70.249 58.457 1.00 26.24 408 CYS C O 1
ATOM 10658 N N . ASN C 1 409 ? 10.938 68.270 57.541 1.00 25.67 409 ASN C N 1
ATOM 10659 C CA . ASN C 1 409 ? 9.637 68.747 57.093 1.00 26.74 409 ASN C CA 1
ATOM 10660 C C . ASN C 1 409 ? 8.726 69.040 58.292 1.00 26.28 409 ASN C C 1
ATOM 10661 O O . ASN C 1 409 ? 7.932 69.979 58.256 1.00 28.05 409 ASN C O 1
ATOM 10666 N N . GLN C 1 410 ? 8.856 68.245 59.352 1.00 25.11 410 GLN C N 1
ATOM 10667 C CA . GLN C 1 410 ? 8.078 68.436 60.577 1.00 24.62 410 GLN C CA 1
ATOM 10668 C C . GLN C 1 410 ? 8.435 69.764 61.226 1.00 24.12 410 GLN C C 1
ATOM 10669 O O . GLN C 1 410 ? 7.560 70.529 61.625 1.00 25.58 410 GLN C O 1
ATOM 10675 N N . THR C 1 411 ? 9.733 70.016 61.351 1.00 23.00 411 THR C N 1
ATOM 10676 C CA . THR C 1 411 ? 10.213 71.250 61.959 1.00 23.37 411 THR C CA 1
ATOM 10677 C C . THR C 1 411 ? 9.738 72.479 61.175 1.00 23.46 411 THR C C 1
ATOM 10678 O O . THR C 1 411 ? 9.291 73.460 61.763 1.00 22.36 411 THR C O 1
ATOM 10682 N N . PHE C 1 412 ? 9.831 72.418 59.853 1.00 21.44 412 PHE C N 1
ATOM 10683 C CA . PHE C 1 412 ? 9.398 73.523 59.017 1.00 22.68 412 PHE C CA 1
ATOM 10684 C C . PHE C 1 412 ? 7.900 73.708 59.138 1.00 23.82 412 PHE C C 1
ATOM 10685 O O . PHE C 1 412 ? 7.388 74.826 59.027 1.00 22.17 412 PHE C O 1
ATOM 10693 N N . ALA C 1 413 ? 7.188 72.607 59.354 1.00 23.80 413 ALA C N 1
ATOM 10694 C CA . ALA C 1 413 ? 5.737 72.684 59.497 1.00 24.44 413 ALA C CA 1
ATOM 10695 C C . ALA C 1 413 ? 5.390 73.420 60.801 1.00 24.10 413 ALA C C 1
ATOM 10696 O O . ALA C 1 413 ? 4.498 74.269 60.824 1.00 23.58 413 ALA C O 1
ATOM 10698 N N . GLN C 1 414 ? 6.106 73.093 61.874 1.00 24.46 414 GLN C N 1
ATOM 10699 C CA . GLN C 1 414 ? 5.896 73.736 63.163 1.00 25.50 414 GLN C CA 1
ATOM 10700 C C . GLN C 1 414 ? 6.314 75.204 63.081 1.00 25.93 414 GLN C C 1
ATOM 10701 O O . GLN C 1 414 ? 5.655 76.073 63.642 1.00 27.01 414 GLN C O 1
ATOM 10707 N N . LEU C 1 415 ? 7.411 75.481 62.387 1.00 27.08 415 LEU C N 1
ATOM 10708 C CA . LEU C 1 415 ? 7.880 76.853 62.255 1.00 29.27 415 LEU C CA 1
ATOM 10709 C C . LEU C 1 415 ? 6.880 77.705 61.506 1.00 30.27 415 LEU C C 1
ATOM 10710 O O . LEU C 1 415 ? 6.537 78.797 61.951 1.00 31.14 415 LEU C O 1
ATOM 10715 N N . ASP C 1 416 ? 6.403 77.207 60.371 1.00 31.86 416 ASP C N 1
ATOM 10716 C CA . ASP C 1 416 ? 5.453 77.958 59.558 1.00 33.92 416 ASP C CA 1
ATOM 10717 C C . ASP C 1 416 ? 4.116 78.162 60.261 1.00 33.14 416 ASP C C 1
ATOM 10718 O O . ASP C 1 416 ? 3.474 79.203 60.119 1.00 32.84 416 ASP C O 1
ATOM 10723 N N . LEU C 1 417 ? 3.701 77.157 61.019 1.00 32.27 417 LEU C N 1
ATOM 10724 C CA . LEU C 1 417 ? 2.442 77.220 61.737 1.00 31.21 417 LEU C CA 1
ATOM 10725 C C . LEU C 1 417 ? 2.529 78.274 62.845 1.00 32.02 417 LEU C C 1
ATOM 10726 O O . LEU C 1 417 ? 1.623 79.088 63.015 1.00 32.05 417 LEU C O 1
ATOM 10731 N N . TRP C 1 418 ? 3.632 78.268 63.581 1.00 30.71 418 TRP C N 1
ATOM 10732 C CA . TRP C 1 418 ? 3.825 79.215 64.669 1.00 30.79 418 TRP C CA 1
ATOM 10733 C C . TRP C 1 418 ? 4.078 80.649 64.214 1.00 32.19 418 TRP C C 1
ATOM 10734 O O . TRP C 1 418 ? 3.654 81.591 64.872 1.00 31.90 418 TRP C O 1
ATOM 10745 N N . GLN C 1 419 ? 4.775 80.815 63.097 1.00 35.35 419 GLN C N 1
ATOM 10746 C CA . GLN C 1 419 ? 5.066 82.144 62.581 1.00 37.97 419 GLN C CA 1
ATOM 10747 C C . GLN C 1 419 ? 3.853 82.785 61.918 1.00 38.68 419 GLN C C 1
ATOM 10748 O O . GLN C 1 419 ? 3.842 83.987 61.676 1.00 40.23 419 GLN C O 1
ATOM 10754 N N . ASN C 1 420 ? 2.833 81.988 61.627 1.00 38.73 420 ASN C N 1
ATOM 10755 C CA . ASN C 1 420 ? 1.629 82.509 60.995 1.00 38.54 420 ASN C CA 1
ATOM 10756 C C . ASN C 1 420 ? 0.413 82.404 61.899 1.00 38.75 420 ASN C C 1
ATOM 10757 O O . ASN C 1 420 ? -0.717 82.446 61.425 1.00 37.54 420 ASN C O 1
ATOM 10762 N N . LYS C 1 421 ? 0.649 82.275 63.201 1.00 40.59 421 LYS C N 1
ATOM 10763 C CA . LYS C 1 421 ? -0.436 82.147 64.162 1.00 43.01 421 LYS C CA 1
ATOM 10764 C C . LYS C 1 421 ? -1.248 83.423 64.299 1.00 44.11 421 LYS C C 1
ATOM 10765 O O . LYS C 1 421 ? -2.430 83.381 64.623 1.00 45.14 421 LYS C O 1
ATOM 10771 N N . ASP C 1 422 ? -0.614 84.562 64.060 1.00 45.80 422 ASP C N 1
ATOM 10772 C CA . ASP C 1 422 ? -1.310 85.835 64.165 1.00 47.72 422 ASP C CA 1
ATOM 10773 C C . ASP C 1 422 ? -1.793 86.308 62.791 1.00 48.12 422 ASP C C 1
ATOM 10774 O O . ASP C 1 422 ? -2.200 87.459 62.634 1.00 48.98 422 ASP C O 1
ATOM 10779 N N . THR C 1 423 ? -1.734 85.427 61.794 1.00 46.86 423 THR C N 1
ATOM 10780 C CA . THR C 1 423 ? -2.204 85.781 60.458 1.00 46.87 423 THR C CA 1
ATOM 10781 C C . THR C 1 423 ? -3.372 84.885 60.075 1.00 46.88 423 THR C C 1
ATOM 10782 O O . THR C 1 423 ? -3.797 84.025 60.849 1.00 45.87 423 THR C O 1
ATOM 10786 N N . ASN C 1 424 ? -3.900 85.093 58.879 1.00 47.06 424 ASN C N 1
ATOM 10787 C CA . ASN C 1 424 ? -5.009 84.283 58.420 1.00 48.23 424 ASN C CA 1
ATOM 10788 C C . ASN C 1 424 ? -4.587 83.480 57.194 1.00 46.98 424 ASN C C 1
ATOM 10789 O O . ASN C 1 424 ? -5.341 83.327 56.235 1.00 47.54 424 ASN C O 1
ATOM 10794 N N . LYS C 1 425 ? -3.364 82.969 57.245 1.00 44.66 425 LYS C N 1
ATOM 10795 C CA . LYS C 1 425 ? -2.818 82.172 56.161 1.00 42.93 425 LYS C CA 1
ATOM 10796 C C . LYS C 1 425 ? -3.386 80.756 56.179 1.00 41.87 425 LYS C C 1
ATOM 10797 O O . LYS C 1 425 ? -3.568 80.140 55.131 1.00 40.69 425 LYS C O 1
ATOM 10803 N N . TYR C 1 426 ? -3.670 80.253 57.375 1.00 40.19 426 TYR C N 1
ATOM 10804 C CA . TYR C 1 426 ? -4.198 78.910 57.539 1.00 38.96 426 TYR C CA 1
ATOM 10805 C C . TYR C 1 426 ? -5.561 78.855 58.215 1.00 39.77 426 TYR C C 1
ATOM 10806 O O . TYR C 1 426 ? -5.769 79.460 59.269 1.00 40.50 426 TYR C O 1
ATOM 10815 N N . GLU C 1 427 ? -6.480 78.111 57.602 1.00 40.63 427 GLU C N 1
ATOM 10816 C CA . GLU C 1 427 ? -7.833 77.917 58.126 1.00 40.02 427 GLU C CA 1
ATOM 10817 C C . GLU C 1 427 ? -7.899 76.523 58.725 1.00 37.33 427 GLU C C 1
ATOM 10818 O O . GLU C 1 427 ? -6.869 75.883 58.904 1.00 36.90 427 GLU C O 1
ATOM 10824 N N . ASN C 1 428 ? -9.102 76.050 59.034 1.00 34.83 428 ASN C N 1
ATOM 10825 C CA . ASN C 1 428 ? -9.249 74.711 59.592 1.00 34.68 428 ASN C CA 1
ATOM 10826 C C . ASN C 1 428 ? -9.337 73.704 58.460 1.00 33.67 428 ASN C C 1
ATOM 10827 O O . ASN C 1 428 ? -10.367 73.066 58.266 1.00 32.45 428 ASN C O 1
ATOM 10832 N N . LYS C 1 429 ? -8.242 73.584 57.716 1.00 32.77 429 LYS C N 1
ATOM 10833 C CA . LYS C 1 429 ? -8.146 72.666 56.592 1.00 33.25 429 LYS C CA 1
ATOM 10834 C C . LYS C 1 429 ? -6.773 72.009 56.579 1.00 32.21 429 LYS C C 1
ATOM 10835 O O . LYS C 1 429 ? -5.896 72.356 57.373 1.00 32.81 429 LYS C O 1
ATOM 10841 N N . VAL C 1 430 ? -6.601 71.059 55.667 1.00 30.37 430 VAL C N 1
ATOM 10842 C CA . VAL C 1 430 ? -5.341 70.352 55.491 1.00 27.80 430 VAL C CA 1
ATOM 10843 C C . VAL C 1 430 ? -4.530 71.075 54.406 1.00 28.23 430 VAL C C 1
ATOM 10844 O O . VAL C 1 430 ? -5.016 71.280 53.301 1.00 28.01 430 VAL C O 1
ATOM 10848 N N . TYR C 1 431 ? -3.306 71.476 54.732 1.00 27.74 431 TYR C N 1
ATOM 10849 C CA . TYR C 1 431 ? -2.446 72.149 53.773 1.00 27.81 431 TYR C CA 1
ATOM 10850 C C . TYR C 1 431 ? -1.186 71.319 53.548 1.00 30.18 431 TYR C C 1
ATOM 10851 O O . TYR C 1 431 ? -0.942 70.328 54.240 1.00 30.33 431 TYR C O 1
ATOM 10860 N N . LEU C 1 432 ? -0.386 71.742 52.576 1.00 31.42 432 LEU C N 1
ATOM 10861 C CA . LEU C 1 432 ? 0.868 71.076 52.248 1.00 33.20 432 LEU C CA 1
ATOM 10862 C C . LEU C 1 432 ? 2.008 72.094 52.266 1.00 33.35 432 LEU C C 1
ATOM 10863 O O . LEU C 1 432 ? 1.785 73.281 52.030 1.00 33.57 432 LEU C O 1
ATOM 10868 N N . LEU C 1 433 ? 3.225 71.630 52.538 1.00 33.10 433 LEU C N 1
ATOM 10869 C CA . LEU C 1 433 ? 4.397 72.508 52.559 1.00 33.38 433 LEU C CA 1
ATOM 10870 C C . LEU C 1 433 ? 4.777 72.893 51.126 1.00 33.55 433 LEU C C 1
ATOM 10871 O O . LEU C 1 433 ? 4.684 72.068 50.212 1.00 32.08 433 LEU C O 1
ATOM 10876 N N . PRO C 1 434 ? 5.214 74.149 50.916 1.00 33.70 434 PRO C N 1
ATOM 10877 C CA . PRO C 1 434 ? 5.607 74.623 49.584 1.00 34.41 434 PRO C CA 1
ATOM 10878 C C . PRO C 1 434 ? 6.723 73.803 48.939 1.00 35.44 434 PRO C C 1
ATOM 10879 O O . PRO C 1 434 ? 7.532 73.175 49.622 1.00 36.12 434 PRO C O 1
ATOM 10883 N N . LYS C 1 435 ? 6.755 73.826 47.612 1.00 35.98 435 LYS C N 1
ATOM 10884 C CA . LYS C 1 435 ? 7.741 73.094 46.833 1.00 36.41 435 LYS C CA 1
ATOM 10885 C C . LYS C 1 435 ? 9.180 73.468 47.148 1.00 36.18 435 LYS C C 1
ATOM 10886 O O . LYS C 1 435 ? 10.035 72.592 47.238 1.00 34.87 435 LYS C O 1
ATOM 10892 N N . HIS C 1 436 ? 9.454 74.760 47.319 1.00 36.22 436 HIS C N 1
ATOM 10893 C CA . HIS C 1 436 ? 10.825 75.178 47.582 1.00 37.12 436 HIS C CA 1
ATOM 10894 C C . HIS C 1 436 ? 11.393 74.572 48.852 1.00 35.33 436 HIS C C 1
ATOM 10895 O O . HIS C 1 436 ? 12.595 74.348 48.930 1.00 36.36 436 HIS C O 1
ATOM 10902 N N . LEU C 1 437 ? 10.546 74.305 49.843 1.00 33.65 437 LEU C N 1
ATOM 10903 C CA . LEU C 1 437 ? 11.028 73.702 51.084 1.00 33.89 437 LEU C CA 1
ATOM 10904 C C . LEU C 1 437 ? 11.504 72.267 50.862 1.00 33.38 437 LEU C C 1
ATOM 10905 O O . LEU C 1 437 ? 12.481 71.822 51.467 1.00 32.13 437 LEU C O 1
ATOM 10910 N N . ASP C 1 438 ? 10.800 71.547 49.996 1.00 32.93 438 ASP C N 1
ATOM 10911 C CA . ASP C 1 438 ? 11.160 70.177 49.677 1.00 33.45 438 ASP C CA 1
ATOM 10912 C C . ASP C 1 438 ? 12.546 70.130 49.049 1.00 31.86 438 ASP C C 1
ATOM 10913 O O . ASP C 1 438 ? 13.359 69.274 49.394 1.00 31.71 438 ASP C O 1
ATOM 10918 N N . GLU C 1 439 ? 12.822 71.047 48.129 1.00 30.52 439 GLU C N 1
ATOM 10919 C CA . GLU C 1 439 ? 14.131 71.071 47.487 1.00 30.65 439 GLU C CA 1
ATOM 10920 C C . GLU C 1 439 ? 15.201 71.487 48.493 1.00 29.21 439 GLU C C 1
ATOM 10921 O O . GLU C 1 439 ? 16.327 70.985 48.462 1.00 28.30 439 GLU C O 1
ATOM 10927 N N . LYS C 1 440 ? 14.839 72.398 49.392 1.00 27.67 440 LYS C N 1
ATOM 10928 C CA . LYS C 1 440 ? 15.760 72.876 50.419 1.00 28.48 440 LYS C CA 1
ATOM 10929 C C . LYS C 1 440 ? 16.205 71.689 51.285 1.00 27.64 440 LYS C C 1
ATOM 10930 O O . LYS C 1 440 ? 17.399 71.463 51.493 1.00 26.27 440 LYS C O 1
ATOM 10936 N N . VAL C 1 441 ? 15.235 70.930 51.786 1.00 25.95 441 VAL C N 1
ATOM 10937 C CA . VAL C 1 441 ? 15.538 69.771 52.608 1.00 25.30 441 VAL C CA 1
ATOM 10938 C C . VAL C 1 441 ? 16.492 68.847 51.868 1.00 24.16 441 VAL C C 1
ATOM 10939 O O . VAL C 1 441 ? 17.495 68.408 52.423 1.00 23.25 441 VAL C O 1
ATOM 10943 N N . ALA C 1 442 ? 16.183 68.564 50.608 1.00 23.63 442 ALA C N 1
ATOM 10944 C CA . ALA C 1 442 ? 17.028 67.695 49.799 1.00 22.99 442 ALA C CA 1
ATOM 10945 C C . ALA C 1 442 ? 18.445 68.259 49.694 1.00 23.41 442 ALA C C 1
ATOM 10946 O O . ALA C 1 442 ? 19.428 67.526 49.851 1.00 21.71 442 ALA C O 1
ATOM 10948 N N . LEU C 1 443 ? 18.547 69.564 49.447 1.00 24.48 443 LEU C N 1
ATOM 10949 C CA . LEU C 1 443 ? 19.848 70.219 49.325 1.00 27.07 443 LEU C CA 1
ATOM 10950 C C . LEU C 1 443 ? 20.739 70.040 50.550 1.00 27.82 443 LEU C C 1
ATOM 10951 O O . LEU C 1 443 ? 21.952 69.882 50.423 1.00 29.28 443 LEU C O 1
ATOM 10956 N N . TYR C 1 444 ? 20.146 70.070 51.736 1.00 27.26 444 TYR C N 1
ATOM 10957 C CA . TYR C 1 444 ? 20.929 69.907 52.955 1.00 28.39 444 TYR C CA 1
ATOM 10958 C C . TYR C 1 444 ? 21.620 68.552 53.072 1.00 26.80 444 TYR C C 1
ATOM 10959 O O . TYR C 1 444 ? 22.622 68.429 53.773 1.00 26.24 444 TYR C O 1
ATOM 10968 N N . HIS C 1 445 ? 21.096 67.538 52.394 1.00 25.01 445 HIS C N 1
ATOM 10969 C CA . HIS C 1 445 ? 21.686 66.211 52.496 1.00 24.98 445 HIS C CA 1
ATOM 10970 C C . HIS C 1 445 ? 22.648 65.815 51.381 1.00 26.01 445 HIS C C 1
ATOM 10971 O O . HIS C 1 445 ? 23.291 64.773 51.455 1.00 28.58 445 HIS C O 1
ATOM 10978 N N . LEU C 1 446 ? 22.760 66.653 50.361 1.00 27.01 446 LEU C N 1
ATOM 10979 C CA . LEU C 1 446 ? 23.634 66.375 49.236 1.00 28.01 446 LEU C CA 1
ATOM 10980 C C . LEU C 1 446 ? 25.114 66.229 49.565 1.00 28.94 446 LEU C C 1
ATOM 10981 O O . LEU C 1 446 ? 25.765 65.334 49.041 1.00 27.65 446 LEU C O 1
ATOM 10986 N N . LYS C 1 447 ? 25.650 67.106 50.414 1.00 30.91 447 LYS C N 1
ATOM 10987 C CA . LYS C 1 447 ? 27.069 67.054 50.779 1.00 33.04 447 LYS C CA 1
ATOM 10988 C C . LYS C 1 447 ? 27.430 65.748 51.467 1.00 32.92 447 LYS C C 1
ATOM 10989 O O . LYS C 1 447 ? 28.444 65.122 51.147 1.00 31.93 447 LYS C O 1
ATOM 10995 N N . LYS C 1 448 ? 26.593 65.345 52.415 1.00 33.72 448 LYS C N 1
ATOM 10996 C CA . LYS C 1 448 ? 26.817 64.115 53.158 1.00 35.73 448 LYS C CA 1
ATOM 10997 C C . LYS C 1 448 ? 26.862 62.915 52.216 1.00 35.45 448 LYS C C 1
ATOM 10998 O O . LYS C 1 448 ? 27.552 61.930 52.488 1.00 35.33 448 LYS C O 1
ATOM 11004 N N . LEU C 1 449 ? 26.136 63.013 51.104 1.00 33.87 449 LEU C N 1
ATOM 11005 C CA . LEU C 1 449 ? 26.074 61.931 50.125 1.00 33.01 449 LEU C CA 1
ATOM 11006 C C . LEU C 1 449 ? 27.108 62.045 49.000 1.00 32.91 449 LEU C C 1
ATOM 11007 O O . LEU C 1 449 ? 27.112 61.230 48.079 1.00 32.64 449 LEU C O 1
ATOM 11012 N N . ASN C 1 450 ? 27.984 63.043 49.076 1.00 33.31 450 ASN C N 1
ATOM 11013 C CA . ASN C 1 450 ? 29.010 63.237 48.051 1.00 33.63 450 ASN C CA 1
ATOM 11014 C C . ASN C 1 450 ? 28.379 63.397 46.675 1.00 32.99 450 ASN C C 1
ATOM 11015 O O . ASN C 1 450 ? 28.927 62.945 45.674 1.00 33.36 450 ASN C O 1
ATOM 11020 N N . ALA C 1 451 ? 27.226 64.046 46.628 1.00 32.01 451 ALA C N 1
ATOM 11021 C CA . ALA C 1 451 ? 26.523 64.249 45.377 1.00 29.95 451 ALA C CA 1
ATOM 11022 C C . ALA C 1 451 ? 26.737 65.663 44.853 1.00 29.93 451 ALA C C 1
ATOM 11023 O O . ALA C 1 451 ? 26.392 66.634 45.525 1.00 31.04 451 ALA C O 1
ATOM 11025 N N . SER C 1 452 ? 27.297 65.776 43.650 1.00 28.49 452 SER C N 1
ATOM 11026 C CA . SER C 1 452 ? 27.550 67.079 43.036 1.00 27.64 452 SER C CA 1
ATOM 11027 C C . SER C 1 452 ? 26.408 67.516 42.128 1.00 27.75 452 SER C C 1
ATOM 11028 O O . SER C 1 452 ? 26.172 66.923 41.075 1.00 28.58 452 SER C O 1
ATOM 11031 N N . LEU C 1 453 ? 25.709 68.565 42.531 1.00 26.53 453 LEU C N 1
ATOM 11032 C CA . LEU C 1 453 ? 24.600 69.063 41.741 1.00 26.78 453 LEU C CA 1
ATOM 11033 C C . LEU C 1 453 ? 25.113 69.969 40.601 1.00 27.71 453 LEU C C 1
ATOM 11034 O O . LEU C 1 453 ? 26.106 70.686 40.754 1.00 27.56 453 LEU C O 1
ATOM 11039 N N . THR C 1 454 ? 24.441 69.915 39.454 1.00 27.32 454 THR C N 1
ATOM 11040 C CA . THR C 1 454 ? 24.817 70.720 38.302 1.00 26.68 454 THR C CA 1
ATOM 11041 C C . THR C 1 454 ? 24.065 72.039 38.306 1.00 28.06 454 THR C C 1
ATOM 11042 O O . THR C 1 454 ? 22.866 72.079 38.578 1.00 27.88 454 THR C O 1
ATOM 11046 N N . GLU C 1 455 ? 24.779 73.118 38.002 1.00 30.59 455 GLU C N 1
ATOM 11047 C CA . GLU C 1 455 ? 24.192 74.453 37.961 1.00 33.91 455 GLU C CA 1
ATOM 11048 C C . GLU C 1 455 ? 23.548 74.681 36.611 1.00 33.61 455 GLU C C 1
ATOM 11049 O O . GLU C 1 455 ? 24.171 74.481 35.573 1.00 33.06 455 GLU C O 1
ATOM 11055 N N . LEU C 1 456 ? 22.296 75.108 36.633 1.00 33.98 456 LEU C N 1
ATOM 11056 C CA . LEU C 1 456 ? 21.567 75.374 35.410 1.00 34.77 456 LEU C CA 1
ATOM 11057 C C . LEU C 1 456 ? 22.130 76.646 34.776 1.00 37.24 456 LEU C C 1
ATOM 11058 O O . LEU C 1 456 ? 22.419 77.626 35.460 1.00 37.21 456 LEU C O 1
ATOM 11063 N N . ASP C 1 457 ? 22.284 76.616 33.461 1.00 40.42 457 ASP C N 1
ATOM 11064 C CA . ASP C 1 457 ? 22.829 77.740 32.714 1.00 42.75 457 ASP C CA 1
ATOM 11065 C C . ASP C 1 457 ? 21.751 78.774 32.365 1.00 42.50 457 ASP C C 1
ATOM 11066 O O . ASP C 1 457 ? 20.562 78.491 32.475 1.00 41.63 457 ASP C O 1
ATOM 11071 N N . ASP C 1 458 ? 22.165 79.961 31.927 1.00 42.15 458 ASP C N 1
ATOM 11072 C CA . ASP C 1 458 ? 21.214 81.018 31.574 1.00 42.53 458 ASP C CA 1
ATOM 11073 C C . ASP C 1 458 ? 20.241 80.632 30.457 1.00 41.31 458 ASP C C 1
ATOM 11074 O O . ASP C 1 458 ? 19.040 80.893 30.557 1.00 39.30 458 ASP C O 1
ATOM 11079 N N . ASN C 1 459 ? 20.757 80.031 29.387 1.00 40.88 459 ASN C N 1
ATOM 11080 C CA . ASN C 1 459 ? 19.913 79.606 28.265 1.00 40.85 459 ASN C CA 1
ATOM 11081 C C . ASN C 1 459 ? 18.976 78.503 28.724 1.00 38.19 459 ASN C C 1
ATOM 11082 O O . ASN C 1 459 ? 17.796 78.479 28.372 1.00 37.77 459 ASN C O 1
ATOM 11087 N N . GLN C 1 460 ? 19.528 77.592 29.515 1.00 35.51 460 GLN C N 1
ATOM 11088 C CA . GLN C 1 460 ? 18.795 76.458 30.041 1.00 32.59 460 GLN C CA 1
ATOM 11089 C C . GLN C 1 460 ? 17.640 76.878 30.928 1.00 32.89 460 GLN C C 1
ATOM 11090 O O . GLN C 1 460 ? 16.575 76.268 30.885 1.00 31.98 460 GLN C O 1
ATOM 11096 N N . CYS C 1 461 ? 17.854 77.924 31.724 1.00 34.20 461 CYS C N 1
ATOM 11097 C CA . CYS C 1 461 ? 16.826 78.451 32.621 1.00 35.87 461 CYS C CA 1
ATOM 11098 C C . CYS C 1 461 ? 15.633 78.979 31.845 1.00 36.25 461 CYS C C 1
ATOM 11099 O O . CYS C 1 461 ? 14.484 78.685 32.178 1.00 35.22 461 CYS C O 1
ATOM 11102 N N . GLN C 1 462 ? 15.910 79.777 30.817 1.00 37.65 462 GLN C N 1
ATOM 11103 C CA . GLN C 1 462 ? 14.845 80.358 30.007 1.00 39.67 462 GLN C CA 1
ATOM 11104 C C . GLN C 1 462 ? 14.077 79.290 29.242 1.00 39.42 462 GLN C C 1
ATOM 11105 O O . GLN C 1 462 ? 12.852 79.360 29.107 1.00 39.30 462 GLN C O 1
ATOM 11111 N N . PHE C 1 463 ? 14.807 78.301 28.738 1.00 37.96 463 PHE C N 1
ATOM 11112 C CA . PHE C 1 463 ? 14.192 77.230 27.981 1.00 37.63 463 PHE C CA 1
ATOM 11113 C C . PHE C 1 463 ? 13.227 76.434 28.851 1.00 38.04 463 PHE C C 1
ATOM 11114 O O . PHE C 1 463 ? 12.081 76.194 28.466 1.00 38.96 463 PHE C O 1
ATOM 11122 N N . LEU C 1 464 ? 13.690 76.023 30.026 1.00 38.00 464 LEU C N 1
ATOM 11123 C CA . LEU C 1 464 ? 12.853 75.253 30.945 1.00 38.88 464 LEU C CA 1
ATOM 11124 C C . LEU C 1 464 ? 11.808 76.129 31.618 1.00 38.93 464 LEU C C 1
ATOM 11125 O O . LEU C 1 464 ? 10.799 75.632 32.115 1.00 39.02 464 LEU C O 1
ATOM 11130 N N . GLY C 1 465 ? 12.058 77.434 31.640 1.00 38.65 465 GLY C N 1
ATOM 11131 C CA . GLY C 1 465 ? 11.124 78.345 32.269 1.00 38.72 465 GLY C CA 1
ATOM 11132 C C . GLY C 1 465 ? 11.113 78.190 33.779 1.00 38.92 465 GLY C C 1
ATOM 11133 O O . GLY C 1 465 ? 10.053 78.136 34.403 1.00 38.37 465 GLY C O 1
ATOM 11134 N N . VAL C 1 466 ? 12.299 78.112 34.370 1.00 39.37 466 VAL C N 1
ATOM 11135 C CA . VAL C 1 466 ? 12.426 77.970 35.811 1.00 40.98 466 VAL C CA 1
ATOM 11136 C C . VAL C 1 466 ? 13.561 78.842 36.324 1.00 41.95 466 VAL C C 1
ATOM 11137 O O . VAL C 1 466 ? 14.397 79.307 35.551 1.00 43.15 466 VAL C O 1
ATOM 11141 N N . ASN C 1 467 ? 13.592 79.051 37.634 1.00 42.35 467 ASN C N 1
ATOM 11142 C CA . ASN C 1 467 ? 14.631 79.859 38.252 1.00 43.12 467 ASN C CA 1
ATOM 11143 C C . ASN C 1 467 ? 15.854 78.976 38.481 1.00 42.67 467 ASN C C 1
ATOM 11144 O O . ASN C 1 467 ? 15.733 77.762 38.655 1.00 44.05 467 ASN C O 1
ATOM 11149 N N . LYS C 1 468 ? 17.033 79.580 38.472 1.00 41.43 468 LYS C N 1
ATOM 11150 C CA . LYS C 1 468 ? 18.269 78.827 38.660 1.00 41.54 468 LYS C CA 1
ATOM 11151 C C . LYS C 1 468 ? 18.368 78.169 40.042 1.00 41.39 468 LYS C C 1
ATOM 11152 O O . LYS C 1 468 ? 19.209 77.293 40.272 1.00 40.15 468 LYS C O 1
ATOM 11158 N N . SER C 1 469 ? 17.488 78.583 40.949 1.00 41.04 469 SER C N 1
ATOM 11159 C CA . SER C 1 469 ? 17.466 78.066 42.313 1.00 41.06 469 SER C CA 1
ATOM 11160 C C . SER C 1 469 ? 16.295 77.117 42.565 1.00 39.87 469 SER C C 1
ATOM 11161 O O . SER C 1 469 ? 16.201 76.515 43.635 1.00 39.45 469 SER C O 1
ATOM 11164 N N . GLY C 1 470 ? 15.410 76.993 41.580 1.00 38.33 470 GLY C N 1
ATOM 11165 C CA . GLY C 1 470 ? 14.256 76.124 41.719 1.00 37.96 470 GLY C CA 1
ATOM 11166 C C . GLY C 1 470 ? 13.013 76.898 42.126 1.00 37.20 470 GLY C C 1
ATOM 11167 O O . GLY C 1 470 ? 13.094 78.100 42.350 1.00 37.22 470 GLY C O 1
ATOM 11168 N N . PRO C 1 471 ? 11.843 76.242 42.244 1.00 37.39 471 PRO C N 1
ATOM 11169 C CA . PRO C 1 471 ? 11.614 74.813 41.992 1.00 35.50 471 PRO C CA 1
ATOM 11170 C C . PRO C 1 471 ? 11.911 74.444 40.547 1.00 33.50 471 PRO C C 1
ATOM 11171 O O . PRO C 1 471 ? 11.807 75.283 39.659 1.00 33.71 471 PRO C O 1
ATOM 11175 N N . PHE C 1 472 ? 12.272 73.187 40.317 1.00 31.49 472 PHE C N 1
ATOM 11176 C CA . PHE C 1 472 ? 12.589 72.718 38.976 1.00 30.41 472 PHE C CA 1
ATOM 11177 C C . PHE C 1 472 ? 11.475 71.895 38.332 1.00 30.73 472 PHE C C 1
ATOM 11178 O O . PHE C 1 472 ? 11.517 71.607 37.139 1.00 31.05 472 PHE C O 1
ATOM 11186 N N . LYS C 1 473 ? 10.480 71.518 39.122 1.00 30.13 473 LYS C N 1
ATOM 11187 C CA . LYS C 1 473 ? 9.370 70.726 38.623 1.00 29.74 473 LYS C CA 1
ATOM 11188 C C . LYS C 1 473 ? 8.052 71.424 38.956 1.00 31.93 473 LYS C C 1
ATOM 11189 O O . LYS C 1 473 ? 8.019 72.349 39.779 1.00 33.49 473 LYS C O 1
ATOM 11195 N N . SER C 1 474 ? 6.966 70.980 38.325 1.00 33.09 474 SER C N 1
ATOM 11196 C CA . SER C 1 474 ? 5.640 71.545 38.587 1.00 34.60 474 SER C CA 1
ATOM 11197 C C . SER C 1 474 ? 5.066 70.827 39.801 1.00 35.37 474 SER C C 1
ATOM 11198 O O . SER C 1 474 ? 5.592 69.794 40.220 1.00 35.31 474 SER C O 1
ATOM 11201 N N . ASN C 1 475 ? 3.990 71.364 40.364 1.00 36.95 475 ASN C N 1
ATOM 11202 C CA . ASN C 1 475 ? 3.361 70.755 41.538 1.00 38.43 475 ASN C CA 1
ATOM 11203 C C . ASN C 1 475 ? 2.776 69.370 41.264 1.00 37.38 475 ASN C C 1
ATOM 11204 O O . ASN C 1 475 ? 2.599 68.574 42.186 1.00 37.04 475 ASN C O 1
ATOM 11209 N N . GLU C 1 476 ? 2.477 69.090 40.001 1.00 35.75 476 GLU C N 1
ATOM 11210 C CA . GLU C 1 476 ? 1.908 67.803 39.620 1.00 35.40 476 GLU C CA 1
ATOM 11211 C C . GLU C 1 476 ? 2.966 66.731 39.365 1.00 31.40 476 GLU C C 1
ATOM 11212 O O . GLU C 1 476 ? 2.625 65.571 39.168 1.00 32.44 476 GLU C O 1
ATOM 11218 N N . TYR C 1 477 ? 4.241 67.112 39.358 1.00 27.71 477 TYR C N 1
ATOM 11219 C CA . TYR C 1 477 ? 5.311 66.151 39.094 1.00 24.68 477 TYR C CA 1
ATOM 11220 C C . TYR C 1 477 ? 5.303 64.997 40.095 1.00 23.19 477 TYR C C 1
ATOM 11221 O O . TYR C 1 477 ? 5.250 65.211 41.307 1.00 23.79 477 TYR C O 1
ATOM 11230 N N . ARG C 1 478 ? 5.373 63.773 39.581 1.00 22.05 478 ARG C N 1
ATOM 11231 C CA . ARG C 1 478 ? 5.334 62.581 40.418 1.00 21.21 478 ARG C CA 1
ATOM 11232 C C . ARG C 1 478 ? 6.671 62.034 40.894 1.00 19.60 478 ARG C C 1
ATOM 11233 O O . ARG C 1 478 ? 6.709 61.176 41.773 1.00 20.30 478 ARG C O 1
ATOM 11241 N N . TYR C 1 479 ? 7.768 62.521 40.330 1.00 19.99 479 TYR C N 1
ATOM 11242 C CA . TYR C 1 479 ? 9.092 62.034 40.725 1.00 22.53 479 TYR C CA 1
ATOM 11243 C C . TYR C 1 479 ? 9.191 60.515 40.601 1.00 25.02 479 TYR C C 1
ATOM 11244 O O . TYR C 1 479 ? 8.378 59.935 39.846 1.00 27.12 479 TYR C O 1
ATOM 11254 N N . ASN D 1 4 ? -5.050 63.888 -3.386 1.00 47.73 4 ASN D N 1
ATOM 11255 C CA . ASN D 1 4 ? -4.088 63.564 -2.290 1.00 47.23 4 ASN D CA 1
ATOM 11256 C C . ASN D 1 4 ? -3.654 62.097 -2.340 1.00 45.31 4 ASN D C 1
ATOM 11257 O O . ASN D 1 4 ? -4.474 61.183 -2.200 1.00 44.08 4 ASN D O 1
ATOM 11262 N N . LYS D 1 5 ? -2.359 61.878 -2.531 1.00 43.65 5 LYS D N 1
ATOM 11263 C CA . LYS D 1 5 ? -1.812 60.527 -2.587 1.00 41.78 5 LYS D CA 1
ATOM 11264 C C . LYS D 1 5 ? -0.752 60.347 -1.505 1.00 38.30 5 LYS D C 1
ATOM 11265 O O . LYS D 1 5 ? -0.009 61.276 -1.206 1.00 37.19 5 LYS D O 1
ATOM 11271 N N . SER D 1 6 ? -0.679 59.155 -0.923 1.00 35.62 6 SER D N 1
ATOM 11272 C CA . SER D 1 6 ? 0.319 58.897 0.107 1.00 34.94 6 SER D CA 1
ATOM 11273 C C . SER D 1 6 ? 1.719 58.919 -0.501 1.00 34.49 6 SER D C 1
ATOM 11274 O O . SER D 1 6 ? 1.902 58.619 -1.685 1.00 33.48 6 SER D O 1
ATOM 11277 N N . LYS D 1 7 ? 2.709 59.270 0.312 1.00 33.65 7 LYS D N 1
ATOM 11278 C CA . LYS D 1 7 ? 4.082 59.315 -0.159 1.00 33.73 7 LYS D CA 1
ATOM 11279 C C . LYS D 1 7 ? 4.950 58.479 0.769 1.00 33.24 7 LYS D C 1
ATOM 11280 O O . LYS D 1 7 ? 5.251 58.887 1.891 1.00 32.29 7 LYS D O 1
ATOM 11286 N N . VAL D 1 8 ? 5.329 57.296 0.290 1.00 32.64 8 VAL D N 1
ATOM 11287 C CA . VAL D 1 8 ? 6.161 56.373 1.054 1.00 32.22 8 VAL D CA 1
ATOM 11288 C C . VAL D 1 8 ? 7.326 55.851 0.219 1.00 33.13 8 VAL D C 1
ATOM 11289 O O . VAL D 1 8 ? 7.307 55.924 -1.007 1.00 32.44 8 VAL D O 1
ATOM 11293 N N . LYS D 1 9 ? 8.342 55.336 0.902 1.00 34.67 9 LYS D N 1
ATOM 11294 C CA . LYS D 1 9 ? 9.527 54.793 0.256 1.00 36.71 9 LYS D CA 1
ATOM 11295 C C . LYS D 1 9 ? 9.158 53.732 -0.794 1.00 37.20 9 LYS D C 1
ATOM 11296 O O . LYS D 1 9 ? 9.314 53.952 -2.000 1.00 37.50 9 LYS D O 1
ATOM 11302 N N . ASP D 1 10 ? 8.650 52.592 -0.333 1.00 36.33 10 ASP D N 1
ATOM 11303 C CA . ASP D 1 10 ? 8.288 51.494 -1.227 1.00 37.18 10 ASP D CA 1
ATOM 11304 C C . ASP D 1 10 ? 7.005 50.787 -0.793 1.00 35.69 10 ASP D C 1
ATOM 11305 O O . ASP D 1 10 ? 6.978 50.082 0.211 1.00 34.34 10 ASP D O 1
ATOM 11310 N N . ILE D 1 11 ? 5.946 50.968 -1.573 1.00 34.70 11 ILE D N 1
ATOM 11311 C CA . ILE D 1 11 ? 4.653 50.379 -1.257 1.00 34.43 11 ILE D CA 1
ATOM 11312 C C . ILE D 1 11 ? 4.608 48.856 -1.308 1.00 33.28 11 ILE D C 1
ATOM 11313 O O . ILE D 1 11 ? 3.627 48.263 -0.878 1.00 31.47 11 ILE D O 1
ATOM 11318 N N . SER D 1 12 ? 5.652 48.222 -1.832 1.00 32.58 12 SER D N 1
ATOM 11319 C CA . SER D 1 12 ? 5.655 46.767 -1.917 1.00 32.69 12 SER D CA 1
ATOM 11320 C C . SER D 1 12 ? 5.985 46.120 -0.567 1.00 32.40 12 SER D C 1
ATOM 11321 O O . SER D 1 12 ? 5.878 44.903 -0.404 1.00 32.42 12 SER D O 1
ATOM 11324 N N . LEU D 1 13 ? 6.385 46.940 0.400 1.00 30.39 13 LEU D N 1
ATOM 11325 C CA . LEU D 1 13 ? 6.714 46.446 1.730 1.00 29.16 13 LEU D CA 1
ATOM 11326 C C . LEU D 1 13 ? 5.447 46.267 2.552 1.00 29.10 13 LEU D C 1
ATOM 11327 O O . LEU D 1 13 ? 5.487 45.754 3.662 1.00 29.97 13 LEU D O 1
ATOM 11332 N N . ALA D 1 14 ? 4.316 46.690 2.002 1.00 30.10 14 ALA D N 1
ATOM 11333 C CA . ALA D 1 14 ? 3.050 46.580 2.715 1.00 30.81 14 ALA D CA 1
ATOM 11334 C C . ALA D 1 14 ? 2.801 45.199 3.342 1.00 32.27 14 ALA D C 1
ATOM 11335 O O . ALA D 1 14 ? 2.437 45.116 4.513 1.00 33.04 14 ALA D O 1
ATOM 11337 N N . PRO D 1 15 ? 2.994 44.100 2.580 1.00 33.39 15 PRO D N 1
ATOM 11338 C CA . PRO D 1 15 ? 2.765 42.761 3.145 1.00 34.08 15 PRO D CA 1
ATOM 11339 C C . PRO D 1 15 ? 3.592 42.453 4.380 1.00 32.91 15 PRO D C 1
ATOM 11340 O O . PRO D 1 15 ? 3.083 41.894 5.355 1.00 34.92 15 PRO D O 1
ATOM 11344 N N . PHE D 1 16 ? 4.868 42.810 4.338 1.00 31.72 16 PHE D N 1
ATOM 11345 C CA . PHE D 1 16 ? 5.744 42.580 5.475 1.00 30.78 16 PHE D CA 1
ATOM 11346 C C . PHE D 1 16 ? 5.217 43.380 6.673 1.00 30.94 16 PHE D C 1
ATOM 11347 O O . PHE D 1 16 ? 5.195 42.894 7.810 1.00 30.18 16 PHE D O 1
ATOM 11355 N N . GLY D 1 17 ? 4.798 44.614 6.407 1.00 28.74 17 GLY D N 1
ATOM 11356 C CA . GLY D 1 17 ? 4.261 45.454 7.461 1.00 28.05 17 GLY D CA 1
ATOM 11357 C C . GLY D 1 17 ? 2.980 44.870 8.026 1.00 28.41 17 GLY D C 1
ATOM 11358 O O . GLY D 1 17 ? 2.760 44.872 9.243 1.00 25.35 17 GLY D O 1
ATOM 11359 N N . LYS D 1 18 ? 2.135 44.354 7.135 1.00 29.87 18 LYS D N 1
ATOM 11360 C CA . LYS D 1 18 ? 0.860 43.750 7.528 1.00 32.26 18 LYS D CA 1
ATOM 11361 C C . LYS D 1 18 ? 1.041 42.587 8.496 1.00 31.83 18 LYS D C 1
ATOM 11362 O O . LYS D 1 18 ? 0.269 42.432 9.438 1.00 32.76 18 LYS D O 1
ATOM 11368 N N . MET D 1 19 ? 2.056 41.769 8.242 1.00 32.97 19 MET D N 1
ATOM 11369 C CA . MET D 1 19 ? 2.364 40.616 9.080 1.00 33.98 19 MET D CA 1
ATOM 11370 C C . MET D 1 19 ? 2.806 41.082 10.466 1.00 32.33 19 MET D C 1
ATOM 11371 O O . MET D 1 19 ? 2.400 40.516 11.479 1.00 31.92 19 MET D O 1
ATOM 11376 N N . GLN D 1 20 ? 3.633 42.124 10.507 1.00 31.93 20 GLN D N 1
ATOM 11377 C CA . GLN D 1 20 ? 4.109 42.671 11.774 1.00 31.08 20 GLN D CA 1
ATOM 11378 C C . GLN D 1 20 ? 2.956 43.225 12.599 1.00 29.82 20 GLN D C 1
ATOM 11379 O O . GLN D 1 20 ? 2.927 43.072 13.820 1.00 31.02 20 GLN D O 1
ATOM 11385 N N . MET D 1 21 ? 2.013 43.880 11.933 1.00 29.41 21 MET D N 1
ATOM 11386 C CA . MET D 1 21 ? 0.857 44.452 12.619 1.00 29.24 21 MET D CA 1
ATOM 11387 C C . MET D 1 21 ? -0.026 43.365 13.220 1.00 29.92 21 MET D C 1
ATOM 11388 O O . MET D 1 21 ? -0.521 43.503 14.342 1.00 26.91 21 MET D O 1
ATOM 11393 N N . GLU D 1 22 ? -0.228 42.290 12.462 1.00 30.09 22 GLU D N 1
ATOM 11394 C CA . GLU D 1 22 ? -1.058 41.189 12.913 1.00 32.91 22 GLU D CA 1
ATOM 11395 C C . GLU D 1 22 ? -0.455 40.569 14.174 1.00 31.93 22 GLU D C 1
ATOM 11396 O O . GLU D 1 22 ? -1.169 40.233 15.116 1.00 31.31 22 GLU D O 1
ATOM 11402 N N . ILE D 1 23 ? 0.863 40.439 14.202 1.00 30.07 23 ILE D N 1
ATOM 11403 C CA . ILE D 1 23 ? 1.519 39.853 15.356 1.00 29.66 23 ILE D CA 1
ATOM 11404 C C . ILE D 1 23 ? 1.530 40.768 16.570 1.00 30.03 23 ILE D C 1
ATOM 11405 O O . ILE D 1 23 ? 1.256 40.330 17.686 1.00 30.24 23 ILE D O 1
ATOM 11410 N N . SER D 1 24 ? 1.853 42.038 16.367 1.00 30.91 24 SER D N 1
ATOM 11411 C CA . SER D 1 24 ? 1.883 42.978 17.486 1.00 31.30 24 SER D CA 1
ATOM 11412 C C . SER D 1 24 ? 0.491 43.202 18.065 1.00 30.32 24 SER D C 1
ATOM 11413 O O . SER D 1 24 ? 0.352 43.753 19.157 1.00 30.51 24 SER D O 1
ATOM 11416 N N . GLU D 1 25 ? -0.531 42.767 17.333 1.00 30.30 25 GLU D N 1
ATOM 11417 C CA . GLU D 1 25 ? -1.908 42.909 17.788 1.00 31.97 25 GLU D CA 1
ATOM 11418 C C . GLU D 1 25 ? -2.077 42.209 19.128 1.00 31.89 25 GLU D C 1
ATOM 11419 O O . GLU D 1 25 ? -2.736 42.726 20.028 1.00 30.39 25 GLU D O 1
ATOM 11425 N N . ASN D 1 26 ? -1.460 41.040 19.265 1.00 31.93 26 ASN D N 1
ATOM 11426 C CA . ASN D 1 26 ? -1.560 40.276 20.503 1.00 32.27 26 ASN D CA 1
ATOM 11427 C C . ASN D 1 26 ? -0.810 40.948 21.650 1.00 31.21 26 ASN D C 1
ATOM 11428 O O . ASN D 1 26 ? -1.092 40.684 22.817 1.00 30.60 26 ASN D O 1
ATOM 11433 N N . GLU D 1 27 ? 0.125 41.834 21.312 1.00 29.52 27 GLU D N 1
ATOM 11434 C CA . GLU D 1 27 ? 0.909 42.549 22.314 1.00 28.26 27 GLU D CA 1
ATOM 11435 C C . GLU D 1 27 ? 0.278 43.878 22.745 1.00 26.96 27 GLU D C 1
ATOM 11436 O O . GLU D 1 27 ? 0.836 44.582 23.580 1.00 26.55 27 GLU D O 1
ATOM 11442 N N . MET D 1 28 ? -0.873 44.226 22.177 1.00 26.29 28 MET D N 1
ATOM 11443 C CA . MET D 1 28 ? -1.553 45.474 22.528 1.00 26.22 28 MET D CA 1
ATOM 11444 C C . MET D 1 28 ? -3.007 45.210 22.911 1.00 26.70 28 MET D C 1
ATOM 11445 O O . MET D 1 28 ? -3.931 45.684 22.249 1.00 26.75 28 MET D O 1
ATOM 11450 N N . PRO D 1 29 ? -3.228 44.454 23.996 1.00 26.63 29 PRO D N 1
ATOM 11451 C CA . PRO D 1 29 ? -4.595 44.146 24.429 1.00 27.01 29 PRO D CA 1
ATOM 11452 C C . PRO D 1 29 ? -5.424 45.385 24.733 1.00 26.86 29 PRO D C 1
ATOM 11453 O O . PRO D 1 29 ? -6.646 45.349 24.645 1.00 27.88 29 PRO D O 1
ATOM 11457 N N . GLY D 1 30 ? -4.753 46.478 25.082 1.00 26.78 30 GLY D N 1
ATOM 11458 C CA . GLY D 1 30 ? -5.458 47.707 25.385 1.00 25.31 30 GLY D CA 1
ATOM 11459 C C . GLY D 1 30 ? -6.165 48.248 24.160 1.00 27.03 30 GLY D C 1
ATOM 11460 O O . GLY D 1 30 ? -7.379 48.450 24.178 1.00 26.54 30 GLY D O 1
ATOM 11461 N N . LEU D 1 31 ? -5.407 48.495 23.095 1.00 28.06 31 LEU D N 1
ATOM 11462 C CA . LEU D 1 31 ? -5.984 49.011 21.864 1.00 29.55 31 LEU D CA 1
ATOM 11463 C C . LEU D 1 31 ? -7.061 48.083 21.314 1.00 31.05 31 LEU D C 1
ATOM 11464 O O . LEU D 1 31 ? -8.109 48.547 20.853 1.00 32.03 31 LEU D O 1
ATOM 11469 N N . MET D 1 32 ? -6.802 46.778 21.362 1.00 30.08 32 MET D N 1
ATOM 11470 C CA . MET D 1 32 ? -7.760 45.804 20.860 1.00 31.21 32 MET D CA 1
ATOM 11471 C C . MET D 1 32 ? -9.064 45.850 21.658 1.00 32.99 32 MET D C 1
ATOM 11472 O O . MET D 1 32 ? -10.138 45.609 21.110 1.00 34.27 32 MET D O 1
ATOM 11477 N N . ARG D 1 33 ? -8.978 46.158 22.949 1.00 34.33 33 ARG D N 1
ATOM 11478 C CA . ARG D 1 33 ? -10.178 46.246 23.775 1.00 35.87 33 ARG D CA 1
ATOM 11479 C C . ARG D 1 33 ? -11.015 47.438 23.355 1.00 35.80 33 ARG D C 1
ATOM 11480 O O . ARG D 1 33 ? -12.241 47.379 23.390 1.00 34.32 33 ARG D O 1
ATOM 11488 N N . ILE D 1 34 ? -10.340 48.517 22.963 1.00 37.29 34 ILE D N 1
ATOM 11489 C CA . ILE D 1 34 ? -11.016 49.734 22.526 1.00 39.33 34 ILE D CA 1
ATOM 11490 C C . ILE D 1 34 ? -11.824 49.425 21.276 1.00 40.29 34 ILE D C 1
ATOM 11491 O O . ILE D 1 34 ? -12.978 49.823 21.171 1.00 40.31 34 ILE D O 1
ATOM 11496 N N . ARG D 1 35 ? -11.213 48.710 20.334 1.00 41.74 35 ARG D N 1
ATOM 11497 C CA . ARG D 1 35 ? -11.893 48.353 19.097 1.00 43.90 35 ARG D CA 1
ATOM 11498 C C . ARG D 1 35 ? -13.134 47.517 19.384 1.00 46.57 35 ARG D C 1
ATOM 11499 O O . ARG D 1 35 ? -14.133 47.634 18.690 1.00 47.38 35 ARG D O 1
ATOM 11507 N N . GLU D 1 36 ? -13.069 46.675 20.408 1.00 50.11 36 GLU D N 1
ATOM 11508 C CA . GLU D 1 36 ? -14.194 45.822 20.753 1.00 54.60 36 GLU D CA 1
ATOM 11509 C C . GLU D 1 36 ? -15.343 46.570 21.414 1.00 56.53 36 GLU D C 1
ATOM 11510 O O . GLU D 1 36 ? -16.491 46.160 21.299 1.00 57.22 36 GLU D O 1
ATOM 11516 N N . GLU D 1 37 ? -15.045 47.661 22.108 1.00 59.59 37 GLU D N 1
ATOM 11517 C CA . GLU D 1 37 ? -16.093 48.427 22.774 1.00 62.18 37 GLU D CA 1
ATOM 11518 C C . GLU D 1 37 ? -16.684 49.524 21.899 1.00 63.42 37 GLU D C 1
ATOM 11519 O O . GLU D 1 37 ? -17.877 49.510 21.612 1.00 64.17 37 GLU D O 1
ATOM 11525 N N . TYR D 1 38 ? -15.850 50.473 21.480 1.00 65.04 38 TYR D N 1
ATOM 11526 C CA . TYR D 1 38 ? -16.303 51.585 20.647 1.00 65.57 38 TYR D CA 1
ATOM 11527 C C . TYR D 1 38 ? -16.126 51.265 19.170 1.00 66.46 38 TYR D C 1
ATOM 11528 O O . TYR D 1 38 ? -16.013 52.168 18.344 1.00 67.42 38 TYR D O 1
ATOM 11537 N N . GLY D 1 39 ? -16.101 49.980 18.839 1.00 67.29 39 GLY D N 1
ATOM 11538 C CA . GLY D 1 39 ? -15.920 49.580 17.454 1.00 67.89 39 GLY D CA 1
ATOM 11539 C C . GLY D 1 39 ? -17.111 49.822 16.545 1.00 68.28 39 GLY D C 1
ATOM 11540 O O . GLY D 1 39 ? -17.115 50.767 15.750 1.00 68.54 39 GLY D O 1
ATOM 11541 N N . LYS D 1 40 ? -18.123 48.964 16.655 1.00 67.36 40 LYS D N 1
ATOM 11542 C CA . LYS D 1 40 ? -19.314 49.084 15.823 1.00 66.15 40 LYS D CA 1
ATOM 11543 C C . LYS D 1 40 ? -20.085 50.380 16.058 1.00 64.85 40 LYS D C 1
ATOM 11544 O O . LYS D 1 40 ? -21.033 50.680 15.334 1.00 65.20 40 LYS D O 1
ATOM 11550 N N . ASP D 1 41 ? -19.664 51.153 17.054 1.00 62.66 41 ASP D N 1
ATOM 11551 C CA . ASP D 1 41 ? -20.321 52.416 17.371 1.00 61.31 41 ASP D CA 1
ATOM 11552 C C . ASP D 1 41 ? -19.861 53.544 16.433 1.00 58.27 41 ASP D C 1
ATOM 11553 O O . ASP D 1 41 ? -20.634 54.450 16.117 1.00 58.37 41 ASP D O 1
ATOM 11558 N N . GLN D 1 42 ? -18.609 53.482 15.985 1.00 54.15 42 GLN D N 1
ATOM 11559 C CA . GLN D 1 42 ? -18.060 54.502 15.088 1.00 50.20 42 GLN D CA 1
ATOM 11560 C C . GLN D 1 42 ? -18.179 55.901 15.694 1.00 46.53 42 GLN D C 1
ATOM 11561 O O . GLN D 1 42 ? -18.726 56.811 15.074 1.00 45.56 42 GLN D O 1
ATOM 11567 N N . PRO D 1 43 ? -17.646 56.093 16.909 1.00 43.80 43 PRO D N 1
ATOM 11568 C CA . PRO D 1 43 ? -17.709 57.390 17.586 1.00 41.05 43 PRO D CA 1
ATOM 11569 C C . PRO D 1 43 ? -16.906 58.507 16.931 1.00 38.42 43 PRO D C 1
ATOM 11570 O O . PRO D 1 43 ? -17.185 59.679 17.156 1.00 38.80 43 PRO D O 1
ATOM 11574 N N . LEU D 1 44 ? -15.915 58.152 16.122 1.00 36.35 44 LEU D N 1
ATOM 11575 C CA . LEU D 1 44 ? -15.104 59.167 15.465 1.00 34.32 44 LEU D CA 1
ATOM 11576 C C . LEU D 1 44 ? -15.507 59.343 14.004 1.00 34.42 44 LEU D C 1
ATOM 11577 O O . LEU D 1 44 ? -14.751 59.890 13.197 1.00 33.29 44 LEU D O 1
ATOM 11582 N N . LYS D 1 45 ? -16.710 58.890 13.667 1.00 36.16 45 LYS D N 1
ATOM 11583 C CA . LYS D 1 45 ? -17.204 58.992 12.294 1.00 38.10 45 LYS D CA 1
ATOM 11584 C C . LYS D 1 45 ? -17.193 60.430 11.771 1.00 38.13 45 LYS D C 1
ATOM 11585 O O . LYS D 1 45 ? -17.703 61.343 12.425 1.00 37.54 45 LYS D O 1
ATOM 11591 N N . ASN D 1 46 ? -16.614 60.609 10.585 1.00 38.37 46 ASN D N 1
ATOM 11592 C CA . ASN D 1 46 ? -16.514 61.909 9.922 1.00 38.38 46 ASN D CA 1
ATOM 11593 C C . ASN D 1 46 ? -15.451 62.819 10.525 1.00 37.15 46 ASN D C 1
ATOM 11594 O O . ASN D 1 46 ? -15.299 63.965 10.092 1.00 37.99 46 ASN D O 1
ATOM 11599 N N . ALA D 1 47 ? -14.722 62.327 11.523 1.00 33.66 47 ALA D N 1
ATOM 11600 C CA . ALA D 1 47 ? -13.685 63.140 12.150 1.00 29.79 47 ALA D CA 1
ATOM 11601 C C . ALA D 1 47 ? -12.425 63.123 11.295 1.00 27.66 47 ALA D C 1
ATOM 11602 O O . ALA D 1 47 ? -12.046 62.083 10.762 1.00 27.59 47 ALA D O 1
ATOM 11604 N N . LYS D 1 48 ? -11.802 64.288 11.140 1.00 25.76 48 LYS D N 1
ATOM 11605 C CA . LYS D 1 48 ? -10.569 64.410 10.369 1.00 24.55 48 LYS D CA 1
ATOM 11606 C C . LYS D 1 48 ? -9.419 64.558 11.359 1.00 22.16 48 LYS D C 1
ATOM 11607 O O . LYS D 1 48 ? -9.301 65.577 12.040 1.00 19.93 48 LYS D O 1
ATOM 11613 N N . ILE D 1 49 ? -8.576 63.533 11.436 1.00 20.93 49 ILE D N 1
ATOM 11614 C CA . ILE D 1 49 ? -7.456 63.539 12.365 1.00 19.74 49 ILE D CA 1
ATOM 11615 C C . ILE D 1 49 ? -6.108 63.545 11.661 1.00 20.19 49 ILE D C 1
ATOM 11616 O O . ILE D 1 49 ? -5.853 62.727 10.771 1.00 21.02 49 ILE D O 1
ATOM 11621 N N . THR D 1 50 ? -5.258 64.488 12.058 1.00 19.04 50 THR D N 1
ATOM 11622 C CA . THR D 1 50 ? -3.914 64.597 11.510 1.00 18.87 50 THR D CA 1
ATOM 11623 C C . THR D 1 50 ? -2.962 64.178 12.616 1.00 18.79 50 THR D C 1
ATOM 11624 O O . THR D 1 50 ? -3.040 64.686 13.735 1.00 18.26 50 THR D O 1
ATOM 11628 N N . GLY D 1 51 ? -2.070 63.250 12.296 1.00 17.30 51 GLY D N 1
ATOM 11629 C CA . GLY D 1 51 ? -1.120 62.786 13.276 1.00 17.78 51 GLY D CA 1
ATOM 11630 C C . GLY D 1 51 ? 0.294 63.135 12.879 1.00 19.45 51 GLY D C 1
ATOM 11631 O O . GLY D 1 51 ? 0.619 63.243 11.697 1.00 19.24 51 GLY D O 1
ATOM 11632 N N . CYS D 1 52 ? 1.134 63.338 13.884 1.00 20.89 52 CYS D N 1
ATOM 11633 C CA . CYS D 1 52 ? 2.541 63.657 13.674 1.00 22.53 52 CYS D CA 1
ATOM 11634 C C . CYS D 1 52 ? 3.260 62.884 14.772 1.00 23.78 52 CYS D C 1
ATOM 11635 O O . CYS D 1 52 ? 3.622 63.431 15.818 1.00 23.67 52 CYS D O 1
ATOM 11638 N N . LEU D 1 53 ? 3.449 61.597 14.515 1.00 24.01 53 LEU D N 1
ATOM 11639 C CA . LEU D 1 53 ? 4.062 60.705 15.474 1.00 24.64 53 LEU D CA 1
ATOM 11640 C C . LEU D 1 53 ? 4.877 59.616 14.764 1.00 24.91 53 LEU D C 1
ATOM 11641 O O . LEU D 1 53 ? 4.528 59.196 13.663 1.00 26.88 53 LEU D O 1
ATOM 11646 N N . HIS D 1 54 ? 5.966 59.181 15.394 1.00 23.26 54 HIS D N 1
ATOM 11647 C CA . HIS D 1 54 ? 6.835 58.146 14.834 1.00 23.52 54 HIS D CA 1
ATOM 11648 C C . HIS D 1 54 ? 6.036 57.073 14.090 1.00 23.28 54 HIS D C 1
ATOM 11649 O O . HIS D 1 54 ? 5.236 56.349 14.694 1.00 23.27 54 HIS D O 1
ATOM 11656 N N . MET D 1 55 ? 6.277 56.967 12.787 1.00 21.46 55 MET D N 1
ATOM 11657 C CA . MET D 1 55 ? 5.571 56.020 11.934 1.00 20.88 55 MET D CA 1
ATOM 11658 C C . MET D 1 55 ? 6.144 54.605 12.044 1.00 19.19 55 MET D C 1
ATOM 11659 O O . MET D 1 55 ? 6.801 54.112 11.132 1.00 19.54 55 MET D O 1
ATOM 11664 N N . THR D 1 56 ? 5.877 53.957 13.170 1.00 18.11 56 THR D N 1
ATOM 11665 C CA . THR D 1 56 ? 6.359 52.608 13.441 1.00 16.44 56 THR D CA 1
ATOM 11666 C C . THR D 1 56 ? 5.198 51.629 13.404 1.00 16.16 56 THR D C 1
ATOM 11667 O O . THR D 1 56 ? 4.044 52.010 13.206 1.00 13.94 56 THR D O 1
ATOM 11671 N N . VAL D 1 57 ? 5.506 50.362 13.638 1.00 17.18 57 VAL D N 1
ATOM 11672 C CA . VAL D 1 57 ? 4.473 49.338 13.638 1.00 18.85 57 VAL D CA 1
ATOM 11673 C C . VAL D 1 57 ? 3.432 49.626 14.725 1.00 19.05 57 VAL D C 1
ATOM 11674 O O . VAL D 1 57 ? 2.233 49.492 14.491 1.00 19.53 57 VAL D O 1
ATOM 11678 N N . GLU D 1 58 ? 3.889 50.030 15.906 1.00 19.90 58 GLU D N 1
ATOM 11679 C CA . GLU D 1 58 ? 2.970 50.327 16.994 1.00 21.67 58 GLU D CA 1
ATOM 11680 C C . GLU D 1 58 ? 2.061 51.486 16.603 1.00 21.06 58 GLU D C 1
ATOM 11681 O O . GLU D 1 58 ? 0.886 51.519 16.960 1.00 21.82 58 GLU D O 1
ATOM 11687 N N . CYS D 1 59 ? 2.618 52.450 15.882 1.00 22.11 59 CYS D N 1
ATOM 11688 C CA . CYS D 1 59 ? 1.849 53.599 15.437 1.00 21.36 59 CYS D CA 1
ATOM 11689 C C . CYS D 1 59 ? 0.844 53.187 14.373 1.00 20.42 59 CYS D C 1
ATOM 11690 O O . CYS D 1 59 ? -0.246 53.748 14.299 1.00 20.35 59 CYS D O 1
ATOM 11693 N N . ALA D 1 60 ? 1.212 52.210 13.547 1.00 19.63 60 ALA D N 1
ATOM 11694 C CA . ALA D 1 60 ? 0.311 51.724 12.509 1.00 18.54 60 ALA D CA 1
ATOM 11695 C C . ALA D 1 60 ? -0.941 51.149 13.172 1.00 18.19 60 ALA D C 1
ATOM 11696 O O . ALA D 1 60 ? -2.058 51.377 12.703 1.00 20.44 60 ALA D O 1
ATOM 11698 N N . LEU D 1 61 ? -0.761 50.420 14.272 1.00 15.80 61 LEU D N 1
ATOM 11699 C CA . LEU D 1 61 ? -1.906 49.838 14.976 1.00 16.27 61 LEU D CA 1
ATOM 11700 C C . LEU D 1 61 ? -2.791 50.910 15.633 1.00 16.89 61 LEU D C 1
ATOM 11701 O O . LEU D 1 61 ? -3.990 50.694 15.849 1.00 16.86 61 LEU D O 1
ATOM 11706 N N . LEU D 1 62 ? -2.201 52.061 15.953 1.00 15.68 62 LEU D N 1
ATOM 11707 C CA . LEU D 1 62 ? -2.963 53.162 16.519 1.00 16.48 62 LEU D CA 1
ATOM 11708 C C . LEU D 1 62 ? -3.818 53.748 15.391 1.00 17.19 62 LEU D C 1
ATOM 11709 O O . LEU D 1 62 ? -5.014 53.994 15.576 1.00 17.89 62 LEU D O 1
ATOM 11714 N N . ILE D 1 63 ? -3.205 53.953 14.219 1.00 20.14 63 ILE D N 1
ATOM 11715 C CA . ILE D 1 63 ? -3.904 54.517 13.041 1.00 20.92 63 ILE D CA 1
ATOM 11716 C C . ILE D 1 63 ? -5.100 53.633 12.693 1.00 22.18 63 ILE D C 1
ATOM 11717 O O . ILE D 1 63 ? -6.209 54.125 12.485 1.00 23.49 63 ILE D O 1
ATOM 11722 N N . GLU D 1 64 ? -4.854 52.326 12.617 1.00 22.47 64 GLU D N 1
ATOM 11723 C CA . GLU D 1 64 ? -5.892 51.368 12.273 1.00 24.59 64 GLU D CA 1
ATOM 11724 C C . GLU D 1 64 ? -7.039 51.440 13.280 1.00 25.31 64 GLU D C 1
ATOM 11725 O O . GLU D 1 64 ? -8.215 51.327 12.920 1.00 26.27 64 GLU D O 1
ATOM 11731 N N . THR D 1 65 ? -6.699 51.658 14.543 1.00 23.72 65 THR D N 1
ATOM 11732 C CA . THR D 1 65 ? -7.716 51.741 15.574 1.00 23.89 65 THR D CA 1
ATOM 11733 C C . THR D 1 65 ? -8.573 52.982 15.368 1.00 23.24 65 THR D C 1
ATOM 11734 O O . THR D 1 65 ? -9.803 52.926 15.486 1.00 23.28 65 THR D O 1
ATOM 11738 N N . LEU D 1 66 ? -7.926 54.103 15.063 1.00 22.96 66 LEU D N 1
ATOM 11739 C CA . LEU D 1 66 ? -8.661 55.344 14.843 1.00 22.55 66 LEU D CA 1
ATOM 11740 C C . LEU D 1 66 ? -9.558 55.209 13.611 1.00 22.38 66 LEU D C 1
ATOM 11741 O O . LEU D 1 66 ? -10.732 55.577 13.651 1.00 21.42 66 LEU D O 1
ATOM 11746 N N . GLN D 1 67 ? -9.029 54.665 12.520 1.00 24.33 67 GLN D N 1
ATOM 11747 C CA . GLN D 1 67 ? -9.859 54.508 11.332 1.00 26.63 67 GLN D CA 1
ATOM 11748 C C . GLN D 1 67 ? -10.978 53.474 11.550 1.00 26.98 67 GLN D C 1
ATOM 11749 O O . GLN D 1 67 ? -12.081 53.621 11.017 1.00 27.27 67 GLN D O 1
ATOM 11755 N N . LYS D 1 68 ? -10.709 52.432 12.330 1.00 26.47 68 LYS D N 1
ATOM 11756 C CA . LYS D 1 68 ? -11.750 51.450 12.600 1.00 27.66 68 LYS D CA 1
ATOM 11757 C C . LYS D 1 68 ? -12.823 52.065 13.495 1.00 27.24 68 LYS D C 1
ATOM 11758 O O . LYS D 1 68 ? -13.884 51.477 13.680 1.00 26.81 68 LYS D O 1
ATOM 11764 N N . LEU D 1 69 ? -12.534 53.237 14.059 1.00 26.76 69 LEU D N 1
ATOM 11765 C CA . LEU D 1 69 ? -13.492 53.942 14.901 1.00 26.17 69 LEU D CA 1
ATOM 11766 C C . LEU D 1 69 ? -14.301 54.908 14.028 1.00 27.11 69 LEU D C 1
ATOM 11767 O O . LEU D 1 69 ? -15.180 55.617 14.521 1.00 26.33 69 LEU D O 1
ATOM 11772 N N . GLY D 1 70 ? -13.970 54.941 12.736 1.00 27.22 70 GLY D N 1
ATOM 11773 C CA . GLY D 1 70 ? -14.683 55.777 11.789 1.00 27.89 70 GLY D CA 1
ATOM 11774 C C . GLY D 1 70 ? -14.048 57.087 11.370 1.00 29.29 70 GLY D C 1
ATOM 11775 O O . GLY D 1 70 ? -14.695 57.891 10.702 1.00 31.22 70 GLY D O 1
ATOM 11776 N N . ALA D 1 71 ? -12.793 57.317 11.731 1.00 29.16 71 ALA D N 1
ATOM 11777 C CA . ALA D 1 71 ? -12.148 58.578 11.373 1.00 29.36 71 ALA D CA 1
ATOM 11778 C C . ALA D 1 71 ? -11.326 58.515 10.104 1.00 28.61 71 ALA D C 1
ATOM 11779 O O . ALA D 1 71 ? -10.981 57.437 9.625 1.00 28.72 71 ALA D O 1
ATOM 11781 N N . GLN D 1 72 ? -11.033 59.690 9.559 1.00 27.64 72 GLN D N 1
ATOM 11782 C CA . GLN D 1 72 ? -10.200 59.809 8.370 1.00 27.15 72 GLN D CA 1
ATOM 11783 C C . GLN D 1 72 ? -8.863 60.293 8.902 1.00 25.15 72 GLN D C 1
ATOM 11784 O O . GLN D 1 72 ? -8.804 61.132 9.815 1.00 23.41 72 GLN D O 1
ATOM 11790 N N . ILE D 1 73 ? -7.787 59.782 8.324 1.00 23.42 73 ILE D N 1
ATOM 11791 C CA . ILE D 1 73 ? -6.467 60.140 8.802 1.00 23.01 73 ILE D CA 1
ATOM 11792 C C . ILE D 1 73 ? -5.436 60.594 7.764 1.00 20.71 73 ILE D C 1
ATOM 11793 O O . ILE D 1 73 ? -5.397 60.097 6.643 1.00 21.68 73 ILE D O 1
ATOM 11798 N N . ARG D 1 74 ? -4.625 61.568 8.159 1.00 19.41 74 ARG D N 1
ATOM 11799 C CA . ARG D 1 74 ? -3.515 62.065 7.355 1.00 19.65 74 ARG D CA 1
ATOM 11800 C C . ARG D 1 74 ? -2.406 61.994 8.403 1.00 21.37 74 ARG D C 1
ATOM 11801 O O . ARG D 1 74 ? -2.576 62.489 9.518 1.00 21.49 74 ARG D O 1
ATOM 11809 N N . TRP D 1 75 ? -1.284 61.371 8.060 1.00 20.70 75 TRP D N 1
ATOM 11810 C CA . TRP D 1 75 ? -0.225 61.186 9.030 1.00 19.80 75 TRP D CA 1
ATOM 11811 C C . TRP D 1 75 ? 1.169 61.412 8.487 1.00 20.83 75 TRP D C 1
ATOM 11812 O O . TRP D 1 75 ? 1.430 61.237 7.293 1.00 21.61 75 TRP D O 1
ATOM 11823 N N . CYS D 1 76 ? 2.067 61.787 9.390 1.00 20.15 76 CYS D N 1
ATOM 11824 C CA . CYS D 1 76 ? 3.472 61.982 9.064 1.00 19.45 76 CYS D CA 1
ATOM 11825 C C . CYS D 1 76 ? 4.291 61.547 10.293 1.00 18.80 76 CYS D C 1
ATOM 11826 O O . CYS D 1 76 ? 3.742 61.312 11.373 1.00 17.03 76 CYS D O 1
ATOM 11829 N N . SER D 1 77 ? 5.600 61.417 10.135 1.00 19.72 77 SER D N 1
ATOM 11830 C CA . SER D 1 77 ? 6.442 61.034 11.264 1.00 21.46 77 SER D CA 1
ATOM 11831 C C . SER D 1 77 ? 6.953 62.306 11.968 1.00 21.53 77 SER D C 1
ATOM 11832 O O . SER D 1 77 ? 7.006 63.369 11.359 1.00 23.88 77 SER D O 1
ATOM 11835 N N . CYS D 1 78 ? 7.317 62.213 13.241 1.00 20.30 78 CYS D N 1
ATOM 11836 C CA . CYS D 1 78 ? 7.813 63.389 13.947 1.00 21.81 78 CYS D CA 1
ATOM 11837 C C . CYS D 1 78 ? 9.333 63.362 14.055 1.00 22.25 78 CYS D C 1
ATOM 11838 O O . CYS D 1 78 ? 9.934 64.158 14.768 1.00 23.88 78 CYS D O 1
ATOM 11841 N N . ASN D 1 79 ? 9.952 62.442 13.334 1.00 23.46 79 ASN D N 1
ATOM 11842 C CA . ASN D 1 79 ? 11.391 62.308 13.363 1.00 23.38 79 ASN D CA 1
ATOM 11843 C C . ASN D 1 79 ? 11.837 61.758 12.004 1.00 23.56 79 ASN D C 1
ATOM 11844 O O . ASN D 1 79 ? 11.171 60.888 11.444 1.00 23.64 79 ASN D O 1
ATOM 11849 N N . ILE D 1 80 ? 12.954 62.258 11.478 1.00 23.32 80 ILE D N 1
ATOM 11850 C CA . ILE D 1 80 ? 13.449 61.828 10.168 1.00 23.40 80 ILE D CA 1
ATOM 11851 C C . ILE D 1 80 ? 14.095 60.448 10.082 1.00 22.38 80 ILE D C 1
ATOM 11852 O O . ILE D 1 80 ? 14.447 60.009 8.993 1.00 20.15 80 ILE D O 1
ATOM 11857 N N . TYR D 1 81 ? 14.249 59.769 11.216 1.00 22.91 81 TYR D N 1
ATOM 11858 C CA . TYR D 1 81 ? 14.854 58.432 11.246 1.00 22.94 81 TYR D CA 1
ATOM 11859 C C . TYR D 1 81 ? 13.942 57.384 11.870 1.00 22.44 81 TYR D C 1
ATOM 11860 O O . TYR D 1 81 ? 14.178 56.203 11.709 1.00 23.94 81 TYR D O 1
ATOM 11869 N N . SER D 1 82 ? 12.906 57.807 12.583 1.00 24.32 82 SER D N 1
ATOM 11870 C CA . SER D 1 82 ? 12.053 56.843 13.267 1.00 25.17 82 SER D CA 1
ATOM 11871 C C . SER D 1 82 ? 11.086 56.035 12.429 1.00 23.39 82 SER D C 1
ATOM 11872 O O . SER D 1 82 ? 10.589 55.025 12.891 1.00 24.71 82 SER D O 1
ATOM 11875 N N . THR D 1 83 ? 10.815 56.465 11.205 1.00 24.06 83 THR D N 1
ATOM 11876 C CA . THR D 1 83 ? 9.862 55.758 10.354 1.00 22.54 83 THR D CA 1
ATOM 11877 C C . THR D 1 83 ? 10.299 54.363 9.906 1.00 24.03 83 THR D C 1
ATOM 11878 O O . THR D 1 83 ? 11.436 54.163 9.465 1.00 24.89 83 THR D O 1
ATOM 11882 N N . ALA D 1 84 ? 9.391 53.401 10.028 1.00 21.93 84 ALA D N 1
ATOM 11883 C CA . ALA D 1 84 ? 9.653 52.043 9.575 1.00 21.81 84 ALA D CA 1
ATOM 11884 C C . ALA D 1 84 ? 8.914 51.977 8.253 1.00 21.20 84 ALA D C 1
ATOM 11885 O O . ALA D 1 84 ? 7.682 51.959 8.235 1.00 20.92 84 ALA D O 1
ATOM 11887 N N . ASP D 1 85 ? 9.665 51.964 7.150 1.00 23.23 85 ASP D N 1
ATOM 11888 C CA . ASP D 1 85 ? 9.080 51.934 5.793 1.00 23.69 85 ASP D CA 1
ATOM 11889 C C . ASP D 1 85 ? 8.016 50.856 5.578 1.00 23.20 85 ASP D C 1
ATOM 11890 O O . ASP D 1 85 ? 7.011 51.100 4.896 1.00 20.68 85 ASP D O 1
ATOM 11895 N N . TYR D 1 86 ? 8.233 49.663 6.135 1.00 22.42 86 TYR D N 1
ATOM 11896 C CA . TYR D 1 86 ? 7.252 48.603 5.962 1.00 23.35 86 TYR D CA 1
ATOM 11897 C C . TYR D 1 86 ? 5.951 48.939 6.677 1.00 23.51 86 TYR D C 1
ATOM 11898 O O . TYR D 1 86 ? 4.884 48.501 6.254 1.00 25.94 86 TYR D O 1
ATOM 11907 N N . ALA D 1 87 ? 6.028 49.737 7.739 1.00 23.18 87 ALA D N 1
ATOM 11908 C CA . ALA D 1 87 ? 4.829 50.129 8.489 1.00 21.38 87 ALA D CA 1
ATOM 11909 C C . ALA D 1 87 ? 4.085 51.263 7.779 1.00 21.55 87 ALA D C 1
ATOM 11910 O O . ALA D 1 87 ? 2.851 51.307 7.783 1.00 20.25 87 ALA D O 1
ATOM 11912 N N . ALA D 1 88 ? 4.842 52.189 7.189 1.00 20.91 88 ALA D N 1
ATOM 11913 C CA . ALA D 1 88 ? 4.255 53.308 6.452 1.00 20.69 88 ALA D CA 1
ATOM 11914 C C . ALA D 1 88 ? 3.531 52.777 5.216 1.00 21.12 88 ALA D C 1
ATOM 11915 O O . ALA D 1 88 ? 2.450 53.251 4.872 1.00 21.75 88 ALA D O 1
ATOM 11917 N N . ALA D 1 89 ? 4.128 51.788 4.555 1.00 20.69 89 ALA D N 1
ATOM 11918 C CA . ALA D 1 89 ? 3.517 51.188 3.375 1.00 20.60 89 ALA D CA 1
ATOM 11919 C C . ALA D 1 89 ? 2.236 50.476 3.776 1.00 20.84 89 ALA D C 1
ATOM 11920 O O . ALA D 1 89 ? 1.201 50.637 3.141 1.00 21.47 89 ALA D O 1
ATOM 11922 N N . ALA D 1 90 ? 2.308 49.688 4.840 1.00 20.91 90 ALA D N 1
ATOM 11923 C CA . ALA D 1 90 ? 1.149 48.942 5.296 1.00 23.61 90 ALA D CA 1
ATOM 11924 C C . ALA D 1 90 ? -0.018 49.857 5.670 1.00 25.17 90 ALA D C 1
ATOM 11925 O O . ALA D 1 90 ? -1.146 49.640 5.239 1.00 26.39 90 ALA D O 1
ATOM 11927 N N . VAL D 1 91 ? 0.250 50.889 6.459 1.00 26.61 91 VAL D N 1
ATOM 11928 C CA . VAL D 1 91 ? -0.817 51.781 6.871 1.00 27.83 91 VAL D CA 1
ATOM 11929 C C . VAL D 1 91 ? -1.379 52.629 5.707 1.00 27.96 91 VAL D C 1
ATOM 11930 O O . VAL D 1 91 ? -2.581 52.902 5.647 1.00 26.62 91 VAL D O 1
ATOM 11934 N N . SER D 1 92 ? -0.530 53.024 4.767 1.00 27.46 92 SER D N 1
ATOM 11935 C CA . SER D 1 92 ? -1.001 53.806 3.625 1.00 28.95 92 SER D CA 1
ATOM 11936 C C . SER D 1 92 ? -2.007 53.011 2.791 1.00 28.91 92 SER D C 1
ATOM 11937 O O . SER D 1 92 ? -2.632 53.544 1.880 1.00 29.07 92 SER D O 1
ATOM 11940 N N . THR D 1 93 ? -2.144 51.731 3.106 1.00 29.23 93 THR D N 1
ATOM 11941 C CA . THR D 1 93 ? -3.056 50.836 2.407 1.00 30.18 93 THR D CA 1
ATOM 11942 C C . THR D 1 93 ? -4.498 50.944 2.902 1.00 31.18 93 THR D C 1
ATOM 11943 O O . THR D 1 93 ? -5.434 50.736 2.136 1.00 31.25 93 THR D O 1
ATOM 11947 N N . LEU D 1 94 ? -4.674 51.251 4.184 1.00 32.71 94 LEU D N 1
ATOM 11948 C CA . LEU D 1 94 ? -6.006 51.367 4.766 1.00 33.25 94 LEU D CA 1
ATOM 11949 C C . LEU D 1 94 ? -6.846 52.439 4.085 1.00 34.21 94 LEU D C 1
ATOM 11950 O O . LEU D 1 94 ? -6.320 53.389 3.500 1.00 34.27 94 LEU D O 1
ATOM 11955 N N . GLU D 1 95 ? -8.161 52.274 4.171 1.00 36.05 95 GLU D N 1
ATOM 11956 C CA . GLU D 1 95 ? -9.101 53.221 3.583 1.00 36.38 95 GLU D CA 1
ATOM 11957 C C . GLU D 1 95 ? -9.133 54.475 4.445 1.00 34.76 95 GLU D C 1
ATOM 11958 O O . GLU D 1 95 ? -9.063 54.398 5.670 1.00 34.09 95 GLU D O 1
ATOM 11964 N N . ASN D 1 96 ? -9.247 55.626 3.796 1.00 33.16 96 ASN D N 1
ATOM 11965 C CA . ASN D 1 96 ? -9.307 56.906 4.490 1.00 31.45 96 ASN D CA 1
ATOM 11966 C C . ASN D 1 96 ? -8.042 57.252 5.268 1.00 28.73 96 ASN D C 1
ATOM 11967 O O . ASN D 1 96 ? -8.085 58.016 6.234 1.00 26.70 96 ASN D O 1
ATOM 11972 N N . VAL D 1 97 ? -6.913 56.695 4.843 1.00 25.49 97 VAL D N 1
ATOM 11973 C CA . VAL D 1 97 ? -5.648 56.973 5.506 1.00 23.46 97 VAL D CA 1
ATOM 11974 C C . VAL D 1 97 ? -4.580 57.402 4.500 1.00 22.84 97 VAL D C 1
ATOM 11975 O O . VAL D 1 97 ? -4.301 56.696 3.536 1.00 23.88 97 VAL D O 1
ATOM 11979 N N . THR D 1 98 ? -3.991 58.572 4.710 1.00 21.70 98 THR D N 1
ATOM 11980 C CA . THR D 1 98 ? -2.940 59.042 3.814 1.00 22.24 98 THR D CA 1
ATOM 11981 C C . THR D 1 98 ? -1.702 59.271 4.671 1.00 20.80 98 THR D C 1
ATOM 11982 O O . THR D 1 98 ? -1.779 59.836 5.757 1.00 22.77 98 THR D O 1
ATOM 11986 N N . VAL D 1 99 ? -0.561 58.828 4.170 1.00 19.47 99 VAL D N 1
ATOM 11987 C CA . VAL D 1 99 ? 0.679 58.927 4.911 1.00 19.19 99 VAL D CA 1
ATOM 11988 C C . VAL D 1 99 ? 1.791 59.628 4.135 1.00 19.84 99 VAL D C 1
ATOM 11989 O O . VAL D 1 99 ? 1.914 59.454 2.926 1.00 20.89 99 VAL D O 1
ATOM 11993 N N . PHE D 1 100 ? 2.593 60.420 4.842 1.00 20.11 100 PHE D N 1
ATOM 11994 C CA . PHE D 1 100 ? 3.721 61.124 4.246 1.00 21.24 100 PHE D CA 1
ATOM 11995 C C . PHE D 1 100 ? 4.897 60.897 5.177 1.00 21.23 100 PHE D C 1
ATOM 11996 O O . PHE D 1 100 ? 5.143 61.699 6.077 1.00 22.87 100 PHE D O 1
ATOM 12004 N N . ALA D 1 101 ? 5.617 59.797 4.970 1.00 21.44 101 ALA D N 1
ATOM 12005 C CA . ALA D 1 101 ? 6.749 59.476 5.833 1.00 21.28 101 ALA D CA 1
ATOM 12006 C C . ALA D 1 101 ? 7.651 58.364 5.311 1.00 21.29 101 ALA D C 1
ATOM 12007 O O . ALA D 1 101 ? 7.188 57.388 4.723 1.00 20.41 101 ALA D O 1
ATOM 12009 N N . TRP D 1 102 ? 8.947 58.507 5.556 1.00 21.04 102 TRP D N 1
ATOM 12010 C CA . TRP D 1 102 ? 9.914 57.506 5.132 1.00 24.28 102 TRP D CA 1
ATOM 12011 C C . TRP D 1 102 ? 11.210 57.708 5.910 1.00 25.59 102 TRP D C 1
ATOM 12012 O O . TRP D 1 102 ? 11.506 58.809 6.363 1.00 27.06 102 TRP D O 1
ATOM 12023 N N . LYS D 1 103 ? 11.969 56.635 6.086 1.00 27.53 103 LYS D N 1
ATOM 12024 C CA . LYS D 1 103 ? 13.212 56.706 6.832 1.00 29.04 103 LYS D CA 1
ATOM 12025 C C . LYS D 1 103 ? 14.279 57.485 6.071 1.00 30.10 103 LYS D C 1
ATOM 12026 O O . LYS D 1 103 ? 14.389 57.377 4.853 1.00 30.44 103 LYS D O 1
ATOM 12032 N N . ASN D 1 104 ? 15.061 58.268 6.808 1.00 31.86 104 ASN D N 1
ATOM 12033 C CA . ASN D 1 104 ? 16.143 59.077 6.247 1.00 32.58 104 ASN D CA 1
ATOM 12034 C C . ASN D 1 104 ? 15.684 60.229 5.363 1.00 31.88 104 ASN D C 1
ATOM 12035 O O . ASN D 1 104 ? 16.281 60.504 4.321 1.00 31.10 104 ASN D O 1
ATOM 12040 N N . GLU D 1 105 ? 14.628 60.908 5.798 1.00 31.23 105 GLU D N 1
ATOM 12041 C CA . GLU D 1 105 ? 14.116 62.049 5.070 1.00 30.45 105 GLU D CA 1
ATOM 12042 C C . GLU D 1 105 ? 14.925 63.274 5.454 1.00 28.56 105 GLU D C 1
ATOM 12043 O O . GLU D 1 105 ? 15.402 63.383 6.583 1.00 28.83 105 GLU D O 1
ATOM 12049 N N . THR D 1 106 ? 15.109 64.176 4.497 1.00 27.15 106 THR D N 1
ATOM 12050 C CA . THR D 1 106 ? 15.849 65.409 4.737 1.00 25.10 106 THR D CA 1
ATOM 12051 C C . THR D 1 106 ? 14.958 66.336 5.552 1.00 24.26 106 THR D C 1
ATOM 12052 O O . THR D 1 106 ? 13.745 66.148 5.596 1.00 22.72 106 THR D O 1
ATOM 12056 N N . LEU D 1 107 ? 15.562 67.346 6.169 1.00 25.64 107 LEU D N 1
ATOM 12057 C CA . LEU D 1 107 ? 14.826 68.314 6.977 1.00 27.92 107 LEU D CA 1
ATOM 12058 C C . LEU D 1 107 ? 13.804 69.086 6.152 1.00 28.19 107 LEU D C 1
ATOM 12059 O O . LEU D 1 107 ? 12.742 69.455 6.656 1.00 28.30 107 LEU D O 1
ATOM 12064 N N . GLU D 1 108 ? 14.124 69.327 4.885 1.00 29.96 108 GLU D N 1
ATOM 12065 C CA . GLU D 1 108 ? 13.215 70.051 4.002 1.00 31.71 108 GLU D CA 1
ATOM 12066 C C . GLU D 1 108 ? 12.003 69.170 3.741 1.00 29.91 108 GLU D C 1
ATOM 12067 O O . GLU D 1 108 ? 10.866 69.640 3.739 1.00 31.29 108 GLU D O 1
ATOM 12073 N N . GLU D 1 109 ? 12.253 67.885 3.525 1.00 28.46 109 GLU D N 1
ATOM 12074 C CA . GLU D 1 109 ? 11.172 66.933 3.262 1.00 28.06 109 GLU D CA 1
ATOM 12075 C C . GLU D 1 109 ? 10.325 66.710 4.511 1.00 25.92 109 GLU D C 1
ATOM 12076 O O . GLU D 1 109 ? 9.116 66.498 4.420 1.00 24.55 109 GLU D O 1
ATOM 12082 N N . TYR D 1 110 ? 10.974 66.762 5.673 1.00 23.57 110 TYR D N 1
ATOM 12083 C CA . TYR D 1 110 ? 10.296 66.578 6.947 1.00 22.42 110 TYR D CA 1
ATOM 12084 C C . TYR D 1 110 ? 9.168 67.593 7.115 1.00 21.77 110 TYR D C 1
ATOM 12085 O O . TYR D 1 110 ? 8.016 67.224 7.359 1.00 22.01 110 TYR D O 1
ATOM 12094 N N . TRP D 1 111 ? 9.490 68.875 6.984 1.00 22.02 111 TRP D N 1
ATOM 12095 C CA . TRP D 1 111 ? 8.467 69.908 7.146 1.00 21.49 111 TRP D CA 1
ATOM 12096 C C . TRP D 1 111 ? 7.390 69.834 6.072 1.00 21.03 111 TRP D C 1
ATOM 12097 O O . TRP D 1 111 ? 6.225 70.155 6.328 1.00 21.52 111 TRP D O 1
ATOM 12108 N N . TRP D 1 112 ? 7.780 69.384 4.881 1.00 20.95 112 TRP D N 1
ATOM 12109 C CA . TRP D 1 112 ? 6.837 69.220 3.784 1.00 20.25 112 TRP D CA 1
ATOM 12110 C C . TRP D 1 112 ? 5.789 68.183 4.206 1.00 18.91 112 TRP D C 1
ATOM 12111 O O . TRP D 1 112 ? 4.599 68.347 3.942 1.00 19.42 112 TRP D O 1
ATOM 12122 N N . CYS D 1 113 ? 6.242 67.116 4.862 1.00 17.65 113 CYS D N 1
ATOM 12123 C CA . CYS D 1 113 ? 5.344 66.060 5.324 1.00 18.95 113 CYS D CA 1
ATOM 12124 C C . CYS D 1 113 ? 4.380 66.555 6.403 1.00 17.62 113 CYS D C 1
ATOM 12125 O O . CYS D 1 113 ? 3.200 66.200 6.405 1.00 17.65 113 CYS D O 1
ATOM 12128 N N . VAL D 1 114 ? 4.888 67.370 7.323 1.00 16.41 114 VAL D N 1
ATOM 12129 C CA . VAL D 1 114 ? 4.056 67.914 8.390 1.00 16.30 114 VAL D CA 1
ATOM 12130 C C . VAL D 1 114 ? 2.955 68.780 7.759 1.00 19.01 114 VAL D C 1
ATOM 12131 O O . VAL D 1 114 ? 1.763 68.601 8.040 1.00 18.95 114 VAL D O 1
ATOM 12135 N N . GLU D 1 115 ? 3.363 69.705 6.891 1.00 19.38 115 GLU D N 1
ATOM 12136 C CA . GLU D 1 115 ? 2.430 70.596 6.198 1.00 22.15 115 GLU D CA 1
ATOM 12137 C C . GLU D 1 115 ? 1.409 69.811 5.366 1.00 20.92 115 GLU D C 1
ATOM 12138 O O . GLU D 1 115 ? 0.215 70.108 5.391 1.00 21.38 115 GLU D O 1
ATOM 12144 N N . SER D 1 116 ? 1.880 68.813 4.627 1.00 20.15 116 SER D N 1
ATOM 12145 C CA . SER D 1 116 ? 0.981 68.003 3.819 1.00 19.45 116 SER D CA 1
ATOM 12146 C C . SER D 1 116 ? -0.016 67.277 4.715 1.00 17.94 116 SER D C 1
ATOM 12147 O O . SER D 1 116 ? -1.196 67.203 4.396 1.00 16.89 116 SER D O 1
ATOM 12150 N N . ALA D 1 117 ? 0.451 66.751 5.844 1.00 16.87 117 ALA D N 1
ATOM 12151 C CA . ALA D 1 117 ? -0.436 66.045 6.764 1.00 16.09 117 ALA D CA 1
ATOM 12152 C C . ALA D 1 117 ? -1.512 66.972 7.343 1.00 15.39 117 ALA D C 1
ATOM 12153 O O . ALA D 1 117 ? -2.645 66.550 7.557 1.00 15.80 117 ALA D O 1
ATOM 12155 N N . LEU D 1 118 ? -1.164 68.228 7.606 1.00 17.25 118 LEU D N 1
ATOM 12156 C CA . LEU D 1 118 ? -2.128 69.186 8.170 1.00 19.95 118 LEU D CA 1
ATOM 12157 C C . LEU D 1 118 ? -3.079 69.794 7.145 1.00 21.98 118 LEU D C 1
ATOM 12158 O O . LEU D 1 118 ? -4.110 70.356 7.507 1.00 22.76 118 LEU D O 1
ATOM 12163 N N . THR D 1 119 ? -2.729 69.681 5.870 1.00 24.58 119 THR D N 1
ATOM 12164 C CA . THR D 1 119 ? -3.544 70.261 4.812 1.00 26.52 119 THR D CA 1
ATOM 12165 C C . THR D 1 119 ? -4.510 69.275 4.173 1.00 29.44 119 THR D C 1
ATOM 12166 O O . THR D 1 119 ? -4.101 68.383 3.436 1.00 28.80 119 THR D O 1
ATOM 12170 N N . TRP D 1 120 ? -5.796 69.451 4.459 1.00 33.37 120 TRP D N 1
ATOM 12171 C CA . TRP D 1 120 ? -6.838 68.582 3.923 1.00 37.80 120 TRP D CA 1
ATOM 12172 C C . TRP D 1 120 ? -7.533 69.191 2.701 1.00 44.33 120 TRP D C 1
ATOM 12173 O O . TRP D 1 120 ? -8.646 69.716 2.803 1.00 46.63 120 TRP D O 1
ATOM 12184 N N . GLY D 1 121 ? -6.884 69.131 1.545 1.00 49.62 121 GLY D N 1
ATOM 12185 C CA . GLY D 1 121 ? -7.492 69.685 0.345 1.00 56.36 121 GLY D CA 1
ATOM 12186 C C . GLY D 1 121 ? -7.214 71.162 0.119 1.00 60.65 121 GLY D C 1
ATOM 12187 O O . GLY D 1 121 ? -6.061 71.593 0.142 1.00 62.30 121 GLY D O 1
ATOM 12188 N N . ASP D 1 122 ? -8.269 71.945 -0.098 1.00 64.35 122 ASP D N 1
ATOM 12189 C CA . ASP D 1 122 ? -8.116 73.381 -0.347 1.00 67.95 122 ASP D CA 1
ATOM 12190 C C . ASP D 1 122 ? -9.423 74.163 -0.181 1.00 69.11 122 ASP D C 1
ATOM 12191 O O . ASP D 1 122 ? -10.518 73.616 -0.330 1.00 68.71 122 ASP D O 1
ATOM 12196 N N . GLY D 1 123 ? -9.297 75.452 0.115 1.00 70.32 123 GLY D N 1
ATOM 12197 C CA . GLY D 1 123 ? -10.470 76.284 0.298 1.00 72.00 123 GLY D CA 1
ATOM 12198 C C . GLY D 1 123 ? -10.998 76.224 1.720 1.00 73.45 123 GLY D C 1
ATOM 12199 O O . GLY D 1 123 ? -10.221 76.171 2.677 1.00 74.31 123 GLY D O 1
ATOM 12200 N N . ASP D 1 124 ? -12.322 76.233 1.859 1.00 73.66 124 ASP D N 1
ATOM 12201 C CA . ASP D 1 124 ? -12.975 76.175 3.168 1.00 73.39 124 ASP D CA 1
ATOM 12202 C C . ASP D 1 124 ? -12.643 74.856 3.871 1.00 72.39 124 ASP D C 1
ATOM 12203 O O . ASP D 1 124 ? -12.606 73.801 3.233 1.00 72.78 124 ASP D O 1
ATOM 12208 N N . ASP D 1 125 ? -12.414 74.917 5.182 1.00 69.80 125 ASP D N 1
ATOM 12209 C CA . ASP D 1 125 ? -12.085 73.723 5.957 1.00 66.74 125 ASP D CA 1
ATOM 12210 C C . ASP D 1 125 ? -10.924 72.998 5.302 1.00 62.86 125 ASP D C 1
ATOM 12211 O O . ASP D 1 125 ? -11.078 71.923 4.718 1.00 62.57 125 ASP D O 1
ATOM 12216 N N . ASN D 1 126 ? -9.753 73.601 5.415 1.00 58.10 126 ASN D N 1
ATOM 12217 C CA . ASN D 1 126 ? -8.556 73.055 4.819 1.00 54.15 126 ASN D CA 1
ATOM 12218 C C . ASN D 1 126 ? -7.674 72.346 5.857 1.00 50.13 126 ASN D C 1
ATOM 12219 O O . ASN D 1 126 ? -6.625 71.796 5.521 1.00 48.35 126 ASN D O 1
ATOM 12224 N N . GLY D 1 127 ? -8.114 72.356 7.113 1.00 45.96 127 GLY D N 1
ATOM 12225 C CA . GLY D 1 127 ? -7.351 71.723 8.172 1.00 40.91 127 GLY D CA 1
ATOM 12226 C C . GLY D 1 127 ? -8.071 70.570 8.850 1.00 37.77 127 GLY D C 1
ATOM 12227 O O . GLY D 1 127 ? -9.196 70.235 8.487 1.00 37.06 127 GLY D O 1
ATOM 12228 N N . PRO D 1 128 ? -7.438 69.935 9.846 1.00 35.37 128 PRO D N 1
ATOM 12229 C CA . PRO D 1 128 ? -8.041 68.808 10.567 1.00 33.61 128 PRO D CA 1
ATOM 12230 C C . PRO D 1 128 ? -8.971 69.213 11.709 1.00 31.80 128 PRO D C 1
ATOM 12231 O O . PRO D 1 128 ? -9.045 70.380 12.087 1.00 32.05 128 PRO D O 1
ATOM 12235 N N . ASP D 1 129 ? -9.683 68.238 12.253 1.00 30.48 129 ASP D N 1
ATOM 12236 C CA . ASP D 1 129 ? -10.565 68.499 13.376 1.00 29.92 129 ASP D CA 1
ATOM 12237 C C . ASP D 1 129 ? -9.763 68.342 14.659 1.00 27.89 129 ASP D C 1
ATOM 12238 O O . ASP D 1 129 ? -9.929 69.113 15.597 1.00 28.73 129 ASP D O 1
ATOM 12243 N N . MET D 1 130 ? -8.889 67.339 14.689 1.00 26.09 130 MET D N 1
ATOM 12244 C CA . MET D 1 130 ? -8.067 67.065 15.865 1.00 25.58 130 MET D CA 1
ATOM 12245 C C . MET D 1 130 ? -6.644 66.671 15.485 1.00 23.94 130 MET D C 1
ATOM 12246 O O . MET D 1 130 ? -6.397 66.159 14.390 1.00 22.84 130 MET D O 1
ATOM 12251 N N . ILE D 1 131 ? -5.710 66.897 16.402 1.00 21.81 131 ILE D N 1
ATOM 12252 C CA . ILE D 1 131 ? -4.319 66.561 16.151 1.00 20.74 131 ILE D CA 1
ATOM 12253 C C . ILE D 1 131 ? -3.677 65.670 17.211 1.00 20.34 131 ILE D C 1
ATOM 12254 O O . ILE D 1 131 ? -3.877 65.857 18.413 1.00 19.82 131 ILE D O 1
ATOM 12259 N N . VAL D 1 132 ? -2.920 64.685 16.741 1.00 19.72 132 VAL D N 1
ATOM 12260 C CA . VAL D 1 132 ? -2.180 63.777 17.606 1.00 19.85 132 VAL D CA 1
ATOM 12261 C C . VAL D 1 132 ? -0.711 64.147 17.355 1.00 21.17 132 VAL D C 1
ATOM 12262 O O . VAL D 1 132 ? -0.180 63.888 16.274 1.00 20.77 132 VAL D O 1
ATOM 12266 N N . ASP D 1 133 ? -0.072 64.776 18.340 1.00 23.20 133 ASP D N 1
ATOM 12267 C CA . ASP D 1 133 ? 1.320 65.214 18.200 1.00 27.09 133 ASP D CA 1
ATOM 12268 C C . ASP D 1 133 ? 2.247 64.481 19.148 1.00 28.76 133 ASP D C 1
ATOM 12269 O O . ASP D 1 133 ? 1.822 63.916 20.153 1.00 28.90 133 ASP D O 1
ATOM 12274 N N . ASP D 1 134 ? 3.527 64.516 18.817 1.00 31.18 134 ASP D N 1
ATOM 12275 C CA . ASP D 1 134 ? 4.549 63.867 19.614 1.00 33.07 134 ASP D CA 1
ATOM 12276 C C . ASP D 1 134 ? 5.790 64.744 19.468 1.00 32.51 134 ASP D C 1
ATOM 12277 O O . ASP D 1 134 ? 6.644 64.503 18.613 1.00 32.91 134 ASP D O 1
ATOM 12282 N N . GLY D 1 135 ? 5.873 65.773 20.306 1.00 31.01 135 GLY D N 1
ATOM 12283 C CA . GLY D 1 135 ? 6.990 66.696 20.243 1.00 29.01 135 GLY D CA 1
ATOM 12284 C C . GLY D 1 135 ? 6.463 68.100 19.995 1.00 28.79 135 GLY D C 1
ATOM 12285 O O . GLY D 1 135 ? 7.138 69.086 20.282 1.00 29.81 135 GLY D O 1
ATOM 12286 N N . GLY D 1 136 ? 5.249 68.182 19.455 1.00 27.42 136 GLY D N 1
ATOM 12287 C CA . GLY D 1 136 ? 4.622 69.465 19.196 1.00 28.15 136 GLY D CA 1
ATOM 12288 C C . GLY D 1 136 ? 4.969 70.148 17.882 1.00 28.28 136 GLY D C 1
ATOM 12289 O O . GLY D 1 136 ? 4.663 71.323 17.704 1.00 27.65 136 GLY D O 1
ATOM 12290 N N . ASP D 1 137 ? 5.593 69.433 16.953 1.00 26.93 137 ASP D N 1
ATOM 12291 C CA . ASP D 1 137 ? 5.958 70.050 15.691 1.00 26.85 137 ASP D CA 1
ATOM 12292 C C . ASP D 1 137 ? 4.753 70.472 14.856 1.00 25.59 137 ASP D C 1
ATOM 12293 O O . ASP D 1 137 ? 4.772 71.533 14.236 1.00 24.24 137 ASP D O 1
ATOM 12298 N N . ALA D 1 138 ? 3.701 69.660 14.841 1.00 25.10 138 ALA D N 1
ATOM 12299 C CA . ALA D 1 138 ? 2.505 70.013 14.084 1.00 23.83 138 ALA D CA 1
ATOM 12300 C C . ALA D 1 138 ? 1.870 71.227 14.762 1.00 23.23 138 ALA D C 1
ATOM 12301 O O . ALA D 1 138 ? 1.504 72.197 14.109 1.00 23.45 138 ALA D O 1
ATOM 12303 N N . THR D 1 139 ? 1.753 71.160 16.081 1.00 21.94 139 THR D N 1
ATOM 12304 C CA . THR D 1 139 ? 1.172 72.241 16.859 1.00 24.09 139 THR D CA 1
ATOM 12305 C C . THR D 1 139 ? 1.981 73.528 16.677 1.00 24.73 139 THR D C 1
ATOM 12306 O O . THR D 1 139 ? 1.426 74.624 16.614 1.00 24.49 139 THR D O 1
ATOM 12310 N N . LEU D 1 140 ? 3.297 73.384 16.609 1.00 24.97 140 LEU D N 1
ATOM 12311 C CA . LEU D 1 140 ? 4.192 74.514 16.431 1.00 26.43 140 LEU D CA 1
ATOM 12312 C C . LEU D 1 140 ? 3.905 75.208 15.100 1.00 26.57 140 LEU D C 1
ATOM 12313 O O . LEU D 1 140 ? 3.644 76.411 15.056 1.00 26.47 140 LEU D O 1
ATOM 12318 N N . LEU D 1 141 ? 3.961 74.432 14.020 1.00 26.34 141 LEU D N 1
ATOM 12319 C CA . LEU D 1 141 ? 3.711 74.932 12.671 1.00 25.53 141 LEU D CA 1
ATOM 12320 C C . LEU D 1 141 ? 2.435 75.762 12.607 1.00 24.87 141 LEU D C 1
ATOM 12321 O O . LEU D 1 141 ? 2.417 76.827 12.001 1.00 25.04 141 LEU D O 1
ATOM 12326 N N . VAL D 1 142 ? 1.374 75.271 13.238 1.00 24.22 142 VAL D N 1
ATOM 12327 C CA . VAL D 1 142 ? 0.100 75.971 13.229 1.00 23.92 142 VAL D CA 1
ATOM 12328 C C . VAL D 1 142 ? 0.143 77.274 14.019 1.00 24.51 142 VAL D C 1
ATOM 12329 O O . VAL D 1 142 ? -0.329 78.304 13.532 1.00 24.70 142 VAL D O 1
ATOM 12333 N N . HIS D 1 143 ? 0.704 77.232 15.227 1.00 24.07 143 HIS D N 1
ATOM 12334 C CA . HIS D 1 143 ? 0.807 78.426 16.062 1.00 24.59 143 HIS D CA 1
ATOM 12335 C C . HIS D 1 143 ? 1.758 79.467 15.479 1.00 25.79 143 HIS D C 1
ATOM 12336 O O . HIS D 1 143 ? 1.482 80.662 15.547 1.00 26.88 143 HIS D O 1
ATOM 12343 N N . LYS D 1 144 ? 2.882 79.018 14.927 1.00 26.15 144 LYS D N 1
ATOM 12344 C CA . LYS D 1 144 ? 3.840 79.929 14.321 1.00 27.96 144 LYS D CA 1
ATOM 12345 C C . LYS D 1 144 ? 3.269 80.486 13.032 1.00 28.48 144 LYS D C 1
ATOM 12346 O O . LYS D 1 144 ? 3.512 81.639 12.689 1.00 28.99 144 LYS D O 1
ATOM 12352 N N . GLY D 1 145 ? 2.511 79.657 12.323 1.00 27.96 145 GLY D N 1
ATOM 12353 C CA . GLY D 1 145 ? 1.912 80.093 11.078 1.00 28.96 145 GLY D CA 1
ATOM 12354 C C . GLY D 1 145 ? 0.951 81.229 11.337 1.00 29.17 145 GLY D C 1
ATOM 12355 O O . GLY D 1 145 ? 0.958 82.227 10.627 1.00 29.07 145 GLY D O 1
ATOM 12356 N N . VAL D 1 146 ? 0.123 81.075 12.364 1.00 30.38 146 VAL D N 1
ATOM 12357 C CA . VAL D 1 146 ? -0.847 82.097 12.728 1.00 30.74 146 VAL D CA 1
ATOM 12358 C C . VAL D 1 146 ? -0.141 83.357 13.221 1.00 32.10 146 VAL D C 1
ATOM 12359 O O . VAL D 1 146 ? -0.595 84.480 12.991 1.00 31.93 146 VAL D O 1
ATOM 12363 N N . GLU D 1 147 ? 0.980 83.158 13.897 1.00 32.84 147 GLU D N 1
ATOM 12364 C CA . GLU D 1 147 ? 1.745 84.267 14.433 1.00 36.21 147 GLU D CA 1
ATOM 12365 C C . GLU D 1 147 ? 2.39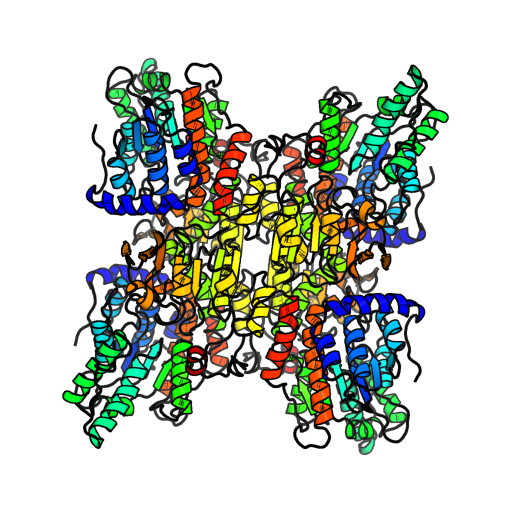1 85.106 13.337 1.00 36.47 147 GLU D C 1
ATOM 12366 O O . GLU D 1 147 ? 2.332 86.337 13.368 1.00 35.51 147 GLU D O 1
ATOM 12372 N N . TYR D 1 148 ? 3.016 84.438 12.374 1.00 36.92 148 TYR D N 1
ATOM 12373 C CA . TYR D 1 148 ? 3.656 85.137 11.274 1.00 37.01 148 TYR D CA 1
ATOM 12374 C C . TYR D 1 148 ? 2.644 85.717 10.298 1.00 35.67 148 TYR D C 1
ATOM 12375 O O . TYR D 1 148 ? 2.902 86.748 9.684 1.00 35.04 148 TYR D O 1
ATOM 12384 N N . GLU D 1 149 ? 1.497 85.064 10.153 1.00 35.62 149 GLU D N 1
ATOM 12385 C CA . GLU D 1 149 ? 0.471 85.568 9.243 1.00 38.22 149 GLU D CA 1
ATOM 12386 C C . GLU D 1 149 ? -0.070 86.909 9.730 1.00 39.75 149 GLU D C 1
ATOM 12387 O O . GLU D 1 149 ? -0.451 87.766 8.932 1.00 40.24 149 GLU D O 1
ATOM 12393 N N . LYS D 1 150 ? -0.103 87.085 11.045 1.00 41.89 150 LYS D N 1
ATOM 12394 C CA . LYS D 1 150 ? -0.585 88.328 11.613 1.00 43.95 150 LYS D CA 1
ATOM 12395 C C . LYS D 1 150 ? 0.493 89.396 11.514 1.00 43.38 150 LYS D C 1
ATOM 12396 O O . LYS D 1 150 ? 0.193 90.568 11.304 1.00 42.72 150 LYS D O 1
ATOM 12402 N N . LEU D 1 151 ? 1.748 88.975 11.651 1.00 42.84 151 LEU D N 1
ATOM 12403 C CA . LEU D 1 151 ? 2.885 89.877 11.562 1.00 42.17 151 LEU D CA 1
ATOM 12404 C C . LEU D 1 151 ? 2.988 90.447 10.148 1.00 42.87 151 LEU D C 1
ATOM 12405 O O . LEU D 1 151 ? 3.397 91.591 9.963 1.00 43.12 151 LEU D O 1
ATOM 12410 N N . TYR D 1 152 ? 2.618 89.636 9.159 1.00 43.08 152 TYR D N 1
ATOM 12411 C CA . TYR D 1 152 ? 2.656 90.047 7.763 1.00 44.14 152 TYR D CA 1
ATOM 12412 C C . TYR D 1 152 ? 1.463 90.945 7.438 1.00 46.56 152 TYR D C 1
ATOM 12413 O O . TYR D 1 152 ? 1.571 91.876 6.641 1.00 46.80 152 TYR D O 1
ATOM 12422 N N . GLU D 1 153 ? 0.329 90.667 8.070 1.00 49.82 153 GLU D N 1
ATOM 12423 C CA . GLU D 1 153 ? -0.883 91.434 7.830 1.00 54.42 153 GLU D CA 1
ATOM 12424 C C . GLU D 1 153 ? -0.852 92.789 8.528 1.00 56.21 153 GLU D C 1
ATOM 12425 O O . GLU D 1 153 ? -1.793 93.576 8.415 1.00 56.98 153 GLU D O 1
ATOM 12431 N N . GLU D 1 154 ? 0.234 93.062 9.241 1.00 57.51 154 GLU D N 1
ATOM 12432 C CA . GLU D 1 154 ? 0.365 94.317 9.965 1.00 58.88 154 GLU D CA 1
ATOM 12433 C C . GLU D 1 154 ? 1.600 95.128 9.594 1.00 59.00 154 GLU D C 1
ATOM 12434 O O . GLU D 1 154 ? 1.509 96.331 9.358 1.00 59.21 154 GLU D O 1
ATOM 12440 N N . LYS D 1 155 ? 2.752 94.466 9.548 1.00 58.62 155 LYS D N 1
ATOM 12441 C CA . LYS D 1 155 ? 4.004 95.133 9.214 1.00 58.71 155 LYS D CA 1
ATOM 12442 C C . LYS D 1 155 ? 4.530 94.674 7.856 1.00 58.69 155 LYS D C 1
ATOM 12443 O O . LYS D 1 155 ? 5.594 95.111 7.413 1.00 57.86 155 LYS D O 1
ATOM 12449 N N . ASN D 1 156 ? 3.777 93.789 7.206 1.00 58.93 156 ASN D N 1
ATOM 12450 C CA . ASN D 1 156 ? 4.146 93.239 5.905 1.00 57.88 156 ASN D CA 1
ATOM 12451 C C . ASN D 1 156 ? 5.524 92.608 5.965 1.00 56.91 156 ASN D C 1
ATOM 12452 O O . ASN D 1 156 ? 6.288 92.676 5.007 1.00 55.77 156 ASN D O 1
ATOM 12457 N N . ILE D 1 157 ? 5.829 91.993 7.103 1.00 56.73 157 ILE D N 1
ATOM 12458 C CA . ILE D 1 157 ? 7.117 91.345 7.315 1.00 57.07 157 ILE D CA 1
ATOM 12459 C C . ILE D 1 157 ? 6.987 89.826 7.188 1.00 57.33 157 ILE D C 1
ATOM 12460 O O . ILE D 1 157 ? 6.032 89.228 7.686 1.00 56.42 157 ILE D O 1
ATOM 12465 N N . LEU D 1 158 ? 7.951 89.213 6.507 1.00 58.30 158 LEU D N 1
ATOM 12466 C CA . LEU D 1 158 ? 7.963 87.768 6.308 1.00 59.36 158 LEU D CA 1
ATOM 12467 C C . LEU D 1 158 ? 9.065 87.102 7.119 1.00 61.06 158 LEU D C 1
ATOM 12468 O O . LEU D 1 158 ? 10.082 87.723 7.432 1.00 61.07 158 LEU D O 1
ATOM 12473 N N . PRO D 1 159 ? 8.873 85.823 7.474 1.00 62.69 159 PRO D N 1
ATOM 12474 C CA . PRO D 1 159 ? 9.882 85.101 8.251 1.00 64.47 159 PRO D CA 1
ATOM 12475 C C . PRO D 1 159 ? 11.108 84.820 7.388 1.00 66.16 159 PRO D C 1
ATOM 12476 O O . PRO D 1 159 ? 11.027 84.064 6.424 1.00 67.18 159 PRO D O 1
ATOM 12480 N N . ASP D 1 160 ? 12.239 85.433 7.725 1.00 68.11 160 ASP D N 1
ATOM 12481 C CA . ASP D 1 160 ? 13.461 85.235 6.947 1.00 70.28 160 ASP D CA 1
ATOM 12482 C C . ASP D 1 160 ? 14.315 84.070 7.448 1.00 70.78 160 ASP D C 1
ATOM 12483 O O . ASP D 1 160 ? 14.739 84.044 8.602 1.00 70.14 160 ASP D O 1
ATOM 12488 N N . PRO D 1 161 ? 14.572 83.083 6.578 1.00 71.76 161 PRO D N 1
ATOM 12489 C CA . PRO D 1 161 ? 15.386 81.930 6.969 1.00 72.64 161 PRO D CA 1
ATOM 12490 C C . PRO D 1 161 ? 16.839 82.334 7.202 1.00 73.53 161 PRO D C 1
ATOM 12491 O O . PRO D 1 161 ? 17.691 81.499 7.494 1.00 73.02 161 PRO D O 1
ATOM 12495 N N . GLU D 1 162 ? 17.104 83.628 7.067 1.00 75.17 162 GLU D N 1
ATOM 12496 C CA . GLU D 1 162 ? 18.436 84.180 7.264 1.00 77.15 162 GLU D CA 1
ATOM 12497 C C . GLU D 1 162 ? 18.798 84.072 8.744 1.00 77.52 162 GLU D C 1
ATOM 12498 O O . GLU D 1 162 ? 19.898 83.649 9.098 1.00 77.52 162 GLU D O 1
ATOM 12504 N N . LYS D 1 163 ? 17.856 84.467 9.599 1.00 77.83 163 LYS D N 1
ATOM 12505 C CA . LYS D 1 163 ? 18.034 84.434 11.048 1.00 78.22 163 LYS D CA 1
ATOM 12506 C C . LYS D 1 163 ? 17.914 83.006 11.568 1.00 78.25 163 LYS D C 1
ATOM 12507 O O . LYS D 1 163 ? 17.550 82.782 12.723 1.00 78.24 163 LYS D O 1
ATOM 12513 N N . ALA D 1 164 ? 18.220 82.042 10.706 1.00 78.79 164 ALA D N 1
ATOM 12514 C CA . ALA D 1 164 ? 18.141 80.634 11.071 1.00 79.04 164 ALA D CA 1
ATOM 12515 C C . ALA D 1 164 ? 19.226 80.262 12.072 1.00 79.17 164 ALA D C 1
ATOM 12516 O O . ALA D 1 164 ? 20.412 80.223 11.738 1.00 79.20 164 ALA D O 1
ATOM 12518 N N . LYS D 1 165 ? 18.802 79.992 13.303 1.00 79.18 165 LYS D N 1
ATOM 12519 C CA . LYS D 1 165 ? 19.708 79.618 14.382 1.00 79.29 165 LYS D CA 1
ATOM 12520 C C . LYS D 1 165 ? 19.992 78.126 14.294 1.00 78.58 165 LYS D C 1
ATOM 12521 O O . LYS D 1 165 ? 20.568 77.539 15.210 1.00 79.01 165 LYS D O 1
ATOM 12527 N N . ASN D 1 166 ? 19.588 77.524 13.179 1.00 77.47 166 ASN D N 1
ATOM 12528 C CA . ASN D 1 166 ? 19.768 76.095 12.959 1.00 76.16 166 ASN D CA 1
ATOM 12529 C C . ASN D 1 166 ? 19.314 75.712 11.554 1.00 74.22 166 ASN D C 1
ATOM 12530 O O . ASN D 1 166 ? 18.497 76.402 10.949 1.00 73.91 166 ASN D O 1
ATOM 12535 N N . GLU D 1 167 ? 19.849 74.610 11.044 1.00 72.07 167 GLU D N 1
ATOM 12536 C CA . GLU D 1 167 ? 19.511 74.126 9.710 1.00 70.16 167 GLU D CA 1
ATOM 12537 C C . GLU D 1 167 ? 18.035 73.723 9.623 1.00 68.31 167 GLU D C 1
ATOM 12538 O O . GLU D 1 167 ? 17.351 74.034 8.649 1.00 67.67 167 GLU D O 1
ATOM 12544 N N . GLU D 1 168 ? 17.552 73.027 10.646 1.00 65.99 168 GLU D N 1
ATOM 12545 C CA . GLU D 1 168 ? 16.166 72.590 10.675 1.00 64.12 168 GLU D CA 1
ATOM 12546 C C . GLU D 1 168 ? 15.227 73.785 10.802 1.00 61.91 168 GLU D C 1
ATOM 12547 O O . GLU D 1 168 ? 14.113 73.765 10.279 1.00 61.38 168 GLU D O 1
ATOM 12553 N N . GLU D 1 169 ? 15.675 74.824 11.498 1.00 59.30 169 GLU D N 1
ATOM 12554 C CA . GLU D 1 169 ? 14.858 76.015 11.675 1.00 57.26 169 GLU D CA 1
ATOM 12555 C C . GLU D 1 169 ? 14.817 76.794 10.371 1.00 54.31 169 GLU D C 1
ATOM 12556 O O . GLU D 1 169 ? 13.859 77.510 10.094 1.00 53.81 169 GLU D O 1
ATOM 12562 N N . ARG D 1 170 ? 15.864 76.644 9.569 1.00 50.92 170 ARG D N 1
ATOM 12563 C CA . ARG D 1 170 ? 15.928 77.330 8.292 1.00 48.98 170 ARG D CA 1
ATOM 12564 C C . ARG D 1 170 ? 14.847 76.792 7.361 1.00 46.30 170 ARG D C 1
ATOM 12565 O O . ARG D 1 170 ? 14.159 77.557 6.694 1.00 46.15 170 ARG D O 1
ATOM 12573 N N . CYS D 1 171 ? 14.700 75.473 7.314 1.00 42.63 171 CYS D N 1
ATOM 12574 C CA . CYS D 1 171 ? 13.686 74.867 6.467 1.00 39.63 171 CYS D CA 1
ATOM 12575 C C . CYS D 1 171 ? 12.282 75.175 6.996 1.00 37.13 171 CYS D C 1
ATOM 12576 O O . CYS D 1 171 ? 11.325 75.289 6.225 1.00 34.99 171 CYS D O 1
ATOM 12579 N N . PHE D 1 172 ? 12.168 75.309 8.314 1.00 34.44 172 PHE D N 1
ATOM 12580 C CA . PHE D 1 172 ? 10.894 75.620 8.956 1.00 32.99 172 PHE D CA 1
ATOM 12581 C C . PHE D 1 172 ? 10.413 77.016 8.537 1.00 32.54 172 PHE D C 1
ATOM 12582 O O . PHE D 1 172 ? 9.266 77.196 8.124 1.00 32.13 172 PHE D O 1
ATOM 12590 N N . LEU D 1 173 ? 11.304 77.998 8.658 1.00 32.31 173 LEU D N 1
ATOM 12591 C CA . LEU D 1 173 ? 10.998 79.378 8.302 1.00 31.92 173 LEU D CA 1
ATOM 12592 C C . LEU D 1 173 ? 10.782 79.492 6.790 1.00 31.20 173 LEU D C 1
ATOM 12593 O O . LEU D 1 173 ? 9.930 80.249 6.326 1.00 30.32 173 LEU D O 1
ATOM 12598 N N . THR D 1 174 ? 11.551 78.733 6.019 1.00 30.18 174 THR D N 1
ATOM 12599 C CA . THR D 1 174 ? 11.387 78.751 4.576 1.00 30.20 174 THR D CA 1
ATOM 12600 C C . THR D 1 174 ? 9.987 78.249 4.215 1.00 30.79 174 THR D C 1
ATOM 12601 O O . THR D 1 174 ? 9.309 78.826 3.358 1.00 31.40 174 THR D O 1
ATOM 12605 N N . LEU D 1 175 ? 9.560 77.172 4.872 1.00 29.82 175 LEU D N 1
ATOM 12606 C CA . LEU D 1 175 ? 8.241 76.592 4.636 1.00 29.80 175 LEU D CA 1
ATOM 12607 C C . LEU D 1 175 ? 7.138 77.588 4.988 1.00 28.34 175 LEU D C 1
ATOM 12608 O O . LEU D 1 175 ? 6.136 77.675 4.292 1.00 27.65 175 LEU D O 1
ATOM 12613 N N . LEU D 1 176 ? 7.322 78.320 6.082 1.00 28.84 176 LEU D N 1
ATOM 12614 C CA . LEU D 1 176 ? 6.333 79.295 6.512 1.00 29.39 176 LEU D CA 1
ATOM 12615 C C . LEU D 1 176 ? 6.319 80.514 5.589 1.00 29.49 176 LEU D C 1
ATOM 12616 O O . LEU D 1 176 ? 5.264 81.058 5.288 1.00 29.60 176 LEU D O 1
ATOM 12621 N N . LYS D 1 177 ? 7.493 80.939 5.142 1.00 29.18 177 LYS D N 1
ATOM 12622 C CA . LYS D 1 177 ? 7.577 82.080 4.260 1.00 30.32 177 LYS D CA 1
ATOM 12623 C C . LYS D 1 177 ? 6.826 81.783 2.976 1.00 28.93 177 LYS D C 1
ATOM 12624 O O . LYS D 1 177 ? 6.028 82.597 2.516 1.00 27.58 177 LYS D O 1
ATOM 12630 N N . ASN D 1 178 ? 7.080 80.609 2.405 1.00 27.95 178 ASN D N 1
ATOM 12631 C CA . ASN D 1 178 ? 6.429 80.194 1.162 1.00 28.15 178 ASN D CA 1
ATOM 12632 C C . ASN D 1 178 ? 4.943 79.998 1.347 1.00 26.79 178 ASN D C 1
ATOM 12633 O O . ASN D 1 178 ? 4.147 80.251 0.437 1.00 26.83 178 ASN D O 1
ATOM 12638 N N . SER D 1 179 ? 4.577 79.536 2.532 1.00 24.91 179 SER D N 1
ATOM 12639 C CA . SER D 1 179 ? 3.179 79.306 2.856 1.00 26.49 179 SER D CA 1
ATOM 12640 C C . SER D 1 179 ? 2.393 80.624 2.848 1.00 26.88 179 SER D C 1
ATOM 12641 O O . SER D 1 179 ? 1.290 80.699 2.305 1.00 25.63 179 SER D O 1
ATOM 12644 N N . ILE D 1 180 ? 2.979 81.655 3.451 1.00 27.82 180 ILE D N 1
ATOM 12645 C CA . ILE D 1 180 ? 2.362 82.970 3.531 1.00 31.51 180 ILE D CA 1
ATOM 12646 C C . ILE D 1 180 ? 2.331 83.702 2.177 1.00 31.85 180 ILE D C 1
ATOM 12647 O O . ILE D 1 180 ? 1.402 84.452 1.896 1.00 31.52 180 ILE D O 1
ATOM 12652 N N . LEU D 1 181 ? 3.333 83.481 1.335 1.00 33.74 181 LEU D N 1
ATOM 12653 C CA . LEU D 1 181 ? 3.362 84.118 0.022 1.00 35.83 181 LEU D CA 1
ATOM 12654 C C . LEU D 1 181 ? 2.358 83.442 -0.898 1.00 35.92 181 LEU D C 1
ATOM 12655 O O . LEU D 1 181 ? 2.111 83.903 -2.009 1.00 36.13 181 LEU D O 1
ATOM 12660 N N . LYS D 1 182 ? 1.788 82.335 -0.438 1.00 36.44 182 LYS D N 1
ATOM 12661 C CA . LYS D 1 182 ? 0.815 81.600 -1.240 1.00 37.01 182 LYS D CA 1
ATOM 12662 C C . LYS D 1 182 ? -0.591 81.881 -0.713 1.00 35.48 182 LYS D C 1
ATOM 12663 O O . LYS D 1 182 ? -1.528 82.092 -1.483 1.00 33.88 182 LYS D O 1
ATOM 12669 N N . ASN D 1 183 ? -0.718 81.900 0.610 1.00 33.92 183 ASN D N 1
ATOM 12670 C CA . ASN D 1 183 ? -1.992 82.154 1.267 1.00 32.51 183 ASN D CA 1
ATOM 12671 C C . ASN D 1 183 ? -1.730 82.654 2.680 1.00 33.70 183 ASN D C 1
ATOM 12672 O O . ASN D 1 183 ? -1.578 81.870 3.614 1.00 35.56 183 ASN D O 1
ATOM 12677 N N . PRO D 1 184 ? -1.676 83.981 2.853 1.00 34.11 184 PRO D N 1
ATOM 12678 C CA . PRO D 1 184 ? -1.429 84.648 4.136 1.00 32.86 184 PRO D CA 1
ATOM 12679 C C . PRO D 1 184 ? -2.481 84.461 5.222 1.00 31.66 184 PRO D C 1
ATOM 12680 O O . PRO D 1 184 ? -2.419 85.104 6.265 1.00 30.47 184 PRO D O 1
ATOM 12684 N N . LYS D 1 185 ? -3.448 83.586 4.989 1.00 32.00 185 LYS D N 1
ATOM 12685 C CA . LYS D 1 185 ? -4.468 83.342 5.999 1.00 30.96 185 LYS D CA 1
ATOM 12686 C C . LYS D 1 185 ? -4.711 81.850 6.198 1.00 30.35 185 LYS D C 1
ATOM 12687 O O . LYS D 1 185 ? -5.589 81.454 6.967 1.00 29.07 185 LYS D O 1
ATOM 12693 N N . LYS D 1 186 ? -3.917 81.028 5.514 1.00 28.49 186 LYS D N 1
ATOM 12694 C CA . LYS D 1 186 ? -4.063 79.579 5.594 1.00 28.58 186 LYS D CA 1
ATOM 12695 C C . LYS D 1 186 ? -4.156 79.064 7.033 1.00 27.34 186 LYS D C 1
ATOM 12696 O O . LYS D 1 186 ? -5.164 78.466 7.430 1.00 26.02 186 LYS D O 1
ATOM 12702 N N . TRP D 1 187 ? -3.109 79.314 7.817 1.00 26.64 187 TRP D N 1
ATOM 12703 C CA . TRP D 1 187 ? -3.057 78.838 9.202 1.00 28.13 187 TRP D CA 1
ATOM 12704 C C . TRP D 1 187 ? -4.042 79.503 10.164 1.00 28.20 187 TRP D C 1
ATOM 12705 O O . TRP D 1 187 ? -4.551 78.867 11.095 1.00 28.31 187 TRP D O 1
ATOM 12716 N N . THR D 1 188 ? -4.319 80.777 9.933 1.00 28.26 188 THR D N 1
ATOM 12717 C CA . THR D 1 188 ? -5.265 81.485 10.762 1.00 28.76 188 THR D CA 1
ATOM 12718 C C . THR D 1 188 ? -6.653 80.845 10.628 1.00 29.56 188 THR D C 1
ATOM 12719 O O . THR D 1 188 ? -7.372 80.692 11.618 1.00 29.85 188 THR D O 1
ATOM 12723 N N . ASN D 1 189 ? -7.021 80.452 9.411 1.00 28.99 189 ASN D N 1
ATOM 12724 C CA . ASN D 1 189 ? -8.326 79.833 9.178 1.00 30.68 189 ASN D CA 1
ATOM 12725 C C . ASN D 1 189 ? -8.380 78.394 9.653 1.00 30.20 189 ASN D C 1
ATOM 12726 O O . ASN D 1 189 ? -9.422 77.929 10.104 1.00 31.56 189 ASN D O 1
ATOM 12731 N N . ILE D 1 190 ? -7.258 77.693 9.544 1.00 30.42 190 ILE D N 1
ATOM 12732 C CA . ILE D 1 190 ? -7.191 76.305 9.976 1.00 30.20 190 ILE D CA 1
ATOM 12733 C C . ILE D 1 190 ? -7.256 76.187 11.499 1.00 30.70 190 ILE D C 1
ATOM 12734 O O . ILE D 1 190 ? -7.989 75.356 12.023 1.00 31.68 190 ILE D O 1
ATOM 12739 N N . ALA D 1 191 ? -6.499 77.028 12.201 1.00 31.12 191 ALA D N 1
ATOM 12740 C CA . ALA D 1 191 ? -6.466 76.997 13.659 1.00 32.16 191 ALA D CA 1
ATOM 12741 C C . ALA D 1 191 ? -7.845 77.187 14.267 1.00 33.46 191 ALA D C 1
ATOM 12742 O O . ALA D 1 191 ? -8.126 76.687 15.358 1.00 35.49 191 ALA D O 1
ATOM 12744 N N . LYS D 1 192 ? -8.707 77.898 13.552 1.00 34.30 192 LYS D N 1
ATOM 12745 C CA . LYS D 1 192 ? -10.054 78.160 14.030 1.00 35.60 192 LYS D CA 1
ATOM 12746 C C . LYS D 1 192 ? -10.980 76.944 14.030 1.00 35.93 192 LYS D C 1
ATOM 12747 O O . LYS D 1 192 ? -11.966 76.920 14.761 1.00 35.12 192 LYS D O 1
ATOM 12753 N N . LYS D 1 193 ? -10.670 75.930 13.227 1.00 36.30 193 LYS D N 1
ATOM 12754 C CA . LYS D 1 193 ? -11.516 74.740 13.168 1.00 35.66 193 LYS D CA 1
ATOM 12755 C C . LYS D 1 193 ? -10.994 73.560 13.981 1.00 34.23 193 LYS D C 1
ATOM 12756 O O . LYS D 1 193 ? -11.667 72.535 14.078 1.00 34.83 193 LYS D O 1
ATOM 12762 N N . ILE D 1 194 ? -9.801 73.697 14.557 1.00 32.80 194 ILE D N 1
ATOM 12763 C CA . ILE D 1 194 ? -9.198 72.623 15.356 1.00 29.24 194 ILE D CA 1
ATOM 12764 C C . ILE D 1 194 ? -9.843 72.489 16.739 1.00 28.27 194 ILE D C 1
ATOM 12765 O O . ILE D 1 194 ? -9.800 73.410 17.558 1.00 29.72 194 ILE D O 1
ATOM 12770 N N . ILE D 1 195 ? -10.452 71.330 16.980 1.00 26.87 195 ILE D N 1
ATOM 12771 C CA . ILE D 1 195 ? -11.113 71.028 18.252 1.00 24.99 195 ILE D CA 1
ATOM 12772 C C . ILE D 1 195 ? -10.069 70.999 19.367 1.00 24.69 195 ILE D C 1
ATOM 12773 O O . ILE D 1 195 ? -10.266 71.570 20.441 1.00 25.53 195 ILE D O 1
ATOM 12778 N N . GLY D 1 196 ? -8.967 70.302 19.106 1.00 22.77 196 GLY D N 1
ATOM 12779 C CA . GLY D 1 196 ? -7.905 70.198 20.085 1.00 18.94 196 GLY D CA 1
ATOM 12780 C C . GLY D 1 196 ? -6.803 69.259 19.647 1.00 16.43 196 GLY D C 1
ATOM 12781 O O . GLY D 1 196 ? -6.899 68.616 18.605 1.00 15.23 196 GLY D O 1
ATOM 12782 N N . VAL D 1 197 ? -5.744 69.197 20.443 1.00 16.83 197 VAL D N 1
ATOM 12783 C CA . VAL D 1 197 ? -4.619 68.322 20.158 1.00 16.80 197 VAL D CA 1
ATOM 12784 C C . VAL D 1 197 ? -4.287 67.547 21.436 1.00 18.52 197 VAL D C 1
ATOM 12785 O O . VAL D 1 197 ? -4.655 67.963 22.538 1.00 17.41 197 VAL D O 1
ATOM 12789 N N . SER D 1 198 ? -3.601 66.420 21.292 1.00 19.61 198 SER D N 1
ATOM 12790 C CA . SER D 1 198 ? -3.201 65.631 22.447 1.00 22.14 198 SER D CA 1
ATOM 12791 C C . SER D 1 198 ? -1.711 65.364 22.322 1.00 23.76 198 SER D C 1
ATOM 12792 O O . SER D 1 198 ? -1.282 64.734 21.361 1.00 24.20 198 SER D O 1
ATOM 12795 N N . GLU D 1 199 ? -0.933 65.873 23.280 1.00 25.78 199 GLU D N 1
ATOM 12796 C CA . GLU D 1 199 ? 0.527 65.717 23.297 1.00 28.96 199 GLU D CA 1
ATOM 12797 C C . GLU D 1 199 ? 0.970 64.423 23.976 1.00 29.56 199 GLU D C 1
ATOM 12798 O O . GLU D 1 199 ? 0.527 64.102 25.077 1.00 28.86 199 GLU D O 1
ATOM 12804 N N . GLU D 1 200 ? 1.896 63.732 23.320 1.00 30.75 200 GLU D N 1
ATOM 12805 C CA . GLU D 1 200 ? 2.442 62.456 23.759 1.00 31.22 200 GLU D CA 1
ATOM 12806 C C . GLU D 1 200 ? 3.702 62.511 24.642 1.00 29.63 200 GLU D C 1
ATOM 12807 O O . GLU D 1 200 ? 3.844 61.716 25.564 1.00 28.51 200 GLU D O 1
ATOM 12813 N N . THR D 1 201 ? 4.598 63.453 24.376 1.00 28.13 201 THR D N 1
ATOM 12814 C CA . THR D 1 201 ? 5.839 63.516 25.110 1.00 27.40 201 THR D CA 1
ATOM 12815 C C . THR D 1 201 ? 6.068 64.739 26.002 1.00 27.99 201 THR D C 1
ATOM 12816 O O . THR D 1 201 ? 5.421 65.776 25.851 1.00 27.58 201 THR D O 1
ATOM 12820 N N . THR D 1 202 ? 7.010 64.589 26.933 1.00 27.20 202 THR D N 1
ATOM 12821 C CA . THR D 1 202 ? 7.366 65.619 27.905 1.00 24.96 202 THR D CA 1
ATOM 12822 C C . THR D 1 202 ? 7.804 66.932 27.259 1.00 25.05 202 THR D C 1
ATOM 12823 O O . THR D 1 202 ? 7.494 68.022 27.745 1.00 22.78 202 THR D O 1
ATOM 12827 N N . THR D 1 203 ? 8.543 66.821 26.168 1.00 24.35 203 THR D N 1
ATOM 12828 C CA . THR D 1 203 ? 9.022 67.996 25.469 1.00 25.60 203 THR D CA 1
ATOM 12829 C C . THR D 1 203 ? 7.861 68.774 24.853 1.00 25.65 203 THR D C 1
ATOM 12830 O O . THR D 1 203 ? 7.814 70.005 24.924 1.00 25.52 203 THR D O 1
ATOM 12834 N N . GLY D 1 204 ? 6.923 68.053 24.249 1.00 25.81 204 GLY D N 1
ATOM 12835 C CA . GLY D 1 204 ? 5.775 68.702 23.641 1.00 25.46 204 GLY D CA 1
ATOM 12836 C C . GLY D 1 204 ? 4.914 69.390 24.681 1.00 25.97 204 GLY D C 1
ATOM 12837 O O . GLY D 1 204 ? 4.392 70.472 24.444 1.00 25.82 204 GLY D O 1
ATOM 12838 N N . VAL D 1 205 ? 4.760 68.756 25.839 1.00 27.22 205 VAL D N 1
ATOM 12839 C CA . VAL D 1 205 ? 3.960 69.313 26.920 1.00 26.66 205 VAL D CA 1
ATOM 12840 C C . VAL D 1 205 ? 4.606 70.607 27.424 1.00 27.45 205 VAL D C 1
ATOM 12841 O O . VAL D 1 205 ? 3.912 71.581 27.691 1.00 27.26 205 VAL D O 1
ATOM 12845 N N . LEU D 1 206 ? 5.930 70.610 27.546 1.00 28.32 206 LEU D N 1
ATOM 12846 C CA . LEU D 1 206 ? 6.656 71.781 28.004 1.00 29.97 206 LEU D CA 1
ATOM 12847 C C . LEU D 1 206 ? 6.360 72.942 27.053 1.00 32.04 206 LEU D C 1
ATOM 12848 O O . LEU D 1 206 ? 6.178 74.076 27.486 1.00 32.46 206 LEU D O 1
ATOM 12853 N N . ARG D 1 207 ? 6.295 72.655 25.756 1.00 32.92 207 ARG D N 1
ATOM 12854 C CA . ARG D 1 207 ? 6.003 73.685 24.762 1.00 32.89 207 ARG D CA 1
ATOM 12855 C C . ARG D 1 207 ? 4.589 74.214 24.948 1.00 33.26 207 ARG D C 1
ATOM 12856 O O . ARG D 1 207 ? 4.348 75.421 24.868 1.00 32.58 207 ARG D O 1
ATOM 12864 N N . LEU D 1 208 ? 3.653 73.301 25.191 1.00 32.71 208 LEU D N 1
ATOM 12865 C CA . LEU D 1 208 ? 2.263 73.688 25.384 1.00 33.02 208 LEU D CA 1
ATOM 12866 C C . LEU D 1 208 ? 2.084 74.513 26.652 1.00 32.99 208 LEU D C 1
ATOM 12867 O O . LEU D 1 208 ? 1.365 75.511 26.655 1.00 32.36 208 LEU D O 1
ATOM 12872 N N . LYS D 1 209 ? 2.739 74.096 27.728 1.00 34.08 209 LYS D N 1
ATOM 12873 C CA . LYS D 1 209 ? 2.628 74.812 28.985 1.00 35.81 209 LYS D CA 1
ATOM 12874 C C . LYS D 1 209 ? 3.123 76.243 28.840 1.00 35.85 209 LYS D C 1
ATOM 12875 O O . LYS D 1 209 ? 2.500 77.167 29.356 1.00 34.91 209 LYS D O 1
ATOM 12881 N N . LYS D 1 210 ? 4.228 76.425 28.121 1.00 37.14 210 LYS D N 1
ATOM 12882 C CA . LYS D 1 210 ? 4.778 77.758 27.923 1.00 39.67 210 LYS D CA 1
ATOM 12883 C C . LYS D 1 210 ? 3.845 78.629 27.090 1.00 40.80 210 LYS D C 1
ATOM 12884 O O . LYS D 1 210 ? 3.734 79.825 27.330 1.00 41.22 210 LYS D O 1
ATOM 12890 N N . MET D 1 211 ? 3.162 78.034 26.120 1.00 42.34 211 MET D N 1
ATOM 12891 C CA . MET D 1 211 ? 2.236 78.803 25.302 1.00 44.03 211 MET D CA 1
ATOM 12892 C C . MET D 1 211 ? 0.996 79.147 26.112 1.00 44.69 211 MET D C 1
ATOM 12893 O O . MET D 1 211 ? 0.480 80.255 26.036 1.00 44.14 211 MET D O 1
ATOM 12898 N N . ASP D 1 212 ? 0.516 78.181 26.883 1.00 46.04 212 ASP D N 1
ATOM 12899 C CA . ASP D 1 212 ? -0.665 78.378 27.703 1.00 47.94 212 ASP D CA 1
ATOM 12900 C C . ASP D 1 212 ? -0.389 79.389 28.812 1.00 49.25 212 ASP D C 1
ATOM 12901 O O . ASP D 1 212 ? -1.297 80.079 29.277 1.00 48.26 212 ASP D O 1
ATOM 12906 N N . LYS D 1 213 ? 0.872 79.466 29.230 1.00 50.87 213 LYS D N 1
ATOM 12907 C CA . LYS D 1 213 ? 1.282 80.390 30.276 1.00 53.05 213 LYS D CA 1
ATOM 12908 C C . LYS D 1 213 ? 1.198 81.814 29.735 1.00 54.11 213 LYS D C 1
ATOM 12909 O O . LYS D 1 213 ? 0.847 82.752 30.454 1.00 54.68 213 LYS D O 1
ATOM 12915 N N . GLN D 1 214 ? 1.517 81.973 28.457 1.00 53.92 214 GLN D N 1
ATOM 12916 C CA . GLN D 1 214 ? 1.463 83.284 27.832 1.00 54.93 214 GLN D CA 1
ATOM 12917 C C . GLN D 1 214 ? 0.174 83.476 27.040 1.00 54.07 214 GLN D C 1
ATOM 12918 O O . GLN D 1 214 ? 0.070 84.394 26.227 1.00 53.31 214 GLN D O 1
ATOM 12924 N N . ASN D 1 215 ? -0.805 82.612 27.299 1.00 53.86 215 ASN D N 1
ATOM 12925 C CA . ASN D 1 215 ? -2.101 82.645 26.617 1.00 53.19 215 ASN D CA 1
ATOM 12926 C C . ASN D 1 215 ? -1.966 82.685 25.095 1.00 51.46 215 ASN D C 1
ATOM 12927 O O . ASN D 1 215 ? -2.570 83.523 24.426 1.00 50.81 215 ASN D O 1
ATOM 12932 N N . GLU D 1 216 ? -1.171 81.769 24.555 1.00 49.29 216 GLU D N 1
ATOM 12933 C CA . GLU D 1 216 ? -0.966 81.701 23.123 1.00 46.92 216 GLU D CA 1
ATOM 12934 C C . GLU D 1 216 ? -1.685 80.510 22.509 1.00 44.33 216 GLU D C 1
ATOM 12935 O O . GLU D 1 216 ? -1.787 80.412 21.290 1.00 43.15 216 GLU D O 1
ATOM 12941 N N . LEU D 1 217 ? -2.187 79.608 23.349 1.00 41.47 217 LEU D N 1
ATOM 12942 C CA . LEU D 1 217 ? -2.904 78.435 22.853 1.00 39.82 217 LEU D CA 1
ATOM 12943 C C . LEU D 1 217 ? -4.147 78.809 22.054 1.00 37.08 217 LEU D C 1
ATOM 12944 O O . LEU D 1 217 ? -5.011 79.521 22.551 1.00 36.38 217 LEU D O 1
ATOM 12949 N N . LEU D 1 218 ? -4.239 78.301 20.827 1.00 35.00 218 LEU D N 1
ATOM 12950 C CA . LEU D 1 218 ? -5.371 78.583 19.952 1.00 31.83 218 LEU D CA 1
ATOM 12951 C C . LEU D 1 218 ? -6.477 77.541 20.075 1.00 29.71 218 LEU D C 1
ATOM 12952 O O . LEU D 1 218 ? -7.594 77.738 19.601 1.00 29.07 218 LEU D O 1
ATOM 12957 N N . PHE D 1 219 ? -6.167 76.423 20.712 1.00 28.50 219 PHE D N 1
ATOM 12958 C CA . PHE D 1 219 ? -7.157 75.374 20.885 1.00 26.27 219 PHE D CA 1
ATOM 12959 C C . PHE D 1 219 ? -6.817 74.483 22.072 1.00 25.16 219 PHE D C 1
ATOM 12960 O O . PHE D 1 219 ? -5.742 74.599 22.659 1.00 26.78 219 PHE D O 1
ATOM 12968 N N . THR D 1 220 ? -7.750 73.610 22.429 1.00 24.08 220 THR D N 1
ATOM 12969 C CA . THR D 1 220 ? -7.576 72.695 23.551 1.00 23.37 220 THR D CA 1
ATOM 12970 C C . THR D 1 220 ? -6.398 71.740 23.395 1.00 23.61 220 THR D C 1
ATOM 12971 O O . THR D 1 220 ? -6.149 71.215 22.308 1.00 22.17 220 THR D O 1
ATOM 12975 N N . ALA D 1 221 ? -5.676 71.509 24.487 1.00 22.66 221 ALA D N 1
ATOM 12976 C CA . ALA D 1 221 ? -4.551 70.594 24.447 1.00 21.49 221 ALA D CA 1
ATOM 12977 C C . ALA D 1 221 ? -4.647 69.618 25.604 1.00 22.25 221 ALA D C 1
ATOM 12978 O O . ALA D 1 221 ? -4.810 70.012 26.762 1.00 21.34 221 ALA D O 1
ATOM 12980 N N . ILE D 1 222 ? -4.567 68.334 25.283 1.00 23.61 222 ILE D N 1
ATOM 12981 C CA . ILE D 1 222 ? -4.616 67.317 26.314 1.00 24.73 222 ILE D CA 1
ATOM 12982 C C . ILE D 1 222 ? -3.226 66.759 26.553 1.00 24.78 222 ILE D C 1
ATOM 12983 O O . ILE D 1 222 ? -2.540 66.331 25.625 1.00 25.16 222 ILE D O 1
ATOM 12988 N N . ASN D 1 223 ? -2.814 66.810 27.816 1.00 24.46 223 ASN D N 1
ATOM 12989 C CA . ASN D 1 223 ? -1.511 66.330 28.253 1.00 23.66 223 ASN D CA 1
ATOM 12990 C C . ASN D 1 223 ? -1.589 64.821 28.470 1.00 23.17 223 ASN D C 1
ATOM 12991 O O . ASN D 1 223 ? -1.891 64.362 29.568 1.00 24.52 223 ASN D O 1
ATOM 12996 N N . VAL D 1 224 ? -1.331 64.056 27.418 1.00 21.70 224 VAL D N 1
ATOM 12997 C CA . VAL D 1 224 ? -1.366 62.604 27.513 1.00 23.10 224 VAL D CA 1
ATOM 12998 C C . VAL D 1 224 ? -0.119 62.088 28.245 1.00 23.53 224 VAL D C 1
ATOM 12999 O O . VAL D 1 224 ? -0.177 61.084 28.963 1.00 25.60 224 VAL D O 1
ATOM 13003 N N . ASN D 1 225 ? 0.998 62.789 28.075 1.00 22.67 225 ASN D N 1
ATOM 13004 C CA . ASN D 1 225 ? 2.251 62.401 28.715 1.00 24.61 225 ASN D CA 1
ATOM 13005 C C . ASN D 1 225 ? 2.173 62.410 30.240 1.00 23.87 225 ASN D C 1
ATOM 13006 O O . ASN D 1 225 ? 2.819 61.590 30.886 1.00 22.58 225 ASN D O 1
ATOM 13011 N N . ASP D 1 226 ? 1.384 63.329 30.801 1.00 24.23 226 ASP D N 1
ATOM 13012 C CA . ASP D 1 226 ? 1.255 63.421 32.251 1.00 25.42 226 ASP D CA 1
ATOM 13013 C C . ASP D 1 226 ? 0.265 62.394 32.814 1.00 23.76 226 ASP D C 1
ATOM 13014 O O . ASP D 1 226 ? 0.038 62.342 34.025 1.00 24.68 226 ASP D O 1
ATOM 13019 N N . ALA D 1 227 ? -0.333 61.582 31.950 1.00 21.49 227 ALA D N 1
ATOM 13020 C CA . ALA D 1 227 ? -1.255 60.564 32.435 1.00 19.25 227 ALA D CA 1
ATOM 13021 C C . ALA D 1 227 ? -0.378 59.539 33.148 1.00 19.77 227 ALA D C 1
ATOM 13022 O O . ALA D 1 227 ? 0.697 59.200 32.658 1.00 21.17 227 ALA D O 1
ATOM 13024 N N . VAL D 1 228 ? -0.823 59.051 34.297 1.00 18.89 228 VAL D N 1
ATOM 13025 C CA . VAL D 1 228 ? -0.048 58.080 35.052 1.00 20.11 228 VAL D CA 1
ATOM 13026 C C . VAL D 1 228 ? 0.399 56.881 34.222 1.00 20.25 228 VAL D C 1
ATOM 13027 O O . VAL D 1 228 ? 1.586 56.582 34.147 1.00 19.42 228 VAL D O 1
ATOM 13031 N N . THR D 1 229 ? -0.553 56.205 33.588 1.00 22.35 229 THR D N 1
ATOM 13032 C CA . THR D 1 229 ? -0.242 55.022 32.785 1.00 23.66 229 THR D CA 1
ATOM 13033 C C . THR D 1 229 ? 0.605 55.323 31.563 1.00 24.69 229 THR D C 1
ATOM 13034 O O . THR D 1 229 ? 0.759 54.479 30.684 1.00 26.30 229 THR D O 1
ATOM 13038 N N . LYS D 1 230 ? 1.152 56.529 31.501 1.00 24.92 230 LYS D N 1
ATOM 13039 C CA . LYS D 1 230 ? 1.981 56.901 30.370 1.00 24.19 230 LYS D CA 1
ATOM 13040 C C . LYS D 1 230 ? 3.366 57.309 30.875 1.00 24.84 230 LYS D C 1
ATOM 13041 O O . LYS D 1 230 ? 4.348 56.643 30.578 1.00 24.68 230 LYS D O 1
ATOM 13047 N N . GLN D 1 231 ? 3.456 58.383 31.652 1.00 24.87 231 GLN D N 1
ATOM 13048 C CA . GLN D 1 231 ? 4.757 58.803 32.149 1.00 26.22 231 GLN D CA 1
ATOM 13049 C C . GLN D 1 231 ? 5.393 57.750 33.067 1.00 26.38 231 GLN D C 1
ATOM 13050 O O . GLN D 1 231 ? 6.618 57.619 33.109 1.00 26.53 231 GLN D O 1
ATOM 13056 N N . LYS D 1 232 ? 4.572 57.001 33.803 1.00 25.52 232 LYS D N 1
ATOM 13057 C CA . LYS D 1 232 ? 5.089 55.960 34.703 1.00 26.07 232 LYS D CA 1
ATOM 13058 C C . LYS D 1 232 ? 5.412 54.624 34.011 1.00 24.69 232 LYS D C 1
ATOM 13059 O O . LYS D 1 232 ? 6.182 53.831 34.534 1.00 26.18 232 LYS D O 1
ATOM 13065 N N . TYR D 1 233 ? 4.829 54.379 32.843 1.00 22.62 233 TYR D N 1
ATOM 13066 C CA . TYR D 1 233 ? 5.073 53.134 32.128 1.00 22.01 233 TYR D CA 1
ATOM 13067 C C . TYR D 1 233 ? 5.957 53.322 30.892 1.00 20.34 233 TYR D C 1
ATOM 13068 O O . TYR D 1 233 ? 7.035 52.733 30.773 1.00 21.28 233 TYR D O 1
ATOM 13077 N N . ASP D 1 234 ? 5.475 54.140 29.967 1.00 19.96 234 ASP D N 1
ATOM 13078 C CA . ASP D 1 234 ? 6.175 54.466 28.723 1.00 19.35 234 ASP D CA 1
ATOM 13079 C C . ASP D 1 234 ? 7.547 55.063 28.994 1.00 17.62 234 ASP D C 1
ATOM 13080 O O . ASP D 1 234 ? 8.555 54.492 28.617 1.00 17.75 234 ASP D O 1
ATOM 13085 N N . ASN D 1 235 ? 7.587 56.208 29.662 1.00 17.19 235 ASN D N 1
ATOM 13086 C CA . ASN D 1 235 ? 8.863 56.855 29.929 1.00 19.19 235 ASN D CA 1
ATOM 13087 C C . ASN D 1 235 ? 9.843 56.040 30.756 1.00 19.60 235 ASN D C 1
ATOM 13088 O O . ASN D 1 235 ? 11.045 56.215 30.628 1.00 22.52 235 ASN D O 1
ATOM 13093 N N . VAL D 1 236 ? 9.348 55.144 31.599 1.00 19.71 236 VAL D N 1
ATOM 13094 C CA . VAL D 1 236 ? 10.239 54.353 32.435 1.00 17.05 236 VAL D CA 1
ATOM 13095 C C . VAL D 1 236 ? 10.570 52.982 31.843 1.00 17.94 236 VAL D C 1
ATOM 13096 O O . VAL D 1 236 ? 11.715 52.717 31.475 1.00 19.13 236 VAL D O 1
ATOM 13100 N N . TYR D 1 237 ? 9.566 52.118 31.742 1.00 16.49 237 TYR D N 1
ATOM 13101 C CA . TYR D 1 237 ? 9.764 50.767 31.235 1.00 16.84 237 TYR D CA 1
ATOM 13102 C C . TYR D 1 237 ? 10.103 50.739 29.744 1.00 17.14 237 TYR D C 1
ATOM 13103 O O . TYR D 1 237 ? 10.832 49.862 29.270 1.00 17.03 237 TYR D O 1
ATOM 13112 N N . GLY D 1 238 ? 9.579 51.709 29.002 1.00 17.51 238 GLY D N 1
ATOM 13113 C CA . GLY D 1 238 ? 9.866 51.780 27.580 1.00 15.90 238 GLY D CA 1
ATOM 13114 C C . GLY D 1 238 ? 11.341 52.017 27.319 1.00 15.98 238 GLY D C 1
ATOM 13115 O O . GLY D 1 238 ? 11.963 51.309 26.524 1.00 14.90 238 GLY D O 1
ATOM 13116 N N . CYS D 1 239 ? 11.911 53.006 28.003 1.00 15.68 239 CYS D N 1
ATOM 13117 C CA . CYS D 1 239 ? 13.318 53.337 27.823 1.00 16.56 239 CYS D CA 1
ATOM 13118 C C . CYS D 1 239 ? 14.223 52.278 28.418 1.00 14.61 239 CYS D C 1
ATOM 13119 O O . CYS D 1 239 ? 15.328 52.068 27.943 1.00 14.97 239 CYS D O 1
ATOM 13122 N N . ARG D 1 240 ? 13.758 51.629 29.478 1.00 14.43 240 ARG D N 1
ATOM 13123 C CA . ARG D 1 240 ? 14.536 50.571 30.091 1.00 13.73 240 ARG D CA 1
ATOM 13124 C C . ARG D 1 240 ? 14.763 49.526 29.001 1.00 12.90 240 ARG D C 1
ATOM 13125 O O . ARG D 1 240 ? 15.807 48.889 28.943 1.00 13.72 240 ARG D O 1
ATOM 13133 N N . HIS D 1 241 ? 13.769 49.356 28.134 1.00 11.81 241 HIS D N 1
ATOM 13134 C CA . HIS D 1 241 ? 13.878 48.403 27.045 1.00 11.79 241 HIS D CA 1
ATOM 13135 C C . HIS D 1 241 ? 14.601 48.956 25.812 1.00 10.70 241 HIS D C 1
ATOM 13136 O O . HIS D 1 241 ? 15.573 48.366 25.346 1.00 11.36 241 HIS D O 1
ATOM 13143 N N . SER D 1 242 ? 14.153 50.088 25.273 1.00 10.64 242 SER D N 1
ATOM 13144 C CA . SER D 1 242 ? 14.770 50.587 24.038 1.00 12.03 242 SER D CA 1
ATOM 13145 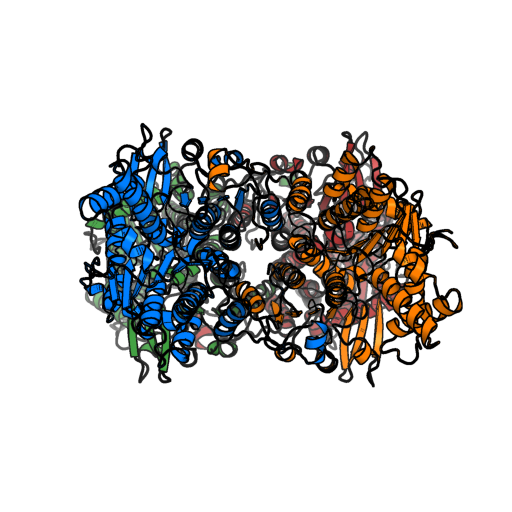C C . SER D 1 242 ? 16.142 51.265 24.097 1.00 13.18 242 SER D C 1
ATOM 13146 O O . SER D 1 242 ? 16.765 51.443 23.045 1.00 13.26 242 SER D O 1
ATOM 13149 N N . LEU D 1 243 ? 16.631 51.629 25.287 1.00 13.06 243 LEU D N 1
ATOM 13150 C CA . LEU D 1 243 ? 17.966 52.238 25.375 1.00 12.98 243 LEU D CA 1
ATOM 13151 C C . LEU D 1 243 ? 19.035 51.194 25.073 1.00 12.83 243 LEU D C 1
ATOM 13152 O O . LEU D 1 243 ? 19.792 51.344 24.135 1.00 15.59 243 LEU D O 1
ATOM 13157 N N . PRO D 1 244 ? 19.104 50.112 25.865 1.00 14.06 244 PRO D N 1
ATOM 13158 C CA . PRO D 1 244 ? 20.137 49.116 25.561 1.00 14.68 244 PRO D CA 1
ATOM 13159 C C . PRO D 1 244 ? 19.981 48.508 24.164 1.00 16.42 244 PRO D C 1
ATOM 13160 O O . PRO D 1 244 ? 20.967 48.153 23.515 1.00 18.16 244 PRO D O 1
ATOM 13164 N N . ASP D 1 245 ? 18.741 48.390 23.703 1.00 17.77 245 ASP D N 1
ATOM 13165 C CA . ASP D 1 245 ? 18.484 47.843 22.369 1.00 19.73 245 ASP D CA 1
ATOM 13166 C C . ASP D 1 245 ? 19.099 48.762 21.293 1.00 19.95 245 ASP D C 1
ATOM 13167 O O . ASP D 1 245 ? 19.751 48.293 20.354 1.00 20.73 245 ASP D O 1
ATOM 13172 N N . GLY D 1 246 ? 18.907 50.070 21.449 1.00 18.31 246 GLY D N 1
ATOM 13173 C CA . GLY D 1 246 ? 19.468 51.012 20.502 1.00 17.38 246 GLY D CA 1
ATOM 13174 C C . GLY D 1 246 ? 20.982 50.989 20.547 1.00 16.94 246 GLY D C 1
ATOM 13175 O O . GLY D 1 246 ? 21.650 51.052 19.516 1.00 17.40 246 GLY D O 1
ATOM 13176 N N . LEU D 1 247 ? 21.531 50.898 21.752 1.00 18.48 247 LEU D N 1
ATOM 13177 C CA . LEU D 1 247 ? 22.981 50.855 21.941 1.00 18.66 247 LEU D CA 1
ATOM 13178 C C . LEU D 1 247 ? 23.582 49.592 21.355 1.00 19.33 247 LEU D C 1
ATOM 13179 O O . LEU D 1 247 ? 24.614 49.646 20.681 1.00 21.87 247 LEU D O 1
ATOM 13184 N N . MET D 1 248 ? 22.939 48.456 21.611 1.00 19.94 248 MET D N 1
ATOM 13185 C CA . MET D 1 248 ? 23.434 47.177 21.096 1.00 21.39 248 MET D CA 1
ATOM 13186 C C . MET D 1 248 ? 23.416 47.081 19.576 1.00 19.66 248 MET D C 1
ATOM 13187 O O . MET D 1 248 ? 24.393 46.646 18.973 1.00 20.59 248 MET D O 1
ATOM 13192 N N . ARG D 1 249 ? 22.317 47.482 18.951 1.00 18.58 249 ARG D N 1
ATOM 13193 C CA . ARG D 1 249 ? 22.244 47.407 17.491 1.00 20.55 249 ARG D CA 1
ATOM 13194 C C . ARG D 1 249 ? 23.191 48.377 16.805 1.00 20.56 249 ARG D C 1
ATOM 13195 O O . ARG D 1 249 ? 23.770 48.065 15.765 1.00 20.64 249 ARG D O 1
ATOM 13203 N N . ALA D 1 250 ? 23.344 49.556 17.394 1.00 20.16 250 ALA D N 1
ATOM 13204 C CA . ALA D 1 250 ? 24.206 50.578 16.834 1.00 19.61 250 ALA D CA 1
ATOM 13205 C C . ALA D 1 250 ? 25.699 50.299 16.982 1.00 19.95 250 ALA D C 1
ATOM 13206 O O . ALA D 1 250 ? 26.464 50.563 16.061 1.00 20.48 250 ALA D O 1
ATOM 13208 N N . THR D 1 251 ? 26.127 49.767 18.123 1.00 19.67 251 THR D N 1
ATOM 13209 C CA . THR D 1 251 ? 27.558 49.531 18.322 1.00 18.48 251 THR D CA 1
ATOM 13210 C C . THR D 1 251 ? 27.974 48.109 18.626 1.00 18.93 251 THR D C 1
ATOM 13211 O O . THR D 1 251 ? 29.120 47.757 18.387 1.00 18.52 251 THR D O 1
ATOM 13215 N N . ASP D 1 252 ? 27.058 47.314 19.168 1.00 20.11 252 ASP D N 1
ATOM 13216 C CA . ASP D 1 252 ? 27.354 45.938 19.562 1.00 22.61 252 ASP D CA 1
ATOM 13217 C C . ASP D 1 252 ? 28.383 45.915 20.702 1.00 22.31 252 ASP D C 1
ATOM 13218 O O . ASP D 1 252 ? 28.980 44.876 20.973 1.00 25.16 252 ASP D O 1
ATOM 13223 N N . PHE D 1 253 ? 28.593 47.049 21.372 1.00 20.33 253 PHE D N 1
ATOM 13224 C CA . PHE D 1 253 ? 29.570 47.105 22.469 1.00 17.97 253 PHE D CA 1
ATOM 13225 C C . PHE D 1 253 ? 29.054 46.484 23.767 1.00 18.13 253 PHE D C 1
ATOM 13226 O O . PHE D 1 253 ? 27.848 46.447 24.027 1.00 18.46 253 PHE D O 1
ATOM 13234 N N . LEU D 1 254 ? 29.989 46.007 24.582 1.00 15.21 254 LEU D N 1
ATOM 13235 C CA . LEU D 1 254 ? 29.653 45.434 25.871 1.00 16.13 254 LEU D CA 1
ATOM 13236 C C . LEU D 1 254 ? 29.274 46.608 26.774 1.00 16.45 254 LEU D C 1
ATOM 13237 O O . LEU D 1 254 ? 29.901 47.665 26.713 1.00 16.79 254 LEU D O 1
ATOM 13242 N N . ILE D 1 255 ? 28.240 46.422 27.587 1.00 16.79 255 ILE D N 1
ATOM 13243 C CA . ILE D 1 255 ? 27.779 47.448 28.514 1.00 16.31 255 ILE D CA 1
ATOM 13244 C C . ILE D 1 255 ? 28.252 47.140 29.948 1.00 15.83 255 ILE D C 1
ATOM 13245 O O . ILE D 1 255 ? 28.627 48.045 30.697 1.00 15.68 255 ILE D O 1
ATOM 13250 N N . SER D 1 256 ? 28.256 45.859 30.312 1.00 14.61 256 SER D N 1
ATOM 13251 C CA . SER D 1 256 ? 28.697 45.417 31.633 1.00 14.62 256 SER D CA 1
ATOM 13252 C C . SER D 1 256 ? 30.116 45.894 31.910 1.00 15.94 256 SER D C 1
ATOM 13253 O O . SER D 1 256 ? 30.991 45.785 31.053 1.00 17.04 256 SER D O 1
ATOM 13256 N N . GLY D 1 257 ? 30.344 46.415 33.110 1.00 15.70 257 GLY D N 1
ATOM 13257 C CA . GLY D 1 257 ? 31.669 46.883 33.464 1.00 15.57 257 GLY D CA 1
ATOM 13258 C C . GLY D 1 257 ? 32.036 48.229 32.866 1.00 16.34 257 GLY D C 1
ATOM 13259 O O . GLY D 1 257 ? 33.060 48.811 33.215 1.00 18.48 257 GLY D O 1
ATOM 13260 N N . LYS D 1 258 ? 31.205 48.745 31.975 1.00 15.65 258 LYS D N 1
ATOM 13261 C CA . LYS D 1 258 ? 31.506 50.025 31.352 1.00 16.19 258 LYS D CA 1
ATOM 13262 C C . LYS D 1 258 ? 30.956 51.199 32.156 1.00 15.76 258 LYS D C 1
ATOM 13263 O O . LYS D 1 258 ? 29.984 51.063 32.900 1.00 16.25 258 LYS D O 1
ATOM 13269 N N . ILE D 1 259 ? 31.594 52.352 32.004 1.00 14.70 259 ILE D N 1
ATOM 13270 C CA . ILE D 1 259 ? 31.165 53.558 32.682 1.00 14.52 259 ILE D CA 1
ATOM 13271 C C . ILE D 1 259 ? 30.106 54.226 31.815 1.00 12.89 259 ILE D C 1
ATOM 13272 O O . ILE D 1 259 ? 30.380 54.670 30.700 1.00 13.03 259 ILE D O 1
ATOM 13277 N N . VAL D 1 260 ? 28.887 54.279 32.332 1.00 12.19 260 VAL D N 1
ATOM 13278 C CA . VAL D 1 260 ? 27.775 54.873 31.606 1.00 12.01 260 VAL D CA 1
ATOM 13279 C C . VAL D 1 260 ? 27.388 56.159 32.317 1.00 13.64 260 VAL D C 1
ATOM 13280 O O . VAL D 1 260 ? 27.172 56.154 33.524 1.00 16.53 260 VAL D O 1
ATOM 13284 N N . VAL D 1 261 ? 27.326 57.260 31.581 1.00 13.08 261 VAL D N 1
ATOM 13285 C CA . VAL D 1 261 ? 26.951 58.537 32.171 1.00 12.37 261 VAL D CA 1
ATOM 13286 C C . VAL D 1 261 ? 25.556 58.900 31.661 1.00 13.74 261 VAL D C 1
ATOM 13287 O O . VAL D 1 261 ? 25.346 59.023 30.456 1.00 14.95 261 VAL D O 1
ATOM 13291 N N . ILE D 1 262 ? 24.599 59.041 32.573 1.00 14.23 262 ILE D N 1
ATOM 13292 C CA . ILE D 1 262 ? 23.235 59.398 32.198 1.00 13.65 262 ILE D CA 1
ATOM 13293 C C . ILE D 1 262 ? 22.984 60.819 32.684 1.00 15.10 262 ILE D C 1
ATOM 13294 O O . ILE D 1 262 ? 23.148 61.111 33.866 1.00 16.21 262 ILE D O 1
ATOM 13299 N N . CYS D 1 263 ? 22.593 61.710 31.785 1.00 15.95 263 CYS D N 1
ATOM 13300 C CA . CYS D 1 263 ? 22.329 63.078 32.196 1.00 16.12 263 CYS D CA 1
ATOM 13301 C C . CYS D 1 263 ? 20.832 63.237 32.371 1.00 14.95 263 CYS D C 1
ATOM 13302 O O . CYS D 1 263 ? 20.066 63.074 31.424 1.00 14.48 263 CYS D O 1
ATOM 13305 N N . GLY D 1 264 ? 20.421 63.543 33.594 1.00 15.64 264 GLY D N 1
ATOM 13306 C CA . GLY D 1 264 ? 19.008 63.697 33.887 1.00 17.07 264 GLY D CA 1
ATOM 13307 C C . GLY D 1 264 ? 18.477 62.448 34.576 1.00 17.52 264 GLY D C 1
ATOM 13308 O O . GLY D 1 264 ? 18.705 61.330 34.100 1.00 18.44 264 GLY D O 1
ATOM 13309 N N . TYR D 1 265 ? 17.783 62.616 35.697 1.00 15.85 265 TYR D N 1
ATOM 13310 C CA . TYR D 1 265 ? 17.242 61.463 36.403 1.00 16.05 265 TYR D CA 1
ATOM 13311 C C . TYR D 1 265 ? 15.746 61.613 36.671 1.00 15.84 265 TYR D C 1
ATOM 13312 O O . TYR D 1 265 ? 15.270 61.443 37.799 1.00 15.23 265 TYR D O 1
ATOM 13321 N N . GLY D 1 266 ? 15.026 61.984 35.621 1.00 15.87 266 GLY D N 1
ATOM 13322 C CA . GLY D 1 266 ? 13.583 62.094 35.698 1.00 16.82 266 GLY D CA 1
ATOM 13323 C C . GLY D 1 266 ? 13.048 60.735 35.241 1.00 17.95 266 GLY D C 1
ATOM 13324 O O . GLY D 1 266 ? 13.753 59.730 35.355 1.00 18.37 266 GLY D O 1
ATOM 13325 N N . ASP D 1 267 ? 11.834 60.687 34.704 1.00 18.10 267 ASP D N 1
ATOM 13326 C CA . ASP D 1 267 ? 11.255 59.430 34.262 1.00 20.02 267 ASP D CA 1
ATOM 13327 C C . ASP D 1 267 ? 12.139 58.620 33.308 1.00 19.03 267 ASP D C 1
ATOM 13328 O O . ASP D 1 267 ? 12.404 57.441 33.554 1.00 18.53 267 ASP D O 1
ATOM 13333 N N . VAL D 1 268 ? 12.612 59.243 32.232 1.00 17.92 268 VAL D N 1
ATOM 13334 C CA . VAL D 1 268 ? 13.456 58.556 31.254 1.00 15.95 268 VAL D CA 1
ATOM 13335 C C . VAL D 1 268 ? 14.786 58.133 31.849 1.00 15.37 268 VAL D C 1
ATOM 13336 O O . VAL D 1 268 ? 15.248 57.015 31.607 1.00 19.63 268 VAL D O 1
ATOM 13340 N N . GLY D 1 269 ? 15.407 59.039 32.601 1.00 12.08 269 GLY D N 1
ATOM 13341 C CA . GLY D 1 269 ? 16.673 58.729 33.238 1.00 12.27 269 GLY D CA 1
ATOM 13342 C C . GLY D 1 269 ? 16.573 57.550 34.197 1.00 11.75 269 GLY D C 1
ATOM 13343 O O . GLY D 1 269 ? 17.485 56.712 34.266 1.00 9.67 269 GLY D O 1
ATOM 13344 N N . LYS D 1 270 ? 15.473 57.477 34.946 1.00 12.73 270 LYS D N 1
ATOM 13345 C CA . LYS D 1 270 ? 15.275 56.368 35.880 1.00 14.66 270 LYS D CA 1
ATOM 13346 C C . LYS D 1 270 ? 15.160 55.050 35.116 1.00 16.18 270 LYS D C 1
ATOM 13347 O O . LYS D 1 270 ? 15.678 54.027 35.555 1.00 18.73 270 LYS D O 1
ATOM 13353 N N . GLY D 1 271 ? 14.481 55.080 33.970 1.00 16.34 271 GLY D N 1
ATOM 13354 C CA . GLY D 1 271 ? 14.310 53.873 33.184 1.00 16.83 271 GLY D CA 1
ATOM 13355 C C . GLY D 1 271 ? 15.620 53.441 32.567 1.00 17.33 271 GLY D C 1
ATOM 13356 O O . GLY D 1 271 ? 15.975 52.269 32.608 1.00 18.51 271 GLY D O 1
ATOM 13357 N N . CYS D 1 272 ? 16.341 54.391 31.985 1.00 16.55 272 CYS D N 1
ATOM 13358 C CA . CYS D 1 272 ? 17.627 54.087 31.379 1.00 17.74 272 CYS D CA 1
ATOM 13359 C C . CYS D 1 272 ? 18.604 53.514 32.402 1.00 17.73 272 CYS D C 1
ATOM 13360 O O . CYS D 1 272 ? 19.266 52.509 32.143 1.00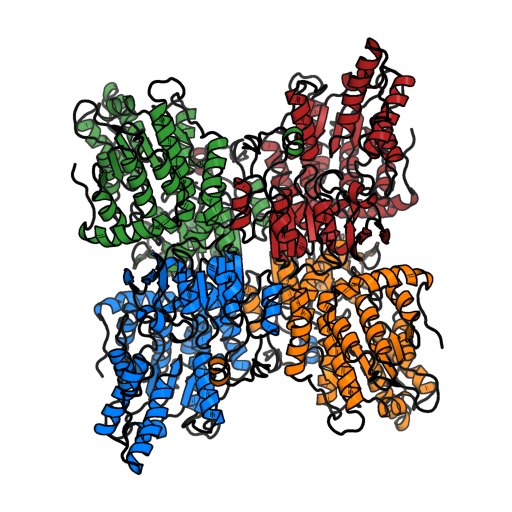 17.34 272 CYS D O 1
ATOM 13363 N N . ALA D 1 273 ? 18.701 54.162 33.560 1.00 15.06 273 ALA D N 1
ATOM 13364 C CA . ALA D 1 273 ? 19.626 53.717 34.586 1.00 15.23 273 ALA D CA 1
ATOM 13365 C C . ALA D 1 273 ? 19.277 52.337 35.119 1.00 16.32 273 ALA D C 1
ATOM 13366 O O . ALA D 1 273 ? 20.173 51.558 35.444 1.00 16.32 273 ALA D O 1
ATOM 13368 N N . SER D 1 274 ? 17.988 52.018 35.210 1.00 17.46 274 SER D N 1
ATOM 13369 C CA . SER D 1 274 ? 17.606 50.705 35.720 1.00 18.31 274 SER D CA 1
ATOM 13370 C C . SER D 1 274 ? 18.108 49.596 34.792 1.00 19.47 274 SER D C 1
ATOM 13371 O O . SER D 1 274 ? 18.610 48.575 35.264 1.00 20.03 274 SER D O 1
ATOM 13374 N N . SER D 1 275 ? 18.012 49.787 33.479 1.00 19.64 275 SER D N 1
ATOM 13375 C CA . SER D 1 275 ? 18.485 48.737 32.580 1.00 22.98 275 SER D CA 1
ATOM 13376 C C . SER D 1 275 ? 20.017 48.659 32.587 1.00 23.72 275 SER D C 1
ATOM 13377 O O . SER D 1 275 ? 20.588 47.570 32.570 1.00 24.20 275 SER D O 1
ATOM 13380 N N . MET D 1 276 ? 20.690 49.803 32.622 1.00 23.68 276 MET D N 1
ATOM 13381 C CA . MET D 1 276 ? 22.149 49.784 32.641 1.00 24.39 276 MET D CA 1
ATOM 13382 C C . MET D 1 276 ? 22.644 49.126 33.937 1.00 24.71 276 MET D C 1
ATOM 13383 O O . MET D 1 276 ? 23.633 48.394 33.935 1.00 24.37 276 MET D O 1
ATOM 13388 N N . LYS D 1 277 ? 21.958 49.381 35.046 1.00 24.63 277 LYS D N 1
ATOM 13389 C CA . LYS D 1 277 ? 22.348 48.776 36.316 1.00 24.48 277 LYS D CA 1
ATOM 13390 C C . LYS D 1 277 ? 22.176 47.262 36.247 1.00 23.56 277 LYS D C 1
ATOM 13391 O O . LYS D 1 277 ? 23.048 46.520 36.685 1.00 22.54 277 LYS D O 1
ATOM 13397 N N . GLY D 1 278 ? 21.051 46.818 35.694 1.00 22.52 278 GLY D N 1
ATOM 13398 C CA . GLY D 1 278 ? 20.787 45.397 35.571 1.00 22.52 278 GLY D CA 1
ATOM 13399 C C . GLY D 1 278 ? 21.822 44.640 34.758 1.00 22.44 278 GLY D C 1
ATOM 13400 O O . GLY D 1 278 ? 22.088 43.472 35.035 1.00 23.48 278 GLY D O 1
ATOM 13401 N N . LEU D 1 279 ? 22.410 45.301 33.763 1.00 21.18 279 LEU D N 1
ATOM 13402 C CA . LEU D 1 279 ? 23.414 44.683 32.908 1.00 19.60 279 LEU D CA 1
ATOM 13403 C C . LEU D 1 279 ? 24.798 44.647 33.541 1.00 18.16 279 LEU D C 1
ATOM 13404 O O . LEU D 1 279 ? 25.681 43.939 33.067 1.00 19.78 279 LEU D O 1
ATOM 13409 N N . GLY D 1 280 ? 24.994 45.419 34.605 1.00 16.07 280 GLY D N 1
ATOM 13410 C CA . GLY D 1 280 ? 26.284 45.428 35.274 1.00 12.08 280 GLY D CA 1
ATOM 13411 C C . GLY D 1 280 ? 27.176 46.613 34.946 1.00 12.24 280 GLY D C 1
ATOM 13412 O O . GLY D 1 280 ? 28.378 46.557 35.166 1.00 12.64 280 GLY D O 1
ATOM 13413 N N . ALA D 1 281 ? 26.608 47.691 34.420 1.00 11.96 281 ALA D N 1
ATOM 13414 C CA . ALA D 1 281 ? 27.422 48.858 34.107 1.00 14.20 281 ALA D CA 1
ATOM 13415 C C . ALA D 1 281 ? 27.643 49.710 35.350 1.00 13.32 281 ALA D C 1
ATOM 13416 O O . ALA D 1 281 ? 26.939 49.563 36.345 1.00 12.47 281 ALA D O 1
ATOM 13418 N N . ARG D 1 282 ? 28.632 50.595 35.293 1.00 16.40 282 ARG D N 1
ATOM 13419 C CA . ARG D 1 282 ? 28.897 51.513 36.400 1.00 18.92 282 ARG D CA 1
ATOM 13420 C C . ARG D 1 282 ? 28.202 52.803 35.987 1.00 18.79 282 ARG D C 1
ATOM 13421 O O . ARG D 1 282 ? 28.663 53.513 35.096 1.00 20.76 282 ARG D O 1
ATOM 13429 N N . VAL D 1 283 ? 27.075 53.084 36.631 1.00 17.75 283 VAL D N 1
ATOM 13430 C CA . VAL D 1 283 ? 26.272 54.249 36.309 1.00 16.76 283 VAL D CA 1
ATOM 13431 C C . VAL D 1 283 ? 26.605 55.531 37.061 1.00 17.49 283 VAL D C 1
ATOM 13432 O O . VAL D 1 283 ? 26.717 55.545 38.285 1.00 18.21 283 VAL D O 1
ATOM 13436 N N . TYR D 1 284 ? 26.774 56.605 36.298 1.00 17.43 284 TYR D N 1
ATOM 13437 C CA . TYR D 1 284 ? 27.025 57.926 36.846 1.00 15.87 284 TYR D CA 1
ATOM 13438 C C . TYR D 1 284 ? 25.867 58.774 36.355 1.00 16.36 284 TYR D C 1
ATOM 13439 O O . TYR D 1 284 ? 25.445 58.660 35.204 1.00 17.18 284 TYR D O 1
ATOM 13448 N N . ILE D 1 285 ? 25.368 59.633 37.231 1.00 16.24 285 ILE D N 1
ATOM 13449 C CA . ILE D 1 285 ? 24.217 60.475 36.933 1.00 14.40 285 ILE D CA 1
ATOM 13450 C C . ILE D 1 285 ? 24.553 61.957 37.120 1.00 15.54 285 ILE D C 1
ATOM 13451 O O . ILE D 1 285 ? 25.288 62.315 38.046 1.00 14.41 285 ILE D O 1
ATOM 13456 N N . THR D 1 286 ? 24.046 62.815 36.237 1.00 13.45 286 THR D N 1
ATOM 13457 C CA . THR D 1 286 ? 24.233 64.254 36.412 1.00 16.19 286 THR D CA 1
ATOM 13458 C C . THR D 1 286 ? 22.800 64.748 36.612 1.00 16.10 286 THR D C 1
ATOM 13459 O O . THR D 1 286 ? 21.876 64.175 36.040 1.00 16.36 286 THR D O 1
ATOM 13463 N N . GLU D 1 287 ? 22.616 65.775 37.436 1.00 14.44 287 GLU D N 1
ATOM 13464 C CA . GLU D 1 287 ? 21.290 66.310 37.724 1.00 14.81 287 GLU D CA 1
ATOM 13465 C C . GLU D 1 287 ? 21.397 67.758 38.204 1.00 16.46 287 GLU D C 1
ATOM 13466 O O . GLU D 1 287 ? 22.434 68.178 38.739 1.00 14.21 287 GLU D O 1
ATOM 13472 N N . ILE D 1 288 ? 20.308 68.501 38.024 1.00 15.44 288 ILE D N 1
ATOM 13473 C CA . ILE D 1 288 ? 20.212 69.887 38.448 1.00 16.83 288 ILE D CA 1
ATOM 13474 C C . ILE D 1 288 ? 19.206 69.968 39.593 1.00 17.67 288 ILE D C 1
ATOM 13475 O O . ILE D 1 288 ? 19.207 70.925 40.367 1.00 17.57 288 ILE D O 1
ATOM 13480 N N . ASP D 1 289 ? 18.344 68.959 39.690 1.00 16.44 289 ASP D N 1
ATOM 13481 C CA . ASP D 1 289 ? 17.314 68.897 40.729 1.00 16.95 289 ASP D CA 1
ATOM 13482 C C . ASP D 1 289 ? 17.786 68.051 41.914 1.00 16.30 289 ASP D C 1
ATOM 13483 O O . ASP D 1 289 ? 17.998 66.847 41.789 1.00 18.17 289 ASP D O 1
ATOM 13488 N N . PRO D 1 290 ? 17.942 68.674 43.091 1.00 15.41 290 PRO D N 1
ATOM 13489 C CA . PRO D 1 290 ? 18.399 67.954 44.284 1.00 14.25 290 PRO D CA 1
ATOM 13490 C C . PRO D 1 290 ? 17.564 66.746 44.709 1.00 14.92 290 PRO D C 1
ATOM 13491 O O . PRO D 1 290 ? 18.100 65.765 45.229 1.00 14.98 290 PRO D O 1
ATOM 13495 N N . ILE D 1 291 ? 16.258 66.813 44.492 1.00 14.73 291 ILE D N 1
ATOM 13496 C CA . ILE D 1 291 ? 15.390 65.715 44.873 1.00 16.16 291 ILE D CA 1
ATOM 13497 C C . ILE D 1 291 ? 15.646 64.488 44.014 1.00 17.58 291 ILE D C 1
ATOM 13498 O O . ILE D 1 291 ? 15.696 63.364 44.527 1.00 16.55 291 ILE D O 1
ATOM 13503 N N . CYS D 1 292 ? 15.821 64.698 42.711 1.00 17.12 292 CYS D N 1
ATOM 13504 C CA . CYS D 1 292 ? 16.093 63.590 41.800 1.00 18.48 292 CYS D CA 1
ATOM 13505 C C . CYS D 1 292 ? 17.478 63.040 42.082 1.00 17.18 292 CYS D C 1
ATOM 13506 O O . CYS D 1 292 ? 17.696 61.838 42.002 1.00 20.00 292 CYS D O 1
ATOM 13509 N N . ALA D 1 293 ? 18.409 63.930 42.411 1.00 16.64 293 ALA D N 1
ATOM 13510 C CA . ALA D 1 293 ? 19.790 63.535 42.708 1.00 16.28 293 ALA D CA 1
ATOM 13511 C C . ALA D 1 293 ? 19.872 62.550 43.881 1.00 16.15 293 ALA D C 1
ATOM 13512 O O . ALA D 1 293 ? 20.649 61.591 43.842 1.00 13.99 293 ALA D O 1
ATOM 13514 N N . ILE D 1 294 ? 19.081 62.793 44.926 1.00 16.15 294 ILE D N 1
ATOM 13515 C CA . ILE D 1 294 ? 19.081 61.900 46.075 1.00 16.51 294 ILE D CA 1
ATOM 13516 C C . ILE D 1 294 ? 18.480 60.546 45.677 1.00 16.00 294 ILE D C 1
ATOM 13517 O O . ILE D 1 294 ? 18.930 59.497 46.139 1.00 15.06 294 ILE D O 1
ATOM 13522 N N . GLN D 1 295 ? 17.479 60.555 44.803 1.00 14.41 295 GLN D N 1
ATOM 13523 C CA . GLN D 1 295 ? 16.890 59.295 44.374 1.00 14.82 295 GLN D CA 1
ATOM 13524 C C . GLN D 1 295 ? 17.948 58.470 43.650 1.00 14.07 295 GLN D C 1
ATOM 13525 O O . GLN D 1 295 ? 18.004 57.246 43.784 1.00 14.29 295 GLN D O 1
ATOM 13531 N N . ALA D 1 296 ? 18.787 59.159 42.884 1.00 13.01 296 ALA D N 1
ATOM 13532 C CA . ALA D 1 296 ? 19.843 58.513 42.122 1.00 12.61 296 ALA D CA 1
ATOM 13533 C C . ALA D 1 296 ? 20.892 57.897 43.040 1.00 12.61 296 ALA D C 1
ATOM 13534 O O . ALA D 1 296 ? 21.374 56.799 42.792 1.00 14.50 296 ALA D O 1
ATOM 13536 N N . VAL D 1 297 ? 21.244 58.618 44.096 1.00 12.45 297 VAL D N 1
ATOM 13537 C CA . VAL D 1 297 ? 22.232 58.144 45.037 1.00 14.16 297 VAL D CA 1
ATOM 13538 C C . VAL D 1 297 ? 21.702 56.946 45.817 1.00 17.31 297 VAL D C 1
ATOM 13539 O O . VAL D 1 297 ? 22.438 55.992 46.078 1.00 17.53 297 VAL D O 1
ATOM 13543 N N . MET D 1 298 ? 20.423 56.983 46.174 1.00 18.07 298 MET D N 1
ATOM 13544 C CA . MET D 1 298 ? 19.824 55.890 46.926 1.00 21.28 298 MET D CA 1
ATOM 13545 C C . MET D 1 298 ? 19.716 54.609 46.113 1.00 21.87 298 MET D C 1
ATOM 13546 O O . MET D 1 298 ? 19.394 53.560 46.663 1.00 22.13 298 MET D O 1
ATOM 13551 N N . GLU D 1 299 ? 19.978 54.678 44.810 1.00 22.77 299 GLU D N 1
ATOM 13552 C CA . GLU D 1 299 ? 19.929 53.463 43.983 1.00 23.34 299 GLU D CA 1
ATOM 13553 C C . GLU D 1 299 ? 21.328 52.918 43.744 1.00 21.20 299 GLU D C 1
ATOM 13554 O O . GLU D 1 299 ? 21.501 51.964 42.990 1.00 21.87 299 GLU D O 1
ATOM 13560 N N . GLY D 1 300 ? 22.320 53.547 44.370 1.00 20.90 300 GLY D N 1
ATOM 13561 C CA . GLY D 1 300 ? 23.704 53.104 44.232 1.00 19.82 300 GLY D CA 1
ATOM 13562 C C . GLY D 1 300 ? 24.498 53.783 43.124 1.00 19.54 300 GLY D C 1
ATOM 13563 O O . GLY D 1 300 ? 25.629 53.394 42.817 1.00 19.21 300 GLY D O 1
ATOM 13564 N N . PHE D 1 301 ? 23.897 54.805 42.528 1.00 16.29 301 PHE D N 1
ATOM 13565 C CA . PHE D 1 301 ? 24.513 55.546 41.442 1.00 15.95 301 PHE D CA 1
ATOM 13566 C C . PHE D 1 301 ? 25.347 56.715 41.959 1.00 16.91 301 PHE D C 1
ATOM 13567 O O . PHE D 1 301 ? 25.029 57.311 42.984 1.00 13.75 301 PHE D O 1
ATOM 13575 N N . ASN D 1 302 ? 26.412 57.059 41.247 1.00 17.81 302 ASN D N 1
ATOM 13576 C CA . ASN D 1 302 ? 27.232 58.175 41.689 1.00 18.84 302 ASN D CA 1
ATOM 13577 C C . ASN D 1 302 ? 26.778 59.448 40.965 1.00 16.60 302 ASN D C 1
ATOM 13578 O O . ASN D 1 302 ? 26.752 59.484 39.748 1.00 16.83 302 ASN D O 1
ATOM 13583 N N . VAL D 1 303 ? 26.392 60.478 41.712 1.00 14.96 303 VAL D N 1
ATOM 13584 C CA . VAL D 1 303 ? 25.952 61.726 41.100 1.00 15.48 303 VAL D CA 1
ATOM 13585 C C . VAL D 1 303 ? 27.138 62.684 40.996 1.00 16.97 303 VAL D C 1
ATOM 13586 O O . VAL D 1 303 ? 27.750 63.029 42.010 1.00 17.81 303 VAL D O 1
ATOM 13590 N N . VAL D 1 304 ? 27.456 63.111 39.773 1.00 15.48 304 VAL D N 1
ATOM 13591 C CA . VAL D 1 304 ? 28.590 64.004 39.527 1.00 15.17 304 VAL D CA 1
ATOM 13592 C C . VAL D 1 304 ? 28.272 65.026 38.447 1.00 17.14 304 VAL D C 1
ATOM 13593 O O . VAL D 1 304 ? 27.187 65.002 37.863 1.00 16.37 304 VAL D O 1
ATOM 13597 N N . THR D 1 305 ? 29.216 65.937 38.201 1.00 18.81 305 THR D N 1
ATOM 13598 C CA . THR D 1 305 ? 29.057 66.924 37.134 1.00 21.52 305 THR D CA 1
ATOM 13599 C C . THR D 1 305 ? 29.779 66.299 35.944 1.00 21.91 305 THR D C 1
ATOM 13600 O O . THR D 1 305 ? 30.717 65.527 36.119 1.00 23.33 305 THR D O 1
ATOM 13604 N N . LEU D 1 306 ? 29.328 66.613 34.740 1.00 23.63 306 LEU D N 1
ATOM 13605 C CA . LEU D 1 306 ? 29.916 66.050 33.540 1.00 24.62 306 LEU D CA 1
ATOM 13606 C C . LEU D 1 306 ? 31.427 66.237 33.487 1.00 26.82 306 LEU D C 1
ATOM 13607 O O . LEU D 1 306 ? 32.161 65.319 33.129 1.00 27.15 306 LEU D O 1
ATOM 13612 N N . ASP D 1 307 ? 31.886 67.425 33.863 1.00 29.33 307 ASP D N 1
ATOM 13613 C CA . ASP D 1 307 ? 33.305 67.750 33.868 1.00 31.36 307 ASP D CA 1
ATOM 13614 C C . ASP D 1 307 ? 34.127 66.757 34.683 1.00 30.94 307 ASP D C 1
ATOM 13615 O O . ASP D 1 307 ? 35.286 66.520 34.379 1.00 31.19 307 ASP D O 1
ATOM 13620 N N . GLU D 1 308 ? 33.524 66.182 35.716 1.00 31.06 308 GLU D N 1
ATOM 13621 C CA . GLU D 1 308 ? 34.210 65.225 36.574 1.00 30.87 308 GLU D CA 1
ATOM 13622 C C . GLU D 1 308 ? 34.387 63.833 35.972 1.00 30.28 308 GLU D C 1
ATOM 13623 O O . GLU D 1 308 ? 35.333 63.133 36.324 1.00 30.45 308 GLU D O 1
ATOM 13629 N N . ILE D 1 309 ? 33.491 63.426 35.073 1.00 28.29 309 ILE D N 1
ATOM 13630 C CA . ILE D 1 309 ? 33.560 62.085 34.495 1.00 25.99 309 ILE D CA 1
ATOM 13631 C C . ILE D 1 309 ? 33.738 62.018 32.968 1.00 26.64 309 ILE D C 1
ATOM 13632 O O . ILE D 1 309 ? 33.968 60.935 32.419 1.00 27.86 309 ILE D O 1
ATOM 13637 N N . VAL D 1 310 ? 33.652 63.161 32.288 1.00 26.24 310 VAL D N 1
ATOM 13638 C CA . VAL D 1 310 ? 33.764 63.199 30.828 1.00 26.60 310 VAL D CA 1
ATOM 13639 C C . VAL D 1 310 ? 35.023 62.551 30.245 1.00 27.31 310 VAL D C 1
ATOM 13640 O O . VAL D 1 310 ? 35.038 62.159 29.081 1.00 25.28 310 VAL D O 1
ATOM 13644 N N . ASP D 1 311 ? 36.063 62.413 31.055 1.00 28.69 311 ASP D N 1
ATOM 13645 C CA . ASP D 1 311 ? 37.315 61.824 30.595 1.00 31.39 311 ASP D CA 1
ATOM 13646 C C . ASP D 1 311 ? 37.382 60.300 30.563 1.00 31.27 311 ASP D C 1
ATOM 13647 O O . ASP D 1 311 ? 38.133 59.734 29.768 1.00 31.03 311 ASP D O 1
ATOM 13652 N N . LYS D 1 312 ? 36.625 59.635 31.428 1.00 29.76 312 LYS D N 1
ATOM 13653 C CA . LYS D 1 312 ? 36.655 58.176 31.484 1.00 28.38 312 LYS D CA 1
ATOM 13654 C C . LYS D 1 312 ? 35.374 57.508 30.994 1.00 25.08 312 LYS D C 1
ATOM 13655 O O . LYS D 1 312 ? 35.299 56.281 30.918 1.00 22.73 312 LYS D O 1
ATOM 13661 N N . GLY D 1 313 ? 34.372 58.317 30.674 1.00 22.13 313 GLY D N 1
ATOM 13662 C CA . GLY D 1 313 ? 33.099 57.782 30.230 1.00 20.91 313 GLY D CA 1
ATOM 13663 C C . GLY D 1 313 ? 33.115 56.978 28.944 1.00 20.90 313 GLY D C 1
ATOM 13664 O O . GLY D 1 313 ? 33.720 57.383 27.959 1.00 19.79 313 GLY D O 1
ATOM 13665 N N . ASP D 1 314 ? 32.440 55.833 28.954 1.00 20.51 314 ASP D N 1
ATOM 13666 C CA . ASP D 1 314 ? 32.362 54.984 27.778 1.00 18.83 314 ASP D CA 1
ATOM 13667 C C . ASP D 1 314 ? 31.088 55.306 26.997 1.00 16.49 314 ASP D C 1
ATOM 13668 O O . ASP D 1 314 ? 31.092 55.305 25.763 1.00 15.76 314 ASP D O 1
ATOM 13673 N N . PHE D 1 315 ? 30.002 55.586 27.716 1.00 13.30 315 PHE D N 1
ATOM 13674 C CA . PHE D 1 315 ? 28.722 55.924 27.089 1.00 12.76 315 PHE D CA 1
ATOM 13675 C C . PHE D 1 315 ? 28.175 57.183 27.728 1.00 11.89 315 PHE D C 1
ATOM 13676 O O . PHE D 1 315 ? 28.255 57.343 28.938 1.00 16.01 315 PHE D O 1
ATOM 13684 N N . PHE D 1 316 ? 27.638 58.075 26.905 1.00 10.55 316 PHE D N 1
ATOM 13685 C CA . PHE D 1 316 ? 27.051 59.312 27.384 1.00 9.92 316 PHE D CA 1
ATOM 13686 C C . PHE D 1 316 ? 25.659 59.415 26.805 1.00 10.70 316 PHE D C 1
ATOM 13687 O O . PHE D 1 316 ? 25.494 59.525 25.592 1.00 9.06 316 PHE D O 1
ATOM 13695 N N . ILE D 1 317 ? 24.662 59.377 27.682 1.00 10.79 317 ILE D N 1
ATOM 13696 C CA . ILE D 1 317 ? 23.277 59.439 27.258 1.00 13.03 317 ILE D CA 1
ATOM 13697 C C . ILE D 1 317 ? 22.574 60.598 27.939 1.00 14.18 317 ILE D C 1
ATOM 13698 O O . ILE D 1 317 ? 22.595 60.717 29.160 1.00 17.28 317 ILE D O 1
ATOM 13703 N N . THR D 1 318 ? 21.951 61.449 27.139 1.00 14.31 318 THR D N 1
ATOM 13704 C CA . THR D 1 318 ? 21.220 62.590 27.655 1.00 15.92 318 THR D CA 1
ATOM 13705 C C . THR D 1 318 ? 19.719 62.259 27.667 1.00 15.94 318 THR D C 1
ATOM 13706 O O . THR D 1 318 ? 19.194 61.719 26.690 1.00 12.81 318 THR D O 1
ATOM 13710 N N . CYS D 1 319 ? 19.050 62.586 28.778 1.00 16.90 319 CYS D N 1
ATOM 13711 C CA . CYS D 1 319 ? 17.611 62.350 28.974 1.00 19.29 319 CYS D CA 1
ATOM 13712 C C . CYS D 1 319 ? 17.056 63.532 29.752 1.00 20.41 319 CYS D C 1
ATOM 13713 O O . CYS D 1 319 ? 16.184 63.360 30.608 1.00 19.97 319 CYS D O 1
ATOM 13716 N N . THR D 1 320 ? 17.556 64.726 29.460 1.00 20.12 320 THR D N 1
ATOM 13717 C CA . THR D 1 320 ? 17.133 65.912 30.189 1.00 20.43 320 THR D CA 1
ATOM 13718 C C . THR D 1 320 ? 15.988 66.678 29.555 1.00 21.50 320 THR D C 1
ATOM 13719 O O . THR D 1 320 ? 15.192 67.307 30.253 1.00 22.35 320 THR D O 1
ATOM 13723 N N . GLY D 1 321 ? 15.889 66.616 28.234 1.00 23.95 321 GLY D N 1
ATOM 13724 C CA . GLY D 1 321 ? 14.845 67.368 27.561 1.00 25.91 321 GLY D CA 1
ATOM 13725 C C . GLY D 1 321 ? 15.192 68.851 27.643 1.00 26.15 321 GLY D C 1
ATOM 13726 O O . GLY D 1 321 ? 14.317 69.709 27.533 1.00 26.92 321 GLY D O 1
ATOM 13727 N N . ASN D 1 322 ? 16.477 69.145 27.845 1.00 26.65 322 ASN D N 1
ATOM 13728 C CA . ASN D 1 322 ? 16.983 70.519 27.962 1.00 26.20 322 ASN D CA 1
ATOM 13729 C C . ASN D 1 322 ? 17.907 70.801 26.772 1.00 26.41 322 ASN D C 1
ATOM 13730 O O . ASN D 1 322 ? 18.031 69.976 25.866 1.00 27.08 322 ASN D O 1
ATOM 13735 N N . VAL D 1 323 ? 18.559 71.959 26.771 1.00 25.31 323 VAL D N 1
ATOM 13736 C CA . VAL D 1 323 ? 19.466 72.293 25.683 1.00 25.40 323 VAL D CA 1
ATOM 13737 C C . VAL D 1 323 ? 20.911 72.421 26.152 1.00 26.44 323 VAL D C 1
ATOM 13738 O O . VAL D 1 323 ? 21.177 72.753 27.308 1.00 25.97 323 VAL D O 1
ATOM 13742 N N . ASP D 1 324 ? 21.845 72.127 25.254 1.00 27.67 324 ASP D N 1
ATOM 13743 C CA . ASP D 1 324 ? 23.267 72.249 25.568 1.00 29.48 324 ASP D CA 1
ATOM 13744 C C . ASP D 1 324 ? 23.700 71.532 26.843 1.00 29.03 324 ASP D C 1
ATOM 13745 O O . ASP D 1 324 ? 24.367 72.123 27.689 1.00 29.91 324 ASP D O 1
ATOM 13750 N N . VAL D 1 325 ? 23.325 70.268 26.983 1.00 26.87 325 VAL D N 1
ATOM 13751 C CA . VAL D 1 325 ? 23.715 69.506 28.159 1.00 25.14 325 VAL D CA 1
ATOM 13752 C C . VAL D 1 325 ? 25.136 69.005 27.958 1.00 25.47 325 VAL D C 1
ATOM 13753 O O . VAL D 1 325 ? 25.948 69.026 28.879 1.00 26.28 325 VAL D O 1
ATOM 13757 N N . ILE D 1 326 ? 25.431 68.539 26.752 1.00 26.44 326 ILE D N 1
ATOM 13758 C CA . ILE D 1 326 ? 26.773 68.078 26.438 1.00 27.26 326 ILE D CA 1
ATOM 13759 C C . ILE D 1 326 ? 27.324 69.023 25.370 1.00 27.07 326 ILE D C 1
ATOM 13760 O O . ILE D 1 326 ? 27.029 68.881 24.186 1.00 25.85 326 ILE D O 1
ATOM 13765 N N . LYS D 1 327 ? 28.110 70.000 25.812 1.00 29.21 327 LYS D N 1
ATOM 13766 C CA . LYS D 1 327 ? 28.682 71.001 24.923 1.00 32.04 327 LYS D CA 1
ATOM 13767 C C . LYS D 1 327 ? 29.911 70.505 24.160 1.00 32.64 327 LYS D C 1
ATOM 13768 O O . LYS D 1 327 ? 30.446 69.424 24.425 1.00 30.58 327 LYS D O 1
ATOM 13774 N N . LEU D 1 328 ? 30.352 71.321 23.210 1.00 33.35 328 LEU D N 1
ATOM 13775 C CA . LEU D 1 328 ? 31.510 71.013 22.390 1.00 33.20 328 LEU D CA 1
ATOM 13776 C C . LEU D 1 328 ? 32.763 70.790 23.245 1.00 33.22 328 LEU D C 1
ATOM 13777 O O . LEU D 1 328 ? 33.542 69.878 22.977 1.00 34.81 328 LEU D O 1
ATOM 13782 N N . GLU D 1 329 ? 32.955 71.602 24.280 1.00 31.79 329 GLU D N 1
ATOM 13783 C CA . GLU D 1 329 ? 34.127 71.444 25.135 1.00 31.84 329 GLU D CA 1
ATOM 13784 C C . GLU D 1 329 ? 34.149 70.077 25.825 1.00 29.70 329 GLU D C 1
ATOM 13785 O O . GLU D 1 329 ? 35.217 69.571 26.161 1.00 29.66 329 GLU D O 1
ATOM 13791 N N . HIS D 1 330 ? 32.978 69.486 26.046 1.00 27.00 330 HIS D N 1
ATOM 13792 C CA . HIS D 1 330 ? 32.913 68.168 26.671 1.00 24.07 330 HIS D CA 1
ATOM 13793 C C . HIS D 1 330 ? 33.265 67.100 25.641 1.00 22.88 330 HIS D C 1
ATOM 13794 O O . HIS D 1 330 ? 34.055 66.205 25.913 1.00 21.15 330 HIS D O 1
ATOM 13801 N N . LEU D 1 331 ? 32.668 67.194 24.459 1.00 22.44 331 LEU D N 1
ATOM 13802 C CA . LEU D 1 331 ? 32.924 66.218 23.413 1.00 23.00 331 LEU D CA 1
ATOM 13803 C C . LEU D 1 331 ? 34.408 66.134 23.081 1.00 24.31 331 LEU D C 1
ATOM 13804 O O . LEU D 1 331 ? 34.941 65.043 22.881 1.00 24.34 331 LEU D O 1
ATOM 13809 N N . LEU D 1 332 ? 35.085 67.277 23.054 1.00 24.83 332 LEU D N 1
ATOM 13810 C CA . LEU D 1 332 ? 36.509 67.303 22.742 1.00 25.30 332 LEU D CA 1
ATOM 13811 C C . LEU D 1 332 ? 37.409 66.636 23.778 1.00 25.76 332 LEU D C 1
ATOM 13812 O O . LEU D 1 332 ? 38.574 66.371 23.502 1.00 27.40 332 LEU D O 1
ATOM 13817 N N . LYS D 1 333 ? 36.882 66.355 24.962 1.00 26.16 333 LYS D N 1
ATOM 13818 C CA . LYS D 1 333 ? 37.692 65.725 25.996 1.00 26.75 333 LYS D CA 1
ATOM 13819 C C . LYS D 1 333 ? 37.418 64.236 26.163 1.00 26.54 333 LYS D C 1
ATOM 13820 O O . LYS D 1 333 ? 38.064 63.572 26.970 1.00 26.84 333 LYS D O 1
ATOM 13826 N N . MET D 1 334 ? 36.474 63.704 25.396 1.00 25.37 334 MET D N 1
ATOM 13827 C CA . MET D 1 334 ? 36.142 62.285 25.511 1.00 24.55 334 MET D CA 1
ATOM 13828 C C . MET D 1 334 ? 37.223 61.322 25.019 1.00 24.38 334 MET D C 1
ATOM 13829 O O . MET D 1 334 ? 37.991 61.630 24.105 1.00 23.89 334 MET D O 1
ATOM 13834 N N . LYS D 1 335 ? 37.249 60.147 25.642 1.00 23.81 335 LYS D N 1
ATOM 13835 C CA . LYS D 1 335 ? 38.201 59.098 25.330 1.00 22.60 335 LYS D CA 1
ATOM 13836 C C . LYS D 1 335 ? 37.912 58.493 23.969 1.00 23.23 335 LYS D C 1
ATOM 13837 O O . LYS D 1 335 ? 36.860 58.719 23.363 1.00 21.70 335 LYS D O 1
ATOM 13843 N N . ASN D 1 336 ? 38.860 57.698 23.500 1.00 23.56 336 ASN D N 1
ATOM 13844 C CA . ASN D 1 336 ? 38.711 57.050 22.229 1.00 23.05 336 ASN D CA 1
ATOM 13845 C C . ASN D 1 336 ? 37.639 55.955 22.302 1.00 23.59 336 ASN D C 1
ATOM 13846 O O . ASN D 1 336 ? 37.578 55.191 23.271 1.00 25.17 336 ASN D O 1
ATOM 13851 N N . ASN D 1 337 ? 36.782 55.911 21.285 1.00 22.26 337 ASN D N 1
ATOM 13852 C CA . ASN D 1 337 ? 35.717 54.919 21.185 1.00 21.24 337 ASN D CA 1
ATOM 13853 C C . ASN D 1 337 ? 34.529 55.191 22.101 1.00 20.48 337 ASN D C 1
ATOM 13854 O O . ASN D 1 337 ? 33.656 54.334 22.268 1.00 21.07 337 ASN D O 1
ATOM 13859 N N . ALA D 1 338 ? 34.494 56.377 22.702 1.00 17.33 338 ALA D N 1
ATOM 13860 C CA . ALA D 1 338 ? 33.378 56.746 23.573 1.00 16.22 338 ALA D CA 1
ATOM 13861 C C . ALA D 1 338 ? 32.127 56.850 22.708 1.00 15.64 338 ALA D C 1
ATOM 13862 O O . ALA D 1 338 ? 32.197 57.253 21.549 1.00 16.49 338 ALA D O 1
ATOM 13864 N N . VAL D 1 339 ? 30.980 56.498 23.267 1.00 13.12 339 VAL D N 1
ATOM 13865 C CA . VAL D 1 339 ? 29.748 56.568 22.509 1.00 11.41 339 VAL D CA 1
ATOM 13866 C C . VAL D 1 339 ? 28.876 57.678 23.052 1.00 14.44 339 VAL D C 1
ATOM 13867 O O . VAL D 1 339 ? 28.711 57.818 24.266 1.00 16.50 339 VAL D O 1
ATOM 13871 N N . VAL D 1 340 ? 28.316 58.470 22.149 1.00 14.26 340 VAL D N 1
ATOM 13872 C CA . VAL D 1 340 ? 27.458 59.568 22.549 1.00 16.26 340 VAL D CA 1
ATOM 13873 C C . VAL D 1 340 ? 26.104 59.476 21.855 1.00 16.79 340 VAL D C 1
ATOM 13874 O O . VAL D 1 340 ? 26.022 59.343 20.633 1.00 17.84 340 VAL D O 1
ATOM 13878 N N . GLY D 1 341 ? 25.043 59.556 22.646 1.00 16.89 341 GLY D N 1
ATOM 13879 C CA . GLY D 1 341 ? 23.707 59.488 22.095 1.00 18.02 341 GLY D CA 1
ATOM 13880 C C . GLY D 1 341 ? 22.719 60.280 22.924 1.00 19.81 341 GLY D C 1
ATOM 13881 O O . GLY D 1 341 ? 22.920 60.508 24.114 1.00 20.31 341 GLY D O 1
ATOM 13882 N N . ASN D 1 342 ? 21.645 60.711 22.282 1.00 19.94 342 ASN D N 1
ATOM 13883 C CA . ASN D 1 342 ? 20.612 61.482 22.942 1.00 19.61 342 ASN D CA 1
ATOM 13884 C C . ASN D 1 342 ? 19.302 60.694 22.884 1.00 21.65 342 ASN D C 1
ATOM 13885 O O . ASN D 1 342 ? 18.961 60.118 21.852 1.00 21.33 342 ASN D O 1
ATOM 13890 N N . ILE D 1 343 ? 18.575 60.655 23.994 1.00 23.14 343 ILE D N 1
ATOM 13891 C CA . ILE D 1 343 ? 17.313 59.945 24.014 1.00 25.56 343 ILE D CA 1
ATOM 13892 C C . ILE D 1 343 ? 16.220 60.894 24.486 1.00 27.86 343 ILE D C 1
ATOM 13893 O O . ILE D 1 343 ? 15.088 60.481 24.718 1.00 27.31 343 ILE D O 1
ATOM 13898 N N . GLY D 1 344 ? 16.574 62.174 24.600 1.00 30.75 344 GLY D N 1
ATOM 13899 C CA . GLY D 1 344 ? 15.631 63.189 25.040 1.00 35.41 344 GLY D CA 1
ATOM 13900 C C . GLY D 1 344 ? 14.862 63.844 23.908 1.00 38.53 344 GLY D C 1
ATOM 13901 O O . GLY D 1 344 ? 14.007 63.217 23.287 1.00 40.66 344 GLY D O 1
ATOM 13902 N N . HIS D 1 345 ? 15.149 65.105 23.614 1.00 41.89 345 HIS D N 1
ATOM 13903 C CA . HIS D 1 345 ? 14.420 65.761 22.535 1.00 44.57 345 HIS D CA 1
ATOM 13904 C C . HIS D 1 345 ? 15.310 66.291 21.424 1.00 44.92 345 HIS D C 1
ATOM 13905 O O . HIS D 1 345 ? 16.433 66.754 21.658 1.00 43.87 345 HIS D O 1
ATOM 13912 N N . PHE D 1 346 ? 14.770 66.228 20.212 1.00 46.03 346 PHE D N 1
ATOM 13913 C CA . PHE D 1 346 ? 15.443 66.705 19.017 1.00 46.55 346 PHE D CA 1
ATOM 13914 C C . PHE D 1 346 ? 16.941 66.430 19.041 1.00 45.98 346 PHE D C 1
ATOM 13915 O O . PHE D 1 346 ? 17.366 65.312 19.327 1.00 45.89 346 PHE D O 1
ATOM 13923 N N . ASP D 1 347 ? 17.737 67.448 18.741 1.00 45.63 347 ASP D N 1
ATOM 13924 C CA . ASP D 1 347 ? 19.181 67.293 18.728 1.00 46.55 347 ASP D CA 1
ATOM 13925 C C . ASP D 1 347 ? 19.825 68.468 19.437 1.00 46.14 347 ASP D C 1
ATOM 13926 O O . ASP D 1 347 ? 20.954 68.853 19.130 1.00 47.27 347 ASP D O 1
ATOM 13931 N N . ASP D 1 348 ? 19.099 69.032 20.396 1.00 44.67 348 ASP D N 1
ATOM 13932 C CA . ASP D 1 348 ? 19.585 70.176 21.157 1.00 42.92 348 ASP D CA 1
ATOM 13933 C C . ASP D 1 348 ? 20.393 69.796 22.383 1.00 38.92 348 ASP D C 1
ATOM 13934 O O . ASP D 1 348 ? 21.289 70.534 22.782 1.00 38.21 348 ASP D O 1
ATOM 13939 N N . GLU D 1 349 ? 20.075 68.654 22.984 1.00 35.87 349 GLU D N 1
ATOM 13940 C CA . GLU D 1 349 ? 20.775 68.222 24.189 1.00 31.76 349 GLU D CA 1
ATOM 13941 C C . GLU D 1 349 ? 22.276 68.126 23.984 1.00 28.73 349 GLU D C 1
ATOM 13942 O O . GLU D 1 349 ? 23.054 68.535 24.846 1.00 26.93 349 GLU D O 1
ATOM 13948 N N . ILE D 1 350 ? 22.681 67.601 22.835 1.00 27.49 350 ILE D N 1
ATOM 13949 C CA . ILE D 1 350 ? 24.100 67.464 22.506 1.00 26.43 350 ILE D CA 1
ATOM 13950 C C . ILE D 1 350 ? 24.453 68.378 21.327 1.00 26.72 350 ILE D C 1
ATOM 13951 O O . ILE D 1 350 ? 23.750 68.405 20.316 1.00 24.61 350 ILE D O 1
ATOM 13956 N N . GLN D 1 351 ? 25.548 69.117 21.459 1.00 26.97 351 GLN D N 1
ATOM 13957 C CA . GLN D 1 351 ? 25.985 70.024 20.408 1.00 27.74 351 GLN D CA 1
ATOM 13958 C C . GLN D 1 351 ? 26.640 69.306 19.235 1.00 27.87 351 GLN D C 1
ATOM 13959 O O . GLN D 1 351 ? 27.768 69.619 18.860 1.00 27.35 351 GLN D O 1
ATOM 13965 N N . VAL D 1 352 ? 25.927 68.344 18.657 1.00 28.80 352 VAL D N 1
ATOM 13966 C CA . VAL D 1 352 ? 26.443 67.590 17.525 1.00 29.91 352 VAL D CA 1
ATOM 13967 C C . VAL D 1 352 ? 26.805 68.497 16.352 1.00 31.43 352 VAL D C 1
ATOM 13968 O O . VAL D 1 352 ? 27.814 68.282 15.688 1.00 30.55 352 VAL D O 1
ATOM 13972 N N . ASN D 1 353 ? 25.977 69.508 16.103 1.00 33.45 353 ASN D N 1
ATOM 13973 C CA . ASN D 1 353 ? 26.219 70.453 15.016 1.00 35.92 353 ASN D CA 1
ATOM 13974 C C . ASN D 1 353 ? 27.523 71.218 15.211 1.00 35.45 353 ASN D C 1
ATOM 13975 O O . ASN D 1 353 ? 28.327 71.317 14.290 1.00 34.99 353 ASN D O 1
ATOM 13980 N N . GLU D 1 354 ? 27.725 71.762 16.406 1.00 34.73 354 GLU D N 1
ATOM 13981 C CA . GLU D 1 354 ? 28.948 72.494 16.700 1.00 35.34 354 GLU D CA 1
ATOM 13982 C C . GLU D 1 354 ? 30.155 71.596 16.463 1.00 34.31 354 GLU D C 1
ATOM 13983 O O . GLU D 1 354 ? 31.171 72.036 15.937 1.00 34.75 354 GLU D O 1
ATOM 13989 N N . LEU D 1 355 ? 30.043 70.334 16.858 1.00 32.73 355 LEU D N 1
ATOM 13990 C CA . LEU D 1 355 ? 31.143 69.396 16.685 1.00 32.66 355 LEU D CA 1
ATOM 13991 C C . LEU D 1 355 ? 31.382 69.059 15.213 1.00 32.21 355 LEU D C 1
ATOM 13992 O O . LEU D 1 355 ? 32.518 69.007 14.756 1.00 29.64 355 LEU D O 1
ATOM 13997 N N . PHE D 1 356 ? 30.302 68.833 14.478 1.00 33.80 356 PHE D N 1
ATOM 13998 C CA . PHE D 1 356 ? 30.398 68.480 13.071 1.00 37.01 356 PHE D CA 1
ATOM 13999 C C . PHE D 1 356 ? 30.971 69.609 12.214 1.00 38.56 356 PHE D C 1
ATOM 14000 O O . PHE D 1 356 ? 31.547 69.356 11.159 1.00 38.88 356 PHE D O 1
ATOM 14008 N N . ASN D 1 357 ? 30.820 70.846 12.677 1.00 39.95 357 ASN D N 1
ATOM 14009 C CA . ASN D 1 357 ? 31.319 72.009 11.957 1.00 41.14 357 ASN D CA 1
ATOM 14010 C C . ASN D 1 357 ? 32.565 72.588 12.594 1.00 42.10 357 ASN D C 1
ATOM 14011 O O . ASN D 1 357 ? 32.943 73.722 12.300 1.00 42.48 357 ASN D O 1
ATOM 14016 N N . TYR D 1 358 ? 33.203 71.814 13.467 1.00 43.02 358 TYR D N 1
ATOM 14017 C CA . TYR D 1 358 ? 34.409 72.273 14.145 1.00 44.44 358 TYR D CA 1
ATOM 14018 C C . TYR D 1 358 ? 35.623 72.055 13.263 1.00 45.86 358 TYR D C 1
ATOM 14019 O O . TYR D 1 358 ? 35.709 71.056 12.546 1.00 46.13 358 TYR D O 1
ATOM 14028 N N . LYS D 1 359 ? 36.564 72.992 13.332 1.00 48.11 359 LYS D N 1
ATOM 14029 C CA . LYS D 1 359 ? 37.790 72.936 12.535 1.00 49.79 359 LYS D CA 1
ATOM 14030 C C . LYS D 1 359 ? 38.670 71.725 12.860 1.00 49.26 359 LYS D C 1
ATOM 14031 O O . LYS D 1 359 ? 39.021 71.488 14.017 1.00 47.91 359 LYS D O 1
ATOM 14037 N N . GLY D 1 360 ? 39.022 70.962 11.828 1.00 48.73 360 GLY D N 1
ATOM 14038 C CA . GLY D 1 360 ? 39.869 69.796 12.015 1.00 49.57 360 GLY D CA 1
ATOM 14039 C C . GLY D 1 360 ? 39.143 68.519 12.403 1.00 49.23 360 GLY D C 1
ATOM 14040 O O . GLY D 1 360 ? 39.761 67.551 12.847 1.00 49.83 360 GLY D O 1
ATOM 14041 N N . ILE D 1 361 ? 37.828 68.511 12.237 1.00 48.64 361 ILE D N 1
ATOM 14042 C CA . ILE D 1 361 ? 37.033 67.344 12.576 1.00 48.13 361 ILE D CA 1
ATOM 14043 C C . ILE D 1 361 ? 36.749 66.495 11.341 1.00 47.03 361 ILE D C 1
ATOM 14044 O O . ILE D 1 361 ? 36.361 67.011 10.294 1.00 46.73 361 ILE D O 1
ATOM 14049 N N . HIS D 1 362 ? 36.952 65.191 11.468 1.00 45.85 362 HIS D N 1
ATOM 14050 C CA . HIS D 1 362 ? 36.701 64.274 10.366 1.00 44.91 362 HIS D CA 1
ATOM 14051 C C . HIS D 1 362 ? 35.488 63.418 10.700 1.00 42.79 362 HIS D C 1
ATOM 14052 O O . HIS D 1 362 ? 35.452 62.764 11.744 1.00 42.52 362 HIS D O 1
ATOM 14059 N N . ILE D 1 363 ? 34.491 63.423 9.822 1.00 39.48 363 ILE D N 1
ATOM 14060 C CA . ILE D 1 363 ? 33.289 62.624 10.050 1.00 37.42 363 ILE D CA 1
ATOM 14061 C C . ILE D 1 363 ? 33.305 61.419 9.117 1.00 37.00 363 ILE D C 1
ATOM 14062 O O . ILE D 1 363 ? 33.449 61.562 7.906 1.00 37.04 363 ILE D O 1
ATOM 14067 N N . GLU D 1 364 ? 33.152 60.232 9.688 1.00 36.33 364 GLU D N 1
ATOM 14068 C CA . GLU D 1 364 ? 33.172 59.006 8.912 1.00 34.75 364 GLU D CA 1
ATOM 14069 C C . GLU D 1 364 ? 31.958 58.165 9.259 1.00 32.74 364 GLU D C 1
ATOM 14070 O O . GLU D 1 364 ? 31.785 57.758 10.406 1.00 34.18 364 GLU D O 1
ATOM 14076 N N . ASN D 1 365 ? 31.111 57.916 8.270 1.00 30.42 365 ASN D N 1
ATOM 14077 C CA . ASN D 1 365 ? 29.907 57.121 8.481 1.00 29.37 365 ASN D CA 1
ATOM 14078 C C . ASN D 1 365 ? 30.239 55.634 8.621 1.00 26.43 365 ASN D C 1
ATOM 14079 O O . ASN D 1 365 ? 30.906 55.060 7.770 1.00 26.52 365 ASN D O 1
ATOM 14084 N N . VAL D 1 366 ? 29.773 55.022 9.705 1.00 26.32 366 VAL D N 1
ATOM 14085 C CA . VAL D 1 366 ? 30.018 53.605 9.970 1.00 24.04 366 VAL D CA 1
ATOM 14086 C C . VAL D 1 366 ? 28.874 52.772 9.420 1.00 23.75 366 VAL D C 1
ATOM 14087 O O . VAL D 1 366 ? 29.090 51.737 8.797 1.00 24.07 366 VAL D O 1
ATOM 14091 N N . LYS D 1 367 ? 27.656 53.229 9.677 1.00 23.39 367 LYS D N 1
ATOM 14092 C CA . LYS D 1 367 ? 26.453 52.553 9.217 1.00 24.49 367 LYS D CA 1
ATOM 14093 C C . LYS D 1 367 ? 25.312 53.550 9.418 1.00 24.70 367 LYS D C 1
ATOM 14094 O O . LYS D 1 367 ? 25.520 54.629 9.967 1.00 26.27 367 LYS D O 1
ATOM 14100 N N . PRO D 1 368 ? 24.093 53.202 8.982 1.00 25.33 368 PRO D N 1
ATOM 14101 C CA . PRO D 1 368 ? 22.965 54.124 9.143 1.00 24.77 368 PRO D CA 1
ATOM 14102 C C . PRO D 1 368 ? 22.790 54.607 10.576 1.00 24.97 368 PRO D C 1
ATOM 14103 O O . PRO D 1 368 ? 22.770 53.810 11.509 1.00 24.44 368 PRO D O 1
ATOM 14107 N N . GLN D 1 369 ? 22.664 55.923 10.734 1.00 25.81 369 GLN D N 1
ATOM 14108 C CA . GLN D 1 369 ? 22.506 56.562 12.041 1.00 24.95 369 GLN D CA 1
ATOM 14109 C C . GLN D 1 369 ? 23.682 56.365 12.986 1.00 24.17 369 GLN D C 1
ATOM 14110 O O . GLN D 1 369 ? 23.541 56.559 14.190 1.00 23.18 369 GLN D O 1
ATOM 14116 N N . VAL D 1 370 ? 24.834 55.965 12.455 1.00 23.29 370 VAL D N 1
ATOM 14117 C CA . VAL D 1 370 ? 26.021 55.789 13.291 1.00 22.73 370 VAL D CA 1
ATOM 14118 C C . VAL D 1 370 ? 27.225 56.385 12.582 1.00 23.58 370 VAL D C 1
ATOM 14119 O O . VAL D 1 370 ? 27.603 55.938 11.501 1.00 24.38 370 VAL D O 1
ATOM 14123 N N . ASP D 1 371 ? 27.814 57.406 13.191 1.00 24.34 371 ASP D N 1
ATOM 14124 C CA . ASP D 1 371 ? 28.978 58.059 12.610 1.00 26.47 371 ASP D CA 1
ATOM 14125 C C . ASP D 1 371 ? 30.189 58.040 13.541 1.00 25.69 371 ASP D C 1
ATOM 14126 O O . ASP D 1 371 ? 30.053 58.033 14.756 1.00 27.80 371 ASP D O 1
ATOM 14131 N N . ARG D 1 372 ? 31.380 58.022 12.967 1.00 23.99 372 ARG D N 1
ATOM 14132 C CA . ARG D 1 372 ? 32.565 58.042 13.788 1.00 23.39 372 ARG D CA 1
ATOM 14133 C C . ARG D 1 372 ? 33.291 59.373 13.547 1.00 22.68 372 ARG D C 1
ATOM 14134 O O . ARG D 1 372 ? 33.664 59.692 12.418 1.00 22.63 372 ARG D O 1
ATOM 14142 N N . ILE D 1 373 ? 33.468 60.146 14.615 1.00 21.70 373 ILE D N 1
ATOM 14143 C CA . ILE D 1 373 ? 34.127 61.446 14.545 1.00 22.36 373 ILE D CA 1
ATOM 14144 C C . ILE D 1 373 ? 35.566 61.414 15.049 1.00 23.29 373 ILE D C 1
ATOM 14145 O O . ILE D 1 373 ? 35.857 60.882 16.122 1.00 24.73 373 ILE D O 1
ATOM 14150 N N . THR D 1 374 ? 36.474 61.983 14.267 1.00 25.52 374 THR D N 1
ATOM 14151 C CA . THR D 1 374 ? 37.870 62.021 14.669 1.00 26.78 374 THR D CA 1
ATOM 14152 C C . THR D 1 374 ? 38.148 63.383 15.281 1.00 27.76 374 THR D C 1
ATOM 14153 O O . THR D 1 374 ? 38.097 64.402 14.599 1.00 28.69 374 THR D O 1
ATOM 14157 N N . LEU D 1 375 ? 38.421 63.392 16.578 1.00 29.08 375 LEU D N 1
ATOM 14158 C CA . LEU D 1 375 ? 38.697 64.629 17.289 1.00 30.81 375 LEU D CA 1
ATOM 14159 C C . LEU D 1 375 ? 40.078 65.174 16.923 1.00 33.42 375 LEU D C 1
ATOM 14160 O O . LEU D 1 375 ? 40.935 64.449 16.410 1.00 33.35 375 LEU D O 1
ATOM 14165 N N . PRO D 1 376 ? 40.306 66.471 17.181 1.00 35.66 376 PRO D N 1
ATOM 14166 C CA . PRO D 1 376 ? 41.589 67.111 16.878 1.00 36.30 376 PRO D CA 1
ATOM 14167 C C . PRO D 1 376 ? 42.793 66.376 17.482 1.00 36.00 376 PRO D C 1
ATOM 14168 O O . PRO D 1 376 ? 43.866 66.351 16.883 1.00 37.71 376 PRO D O 1
ATOM 14172 N N . ASN D 1 377 ? 42.616 65.775 18.657 1.00 33.93 377 ASN D N 1
ATOM 14173 C CA . ASN D 1 377 ? 43.715 65.062 19.305 1.00 32.65 377 ASN D CA 1
ATOM 14174 C C . ASN D 1 377 ? 43.885 63.649 18.766 1.00 32.82 377 ASN D C 1
ATOM 14175 O O . ASN D 1 377 ? 44.758 62.906 19.208 1.00 32.70 377 ASN D O 1
ATOM 14180 N N . GLY D 1 378 ? 43.058 63.284 17.792 1.00 31.66 378 GLY D N 1
ATOM 14181 C CA . GLY D 1 378 ? 43.155 61.956 17.221 1.00 30.35 378 GLY D CA 1
ATOM 14182 C C . GLY D 1 378 ? 42.166 60.933 17.758 1.00 30.03 378 GLY D C 1
ATOM 14183 O O . GLY D 1 378 ? 42.014 59.869 17.162 1.00 29.96 378 GLY D O 1
ATOM 14184 N N . ASN D 1 379 ? 41.498 61.228 18.871 1.00 28.75 379 ASN D N 1
ATOM 14185 C CA . ASN D 1 379 ? 40.532 60.286 19.421 1.00 27.94 379 ASN D CA 1
ATOM 14186 C C . ASN D 1 379 ? 39.332 60.200 18.517 1.00 27.17 379 ASN D C 1
ATOM 14187 O O . ASN D 1 379 ? 38.887 61.205 17.970 1.00 27.19 379 ASN D O 1
ATOM 14192 N N . LYS D 1 380 ? 38.805 58.994 18.376 1.00 25.52 380 LYS D N 1
ATOM 14193 C CA . LYS D 1 380 ? 37.647 58.775 17.536 1.00 27.01 380 LYS D CA 1
ATOM 14194 C C . LYS D 1 380 ? 36.459 58.396 18.404 1.00 27.21 380 LYS D C 1
ATOM 14195 O O . LYS D 1 380 ? 36.498 57.388 19.107 1.00 28.61 380 LYS D O 1
ATOM 14201 N N . ILE D 1 381 ? 35.409 59.209 18.373 1.00 25.25 381 ILE D N 1
ATOM 14202 C CA . ILE D 1 381 ? 34.223 58.903 19.165 1.00 24.81 381 ILE D CA 1
ATOM 14203 C C . ILE D 1 381 ? 33.067 58.521 18.251 1.00 23.63 381 ILE D C 1
ATOM 14204 O O . ILE D 1 381 ? 33.086 58.813 17.052 1.00 23.74 381 ILE D O 1
ATOM 14209 N N . ILE D 1 382 ? 32.058 57.877 18.828 1.00 21.00 382 ILE D N 1
ATOM 14210 C CA . ILE D 1 382 ? 30.897 57.435 18.070 1.00 18.57 382 ILE D CA 1
ATOM 14211 C C . ILE D 1 382 ? 29.662 58.246 18.442 1.00 17.49 382 ILE D C 1
ATOM 14212 O O . ILE D 1 382 ? 29.341 58.386 19.613 1.00 19.10 382 ILE D O 1
ATOM 14217 N N . VAL D 1 383 ? 28.996 58.805 17.436 1.00 17.78 383 VAL D N 1
ATOM 14218 C CA . VAL D 1 383 ? 27.797 59.611 17.639 1.00 16.12 383 VAL D CA 1
ATOM 14219 C C . VAL D 1 383 ? 26.615 58.886 17.004 1.00 16.74 383 VAL D C 1
ATOM 14220 O O . VAL D 1 383 ? 26.687 58.452 15.854 1.00 17.42 383 VAL D O 1
ATOM 14224 N N . LEU D 1 384 ? 25.526 58.763 17.756 1.00 16.14 384 LEU D N 1
ATOM 14225 C CA . LEU D 1 384 ? 24.336 58.061 17.284 1.00 15.72 384 LEU D CA 1
ATOM 14226 C C . LEU D 1 384 ? 23.221 58.976 16.765 1.00 16.04 384 LEU D C 1
ATOM 14227 O O . LEU D 1 384 ? 22.899 59.993 17.380 1.00 17.32 384 LEU D O 1
ATOM 14232 N N . ALA D 1 385 ? 22.649 58.601 15.621 1.00 15.60 385 ALA D N 1
ATOM 14233 C CA . ALA D 1 385 ? 21.569 59.345 14.978 1.00 16.27 385 ALA D CA 1
ATOM 14234 C C . ALA D 1 385 ? 21.781 60.862 14.984 1.00 17.61 385 ALA D C 1
ATOM 14235 O O . ALA D 1 385 ? 20.828 61.630 15.142 1.00 16.98 385 ALA D O 1
ATOM 14237 N N . ARG D 1 386 ? 23.029 61.281 14.804 1.00 17.38 386 ARG D N 1
ATOM 14238 C CA . ARG D 1 386 ? 23.381 62.695 14.798 1.00 21.32 386 ARG D CA 1
ATOM 14239 C C . ARG D 1 386 ? 22.707 63.498 15.909 1.00 22.40 386 ARG D C 1
ATOM 14240 O O . ARG D 1 386 ? 22.202 64.596 15.675 1.00 22.30 386 ARG D O 1
ATOM 14248 N N . GLY D 1 387 ? 22.671 62.933 17.111 1.00 23.69 387 GLY D N 1
ATOM 14249 C CA . GLY D 1 387 ? 22.090 63.640 18.233 1.00 23.03 387 GLY D CA 1
ATOM 14250 C C . GLY D 1 387 ? 20.591 63.542 18.384 1.00 23.66 387 GLY D C 1
ATOM 14251 O O . GLY D 1 387 ? 20.044 64.198 19.266 1.00 24.30 387 GLY D O 1
ATOM 14252 N N . ARG D 1 388 ? 19.927 62.753 17.536 1.00 22.44 388 ARG D N 1
ATOM 14253 C CA . ARG D 1 388 ? 18.471 62.572 17.619 1.00 22.63 388 ARG D CA 1
ATOM 14254 C C . ARG D 1 388 ? 18.158 61.268 18.348 1.00 21.73 388 ARG D C 1
ATOM 14255 O O . ARG D 1 388 ? 19.058 60.460 18.554 1.00 22.83 388 ARG D O 1
ATOM 14263 N N . LEU D 1 389 ? 16.897 61.058 18.728 1.00 21.10 389 LEU D N 1
ATOM 14264 C CA . LEU D 1 389 ? 16.494 59.844 19.462 1.00 22.31 389 LEU D CA 1
ATOM 14265 C C . LEU D 1 389 ? 17.206 58.573 18.998 1.00 21.76 389 LEU D C 1
ATOM 14266 O O . LEU D 1 389 ? 16.944 58.058 17.911 1.00 23.07 389 LEU D O 1
ATOM 14271 N N . LEU D 1 390 ? 18.097 58.059 19.836 1.00 20.37 390 LEU D N 1
ATOM 14272 C CA . LEU D 1 390 ? 18.843 56.872 19.473 1.00 19.08 390 LEU D CA 1
ATOM 14273 C C . LEU D 1 390 ? 17.985 55.607 19.510 1.00 19.54 390 LEU D C 1
ATOM 14274 O O . LEU D 1 390 ? 18.160 54.735 18.668 1.00 22.07 390 LEU D O 1
ATOM 14279 N N . ASN D 1 391 ? 17.047 55.499 20.449 1.00 19.44 391 ASN D N 1
ATOM 14280 C CA . ASN D 1 391 ? 16.224 54.289 20.507 1.00 22.59 391 ASN D CA 1
ATOM 14281 C C . ASN D 1 391 ? 15.322 54.108 19.293 1.00 22.58 391 ASN D C 1
ATOM 14282 O O . ASN D 1 391 ? 15.061 52.985 18.869 1.00 22.38 391 ASN D O 1
ATOM 14287 N N . LEU D 1 392 ? 14.851 55.208 18.723 1.00 25.27 392 LEU D N 1
ATOM 14288 C CA . LEU D 1 392 ? 13.992 55.139 17.545 1.00 25.00 392 LEU D CA 1
ATOM 14289 C C . LEU D 1 392 ? 14.794 55.241 16.257 1.00 24.51 392 LEU D C 1
ATOM 14290 O O . LEU D 1 392 ? 14.317 54.857 15.195 1.00 26.43 392 LEU D O 1
ATOM 14295 N N . GLY D 1 393 ? 16.013 55.760 16.356 1.00 24.81 393 GLY D N 1
ATOM 14296 C CA . GLY D 1 393 ? 16.843 55.900 15.178 1.00 26.00 393 GLY D CA 1
ATOM 14297 C C . GLY D 1 393 ? 17.695 54.685 14.898 1.00 28.41 393 GLY D C 1
ATOM 14298 O O . GLY D 1 393 ? 17.828 54.285 13.745 1.00 30.28 393 GLY D O 1
ATOM 14299 N N . CYS D 1 394 ? 18.262 54.100 15.951 1.00 28.81 394 CYS D N 1
ATOM 14300 C CA . CYS D 1 394 ? 19.125 52.932 15.825 1.00 29.14 394 CYS D CA 1
ATOM 14301 C C . CYS D 1 394 ? 18.417 51.611 16.106 1.00 28.62 394 CYS D C 1
ATOM 14302 O O . CYS D 1 394 ? 18.969 50.546 15.834 1.00 29.85 394 CYS D O 1
ATOM 14305 N N . ALA D 1 395 ? 17.204 51.677 16.655 1.00 27.93 395 ALA D N 1
ATOM 14306 C CA . ALA D 1 395 ? 16.416 50.473 16.956 1.00 25.28 395 ALA D CA 1
ATOM 14307 C C . ALA D 1 395 ? 14.964 50.676 16.520 1.00 24.60 395 ALA D C 1
ATOM 14308 O O . ALA D 1 395 ? 14.709 51.349 15.525 1.00 27.41 395 ALA D O 1
ATOM 14310 N N . THR D 1 396 ? 14.016 50.111 17.257 1.00 23.50 396 THR D N 1
ATOM 14311 C CA . THR D 1 396 ? 12.603 50.236 16.893 1.00 23.89 396 THR D CA 1
ATOM 14312 C C . THR D 1 396 ? 11.750 50.902 17.964 1.00 22.99 396 THR D C 1
ATOM 14313 O O . THR D 1 396 ? 10.529 50.730 17.992 1.00 24.82 396 THR D O 1
ATOM 14317 N N . GLY D 1 397 ? 12.385 51.663 18.841 1.00 20.90 397 GLY D N 1
ATOM 14318 C CA . GLY D 1 397 ? 11.647 52.321 19.901 1.00 19.81 397 GLY D CA 1
ATOM 14319 C C . GLY D 1 397 ? 11.080 51.345 20.916 1.00 19.64 397 GLY D C 1
ATOM 14320 O O . GLY D 1 397 ? 11.426 50.156 20.930 1.00 20.80 397 GLY D O 1
ATOM 14321 N N . HIS D 1 398 ? 10.203 51.852 21.773 1.00 16.69 398 HIS D N 1
ATOM 14322 C CA . HIS D 1 398 ? 9.580 51.028 22.797 1.00 15.01 398 HIS D CA 1
ATOM 14323 C C . HIS D 1 398 ? 8.854 49.841 22.179 1.00 14.75 398 HIS D C 1
ATOM 14324 O O . HIS D 1 398 ? 8.465 49.877 21.016 1.00 14.13 398 HIS D O 1
ATOM 14331 N N . PRO D 1 399 ? 8.674 48.766 22.953 1.00 13.86 399 PRO D N 1
ATOM 14332 C CA . PRO D 1 399 ? 7.977 47.577 22.465 1.00 13.48 399 PRO D CA 1
ATOM 14333 C C . PRO D 1 399 ? 6.466 47.839 22.409 1.00 13.97 399 PRO D C 1
ATOM 14334 O O . PRO D 1 399 ? 5.961 48.711 23.123 1.00 14.93 399 PRO D O 1
ATOM 14338 N N . ALA D 1 400 ? 5.749 47.089 21.568 1.00 12.82 400 ALA D N 1
ATOM 14339 C CA . ALA D 1 400 ? 4.294 47.249 21.420 1.00 14.44 400 ALA D CA 1
ATOM 14340 C C . ALA D 1 400 ? 3.478 47.236 22.718 1.00 14.89 400 ALA D C 1
ATOM 14341 O O . ALA D 1 400 ? 2.532 48.011 22.862 1.00 15.42 400 ALA D O 1
ATOM 14343 N N . PHE D 1 401 ? 3.835 46.361 23.656 1.00 15.27 401 PHE D N 1
ATOM 14344 C CA . PHE D 1 401 ? 3.093 46.261 24.914 1.00 15.64 401 PHE D CA 1
ATOM 14345 C C . PHE D 1 401 ? 3.136 47.559 25.724 1.00 16.12 401 PHE D C 1
ATOM 14346 O O . PHE D 1 401 ? 2.185 47.910 26.423 1.00 17.39 401 PHE D O 1
ATOM 14354 N N . VAL D 1 402 ? 4.248 48.271 25.645 1.00 16.63 402 VAL D N 1
ATOM 14355 C CA . VAL D 1 402 ? 4.378 49.522 26.369 1.00 14.63 402 VAL D CA 1
ATOM 14356 C C . VAL D 1 402 ? 3.609 50.601 25.620 1.00 15.13 402 VAL D C 1
ATOM 14357 O O . VAL D 1 402 ? 2.897 51.405 26.225 1.00 14.23 402 VAL D O 1
ATOM 14361 N N . MET D 1 403 ? 3.746 50.618 24.296 1.00 15.44 403 MET D N 1
ATOM 14362 C CA . MET D 1 403 ? 3.046 51.626 23.496 1.00 16.71 403 MET D CA 1
ATOM 14363 C C . MET D 1 403 ? 1.528 51.481 23.591 1.00 17.08 403 MET D C 1
ATOM 14364 O O . MET D 1 403 ? 0.794 52.431 23.328 1.00 15.25 403 MET D O 1
ATOM 14369 N N . SER D 1 404 ? 1.066 50.293 23.975 1.00 17.58 404 SER D N 1
ATOM 14370 C CA . SER D 1 404 ? -0.357 50.053 24.115 1.00 17.85 404 SER D CA 1
ATOM 14371 C C . SER D 1 404 ? -0.945 50.966 25.200 1.00 20.25 404 SER D C 1
ATOM 14372 O O . SER D 1 404 ? -2.070 51.444 25.074 1.00 22.03 404 SER D O 1
ATOM 14375 N N . PHE D 1 405 ? -0.191 51.215 26.266 1.00 21.27 405 PHE D N 1
ATOM 14376 C CA . PHE D 1 405 ? -0.682 52.095 27.323 1.00 22.83 405 PHE D CA 1
ATOM 14377 C C . PHE D 1 405 ? -0.804 53.533 26.799 1.00 23.20 405 PHE D C 1
ATOM 14378 O O . PHE D 1 405 ? -1.825 54.199 26.991 1.00 22.99 405 PHE D O 1
ATOM 14386 N N . SER D 1 406 ? 0.242 54.001 26.129 1.00 23.04 406 SER D N 1
ATOM 14387 C CA . SER D 1 406 ? 0.276 55.358 25.589 1.00 22.39 406 SER D CA 1
ATOM 14388 C C . SER D 1 406 ? -0.808 55.577 24.544 1.00 22.39 406 SER D C 1
ATOM 14389 O O . SER D 1 406 ? -1.519 56.578 24.578 1.00 21.94 406 SER D O 1
ATOM 14392 N N . PHE D 1 407 ? -0.922 54.642 23.607 1.00 21.12 407 PHE D N 1
ATOM 14393 C CA . PHE D 1 407 ? -1.906 54.767 22.557 1.00 19.64 407 PHE D CA 1
ATOM 14394 C C . PHE D 1 407 ? -3.341 54.601 23.025 1.00 19.59 407 PHE D C 1
ATOM 14395 O O . PHE D 1 407 ? -4.270 55.046 22.351 1.00 20.00 407 PHE D O 1
ATOM 14403 N N . CYS D 1 408 ? -3.531 53.955 24.167 1.00 18.53 408 CYS D N 1
ATOM 14404 C CA . CYS D 1 408 ? -4.870 53.825 24.715 1.00 18.75 408 CYS D CA 1
ATOM 14405 C C . CYS D 1 408 ? -5.256 55.196 25.268 1.00 19.47 408 CYS D C 1
ATOM 14406 O O . CYS D 1 408 ? -6.390 55.622 25.105 1.00 18.07 408 CYS D O 1
ATOM 14409 N N . ASN D 1 409 ? -4.316 55.883 25.920 1.00 19.77 409 ASN D N 1
ATOM 14410 C CA . ASN D 1 409 ? -4.600 57.207 26.458 1.00 20.84 409 ASN D CA 1
ATOM 14411 C C . ASN D 1 409 ? -4.799 58.204 25.321 1.00 20.00 409 ASN D C 1
ATOM 14412 O O . ASN D 1 409 ? -5.591 59.129 25.436 1.00 19.25 409 ASN D O 1
ATOM 14417 N N . GLN D 1 410 ? -4.082 58.010 24.223 1.00 22.08 410 GLN D N 1
ATOM 14418 C CA . GLN D 1 410 ? -4.217 58.879 23.061 1.00 23.50 410 GLN D CA 1
ATOM 14419 C C . GLN D 1 410 ? -5.622 58.731 22.487 1.00 23.48 410 GLN D C 1
ATOM 14420 O O . GLN D 1 410 ? -6.322 59.718 22.267 1.00 21.20 410 GLN D O 1
ATOM 14426 N N . THR D 1 411 ? -6.027 57.485 22.255 1.00 22.34 411 THR D N 1
ATOM 14427 C CA . THR D 1 411 ? -7.341 57.213 21.699 1.00 22.96 411 THR D CA 1
ATOM 14428 C C . THR D 1 411 ? -8.444 57.812 22.564 1.00 23.89 411 THR D C 1
ATOM 14429 O O . THR D 1 411 ? -9.349 58.467 22.053 1.00 24.58 411 THR D O 1
ATOM 14433 N N . PHE D 1 412 ? -8.375 57.590 23.871 1.00 24.06 412 PHE D N 1
ATOM 14434 C CA . PHE D 1 412 ? -9.377 58.146 24.770 1.00 24.74 412 PHE D CA 1
ATOM 14435 C C . PHE D 1 412 ? -9.365 59.678 24.711 1.00 24.44 412 PHE D C 1
ATOM 14436 O O . PHE D 1 412 ? -10.395 60.314 24.889 1.00 24.34 412 PHE D O 1
ATOM 14444 N N . ALA D 1 413 ? -8.195 60.260 24.466 1.00 23.61 413 ALA D N 1
ATOM 14445 C CA . ALA D 1 413 ? -8.063 61.708 24.383 1.00 25.15 413 ALA D CA 1
ATOM 14446 C C . ALA D 1 413 ? -8.774 62.223 23.129 1.00 25.67 413 ALA D C 1
ATOM 14447 O O . ALA D 1 413 ? -9.439 63.253 23.158 1.00 25.11 413 ALA D O 1
ATOM 14449 N N . GLN D 1 414 ? -8.629 61.493 22.030 1.00 27.68 414 GLN D N 1
ATOM 14450 C CA . GLN D 1 414 ? -9.264 61.857 20.779 1.00 26.66 414 GLN D CA 1
ATOM 14451 C C . GLN D 1 414 ? -10.765 61.668 20.924 1.00 27.20 414 GLN D C 1
ATOM 14452 O O . GLN D 1 414 ? -11.539 62.516 20.492 1.00 26.90 414 GLN D O 1
ATOM 14458 N N . LEU D 1 415 ? -11.175 60.564 21.542 1.00 28.21 415 LEU D N 1
ATOM 14459 C CA . LEU D 1 415 ? -12.598 60.291 21.738 1.00 30.02 415 LEU D CA 1
ATOM 14460 C C . LEU D 1 415 ? -13.267 61.359 22.587 1.00 29.99 415 LEU D C 1
ATOM 14461 O O . LEU D 1 415 ? -14.326 61.880 22.235 1.00 29.49 415 LEU D O 1
ATOM 14466 N N . ASP D 1 416 ? -12.650 61.691 23.711 1.00 30.62 416 ASP D N 1
ATOM 14467 C CA . ASP D 1 416 ? -13.240 62.681 24.591 1.00 32.31 416 ASP D CA 1
ATOM 14468 C C . ASP D 1 416 ? -13.300 64.054 23.949 1.00 31.40 416 ASP D C 1
ATOM 14469 O O . ASP D 1 416 ? -14.261 64.796 24.124 1.00 30.98 416 ASP D O 1
ATOM 14474 N N . LEU D 1 417 ? -12.256 64.385 23.208 1.00 31.18 417 LEU D N 1
ATOM 14475 C CA . LEU D 1 417 ? -12.177 65.660 22.535 1.00 31.25 417 LEU D CA 1
ATOM 14476 C C . LEU D 1 417 ? -13.265 65.763 21.450 1.00 31.51 417 LEU D C 1
ATOM 14477 O O . LEU D 1 417 ? -13.918 66.796 21.316 1.00 31.09 417 LEU D O 1
ATOM 14482 N N . TRP D 1 418 ? -13.474 64.684 20.700 1.00 31.45 418 TRP D N 1
ATOM 14483 C CA . TRP D 1 418 ? -14.468 64.670 19.631 1.00 32.93 418 TRP D CA 1
ATOM 14484 C C . TRP D 1 418 ? -15.919 64.608 20.121 1.00 35.56 418 TRP D C 1
ATOM 14485 O O . TRP D 1 418 ? -16.810 65.203 19.510 1.00 36.37 418 TRP D O 1
ATOM 14496 N N . GLN D 1 419 ? -16.154 63.893 21.216 1.00 36.79 419 GLN D N 1
ATOM 14497 C CA . GLN D 1 419 ? -17.495 63.773 21.774 1.00 39.15 419 GLN D CA 1
ATOM 14498 C C . GLN D 1 419 ? -17.946 65.039 22.501 1.00 39.32 419 GLN D C 1
ATOM 14499 O O . GLN D 1 419 ? -19.133 65.226 22.770 1.00 38.46 419 GLN D O 1
ATOM 14505 N N . ASN D 1 420 ? -17.000 65.911 22.819 1.00 39.89 420 ASN D N 1
ATOM 14506 C CA . ASN D 1 420 ? -17.327 67.152 23.512 1.00 41.05 420 ASN D CA 1
ATOM 14507 C C . ASN D 1 420 ? -17.069 68.377 22.637 1.00 42.26 420 ASN D C 1
ATOM 14508 O O . ASN D 1 420 ? -16.903 69.481 23.149 1.00 42.48 420 ASN D O 1
ATOM 14513 N N . LYS D 1 421 ? -17.042 68.185 21.319 1.00 43.75 421 LYS D N 1
ATOM 14514 C CA . LYS D 1 421 ? -16.786 69.292 20.404 1.00 45.36 421 LYS D CA 1
ATOM 14515 C C . LYS D 1 421 ? -17.937 70.285 20.365 1.00 46.61 421 LYS D C 1
ATOM 14516 O O . LYS D 1 421 ? -17.738 71.469 20.082 1.00 46.02 421 LYS D O 1
ATOM 14522 N N . ASP D 1 422 ? -19.139 69.796 20.646 1.00 48.51 422 ASP D N 1
ATOM 14523 C CA . ASP D 1 422 ? -20.334 70.633 20.638 1.00 50.46 422 ASP D CA 1
ATOM 14524 C C . ASP D 1 422 ? -20.694 71.110 22.049 1.00 50.34 422 ASP D C 1
ATOM 14525 O O . ASP D 1 422 ? -21.774 71.656 22.269 1.00 50.80 422 ASP D O 1
ATOM 14530 N N . THR D 1 423 ? -19.790 70.900 23.000 1.00 49.52 423 THR D N 1
ATOM 14531 C CA . THR D 1 423 ? -20.027 71.333 24.371 1.00 49.40 423 THR D CA 1
ATOM 14532 C C . THR D 1 423 ? -18.957 72.340 24.767 1.00 49.75 423 THR D C 1
ATOM 14533 O O . THR D 1 423 ? -18.051 72.633 23.990 1.00 49.53 423 THR D O 1
ATOM 14537 N N . ASN D 1 424 ? -19.060 72.869 25.980 1.00 50.06 424 ASN D N 1
ATOM 14538 C CA . ASN D 1 424 ? -18.090 73.842 26.458 1.00 50.41 424 ASN D CA 1
ATOM 14539 C C . ASN D 1 424 ? -17.292 73.268 27.626 1.00 48.57 424 ASN D C 1
ATOM 14540 O O . ASN D 1 424 ? -16.992 73.957 28.601 1.00 48.24 424 ASN D O 1
ATOM 14545 N N . LYS D 1 425 ? -16.954 71.989 27.508 1.00 46.43 425 LYS D N 1
ATOM 14546 C CA . LYS D 1 425 ? -16.185 71.296 28.526 1.00 44.11 425 LYS D CA 1
ATOM 14547 C C . LYS D 1 425 ? -14.714 71.700 28.460 1.00 43.65 425 LYS D C 1
ATOM 14548 O O . LYS D 1 425 ? -14.044 71.822 29.488 1.00 44.35 425 LYS D O 1
ATOM 14554 N N . TYR D 1 426 ? -14.221 71.914 27.242 1.00 41.55 426 TYR D N 1
ATOM 14555 C CA . TYR D 1 426 ? -12.827 72.278 27.023 1.00 39.99 426 TYR D CA 1
ATOM 14556 C C . TYR D 1 426 ? -12.605 73.644 26.395 1.00 39.65 426 TYR D C 1
ATOM 14557 O O . TYR D 1 426 ? -13.181 73.971 25.359 1.00 39.95 426 TYR D O 1
ATOM 14566 N N . GLU D 1 427 ? -11.743 74.427 27.029 1.00 39.43 427 GLU D N 1
ATOM 14567 C CA . GLU D 1 427 ? -11.393 75.751 26.549 1.00 38.49 427 GLU D CA 1
ATOM 14568 C C . GLU D 1 427 ? -10.017 75.650 25.911 1.00 36.49 427 GLU D C 1
ATOM 14569 O O . GLU D 1 427 ? -9.504 74.556 25.711 1.00 36.63 427 GLU D O 1
ATOM 14575 N N . ASN D 1 428 ? -9.417 76.793 25.604 1.00 35.32 428 ASN D N 1
ATOM 14576 C CA . ASN D 1 428 ? -8.093 76.806 25.007 1.00 34.04 428 ASN D CA 1
ATOM 14577 C C . ASN D 1 428 ? -7.039 76.710 26.102 1.00 33.13 428 ASN D C 1
ATOM 14578 O O . ASN D 1 428 ? -6.281 77.649 26.344 1.00 32.16 428 ASN D O 1
ATOM 14583 N N . LYS D 1 429 ? -7.010 75.564 26.774 1.00 32.55 429 LYS D N 1
ATOM 14584 C CA . LYS D 1 429 ? -6.051 75.324 27.849 1.00 32.30 429 LYS D CA 1
ATOM 14585 C C . LYS D 1 429 ? -5.572 73.876 27.781 1.00 30.62 429 LYS D C 1
ATOM 14586 O O . LYS D 1 429 ? -6.008 73.100 26.934 1.00 29.23 429 LYS D O 1
ATOM 14592 N N . VAL D 1 430 ? -4.664 73.529 28.683 1.00 29.08 430 VAL D N 1
ATOM 14593 C CA . VAL D 1 430 ? -4.118 72.186 28.757 1.00 28.32 430 VAL D CA 1
ATOM 14594 C C . VAL D 1 430 ? -4.891 71.413 29.833 1.00 29.06 430 VAL D C 1
ATOM 14595 O O . VAL D 1 430 ? -4.994 71.855 30.976 1.00 28.10 430 VAL D O 1
ATOM 14599 N N . TYR D 1 431 ? -5.453 70.271 29.457 1.00 27.74 431 TYR D N 1
ATOM 14600 C CA . TYR D 1 431 ? -6.203 69.458 30.396 1.00 28.06 431 TYR D CA 1
ATOM 14601 C C . TYR D 1 431 ? -5.567 68.075 30.566 1.00 29.81 431 TYR D C 1
ATOM 14602 O O . TYR D 1 431 ? -4.665 67.690 29.820 1.00 28.37 431 TYR D O 1
ATOM 14611 N N . LEU D 1 432 ? -6.051 67.330 31.553 1.00 31.23 432 LEU D N 1
ATOM 14612 C CA . LEU D 1 432 ? -5.558 65.982 31.804 1.00 33.44 432 LEU D CA 1
ATOM 14613 C C . LEU D 1 432 ? -6.745 65.017 31.770 1.00 33.93 432 LEU D C 1
ATOM 14614 O O . LEU D 1 432 ? -7.843 65.382 32.169 1.00 34.92 432 LEU D O 1
ATOM 14619 N N . LEU D 1 433 ? -6.534 63.808 31.254 1.00 34.05 433 LEU D N 1
ATOM 14620 C CA . LEU D 1 433 ? -7.584 62.792 31.190 1.00 35.02 433 LEU D CA 1
ATOM 14621 C C . LEU D 1 433 ? -7.989 62.407 32.616 1.00 35.89 433 LEU D C 1
ATOM 14622 O O . LEU D 1 433 ? -7.145 62.366 33.511 1.00 35.89 433 LEU D O 1
ATOM 14627 N N . PRO D 1 434 ? -9.283 62.113 32.848 1.00 35.71 434 PRO D N 1
ATOM 14628 C CA . PRO D 1 434 ? -9.754 61.734 34.189 1.00 35.77 434 PRO D CA 1
ATOM 14629 C C . PRO D 1 434 ? -9.069 60.500 34.777 1.00 36.08 434 PRO D C 1
ATOM 14630 O O . PRO D 1 434 ? -8.592 59.630 34.051 1.00 36.35 434 PRO D O 1
ATOM 14634 N N . LYS D 1 435 ? -9.036 60.437 36.103 1.00 36.62 435 LYS D N 1
ATOM 14635 C CA . LYS D 1 435 ? -8.411 59.335 36.826 1.00 37.20 435 LYS D CA 1
ATOM 14636 C C . LYS D 1 435 ? -8.951 57.959 36.471 1.00 37.01 435 LYS D C 1
ATOM 14637 O O . LYS D 1 435 ? -8.180 57.020 36.293 1.00 37.52 435 LYS D O 1
ATOM 14643 N N . HIS D 1 436 ? -10.272 57.831 36.382 1.00 37.01 436 HIS D N 1
ATOM 14644 C CA . HIS D 1 436 ? -10.873 56.538 36.073 1.00 36.83 436 HIS D CA 1
ATOM 14645 C C . HIS D 1 436 ? -10.382 55.942 34.755 1.00 34.53 436 HIS D C 1
ATOM 14646 O O . HIS D 1 436 ? -10.298 54.729 34.633 1.00 33.63 436 HIS D O 1
ATOM 14653 N N . LEU D 1 437 ? -10.063 56.783 33.775 1.00 33.02 437 LEU D N 1
ATOM 14654 C CA . LEU D 1 437 ? -9.572 56.292 32.492 1.00 32.48 437 LEU D CA 1
ATOM 14655 C C . LEU D 1 437 ? -8.209 55.641 32.641 1.00 31.85 437 LEU D C 1
ATOM 14656 O O . LEU D 1 437 ? -7.923 54.637 31.998 1.00 32.08 437 LEU D O 1
ATOM 14661 N N . ASP D 1 438 ? -7.370 56.228 33.486 1.00 32.68 438 ASP D N 1
ATOM 14662 C CA . ASP D 1 438 ? -6.030 55.708 33.743 1.00 33.46 438 ASP D CA 1
ATOM 14663 C C . ASP D 1 438 ? -6.127 54.301 34.329 1.00 31.26 438 ASP D C 1
ATOM 14664 O O . ASP D 1 438 ? -5.385 53.402 33.933 1.00 28.66 438 ASP D O 1
ATOM 14669 N N . GLU D 1 439 ? -7.043 54.114 35.275 1.00 30.79 439 GLU D N 1
ATOM 14670 C CA . GLU D 1 439 ? -7.226 52.801 35.888 1.00 31.65 439 GLU D CA 1
ATOM 14671 C C . GLU D 1 439 ? -7.823 51.833 34.877 1.00 28.88 439 GLU D C 1
ATOM 14672 O O . GLU D 1 439 ? -7.533 50.644 34.895 1.00 28.53 439 GLU D O 1
ATOM 14678 N N . LYS D 1 440 ? -8.668 52.360 34.002 1.00 27.39 440 LYS D N 1
ATOM 14679 C CA . LYS D 1 440 ? -9.307 51.551 32.987 1.00 27.38 440 LYS D CA 1
ATOM 14680 C C . LYS D 1 440 ? -8.224 50.982 32.086 1.00 24.89 440 LYS D C 1
ATOM 14681 O O . LYS D 1 440 ? -8.157 49.777 31.858 1.00 24.25 440 LYS D O 1
ATOM 14687 N N . VAL D 1 441 ? -7.364 51.861 31.589 1.00 21.96 441 VAL D N 1
ATOM 14688 C CA . VAL D 1 441 ? -6.279 51.441 30.721 1.00 21.97 441 VAL D CA 1
ATOM 14689 C C . VAL D 1 441 ? -5.471 50.340 31.387 1.00 21.12 441 VAL D C 1
ATOM 14690 O O . VAL D 1 441 ? -5.207 49.308 30.780 1.00 19.84 441 VAL D O 1
ATOM 14694 N N . ALA D 1 442 ? -5.078 50.566 32.635 1.00 20.39 442 ALA D N 1
ATOM 14695 C CA . ALA D 1 442 ? -4.304 49.578 33.364 1.00 20.77 442 ALA D CA 1
ATOM 14696 C C . ALA D 1 442 ? -5.047 48.246 33.445 1.00 22.82 442 ALA D C 1
ATOM 14697 O O . ALA D 1 442 ? -4.459 47.180 33.221 1.00 23.39 442 ALA D O 1
ATOM 14699 N N . LEU D 1 443 ? -6.338 48.301 33.753 1.00 23.29 443 LEU D N 1
ATOM 14700 C CA . LEU D 1 443 ? -7.154 47.095 33.862 1.00 25.86 443 LEU D CA 1
ATOM 14701 C C . LEU D 1 443 ? -7.150 46.224 32.620 1.00 25.55 443 LEU D C 1
ATOM 14702 O O . LEU D 1 443 ? -7.193 45.002 32.725 1.00 27.84 443 LEU D O 1
ATOM 14707 N N . TYR D 1 444 ? -7.108 46.848 31.451 1.00 24.33 444 TYR D N 1
ATOM 14708 C CA . TYR D 1 444 ? -7.107 46.106 30.196 1.00 25.53 444 TYR D CA 1
ATOM 14709 C C . TYR D 1 444 ? -5.875 45.239 29.993 1.00 24.34 444 TYR D C 1
ATOM 14710 O O . TYR D 1 444 ? -5.933 44.248 29.273 1.00 26.42 444 TYR D O 1
ATOM 14719 N N . HIS D 1 445 ? -4.764 45.604 30.624 1.00 22.39 445 HIS D N 1
ATOM 14720 C CA . HIS D 1 445 ? -3.530 44.859 30.441 1.00 20.60 445 HIS D CA 1
ATOM 14721 C C . HIS D 1 445 ? -3.220 43.841 31.525 1.00 22.68 445 HIS D C 1
ATOM 14722 O O . HIS D 1 445 ? -2.238 43.108 31.420 1.00 22.34 445 HIS D O 1
ATOM 14729 N N . LEU D 1 446 ? -4.053 43.778 32.557 1.00 23.41 446 LEU D N 1
ATOM 14730 C CA . LEU D 1 446 ? -3.819 42.837 33.640 1.00 25.52 446 LEU D CA 1
ATOM 14731 C C . LEU D 1 446 ? -3.854 41.370 33.233 1.00 25.84 446 LEU D C 1
ATOM 14732 O O . LEU D 1 446 ? -2.975 40.615 33.617 1.00 26.29 446 LEU D O 1
ATOM 14737 N N . LYS D 1 447 ? -4.854 40.961 32.461 1.00 28.20 447 LYS D N 1
ATOM 14738 C CA . LYS D 1 447 ? -4.961 39.559 32.049 1.00 31.81 447 LYS D CA 1
ATOM 14739 C C . LYS D 1 447 ? -3.722 39.076 31.309 1.00 31.61 447 LYS D C 1
ATOM 14740 O O . LYS D 1 447 ? -3.185 38.007 31.599 1.00 31.71 447 LYS D O 1
ATOM 14746 N N . LYS D 1 448 ? -3.272 39.869 30.348 1.00 32.38 448 LYS D N 1
ATOM 14747 C CA . LYS D 1 448 ? -2.101 39.522 29.562 1.00 32.49 448 LYS D CA 1
ATOM 14748 C C . LYS D 1 448 ? -0.896 39.291 30.465 1.00 31.30 448 LYS D C 1
ATOM 14749 O O . LYS D 1 448 ? -0.024 38.487 30.152 1.00 32.90 448 LYS D O 1
ATOM 14755 N N . LEU D 1 449 ? -0.857 40.000 31.585 1.00 29.39 449 LEU D N 1
ATOM 14756 C CA . LEU D 1 449 ? 0.247 39.887 32.519 1.00 27.74 449 LEU D CA 1
ATOM 14757 C C . LEU D 1 449 ? 0.021 38.836 33.603 1.00 27.30 449 LEU D C 1
ATOM 14758 O O . LEU D 1 449 ? 0.853 38.690 34.489 1.00 28.16 449 LEU D O 1
ATOM 14763 N N . ASN D 1 450 ? -1.087 38.106 33.541 1.00 26.29 450 ASN D N 1
ATOM 14764 C CA . ASN D 1 450 ? -1.377 37.092 34.549 1.00 26.54 450 ASN D CA 1
ATOM 14765 C C . ASN D 1 450 ? -1.413 37.699 35.952 1.00 25.37 450 ASN D C 1
ATOM 14766 O O . ASN D 1 450 ? -0.999 37.067 36.919 1.00 23.95 450 ASN D O 1
ATOM 14771 N N . ALA D 1 451 ? -1.913 38.923 36.056 1.00 23.76 451 ALA D N 1
ATOM 14772 C CA . ALA D 1 451 ? -1.981 39.611 37.338 1.00 24.67 451 ALA D CA 1
ATOM 14773 C C . ALA D 1 451 ? -3.390 39.577 37.926 1.00 25.24 451 ALA D C 1
ATOM 14774 O O . ALA D 1 451 ? -4.325 40.105 37.327 1.00 25.67 451 ALA D O 1
ATOM 14776 N N . SER D 1 452 ? -3.530 38.962 39.100 1.00 24.62 452 SER D N 1
ATOM 14777 C CA . SER D 1 452 ? -4.820 38.858 39.779 1.00 25.15 452 SER D CA 1
ATOM 14778 C C . SER D 1 452 ? -5.063 40.011 40.738 1.00 25.29 452 SER D C 1
ATOM 14779 O O . SER D 1 452 ? -4.414 40.108 41.776 1.00 27.91 452 SER D O 1
ATOM 14782 N N . LEU D 1 453 ? -6.016 40.864 40.401 1.00 23.77 453 LEU D N 1
ATOM 14783 C CA . LEU D 1 453 ? -6.339 41.996 41.240 1.00 23.47 453 LEU D CA 1
ATOM 14784 C C . LEU D 1 453 ? -7.246 41.559 42.387 1.00 24.28 453 LEU D C 1
ATOM 14785 O O . LEU D 1 453 ? -8.052 40.639 42.241 1.00 25.48 453 LEU D O 1
ATOM 14790 N N . THR D 1 454 ? -7.108 42.213 43.534 1.00 24.20 454 THR D N 1
ATOM 14791 C CA . THR D 1 454 ? -7.926 41.876 44.688 1.00 23.35 454 THR D CA 1
ATOM 14792 C C . THR D 1 454 ? -9.145 42.790 44.738 1.00 25.56 454 THR D C 1
ATOM 14793 O O . THR D 1 454 ? -9.060 43.980 44.440 1.00 24.60 454 THR D O 1
ATOM 14797 N N . GLU D 1 455 ? -10.280 42.207 45.101 1.00 29.32 455 GLU D N 1
ATOM 14798 C CA . GLU D 1 455 ? -11.536 42.934 45.212 1.00 32.26 455 GLU D CA 1
ATOM 14799 C C . GLU D 1 455 ? -11.634 43.542 46.599 1.00 32.73 455 GLU D C 1
ATOM 14800 O O . GLU D 1 455 ? -11.505 42.849 47.610 1.00 30.12 455 GLU D O 1
ATOM 14806 N N . LEU D 1 456 ? -11.870 44.843 46.634 1.00 33.68 456 LEU D N 1
ATOM 14807 C CA . LEU D 1 456 ? -11.998 45.556 47.883 1.00 34.92 456 LEU D CA 1
ATOM 14808 C C . LEU D 1 456 ? -13.293 45.107 48.546 1.00 35.90 456 LEU D C 1
ATOM 14809 O O . LEU D 1 456 ? -14.307 44.913 47.879 1.00 35.89 456 LEU D O 1
ATOM 14814 N N . ASP D 1 457 ? -13.249 44.937 49.859 1.00 38.53 457 ASP D N 1
ATOM 14815 C CA . ASP D 1 457 ? -14.413 44.497 50.626 1.00 41.94 457 ASP D CA 1
ATOM 14816 C C . ASP D 1 457 ? -15.305 45.674 51.026 1.00 40.35 457 ASP D C 1
ATOM 14817 O O . ASP D 1 457 ? -14.910 46.824 50.879 1.00 39.19 457 ASP D O 1
ATOM 14822 N N . ASP D 1 458 ? -16.497 45.385 51.543 1.00 39.89 458 ASP D N 1
ATOM 14823 C CA . ASP D 1 458 ? -17.431 46.437 51.949 1.00 40.59 458 ASP D CA 1
ATOM 14824 C C . ASP D 1 458 ? -16.884 47.311 53.074 1.00 39.22 458 ASP D C 1
ATOM 14825 O O . ASP D 1 458 ? -16.985 48.538 53.019 1.00 39.15 458 ASP D O 1
ATOM 14830 N N . ASN D 1 459 ? -16.310 46.685 54.095 1.00 37.62 459 ASN D N 1
ATOM 14831 C CA . ASN D 1 459 ? -15.750 47.436 55.212 1.00 38.09 459 ASN D CA 1
ATOM 14832 C C . ASN D 1 459 ? -14.558 48.258 54.736 1.00 35.87 459 ASN D C 1
ATOM 14833 O O . ASN D 1 459 ? -14.411 49.432 55.084 1.00 36.02 459 ASN D O 1
ATOM 14838 N N . GLN D 1 460 ? -13.722 47.621 53.926 1.00 33.96 460 GLN D N 1
ATOM 14839 C CA . GLN D 1 460 ? -12.530 48.242 53.368 1.00 30.53 460 GLN D CA 1
ATOM 14840 C C . GLN D 1 460 ? -12.852 49.465 52.509 1.00 30.93 460 GLN D C 1
ATOM 14841 O O . GLN D 1 460 ? -12.105 50.445 52.508 1.00 29.02 460 GLN D O 1
ATOM 14847 N N . CYS D 1 461 ? -13.966 49.406 51.786 1.00 31.19 461 CYS D N 1
ATOM 14848 C CA . CYS D 1 461 ? -14.395 50.515 50.944 1.00 33.48 461 CYS D CA 1
ATOM 14849 C C . CYS D 1 461 ? -14.735 51.722 51.788 1.00 33.35 461 CYS D C 1
ATOM 14850 O O . CYS D 1 461 ? -14.288 52.823 51.507 1.00 32.51 461 CYS D O 1
ATOM 14853 N N . GLN D 1 462 ? -15.544 51.513 52.820 1.00 36.00 462 GLN D N 1
ATOM 14854 C CA . GLN D 1 462 ? -15.949 52.613 53.679 1.00 38.54 462 GLN D CA 1
ATOM 14855 C C . GLN D 1 462 ? -14.757 53.220 54.401 1.00 37.77 462 GLN D C 1
ATOM 14856 O O . GLN D 1 462 ? -14.651 54.441 54.526 1.00 37.43 462 GLN D O 1
ATOM 14862 N N . PHE D 1 463 ? -13.859 52.360 54.870 1.00 36.69 463 PHE D N 1
ATOM 14863 C CA . PHE D 1 463 ? -12.681 52.813 55.590 1.00 36.41 463 PHE D CA 1
ATOM 14864 C C . PHE D 1 463 ? -11.784 53.711 54.735 1.00 37.09 463 PHE D C 1
ATOM 14865 O O . PHE D 1 463 ? -11.354 54.787 55.174 1.00 36.92 463 PHE D O 1
ATOM 14873 N N . LEU D 1 464 ? -11.501 53.262 53.516 1.00 37.12 464 LEU D N 1
ATOM 14874 C CA . LEU D 1 464 ? -10.653 54.019 52.599 1.00 38.05 464 LEU D CA 1
ATOM 14875 C C . LEU D 1 464 ? -11.423 55.191 52.003 1.00 37.94 464 LEU D C 1
ATOM 14876 O O . LEU D 1 464 ? -10.830 56.171 51.543 1.00 36.82 464 LEU D O 1
ATOM 14881 N N . GLY D 1 465 ? -12.747 55.081 52.026 1.00 37.65 465 GLY D N 1
ATOM 14882 C CA . GLY D 1 465 ? -13.593 56.125 51.482 1.00 37.74 465 GLY D CA 1
ATOM 14883 C C . GLY D 1 465 ? -13.510 56.191 49.970 1.00 39.03 465 GLY D C 1
ATOM 14884 O O . GLY D 1 465 ? -13.413 57.277 49.391 1.00 40.53 465 GLY D O 1
ATOM 14885 N N . VAL D 1 466 ? -13.546 55.026 49.329 1.00 37.28 466 VAL D N 1
ATOM 14886 C CA . VAL D 1 466 ? -13.477 54.939 47.875 1.00 36.94 466 VAL D CA 1
ATOM 14887 C C . VAL D 1 466 ? -14.502 53.951 47.351 1.00 36.46 466 VAL D C 1
ATOM 14888 O O . VAL D 1 466 ? -15.055 53.165 48.107 1.00 36.73 466 VAL D O 1
ATOM 14892 N N . ASN D 1 467 ? -14.748 53.998 46.048 1.00 37.75 467 ASN D N 1
ATOM 14893 C CA . ASN D 1 467 ? -15.705 53.102 45.422 1.00 38.68 467 ASN D CA 1
ATOM 14894 C C . ASN D 1 467 ? -14.998 51.789 45.101 1.00 37.32 467 ASN D C 1
ATOM 14895 O O . ASN D 1 467 ? -13.803 51.779 44.822 1.00 36.41 467 ASN D O 1
ATOM 14900 N N . LYS D 1 468 ? -15.734 50.685 45.144 1.00 36.85 468 LYS D N 1
ATOM 14901 C CA . LYS D 1 468 ? -15.156 49.377 44.876 1.00 37.46 468 LYS D CA 1
ATOM 14902 C C . LYS D 1 468 ? -14.570 49.245 43.466 1.00 36.68 468 LYS D C 1
ATOM 14903 O O . LYS D 1 468 ? -13.826 48.308 43.184 1.00 35.89 468 LYS D O 1
ATOM 14909 N N . SER D 1 469 ? -14.884 50.196 42.593 1.00 36.62 469 SER D N 1
ATOM 14910 C CA . SER D 1 469 ? -14.397 50.171 41.214 1.00 36.51 469 SER D CA 1
ATOM 14911 C C . SER D 1 469 ? -13.313 51.207 40.947 1.00 36.12 469 SER D C 1
ATOM 14912 O O . SER D 1 469 ? -12.742 51.240 39.858 1.00 37.11 469 SER D O 1
ATOM 14915 N N . GLY D 1 470 ? -13.043 52.058 41.932 1.00 35.56 470 GLY D N 1
ATOM 14916 C CA . GLY D 1 470 ? -12.031 53.089 41.768 1.00 34.47 470 GLY D CA 1
ATOM 14917 C C . GLY D 1 470 ? -12.654 54.430 41.420 1.00 34.36 470 GLY D C 1
ATOM 14918 O O . GLY D 1 470 ? -13.862 54.500 41.208 1.00 33.66 470 GLY D O 1
ATOM 14919 N N . PRO D 1 471 ? -11.863 55.515 41.345 1.00 34.68 471 PRO D N 1
ATOM 14920 C CA . PRO D 1 471 ? -10.414 55.571 41.585 1.00 34.29 471 PRO D CA 1
ATOM 14921 C C . PRO D 1 471 ? -10.043 55.185 43.017 1.00 32.53 471 PRO D C 1
ATOM 14922 O O . PRO D 1 471 ? -10.838 55.354 43.937 1.00 32.19 471 PRO D O 1
ATOM 14926 N N . PHE D 1 472 ? -8.828 54.680 43.193 1.00 30.55 472 PHE D N 1
ATOM 14927 C CA . PHE D 1 472 ? -8.357 54.254 44.496 1.00 30.05 472 PHE D CA 1
ATOM 14928 C C . PHE D 1 472 ? -7.386 55.239 45.129 1.00 30.21 472 PHE D C 1
ATOM 14929 O O . PHE D 1 472 ? -7.077 55.139 46.311 1.00 30.50 472 PHE D O 1
ATOM 14937 N N . LYS D 1 473 ? -6.898 56.184 44.341 1.00 30.70 473 LYS D N 1
ATOM 14938 C CA . LYS D 1 473 ? -5.957 57.176 44.842 1.00 32.40 473 LYS D CA 1
ATOM 14939 C C . LYS D 1 473 ? -6.484 58.582 44.577 1.00 33.47 473 LYS D C 1
ATOM 14940 O O . LYS D 1 473 ? -7.387 58.769 43.762 1.00 35.17 473 LYS D O 1
ATOM 14946 N N . SER D 1 474 ? -5.912 59.570 45.259 1.00 34.03 474 SER D N 1
ATOM 14947 C CA . SER D 1 474 ? -6.309 60.959 45.062 1.00 36.18 474 SER D CA 1
ATOM 14948 C C . SER D 1 474 ? -5.574 61.495 43.832 1.00 36.43 474 SER D C 1
ATOM 14949 O O . SER D 1 474 ? -4.626 60.875 43.345 1.00 36.82 474 SER D O 1
ATOM 14952 N N . ASN D 1 475 ? -6.003 62.646 43.329 1.00 37.19 475 ASN D N 1
ATOM 14953 C CA . ASN D 1 475 ? -5.362 63.225 42.156 1.00 37.75 475 ASN D CA 1
ATOM 14954 C C . ASN D 1 475 ? -3.905 63.616 42.392 1.00 36.68 475 ASN D C 1
ATOM 14955 O O . ASN D 1 475 ? -3.129 63.700 41.446 1.00 38.02 475 ASN D O 1
ATOM 14960 N N . GLU D 1 476 ? -3.541 63.847 43.649 1.00 33.80 476 GLU D N 1
ATOM 14961 C CA . GLU D 1 476 ? -2.181 64.229 44.001 1.00 32.38 476 GLU D CA 1
ATOM 14962 C C . GLU D 1 476 ? -1.241 63.035 44.177 1.00 30.16 476 GLU D C 1
ATOM 14963 O O . GLU D 1 476 ? -0.036 63.222 44.308 1.00 30.56 476 GLU D O 1
ATOM 14969 N N . TYR D 1 477 ? -1.776 61.818 44.197 1.00 25.82 477 TYR D N 1
ATOM 14970 C CA . TYR D 1 477 ? -0.943 60.626 44.379 1.00 24.14 477 TYR D CA 1
ATOM 14971 C C . TYR D 1 477 ? 0.186 60.518 43.335 1.00 23.66 477 TYR D C 1
ATOM 14972 O O . TYR D 1 477 ? -0.038 60.654 42.132 1.00 23.51 477 TYR D O 1
ATOM 14981 N N . ARG D 1 478 ? 1.401 60.254 43.805 1.00 23.60 478 ARG D N 1
ATOM 14982 C CA . ARG D 1 478 ? 2.562 60.180 42.923 1.00 23.28 478 ARG D CA 1
ATOM 14983 C C . ARG D 1 478 ? 2.944 58.805 42.389 1.00 24.45 478 ARG D C 1
ATOM 14984 O O . ARG D 1 478 ? 3.811 58.692 41.518 1.00 25.49 478 ARG D O 1
ATOM 14992 N N . TYR D 1 479 ? 2.305 57.760 42.901 1.00 24.00 479 TYR D N 1
ATOM 14993 C CA . TYR D 1 479 ? 2.611 56.401 42.462 1.00 24.39 479 TYR D CA 1
ATOM 14994 C C . TYR D 1 479 ? 4.108 56.141 42.503 1.00 24.69 479 TYR D C 1
ATOM 14995 O O . TYR D 1 479 ? 4.792 56.808 43.297 1.00 25.75 479 TYR D O 1
#